Protein 8DWQ (pdb70)

Structure (mmCIF, N/CA/C/O backbone):
data_8DWQ
#
_entry.id   8DWQ
#
loop_
_atom_site.group_PDB
_atom_site.id
_atom_site.type_symbol
_atom_site.label_atom_id
_atom_site.label_alt_id
_atom_site.label_comp_id
_atom_site.label_asym_id
_atom_site.label_entity_id
_atom_site.label_seq_id
_atom_site.pdbx_PDB_ins_code
_atom_site.Cartn_x
_atom_site.Cartn_y
_atom_site.Cartn_z
_atom_site.occupancy
_atom_site.B_iso_or_equiv
_atom_site.auth_seq_id
_atom_site.auth_comp_id
_atom_site.auth_asym_id
_atom_site.auth_atom_id
_atom_site.pdbx_PDB_model_num
ATOM 1 N N . GLY A 1 1 ? -23.123 18.620 12.748 1.00 14.22 1 GLY A N 1
ATOM 2 C CA . GLY A 1 1 ? -21.971 19.018 11.906 1.00 13.88 1 GLY A CA 1
ATOM 3 C C . GLY A 1 1 ? -21.662 17.981 10.852 1.00 12.97 1 GLY A C 1
ATOM 4 O O . GLY A 1 1 ? -22.519 17.156 10.529 1.00 12.74 1 GLY A O 1
ATOM 10 N N . SER A 1 2 ? -20.430 18.013 10.335 1.00 12.59 2 SER A N 1
ATOM 11 C CA . SER A 1 2 ? -19.969 17.101 9.282 1.00 11.85 2 SER A CA 1
ATOM 12 C C . SER A 1 2 ? -20.933 17.082 8.093 1.00 11.08 2 SER A C 1
ATOM 13 O O . SER A 1 2 ? -21.675 18.043 7.881 1.00 10.84 2 SER A O 1
ATOM 21 N N . HIS A 1 3 ? -20.890 16.003 7.302 1.00 10.85 3 HIS A N 1
ATOM 22 C CA . HIS A 1 3 ? -21.687 15.888 6.074 1.00 10.25 3 HIS A CA 1
ATOM 23 C C . HIS A 1 3 ? -21.191 16.889 5.036 1.00 9.72 3 HIS A C 1
ATOM 24 O O . HIS A 1 3 ? -21.814 17.099 3.995 1.00 9.27 3 HIS A O 1
ATOM 39 N N . MET A 1 4 ? -20.042 17.480 5.328 1.00 9.94 4 MET A N 1
ATOM 40 C CA . MET A 1 4 ? -19.463 18.514 4.491 1.00 9.71 4 MET A CA 1
ATOM 41 C C . MET A 1 4 ? -18.710 17.888 3.330 1.00 9.17 4 MET A C 1
ATOM 42 O O . MET A 1 4 ? -18.715 18.413 2.216 1.00 8.90 4 MET A O 1
ATOM 56 N N . ALA A 1 5 ? -18.088 16.747 3.597 1.00 9.23 5 ALA A N 1
ATOM 57 C CA . ALA A 1 5 ? -17.334 16.028 2.582 1.00 9.02 5 ALA A CA 1
ATOM 58 C C . ALA A 1 5 ? -18.271 15.407 1.555 1.00 8.59 5 ALA A C 1
ATOM 59 O O . ALA A 1 5 ? -17.924 15.273 0.381 1.00 8.36 5 ALA A O 1
ATOM 66 N N . SER A 1 6 ? -19.463 15.035 2.009 1.00 8.72 6 SER A N 1
ATOM 67 C CA . SER A 1 6 ? -20.474 14.473 1.127 1.00 8.57 6 SER A CA 1
ATOM 68 C C . SER A 1 6 ? -20.969 15.534 0.148 1.00 8.07 6 SER A C 1
ATOM 69 O O . SER A 1 6 ? -21.363 15.222 -0.976 1.00 7.95 6 SER A O 1
ATOM 77 N N . MET A 1 7 ? -20.930 16.792 0.572 1.00 8.01 7 MET A N 1
ATOM 78 C CA . MET A 1 7 ? -21.320 17.898 -0.290 1.00 7.85 7 MET A CA 1
ATOM 79 C C . MET A 1 7 ? -20.094 18.469 -0.984 1.00 7.19 7 MET A C 1
ATOM 80 O O . MET A 1 7 ? -19.870 19.681 -1.006 1.00 7.09 7 MET A O 1
ATOM 94 N N . THR A 1 8 ? -19.299 17.574 -1.535 1.00 6.95 8 THR A N 1
ATOM 95 C CA . THR A 1 8 ? -18.100 17.932 -2.264 1.00 6.41 8 THR A CA 1
ATOM 96 C C . THR A 1 8 ? -18.460 18.536 -3.623 1.00 6.83 8 THR A C 1
ATOM 97 O O . THR A 1 8 ? -19.539 18.275 -4.159 1.00 7.28 8 THR A O 1
ATOM 108 N N . GLY A 1 9 ? -17.572 19.357 -4.166 1.00 6.85 9 GLY A N 1
ATOM 109 C CA . GLY A 1 9 ? -17.844 19.997 -5.438 1.00 7.36 9 GLY A CA 1
ATOM 110 C C . GLY A 1 9 ? -16.882 19.568 -6.528 1.00 7.02 9 GLY A C 1
ATOM 111 O O . GLY A 1 9 ? -16.148 20.394 -7.070 1.00 7.24 9 GLY A O 1
ATOM 115 N N . GLY A 1 10 ? -16.878 18.275 -6.841 1.00 6.68 10 GLY A N 1
ATOM 116 C CA . GLY A 1 10 ? -16.020 17.762 -7.899 1.00 6.38 10 GLY A CA 1
ATOM 117 C C . GLY A 1 10 ? -14.547 17.934 -7.588 1.00 6.09 10 GLY A C 1
ATOM 118 O O . GLY A 1 10 ? -13.728 18.110 -8.490 1.00 6.41 10 GLY A O 1
ATOM 122 N N . GLN A 1 11 ? -14.213 17.874 -6.308 1.00 5.65 11 GLN A N 1
ATOM 123 C CA . GLN A 1 11 ? -12.846 18.095 -5.855 1.00 5.64 11 GLN A CA 1
ATOM 124 C C . GLN A 1 11 ? -12.016 16.841 -6.073 1.00 4.86 11 GLN A C 1
ATOM 125 O O . GLN A 1 11 ? -10.823 16.905 -6.369 1.00 5.09 11 GLN A O 1
ATOM 139 N N . GLN A 1 12 ? -12.667 15.701 -5.916 1.00 4.06 12 GLN A N 1
ATOM 140 C CA . GLN A 1 12 ? -12.012 14.416 -6.079 1.00 3.31 12 GLN A CA 1
ATOM 141 C C . GLN A 1 12 ? -11.926 14.063 -7.557 1.00 3.19 12 GLN A C 1
ATOM 142 O O . GLN A 1 12 ? -12.946 13.854 -8.218 1.00 3.20 12 GLN A O 1
ATOM 156 N N . MET A 1 13 ? -10.710 14.009 -8.075 1.00 3.28 13 MET A N 1
ATOM 157 C CA . MET A 1 13 ? -10.505 13.809 -9.499 1.00 3.22 13 MET A CA 1
ATOM 158 C C . MET A 1 13 ? -10.389 12.330 -9.844 1.00 2.65 13 MET A C 1
ATOM 159 O O . MET A 1 13 ? -9.461 11.651 -9.395 1.00 2.68 13 MET A O 1
ATOM 173 N N . GLY A 1 14 ? -11.331 11.857 -10.661 1.00 2.47 14 GLY A N 1
ATOM 174 C CA . GLY A 1 14 ? -11.308 10.494 -11.165 1.00 2.21 14 GLY A CA 1
ATOM 175 C C . GLY A 1 14 ? -11.391 9.438 -10.087 1.00 1.92 14 GLY A C 1
ATOM 176 O O . GLY A 1 14 ? -10.389 9.097 -9.467 1.00 1.85 14 GLY A O 1
ATOM 180 N N . ARG A 1 15 ? -12.578 8.897 -9.866 1.00 1.80 15 ARG A N 1
ATOM 181 C CA . ARG A 1 15 ? -12.736 7.850 -8.875 1.00 1.53 15 ARG A CA 1
ATOM 182 C C . ARG A 1 15 ? -12.675 6.472 -9.496 1.00 1.39 15 ARG A C 1
ATOM 183 O O . ARG A 1 15 ? -13.128 6.247 -10.619 1.00 1.55 15 ARG A O 1
ATOM 204 N N . MET A 1 16 ? -12.094 5.569 -8.742 1.00 1.14 16 MET A N 1
ATOM 205 C CA . MET A 1 16 ? -11.865 4.226 -9.149 1.00 1.00 16 MET A CA 1
ATOM 206 C C . MET A 1 16 ? -12.530 3.280 -8.153 1.00 0.92 16 MET A C 1
ATOM 207 O O . MET A 1 16 ? -12.272 3.366 -6.951 1.00 1.01 16 MET A O 1
ATOM 221 N N . GLU A 1 17 ? -13.422 2.424 -8.634 1.00 0.86 17 GLU A N 1
ATOM 222 C CA . GLU A 1 17 ? -14.074 1.454 -7.762 1.00 0.79 17 GLU A CA 1
ATOM 223 C C . GLU A 1 17 ? -13.097 0.346 -7.400 1.00 0.68 17 GLU A C 1
ATOM 224 O O . GLU A 1 17 ? -12.641 -0.407 -8.262 1.00 0.75 17 GLU A O 1
ATOM 236 N N . ILE A 1 18 ? -12.773 0.257 -6.120 1.00 0.58 18 ILE A N 1
ATOM 237 C CA . ILE A 1 18 ? -11.718 -0.633 -5.661 1.00 0.53 18 ILE A CA 1
ATOM 238 C C . ILE A 1 18 ? -12.239 -1.713 -4.727 1.00 0.53 18 ILE A C 1
ATOM 239 O O . ILE A 1 18 ? -13.222 -1.505 -4.019 1.00 0.58 18 ILE A O 1
ATOM 255 N N . PHE A 1 19 ? -11.558 -2.858 -4.716 1.00 0.59 19 PHE A N 1
ATOM 256 C CA . PHE A 1 19 ? -11.990 -3.998 -3.910 1.00 0.72 19 PHE A CA 1
ATOM 257 C C . PHE A 1 19 ? -11.191 -4.102 -2.615 1.00 0.92 19 PHE A C 1
ATOM 258 O O . PHE A 1 19 ? -10.087 -4.640 -2.607 1.00 1.06 19 PHE A O 1
ATOM 275 N N . HIS A 1 20 ? -11.754 -3.606 -1.520 1.00 1.15 20 HIS A N 1
ATOM 276 C CA . HIS A 1 20 ? -11.104 -3.711 -0.214 1.00 1.53 20 HIS A CA 1
ATOM 277 C C . HIS A 1 20 ? -11.531 -4.980 0.493 1.00 1.57 20 HIS A C 1
ATOM 278 O O . HIS A 1 20 ? -12.711 -5.295 0.535 1.00 1.42 20 HIS A O 1
ATOM 293 N N . THR A 1 21 ? -10.584 -5.700 1.062 1.00 1.89 21 THR A N 1
ATOM 294 C CA . THR A 1 21 ? -10.893 -6.979 1.663 1.00 2.02 21 THR A CA 1
ATOM 295 C C . THR A 1 21 ? -10.567 -7.022 3.148 1.00 2.22 21 THR A C 1
ATOM 296 O O . THR A 1 21 ? -9.525 -6.536 3.592 1.00 2.40 21 THR A O 1
ATOM 307 N N . SER A 1 22 ? -11.494 -7.580 3.907 1.00 2.30 22 SER A N 1
ATOM 308 C CA . SER A 1 22 ? -11.299 -7.840 5.319 1.00 2.59 22 SER A CA 1
ATOM 309 C C . SER A 1 22 ? -12.290 -8.917 5.734 1.00 2.60 22 SER A C 1
ATOM 310 O O . SER A 1 22 ? -13.493 -8.666 5.742 1.00 2.40 22 SER A O 1
ATOM 318 N N . PRO A 1 23 ? -11.817 -10.143 6.035 1.00 2.94 23 PRO A N 1
ATOM 319 C CA . PRO A 1 23 ? -12.716 -11.261 6.345 1.00 3.01 23 PRO A CA 1
ATOM 320 C C . PRO A 1 23 ? -13.600 -10.957 7.545 1.00 2.66 23 PRO A C 1
ATOM 321 O O . PRO A 1 23 ? -13.159 -11.030 8.693 1.00 2.73 23 PRO A O 1
ATOM 332 N N . VAL A 1 24 ? -14.852 -10.633 7.270 1.00 2.64 24 VAL A N 1
ATOM 333 C CA . VAL A 1 24 ? -15.784 -10.248 8.308 1.00 2.43 24 VAL A CA 1
ATOM 334 C C . VAL A 1 24 ? -17.215 -10.268 7.768 1.00 2.42 24 VAL A C 1
ATOM 335 O O . VAL A 1 24 ? -17.493 -10.940 6.784 1.00 2.94 24 VAL A O 1
ATOM 348 N N . GLU A 1 25 ? -18.126 -9.655 8.493 1.00 2.38 25 GLU A N 1
ATOM 349 C CA . GLU A 1 25 ? -19.387 -9.194 7.963 1.00 2.61 25 GLU A CA 1
ATOM 350 C C . GLU A 1 25 ? -19.500 -7.694 8.199 1.00 2.14 25 GLU A C 1
ATOM 351 O O . GLU A 1 25 ? -19.031 -7.193 9.224 1.00 2.19 25 GLU A O 1
ATOM 363 N N . ILE A 1 26 ? -20.111 -6.987 7.256 1.00 2.41 26 ILE A N 1
ATOM 364 C CA . ILE A 1 26 ? -20.135 -5.526 7.277 1.00 2.23 26 ILE A CA 1
ATOM 365 C C . ILE A 1 26 ? -20.788 -5.000 8.545 1.00 2.18 26 ILE A C 1
ATOM 366 O O . ILE A 1 26 ? -22.009 -5.060 8.712 1.00 2.61 26 ILE A O 1
ATOM 382 N N . THR A 1 27 ? -19.948 -4.498 9.436 1.00 1.88 27 THR A N 1
ATOM 383 C CA . THR A 1 27 ? -20.385 -3.959 10.709 1.00 2.12 27 THR A CA 1
ATOM 384 C C . THR A 1 27 ? -19.510 -2.771 11.097 1.00 2.07 27 THR A C 1
ATOM 385 O O . THR A 1 27 ? -19.986 -1.644 11.228 1.00 2.58 27 THR A O 1
ATOM 396 N N . THR A 1 28 ? -18.223 -3.036 11.268 1.00 1.88 28 THR A N 1
ATOM 397 C CA . THR A 1 28 ? -17.250 -2.001 11.566 1.00 2.12 28 THR A CA 1
ATOM 398 C C . THR A 1 28 ? -15.958 -2.279 10.803 1.00 1.77 28 THR A C 1
ATOM 399 O O . THR A 1 28 ? -15.714 -3.410 10.378 1.00 1.73 28 THR A O 1
ATOM 410 N N . ILE A 1 29 ? -15.148 -1.247 10.609 1.00 1.77 29 ILE A N 1
ATOM 411 C CA . ILE A 1 29 ? -13.861 -1.405 9.954 1.00 1.61 29 ILE A CA 1
ATOM 412 C C . ILE A 1 29 ? -12.882 -2.100 10.896 1.00 1.69 29 ILE A C 1
ATOM 413 O O . ILE A 1 29 ? -12.565 -1.581 11.969 1.00 1.86 29 ILE A O 1
ATOM 429 N N . ASN A 1 30 ? -12.425 -3.282 10.491 1.00 1.79 30 ASN A N 1
ATOM 430 C CA . ASN A 1 30 ? -11.528 -4.092 11.313 1.00 2.11 30 ASN A CA 1
ATOM 431 C C . ASN A 1 30 ? -10.201 -3.387 11.563 1.00 2.04 30 ASN A C 1
ATOM 432 O O . ASN A 1 30 ? -9.598 -3.600 12.611 1.00 2.70 30 ASN A O 1
ATOM 443 N N . THR A 1 31 ? -9.758 -2.562 10.601 1.00 1.75 31 THR A N 1
ATOM 444 C CA . THR A 1 31 ? -8.552 -1.723 10.746 1.00 2.06 31 THR A CA 1
ATOM 445 C C . THR A 1 31 ? -7.411 -2.472 11.453 1.00 2.25 31 THR A C 1
ATOM 446 O O . THR A 1 31 ? -6.718 -1.932 12.322 1.00 2.70 31 THR A O 1
ATOM 457 N N . GLN A 1 32 ? -7.213 -3.718 11.056 1.00 2.25 32 GLN A N 1
ATOM 458 C CA . GLN A 1 32 ? -6.299 -4.607 11.747 1.00 2.61 32 GLN A CA 1
ATOM 459 C C . GLN A 1 32 ? -5.190 -5.072 10.806 1.00 2.15 32 GLN A C 1
ATOM 460 O O . GLN A 1 32 ? -4.609 -6.141 10.986 1.00 2.48 32 GLN A O 1
ATOM 474 N N . GLY A 1 33 ? -4.939 -4.275 9.768 1.00 1.73 33 GLY A N 1
ATOM 475 C CA . GLY A 1 33 ? -3.882 -4.582 8.815 1.00 2.04 33 GLY A CA 1
ATOM 476 C C . GLY A 1 33 ? -2.532 -4.805 9.481 1.00 1.82 33 GLY A C 1
ATOM 477 O O . GLY A 1 33 ? -2.364 -4.530 10.669 1.00 1.83 33 GLY A O 1
ATOM 481 N N . ARG A 1 34 ? -1.560 -5.264 8.704 1.00 1.80 34 ARG A N 1
ATOM 482 C CA . ARG A 1 34 ? -0.258 -5.675 9.234 1.00 1.65 34 ARG A CA 1
ATOM 483 C C . ARG A 1 34 ? 0.458 -4.541 9.977 1.00 1.63 34 ARG A C 1
ATOM 484 O O . ARG A 1 34 ? 1.343 -4.788 10.795 1.00 1.81 34 ARG A O 1
ATOM 505 N N . PHE A 1 35 ? 0.069 -3.304 9.718 1.00 1.77 35 PHE A N 1
ATOM 506 C CA . PHE A 1 35 ? 0.702 -2.174 10.388 1.00 2.23 35 PHE A CA 1
ATOM 507 C C . PHE A 1 35 ? -0.242 -1.544 11.423 1.00 2.44 35 PHE A C 1
ATOM 508 O O . PHE A 1 35 ? 0.087 -0.529 12.041 1.00 3.07 35 PHE A O 1
ATOM 525 N N . GLY A 1 36 ? -1.417 -2.156 11.616 1.00 2.21 36 GLY A N 1
ATOM 526 C CA . GLY A 1 36 ? -2.474 -1.515 12.397 1.00 2.65 36 GLY A CA 1
ATOM 527 C C . GLY A 1 36 ? -2.977 -0.289 11.668 1.00 2.31 36 GLY A C 1
ATOM 528 O O . GLY A 1 36 ? -3.660 0.574 12.222 1.00 2.86 36 GLY A O 1
ATOM 532 N N . GLU A 1 37 ? -2.612 -0.258 10.406 1.00 1.85 37 GLU A N 1
ATOM 533 C CA . GLU A 1 37 ? -2.767 0.875 9.526 1.00 2.16 37 GLU A CA 1
ATOM 534 C C . GLU A 1 37 ? -3.784 0.557 8.444 1.00 1.48 37 GLU A C 1
ATOM 535 O O . GLU A 1 37 ? -4.470 -0.465 8.517 1.00 1.57 37 GLU A O 1
ATOM 547 N N . PHE A 1 38 ? -3.891 1.454 7.473 1.00 1.75 38 PHE A N 1
ATOM 548 C CA . PHE A 1 38 ? -4.978 1.480 6.502 1.00 1.47 38 PHE A CA 1
ATOM 549 C C . PHE A 1 38 ? -5.143 0.144 5.773 1.00 1.35 38 PHE A C 1
ATOM 550 O O . PHE A 1 38 ? -4.292 -0.746 5.843 1.00 1.90 38 PHE A O 1
ATOM 567 N N . LEU A 1 39 ? -6.229 0.043 5.024 1.00 1.10 39 LEU A N 1
ATOM 568 C CA . LEU A 1 39 ? -6.732 -1.241 4.580 1.00 1.12 39 LEU A CA 1
ATOM 569 C C . LEU A 1 39 ? -6.331 -1.515 3.141 1.00 1.06 39 LEU A C 1
ATOM 570 O O . LEU A 1 39 ? -6.128 -0.595 2.347 1.00 0.97 39 LEU A O 1
ATOM 586 N N . CYS A 1 40 ? -6.239 -2.790 2.815 1.00 1.20 40 CYS A N 1
ATOM 587 C CA . CYS A 1 40 ? -5.768 -3.220 1.513 1.00 1.20 40 CYS A CA 1
ATOM 588 C C . CYS A 1 40 ? -6.926 -3.416 0.541 1.00 1.00 40 CYS A C 1
ATOM 589 O O . CYS A 1 40 ? -8.025 -3.816 0.934 1.00 1.17 40 CYS A O 1
ATOM 597 N N . PHE A 1 41 ? -6.678 -3.093 -0.715 1.00 0.83 41 PHE A N 1
ATOM 598 C CA . PHE A 1 41 ? -7.604 -3.384 -1.789 1.00 0.71 41 PHE A CA 1
ATOM 599 C C . PHE A 1 41 ? -6.819 -3.998 -2.933 1.00 0.71 41 PHE A C 1
ATOM 600 O O . PHE A 1 41 ? -5.650 -3.679 -3.117 1.00 0.81 41 PHE A O 1
ATOM 617 N N . ALA A 1 42 ? -7.444 -4.867 -3.694 1.00 0.74 42 ALA A N 1
ATOM 618 C CA . ALA A 1 42 ? -6.775 -5.480 -4.822 1.00 0.82 42 ALA A CA 1
ATOM 619 C C . ALA A 1 42 ? -7.485 -5.117 -6.110 1.00 0.87 42 ALA A C 1
ATOM 620 O O . ALA A 1 42 ? -8.674 -4.761 -6.110 1.00 0.91 42 ALA A O 1
ATOM 627 N N . ALA A 1 43 ? -6.733 -5.166 -7.193 1.00 0.93 43 ALA A N 1
ATOM 628 C CA . ALA A 1 43 ? -7.229 -4.775 -8.494 1.00 1.00 43 ALA A CA 1
ATOM 629 C C . ALA A 1 43 ? -7.767 -5.983 -9.246 1.00 1.21 43 ALA A C 1
ATOM 630 O O . ALA A 1 43 ? -7.197 -7.075 -9.154 1.00 1.43 43 ALA A O 1
ATOM 637 N N . ASP A 1 44 ? -8.851 -5.764 -9.994 1.00 1.29 44 ASP A N 1
ATOM 638 C CA . ASP A 1 44 ? -9.550 -6.816 -10.741 1.00 1.59 44 ASP A CA 1
ATOM 639 C C . ASP A 1 44 ? -10.387 -7.667 -9.783 1.00 1.55 44 ASP A C 1
ATOM 640 O O . ASP A 1 44 ? -10.612 -7.268 -8.643 1.00 1.49 44 ASP A O 1
ATOM 649 N N . GLU A 1 45 ? -10.842 -8.828 -10.227 1.00 1.71 45 GLU A N 1
ATOM 650 C CA . GLU A 1 45 ? -11.732 -9.653 -9.417 1.00 1.80 45 GLU A CA 1
ATOM 651 C C . GLU A 1 45 ? -10.952 -10.371 -8.316 1.00 1.63 45 GLU A C 1
ATOM 652 O O . GLU A 1 45 ? -11.535 -10.963 -7.406 1.00 1.87 45 GLU A O 1
ATOM 664 N N . TYR A 1 46 ? -9.629 -10.311 -8.403 1.00 1.38 46 TYR A N 1
ATOM 665 C CA . TYR A 1 46 ? -8.755 -10.921 -7.428 1.00 1.35 46 TYR A CA 1
ATOM 666 C C . TYR A 1 46 ? -8.678 -10.092 -6.156 1.00 1.55 46 TYR A C 1
ATOM 667 O O . TYR A 1 46 ? -7.616 -9.592 -5.811 1.00 2.10 46 TYR A O 1
ATOM 685 N N . VAL A 1 47 ? -9.803 -9.946 -5.470 1.00 1.58 47 VAL A N 1
ATOM 686 C CA . VAL A 1 47 ? -9.855 -9.138 -4.258 1.00 1.98 47 VAL A CA 1
ATOM 687 C C . VAL A 1 47 ? -8.869 -9.670 -3.213 1.00 2.99 47 VAL A C 1
ATOM 688 O O . VAL A 1 47 ? -8.107 -8.908 -2.619 1.00 3.63 47 VAL A O 1
ATOM 701 N N . MET A 1 48 ? -8.929 -10.970 -2.943 1.00 3.33 48 MET A N 1
ATOM 702 C CA . MET A 1 48 ? -7.856 -11.634 -2.250 1.00 4.27 48 MET A CA 1
ATOM 703 C C . MET A 1 48 ? -7.256 -12.659 -3.197 1.00 4.16 48 MET A C 1
ATOM 704 O O . MET A 1 48 ? -6.182 -12.467 -3.758 1.00 4.67 48 MET A O 1
ATOM 718 N N . THR A 1 49 ? -7.983 -13.754 -3.360 1.00 3.66 49 THR A N 1
ATOM 719 C CA . THR A 1 49 ? -7.852 -14.615 -4.517 1.00 3.62 49 THR A CA 1
ATOM 720 C C . THR A 1 49 ? -9.220 -14.784 -5.144 1.00 3.26 49 THR A C 1
ATOM 721 O O . THR A 1 49 ? -9.553 -14.213 -6.185 1.00 3.40 49 THR A O 1
ATOM 732 N N . ALA A 1 50 ? -10.001 -15.559 -4.443 1.00 3.08 50 ALA A N 1
ATOM 733 C CA . ALA A 1 50 ? -11.413 -15.755 -4.718 1.00 2.95 50 ALA A CA 1
ATOM 734 C C . ALA A 1 50 ? -12.257 -14.787 -3.895 1.00 2.95 50 ALA A C 1
ATOM 735 O O . ALA A 1 50 ? -11.786 -14.225 -2.900 1.00 3.14 50 ALA A O 1
ATOM 742 N N . GLY A 1 51 ? -13.506 -14.612 -4.293 1.00 3.03 51 GLY A N 1
ATOM 743 C CA . GLY A 1 51 ? -14.401 -13.727 -3.576 1.00 3.15 51 GLY A CA 1
ATOM 744 C C . GLY A 1 51 ? -15.238 -14.456 -2.542 1.00 3.02 51 GLY A C 1
ATOM 745 O O . GLY A 1 51 ? -16.467 -14.449 -2.606 1.00 3.12 51 GLY A O 1
ATOM 749 N N . ASP A 1 52 ? -14.576 -15.104 -1.592 1.00 2.97 52 ASP A N 1
ATOM 750 C CA . ASP A 1 52 ? -15.278 -15.785 -0.503 1.00 3.00 52 ASP A CA 1
ATOM 751 C C . ASP A 1 52 ? -15.220 -14.948 0.765 1.00 2.62 52 ASP A C 1
ATOM 752 O O . ASP A 1 52 ? -15.589 -15.399 1.849 1.00 2.56 52 ASP A O 1
ATOM 761 N N . HIS A 1 53 ? -14.764 -13.718 0.611 1.00 2.46 53 HIS A N 1
ATOM 762 C CA . HIS A 1 53 ? -14.592 -12.803 1.729 1.00 2.19 53 HIS A CA 1
ATOM 763 C C . HIS A 1 53 ? -15.492 -11.598 1.527 1.00 1.87 53 HIS A C 1
ATOM 764 O O . HIS A 1 53 ? -15.914 -11.330 0.405 1.00 2.04 53 HIS A O 1
ATOM 779 N N . VAL A 1 54 ? -15.791 -10.864 2.592 1.00 1.67 54 VAL A N 1
ATOM 780 C CA . VAL A 1 54 ? -16.619 -9.684 2.443 1.00 1.53 54 VAL A CA 1
ATOM 781 C C . VAL A 1 54 ? -15.755 -8.517 1.960 1.00 1.39 54 VAL A C 1
ATOM 782 O O . VAL A 1 54 ? -15.034 -7.867 2.722 1.00 1.42 54 VAL A O 1
ATOM 795 N N . THR A 1 55 ? -15.802 -8.309 0.658 1.00 1.32 55 THR A N 1
ATOM 796 C CA . THR A 1 55 ? -15.058 -7.250 0.012 1.00 1.18 55 THR A CA 1
ATOM 797 C C . THR A 1 55 ? -15.897 -5.983 -0.046 1.00 1.01 55 THR A C 1
ATOM 798 O O . THR A 1 55 ? -17.122 -6.053 -0.086 1.00 1.05 55 THR A O 1
ATOM 809 N N . TYR A 1 56 ? -15.241 -4.838 -0.018 1.00 0.89 56 TYR A N 1
ATOM 810 C CA . TYR A 1 56 ? -15.919 -3.560 -0.098 1.00 0.79 56 TYR A CA 1
ATOM 811 C C . TYR A 1 56 ? -15.481 -2.819 -1.354 1.00 0.66 56 TYR A C 1
ATOM 812 O O . TYR A 1 56 ? -14.286 -2.658 -1.595 1.00 0.64 56 TYR A O 1
ATOM 830 N N . ARG A 1 57 ? -16.441 -2.364 -2.137 1.00 0.65 57 ARG A N 1
ATOM 831 C CA . ARG A 1 57 ? -16.150 -1.584 -3.323 1.00 0.60 57 ARG A CA 1
ATOM 832 C C . ARG A 1 57 ? -16.340 -0.111 -3.024 1.00 0.64 57 ARG A C 1
ATOM 833 O O . ARG A 1 57 ? -17.462 0.371 -2.858 1.00 0.77 57 ARG A O 1
ATOM 854 N N . ILE A 1 58 ? -15.231 0.594 -2.959 1.00 0.61 58 ILE A N 1
ATOM 855 C CA . ILE A 1 58 ? -15.234 1.996 -2.591 1.00 0.71 58 ILE A CA 1
ATOM 856 C C . ILE A 1 58 ? -14.794 2.837 -3.782 1.00 0.74 58 ILE A C 1
ATOM 857 O O . ILE A 1 58 ? -14.172 2.322 -4.712 1.00 0.70 58 ILE A O 1
ATOM 873 N N . LYS A 1 59 ? -15.126 4.116 -3.755 1.00 0.89 59 LYS A N 1
ATOM 874 C CA . LYS A 1 59 ? -14.744 5.023 -4.824 1.00 0.99 59 LYS A CA 1
ATOM 875 C C . LYS A 1 59 ? -13.549 5.842 -4.373 1.00 1.02 59 LYS A C 1
ATOM 876 O O . LYS A 1 59 ? -13.582 6.469 -3.314 1.00 1.16 59 LYS A O 1
ATOM 895 N N . VAL A 1 60 ? -12.500 5.843 -5.170 1.00 1.00 60 VAL A N 1
ATOM 896 C CA . VAL A 1 60 ? -11.237 6.407 -4.746 1.00 1.05 60 VAL A CA 1
ATOM 897 C C . VAL A 1 60 ? -10.606 7.198 -5.874 1.00 1.16 60 VAL A C 1
ATOM 898 O O . VAL A 1 60 ? -10.710 6.823 -7.032 1.00 1.17 60 VAL A O 1
ATOM 911 N N . ASP A 1 61 ? -9.984 8.305 -5.550 1.00 1.30 61 ASP A N 1
ATOM 912 C CA . ASP A 1 61 ? -9.303 9.091 -6.557 1.00 1.39 61 ASP A CA 1
ATOM 913 C C . ASP A 1 61 ? -8.142 8.297 -7.141 1.00 1.39 61 ASP A C 1
ATOM 914 O O . ASP A 1 61 ? -7.251 7.865 -6.414 1.00 1.38 61 ASP A O 1
ATOM 923 N N . GLU A 1 62 ? -8.157 8.104 -8.458 1.00 1.52 62 GLU A N 1
ATOM 924 C CA . GLU A 1 62 ? -7.018 7.516 -9.164 1.00 1.63 62 GLU A CA 1
ATOM 925 C C . GLU A 1 62 ? -5.822 8.439 -9.017 1.00 1.55 62 GLU A C 1
ATOM 926 O O . GLU A 1 62 ? -4.674 8.062 -9.235 1.00 1.74 62 GLU A O 1
ATOM 938 N N . SER A 1 63 ? -6.134 9.655 -8.622 1.00 1.50 63 SER A N 1
ATOM 939 C CA . SER A 1 63 ? -5.148 10.698 -8.420 1.00 1.58 63 SER A CA 1
ATOM 940 C C . SER A 1 63 ? -4.425 10.513 -7.089 1.00 1.48 63 SER A C 1
ATOM 941 O O . SER A 1 63 ? -3.353 11.081 -6.876 1.00 1.68 63 SER A O 1
ATOM 949 N N . ASP A 1 64 ? -5.003 9.695 -6.207 1.00 1.57 64 ASP A N 1
ATOM 950 C CA . ASP A 1 64 ? -4.457 9.498 -4.863 1.00 2.09 64 ASP A CA 1
ATOM 951 C C . ASP A 1 64 ? -3.050 8.922 -4.939 1.00 2.18 64 ASP A C 1
ATOM 952 O O . ASP A 1 64 ? -2.132 9.433 -4.304 1.00 2.44 64 ASP A O 1
ATOM 961 N N . ILE A 1 65 ? -2.876 7.893 -5.759 1.00 2.28 65 ILE A N 1
ATOM 962 C CA . ILE A 1 65 ? -1.569 7.262 -5.923 1.00 2.76 65 ILE A CA 1
ATOM 963 C C . ILE A 1 65 ? -0.601 8.181 -6.666 1.00 2.32 65 ILE A C 1
ATOM 964 O O . ILE A 1 65 ? 0.612 8.075 -6.517 1.00 2.56 65 ILE A O 1
ATOM 980 N N . ILE A 1 66 ? -1.137 9.106 -7.443 1.00 1.92 66 ILE A N 1
ATOM 981 C CA . ILE A 1 66 ? -0.301 10.028 -8.192 1.00 1.97 66 ILE A CA 1
ATOM 982 C C . ILE A 1 66 ? 0.287 11.087 -7.259 1.00 1.46 66 ILE A C 1
ATOM 983 O O . ILE A 1 66 ? 1.494 11.344 -7.273 1.00 1.56 66 ILE A O 1
ATOM 999 N N . MET A 1 67 ? -0.563 11.679 -6.426 1.00 1.34 67 MET A N 1
ATOM 1000 C CA . MET A 1 67 ? -0.117 12.714 -5.499 1.00 1.78 67 MET A CA 1
ATOM 1001 C C . MET A 1 67 ? 0.626 12.112 -4.307 1.00 2.01 67 MET A C 1
ATOM 1002 O O . MET A 1 67 ? 1.471 12.769 -3.702 1.00 2.33 67 MET A O 1
ATOM 1016 N N . ALA A 1 68 ? 0.321 10.861 -3.978 1.00 2.20 68 ALA A N 1
ATOM 1017 C CA . ALA A 1 68 ? 1.046 10.159 -2.926 1.00 2.93 68 ALA A CA 1
ATOM 1018 C C . ALA A 1 68 ? 2.356 9.604 -3.467 1.00 2.87 68 ALA A C 1
ATOM 1019 O O . ALA A 1 68 ? 3.375 9.615 -2.780 1.00 3.25 68 ALA A O 1
ATOM 1026 N N . GLY A 1 69 ? 2.325 9.145 -4.716 1.00 2.60 69 GLY A N 1
ATOM 1027 C CA . GLY A 1 69 ? 3.509 8.593 -5.357 1.00 2.88 69 GLY A CA 1
ATOM 1028 C C . GLY A 1 69 ? 4.616 9.616 -5.508 1.00 2.38 69 GLY A C 1
ATOM 1029 O O . GLY A 1 69 ? 5.762 9.267 -5.801 1.00 2.54 69 GLY A O 1
ATOM 1033 N N . SER A 1 70 ? 4.270 10.883 -5.311 1.00 1.94 70 SER A N 1
ATOM 1034 C CA . SER A 1 70 ? 5.248 11.958 -5.286 1.00 1.78 70 SER A CA 1
ATOM 1035 C C . SER A 1 70 ? 6.277 11.735 -4.170 1.00 1.54 70 SER A C 1
ATOM 1036 O O . SER A 1 70 ? 7.364 12.322 -4.186 1.00 1.73 70 SER A O 1
ATOM 1044 N N . ILE A 1 71 ? 5.939 10.875 -3.204 1.00 1.49 71 ILE A N 1
ATOM 1045 C CA . ILE A 1 71 ? 6.861 10.551 -2.124 1.00 1.76 71 ILE A CA 1
ATOM 1046 C C . ILE A 1 71 ? 8.153 9.967 -2.685 1.00 2.34 71 ILE A C 1
ATOM 1047 O O . ILE A 1 71 ? 9.241 10.334 -2.246 1.00 2.70 71 ILE A O 1
ATOM 1063 N N . PHE A 1 72 ? 8.010 9.131 -3.717 1.00 2.74 72 PHE A N 1
ATOM 1064 C CA . PHE A 1 72 ? 9.127 8.387 -4.297 1.00 3.54 72 PHE A CA 1
ATOM 1065 C C . PHE A 1 72 ? 10.036 9.303 -5.110 1.00 3.62 72 PHE A C 1
ATOM 1066 O O . PHE A 1 72 ? 10.963 8.860 -5.792 1.00 4.20 72 PHE A O 1
ATOM 1083 N N . TYR A 1 73 ? 9.748 10.587 -5.063 1.00 3.23 73 TYR A N 1
ATOM 1084 C CA . TYR A 1 73 ? 10.576 11.570 -5.721 1.00 3.50 73 TYR A CA 1
ATOM 1085 C C . TYR A 1 73 ? 11.426 12.305 -4.692 1.00 3.05 73 TYR A C 1
ATOM 1086 O O . TYR A 1 73 ? 12.580 12.643 -4.953 1.00 3.57 73 TYR A O 1
ATOM 1104 N N . HIS A 1 74 ? 10.862 12.531 -3.511 1.00 2.51 74 HIS A N 1
ATOM 1105 C CA . HIS A 1 74 ? 11.537 13.345 -2.508 1.00 2.62 74 HIS A CA 1
ATOM 1106 C C . HIS A 1 74 ? 12.214 12.521 -1.409 1.00 2.62 74 HIS A C 1
ATOM 1107 O O . HIS A 1 74 ? 13.240 12.947 -0.876 1.00 2.81 74 HIS A O 1
ATOM 1122 N N . GLU A 1 75 ? 11.668 11.352 -1.067 1.00 2.98 75 GLU A N 1
ATOM 1123 C CA . GLU A 1 75 ? 12.101 10.667 0.148 1.00 3.57 75 GLU A CA 1
ATOM 1124 C C . GLU A 1 75 ? 13.535 10.156 0.020 1.00 3.43 75 GLU A C 1
ATOM 1125 O O . GLU A 1 75 ? 14.356 10.367 0.908 1.00 3.46 75 GLU A O 1
ATOM 1137 N N . ARG A 1 76 ? 13.845 9.517 -1.095 1.00 3.64 76 ARG A N 1
ATOM 1138 C CA . ARG A 1 76 ? 15.176 8.978 -1.319 1.00 3.90 76 ARG A CA 1
ATOM 1139 C C . ARG A 1 76 ? 16.220 10.086 -1.301 1.00 3.27 76 ARG A C 1
ATOM 1140 O O . ARG A 1 76 ? 17.356 9.873 -0.888 1.00 3.39 76 ARG A O 1
ATOM 1161 N N . ALA A 1 77 ? 15.816 11.277 -1.715 1.00 2.93 77 ALA A N 1
ATOM 1162 C CA . ALA A 1 77 ? 16.729 12.405 -1.800 1.00 3.03 77 ALA A CA 1
ATOM 1163 C C . ALA A 1 77 ? 17.256 12.805 -0.421 1.00 2.70 77 ALA A C 1
ATOM 1164 O O . ALA A 1 77 ? 18.443 12.647 -0.135 1.00 3.13 77 ALA A O 1
ATOM 1171 N N . ALA A 1 78 ? 16.373 13.302 0.435 1.00 2.48 78 ALA A N 1
ATOM 1172 C CA . ALA A 1 78 ? 16.786 13.813 1.738 1.00 2.93 78 ALA A CA 1
ATOM 1173 C C . ALA A 1 78 ? 16.750 12.736 2.821 1.00 3.03 78 ALA A C 1
ATOM 1174 O O . ALA A 1 78 ? 17.639 12.668 3.672 1.00 3.43 78 ALA A O 1
ATOM 1181 N N . ASP A 1 79 ? 15.739 11.882 2.768 1.00 3.08 79 ASP A N 1
ATOM 1182 C CA . ASP A 1 79 ? 15.480 10.924 3.842 1.00 3.67 79 ASP A CA 1
ATOM 1183 C C . ASP A 1 79 ? 16.392 9.703 3.753 1.00 3.39 79 ASP A C 1
ATOM 1184 O O . ASP A 1 79 ? 16.452 8.918 4.698 1.00 3.72 79 ASP A O 1
ATOM 1193 N N . LEU A 1 80 ? 17.072 9.538 2.607 1.00 3.06 80 LEU A N 1
ATOM 1194 C CA . LEU A 1 80 ? 17.937 8.374 2.339 1.00 3.04 80 LEU A CA 1
ATOM 1195 C C . LEU A 1 80 ? 18.677 7.868 3.579 1.00 2.68 80 LEU A C 1
ATOM 1196 O O . LEU A 1 80 ? 18.578 6.690 3.912 1.00 2.74 80 LEU A O 1
ATOM 1212 N N . SER A 1 81 ? 19.420 8.753 4.241 1.00 2.59 81 SER A N 1
ATOM 1213 C CA . SER A 1 81 ? 20.214 8.380 5.414 1.00 2.67 81 SER A CA 1
ATOM 1214 C C . SER A 1 81 ? 19.390 7.571 6.417 1.00 2.71 81 SER A C 1
ATOM 1215 O O . SER A 1 81 ? 19.766 6.457 6.794 1.00 2.77 81 SER A O 1
ATOM 1223 N N . GLY A 1 82 ? 18.257 8.123 6.824 1.00 2.82 82 GLY A N 1
ATOM 1224 C CA . GLY A 1 82 ? 17.394 7.438 7.759 1.00 3.00 82 GLY A CA 1
ATOM 1225 C C . GLY A 1 82 ? 16.730 6.229 7.141 1.00 2.71 82 GLY A C 1
ATOM 1226 O O . GLY A 1 82 ? 16.568 5.203 7.800 1.00 2.67 82 GLY A O 1
ATOM 1230 N N . LEU A 1 83 ? 16.361 6.345 5.870 1.00 2.57 83 LEU A N 1
ATOM 1231 C CA . LEU A 1 83 ? 15.682 5.265 5.166 1.00 2.44 83 LEU A CA 1
ATOM 1232 C C . LEU A 1 83 ? 16.538 4.009 5.103 1.00 2.11 83 LEU A C 1
ATOM 1233 O O . LEU A 1 83 ? 16.050 2.915 5.376 1.00 1.96 83 LEU A O 1
ATOM 1249 N N . VAL A 1 84 ? 17.811 4.177 4.750 1.00 2.05 84 VAL A N 1
ATOM 1250 C CA . VAL A 1 84 ? 18.747 3.057 4.652 1.00 1.87 84 VAL A CA 1
ATOM 1251 C C . VAL A 1 84 ? 18.709 2.207 5.917 1.00 1.93 84 VAL A C 1
ATOM 1252 O O . VAL A 1 84 ? 18.412 1.017 5.863 1.00 1.83 84 VAL A O 1
ATOM 1265 N N . GLU A 1 85 ? 18.972 2.842 7.051 1.00 2.18 85 GLU A N 1
ATOM 1266 C CA . GLU A 1 85 ? 18.993 2.147 8.333 1.00 2.34 85 GLU A CA 1
ATOM 1267 C C . GLU A 1 85 ? 17.607 1.617 8.697 1.00 2.27 85 GLU A C 1
ATOM 1268 O O . GLU A 1 85 ? 17.473 0.600 9.375 1.00 2.36 85 GLU A O 1
ATOM 1280 N N . ARG A 1 86 ? 16.582 2.312 8.222 1.00 2.17 86 ARG A N 1
ATOM 1281 C CA . ARG A 1 86 ? 15.202 1.972 8.533 1.00 2.13 86 ARG A CA 1
ATOM 1282 C C . ARG A 1 86 ? 14.793 0.633 7.914 1.00 1.85 86 ARG A C 1
ATOM 1283 O O . ARG A 1 86 ? 14.652 -0.360 8.622 1.00 1.90 86 ARG A O 1
ATOM 1304 N N . VAL A 1 87 ? 14.645 0.601 6.594 1.00 1.62 87 VAL A N 1
ATOM 1305 C CA . VAL A 1 87 ? 14.111 -0.580 5.911 1.00 1.37 87 VAL A CA 1
ATOM 1306 C C . VAL A 1 87 ? 15.082 -1.760 5.977 1.00 1.36 87 VAL A C 1
ATOM 1307 O O . VAL A 1 87 ? 14.660 -2.922 5.975 1.00 1.30 87 VAL A O 1
ATOM 1320 N N . MET A 1 88 ? 16.375 -1.464 6.078 1.00 1.50 88 MET A N 1
ATOM 1321 C CA . MET A 1 88 ? 17.377 -2.506 6.283 1.00 1.59 88 MET A CA 1
ATOM 1322 C C . MET A 1 88 ? 17.048 -3.315 7.531 1.00 1.79 88 MET A C 1
ATOM 1323 O O . MET A 1 88 ? 17.141 -4.541 7.524 1.00 1.87 88 MET A O 1
ATOM 1337 N N . GLN A 1 89 ? 16.631 -2.635 8.586 1.00 1.92 89 GLN A N 1
ATOM 1338 C CA . GLN A 1 89 ? 16.323 -3.313 9.832 1.00 2.14 89 GLN A CA 1
ATOM 1339 C C . GLN A 1 89 ? 14.859 -3.739 9.896 1.00 2.00 89 GLN A C 1
ATOM 1340 O O . GLN A 1 89 ? 14.486 -4.586 10.708 1.00 2.11 89 GLN A O 1
ATOM 1354 N N . LEU A 1 90 ? 14.030 -3.155 9.038 1.00 1.77 90 LEU A N 1
ATOM 1355 C CA . LEU A 1 90 ? 12.610 -3.490 9.003 1.00 1.66 90 LEU A CA 1
ATOM 1356 C C . LEU A 1 90 ? 12.391 -4.906 8.479 1.00 1.56 90 LEU A C 1
ATOM 1357 O O . LEU A 1 90 ? 11.770 -5.736 9.146 1.00 1.69 90 LEU A O 1
ATOM 1373 N N . THR A 1 91 ? 12.888 -5.175 7.282 1.00 1.39 91 THR A N 1
ATOM 1374 C CA . THR A 1 91 ? 12.672 -6.467 6.648 1.00 1.37 91 THR A CA 1
ATOM 1375 C C . THR A 1 91 ? 13.957 -7.044 6.052 1.00 1.51 91 THR A C 1
ATOM 1376 O O . THR A 1 91 ? 13.911 -7.933 5.200 1.00 1.60 91 THR A O 1
ATOM 1387 N N . GLY A 1 92 ? 15.100 -6.540 6.511 1.00 1.68 92 GLY A N 1
ATOM 1388 C CA . GLY A 1 92 ? 16.381 -7.069 6.067 1.00 1.85 92 GLY A CA 1
ATOM 1389 C C . GLY A 1 92 ? 16.612 -6.883 4.582 1.00 1.65 92 GLY A C 1
ATOM 1390 O O . GLY A 1 92 ? 17.098 -7.791 3.905 1.00 1.82 92 GLY A O 1
ATOM 1394 N N . CYS A 1 93 ? 16.259 -5.714 4.074 1.00 1.39 93 CYS A N 1
ATOM 1395 C CA . CYS A 1 93 ? 16.358 -5.446 2.649 1.00 1.27 93 CYS A CA 1
ATOM 1396 C C . CYS A 1 93 ? 17.583 -4.599 2.327 1.00 1.45 93 CYS A C 1
ATOM 1397 O O . CYS A 1 93 ? 17.921 -3.671 3.064 1.00 1.66 93 CYS A O 1
ATOM 1405 N N . ASP A 1 94 ? 18.244 -4.938 1.225 1.00 1.49 94 ASP A N 1
ATOM 1406 C CA . ASP A 1 94 ? 19.402 -4.188 0.752 1.00 1.66 94 ASP A CA 1
ATOM 1407 C C . ASP A 1 94 ? 18.962 -2.841 0.204 1.00 1.54 94 ASP A C 1
ATOM 1408 O O . ASP A 1 94 ? 17.885 -2.747 -0.384 1.00 1.41 94 ASP A O 1
ATOM 1417 N N . GLU A 1 95 ? 19.787 -1.815 0.395 1.00 1.65 95 GLU A N 1
ATOM 1418 C CA . GLU A 1 95 ? 19.405 -0.428 0.106 1.00 1.62 95 GLU A CA 1
ATOM 1419 C C . GLU A 1 95 ? 18.755 -0.257 -1.267 1.00 1.49 95 GLU A C 1
ATOM 1420 O O . GLU A 1 95 ? 17.758 0.456 -1.388 1.00 1.44 95 GLU A O 1
ATOM 1432 N N . ASP A 1 96 ? 19.310 -0.911 -2.288 1.00 1.50 96 ASP A N 1
ATOM 1433 C CA . ASP A 1 96 ? 18.757 -0.825 -3.644 1.00 1.46 96 ASP A CA 1
ATOM 1434 C C . ASP A 1 96 ? 17.270 -1.147 -3.639 1.00 1.33 96 ASP A C 1
ATOM 1435 O O . ASP A 1 96 ? 16.436 -0.333 -4.049 1.00 1.32 96 ASP A O 1
ATOM 1444 N N . THR A 1 97 ? 16.953 -2.339 -3.166 1.00 1.31 97 THR A N 1
ATOM 1445 C CA . THR A 1 97 ? 15.575 -2.773 -3.039 1.00 1.22 97 THR A CA 1
ATOM 1446 C C . THR A 1 97 ? 14.835 -1.892 -2.037 1.00 1.05 97 THR A C 1
ATOM 1447 O O . THR A 1 97 ? 13.732 -1.434 -2.308 1.00 1.01 97 THR A O 1
ATOM 1458 N N . ALA A 1 98 ? 15.474 -1.650 -0.894 1.00 1.03 98 ALA A N 1
ATOM 1459 C CA . ALA A 1 98 ? 14.929 -0.828 0.176 1.00 0.98 98 ALA A CA 1
ATOM 1460 C C . ALA A 1 98 ? 14.324 0.484 -0.326 1.00 1.03 98 ALA A C 1
ATOM 1461 O O . ALA A 1 98 ? 13.158 0.763 -0.067 1.00 1.00 98 ALA A O 1
ATOM 1468 N N . GLU A 1 99 ? 15.114 1.276 -1.050 1.00 1.17 99 GLU A N 1
ATOM 1469 C CA . GLU A 1 99 ? 14.668 2.586 -1.530 1.00 1.34 99 GLU A CA 1
ATOM 1470 C C . GLU A 1 99 ? 13.367 2.486 -2.324 1.00 1.28 99 GLU A C 1
ATOM 1471 O O . GLU A 1 99 ? 12.410 3.214 -2.066 1.00 1.33 99 GLU A O 1
ATOM 1483 N N . GLU A 1 100 ? 13.336 1.568 -3.277 1.00 1.25 100 GLU A N 1
ATOM 1484 C CA . GLU A 1 100 ? 12.186 1.407 -4.159 1.00 1.28 100 GLU A CA 1
ATOM 1485 C C . GLU A 1 100 ? 11.046 0.726 -3.416 1.00 1.09 100 GLU A C 1
ATOM 1486 O O . GLU A 1 100 ? 9.865 0.886 -3.739 1.00 1.12 100 GLU A O 1
ATOM 1498 N N . LEU A 1 101 ? 11.436 -0.030 -2.414 1.00 0.97 101 LEU A N 1
ATOM 1499 C CA . LEU A 1 101 ? 10.509 -0.764 -1.563 1.00 0.87 101 LEU A CA 1
ATOM 1500 C C . LEU A 1 101 ? 9.618 0.173 -0.744 1.00 0.80 101 LEU A C 1
ATOM 1501 O O . LEU A 1 101 ? 8.538 -0.224 -0.312 1.00 0.82 101 LEU A O 1
ATOM 1517 N N . ILE A 1 102 ? 10.069 1.410 -0.523 1.00 0.86 102 ILE A N 1
ATOM 1518 C CA . ILE A 1 102 ? 9.278 2.391 0.228 1.00 0.92 102 ILE A CA 1
ATOM 1519 C C . ILE A 1 102 ? 7.896 2.572 -0.399 1.00 1.04 102 ILE A C 1
ATOM 1520 O O . ILE A 1 102 ? 6.887 2.613 0.307 1.00 1.14 102 ILE A O 1
ATOM 1536 N N . SER A 1 103 ? 7.851 2.648 -1.723 1.00 1.16 103 SER A N 1
ATOM 1537 C CA . SER A 1 103 ? 6.588 2.798 -2.429 1.00 1.39 103 SER A CA 1
ATOM 1538 C C . SER A 1 103 ? 6.015 1.434 -2.811 1.00 1.30 103 SER A C 1
ATOM 1539 O O . SER A 1 103 ? 5.059 1.345 -3.580 1.00 1.43 103 SER A O 1
ATOM 1547 N N . GLN A 1 104 ? 6.631 0.380 -2.266 1.00 1.13 104 GLN A N 1
ATOM 1548 C CA . GLN A 1 104 ? 6.227 -1.002 -2.517 1.00 1.13 104 GLN A CA 1
ATOM 1549 C C . GLN A 1 104 ? 6.241 -1.325 -4.008 1.00 1.30 104 GLN A C 1
ATOM 1550 O O . GLN A 1 104 ? 5.243 -1.745 -4.581 1.00 1.49 104 GLN A O 1
ATOM 1564 N N . ARG A 1 105 ? 7.383 -1.127 -4.640 1.00 1.31 105 ARG A N 1
ATOM 1565 C CA . ARG A 1 105 ? 7.499 -1.364 -6.070 1.00 1.51 105 ARG A CA 1
ATOM 1566 C C . ARG A 1 105 ? 7.959 -2.783 -6.380 1.00 1.38 105 ARG A C 1
ATOM 1567 O O . ARG A 1 105 ? 8.282 -3.096 -7.526 1.00 1.45 105 ARG A O 1
ATOM 1588 N N . ILE A 1 106 ? 7.978 -3.642 -5.365 1.00 1.28 106 ILE A N 1
ATOM 1589 C CA . ILE A 1 106 ? 8.379 -5.031 -5.553 1.00 1.22 106 ILE A CA 1
ATOM 1590 C C . ILE A 1 106 ? 8.119 -5.874 -4.306 1.00 1.32 106 ILE A C 1
ATOM 1591 O O . ILE A 1 106 ? 8.836 -5.781 -3.309 1.00 1.48 106 ILE A O 1
ATOM 1607 N N . ASP A 1 107 ? 7.076 -6.684 -4.365 1.00 1.65 107 ASP A N 1
ATOM 1608 C CA . ASP A 1 107 ? 6.883 -7.737 -3.384 1.00 2.09 107 ASP A CA 1
ATOM 1609 C C . ASP A 1 107 ? 7.702 -8.934 -3.813 1.00 1.97 107 ASP A C 1
ATOM 1610 O O . ASP A 1 107 ? 7.926 -9.148 -5.006 1.00 1.57 107 ASP A O 1
ATOM 1619 N N . VAL A 1 108 ? 8.126 -9.732 -2.847 1.00 2.54 108 VAL A N 1
ATOM 1620 C CA . VAL A 1 108 ? 8.979 -10.885 -3.114 1.00 2.65 108 VAL A CA 1
ATOM 1621 C C . VAL A 1 108 ? 8.293 -11.886 -4.058 1.00 2.44 108 VAL A C 1
ATOM 1622 O O . VAL A 1 108 ? 8.905 -12.847 -4.519 1.00 2.42 108 VAL A O 1
ATOM 1635 N N . PHE A 1 109 ? 7.023 -11.633 -4.350 1.00 2.51 109 PHE A N 1
ATOM 1636 C CA . PHE A 1 109 ? 6.222 -12.504 -5.198 1.00 2.79 109 PHE A CA 1
ATOM 1637 C C . PHE A 1 109 ? 6.742 -12.470 -6.633 1.00 2.31 109 PHE A C 1
ATOM 1638 O O . PHE A 1 109 ? 6.608 -13.435 -7.385 1.00 2.45 109 PHE A O 1
ATOM 1655 N N . ASN A 1 110 ? 7.338 -11.346 -7.001 1.00 1.93 110 ASN A N 1
ATOM 1656 C CA . ASN A 1 110 ? 7.928 -11.181 -8.325 1.00 1.96 110 ASN A CA 1
ATOM 1657 C C . ASN A 1 110 ? 9.433 -11.414 -8.251 1.00 1.79 110 ASN A C 1
ATOM 1658 O O . ASN A 1 110 ? 10.134 -11.414 -9.261 1.00 2.29 110 ASN A O 1
ATOM 1669 N N . LEU A 1 111 ? 9.917 -11.618 -7.040 1.00 1.61 111 LEU A N 1
ATOM 1670 C CA . LEU A 1 111 ? 11.343 -11.677 -6.784 1.00 2.02 111 LEU A CA 1
ATOM 1671 C C . LEU A 1 111 ? 11.832 -13.117 -6.653 1.00 2.22 111 LEU A C 1
ATOM 1672 O O . LEU A 1 111 ? 11.386 -13.857 -5.777 1.00 2.04 111 LEU A O 1
ATOM 1688 N N . ASP A 1 112 ? 12.750 -13.509 -7.527 1.00 2.90 112 ASP A N 1
ATOM 1689 C CA . ASP A 1 112 ? 13.368 -14.828 -7.444 1.00 3.28 112 ASP A CA 1
ATOM 1690 C C . ASP A 1 112 ? 14.724 -14.723 -6.761 1.00 3.13 112 ASP A C 1
ATOM 1691 O O . ASP A 1 112 ? 15.233 -15.697 -6.210 1.00 3.32 112 ASP A O 1
ATOM 1700 N N . ASP A 1 113 ? 15.294 -13.524 -6.791 1.00 3.19 113 ASP A N 1
ATOM 1701 C CA . ASP A 1 113 ? 16.593 -13.267 -6.180 1.00 3.48 113 ASP A CA 1
ATOM 1702 C C . ASP A 1 113 ? 16.573 -13.615 -4.696 1.00 3.42 113 ASP A C 1
ATOM 1703 O O . ASP A 1 113 ? 17.297 -14.502 -4.249 1.00 3.71 113 ASP A O 1
ATOM 1712 N N . ILE A 1 114 ? 15.731 -12.924 -3.942 1.00 3.32 114 ILE A N 1
ATOM 1713 C CA . ILE A 1 114 ? 15.585 -13.190 -2.519 1.00 3.35 114 ILE A CA 1
ATOM 1714 C C . ILE A 1 114 ? 14.636 -14.365 -2.306 1.00 2.96 114 ILE A C 1
ATOM 1715 O O . ILE A 1 114 ? 13.646 -14.499 -3.025 1.00 3.14 114 ILE A O 1
ATOM 1731 N N . ASP A 1 115 ? 14.961 -15.220 -1.333 1.00 2.67 115 ASP A N 1
ATOM 1732 C CA . ASP A 1 115 ? 14.158 -16.410 -1.028 1.00 2.55 115 ASP A CA 1
ATOM 1733 C C . ASP A 1 115 ? 12.710 -16.035 -0.743 1.00 2.32 115 ASP A C 1
ATOM 1734 O O . ASP A 1 115 ? 12.392 -15.504 0.321 1.00 2.24 115 ASP A O 1
ATOM 1743 N N . ALA A 1 116 ? 11.831 -16.353 -1.687 1.00 2.32 116 ALA A N 1
ATOM 1744 C CA . ALA A 1 116 ? 10.442 -15.912 -1.638 1.00 2.17 116 ALA A CA 1
ATOM 1745 C C . ALA A 1 116 ? 9.600 -16.739 -0.672 1.00 2.29 116 ALA A C 1
ATOM 1746 O O . ALA A 1 116 ? 8.376 -16.642 -0.670 1.00 2.30 116 ALA A O 1
ATOM 1753 N N . SER A 1 117 ? 10.250 -17.559 0.134 1.00 2.48 117 SER A N 1
ATOM 1754 C CA . SER A 1 117 ? 9.562 -18.298 1.177 1.00 2.64 117 SER A CA 1
ATOM 1755 C C . SER A 1 117 ? 9.551 -17.470 2.463 1.00 2.49 117 SER A C 1
ATOM 1756 O O . SER A 1 117 ? 8.501 -16.982 2.902 1.00 2.45 117 SER A O 1
ATOM 1764 N N . ASP A 1 118 ? 10.731 -17.275 3.039 1.00 2.46 118 ASP A N 1
ATOM 1765 C CA . ASP A 1 118 ? 10.874 -16.502 4.259 1.00 2.40 118 ASP A CA 1
ATOM 1766 C C . ASP A 1 118 ? 10.560 -15.039 4.010 1.00 2.08 118 ASP A C 1
ATOM 1767 O O . ASP A 1 118 ? 9.892 -14.389 4.809 1.00 2.01 118 ASP A O 1
ATOM 1776 N N . ALA A 1 119 ? 11.030 -14.525 2.886 1.00 1.94 119 ALA A N 1
ATOM 1777 C CA . ALA A 1 119 ? 10.808 -13.133 2.543 1.00 1.69 119 ALA A CA 1
ATOM 1778 C C . ALA A 1 119 ? 9.337 -12.874 2.233 1.00 1.57 119 ALA A C 1
ATOM 1779 O O . ALA A 1 119 ? 8.891 -11.731 2.243 1.00 1.38 119 ALA A O 1
ATOM 1786 N N . ALA A 1 120 ? 8.586 -13.938 1.953 1.00 1.77 120 ALA A N 1
ATOM 1787 C CA . ALA A 1 120 ? 7.156 -13.812 1.694 1.00 1.84 120 ALA A CA 1
ATOM 1788 C C . ALA A 1 120 ? 6.431 -13.310 2.931 1.00 1.87 120 ALA A C 1
ATOM 1789 O O . ALA A 1 120 ? 5.651 -12.362 2.858 1.00 1.87 120 ALA A O 1
ATOM 1796 N N . GLU A 1 121 ? 6.705 -13.933 4.075 1.00 1.97 121 GLU A N 1
ATOM 1797 C CA . GLU A 1 121 ? 6.092 -13.500 5.325 1.00 2.07 121 GLU A CA 1
ATOM 1798 C C . GLU A 1 121 ? 6.566 -12.089 5.679 1.00 1.81 121 GLU A C 1
ATOM 1799 O O . GLU A 1 121 ? 5.827 -11.298 6.266 1.00 1.87 121 GLU A O 1
ATOM 1811 N N . LEU A 1 122 ? 7.796 -11.770 5.284 1.00 1.59 122 LEU A N 1
ATOM 1812 C CA . LEU A 1 122 ? 8.351 -10.438 5.492 1.00 1.39 122 LEU A CA 1
ATOM 1813 C C . LEU A 1 122 ? 7.715 -9.421 4.550 1.00 1.21 122 LEU A C 1
ATOM 1814 O O . LEU A 1 122 ? 7.685 -8.231 4.850 1.00 1.11 122 LEU A O 1
ATOM 1830 N N . SER A 1 123 ? 7.201 -9.886 3.416 1.00 1.24 123 SER A N 1
ATOM 1831 C CA . SER A 1 123 ? 6.585 -8.990 2.445 1.00 1.17 123 SER A CA 1
ATOM 1832 C C . SER A 1 123 ? 5.261 -8.449 2.970 1.00 1.21 123 SER A C 1
ATOM 1833 O O . SER A 1 123 ? 4.848 -7.345 2.616 1.00 1.16 123 SER A O 1
ATOM 1841 N N . TRP A 1 124 ? 4.615 -9.205 3.850 1.00 1.33 124 TRP A N 1
ATOM 1842 C CA . TRP A 1 124 ? 3.443 -8.698 4.547 1.00 1.39 124 TRP A CA 1
ATOM 1843 C C . TRP A 1 124 ? 3.849 -7.548 5.460 1.00 1.26 124 TRP A C 1
ATOM 1844 O O . TRP A 1 124 ? 3.096 -6.596 5.658 1.00 1.25 124 TRP A O 1
ATOM 1865 N N . GLU A 1 125 ? 5.064 -7.628 5.993 1.00 1.20 125 GLU A N 1
ATOM 1866 C CA . GLU A 1 125 ? 5.581 -6.576 6.850 1.00 1.13 125 GLU A CA 1
ATOM 1867 C C . GLU A 1 125 ? 6.044 -5.400 6.004 1.00 0.99 125 GLU A C 1
ATOM 1868 O O . GLU A 1 125 ? 5.954 -4.251 6.426 1.00 0.94 125 GLU A O 1
ATOM 1880 N N . ILE A 1 126 ? 6.529 -5.694 4.800 1.00 0.97 126 ILE A N 1
ATOM 1881 C CA . ILE A 1 126 ? 6.835 -4.656 3.826 1.00 0.89 126 ILE A CA 1
ATOM 1882 C C . ILE A 1 126 ? 5.582 -3.846 3.517 1.00 0.86 126 ILE A C 1
ATOM 1883 O O . ILE A 1 126 ? 5.631 -2.630 3.331 1.00 0.86 126 ILE A O 1
ATOM 1899 N N . GLN A 1 127 ? 4.454 -4.532 3.494 1.00 0.90 127 GLN A N 1
ATOM 1900 C CA . GLN A 1 127 ? 3.192 -3.907 3.246 1.00 0.92 127 GLN A CA 1
ATOM 1901 C C . GLN A 1 127 ? 2.805 -3.035 4.445 1.00 0.92 127 GLN A C 1
ATOM 1902 O O . GLN A 1 127 ? 2.257 -1.949 4.294 1.00 0.91 127 GLN A O 1
ATOM 1916 N N . ALA A 1 128 ? 3.123 -3.509 5.641 1.00 0.96 128 ALA A N 1
ATOM 1917 C CA . ALA A 1 128 ? 2.899 -2.729 6.852 1.00 0.99 128 ALA A CA 1
ATOM 1918 C C . ALA A 1 128 ? 3.735 -1.446 6.823 1.00 0.96 128 ALA A C 1
ATOM 1919 O O . ALA A 1 128 ? 3.214 -0.348 7.017 1.00 0.97 128 ALA A O 1
ATOM 1926 N N . ILE A 1 129 ? 5.028 -1.582 6.549 1.00 0.94 129 ILE A N 1
ATOM 1927 C CA . ILE A 1 129 ? 5.938 -0.444 6.583 1.00 0.92 129 ILE A CA 1
ATOM 1928 C C . ILE A 1 129 ? 5.659 0.549 5.450 1.00 0.87 129 ILE A C 1
ATOM 1929 O O . ILE A 1 129 ? 5.963 1.736 5.575 1.00 0.90 129 ILE A O 1
ATOM 1945 N N . THR A 1 130 ? 5.073 0.074 4.354 1.00 0.83 130 THR A N 1
ATOM 1946 C CA . THR A 1 130 ? 4.736 0.957 3.245 1.00 0.81 130 THR A CA 1
ATOM 1947 C C . THR A 1 130 ? 3.533 1.828 3.621 1.00 0.85 130 THR A C 1
ATOM 1948 O O . THR A 1 130 ? 3.363 2.934 3.108 1.00 0.91 130 THR A O 1
ATOM 1959 N N . ALA A 1 131 ? 2.723 1.332 4.555 1.00 0.86 131 ALA A N 1
ATOM 1960 C CA . ALA A 1 131 ? 1.588 2.089 5.060 1.00 0.94 131 ALA A CA 1
ATOM 1961 C C . ALA A 1 131 ? 2.070 3.239 5.933 1.00 1.02 131 ALA A C 1
ATOM 1962 O O . ALA A 1 131 ? 1.369 4.229 6.115 1.00 1.10 131 ALA A O 1
ATOM 1969 N N . LYS A 1 132 ? 3.278 3.094 6.469 1.00 1.05 132 LYS A N 1
ATOM 1970 C CA . LYS A 1 132 ? 3.914 4.151 7.248 1.00 1.17 132 LYS A CA 1
ATOM 1971 C C . LYS A 1 132 ? 4.204 5.345 6.340 1.00 1.17 132 LYS A C 1
ATOM 1972 O O . LYS A 1 132 ? 4.025 6.499 6.728 1.00 1.28 132 LYS A O 1
ATOM 1991 N N . ALA A 1 133 ? 4.627 5.051 5.116 1.00 1.12 133 ALA A N 1
ATOM 1992 C CA . ALA A 1 133 ? 4.866 6.088 4.120 1.00 1.20 133 ALA A CA 1
ATOM 1993 C C . ALA A 1 133 ? 3.558 6.787 3.759 1.00 1.23 133 ALA A C 1
ATOM 1994 O O . ALA A 1 133 ? 3.481 8.018 3.723 1.00 1.38 133 ALA A O 1
ATOM 2001 N N . ALA A 1 134 ? 2.525 5.987 3.524 1.00 1.14 134 ALA A N 1
ATOM 2002 C CA . ALA A 1 134 ? 1.192 6.498 3.212 1.00 1.21 134 ALA A CA 1
ATOM 2003 C C . ALA A 1 134 ? 0.621 7.292 4.385 1.00 1.30 134 ALA A C 1
ATOM 2004 O O . ALA A 1 134 ? -0.220 8.178 4.213 1.00 1.46 134 ALA A O 1
ATOM 2011 N N . LYS A 1 135 ? 1.087 6.959 5.575 1.00 1.29 135 LYS A N 1
ATOM 2012 C CA . LYS A 1 135 ? 0.643 7.602 6.803 1.00 1.46 135 LYS A CA 1
ATOM 2013 C C . LYS A 1 135 ? 1.260 8.993 6.941 1.00 1.58 135 LYS A C 1
ATOM 2014 O O . LYS A 1 135 ? 0.758 9.837 7.681 1.00 1.78 135 LYS A O 1
ATOM 2033 N N . THR A 1 136 ? 2.340 9.230 6.212 1.00 1.53 136 THR A N 1
ATOM 2034 C CA . THR A 1 136 ? 3.076 10.480 6.324 1.00 1.72 136 THR A CA 1
ATOM 2035 C C . THR A 1 136 ? 2.468 11.587 5.452 1.00 1.86 136 THR A C 1
ATOM 2036 O O . THR A 1 136 ? 2.306 12.721 5.904 1.00 2.22 136 THR A O 1
ATOM 2047 N N . LEU A 1 137 ? 2.117 11.258 4.213 1.00 1.73 137 LEU A N 1
ATOM 2048 C CA . LEU A 1 137 ? 1.657 12.273 3.261 1.00 2.08 137 LEU A CA 1
ATOM 2049 C C . LEU A 1 137 ? 0.193 12.651 3.478 1.00 2.57 137 LEU A C 1
ATOM 2050 O O . LEU A 1 137 ? -0.194 13.799 3.266 1.00 3.27 137 LEU A O 1
ATOM 2066 N N . GLY A 1 138 ? -0.618 11.694 3.898 1.00 2.51 138 GLY A N 1
ATOM 2067 C CA . GLY A 1 138 ? -2.037 11.955 4.086 1.00 3.22 138 GLY A CA 1
ATOM 2068 C C . GLY A 1 138 ? -2.858 11.370 2.959 1.00 2.88 138 GLY A C 1
ATOM 2069 O O . GLY A 1 138 ? -4.008 10.975 3.146 1.00 3.52 138 GLY A O 1
ATOM 2073 N N . PHE A 1 139 ? -2.257 11.325 1.785 1.00 2.19 139 PHE A N 1
ATOM 2074 C CA . PHE A 1 139 ? -2.808 10.591 0.659 1.00 2.09 139 PHE A CA 1
ATOM 2075 C C . PHE A 1 139 ? -2.132 9.235 0.664 1.00 1.76 139 PHE A C 1
ATOM 2076 O O . PHE A 1 139 ? -0.910 9.167 0.806 1.00 2.25 139 PHE A O 1
ATOM 2093 N N . ARG A 1 140 ? -2.893 8.154 0.558 1.00 1.81 140 ARG A N 1
ATOM 2094 C CA . ARG A 1 140 ? -2.320 6.862 0.895 1.00 2.31 140 ARG A CA 1
ATOM 2095 C C . ARG A 1 140 ? -1.707 6.194 -0.324 1.00 2.17 140 ARG A C 1
ATOM 2096 O O . ARG A 1 140 ? -0.633 5.614 -0.220 1.00 2.91 140 ARG A O 1
ATOM 2117 N N . GLY A 1 141 ? -2.405 6.299 -1.453 1.00 1.66 141 GLY A N 1
ATOM 2118 C CA . GLY A 1 141 ? -1.843 6.095 -2.784 1.00 1.90 141 GLY A CA 1
ATOM 2119 C C . GLY A 1 141 ? -0.729 5.062 -2.920 1.00 1.70 141 GLY A C 1
ATOM 2120 O O . GLY A 1 141 ? 0.218 5.296 -3.672 1.00 2.11 141 GLY A O 1
ATOM 2124 N N . VAL A 1 142 ? -0.804 3.930 -2.239 1.00 1.37 142 VAL A N 1
ATOM 2125 C CA . VAL A 1 142 ? 0.312 2.992 -2.294 1.00 1.45 142 VAL A CA 1
ATOM 2126 C C . VAL A 1 142 ? -0.118 1.671 -2.919 1.00 1.31 142 VAL A C 1
ATOM 2127 O O . VAL A 1 142 ? -1.263 1.250 -2.763 1.00 1.18 142 VAL A O 1
ATOM 2140 N N . SER A 1 143 ? 0.799 1.024 -3.637 1.00 1.48 143 SER A N 1
ATOM 2141 C CA . SER A 1 143 ? 0.470 -0.176 -4.396 1.00 1.39 143 SER A CA 1
ATOM 2142 C C . SER A 1 143 ? 1.509 -1.269 -4.226 1.00 1.50 143 SER A C 1
ATOM 2143 O O . SER A 1 143 ? 2.682 -0.999 -4.015 1.00 1.71 143 SER A O 1
ATOM 2151 N N . MET A 1 144 ? 1.032 -2.503 -4.317 1.00 1.39 144 MET A N 1
ATOM 2152 C CA . MET A 1 144 ? 1.829 -3.694 -4.068 1.00 1.50 144 MET A CA 1
ATOM 2153 C C . MET A 1 144 ? 1.817 -4.593 -5.293 1.00 1.51 144 MET A C 1
ATOM 2154 O O . MET A 1 144 ? 1.244 -4.237 -6.324 1.00 1.91 144 MET A O 1
ATOM 2168 N N . GLN A 1 145 ? 2.427 -5.764 -5.169 1.00 1.47 145 GLN A N 1
ATOM 2169 C CA . GLN A 1 145 ? 2.385 -6.765 -6.218 1.00 1.57 145 GLN A CA 1
ATOM 2170 C C . GLN A 1 145 ? 1.815 -8.080 -5.691 1.00 1.88 145 GLN A C 1
ATOM 2171 O O . GLN A 1 145 ? 2.512 -8.879 -5.064 1.00 2.44 145 GLN A O 1
ATOM 2185 N N . ASP A 1 146 ? 0.538 -8.293 -5.973 1.00 1.85 146 ASP A N 1
ATOM 2186 C CA . ASP A 1 146 ? -0.210 -9.444 -5.460 1.00 2.54 146 ASP A CA 1
ATOM 2187 C C . ASP A 1 146 ? -0.354 -10.516 -6.538 1.00 2.61 146 ASP A C 1
ATOM 2188 O O . ASP A 1 146 ? 0.364 -10.499 -7.540 1.00 2.31 146 ASP A O 1
ATOM 2197 N N . GLU A 1 147 ? -1.255 -11.469 -6.297 1.00 3.39 147 GLU A N 1
ATOM 2198 C CA . GLU A 1 147 ? -1.603 -12.493 -7.272 1.00 3.65 147 GLU A CA 1
ATOM 2199 C C . GLU A 1 147 ? -1.915 -11.875 -8.642 1.00 2.91 147 GLU A C 1
ATOM 2200 O O . GLU A 1 147 ? -1.393 -12.323 -9.666 1.00 2.96 147 GLU A O 1
ATOM 2212 N N . GLN A 1 148 ? -2.768 -10.850 -8.654 1.00 2.57 148 GLN A N 1
ATOM 2213 C CA . GLN A 1 148 ? -3.127 -10.164 -9.895 1.00 2.38 148 GLN A CA 1
ATOM 2214 C C . GLN A 1 148 ? -1.997 -9.215 -10.280 1.00 2.21 148 GLN A C 1
ATOM 2215 O O . GLN A 1 148 ? -1.816 -8.858 -11.441 1.00 2.80 148 GLN A O 1
ATOM 2229 N N . GLY A 1 149 ? -1.209 -8.865 -9.288 1.00 2.17 149 GLY A N 1
ATOM 2230 C CA . GLY A 1 149 ? 0.006 -8.127 -9.516 1.00 2.74 149 GLY A CA 1
ATOM 2231 C C . GLY A 1 149 ? -0.007 -6.732 -8.944 1.00 2.43 149 GLY A C 1
ATOM 2232 O O . GLY A 1 149 ? 1.055 -6.180 -8.677 1.00 3.10 149 GLY A O 1
ATOM 2236 N N . THR A 1 150 ? -1.168 -6.132 -8.758 1.00 1.66 150 THR A N 1
ATOM 2237 C CA . THR A 1 150 ? -1.210 -4.883 -8.025 1.00 1.45 150 THR A CA 1
ATOM 2238 C C . THR A 1 150 ? -2.236 -4.871 -6.891 1.00 1.10 150 THR A C 1
ATOM 2239 O O . THR A 1 150 ? -3.440 -4.990 -7.126 1.00 0.99 150 THR A O 1
ATOM 2250 N N . CYS A 1 151 ? -1.751 -4.699 -5.671 1.00 1.21 151 CYS A N 1
ATOM 2251 C CA . CYS A 1 151 ? -2.616 -4.393 -4.540 1.00 1.02 151 CYS A CA 1
ATOM 2252 C C . CYS A 1 151 ? -2.478 -2.905 -4.247 1.00 0.98 151 CYS A C 1
ATOM 2253 O O . CYS A 1 151 ? -1.588 -2.254 -4.791 1.00 1.16 151 CYS A O 1
ATOM 2261 N N . TYR A 1 152 ? -3.354 -2.361 -3.424 1.00 0.87 152 TYR A N 1
ATOM 2262 C CA . TYR A 1 152 ? -3.215 -0.985 -2.956 1.00 0.89 152 TYR A CA 1
ATOM 2263 C C . TYR A 1 152 ? -3.628 -0.879 -1.492 1.00 0.87 152 TYR A C 1
ATOM 2264 O O . TYR A 1 152 ? -4.532 -1.576 -1.044 1.00 0.82 152 TYR A O 1
ATOM 2282 N N . MET A 1 153 ? -2.962 -0.011 -0.749 1.00 0.97 153 MET A N 1
ATOM 2283 C CA . MET A 1 153 ? -3.334 0.266 0.631 1.00 0.98 153 MET A CA 1
ATOM 2284 C C . MET A 1 153 ? -3.871 1.688 0.735 1.00 1.01 153 MET A C 1
ATOM 2285 O O . MET A 1 153 ? -3.181 2.647 0.381 1.00 1.17 153 MET A O 1
ATOM 2299 N N . ILE A 1 154 ? -5.116 1.822 1.187 1.00 0.91 154 ILE A N 1
ATOM 2300 C CA . ILE A 1 154 ? -5.733 3.134 1.332 1.00 0.98 154 ILE A CA 1
ATOM 2301 C C . ILE A 1 154 ? -6.519 3.215 2.621 1.00 1.02 154 ILE A C 1
ATOM 2302 O O . ILE A 1 154 ? -6.879 2.197 3.213 1.00 0.99 154 ILE A O 1
ATOM 2318 N N . ASP A 1 155 ? -6.796 4.436 3.029 1.00 1.18 155 ASP A N 1
ATOM 2319 C CA . ASP A 1 155 ? -7.393 4.699 4.330 1.00 1.31 155 ASP A CA 1
ATOM 2320 C C . ASP A 1 155 ? -8.890 4.449 4.314 1.00 1.30 155 ASP A C 1
ATOM 2321 O O . ASP A 1 155 ? -9.593 4.862 3.393 1.00 1.53 155 ASP A O 1
ATOM 2330 N N . MET A 1 156 ? -9.362 3.758 5.335 1.00 1.20 156 MET A N 1
ATOM 2331 C CA . MET A 1 156 ? -10.779 3.515 5.509 1.00 1.34 156 MET A CA 1
ATOM 2332 C C . MET A 1 156 ? -11.362 4.575 6.438 1.00 1.62 156 MET A C 1
ATOM 2333 O O . MET A 1 156 ? -11.492 4.369 7.648 1.00 1.44 156 MET A O 1
ATOM 2347 N N . LEU A 1 157 ? -11.663 5.730 5.853 1.00 2.22 157 LEU A N 1
ATOM 2348 C CA . LEU A 1 157 ? -12.199 6.877 6.584 1.00 2.53 157 LEU A CA 1
ATOM 2349 C C . LEU A 1 157 ? -13.610 6.598 7.090 1.00 2.20 157 LEU A C 1
ATOM 2350 O O . LEU A 1 157 ? -14.291 5.689 6.608 1.00 2.39 157 LEU A O 1
ATOM 2366 N N . GLY A 1 158 ? -14.036 7.411 8.060 1.00 2.14 158 GLY A N 1
ATOM 2367 C CA . GLY A 1 158 ? -15.342 7.263 8.692 1.00 2.04 158 GLY A CA 1
ATOM 2368 C C . GLY A 1 158 ? -16.512 7.419 7.732 1.00 2.22 158 GLY A C 1
ATOM 2369 O O . GLY A 1 158 ? -17.663 7.277 8.131 1.00 2.49 158 GLY A O 1
ATOM 2373 N N . HIS A 1 159 ? -16.216 7.718 6.473 1.00 2.80 159 HIS A N 1
ATOM 2374 C CA . HIS A 1 159 ? -17.204 7.690 5.392 1.00 3.41 159 HIS A CA 1
ATOM 2375 C C . HIS A 1 159 ? -17.574 6.246 5.020 1.00 2.89 159 HIS A C 1
ATOM 2376 O O . HIS A 1 159 ? -17.829 5.953 3.855 1.00 3.12 159 HIS A O 1
ATOM 2391 N N . ASP A 1 160 ? -17.486 5.349 6.009 1.00 2.38 160 ASP A N 1
ATOM 2392 C CA . ASP A 1 160 ? -17.656 3.891 5.850 1.00 2.12 160 ASP A CA 1
ATOM 2393 C C . ASP A 1 160 ? -18.789 3.466 4.899 1.00 1.55 160 ASP A C 1
ATOM 2394 O O . ASP A 1 160 ? -18.793 2.329 4.425 1.00 1.53 160 ASP A O 1
ATOM 2403 N N . ALA A 1 161 ? -19.742 4.350 4.627 1.00 1.43 161 ALA A N 1
ATOM 2404 C CA . ALA A 1 161 ? -20.786 4.075 3.640 1.00 1.48 161 ALA A CA 1
ATOM 2405 C C . ALA A 1 161 ? -20.178 3.730 2.274 1.00 1.45 161 ALA A C 1
ATOM 2406 O O . ALA A 1 161 ? -20.796 3.036 1.462 1.00 1.56 161 ALA A O 1
ATOM 2413 N N . GLU A 1 162 ? -18.962 4.222 2.041 1.00 1.41 162 GLU A N 1
ATOM 2414 C CA . GLU A 1 162 ? -18.219 3.942 0.815 1.00 1.39 162 GLU A CA 1
ATOM 2415 C C . GLU A 1 162 ? -17.914 2.459 0.658 1.00 1.18 162 GLU A C 1
ATOM 2416 O O . GLU A 1 162 ? -17.775 1.968 -0.461 1.00 1.20 162 GLU A O 1
ATOM 2428 N N . LEU A 1 163 ? -17.788 1.749 1.771 1.00 1.05 163 LEU A N 1
ATOM 2429 C CA . LEU A 1 163 ? -17.468 0.338 1.721 1.00 0.98 163 LEU A CA 1
ATOM 2430 C C . LEU A 1 163 ? -18.716 -0.474 1.403 1.00 1.13 163 LEU A C 1
ATOM 2431 O O . LEU A 1 163 ? -19.498 -0.804 2.290 1.00 1.42 163 LEU A O 1
ATOM 2447 N N . VAL A 1 164 ? -18.897 -0.779 0.132 1.00 1.01 164 VAL A N 1
ATOM 2448 C CA . VAL A 1 164 ? -20.061 -1.522 -0.329 1.00 1.13 164 VAL A CA 1
ATOM 2449 C C . VAL A 1 164 ? -19.685 -2.971 -0.599 1.00 1.08 164 VAL A C 1
ATOM 2450 O O . VAL A 1 164 ? -18.802 -3.232 -1.407 1.00 0.94 164 VAL A O 1
ATOM 2463 N N . ARG A 1 165 ? -20.340 -3.911 0.069 1.00 1.23 165 ARG A N 1
ATOM 2464 C CA . ARG A 1 165 ? -19.978 -5.319 -0.070 1.00 1.26 165 ARG A CA 1
ATOM 2465 C C . ARG A 1 165 ? -20.061 -5.796 -1.513 1.00 1.27 165 ARG A C 1
ATOM 2466 O O . ARG A 1 165 ? -21.071 -5.607 -2.197 1.00 1.41 165 ARG A O 1
ATOM 2487 N N . VAL A 1 166 ? -18.979 -6.416 -1.959 1.00 1.18 166 VAL A N 1
ATOM 2488 C CA . VAL A 1 166 ? -18.901 -6.973 -3.295 1.00 1.25 166 VAL A CA 1
ATOM 2489 C C . VAL A 1 166 ? -18.427 -8.420 -3.285 1.00 1.41 166 VAL A C 1
ATOM 2490 O O . VAL A 1 166 ? -18.315 -9.029 -4.344 1.00 1.47 166 VAL A O 1
ATOM 2503 N N . LYS A 1 167 ? -18.175 -8.949 -2.082 1.00 1.62 167 LYS A N 1
ATOM 2504 C CA . LYS A 1 167 ? -17.693 -10.329 -1.879 1.00 1.91 167 LYS A CA 1
ATOM 2505 C C . LYS A 1 167 ? -16.684 -10.770 -2.948 1.00 1.95 167 LYS A C 1
ATOM 2506 O O . LYS A 1 167 ? -17.081 -11.453 -3.922 1.00 2.38 167 LYS A O 1
ATOM 2526 N N . GLY A 1 1 ? -14.210 11.853 16.852 1.00 14.22 1 GLY A N 2
ATOM 2527 C CA . GLY A 1 1 ? -14.038 10.991 15.657 1.00 13.88 1 GLY A CA 2
ATOM 2528 C C . GLY A 1 1 ? -13.544 11.778 14.464 1.00 12.97 1 GLY A C 2
ATOM 2529 O O . GLY A 1 1 ? -13.457 13.007 14.519 1.00 12.74 1 GLY A O 2
ATOM 2535 N N . SER A 1 2 ? -13.224 11.080 13.383 1.00 12.59 2 SER A N 2
ATOM 2536 C CA . SER A 1 2 ? -12.711 11.722 12.182 1.00 11.85 2 SER A CA 2
ATOM 2537 C C . SER A 1 2 ? -13.838 12.359 11.371 1.00 11.08 2 SER A C 2
ATOM 2538 O O . SER A 1 2 ? -14.195 11.883 10.291 1.00 10.84 2 SER A O 2
ATOM 2546 N N . HIS A 1 3 ? -14.396 13.444 11.893 1.00 10.85 3 HIS A N 2
ATOM 2547 C CA . HIS A 1 3 ? -15.426 14.181 11.177 1.00 10.25 3 HIS A CA 2
ATOM 2548 C C . HIS A 1 3 ? -14.784 15.104 10.145 1.00 9.72 3 HIS A C 2
ATOM 2549 O O . HIS A 1 3 ? -15.465 15.685 9.305 1.00 9.27 3 HIS A O 2
ATOM 2564 N N . MET A 1 4 ? -13.461 15.219 10.219 1.00 9.94 4 MET A N 2
ATOM 2565 C CA . MET A 1 4 ? -12.678 15.899 9.189 1.00 9.71 4 MET A CA 2
ATOM 2566 C C . MET A 1 4 ? -12.928 15.262 7.829 1.00 9.17 4 MET A C 2
ATOM 2567 O O . MET A 1 4 ? -13.173 15.951 6.838 1.00 8.90 4 MET A O 2
ATOM 2581 N N . ALA A 1 5 ? -12.889 13.937 7.802 1.00 9.23 5 ALA A N 2
ATOM 2582 C CA . ALA A 1 5 ? -13.087 13.184 6.571 1.00 9.02 5 ALA A CA 2
ATOM 2583 C C . ALA A 1 5 ? -14.551 13.201 6.144 1.00 8.59 5 ALA A C 2
ATOM 2584 O O . ALA A 1 5 ? -14.881 12.848 5.014 1.00 8.36 5 ALA A O 2
ATOM 2591 N N . SER A 1 6 ? -15.422 13.616 7.053 1.00 8.72 6 SER A N 2
ATOM 2592 C CA . SER A 1 6 ? -16.844 13.706 6.759 1.00 8.57 6 SER A CA 2
ATOM 2593 C C . SER A 1 6 ? -17.146 15.004 6.017 1.00 8.07 6 SER A C 2
ATOM 2594 O O . SER A 1 6 ? -18.164 15.123 5.333 1.00 7.95 6 SER A O 2
ATOM 2602 N N . MET A 1 7 ? -16.248 15.971 6.147 1.00 8.01 7 MET A N 2
ATOM 2603 C CA . MET A 1 7 ? -16.409 17.259 5.494 1.00 7.85 7 MET A CA 2
ATOM 2604 C C . MET A 1 7 ? -16.144 17.125 4.005 1.00 7.19 7 MET A C 2
ATOM 2605 O O . MET A 1 7 ? -15.225 16.414 3.595 1.00 7.09 7 MET A O 2
ATOM 2619 N N . THR A 1 8 ? -16.949 17.789 3.197 1.00 6.95 8 THR A N 2
ATOM 2620 C CA . THR A 1 8 ? -16.745 17.776 1.763 1.00 6.41 8 THR A CA 2
ATOM 2621 C C . THR A 1 8 ? -16.384 19.178 1.284 1.00 6.83 8 THR A C 2
ATOM 2622 O O . THR A 1 8 ? -16.987 20.166 1.710 1.00 7.28 8 THR A O 2
ATOM 2633 N N . GLY A 1 9 ? -15.372 19.263 0.436 1.00 6.85 9 GLY A N 2
ATOM 2634 C CA . GLY A 1 9 ? -14.902 20.551 -0.032 1.00 7.36 9 GLY A CA 2
ATOM 2635 C C . GLY A 1 9 ? -13.720 20.423 -0.962 1.00 7.02 9 GLY A C 2
ATOM 2636 O O . GLY A 1 9 ? -12.766 21.197 -0.880 1.00 7.24 9 GLY A O 2
ATOM 2640 N N . GLY A 1 10 ? -13.773 19.436 -1.842 1.00 6.68 10 GLY A N 2
ATOM 2641 C CA . GLY A 1 10 ? -12.673 19.196 -2.752 1.00 6.38 10 GLY A CA 2
ATOM 2642 C C . GLY A 1 10 ? -11.526 18.477 -2.074 1.00 6.09 10 GLY A C 2
ATOM 2643 O O . GLY A 1 10 ? -10.389 18.523 -2.542 1.00 6.41 10 GLY A O 2
ATOM 2647 N N . GLN A 1 11 ? -11.825 17.820 -0.961 1.00 5.65 11 GLN A N 2
ATOM 2648 C CA . GLN A 1 11 ? -10.818 17.068 -0.228 1.00 5.64 11 GLN A CA 2
ATOM 2649 C C . GLN A 1 11 ? -10.605 15.724 -0.905 1.00 4.86 11 GLN A C 2
ATOM 2650 O O . GLN A 1 11 ? -9.475 15.255 -1.052 1.00 5.09 11 GLN A O 2
ATOM 2664 N N . GLN A 1 12 ? -11.711 15.124 -1.324 1.00 4.06 12 GLN A N 2
ATOM 2665 C CA . GLN A 1 12 ? -11.681 13.846 -2.011 1.00 3.31 12 GLN A CA 2
ATOM 2666 C C . GLN A 1 12 ? -11.853 14.062 -3.509 1.00 3.19 12 GLN A C 2
ATOM 2667 O O . GLN A 1 12 ? -12.971 14.229 -4.002 1.00 3.20 12 GLN A O 2
ATOM 2681 N N . MET A 1 13 ? -10.741 14.086 -4.223 1.00 3.28 13 MET A N 2
ATOM 2682 C CA . MET A 1 13 ? -10.755 14.370 -5.649 1.00 3.22 13 MET A CA 2
ATOM 2683 C C . MET A 1 13 ? -10.796 13.094 -6.483 1.00 2.65 13 MET A C 2
ATOM 2684 O O . MET A 1 13 ? -9.855 12.299 -6.450 1.00 2.68 13 MET A O 2
ATOM 2698 N N . GLY A 1 14 ? -11.868 12.930 -7.258 1.00 2.47 14 GLY A N 2
ATOM 2699 C CA . GLY A 1 14 ? -11.973 11.826 -8.206 1.00 2.21 14 GLY A CA 2
ATOM 2700 C C . GLY A 1 14 ? -11.987 10.460 -7.557 1.00 1.92 14 GLY A C 2
ATOM 2701 O O . GLY A 1 14 ? -10.954 9.952 -7.133 1.00 1.85 14 GLY A O 2
ATOM 2705 N N . ARG A 1 15 ? -13.153 9.844 -7.493 1.00 1.80 15 ARG A N 2
ATOM 2706 C CA . ARG A 1 15 ? -13.274 8.562 -6.827 1.00 1.53 15 ARG A CA 2
ATOM 2707 C C . ARG A 1 15 ? -13.299 7.393 -7.794 1.00 1.39 15 ARG A C 2
ATOM 2708 O O . ARG A 1 15 ? -13.844 7.471 -8.895 1.00 1.55 15 ARG A O 2
ATOM 2729 N N . MET A 1 16 ? -12.695 6.313 -7.339 1.00 1.14 16 MET A N 2
ATOM 2730 C CA . MET A 1 16 ? -12.565 5.090 -8.065 1.00 1.00 16 MET A CA 2
ATOM 2731 C C . MET A 1 16 ? -13.272 3.978 -7.290 1.00 0.92 16 MET A C 2
ATOM 2732 O O . MET A 1 16 ? -13.324 4.025 -6.063 1.00 1.01 16 MET A O 2
ATOM 2746 N N . GLU A 1 17 ? -13.838 3.006 -7.984 1.00 0.86 17 GLU A N 2
ATOM 2747 C CA . GLU A 1 17 ? -14.412 1.847 -7.314 1.00 0.79 17 GLU A CA 2
ATOM 2748 C C . GLU A 1 17 ? -13.388 0.728 -7.238 1.00 0.68 17 GLU A C 2
ATOM 2749 O O . GLU A 1 17 ? -12.991 0.168 -8.261 1.00 0.75 17 GLU A O 2
ATOM 2761 N N . ILE A 1 18 ? -12.950 0.406 -6.028 1.00 0.58 18 ILE A N 2
ATOM 2762 C CA . ILE A 1 18 ? -11.940 -0.621 -5.844 1.00 0.53 18 ILE A CA 2
ATOM 2763 C C . ILE A 1 18 ? -12.546 -1.866 -5.212 1.00 0.53 18 ILE A C 2
ATOM 2764 O O . ILE A 1 18 ? -13.522 -1.781 -4.463 1.00 0.58 18 ILE A O 2
ATOM 2780 N N . PHE A 1 19 ? -11.971 -3.020 -5.536 1.00 0.59 19 PHE A N 2
ATOM 2781 C CA . PHE A 1 19 ? -12.506 -4.307 -5.102 1.00 0.72 19 PHE A CA 2
ATOM 2782 C C . PHE A 1 19 ? -11.416 -5.148 -4.444 1.00 0.92 19 PHE A C 2
ATOM 2783 O O . PHE A 1 19 ? -10.252 -5.086 -4.833 1.00 1.06 19 PHE A O 2
ATOM 2800 N N . HIS A 1 20 ? -11.788 -5.943 -3.457 1.00 1.15 20 HIS A N 2
ATOM 2801 C CA . HIS A 1 20 ? -10.833 -6.838 -2.822 1.00 1.53 20 HIS A CA 2
ATOM 2802 C C . HIS A 1 20 ? -11.518 -8.089 -2.305 1.00 1.57 20 HIS A C 2
ATOM 2803 O O . HIS A 1 20 ? -12.459 -8.004 -1.520 1.00 1.42 20 HIS A O 2
ATOM 2818 N N . THR A 1 21 ? -11.037 -9.240 -2.751 1.00 1.89 21 THR A N 2
ATOM 2819 C CA . THR A 1 21 ? -11.574 -10.516 -2.317 1.00 2.02 21 THR A CA 2
ATOM 2820 C C . THR A 1 21 ? -10.797 -11.056 -1.124 1.00 2.22 21 THR A C 2
ATOM 2821 O O . THR A 1 21 ? -9.579 -10.874 -1.027 1.00 2.40 21 THR A O 2
ATOM 2832 N N . SER A 1 22 ? -11.510 -11.683 -0.210 1.00 2.30 22 SER A N 2
ATOM 2833 C CA . SER A 1 22 ? -10.913 -12.364 0.927 1.00 2.59 22 SER A CA 2
ATOM 2834 C C . SER A 1 22 ? -11.884 -13.424 1.417 1.00 2.60 22 SER A C 2
ATOM 2835 O O . SER A 1 22 ? -13.056 -13.381 1.043 1.00 2.40 22 SER A O 2
ATOM 2843 N N . PRO A 1 23 ? -11.440 -14.397 2.232 1.00 2.94 23 PRO A N 2
ATOM 2844 C CA . PRO A 1 23 ? -12.365 -15.323 2.890 1.00 3.01 23 PRO A CA 2
ATOM 2845 C C . PRO A 1 23 ? -13.434 -14.537 3.621 1.00 2.66 23 PRO A C 2
ATOM 2846 O O . PRO A 1 23 ? -13.246 -13.350 3.875 1.00 2.73 23 PRO A O 2
ATOM 2857 N N . VAL A 1 24 ? -14.505 -15.168 4.059 1.00 2.64 24 VAL A N 2
ATOM 2858 C CA . VAL A 1 24 ? -15.708 -14.394 4.274 1.00 2.43 24 VAL A CA 2
ATOM 2859 C C . VAL A 1 24 ? -15.875 -13.998 5.716 1.00 2.42 24 VAL A C 2
ATOM 2860 O O . VAL A 1 24 ? -15.857 -14.810 6.642 1.00 2.94 24 VAL A O 2
ATOM 2873 N N . GLU A 1 25 ? -16.001 -12.705 5.870 1.00 2.38 25 GLU A N 2
ATOM 2874 C CA . GLU A 1 25 ? -16.124 -12.097 7.156 1.00 2.61 25 GLU A CA 2
ATOM 2875 C C . GLU A 1 25 ? -17.275 -11.106 7.268 1.00 2.14 25 GLU A C 2
ATOM 2876 O O . GLU A 1 25 ? -17.919 -10.754 6.278 1.00 2.19 25 GLU A O 2
ATOM 2888 N N . ILE A 1 26 ? -17.516 -10.677 8.501 1.00 2.41 26 ILE A N 2
ATOM 2889 C CA . ILE A 1 26 ? -18.332 -9.506 8.790 1.00 2.23 26 ILE A CA 2
ATOM 2890 C C . ILE A 1 26 ? -17.537 -8.595 9.709 1.00 2.18 26 ILE A C 2
ATOM 2891 O O . ILE A 1 26 ? -17.349 -8.914 10.883 1.00 2.61 26 ILE A O 2
ATOM 2907 N N . THR A 1 27 ? -17.052 -7.479 9.197 1.00 1.88 27 THR A N 2
ATOM 2908 C CA . THR A 1 27 ? -16.159 -6.652 9.982 1.00 2.12 27 THR A CA 2
ATOM 2909 C C . THR A 1 27 ? -16.468 -5.161 9.879 1.00 2.07 27 THR A C 2
ATOM 2910 O O . THR A 1 27 ? -17.368 -4.736 9.146 1.00 2.58 27 THR A O 2
ATOM 2921 N N . THR A 1 28 ? -15.714 -4.384 10.645 1.00 1.88 28 THR A N 2
ATOM 2922 C CA . THR A 1 28 ? -15.785 -2.937 10.616 1.00 2.12 28 THR A CA 2
ATOM 2923 C C . THR A 1 28 ? -14.371 -2.387 10.430 1.00 1.77 28 THR A C 2
ATOM 2924 O O . THR A 1 28 ? -13.392 -3.099 10.670 1.00 1.73 28 THR A O 2
ATOM 2935 N N . ILE A 1 29 ? -14.261 -1.143 9.989 1.00 1.77 29 ILE A N 2
ATOM 2936 C CA . ILE A 1 29 ? -12.967 -0.572 9.644 1.00 1.61 29 ILE A CA 2
ATOM 2937 C C . ILE A 1 29 ? -12.066 -0.412 10.864 1.00 1.69 29 ILE A C 2
ATOM 2938 O O . ILE A 1 29 ? -12.368 0.350 11.784 1.00 1.86 29 ILE A O 2
ATOM 2954 N N . ASN A 1 30 ? -10.966 -1.150 10.863 1.00 1.79 30 ASN A N 2
ATOM 2955 C CA . ASN A 1 30 ? -9.924 -0.981 11.866 1.00 2.11 30 ASN A CA 2
ATOM 2956 C C . ASN A 1 30 ? -8.940 0.086 11.407 1.00 2.04 30 ASN A C 2
ATOM 2957 O O . ASN A 1 30 ? -8.884 1.160 12.003 1.00 2.70 30 ASN A O 2
ATOM 2968 N N . THR A 1 31 ? -8.176 -0.222 10.351 1.00 1.75 31 THR A N 2
ATOM 2969 C CA . THR A 1 31 ? -7.205 0.706 9.746 1.00 2.06 31 THR A CA 2
ATOM 2970 C C . THR A 1 31 ? -6.322 1.397 10.805 1.00 2.25 31 THR A C 2
ATOM 2971 O O . THR A 1 31 ? -5.871 2.530 10.633 1.00 2.70 31 THR A O 2
ATOM 2982 N N . GLN A 1 32 ? -6.068 0.698 11.900 1.00 2.25 32 GLN A N 2
ATOM 2983 C CA . GLN A 1 32 ? -5.285 1.252 12.992 1.00 2.61 32 GLN A CA 2
ATOM 2984 C C . GLN A 1 32 ? -4.059 0.377 13.259 1.00 2.15 32 GLN A C 2
ATOM 2985 O O . GLN A 1 32 ? -3.367 0.533 14.268 1.00 2.48 32 GLN A O 2
ATOM 2999 N N . GLY A 1 33 ? -3.786 -0.529 12.334 1.00 1.73 33 GLY A N 2
ATOM 3000 C CA . GLY A 1 33 ? -2.719 -1.490 12.524 1.00 2.04 33 GLY A CA 2
ATOM 3001 C C . GLY A 1 33 ? -1.331 -0.922 12.285 1.00 1.82 33 GLY A C 2
ATOM 3002 O O . GLY A 1 33 ? -1.125 0.293 12.310 1.00 1.83 33 GLY A O 2
ATOM 3006 N N . ARG A 1 34 ? -0.393 -1.828 12.025 1.00 1.80 34 ARG A N 2
ATOM 3007 C CA . ARG A 1 34 ? 1.032 -1.510 11.863 1.00 1.65 34 ARG A CA 2
ATOM 3008 C C . ARG A 1 34 ? 1.260 -0.447 10.783 1.00 1.63 34 ARG A C 2
ATOM 3009 O O . ARG A 1 34 ? 2.232 0.306 10.826 1.00 1.81 34 ARG A O 2
ATOM 3030 N N . PHE A 1 35 ? 0.352 -0.391 9.828 1.00 1.77 35 PHE A N 2
ATOM 3031 C CA . PHE A 1 35 ? 0.534 0.438 8.644 1.00 2.23 35 PHE A CA 2
ATOM 3032 C C . PHE A 1 35 ? -0.008 1.850 8.861 1.00 2.44 35 PHE A C 2
ATOM 3033 O O . PHE A 1 35 ? 0.409 2.795 8.199 1.00 3.07 35 PHE A O 2
ATOM 3050 N N . GLY A 1 36 ? -0.927 1.972 9.812 1.00 2.21 36 GLY A N 2
ATOM 3051 C CA . GLY A 1 36 ? -1.644 3.221 10.085 1.00 2.65 36 GLY A CA 2
ATOM 3052 C C . GLY A 1 36 ? -2.482 3.743 8.915 1.00 2.31 36 GLY A C 2
ATOM 3053 O O . GLY A 1 36 ? -3.378 4.558 9.116 1.00 2.86 36 GLY A O 2
ATOM 3057 N N . GLU A 1 37 ? -2.186 3.290 7.705 1.00 1.85 37 GLU A N 2
ATOM 3058 C CA . GLU A 1 37 ? -3.099 3.383 6.574 1.00 2.16 37 GLU A CA 2
ATOM 3059 C C . GLU A 1 37 ? -3.439 1.965 6.145 1.00 1.48 37 GLU A C 2
ATOM 3060 O O . GLU A 1 37 ? -2.573 1.274 5.609 1.00 1.57 37 GLU A O 2
ATOM 3072 N N . PHE A 1 38 ? -4.645 1.481 6.407 1.00 1.75 38 PHE A N 2
ATOM 3073 C CA . PHE A 1 38 ? -4.897 0.092 6.078 1.00 1.47 38 PHE A CA 2
ATOM 3074 C C . PHE A 1 38 ? -6.299 -0.237 5.580 1.00 1.35 38 PHE A C 2
ATOM 3075 O O . PHE A 1 38 ? -7.269 -0.263 6.340 1.00 1.90 38 PHE A O 2
ATOM 3092 N N . LEU A 1 39 ? -6.367 -0.494 4.283 1.00 1.10 39 LEU A N 2
ATOM 3093 C CA . LEU A 1 39 ? -7.429 -1.283 3.684 1.00 1.12 39 LEU A CA 2
ATOM 3094 C C . LEU A 1 39 ? -6.944 -1.765 2.329 1.00 1.06 39 LEU A C 2
ATOM 3095 O O . LEU A 1 39 ? -6.360 -0.995 1.563 1.00 0.97 39 LEU A O 2
ATOM 3111 N N . CYS A 1 40 ? -7.177 -3.028 2.042 1.00 1.20 40 CYS A N 2
ATOM 3112 C CA . CYS A 1 40 ? -6.531 -3.679 0.916 1.00 1.20 40 CYS A CA 2
ATOM 3113 C C . CYS A 1 40 ? -7.358 -3.619 -0.362 1.00 1.00 40 CYS A C 2
ATOM 3114 O O . CYS A 1 40 ? -8.568 -3.836 -0.353 1.00 1.17 40 CYS A O 2
ATOM 3122 N N . PHE A 1 41 ? -6.675 -3.317 -1.454 1.00 0.83 41 PHE A N 2
ATOM 3123 C CA . PHE A 1 41 ? -7.223 -3.438 -2.797 1.00 0.71 41 PHE A CA 2
ATOM 3124 C C . PHE A 1 41 ? -6.162 -4.072 -3.683 1.00 0.71 41 PHE A C 2
ATOM 3125 O O . PHE A 1 41 ? -4.977 -3.991 -3.373 1.00 0.81 41 PHE A O 2
ATOM 3142 N N . ALA A 1 42 ? -6.575 -4.734 -4.748 1.00 0.74 42 ALA A N 2
ATOM 3143 C CA . ALA A 1 42 ? -5.630 -5.254 -5.717 1.00 0.82 42 ALA A CA 2
ATOM 3144 C C . ALA A 1 42 ? -6.192 -5.104 -7.114 1.00 0.87 42 ALA A C 2
ATOM 3145 O O . ALA A 1 42 ? -7.399 -5.239 -7.331 1.00 0.91 42 ALA A O 2
ATOM 3152 N N . ALA A 1 43 ? -5.311 -4.813 -8.046 1.00 0.93 43 ALA A N 2
ATOM 3153 C CA . ALA A 1 43 ? -5.712 -4.477 -9.395 1.00 1.00 43 ALA A CA 2
ATOM 3154 C C . ALA A 1 43 ? -5.346 -5.583 -10.372 1.00 1.21 43 ALA A C 2
ATOM 3155 O O . ALA A 1 43 ? -4.208 -5.643 -10.857 1.00 1.43 43 ALA A O 2
ATOM 3162 N N . ASP A 1 44 ? -6.332 -6.434 -10.658 1.00 1.29 44 ASP A N 2
ATOM 3163 C CA . ASP A 1 44 ? -6.207 -7.522 -11.630 1.00 1.59 44 ASP A CA 2
ATOM 3164 C C . ASP A 1 44 ? -7.469 -8.382 -11.593 1.00 1.55 44 ASP A C 2
ATOM 3165 O O . ASP A 1 44 ? -8.544 -7.897 -11.238 1.00 1.49 44 ASP A O 2
ATOM 3174 N N . GLU A 1 45 ? -7.330 -9.655 -11.932 1.00 1.71 45 GLU A N 2
ATOM 3175 C CA . GLU A 1 45 ? -8.453 -10.587 -11.947 1.00 1.80 45 GLU A CA 2
ATOM 3176 C C . GLU A 1 45 ? -8.780 -11.066 -10.525 1.00 1.63 45 GLU A C 2
ATOM 3177 O O . GLU A 1 45 ? -9.662 -11.903 -10.328 1.00 1.87 45 GLU A O 2
ATOM 3189 N N . TYR A 1 46 ? -8.082 -10.495 -9.548 1.00 1.38 46 TYR A N 2
ATOM 3190 C CA . TYR A 1 46 ? -8.150 -10.913 -8.144 1.00 1.35 46 TYR A CA 2
ATOM 3191 C C . TYR A 1 46 ? -9.568 -10.866 -7.578 1.00 1.55 46 TYR A C 2
ATOM 3192 O O . TYR A 1 46 ? -9.874 -11.526 -6.588 1.00 2.10 46 TYR A O 2
ATOM 3210 N N . VAL A 1 47 ? -10.432 -10.095 -8.206 1.00 1.58 47 VAL A N 2
ATOM 3211 C CA . VAL A 1 47 ? -11.770 -9.873 -7.681 1.00 1.98 47 VAL A CA 2
ATOM 3212 C C . VAL A 1 47 ? -12.817 -10.590 -8.501 1.00 2.99 47 VAL A C 2
ATOM 3213 O O . VAL A 1 47 ? -13.997 -10.617 -8.150 1.00 3.63 47 VAL A O 2
ATOM 3226 N N . MET A 1 48 ? -12.373 -11.175 -9.591 1.00 3.33 48 MET A N 2
ATOM 3227 C CA . MET A 1 48 ? -13.265 -11.921 -10.467 1.00 4.27 48 MET A CA 2
ATOM 3228 C C . MET A 1 48 ? -13.551 -13.301 -9.888 1.00 4.16 48 MET A C 2
ATOM 3229 O O . MET A 1 48 ? -14.377 -14.046 -10.406 1.00 4.67 48 MET A O 2
ATOM 3243 N N . THR A 1 49 ? -12.864 -13.626 -8.801 1.00 3.66 49 THR A N 2
ATOM 3244 C CA . THR A 1 49 ? -13.062 -14.886 -8.097 1.00 3.62 49 THR A CA 2
ATOM 3245 C C . THR A 1 49 ? -14.105 -14.744 -6.995 1.00 3.26 49 THR A C 2
ATOM 3246 O O . THR A 1 49 ? -14.140 -15.515 -6.029 1.00 3.40 49 THR A O 2
ATOM 3257 N N . ALA A 1 50 ? -14.928 -13.733 -7.146 1.00 3.08 50 ALA A N 2
ATOM 3258 C CA . ALA A 1 50 ? -16.007 -13.441 -6.217 1.00 2.95 50 ALA A CA 2
ATOM 3259 C C . ALA A 1 50 ? -17.067 -14.542 -6.234 1.00 2.95 50 ALA A C 2
ATOM 3260 O O . ALA A 1 50 ? -17.128 -15.349 -7.164 1.00 3.14 50 ALA A O 2
ATOM 3267 N N . GLY A 1 51 ? -17.904 -14.562 -5.208 1.00 3.03 51 GLY A N 2
ATOM 3268 C CA . GLY A 1 51 ? -18.919 -15.588 -5.087 1.00 3.15 51 GLY A CA 2
ATOM 3269 C C . GLY A 1 51 ? -19.107 -16.046 -3.655 1.00 3.02 51 GLY A C 2
ATOM 3270 O O . GLY A 1 51 ? -20.137 -15.776 -3.037 1.00 3.12 51 GLY A O 2
ATOM 3274 N N . ASP A 1 52 ? -18.108 -16.736 -3.125 1.00 2.97 52 ASP A N 2
ATOM 3275 C CA . ASP A 1 52 ? -18.171 -17.266 -1.763 1.00 3.00 52 ASP A CA 2
ATOM 3276 C C . ASP A 1 52 ? -17.427 -16.355 -0.798 1.00 2.62 52 ASP A C 2
ATOM 3277 O O . ASP A 1 52 ? -17.687 -16.350 0.405 1.00 2.56 52 ASP A O 2
ATOM 3286 N N . HIS A 1 53 ? -16.505 -15.586 -1.343 1.00 2.46 53 HIS A N 2
ATOM 3287 C CA . HIS A 1 53 ? -15.644 -14.722 -0.543 1.00 2.19 53 HIS A CA 2
ATOM 3288 C C . HIS A 1 53 ? -16.379 -13.441 -0.144 1.00 1.87 53 HIS A C 2
ATOM 3289 O O . HIS A 1 53 ? -17.564 -13.278 -0.440 1.00 2.04 53 HIS A O 2
ATOM 3304 N N . VAL A 1 54 ? -15.682 -12.551 0.557 1.00 1.67 54 VAL A N 2
ATOM 3305 C CA . VAL A 1 54 ? -16.198 -11.213 0.811 1.00 1.53 54 VAL A CA 2
ATOM 3306 C C . VAL A 1 54 ? -15.378 -10.185 0.037 1.00 1.39 54 VAL A C 2
ATOM 3307 O O . VAL A 1 54 ? -14.288 -9.789 0.451 1.00 1.42 54 VAL A O 2
ATOM 3320 N N . THR A 1 55 ? -15.892 -9.794 -1.110 1.00 1.32 55 THR A N 2
ATOM 3321 C CA . THR A 1 55 ? -15.304 -8.725 -1.889 1.00 1.18 55 THR A CA 2
ATOM 3322 C C . THR A 1 55 ? -15.881 -7.393 -1.426 1.00 1.01 55 THR A C 2
ATOM 3323 O O . THR A 1 55 ? -17.083 -7.286 -1.195 1.00 1.05 55 THR A O 2
ATOM 3334 N N . TYR A 1 56 ? -15.034 -6.396 -1.246 1.00 0.89 56 TYR A N 2
ATOM 3335 C CA . TYR A 1 56 ? -15.501 -5.077 -0.849 1.00 0.79 56 TYR A CA 2
ATOM 3336 C C . TYR A 1 56 ? -15.361 -4.095 -1.999 1.00 0.66 56 TYR A C 2
ATOM 3337 O O . TYR A 1 56 ? -14.281 -3.947 -2.568 1.00 0.64 56 TYR A O 2
ATOM 3355 N N . ARG A 1 57 ? -16.469 -3.458 -2.356 1.00 0.65 57 ARG A N 2
ATOM 3356 C CA . ARG A 1 57 ? -16.471 -2.432 -3.385 1.00 0.60 57 ARG A CA 2
ATOM 3357 C C . ARG A 1 57 ? -16.612 -1.062 -2.741 1.00 0.64 57 ARG A C 2
ATOM 3358 O O . ARG A 1 57 ? -17.665 -0.742 -2.196 1.00 0.77 57 ARG A O 2
ATOM 3379 N N . ILE A 1 58 ? -15.556 -0.267 -2.795 1.00 0.61 58 ILE A N 2
ATOM 3380 C CA . ILE A 1 58 ? -15.562 1.043 -2.156 1.00 0.71 58 ILE A CA 2
ATOM 3381 C C . ILE A 1 58 ? -15.264 2.138 -3.168 1.00 0.74 58 ILE A C 2
ATOM 3382 O O . ILE A 1 58 ? -14.766 1.866 -4.262 1.00 0.70 58 ILE A O 2
ATOM 3398 N N . LYS A 1 59 ? -15.584 3.370 -2.800 1.00 0.89 59 LYS A N 2
ATOM 3399 C CA . LYS A 1 59 ? -15.174 4.525 -3.576 1.00 0.99 59 LYS A CA 2
ATOM 3400 C C . LYS A 1 59 ? -13.962 5.169 -2.911 1.00 1.02 59 LYS A C 2
ATOM 3401 O O . LYS A 1 59 ? -13.931 5.355 -1.692 1.00 1.16 59 LYS A O 2
ATOM 3420 N N . VAL A 1 60 ? -12.972 5.497 -3.719 1.00 1.00 60 VAL A N 2
ATOM 3421 C CA . VAL A 1 60 ? -11.669 5.900 -3.222 1.00 1.05 60 VAL A CA 2
ATOM 3422 C C . VAL A 1 60 ? -11.070 6.967 -4.120 1.00 1.16 60 VAL A C 2
ATOM 3423 O O . VAL A 1 60 ? -11.390 7.033 -5.293 1.00 1.17 60 VAL A O 2
ATOM 3436 N N . ASP A 1 61 ? -10.211 7.802 -3.579 1.00 1.30 61 ASP A N 2
ATOM 3437 C CA . ASP A 1 61 ? -9.551 8.815 -4.377 1.00 1.39 61 ASP A CA 2
ATOM 3438 C C . ASP A 1 61 ? -8.577 8.190 -5.366 1.00 1.39 61 ASP A C 2
ATOM 3439 O O . ASP A 1 61 ? -7.588 7.576 -4.975 1.00 1.38 61 ASP A O 2
ATOM 3448 N N . GLU A 1 62 ? -8.868 8.367 -6.647 1.00 1.52 62 GLU A N 2
ATOM 3449 C CA . GLU A 1 62 ? -7.966 7.975 -7.727 1.00 1.63 62 GLU A CA 2
ATOM 3450 C C . GLU A 1 62 ? -6.818 8.980 -7.808 1.00 1.55 62 GLU A C 2
ATOM 3451 O O . GLU A 1 62 ? -5.923 8.893 -8.652 1.00 1.74 62 GLU A O 2
ATOM 3463 N N . SER A 1 63 ? -6.878 9.956 -6.916 1.00 1.50 63 SER A N 2
ATOM 3464 C CA . SER A 1 63 ? -5.866 10.996 -6.819 1.00 1.58 63 SER A CA 2
ATOM 3465 C C . SER A 1 63 ? -4.543 10.423 -6.308 1.00 1.48 63 SER A C 2
ATOM 3466 O O . SER A 1 63 ? -3.538 11.130 -6.247 1.00 1.68 63 SER A O 2
ATOM 3474 N N . ASP A 1 64 ? -4.554 9.144 -5.948 1.00 1.57 64 ASP A N 2
ATOM 3475 C CA . ASP A 1 64 ? -3.351 8.445 -5.487 1.00 2.09 64 ASP A CA 2
ATOM 3476 C C . ASP A 1 64 ? -2.226 8.545 -6.516 1.00 2.18 64 ASP A C 2
ATOM 3477 O O . ASP A 1 64 ? -1.044 8.555 -6.164 1.00 2.44 64 ASP A O 2
ATOM 3486 N N . ILE A 1 65 ? -2.605 8.643 -7.785 1.00 2.28 65 ILE A N 2
ATOM 3487 C CA . ILE A 1 65 ? -1.652 8.685 -8.891 1.00 2.76 65 ILE A CA 2
ATOM 3488 C C . ILE A 1 65 ? -0.606 9.787 -8.704 1.00 2.32 65 ILE A C 2
ATOM 3489 O O . ILE A 1 65 ? 0.575 9.591 -9.002 1.00 2.56 65 ILE A O 2
ATOM 3505 N N . ILE A 1 66 ? -1.033 10.934 -8.185 1.00 1.92 66 ILE A N 2
ATOM 3506 C CA . ILE A 1 66 ? -0.147 12.087 -8.075 1.00 1.97 66 ILE A CA 2
ATOM 3507 C C . ILE A 1 66 ? 0.924 11.869 -7.009 1.00 1.46 66 ILE A C 2
ATOM 3508 O O . ILE A 1 66 ? 2.017 12.420 -7.103 1.00 1.56 66 ILE A O 2
ATOM 3524 N N . MET A 1 67 ? 0.620 11.055 -6.005 1.00 1.34 67 MET A N 2
ATOM 3525 C CA . MET A 1 67 ? 1.587 10.792 -4.946 1.00 1.78 67 MET A CA 2
ATOM 3526 C C . MET A 1 67 ? 2.461 9.601 -5.320 1.00 2.01 67 MET A C 2
ATOM 3527 O O . MET A 1 67 ? 3.593 9.480 -4.857 1.00 2.33 67 MET A O 2
ATOM 3541 N N . ALA A 1 68 ? 1.930 8.735 -6.180 1.00 2.20 68 ALA A N 2
ATOM 3542 C CA . ALA A 1 68 ? 2.652 7.549 -6.627 1.00 2.93 68 ALA A CA 2
ATOM 3543 C C . ALA A 1 68 ? 3.975 7.932 -7.279 1.00 2.87 68 ALA A C 2
ATOM 3544 O O . ALA A 1 68 ? 5.007 7.322 -7.016 1.00 3.25 68 ALA A O 2
ATOM 3551 N N . GLY A 1 69 ? 3.937 8.952 -8.123 1.00 2.60 69 GLY A N 2
ATOM 3552 C CA . GLY A 1 69 ? 5.154 9.439 -8.740 1.00 2.88 69 GLY A CA 2
ATOM 3553 C C . GLY A 1 69 ? 5.895 10.413 -7.845 1.00 2.38 69 GLY A C 2
ATOM 3554 O O . GLY A 1 69 ? 7.127 10.423 -7.805 1.00 2.54 69 GLY A O 2
ATOM 3558 N N . SER A 1 70 ? 5.137 11.215 -7.102 1.00 1.94 70 SER A N 2
ATOM 3559 C CA . SER A 1 70 ? 5.704 12.259 -6.256 1.00 1.78 70 SER A CA 2
ATOM 3560 C C . SER A 1 70 ? 6.670 11.681 -5.222 1.00 1.54 70 SER A C 2
ATOM 3561 O O . SER A 1 70 ? 7.645 12.333 -4.844 1.00 1.73 70 SER A O 2
ATOM 3569 N N . ILE A 1 71 ? 6.415 10.451 -4.783 1.00 1.49 71 ILE A N 2
ATOM 3570 C CA . ILE A 1 71 ? 7.256 9.826 -3.773 1.00 1.76 71 ILE A CA 2
ATOM 3571 C C . ILE A 1 71 ? 8.666 9.595 -4.310 1.00 2.34 71 ILE A C 2
ATOM 3572 O O . ILE A 1 71 ? 9.635 9.667 -3.567 1.00 2.70 71 ILE A O 2
ATOM 3588 N N . PHE A 1 72 ? 8.782 9.357 -5.611 1.00 2.74 72 PHE A N 2
ATOM 3589 C CA . PHE A 1 72 ? 10.081 9.110 -6.222 1.00 3.54 72 PHE A CA 2
ATOM 3590 C C . PHE A 1 72 ? 10.817 10.413 -6.499 1.00 3.62 72 PHE A C 2
ATOM 3591 O O . PHE A 1 72 ? 12.038 10.489 -6.369 1.00 4.20 72 PHE A O 2
ATOM 3608 N N . TYR A 1 73 ? 10.073 11.441 -6.875 1.00 3.23 73 TYR A N 2
ATOM 3609 C CA . TYR A 1 73 ? 10.679 12.705 -7.260 1.00 3.50 73 TYR A CA 2
ATOM 3610 C C . TYR A 1 73 ? 10.959 13.597 -6.058 1.00 3.05 73 TYR A C 2
ATOM 3611 O O . TYR A 1 73 ? 12.029 14.189 -5.964 1.00 3.57 73 TYR A O 2
ATOM 3629 N N . HIS A 1 74 ? 10.001 13.699 -5.143 1.00 2.51 74 HIS A N 2
ATOM 3630 C CA . HIS A 1 74 ? 10.129 14.627 -4.021 1.00 2.62 74 HIS A CA 2
ATOM 3631 C C . HIS A 1 74 ? 10.546 13.923 -2.738 1.00 2.62 74 HIS A C 2
ATOM 3632 O O . HIS A 1 74 ? 11.581 14.242 -2.157 1.00 2.81 74 HIS A O 2
ATOM 3647 N N . GLU A 1 75 ? 9.736 12.969 -2.292 1.00 2.98 75 GLU A N 2
ATOM 3648 C CA . GLU A 1 75 ? 9.977 12.304 -1.016 1.00 3.57 75 GLU A CA 2
ATOM 3649 C C . GLU A 1 75 ? 11.320 11.581 -1.039 1.00 3.43 75 GLU A C 2
ATOM 3650 O O . GLU A 1 75 ? 12.161 11.778 -0.163 1.00 3.46 75 GLU A O 2
ATOM 3662 N N . ARG A 1 76 ? 11.521 10.770 -2.069 1.00 3.64 76 ARG A N 2
ATOM 3663 C CA . ARG A 1 76 ? 12.774 10.048 -2.271 1.00 3.90 76 ARG A CA 2
ATOM 3664 C C . ARG A 1 76 ? 13.944 11.020 -2.424 1.00 3.27 76 ARG A C 2
ATOM 3665 O O . ARG A 1 76 ? 15.083 10.677 -2.140 1.00 3.39 76 ARG A O 2
ATOM 3686 N N . ALA A 1 77 ? 13.651 12.239 -2.858 1.00 2.93 77 ALA A N 2
ATOM 3687 C CA . ALA A 1 77 ? 14.685 13.243 -3.069 1.00 3.03 77 ALA A CA 2
ATOM 3688 C C . ALA A 1 77 ? 15.293 13.701 -1.750 1.00 2.70 77 ALA A C 2
ATOM 3689 O O . ALA A 1 77 ? 16.513 13.708 -1.586 1.00 3.13 77 ALA A O 2
ATOM 3696 N N . ALA A 1 78 ? 14.445 14.098 -0.815 1.00 2.48 78 ALA A N 2
ATOM 3697 C CA . ALA A 1 78 ? 14.917 14.642 0.450 1.00 2.93 78 ALA A CA 2
ATOM 3698 C C . ALA A 1 78 ? 15.087 13.566 1.517 1.00 3.03 78 ALA A C 2
ATOM 3699 O O . ALA A 1 78 ? 16.079 13.554 2.247 1.00 3.43 78 ALA A O 2
ATOM 3706 N N . ASP A 1 79 ? 14.130 12.654 1.591 1.00 3.08 79 ASP A N 2
ATOM 3707 C CA . ASP A 1 79 ? 14.062 11.694 2.691 1.00 3.67 79 ASP A CA 2
ATOM 3708 C C . ASP A 1 79 ? 15.018 10.515 2.487 1.00 3.39 79 ASP A C 2
ATOM 3709 O O . ASP A 1 79 ? 15.299 9.781 3.431 1.00 3.72 79 ASP A O 2
ATOM 3718 N N . LEU A 1 80 ? 15.523 10.356 1.256 1.00 3.06 80 LEU A N 2
ATOM 3719 C CA . LEU A 1 80 ? 16.351 9.199 0.872 1.00 3.04 80 LEU A CA 2
ATOM 3720 C C . LEU A 1 80 ? 17.386 8.816 1.932 1.00 2.68 80 LEU A C 2
ATOM 3721 O O . LEU A 1 80 ? 17.438 7.665 2.361 1.00 2.74 80 LEU A O 2
ATOM 3737 N N . SER A 1 81 ? 18.205 9.780 2.337 1.00 2.59 81 SER A N 2
ATOM 3738 C CA . SER A 1 81 ? 19.290 9.525 3.281 1.00 2.67 81 SER A CA 2
ATOM 3739 C C . SER A 1 81 ? 18.791 8.857 4.565 1.00 2.71 81 SER A C 2
ATOM 3740 O O . SER A 1 81 ? 19.340 7.843 4.999 1.00 2.77 81 SER A O 2
ATOM 3748 N N . GLY A 1 82 ? 17.739 9.406 5.154 1.00 2.82 82 GLY A N 2
ATOM 3749 C CA . GLY A 1 82 ? 17.206 8.836 6.374 1.00 3.00 82 GLY A CA 2
ATOM 3750 C C . GLY A 1 82 ? 16.382 7.595 6.108 1.00 2.71 82 GLY A C 2
ATOM 3751 O O . GLY A 1 82 ? 16.245 6.734 6.974 1.00 2.67 82 GLY A O 2
ATOM 3755 N N . LEU A 1 83 ? 15.840 7.507 4.903 1.00 2.57 83 LEU A N 2
ATOM 3756 C CA . LEU A 1 83 ? 14.992 6.391 4.512 1.00 2.44 83 LEU A CA 2
ATOM 3757 C C . LEU A 1 83 ? 15.805 5.109 4.347 1.00 2.11 83 LEU A C 2
ATOM 3758 O O . LEU A 1 83 ? 15.440 4.065 4.885 1.00 1.96 83 LEU A O 2
ATOM 3774 N N . VAL A 1 84 ? 16.915 5.195 3.621 1.00 2.05 84 VAL A N 2
ATOM 3775 C CA . VAL A 1 84 ? 17.739 4.019 3.345 1.00 1.87 84 VAL A CA 2
ATOM 3776 C C . VAL A 1 84 ? 18.331 3.439 4.631 1.00 1.93 84 VAL A C 2
ATOM 3777 O O . VAL A 1 84 ? 18.435 2.222 4.780 1.00 1.83 84 VAL A O 2
ATOM 3790 N N . GLU A 1 85 ? 18.674 4.311 5.573 1.00 2.18 85 GLU A N 2
ATOM 3791 C CA . GLU A 1 85 ? 19.238 3.883 6.847 1.00 2.34 85 GLU A CA 2
ATOM 3792 C C . GLU A 1 85 ? 18.137 3.434 7.805 1.00 2.27 85 GLU A C 2
ATOM 3793 O O . GLU A 1 85 ? 18.402 2.831 8.845 1.00 2.36 85 GLU A O 2
ATOM 3805 N N . ARG A 1 86 ? 16.902 3.724 7.433 1.00 2.17 86 ARG A N 2
ATOM 3806 C CA . ARG A 1 86 ? 15.749 3.384 8.247 1.00 2.13 86 ARG A CA 2
ATOM 3807 C C . ARG A 1 86 ? 15.366 1.919 8.070 1.00 1.85 86 ARG A C 2
ATOM 3808 O O . ARG A 1 86 ? 15.526 1.111 8.984 1.00 1.90 86 ARG A O 2
ATOM 3829 N N . VAL A 1 87 ? 14.886 1.579 6.879 1.00 1.62 87 VAL A N 2
ATOM 3830 C CA . VAL A 1 87 ? 14.390 0.232 6.596 1.00 1.37 87 VAL A CA 2
ATOM 3831 C C . VAL A 1 87 ? 15.496 -0.816 6.749 1.00 1.36 87 VAL A C 2
ATOM 3832 O O . VAL A 1 87 ? 15.223 -1.977 7.078 1.00 1.30 87 VAL A O 2
ATOM 3845 N N . MET A 1 88 ? 16.741 -0.391 6.556 1.00 1.50 88 MET A N 2
ATOM 3846 C CA . MET A 1 88 ? 17.891 -1.256 6.801 1.00 1.59 88 MET A CA 2
ATOM 3847 C C . MET A 1 88 ? 17.822 -1.848 8.205 1.00 1.79 88 MET A C 2
ATOM 3848 O O . MET A 1 88 ? 18.043 -3.042 8.396 1.00 1.87 88 MET A O 2
ATOM 3862 N N . GLN A 1 89 ? 17.487 -1.017 9.179 1.00 1.92 89 GLN A N 2
ATOM 3863 C CA . GLN A 1 89 ? 17.420 -1.468 10.560 1.00 2.14 89 GLN A CA 2
ATOM 3864 C C . GLN A 1 89 ? 16.019 -1.963 10.914 1.00 2.00 89 GLN A C 2
ATOM 3865 O O . GLN A 1 89 ? 15.827 -2.637 11.927 1.00 2.11 89 GLN A O 2
ATOM 3879 N N . LEU A 1 90 ? 15.042 -1.616 10.087 1.00 1.77 90 LEU A N 2
ATOM 3880 C CA . LEU A 1 90 ? 13.659 -1.996 10.345 1.00 1.66 90 LEU A CA 2
ATOM 3881 C C . LEU A 1 90 ? 13.457 -3.492 10.156 1.00 1.56 90 LEU A C 2
ATOM 3882 O O . LEU A 1 90 ? 13.086 -4.200 11.089 1.00 1.69 90 LEU A O 2
ATOM 3898 N N . THR A 1 91 ? 13.711 -3.969 8.950 1.00 1.39 91 THR A N 2
ATOM 3899 C CA . THR A 1 91 ? 13.504 -5.372 8.634 1.00 1.37 91 THR A CA 2
ATOM 3900 C C . THR A 1 91 ? 14.784 -6.026 8.132 1.00 1.51 91 THR A C 2
ATOM 3901 O O . THR A 1 91 ? 14.751 -7.120 7.569 1.00 1.60 91 THR A O 2
ATOM 3912 N N . GLY A 1 92 ? 15.911 -5.357 8.343 1.00 1.68 92 GLY A N 2
ATOM 3913 C CA . GLY A 1 92 ? 17.189 -5.897 7.912 1.00 1.85 92 GLY A CA 2
ATOM 3914 C C . GLY A 1 92 ? 17.327 -5.910 6.403 1.00 1.65 92 GLY A C 2
ATOM 3915 O O . GLY A 1 92 ? 17.967 -6.797 5.836 1.00 1.82 92 GLY A O 2
ATOM 3919 N N . CYS A 1 93 ? 16.728 -4.926 5.754 1.00 1.39 93 CYS A N 2
ATOM 3920 C CA . CYS A 1 93 ? 16.753 -4.841 4.302 1.00 1.27 93 CYS A CA 2
ATOM 3921 C C . CYS A 1 93 ? 17.823 -3.868 3.836 1.00 1.45 93 CYS A C 2
ATOM 3922 O O . CYS A 1 93 ? 17.881 -2.732 4.299 1.00 1.66 93 CYS A O 2
ATOM 3930 N N . ASP A 1 94 ? 18.674 -4.326 2.926 1.00 1.49 94 ASP A N 2
ATOM 3931 C CA . ASP A 1 94 ? 19.723 -3.481 2.369 1.00 1.66 94 ASP A CA 2
ATOM 3932 C C . ASP A 1 94 ? 19.104 -2.303 1.632 1.00 1.54 94 ASP A C 2
ATOM 3933 O O . ASP A 1 94 ? 18.006 -2.437 1.090 1.00 1.41 94 ASP A O 2
ATOM 3942 N N . GLU A 1 95 ? 19.781 -1.161 1.619 1.00 1.65 95 GLU A N 2
ATOM 3943 C CA . GLU A 1 95 ? 19.241 0.042 0.989 1.00 1.62 95 GLU A CA 2
ATOM 3944 C C . GLU A 1 95 ? 18.757 -0.229 -0.437 1.00 1.49 95 GLU A C 2
ATOM 3945 O O . GLU A 1 95 ? 17.716 0.286 -0.855 1.00 1.44 95 GLU A O 2
ATOM 3957 N N . ASP A 1 96 ? 19.494 -1.059 -1.169 1.00 1.50 96 ASP A N 2
ATOM 3958 C CA . ASP A 1 96 ? 19.133 -1.392 -2.545 1.00 1.46 96 ASP A CA 2
ATOM 3959 C C . ASP A 1 96 ? 17.800 -2.122 -2.580 1.00 1.33 96 ASP A C 2
ATOM 3960 O O . ASP A 1 96 ? 16.913 -1.803 -3.371 1.00 1.32 96 ASP A O 2
ATOM 3969 N N . THR A 1 97 ? 17.674 -3.105 -1.706 1.00 1.31 97 THR A N 2
ATOM 3970 C CA . THR A 1 97 ? 16.435 -3.851 -1.558 1.00 1.22 97 THR A CA 2
ATOM 3971 C C . THR A 1 97 ? 15.305 -2.924 -1.107 1.00 1.05 97 THR A C 2
ATOM 3972 O O . THR A 1 97 ? 14.209 -2.948 -1.664 1.00 1.01 97 THR A O 2
ATOM 3983 N N . ALA A 1 98 ? 15.595 -2.099 -0.099 1.00 1.03 98 ALA A N 2
ATOM 3984 C CA . ALA A 1 98 ? 14.659 -1.105 0.404 1.00 0.98 98 ALA A CA 2
ATOM 3985 C C . ALA A 1 98 ? 14.104 -0.221 -0.712 1.00 1.03 98 ALA A C 2
ATOM 3986 O O . ALA A 1 98 ? 12.934 0.148 -0.684 1.00 1.00 98 ALA A O 2
ATOM 3993 N N . GLU A 1 99 ? 14.947 0.114 -1.684 1.00 1.17 99 GLU A N 2
ATOM 3994 C CA . GLU A 1 99 ? 14.530 0.913 -2.837 1.00 1.34 99 GLU A CA 2
ATOM 3995 C C . GLU A 1 99 ? 13.290 0.304 -3.492 1.00 1.28 99 GLU A C 2
ATOM 3996 O O . GLU A 1 99 ? 12.279 0.980 -3.694 1.00 1.33 99 GLU A O 2
ATOM 4008 N N . GLU A 1 100 ? 13.379 -0.986 -3.790 1.00 1.25 100 GLU A N 2
ATOM 4009 C CA . GLU A 1 100 ? 12.305 -1.713 -4.447 1.00 1.28 100 GLU A CA 2
ATOM 4010 C C . GLU A 1 100 ? 11.129 -1.921 -3.503 1.00 1.09 100 GLU A C 2
ATOM 4011 O O . GLU A 1 100 ? 10.005 -2.170 -3.934 1.00 1.12 100 GLU A O 2
ATOM 4023 N N . LEU A 1 101 ? 11.408 -1.830 -2.213 1.00 0.97 101 LEU A N 2
ATOM 4024 C CA . LEU A 1 101 ? 10.388 -2.037 -1.190 1.00 0.87 101 LEU A CA 2
ATOM 4025 C C . LEU A 1 101 ? 9.547 -0.780 -0.978 1.00 0.80 101 LEU A C 2
ATOM 4026 O O . LEU A 1 101 ? 8.378 -0.869 -0.626 1.00 0.82 101 LEU A O 2
ATOM 4042 N N . ILE A 1 102 ? 10.139 0.390 -1.182 1.00 0.86 102 ILE A N 2
ATOM 4043 C CA . ILE A 1 102 ? 9.378 1.635 -1.097 1.00 0.92 102 ILE A CA 2
ATOM 4044 C C . ILE A 1 102 ? 8.385 1.718 -2.250 1.00 1.04 102 ILE A C 2
ATOM 4045 O O . ILE A 1 102 ? 7.232 2.104 -2.062 1.00 1.14 102 ILE A O 2
ATOM 4061 N N . SER A 1 103 ? 8.831 1.322 -3.434 1.00 1.16 103 SER A N 2
ATOM 4062 C CA . SER A 1 103 ? 7.971 1.314 -4.605 1.00 1.39 103 SER A CA 2
ATOM 4063 C C . SER A 1 103 ? 7.062 0.092 -4.598 1.00 1.30 103 SER A C 2
ATOM 4064 O O . SER A 1 103 ? 5.997 0.082 -5.217 1.00 1.43 103 SER A O 2
ATOM 4072 N N . GLN A 1 104 ? 7.524 -0.943 -3.896 1.00 1.13 104 GLN A N 2
ATOM 4073 C CA . GLN A 1 104 ? 6.793 -2.191 -3.728 1.00 1.13 104 GLN A CA 2
ATOM 4074 C C . GLN A 1 104 ? 6.462 -2.851 -5.060 1.00 1.30 104 GLN A C 2
ATOM 4075 O O . GLN A 1 104 ? 5.464 -3.563 -5.178 1.00 1.49 104 GLN A O 2
ATOM 4089 N N . ARG A 1 105 ? 7.315 -2.620 -6.057 1.00 1.31 105 ARG A N 2
ATOM 4090 C CA . ARG A 1 105 ? 7.157 -3.251 -7.360 1.00 1.51 105 ARG A CA 2
ATOM 4091 C C . ARG A 1 105 ? 7.342 -4.755 -7.237 1.00 1.38 105 ARG A C 2
ATOM 4092 O O . ARG A 1 105 ? 6.861 -5.532 -8.065 1.00 1.45 105 ARG A O 2
ATOM 4113 N N . ILE A 1 106 ? 8.041 -5.147 -6.188 1.00 1.28 106 ILE A N 2
ATOM 4114 C CA . ILE A 1 106 ? 8.262 -6.545 -5.877 1.00 1.22 106 ILE A CA 2
ATOM 4115 C C . ILE A 1 106 ? 7.565 -6.906 -4.568 1.00 1.32 106 ILE A C 2
ATOM 4116 O O . ILE A 1 106 ? 7.862 -6.346 -3.513 1.00 1.48 106 ILE A O 2
ATOM 4132 N N . ASP A 1 107 ? 6.608 -7.818 -4.650 1.00 1.65 107 ASP A N 2
ATOM 4133 C CA . ASP A 1 107 ? 5.942 -8.321 -3.458 1.00 2.09 107 ASP A CA 2
ATOM 4134 C C . ASP A 1 107 ? 6.709 -9.514 -2.929 1.00 1.97 107 ASP A C 2
ATOM 4135 O O . ASP A 1 107 ? 7.431 -10.170 -3.675 1.00 1.57 107 ASP A O 2
ATOM 4144 N N . VAL A 1 108 ? 6.511 -9.815 -1.660 1.00 2.54 108 VAL A N 2
ATOM 4145 C CA . VAL A 1 108 ? 7.098 -10.992 -1.028 1.00 2.65 108 VAL A CA 2
ATOM 4146 C C . VAL A 1 108 ? 6.729 -12.270 -1.793 1.00 2.44 108 VAL A C 2
ATOM 4147 O O . VAL A 1 108 ? 7.375 -13.310 -1.662 1.00 2.42 108 VAL A O 2
ATOM 4160 N N . PHE A 1 109 ? 5.713 -12.152 -2.631 1.00 2.51 109 PHE A N 2
ATOM 4161 C CA . PHE A 1 109 ? 5.142 -13.282 -3.335 1.00 2.79 109 PHE A CA 2
ATOM 4162 C C . PHE A 1 109 ? 5.989 -13.640 -4.549 1.00 2.31 109 PHE A C 2
ATOM 4163 O O . PHE A 1 109 ? 5.962 -14.766 -5.044 1.00 2.45 109 PHE A O 2
ATOM 4180 N N . ASN A 1 110 ? 6.747 -12.668 -5.010 1.00 1.93 110 ASN A N 2
ATOM 4181 C CA . ASN A 1 110 ? 7.502 -12.792 -6.249 1.00 1.96 110 ASN A CA 2
ATOM 4182 C C . ASN A 1 110 ? 9.007 -12.808 -5.970 1.00 1.79 110 ASN A C 2
ATOM 4183 O O . ASN A 1 110 ? 9.813 -12.628 -6.878 1.00 2.29 110 ASN A O 2
ATOM 4194 N N . LEU A 1 111 ? 9.372 -12.984 -4.705 1.00 1.61 111 LEU A N 2
ATOM 4195 C CA . LEU A 1 111 ? 10.781 -12.927 -4.285 1.00 2.02 111 LEU A CA 2
ATOM 4196 C C . LEU A 1 111 ? 11.678 -13.915 -5.038 1.00 2.22 111 LEU A C 2
ATOM 4197 O O . LEU A 1 111 ? 11.195 -14.755 -5.799 1.00 2.04 111 LEU A O 2
ATOM 4213 N N . ASP A 1 112 ? 12.992 -13.778 -4.815 1.00 2.90 112 ASP A N 2
ATOM 4214 C CA . ASP A 1 112 ? 14.033 -14.524 -5.545 1.00 3.28 112 ASP A CA 2
ATOM 4215 C C . ASP A 1 112 ? 13.651 -15.981 -5.792 1.00 3.13 112 ASP A C 2
ATOM 4216 O O . ASP A 1 112 ? 13.714 -16.458 -6.926 1.00 3.32 112 ASP A O 2
ATOM 4225 N N . ASP A 1 113 ? 13.257 -16.684 -4.742 1.00 3.19 113 ASP A N 2
ATOM 4226 C CA . ASP A 1 113 ? 12.670 -18.005 -4.901 1.00 3.48 113 ASP A CA 2
ATOM 4227 C C . ASP A 1 113 ? 11.181 -17.901 -4.631 1.00 3.42 113 ASP A C 2
ATOM 4228 O O . ASP A 1 113 ? 10.432 -17.442 -5.489 1.00 3.71 113 ASP A O 2
ATOM 4237 N N . ILE A 1 114 ? 10.765 -18.320 -3.437 1.00 3.32 114 ILE A N 2
ATOM 4238 C CA . ILE A 1 114 ? 9.420 -18.062 -2.926 1.00 3.35 114 ILE A CA 2
ATOM 4239 C C . ILE A 1 114 ? 9.268 -18.590 -1.511 1.00 2.96 114 ILE A C 2
ATOM 4240 O O . ILE A 1 114 ? 8.791 -19.702 -1.311 1.00 3.14 114 ILE A O 2
ATOM 4256 N N . ASP A 1 115 ? 9.675 -17.819 -0.519 1.00 2.67 115 ASP A N 2
ATOM 4257 C CA . ASP A 1 115 ? 9.218 -18.077 0.829 1.00 2.55 115 ASP A CA 2
ATOM 4258 C C . ASP A 1 115 ? 8.375 -16.914 1.273 1.00 2.32 115 ASP A C 2
ATOM 4259 O O . ASP A 1 115 ? 8.809 -16.077 2.065 1.00 2.24 115 ASP A O 2
ATOM 4268 N N . ALA A 1 116 ? 7.166 -16.874 0.784 1.00 2.32 116 ALA A N 2
ATOM 4269 C CA . ALA A 1 116 ? 6.278 -15.783 1.094 1.00 2.17 116 ALA A CA 2
ATOM 4270 C C . ALA A 1 116 ? 5.475 -16.126 2.335 1.00 2.29 116 ALA A C 2
ATOM 4271 O O . ALA A 1 116 ? 4.402 -15.582 2.578 1.00 2.30 116 ALA A O 2
ATOM 4278 N N . SER A 1 117 ? 5.996 -17.081 3.093 1.00 2.48 117 SER A N 2
ATOM 4279 C CA . SER A 1 117 ? 5.473 -17.392 4.404 1.00 2.64 117 SER A CA 2
ATOM 4280 C C . SER A 1 117 ? 6.225 -16.597 5.471 1.00 2.49 117 SER A C 2
ATOM 4281 O O . SER A 1 117 ? 5.643 -15.753 6.153 1.00 2.45 117 SER A O 2
ATOM 4289 N N . ASP A 1 118 ? 7.532 -16.837 5.600 1.00 2.46 118 ASP A N 2
ATOM 4290 C CA . ASP A 1 118 ? 8.294 -16.224 6.671 1.00 2.40 118 ASP A CA 2
ATOM 4291 C C . ASP A 1 118 ? 8.681 -14.802 6.303 1.00 2.08 118 ASP A C 2
ATOM 4292 O O . ASP A 1 118 ? 8.695 -13.906 7.148 1.00 2.01 118 ASP A O 2
ATOM 4301 N N . ALA A 1 119 ? 8.969 -14.585 5.028 1.00 1.94 119 ALA A N 2
ATOM 4302 C CA . ALA A 1 119 ? 9.265 -13.250 4.544 1.00 1.69 119 ALA A CA 2
ATOM 4303 C C . ALA A 1 119 ? 8.005 -12.390 4.571 1.00 1.57 119 ALA A C 2
ATOM 4304 O O . ALA A 1 119 ? 8.079 -11.165 4.557 1.00 1.38 119 ALA A O 2
ATOM 4311 N N . ALA A 1 120 ? 6.845 -13.045 4.628 1.00 1.77 120 ALA A N 2
ATOM 4312 C CA . ALA A 1 120 ? 5.571 -12.341 4.731 1.00 1.84 120 ALA A CA 2
ATOM 4313 C C . ALA A 1 120 ? 5.440 -11.699 6.101 1.00 1.87 120 ALA A C 2
ATOM 4314 O O . ALA A 1 120 ? 4.847 -10.630 6.246 1.00 1.87 120 ALA A O 2
ATOM 4321 N N . GLU A 1 121 ? 6.011 -12.361 7.101 1.00 1.97 121 GLU A N 2
ATOM 4322 C CA . GLU A 1 121 ? 6.069 -11.822 8.453 1.00 2.07 121 GLU A CA 2
ATOM 4323 C C . GLU A 1 121 ? 6.775 -10.470 8.439 1.00 1.81 121 GLU A C 2
ATOM 4324 O O . GLU A 1 121 ? 6.375 -9.536 9.132 1.00 1.87 121 GLU A O 2
ATOM 4336 N N . LEU A 1 122 ? 7.823 -10.377 7.628 1.00 1.59 122 LEU A N 2
ATOM 4337 C CA . LEU A 1 122 ? 8.545 -9.122 7.452 1.00 1.39 122 LEU A CA 2
ATOM 4338 C C . LEU A 1 122 ? 7.808 -8.209 6.475 1.00 1.21 122 LEU A C 2
ATOM 4339 O O . LEU A 1 122 ? 7.822 -6.990 6.632 1.00 1.11 122 LEU A O 2
ATOM 4355 N N . SER A 1 123 ? 7.164 -8.808 5.472 1.00 1.24 123 SER A N 2
ATOM 4356 C CA . SER A 1 123 ? 6.385 -8.058 4.488 1.00 1.17 123 SER A CA 2
ATOM 4357 C C . SER A 1 123 ? 5.313 -7.227 5.189 1.00 1.21 123 SER A C 2
ATOM 4358 O O . SER A 1 123 ? 4.982 -6.127 4.757 1.00 1.16 123 SER A O 2
ATOM 4366 N N . TRP A 1 124 ? 4.789 -7.769 6.283 1.00 1.33 124 TRP A N 2
ATOM 4367 C CA . TRP A 1 124 ? 3.814 -7.071 7.110 1.00 1.39 124 TRP A CA 2
ATOM 4368 C C . TRP A 1 124 ? 4.359 -5.707 7.544 1.00 1.26 124 TRP A C 2
ATOM 4369 O O . TRP A 1 124 ? 3.644 -4.704 7.533 1.00 1.25 124 TRP A O 2
ATOM 4390 N N . GLU A 1 125 ? 5.638 -5.673 7.896 1.00 1.20 125 GLU A N 2
ATOM 4391 C CA . GLU A 1 125 ? 6.272 -4.443 8.335 1.00 1.13 125 GLU A CA 2
ATOM 4392 C C . GLU A 1 125 ? 6.719 -3.611 7.135 1.00 0.99 125 GLU A C 2
ATOM 4393 O O . GLU A 1 125 ? 6.576 -2.391 7.132 1.00 0.94 125 GLU A O 2
ATOM 4405 N N . ILE A 1 126 ? 7.250 -4.279 6.116 1.00 0.97 126 ILE A N 2
ATOM 4406 C CA . ILE A 1 126 ? 7.715 -3.603 4.906 1.00 0.89 126 ILE A CA 2
ATOM 4407 C C . ILE A 1 126 ? 6.572 -2.857 4.221 1.00 0.86 126 ILE A C 2
ATOM 4408 O O . ILE A 1 126 ? 6.720 -1.709 3.802 1.00 0.86 126 ILE A O 2
ATOM 4424 N N . GLN A 1 127 ? 5.425 -3.503 4.137 1.00 0.90 127 GLN A N 2
ATOM 4425 C CA . GLN A 1 127 ? 4.271 -2.917 3.510 1.00 0.92 127 GLN A CA 2
ATOM 4426 C C . GLN A 1 127 ? 3.693 -1.813 4.405 1.00 0.92 127 GLN A C 2
ATOM 4427 O O . GLN A 1 127 ? 2.985 -0.919 3.949 1.00 0.91 127 GLN A O 2
ATOM 4441 N N . ALA A 1 128 ? 4.031 -1.861 5.684 1.00 0.96 128 ALA A N 2
ATOM 4442 C CA . ALA A 1 128 ? 3.614 -0.824 6.612 1.00 0.99 128 ALA A CA 2
ATOM 4443 C C . ALA A 1 128 ? 4.481 0.425 6.463 1.00 0.96 128 ALA A C 2
ATOM 4444 O O . ALA A 1 128 ? 3.990 1.545 6.576 1.00 0.97 128 ALA A O 2
ATOM 4451 N N . ILE A 1 129 ? 5.771 0.231 6.198 1.00 0.94 129 ILE A N 2
ATOM 4452 C CA . ILE A 1 129 ? 6.699 1.348 6.112 1.00 0.92 129 ILE A CA 2
ATOM 4453 C C . ILE A 1 129 ? 6.586 2.071 4.772 1.00 0.87 129 ILE A C 2
ATOM 4454 O O . ILE A 1 129 ? 6.922 3.251 4.670 1.00 0.90 129 ILE A O 2
ATOM 4470 N N . THR A 1 130 ? 6.107 1.378 3.744 1.00 0.83 130 THR A N 2
ATOM 4471 C CA . THR A 1 130 ? 5.820 2.038 2.480 1.00 0.81 130 THR A CA 2
ATOM 4472 C C . THR A 1 130 ? 4.596 2.938 2.655 1.00 0.85 130 THR A C 2
ATOM 4473 O O . THR A 1 130 ? 4.511 4.020 2.074 1.00 0.91 130 THR A O 2
ATOM 4484 N N . ALA A 1 131 ? 3.675 2.501 3.515 1.00 0.86 131 ALA A N 2
ATOM 4485 C CA . ALA A 1 131 ? 2.524 3.312 3.883 1.00 0.94 131 ALA A CA 2
ATOM 4486 C C . ALA A 1 131 ? 2.959 4.469 4.776 1.00 1.02 131 ALA A C 2
ATOM 4487 O O . ALA A 1 131 ? 2.265 5.475 4.896 1.00 1.10 131 ALA A O 2
ATOM 4494 N N . LYS A 1 132 ? 4.115 4.316 5.415 1.00 1.05 132 LYS A N 2
ATOM 4495 C CA . LYS A 1 132 ? 4.705 5.389 6.206 1.00 1.17 132 LYS A CA 2
ATOM 4496 C C . LYS A 1 132 ? 5.239 6.475 5.279 1.00 1.17 132 LYS A C 2
ATOM 4497 O O . LYS A 1 132 ? 5.015 7.663 5.508 1.00 1.28 132 LYS A O 2
ATOM 4516 N N . ALA A 1 133 ? 5.931 6.052 4.227 1.00 1.12 133 ALA A N 2
ATOM 4517 C CA . ALA A 1 133 ? 6.449 6.977 3.228 1.00 1.20 133 ALA A CA 2
ATOM 4518 C C . ALA A 1 133 ? 5.298 7.674 2.513 1.00 1.23 133 ALA A C 2
ATOM 4519 O O . ALA A 1 133 ? 5.380 8.855 2.175 1.00 1.38 133 ALA A O 2
ATOM 4526 N N . ALA A 1 134 ? 4.220 6.936 2.295 1.00 1.14 134 ALA A N 2
ATOM 4527 C CA . ALA A 1 134 ? 3.016 7.503 1.712 1.00 1.21 134 ALA A CA 2
ATOM 4528 C C . ALA A 1 134 ? 2.346 8.452 2.699 1.00 1.30 134 ALA A C 2
ATOM 4529 O O . ALA A 1 134 ? 1.848 9.504 2.316 1.00 1.46 134 ALA A O 2
ATOM 4536 N N . LYS A 1 135 ? 2.363 8.082 3.975 1.00 1.29 135 LYS A N 2
ATOM 4537 C CA . LYS A 1 135 ? 1.722 8.866 5.027 1.00 1.46 135 LYS A CA 2
ATOM 4538 C C . LYS A 1 135 ? 2.268 10.288 5.077 1.00 1.58 135 LYS A C 2
ATOM 4539 O O . LYS A 1 135 ? 1.507 11.246 5.209 1.00 1.78 135 LYS A O 2
ATOM 4558 N N . THR A 1 136 ? 3.576 10.424 4.958 1.00 1.53 136 THR A N 2
ATOM 4559 C CA . THR A 1 136 ? 4.206 11.733 5.000 1.00 1.72 136 THR A CA 2
ATOM 4560 C C . THR A 1 136 ? 3.966 12.499 3.699 1.00 1.86 136 THR A C 2
ATOM 4561 O O . THR A 1 136 ? 4.036 13.729 3.667 1.00 2.22 136 THR A O 2
ATOM 4572 N N . LEU A 1 137 ? 3.660 11.766 2.640 1.00 1.73 137 LEU A N 2
ATOM 4573 C CA . LEU A 1 137 ? 3.473 12.357 1.322 1.00 2.08 137 LEU A CA 2
ATOM 4574 C C . LEU A 1 137 ? 2.004 12.704 1.062 1.00 2.57 137 LEU A C 2
ATOM 4575 O O . LEU A 1 137 ? 1.691 13.490 0.166 1.00 3.27 137 LEU A O 2
ATOM 4591 N N . GLY A 1 138 ? 1.110 12.130 1.856 1.00 2.51 138 GLY A N 2
ATOM 4592 C CA . GLY A 1 138 ? -0.310 12.359 1.658 1.00 3.22 138 GLY A CA 2
ATOM 4593 C C . GLY A 1 138 ? -1.060 11.078 1.360 1.00 2.88 138 GLY A C 2
ATOM 4594 O O . GLY A 1 138 ? -1.771 10.990 0.359 1.00 3.52 138 GLY A O 2
ATOM 4598 N N . PHE A 1 139 ? -0.878 10.095 2.244 1.00 2.19 139 PHE A N 2
ATOM 4599 C CA . PHE A 1 139 ? -1.449 8.746 2.111 1.00 2.09 139 PHE A CA 2
ATOM 4600 C C . PHE A 1 139 ? -2.875 8.747 1.565 1.00 1.76 139 PHE A C 2
ATOM 4601 O O . PHE A 1 139 ? -3.823 9.173 2.229 1.00 2.25 139 PHE A O 2
ATOM 4618 N N . ARG A 1 140 ? -3.006 8.326 0.322 1.00 1.81 140 ARG A N 2
ATOM 4619 C CA . ARG A 1 140 ? -4.305 8.164 -0.296 1.00 2.31 140 ARG A CA 2
ATOM 4620 C C . ARG A 1 140 ? -4.406 6.842 -1.047 1.00 2.17 140 ARG A C 2
ATOM 4621 O O . ARG A 1 140 ? -4.772 6.823 -2.220 1.00 2.91 140 ARG A O 2
ATOM 4642 N N . GLY A 1 141 ? -4.099 5.738 -0.383 1.00 1.66 141 GLY A N 2
ATOM 4643 C CA . GLY A 1 141 ? -4.067 4.463 -1.072 1.00 1.90 141 GLY A CA 2
ATOM 4644 C C . GLY A 1 141 ? -2.800 4.226 -1.865 1.00 1.70 141 GLY A C 2
ATOM 4645 O O . GLY A 1 141 ? -2.737 4.456 -3.071 1.00 2.11 141 GLY A O 2
ATOM 4649 N N . VAL A 1 142 ? -1.790 3.740 -1.162 1.00 1.37 142 VAL A N 2
ATOM 4650 C CA . VAL A 1 142 ? -0.478 3.485 -1.743 1.00 1.45 142 VAL A CA 2
ATOM 4651 C C . VAL A 1 142 ? -0.462 2.121 -2.446 1.00 1.31 142 VAL A C 2
ATOM 4652 O O . VAL A 1 142 ? -1.095 1.171 -1.990 1.00 1.18 142 VAL A O 2
ATOM 4665 N N . SER A 1 143 ? 0.252 2.033 -3.565 1.00 1.48 143 SER A N 2
ATOM 4666 C CA . SER A 1 143 ? 0.201 0.848 -4.417 1.00 1.39 143 SER A CA 2
ATOM 4667 C C . SER A 1 143 ? 1.379 -0.096 -4.163 1.00 1.50 143 SER A C 2
ATOM 4668 O O . SER A 1 143 ? 2.522 0.348 -4.065 1.00 1.71 143 SER A O 2
ATOM 4676 N N . MET A 1 144 ? 1.101 -1.401 -4.063 1.00 1.39 144 MET A N 2
ATOM 4677 C CA . MET A 1 144 ? 2.170 -2.394 -3.955 1.00 1.50 144 MET A CA 2
ATOM 4678 C C . MET A 1 144 ? 1.840 -3.730 -4.600 1.00 1.51 144 MET A C 2
ATOM 4679 O O . MET A 1 144 ? 1.381 -4.633 -3.916 1.00 1.91 144 MET A O 2
ATOM 4693 N N . GLN A 1 145 ? 2.086 -3.846 -5.898 1.00 1.47 145 GLN A N 2
ATOM 4694 C CA . GLN A 1 145 ? 2.304 -5.110 -6.593 1.00 1.57 145 GLN A CA 2
ATOM 4695 C C . GLN A 1 145 ? 2.726 -4.827 -8.016 1.00 1.88 145 GLN A C 2
ATOM 4696 O O . GLN A 1 145 ? 2.578 -3.702 -8.491 1.00 2.44 145 GLN A O 2
ATOM 4710 N N . ASP A 1 146 ? 3.277 -5.817 -8.686 1.00 1.85 146 ASP A N 2
ATOM 4711 C CA . ASP A 1 146 ? 3.485 -5.718 -10.124 1.00 2.54 146 ASP A CA 2
ATOM 4712 C C . ASP A 1 146 ? 2.127 -5.501 -10.816 1.00 2.61 146 ASP A C 2
ATOM 4713 O O . ASP A 1 146 ? 1.078 -5.682 -10.186 1.00 2.31 146 ASP A O 2
ATOM 4722 N N . GLU A 1 147 ? 2.122 -5.115 -12.090 1.00 3.39 147 GLU A N 2
ATOM 4723 C CA . GLU A 1 147 ? 0.866 -4.922 -12.815 1.00 3.65 147 GLU A CA 2
ATOM 4724 C C . GLU A 1 147 ? 0.003 -6.185 -12.759 1.00 2.91 147 GLU A C 2
ATOM 4725 O O . GLU A 1 147 ? -1.207 -6.145 -12.987 1.00 2.96 147 GLU A O 2
ATOM 4737 N N . GLN A 1 148 ? 0.652 -7.298 -12.445 1.00 2.57 148 GLN A N 2
ATOM 4738 C CA . GLN A 1 148 ? 0.002 -8.582 -12.201 1.00 2.38 148 GLN A CA 2
ATOM 4739 C C . GLN A 1 148 ? -0.865 -8.583 -10.930 1.00 2.21 148 GLN A C 2
ATOM 4740 O O . GLN A 1 148 ? -0.934 -9.593 -10.232 1.00 2.80 148 GLN A O 2
ATOM 4754 N N . GLY A 1 149 ? -1.528 -7.468 -10.625 1.00 2.17 149 GLY A N 2
ATOM 4755 C CA . GLY A 1 149 ? -2.347 -7.426 -9.425 1.00 2.74 149 GLY A CA 2
ATOM 4756 C C . GLY A 1 149 ? -1.932 -6.372 -8.428 1.00 2.43 149 GLY A C 2
ATOM 4757 O O . GLY A 1 149 ? -1.963 -6.613 -7.223 1.00 3.10 149 GLY A O 2
ATOM 4761 N N . THR A 1 150 ? -1.537 -5.207 -8.936 1.00 1.66 150 THR A N 2
ATOM 4762 C CA . THR A 1 150 ? -1.030 -4.127 -8.097 1.00 1.45 150 THR A CA 2
ATOM 4763 C C . THR A 1 150 ? -1.931 -3.857 -6.883 1.00 1.10 150 THR A C 2
ATOM 4764 O O . THR A 1 150 ? -3.106 -3.527 -7.029 1.00 0.99 150 THR A O 2
ATOM 4775 N N . CYS A 1 151 ? -1.367 -4.001 -5.690 1.00 1.21 151 CYS A N 2
ATOM 4776 C CA . CYS A 1 151 ? -2.115 -3.806 -4.455 1.00 1.02 151 CYS A CA 2
ATOM 4777 C C . CYS A 1 151 ? -2.236 -2.323 -4.131 1.00 0.98 151 CYS A C 2
ATOM 4778 O O . CYS A 1 151 ? -1.459 -1.514 -4.619 1.00 1.16 151 CYS A O 2
ATOM 4786 N N . TYR A 1 152 ? -3.222 -1.979 -3.324 1.00 0.87 152 TYR A N 2
ATOM 4787 C CA . TYR A 1 152 ? -3.362 -0.629 -2.792 1.00 0.89 152 TYR A CA 2
ATOM 4788 C C . TYR A 1 152 ? -3.713 -0.695 -1.311 1.00 0.87 152 TYR A C 2
ATOM 4789 O O . TYR A 1 152 ? -4.462 -1.574 -0.884 1.00 0.82 152 TYR A O 2
ATOM 4807 N N . MET A 1 153 ? -3.151 0.221 -0.539 1.00 0.97 153 MET A N 2
ATOM 4808 C CA . MET A 1 153 ? -3.486 0.363 0.871 1.00 0.98 153 MET A CA 2
ATOM 4809 C C . MET A 1 153 ? -4.139 1.707 1.097 1.00 1.01 153 MET A C 2
ATOM 4810 O O . MET A 1 153 ? -3.450 2.717 1.102 1.00 1.17 153 MET A O 2
ATOM 4824 N N . ILE A 1 154 ? -5.453 1.744 1.255 1.00 0.91 154 ILE A N 2
ATOM 4825 C CA . ILE A 1 154 ? -6.119 3.010 1.534 1.00 0.98 154 ILE A CA 2
ATOM 4826 C C . ILE A 1 154 ? -6.472 3.085 2.993 1.00 1.02 154 ILE A C 2
ATOM 4827 O O . ILE A 1 154 ? -7.063 2.164 3.552 1.00 0.99 154 ILE A O 2
ATOM 4843 N N . ASP A 1 155 ? -6.106 4.179 3.597 1.00 1.18 155 ASP A N 2
ATOM 4844 C CA . ASP A 1 155 ? -6.517 4.460 4.962 1.00 1.31 155 ASP A CA 2
ATOM 4845 C C . ASP A 1 155 ? -8.001 4.772 4.972 1.00 1.30 155 ASP A C 2
ATOM 4846 O O . ASP A 1 155 ? -8.428 5.803 4.446 1.00 1.53 155 ASP A O 2
ATOM 4855 N N . MET A 1 156 ? -8.793 3.897 5.549 1.00 1.20 156 MET A N 2
ATOM 4856 C CA . MET A 1 156 ? -10.230 4.054 5.463 1.00 1.34 156 MET A CA 2
ATOM 4857 C C . MET A 1 156 ? -10.744 4.962 6.576 1.00 1.62 156 MET A C 2
ATOM 4858 O O . MET A 1 156 ? -11.316 4.504 7.563 1.00 1.44 156 MET A O 2
ATOM 4872 N N . LEU A 1 157 ? -10.531 6.259 6.391 1.00 2.22 157 LEU A N 2
ATOM 4873 C CA . LEU A 1 157 ? -10.976 7.266 7.346 1.00 2.53 157 LEU A CA 2
ATOM 4874 C C . LEU A 1 157 ? -12.447 7.618 7.146 1.00 2.20 157 LEU A C 2
ATOM 4875 O O . LEU A 1 157 ? -12.811 8.284 6.178 1.00 2.39 157 LEU A O 2
ATOM 4891 N N . GLY A 1 158 ? -13.291 7.162 8.064 1.00 2.14 158 GLY A N 2
ATOM 4892 C CA . GLY A 1 158 ? -14.711 7.485 8.014 1.00 2.04 158 GLY A CA 2
ATOM 4893 C C . GLY A 1 158 ? -15.401 6.961 6.764 1.00 2.22 158 GLY A C 2
ATOM 4894 O O . GLY A 1 158 ? -16.556 7.291 6.501 1.00 2.49 158 GLY A O 2
ATOM 4898 N N . HIS A 1 159 ? -14.692 6.143 5.998 1.00 2.80 159 HIS A N 2
ATOM 4899 C CA . HIS A 1 159 ? -15.205 5.614 4.738 1.00 3.41 159 HIS A CA 2
ATOM 4900 C C . HIS A 1 159 ? -15.921 4.288 4.943 1.00 2.89 159 HIS A C 2
ATOM 4901 O O . HIS A 1 159 ? -16.074 3.512 4.003 1.00 3.12 159 HIS A O 2
ATOM 4916 N N . ASP A 1 160 ? -16.335 4.024 6.177 1.00 2.38 160 ASP A N 2
ATOM 4917 C CA . ASP A 1 160 ? -17.030 2.782 6.520 1.00 2.12 160 ASP A CA 2
ATOM 4918 C C . ASP A 1 160 ? -18.192 2.506 5.571 1.00 1.55 160 ASP A C 2
ATOM 4919 O O . ASP A 1 160 ? -18.402 1.369 5.150 1.00 1.53 160 ASP A O 2
ATOM 4928 N N . ALA A 1 161 ? -18.931 3.553 5.228 1.00 1.43 161 ALA A N 2
ATOM 4929 C CA . ALA A 1 161 ? -20.102 3.421 4.368 1.00 1.48 161 ALA A CA 2
ATOM 4930 C C . ALA A 1 161 ? -19.728 3.031 2.941 1.00 1.45 161 ALA A C 2
ATOM 4931 O O . ALA A 1 161 ? -20.554 2.489 2.205 1.00 1.56 161 ALA A O 2
ATOM 4938 N N . GLU A 1 162 ? -18.484 3.297 2.550 1.00 1.41 162 GLU A N 2
ATOM 4939 C CA . GLU A 1 162 ? -18.031 2.990 1.198 1.00 1.39 162 GLU A CA 2
ATOM 4940 C C . GLU A 1 162 ? -17.903 1.490 1.000 1.00 1.18 162 GLU A C 2
ATOM 4941 O O . GLU A 1 162 ? -18.036 0.999 -0.113 1.00 1.20 162 GLU A O 2
ATOM 4953 N N . LEU A 1 163 ? -17.608 0.775 2.078 1.00 1.05 163 LEU A N 2
ATOM 4954 C CA . LEU A 1 163 ? -17.479 -0.667 2.024 1.00 0.98 163 LEU A CA 2
ATOM 4955 C C . LEU A 1 163 ? -18.810 -1.334 1.750 1.00 1.13 163 LEU A C 2
ATOM 4956 O O . LEU A 1 163 ? -19.616 -1.563 2.656 1.00 1.42 163 LEU A O 2
ATOM 4972 N N . VAL A 1 164 ? -19.031 -1.628 0.490 1.00 1.01 164 VAL A N 2
ATOM 4973 C CA . VAL A 1 164 ? -20.202 -2.356 0.067 1.00 1.13 164 VAL A CA 2
ATOM 4974 C C . VAL A 1 164 ? -19.785 -3.747 -0.373 1.00 1.08 164 VAL A C 2
ATOM 4975 O O . VAL A 1 164 ? -19.091 -3.903 -1.379 1.00 0.94 164 VAL A O 2
ATOM 4988 N N . ARG A 1 165 ? -20.164 -4.753 0.402 1.00 1.23 165 ARG A N 2
ATOM 4989 C CA . ARG A 1 165 ? -19.795 -6.120 0.084 1.00 1.26 165 ARG A CA 2
ATOM 4990 C C . ARG A 1 165 ? -20.415 -6.555 -1.226 1.00 1.27 165 ARG A C 2
ATOM 4991 O O . ARG A 1 165 ? -21.613 -6.384 -1.455 1.00 1.41 165 ARG A O 2
ATOM 5012 N N . VAL A 1 166 ? -19.584 -7.115 -2.078 1.00 1.18 166 VAL A N 2
ATOM 5013 C CA . VAL A 1 166 ? -20.029 -7.598 -3.358 1.00 1.25 166 VAL A CA 2
ATOM 5014 C C . VAL A 1 166 ? -19.774 -9.092 -3.499 1.00 1.41 166 VAL A C 2
ATOM 5015 O O . VAL A 1 166 ? -19.697 -9.615 -4.609 1.00 1.47 166 VAL A O 2
ATOM 5028 N N . LYS A 1 167 ? -19.667 -9.758 -2.348 1.00 1.62 167 LYS A N 2
ATOM 5029 C CA . LYS A 1 167 ? -19.512 -11.213 -2.272 1.00 1.91 167 LYS A CA 2
ATOM 5030 C C . LYS A 1 167 ? -18.350 -11.695 -3.124 1.00 1.95 167 LYS A C 2
ATOM 5031 O O . LYS A 1 167 ? -18.599 -12.247 -4.208 1.00 2.38 167 LYS A O 2
ATOM 5051 N N . GLY A 1 1 ? -4.454 30.611 5.665 1.00 14.22 1 GLY A N 3
ATOM 5052 C CA . GLY A 1 1 ? -5.273 29.587 4.973 1.00 13.88 1 GLY A CA 3
ATOM 5053 C C . GLY A 1 1 ? -6.692 30.059 4.753 1.00 12.97 1 GLY A C 3
ATOM 5054 O O . GLY A 1 1 ? -7.167 30.956 5.451 1.00 12.74 1 GLY A O 3
ATOM 5060 N N . SER A 1 2 ? -7.369 29.460 3.786 1.00 12.59 2 SER A N 3
ATOM 5061 C CA . SER A 1 2 ? -8.737 29.830 3.462 1.00 11.85 2 SER A CA 3
ATOM 5062 C C . SER A 1 2 ? -9.587 28.587 3.219 1.00 11.08 2 SER A C 3
ATOM 5063 O O . SER A 1 2 ? -10.465 28.577 2.354 1.00 10.84 2 SER A O 3
ATOM 5071 N N . HIS A 1 3 ? -9.327 27.539 3.997 1.00 10.85 3 HIS A N 3
ATOM 5072 C CA . HIS A 1 3 ? -10.127 26.316 3.925 1.00 10.25 3 HIS A CA 3
ATOM 5073 C C . HIS A 1 3 ? -11.556 26.607 4.355 1.00 9.72 3 HIS A C 3
ATOM 5074 O O . HIS A 1 3 ? -12.484 25.873 4.019 1.00 9.27 3 HIS A O 3
ATOM 5089 N N . MET A 1 4 ? -11.716 27.692 5.097 1.00 9.94 4 MET A N 3
ATOM 5090 C CA . MET A 1 4 ? -13.026 28.150 5.526 1.00 9.71 4 MET A CA 3
ATOM 5091 C C . MET A 1 4 ? -13.824 28.686 4.340 1.00 9.17 4 MET A C 3
ATOM 5092 O O . MET A 1 4 ? -15.052 28.644 4.334 1.00 8.90 4 MET A O 3
ATOM 5106 N N . ALA A 1 5 ? -13.116 29.174 3.330 1.00 9.23 5 ALA A N 3
ATOM 5107 C CA . ALA A 1 5 ? -13.755 29.714 2.137 1.00 9.02 5 ALA A CA 3
ATOM 5108 C C . ALA A 1 5 ? -13.929 28.633 1.077 1.00 8.59 5 ALA A C 3
ATOM 5109 O O . ALA A 1 5 ? -14.937 28.604 0.367 1.00 8.36 5 ALA A O 3
ATOM 5116 N N . SER A 1 6 ? -12.950 27.743 0.975 1.00 8.72 6 SER A N 3
ATOM 5117 C CA . SER A 1 6 ? -12.999 26.680 -0.018 1.00 8.57 6 SER A CA 3
ATOM 5118 C C . SER A 1 6 ? -13.954 25.575 0.413 1.00 8.07 6 SER A C 3
ATOM 5119 O O . SER A 1 6 ? -14.526 24.882 -0.428 1.00 7.95 6 SER A O 3
ATOM 5127 N N . MET A 1 7 ? -14.114 25.422 1.731 1.00 8.01 7 MET A N 3
ATOM 5128 C CA . MET A 1 7 ? -14.986 24.398 2.311 1.00 7.85 7 MET A CA 3
ATOM 5129 C C . MET A 1 7 ? -14.431 23.002 2.050 1.00 7.19 7 MET A C 3
ATOM 5130 O O . MET A 1 7 ? -13.586 22.806 1.173 1.00 7.09 7 MET A O 3
ATOM 5144 N N . THR A 1 8 ? -14.889 22.037 2.830 1.00 6.95 8 THR A N 3
ATOM 5145 C CA . THR A 1 8 ? -14.453 20.666 2.669 1.00 6.41 8 THR A CA 3
ATOM 5146 C C . THR A 1 8 ? -15.083 20.045 1.428 1.00 6.83 8 THR A C 3
ATOM 5147 O O . THR A 1 8 ? -16.232 19.602 1.451 1.00 7.28 8 THR A O 3
ATOM 5158 N N . GLY A 1 9 ? -14.322 20.029 0.344 1.00 6.85 9 GLY A N 3
ATOM 5159 C CA . GLY A 1 9 ? -14.807 19.483 -0.902 1.00 7.36 9 GLY A CA 3
ATOM 5160 C C . GLY A 1 9 ? -13.696 19.361 -1.922 1.00 7.02 9 GLY A C 3
ATOM 5161 O O . GLY A 1 9 ? -12.726 20.117 -1.873 1.00 7.24 9 GLY A O 3
ATOM 5165 N N . GLY A 1 10 ? -13.831 18.410 -2.837 1.00 6.68 10 GLY A N 3
ATOM 5166 C CA . GLY A 1 10 ? -12.785 18.168 -3.813 1.00 6.38 10 GLY A CA 3
ATOM 5167 C C . GLY A 1 10 ? -11.571 17.527 -3.173 1.00 6.09 10 GLY A C 3
ATOM 5168 O O . GLY A 1 10 ? -10.439 17.724 -3.613 1.00 6.41 10 GLY A O 3
ATOM 5172 N N . GLN A 1 11 ? -11.823 16.752 -2.129 1.00 5.65 11 GLN A N 3
ATOM 5173 C CA . GLN A 1 11 ? -10.761 16.139 -1.345 1.00 5.64 11 GLN A CA 3
ATOM 5174 C C . GLN A 1 11 ? -10.294 14.849 -2.003 1.00 4.86 11 GLN A C 3
ATOM 5175 O O . GLN A 1 11 ? -9.098 14.629 -2.196 1.00 5.09 11 GLN A O 3
ATOM 5189 N N . GLN A 1 12 ? -11.253 14.007 -2.352 1.00 4.06 12 GLN A N 3
ATOM 5190 C CA . GLN A 1 12 ? -10.966 12.714 -2.950 1.00 3.31 12 GLN A CA 3
ATOM 5191 C C . GLN A 1 12 ? -10.842 12.850 -4.465 1.00 3.19 12 GLN A C 3
ATOM 5192 O O . GLN A 1 12 ? -11.847 12.934 -5.169 1.00 3.20 12 GLN A O 3
ATOM 5206 N N . MET A 1 13 ? -9.619 12.918 -4.962 1.00 3.28 13 MET A N 3
ATOM 5207 C CA . MET A 1 13 ? -9.395 13.122 -6.390 1.00 3.22 13 MET A CA 3
ATOM 5208 C C . MET A 1 13 ? -9.213 11.805 -7.147 1.00 2.65 13 MET A C 3
ATOM 5209 O O . MET A 1 13 ? -8.281 11.048 -6.875 1.00 2.68 13 MET A O 3
ATOM 5223 N N . GLY A 1 14 ? -10.107 11.549 -8.104 1.00 2.47 14 GLY A N 3
ATOM 5224 C CA . GLY A 1 14 ? -9.966 10.400 -8.991 1.00 2.21 14 GLY A CA 3
ATOM 5225 C C . GLY A 1 14 ? -10.091 9.069 -8.285 1.00 1.92 14 GLY A C 3
ATOM 5226 O O . GLY A 1 14 ? -9.118 8.553 -7.748 1.00 1.85 14 GLY A O 3
ATOM 5230 N N . ARG A 1 15 ? -11.279 8.490 -8.308 1.00 1.80 15 ARG A N 3
ATOM 5231 C CA . ARG A 1 15 ? -11.529 7.260 -7.572 1.00 1.53 15 ARG A CA 3
ATOM 5232 C C . ARG A 1 15 ? -11.449 6.024 -8.444 1.00 1.39 15 ARG A C 3
ATOM 5233 O O . ARG A 1 15 ? -11.799 6.042 -9.625 1.00 1.55 15 ARG A O 3
ATOM 5254 N N . MET A 1 16 ? -10.978 4.956 -7.832 1.00 1.14 16 MET A N 3
ATOM 5255 C CA . MET A 1 16 ? -10.960 3.648 -8.449 1.00 1.00 16 MET A CA 3
ATOM 5256 C C . MET A 1 16 ? -11.946 2.737 -7.732 1.00 0.92 16 MET A C 3
ATOM 5257 O O . MET A 1 16 ? -12.183 2.906 -6.535 1.00 1.01 16 MET A O 3
ATOM 5271 N N . GLU A 1 17 ? -12.541 1.806 -8.454 1.00 0.86 17 GLU A N 3
ATOM 5272 C CA . GLU A 1 17 ? -13.317 0.749 -7.834 1.00 0.79 17 GLU A CA 3
ATOM 5273 C C . GLU A 1 17 ? -12.440 -0.472 -7.603 1.00 0.68 17 GLU A C 3
ATOM 5274 O O . GLU A 1 17 ? -12.053 -1.157 -8.549 1.00 0.75 17 GLU A O 3
ATOM 5286 N N . ILE A 1 18 ? -12.127 -0.740 -6.346 1.00 0.58 18 ILE A N 3
ATOM 5287 C CA . ILE A 1 18 ? -11.265 -1.857 -6.006 1.00 0.53 18 ILE A CA 3
ATOM 5288 C C . ILE A 1 18 ? -12.071 -2.964 -5.359 1.00 0.53 18 ILE A C 3
ATOM 5289 O O . ILE A 1 18 ? -13.016 -2.700 -4.613 1.00 0.58 18 ILE A O 3
ATOM 5305 N N . PHE A 1 19 ? -11.703 -4.198 -5.658 1.00 0.59 19 PHE A N 3
ATOM 5306 C CA . PHE A 1 19 ? -12.483 -5.344 -5.231 1.00 0.72 19 PHE A CA 3
ATOM 5307 C C . PHE A 1 19 ? -11.685 -6.171 -4.241 1.00 0.92 19 PHE A C 3
ATOM 5308 O O . PHE A 1 19 ? -10.455 -6.171 -4.276 1.00 1.06 19 PHE A O 3
ATOM 5325 N N . HIS A 1 20 ? -12.381 -6.851 -3.344 1.00 1.15 20 HIS A N 3
ATOM 5326 C CA . HIS A 1 20 ? -11.732 -7.790 -2.446 1.00 1.53 20 HIS A CA 3
ATOM 5327 C C . HIS A 1 20 ? -12.753 -8.758 -1.879 1.00 1.57 20 HIS A C 3
ATOM 5328 O O . HIS A 1 20 ? -13.894 -8.377 -1.597 1.00 1.42 20 HIS A O 3
ATOM 5343 N N . THR A 1 21 ? -12.340 -10.001 -1.724 1.00 1.89 21 THR A N 3
ATOM 5344 C CA . THR A 1 21 ? -13.219 -11.046 -1.242 1.00 2.02 21 THR A CA 3
ATOM 5345 C C . THR A 1 21 ? -12.948 -11.365 0.223 1.00 2.22 21 THR A C 3
ATOM 5346 O O . THR A 1 21 ? -11.834 -11.732 0.603 1.00 2.40 21 THR A O 3
ATOM 5357 N N . SER A 1 22 ? -13.973 -11.203 1.040 1.00 2.30 22 SER A N 3
ATOM 5358 C CA . SER A 1 22 ? -13.871 -11.433 2.469 1.00 2.59 22 SER A CA 3
ATOM 5359 C C . SER A 1 22 ? -15.097 -12.186 2.961 1.00 2.60 22 SER A C 3
ATOM 5360 O O . SER A 1 22 ? -16.005 -12.448 2.175 1.00 2.40 22 SER A O 3
ATOM 5368 N N . PRO A 1 23 ? -15.121 -12.591 4.248 1.00 2.94 23 PRO A N 3
ATOM 5369 C CA . PRO A 1 23 ? -16.324 -13.103 4.918 1.00 3.01 23 PRO A CA 3
ATOM 5370 C C . PRO A 1 23 ? -17.576 -12.285 4.600 1.00 2.66 23 PRO A C 3
ATOM 5371 O O . PRO A 1 23 ? -17.508 -11.246 3.947 1.00 2.73 23 PRO A O 3
ATOM 5382 N N . VAL A 1 24 ? -18.710 -12.711 5.120 1.00 2.64 24 VAL A N 3
ATOM 5383 C CA . VAL A 1 24 ? -19.992 -12.241 4.625 1.00 2.43 24 VAL A CA 3
ATOM 5384 C C . VAL A 1 24 ? -20.496 -11.103 5.524 1.00 2.42 24 VAL A C 3
ATOM 5385 O O . VAL A 1 24 ? -19.730 -10.635 6.367 1.00 2.94 24 VAL A O 3
ATOM 5398 N N . GLU A 1 25 ? -21.760 -10.687 5.335 1.00 2.38 25 GLU A N 3
ATOM 5399 C CA . GLU A 1 25 ? -22.330 -9.431 5.869 1.00 2.61 25 GLU A CA 3
ATOM 5400 C C . GLU A 1 25 ? -21.568 -8.849 7.060 1.00 2.14 25 GLU A C 3
ATOM 5401 O O . GLU A 1 25 ? -21.325 -9.537 8.054 1.00 2.19 25 GLU A O 3
ATOM 5413 N N . ILE A 1 26 ? -21.256 -7.551 6.947 1.00 2.41 26 ILE A N 3
ATOM 5414 C CA . ILE A 1 26 ? -20.310 -6.868 7.832 1.00 2.23 26 ILE A CA 3
ATOM 5415 C C . ILE A 1 26 ? -20.583 -7.143 9.302 1.00 2.18 26 ILE A C 3
ATOM 5416 O O . ILE A 1 26 ? -21.548 -6.644 9.881 1.00 2.61 26 ILE A O 3
ATOM 5432 N N . THR A 1 27 ? -19.723 -7.954 9.886 1.00 1.88 27 THR A N 3
ATOM 5433 C CA . THR A 1 27 ? -19.756 -8.216 11.308 1.00 2.12 27 THR A CA 3
ATOM 5434 C C . THR A 1 27 ? -18.379 -7.948 11.904 1.00 2.07 27 THR A C 3
ATOM 5435 O O . THR A 1 27 ? -18.247 -7.585 13.074 1.00 2.58 27 THR A O 3
ATOM 5446 N N . THR A 1 28 ? -17.358 -8.138 11.077 1.00 1.88 28 THR A N 3
ATOM 5447 C CA . THR A 1 28 ? -15.986 -7.868 11.454 1.00 2.12 28 THR A CA 3
ATOM 5448 C C . THR A 1 28 ? -15.233 -7.249 10.275 1.00 1.77 28 THR A C 3
ATOM 5449 O O . THR A 1 28 ? -15.476 -7.599 9.117 1.00 1.73 28 THR A O 3
ATOM 5460 N N . ILE A 1 29 ? -14.343 -6.320 10.575 1.00 1.77 29 ILE A N 3
ATOM 5461 C CA . ILE A 1 29 ? -13.504 -5.701 9.564 1.00 1.61 29 ILE A CA 3
ATOM 5462 C C . ILE A 1 29 ? -12.060 -6.167 9.729 1.00 1.69 29 ILE A C 3
ATOM 5463 O O . ILE A 1 29 ? -11.563 -6.299 10.849 1.00 1.86 29 ILE A O 3
ATOM 5479 N N . ASN A 1 30 ? -11.399 -6.422 8.605 1.00 1.79 30 ASN A N 3
ATOM 5480 C CA . ASN A 1 30 ? -10.066 -7.026 8.593 1.00 2.11 30 ASN A CA 3
ATOM 5481 C C . ASN A 1 30 ? -8.966 -6.016 8.919 1.00 2.04 30 ASN A C 3
ATOM 5482 O O . ASN A 1 30 ? -7.882 -6.064 8.343 1.00 2.70 30 ASN A O 3
ATOM 5493 N N . THR A 1 31 ? -9.237 -5.124 9.858 1.00 1.75 31 THR A N 3
ATOM 5494 C CA . THR A 1 31 ? -8.279 -4.092 10.248 1.00 2.06 31 THR A CA 3
ATOM 5495 C C . THR A 1 31 ? -7.196 -4.664 11.171 1.00 2.25 31 THR A C 3
ATOM 5496 O O . THR A 1 31 ? -6.547 -3.941 11.924 1.00 2.70 31 THR A O 3
ATOM 5507 N N . GLN A 1 32 ? -6.982 -5.960 11.076 1.00 2.25 32 GLN A N 3
ATOM 5508 C CA . GLN A 1 32 ? -6.080 -6.661 11.971 1.00 2.61 32 GLN A CA 3
ATOM 5509 C C . GLN A 1 32 ? -4.735 -6.908 11.282 1.00 2.15 32 GLN A C 3
ATOM 5510 O O . GLN A 1 32 ? -3.976 -7.804 11.656 1.00 2.48 32 GLN A O 3
ATOM 5524 N N . GLY A 1 33 ? -4.459 -6.107 10.257 1.00 1.73 33 GLY A N 3
ATOM 5525 C CA . GLY A 1 33 ? -3.209 -6.219 9.526 1.00 2.04 33 GLY A CA 3
ATOM 5526 C C . GLY A 1 33 ? -2.018 -5.703 10.313 1.00 1.82 33 GLY A C 3
ATOM 5527 O O . GLY A 1 33 ? -2.156 -5.286 11.462 1.00 1.83 33 GLY A O 3
ATOM 5531 N N . ARG A 1 34 ? -0.854 -5.686 9.671 1.00 1.80 34 ARG A N 3
ATOM 5532 C CA . ARG A 1 34 ? 0.408 -5.391 10.348 1.00 1.65 34 ARG A CA 3
ATOM 5533 C C . ARG A 1 34 ? 0.521 -3.919 10.758 1.00 1.63 34 ARG A C 3
ATOM 5534 O O . ARG A 1 34 ? 1.363 -3.559 11.577 1.00 1.81 34 ARG A O 3
ATOM 5555 N N . PHE A 1 35 ? -0.330 -3.071 10.202 1.00 1.77 35 PHE A N 3
ATOM 5556 C CA . PHE A 1 35 ? -0.320 -1.656 10.560 1.00 2.23 35 PHE A CA 3
ATOM 5557 C C . PHE A 1 35 ? -1.368 -1.369 11.639 1.00 2.44 35 PHE A C 3
ATOM 5558 O O . PHE A 1 35 ? -1.398 -0.294 12.235 1.00 3.07 35 PHE A O 3
ATOM 5575 N N . GLY A 1 36 ? -2.219 -2.352 11.883 1.00 2.21 36 GLY A N 3
ATOM 5576 C CA . GLY A 1 36 ? -3.314 -2.216 12.830 1.00 2.65 36 GLY A CA 3
ATOM 5577 C C . GLY A 1 36 ? -4.471 -1.392 12.288 1.00 2.31 36 GLY A C 3
ATOM 5578 O O . GLY A 1 36 ? -5.580 -1.448 12.819 1.00 2.86 36 GLY A O 3
ATOM 5582 N N . GLU A 1 37 ? -4.221 -0.621 11.240 1.00 1.85 37 GLU A N 3
ATOM 5583 C CA . GLU A 1 37 ? -5.284 -0.113 10.391 1.00 2.16 37 GLU A CA 3
ATOM 5584 C C . GLU A 1 37 ? -5.092 -0.709 9.008 1.00 1.48 37 GLU A C 3
ATOM 5585 O O . GLU A 1 37 ? -4.183 -0.311 8.280 1.00 1.57 37 GLU A O 3
ATOM 5597 N N . PHE A 1 38 ? -5.906 -1.682 8.657 1.00 1.75 38 PHE A N 3
ATOM 5598 C CA . PHE A 1 38 ? -5.696 -2.402 7.414 1.00 1.47 38 PHE A CA 3
ATOM 5599 C C . PHE A 1 38 ? -7.001 -2.850 6.781 1.00 1.35 38 PHE A C 3
ATOM 5600 O O . PHE A 1 38 ? -7.984 -3.102 7.475 1.00 1.90 38 PHE A O 3
ATOM 5617 N N . LEU A 1 39 ? -7.002 -2.922 5.462 1.00 1.10 39 LEU A N 3
ATOM 5618 C CA . LEU A 1 39 ? -7.970 -3.725 4.748 1.00 1.12 39 LEU A CA 3
ATOM 5619 C C . LEU A 1 39 ? -7.395 -4.117 3.404 1.00 1.06 39 LEU A C 3
ATOM 5620 O O . LEU A 1 39 ? -6.724 -3.317 2.749 1.00 0.97 39 LEU A O 3
ATOM 5636 N N . CYS A 1 40 ? -7.653 -5.347 3.003 1.00 1.20 40 CYS A N 3
ATOM 5637 C CA . CYS A 1 40 ? -7.085 -5.878 1.786 1.00 1.20 40 CYS A CA 3
ATOM 5638 C C . CYS A 1 40 ? -7.934 -5.506 0.589 1.00 1.00 40 CYS A C 3
ATOM 5639 O O . CYS A 1 40 ? -9.161 -5.518 0.655 1.00 1.17 40 CYS A O 3
ATOM 5647 N N . PHE A 1 41 ? -7.264 -5.161 -0.487 1.00 0.83 41 PHE A N 3
ATOM 5648 C CA . PHE A 1 41 ? -7.904 -4.917 -1.768 1.00 0.71 41 PHE A CA 3
ATOM 5649 C C . PHE A 1 41 ? -6.987 -5.397 -2.865 1.00 0.71 41 PHE A C 3
ATOM 5650 O O . PHE A 1 41 ? -5.771 -5.410 -2.686 1.00 0.81 41 PHE A O 3
ATOM 5667 N N . ALA A 1 42 ? -7.547 -5.797 -3.990 1.00 0.74 42 ALA A N 3
ATOM 5668 C CA . ALA A 1 42 ? -6.730 -6.289 -5.073 1.00 0.82 42 ALA A CA 3
ATOM 5669 C C . ALA A 1 42 ? -7.314 -5.944 -6.432 1.00 0.87 42 ALA A C 3
ATOM 5670 O O . ALA A 1 42 ? -8.527 -5.780 -6.598 1.00 0.91 42 ALA A O 3
ATOM 5677 N N . ALA A 1 43 ? -6.415 -5.812 -7.387 1.00 0.93 43 ALA A N 3
ATOM 5678 C CA . ALA A 1 43 ? -6.750 -5.532 -8.762 1.00 1.00 43 ALA A CA 3
ATOM 5679 C C . ALA A 1 43 ? -6.336 -6.713 -9.628 1.00 1.21 43 ALA A C 3
ATOM 5680 O O . ALA A 1 43 ? -5.151 -6.869 -9.955 1.00 1.43 43 ALA A O 3
ATOM 5687 N N . ASP A 1 44 ? -7.323 -7.551 -9.946 1.00 1.29 44 ASP A N 3
ATOM 5688 C CA . ASP A 1 44 ? -7.142 -8.765 -10.744 1.00 1.59 44 ASP A CA 3
ATOM 5689 C C . ASP A 1 44 ? -8.437 -9.581 -10.661 1.00 1.55 44 ASP A C 3
ATOM 5690 O O . ASP A 1 44 ? -9.512 -9.004 -10.476 1.00 1.49 44 ASP A O 3
ATOM 5699 N N . GLU A 1 45 ? -8.350 -10.898 -10.764 1.00 1.71 45 GLU A N 3
ATOM 5700 C CA . GLU A 1 45 ? -9.531 -11.748 -10.750 1.00 1.80 45 GLU A CA 3
ATOM 5701 C C . GLU A 1 45 ? -9.756 -12.375 -9.374 1.00 1.63 45 GLU A C 3
ATOM 5702 O O . GLU A 1 45 ? -10.487 -13.359 -9.255 1.00 1.87 45 GLU A O 3
ATOM 5714 N N . TYR A 1 46 ? -9.140 -11.805 -8.334 1.00 1.38 46 TYR A N 3
ATOM 5715 C CA . TYR A 1 46 ? -9.246 -12.328 -6.978 1.00 1.35 46 TYR A CA 3
ATOM 5716 C C . TYR A 1 46 ? -10.604 -12.020 -6.350 1.00 1.55 46 TYR A C 3
ATOM 5717 O O . TYR A 1 46 ? -10.706 -11.607 -5.192 1.00 2.10 46 TYR A O 3
ATOM 5735 N N . VAL A 1 47 ? -11.638 -12.230 -7.131 1.00 1.58 47 VAL A N 3
ATOM 5736 C CA . VAL A 1 47 ? -12.990 -11.985 -6.734 1.00 1.98 47 VAL A CA 3
ATOM 5737 C C . VAL A 1 47 ? -13.842 -13.210 -7.059 1.00 2.99 47 VAL A C 3
ATOM 5738 O O . VAL A 1 47 ? -14.937 -13.396 -6.535 1.00 3.63 47 VAL A O 3
ATOM 5751 N N . MET A 1 48 ? -13.294 -14.075 -7.904 1.00 3.33 48 MET A N 3
ATOM 5752 C CA . MET A 1 48 ? -14.035 -15.212 -8.427 1.00 4.27 48 MET A CA 3
ATOM 5753 C C . MET A 1 48 ? -14.342 -16.234 -7.333 1.00 4.16 48 MET A C 3
ATOM 5754 O O . MET A 1 48 ? -15.197 -17.102 -7.504 1.00 4.67 48 MET A O 3
ATOM 5768 N N . THR A 1 49 ? -13.645 -16.125 -6.209 1.00 3.66 49 THR A N 3
ATOM 5769 C CA . THR A 1 49 ? -13.856 -17.030 -5.087 1.00 3.62 49 THR A CA 3
ATOM 5770 C C . THR A 1 49 ? -15.028 -16.559 -4.220 1.00 3.26 49 THR A C 3
ATOM 5771 O O . THR A 1 49 ? -15.212 -17.003 -3.085 1.00 3.40 49 THR A O 3
ATOM 5782 N N . ALA A 1 50 ? -15.822 -15.659 -4.775 1.00 3.08 50 ALA A N 3
ATOM 5783 C CA . ALA A 1 50 ? -16.985 -15.125 -4.084 1.00 2.95 50 ALA A CA 3
ATOM 5784 C C . ALA A 1 50 ? -18.192 -16.034 -4.270 1.00 2.95 50 ALA A C 3
ATOM 5785 O O . ALA A 1 50 ? -18.210 -16.886 -5.162 1.00 3.14 50 ALA A O 3
ATOM 5792 N N . GLY A 1 51 ? -19.194 -15.843 -3.429 1.00 3.03 51 GLY A N 3
ATOM 5793 C CA . GLY A 1 51 ? -20.375 -16.682 -3.464 1.00 3.15 51 GLY A CA 3
ATOM 5794 C C . GLY A 1 51 ? -20.892 -16.933 -2.072 1.00 3.02 51 GLY A C 3
ATOM 5795 O O . GLY A 1 51 ? -21.990 -16.505 -1.715 1.00 3.12 51 GLY A O 3
ATOM 5799 N N . ASP A 1 52 ? -20.089 -17.622 -1.279 1.00 2.97 52 ASP A N 3
ATOM 5800 C CA . ASP A 1 52 ? -20.368 -17.786 0.139 1.00 3.00 52 ASP A CA 3
ATOM 5801 C C . ASP A 1 52 ? -19.837 -16.566 0.872 1.00 2.62 52 ASP A C 3
ATOM 5802 O O . ASP A 1 52 ? -20.346 -16.163 1.916 1.00 2.56 52 ASP A O 3
ATOM 5811 N N . HIS A 1 53 ? -18.807 -15.975 0.287 1.00 2.46 53 HIS A N 3
ATOM 5812 C CA . HIS A 1 53 ? -18.211 -14.755 0.803 1.00 2.19 53 HIS A CA 3
ATOM 5813 C C . HIS A 1 53 ? -18.722 -13.561 0.008 1.00 1.87 53 HIS A C 3
ATOM 5814 O O . HIS A 1 53 ? -19.174 -13.719 -1.129 1.00 2.04 53 HIS A O 3
ATOM 5829 N N . VAL A 1 54 ? -18.668 -12.378 0.607 1.00 1.67 54 VAL A N 3
ATOM 5830 C CA . VAL A 1 54 ? -19.096 -11.159 -0.078 1.00 1.53 54 VAL A CA 3
ATOM 5831 C C . VAL A 1 54 ? -17.891 -10.334 -0.525 1.00 1.39 54 VAL A C 3
ATOM 5832 O O . VAL A 1 54 ? -16.977 -10.041 0.253 1.00 1.42 54 VAL A O 3
ATOM 5845 N N . THR A 1 55 ? -17.878 -10.012 -1.799 1.00 1.32 55 THR A N 3
ATOM 5846 C CA . THR A 1 55 ? -16.903 -9.104 -2.353 1.00 1.18 55 THR A CA 3
ATOM 5847 C C . THR A 1 55 ? -17.307 -7.671 -2.025 1.00 1.01 55 THR A C 3
ATOM 5848 O O . THR A 1 55 ? -18.493 -7.343 -2.037 1.00 1.05 55 THR A O 3
ATOM 5859 N N . TYR A 1 56 ? -16.342 -6.826 -1.702 1.00 0.89 56 TYR A N 3
ATOM 5860 C CA . TYR A 1 56 ? -16.631 -5.423 -1.460 1.00 0.79 56 TYR A CA 3
ATOM 5861 C C . TYR A 1 56 ? -15.900 -4.541 -2.457 1.00 0.66 56 TYR A C 3
ATOM 5862 O O . TYR A 1 56 ? -14.685 -4.662 -2.630 1.00 0.64 56 TYR A O 3
ATOM 5880 N N . ARG A 1 57 ? -16.653 -3.670 -3.107 1.00 0.65 57 ARG A N 3
ATOM 5881 C CA . ARG A 1 57 ? -16.099 -2.689 -4.026 1.00 0.60 57 ARG A CA 3
ATOM 5882 C C . ARG A 1 57 ? -16.124 -1.324 -3.364 1.00 0.64 57 ARG A C 3
ATOM 5883 O O . ARG A 1 57 ? -17.134 -0.942 -2.779 1.00 0.77 57 ARG A O 3
ATOM 5904 N N . ILE A 1 58 ? -15.024 -0.596 -3.428 1.00 0.61 58 ILE A N 3
ATOM 5905 C CA . ILE A 1 58 ? -14.975 0.732 -2.831 1.00 0.71 58 ILE A CA 3
ATOM 5906 C C . ILE A 1 58 ? -14.308 1.711 -3.778 1.00 0.74 58 ILE A C 3
ATOM 5907 O O . ILE A 1 58 ? -13.570 1.308 -4.680 1.00 0.70 58 ILE A O 3
ATOM 5923 N N . LYS A 1 59 ? -14.591 2.989 -3.577 1.00 0.89 59 LYS A N 3
ATOM 5924 C CA . LYS A 1 59 ? -14.003 4.044 -4.380 1.00 0.99 59 LYS A CA 3
ATOM 5925 C C . LYS A 1 59 ? -12.891 4.733 -3.599 1.00 1.02 59 LYS A C 3
ATOM 5926 O O . LYS A 1 59 ? -13.114 5.254 -2.508 1.00 1.16 59 LYS A O 3
ATOM 5945 N N . VAL A 1 60 ? -11.699 4.735 -4.167 1.00 1.00 60 VAL A N 3
ATOM 5946 C CA . VAL A 1 60 ? -10.519 5.234 -3.486 1.00 1.05 60 VAL A CA 3
ATOM 5947 C C . VAL A 1 60 ? -9.672 6.013 -4.487 1.00 1.16 60 VAL A C 3
ATOM 5948 O O . VAL A 1 60 ? -9.708 5.717 -5.678 1.00 1.17 60 VAL A O 3
ATOM 5961 N N . ASP A 1 61 ? -8.944 7.014 -4.025 1.00 1.30 61 ASP A N 3
ATOM 5962 C CA . ASP A 1 61 ? -8.189 7.876 -4.930 1.00 1.39 61 ASP A CA 3
ATOM 5963 C C . ASP A 1 61 ? -7.055 7.110 -5.604 1.00 1.39 61 ASP A C 3
ATOM 5964 O O . ASP A 1 61 ? -6.153 6.599 -4.946 1.00 1.38 61 ASP A O 3
ATOM 5973 N N . GLU A 1 62 ? -7.112 7.043 -6.929 1.00 1.52 62 GLU A N 3
ATOM 5974 C CA . GLU A 1 62 ? -6.072 6.394 -7.718 1.00 1.63 62 GLU A CA 3
ATOM 5975 C C . GLU A 1 62 ? -4.904 7.350 -7.909 1.00 1.55 62 GLU A C 3
ATOM 5976 O O . GLU A 1 62 ? -3.802 6.957 -8.295 1.00 1.74 62 GLU A O 3
ATOM 5988 N N . SER A 1 63 ? -5.156 8.608 -7.593 1.00 1.50 63 SER A N 3
ATOM 5989 C CA . SER A 1 63 ? -4.178 9.670 -7.773 1.00 1.58 63 SER A CA 3
ATOM 5990 C C . SER A 1 63 ? -2.979 9.483 -6.847 1.00 1.48 63 SER A C 3
ATOM 5991 O O . SER A 1 63 ? -1.958 10.157 -6.986 1.00 1.68 63 SER A O 3
ATOM 5999 N N . ASP A 1 64 ? -3.101 8.548 -5.917 1.00 1.57 64 ASP A N 3
ATOM 6000 C CA . ASP A 1 64 ? -2.044 8.267 -4.957 1.00 2.09 64 ASP A CA 3
ATOM 6001 C C . ASP A 1 64 ? -0.820 7.659 -5.626 1.00 2.18 64 ASP A C 3
ATOM 6002 O O . ASP A 1 64 ? 0.242 7.560 -5.016 1.00 2.44 64 ASP A O 3
ATOM 6011 N N . ILE A 1 65 ? -0.960 7.263 -6.886 1.00 2.28 65 ILE A N 3
ATOM 6012 C CA . ILE A 1 65 ? 0.188 6.818 -7.664 1.00 2.76 65 ILE A CA 3
ATOM 6013 C C . ILE A 1 65 ? 1.152 7.988 -7.878 1.00 2.32 65 ILE A C 3
ATOM 6014 O O . ILE A 1 65 ? 2.365 7.802 -8.000 1.00 2.56 65 ILE A O 3
ATOM 6030 N N . ILE A 1 66 ? 0.593 9.195 -7.892 1.00 1.92 66 ILE A N 3
ATOM 6031 C CA . ILE A 1 66 ? 1.379 10.413 -8.011 1.00 1.97 66 ILE A CA 3
ATOM 6032 C C . ILE A 1 66 ? 2.124 10.675 -6.705 1.00 1.46 66 ILE A C 3
ATOM 6033 O O . ILE A 1 66 ? 3.312 11.007 -6.705 1.00 1.56 66 ILE A O 3
ATOM 6049 N N . MET A 1 67 ? 1.418 10.496 -5.595 1.00 1.34 67 MET A N 3
ATOM 6050 C CA . MET A 1 67 ? 2.006 10.665 -4.270 1.00 1.78 67 MET A CA 3
ATOM 6051 C C . MET A 1 67 ? 3.071 9.606 -4.011 1.00 2.01 67 MET A C 3
ATOM 6052 O O . MET A 1 67 ? 4.094 9.886 -3.391 1.00 2.33 67 MET A O 3
ATOM 6066 N N . ALA A 1 68 ? 2.824 8.390 -4.497 1.00 2.20 68 ALA A N 3
ATOM 6067 C CA . ALA A 1 68 ? 3.755 7.277 -4.326 1.00 2.93 68 ALA A CA 3
ATOM 6068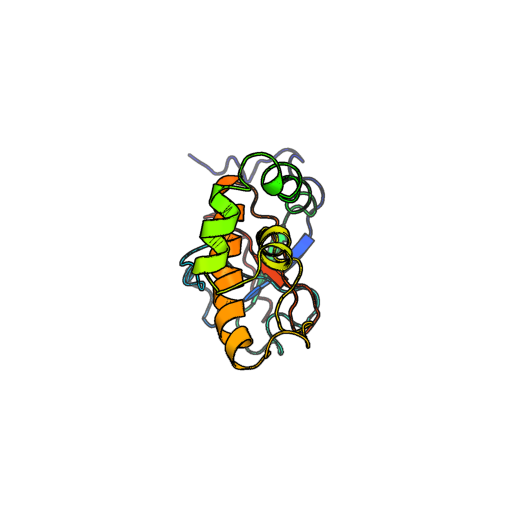 C C . ALA A 1 68 ? 5.129 7.605 -4.901 1.00 2.87 68 ALA A C 3
ATOM 6069 O O . ALA A 1 68 ? 6.151 7.116 -4.419 1.00 3.25 68 ALA A O 3
ATOM 6076 N N . GLY A 1 69 ? 5.145 8.434 -5.935 1.00 2.60 69 GLY A N 3
ATOM 6077 C CA . GLY A 1 69 ? 6.400 8.850 -6.524 1.00 2.88 69 GLY A CA 3
ATOM 6078 C C . GLY A 1 69 ? 7.141 9.845 -5.653 1.00 2.38 69 GLY A C 3
ATOM 6079 O O . GLY A 1 69 ? 8.334 9.688 -5.398 1.00 2.54 69 GLY A O 3
ATOM 6083 N N . SER A 1 70 ? 6.425 10.847 -5.166 1.00 1.94 70 SER A N 3
ATOM 6084 C CA . SER A 1 70 ? 7.042 11.936 -4.421 1.00 1.78 70 SER A CA 3
ATOM 6085 C C . SER A 1 70 ? 7.390 11.530 -2.991 1.00 1.54 70 SER A C 3
ATOM 6086 O O . SER A 1 70 ? 8.390 11.991 -2.436 1.00 1.73 70 SER A O 3
ATOM 6094 N N . ILE A 1 71 ? 6.579 10.658 -2.394 1.00 1.49 71 ILE A N 3
ATOM 6095 C CA . ILE A 1 71 ? 6.811 10.228 -1.017 1.00 1.76 71 ILE A CA 3
ATOM 6096 C C . ILE A 1 71 ? 8.118 9.450 -0.905 1.00 2.34 71 ILE A C 3
ATOM 6097 O O . ILE A 1 71 ? 8.777 9.468 0.135 1.00 2.70 71 ILE A O 3
ATOM 6113 N N . PHE A 1 72 ? 8.495 8.784 -1.985 1.00 2.74 72 PHE A N 3
ATOM 6114 C CA . PHE A 1 72 ? 9.735 8.030 -2.016 1.00 3.54 72 PHE A CA 3
ATOM 6115 C C . PHE A 1 72 ? 10.924 8.966 -1.839 1.00 3.62 72 PHE A C 3
ATOM 6116 O O . PHE A 1 72 ? 11.793 8.736 -1.001 1.00 4.20 72 PHE A O 3
ATOM 6133 N N . TYR A 1 73 ? 10.927 10.048 -2.602 1.00 3.23 73 TYR A N 3
ATOM 6134 C CA . TYR A 1 73 ? 12.026 11.001 -2.572 1.00 3.50 73 TYR A CA 3
ATOM 6135 C C . TYR A 1 73 ? 11.983 11.850 -1.306 1.00 3.05 73 TYR A C 3
ATOM 6136 O O . TYR A 1 73 ? 12.958 12.511 -0.965 1.00 3.57 73 TYR A O 3
ATOM 6154 N N . HIS A 1 74 ? 10.856 11.804 -0.602 1.00 2.51 74 HIS A N 3
ATOM 6155 C CA . HIS A 1 74 ? 10.661 12.586 0.620 1.00 2.62 74 HIS A CA 3
ATOM 6156 C C . HIS A 1 74 ? 11.734 12.285 1.661 1.00 2.62 74 HIS A C 3
ATOM 6157 O O . HIS A 1 74 ? 12.117 13.161 2.427 1.00 2.81 74 HIS A O 3
ATOM 6172 N N . GLU A 1 75 ? 12.212 11.050 1.694 1.00 2.98 75 GLU A N 3
ATOM 6173 C CA . GLU A 1 75 ? 13.203 10.659 2.675 1.00 3.57 75 GLU A CA 3
ATOM 6174 C C . GLU A 1 75 ? 14.599 11.135 2.276 1.00 3.43 75 GLU A C 3
ATOM 6175 O O . GLU A 1 75 ? 15.440 11.433 3.132 1.00 3.46 75 GLU A O 3
ATOM 6187 N N . ARG A 1 76 ? 14.844 11.222 0.974 1.00 3.64 76 ARG A N 3
ATOM 6188 C CA . ARG A 1 76 ? 16.073 11.826 0.482 1.00 3.90 76 ARG A CA 3
ATOM 6189 C C . ARG A 1 76 ? 15.988 13.325 0.714 1.00 3.27 76 ARG A C 3
ATOM 6190 O O . ARG A 1 76 ? 16.962 13.983 1.081 1.00 3.39 76 ARG A O 3
ATOM 6211 N N . ALA A 1 77 ? 14.788 13.844 0.522 1.00 2.93 77 ALA A N 3
ATOM 6212 C CA . ALA A 1 77 ? 14.491 15.228 0.819 1.00 3.03 77 ALA A CA 3
ATOM 6213 C C . ALA A 1 77 ? 14.501 15.468 2.323 1.00 2.70 77 ALA A C 3
ATOM 6214 O O . ALA A 1 77 ? 14.476 16.616 2.769 1.00 3.13 77 ALA A O 3
ATOM 6221 N N . ALA A 1 78 ? 14.537 14.386 3.105 1.00 2.48 78 ALA A N 3
ATOM 6222 C CA . ALA A 1 78 ? 14.498 14.515 4.549 1.00 2.93 78 ALA A CA 3
ATOM 6223 C C . ALA A 1 78 ? 15.836 15.002 5.074 1.00 3.03 78 ALA A C 3
ATOM 6224 O O . ALA A 1 78 ? 15.957 16.185 5.398 1.00 3.43 78 ALA A O 3
ATOM 6231 N N . ASP A 1 79 ? 16.862 14.147 5.175 1.00 3.08 79 ASP A N 3
ATOM 6232 C CA . ASP A 1 79 ? 18.169 14.720 5.482 1.00 3.67 79 ASP A CA 3
ATOM 6233 C C . ASP A 1 79 ? 18.941 15.017 4.195 1.00 3.39 79 ASP A C 3
ATOM 6234 O O . ASP A 1 79 ? 18.708 16.040 3.554 1.00 3.72 79 ASP A O 3
ATOM 6243 N N . LEU A 1 80 ? 19.847 14.121 3.796 1.00 3.06 80 LEU A N 3
ATOM 6244 C CA . LEU A 1 80 ? 20.219 13.899 2.403 1.00 3.04 80 LEU A CA 3
ATOM 6245 C C . LEU A 1 80 ? 19.865 12.475 1.978 1.00 2.68 80 LEU A C 3
ATOM 6246 O O . LEU A 1 80 ? 18.937 12.198 1.232 1.00 2.74 80 LEU A O 3
ATOM 6262 N N . SER A 1 81 ? 20.677 11.576 2.527 1.00 2.59 81 SER A N 3
ATOM 6263 C CA . SER A 1 81 ? 20.707 10.164 2.185 1.00 2.67 81 SER A CA 3
ATOM 6264 C C . SER A 1 81 ? 19.611 9.385 2.894 1.00 2.71 81 SER A C 3
ATOM 6265 O O . SER A 1 81 ? 19.410 8.209 2.609 1.00 2.77 81 SER A O 3
ATOM 6273 N N . GLY A 1 82 ? 18.966 10.042 3.864 1.00 2.82 82 GLY A N 3
ATOM 6274 C CA . GLY A 1 82 ? 17.989 9.399 4.743 1.00 3.00 82 GLY A CA 3
ATOM 6275 C C . GLY A 1 82 ? 17.085 8.385 4.056 1.00 2.71 82 GLY A C 3
ATOM 6276 O O . GLY A 1 82 ? 16.720 7.390 4.663 1.00 2.67 82 GLY A O 3
ATOM 6280 N N . LEU A 1 83 ? 16.731 8.631 2.798 1.00 2.57 83 LEU A N 3
ATOM 6281 C CA . LEU A 1 83 ? 15.965 7.664 2.001 1.00 2.44 83 LEU A CA 3
ATOM 6282 C C . LEU A 1 83 ? 16.601 6.280 2.085 1.00 2.11 83 LEU A C 3
ATOM 6283 O O . LEU A 1 83 ? 15.959 5.314 2.495 1.00 1.96 83 LEU A O 3
ATOM 6299 N N . VAL A 1 84 ? 17.865 6.208 1.707 1.00 2.05 84 VAL A N 3
ATOM 6300 C CA . VAL A 1 84 ? 18.597 4.952 1.694 1.00 1.87 84 VAL A CA 3
ATOM 6301 C C . VAL A 1 84 ? 18.637 4.352 3.093 1.00 1.93 84 VAL A C 3
ATOM 6302 O O . VAL A 1 84 ? 18.200 3.222 3.314 1.00 1.83 84 VAL A O 3
ATOM 6315 N N . GLU A 1 85 ? 19.131 5.149 4.037 1.00 2.18 85 GLU A N 3
ATOM 6316 C CA . GLU A 1 85 ? 19.347 4.705 5.409 1.00 2.34 85 GLU A CA 3
ATOM 6317 C C . GLU A 1 85 ? 18.042 4.273 6.072 1.00 2.27 85 GLU A C 3
ATOM 6318 O O . GLU A 1 85 ? 18.033 3.363 6.897 1.00 2.36 85 GLU A O 3
ATOM 6330 N N . ARG A 1 86 ? 16.951 4.937 5.717 1.00 2.17 86 ARG A N 3
ATOM 6331 C CA . ARG A 1 86 ? 15.650 4.646 6.291 1.00 2.13 86 ARG A CA 3
ATOM 6332 C C . ARG A 1 86 ? 15.274 3.182 6.081 1.00 1.85 86 ARG A C 3
ATOM 6333 O O . ARG A 1 86 ? 15.285 2.392 7.021 1.00 1.90 86 ARG A O 3
ATOM 6354 N N . VAL A 1 87 ? 14.994 2.821 4.843 1.00 1.62 87 VAL A N 3
ATOM 6355 C CA . VAL A 1 87 ? 14.535 1.475 4.520 1.00 1.37 87 VAL A CA 3
ATOM 6356 C C . VAL A 1 87 ? 15.645 0.438 4.717 1.00 1.36 87 VAL A C 3
ATOM 6357 O O . VAL A 1 87 ? 15.373 -0.712 5.075 1.00 1.30 87 VAL A O 3
ATOM 6370 N N . MET A 1 88 ? 16.888 0.856 4.516 1.00 1.50 88 MET A N 3
ATOM 6371 C CA . MET A 1 88 ? 18.038 -0.008 4.777 1.00 1.59 88 MET A CA 3
ATOM 6372 C C . MET A 1 88 ? 18.029 -0.505 6.219 1.00 1.79 88 MET A C 3
ATOM 6373 O O . MET A 1 88 ? 18.422 -1.637 6.498 1.00 1.87 88 MET A O 3
ATOM 6387 N N . GLN A 1 89 ? 17.579 0.340 7.136 1.00 1.92 89 GLN A N 3
ATOM 6388 C CA . GLN A 1 89 ? 17.503 -0.041 8.537 1.00 2.14 89 GLN A CA 3
ATOM 6389 C C . GLN A 1 89 ? 16.140 -0.645 8.878 1.00 2.00 89 GLN A C 3
ATOM 6390 O O . GLN A 1 89 ? 16.005 -1.361 9.869 1.00 2.11 89 GLN A O 3
ATOM 6404 N N . LEU A 1 90 ? 15.134 -0.349 8.061 1.00 1.77 90 LEU A N 3
ATOM 6405 C CA . LEU A 1 90 ? 13.773 -0.820 8.321 1.00 1.66 90 LEU A CA 3
ATOM 6406 C C . LEU A 1 90 ? 13.675 -2.339 8.200 1.00 1.56 90 LEU A C 3
ATOM 6407 O O . LEU A 1 90 ? 13.335 -3.026 9.165 1.00 1.69 90 LEU A O 3
ATOM 6423 N N . THR A 1 91 ? 13.975 -2.856 7.019 1.00 1.39 91 THR A N 3
ATOM 6424 C CA . THR A 1 91 ? 13.904 -4.289 6.774 1.00 1.37 91 THR A CA 3
ATOM 6425 C C . THR A 1 91 ? 15.206 -4.810 6.176 1.00 1.51 91 THR A C 3
ATOM 6426 O O . THR A 1 91 ? 15.247 -5.895 5.587 1.00 1.60 91 THR A O 3
ATOM 6437 N N . GLY A 1 92 ? 16.271 -4.032 6.332 1.00 1.68 92 GLY A N 3
ATOM 6438 C CA . GLY A 1 92 ? 17.573 -4.437 5.833 1.00 1.85 92 GLY A CA 3
ATOM 6439 C C . GLY A 1 92 ? 17.611 -4.536 4.323 1.00 1.65 92 GLY A C 3
ATOM 6440 O O . GLY A 1 92 ? 18.182 -5.478 3.770 1.00 1.82 92 GLY A O 3
ATOM 6444 N N . CYS A 1 93 ? 16.997 -3.576 3.656 1.00 1.39 93 CYS A N 3
ATOM 6445 C CA . CYS A 1 93 ? 16.928 -3.583 2.205 1.00 1.27 93 CYS A CA 3
ATOM 6446 C C . CYS A 1 93 ? 17.914 -2.595 1.603 1.00 1.45 93 CYS A C 3
ATOM 6447 O O . CYS A 1 93 ? 18.001 -1.445 2.033 1.00 1.66 93 CYS A O 3
ATOM 6455 N N . ASP A 1 94 ? 18.659 -3.067 0.613 1.00 1.49 94 ASP A N 3
ATOM 6456 C CA . ASP A 1 94 ? 19.614 -2.235 -0.105 1.00 1.66 94 ASP A CA 3
ATOM 6457 C C . ASP A 1 94 ? 18.873 -1.237 -0.989 1.00 1.54 94 ASP A C 3
ATOM 6458 O O . ASP A 1 94 ? 17.720 -1.484 -1.343 1.00 1.41 94 ASP A O 3
ATOM 6467 N N . GLU A 1 95 ? 19.528 -0.128 -1.341 1.00 1.65 95 GLU A N 3
ATOM 6468 C CA . GLU A 1 95 ? 18.886 0.974 -2.065 1.00 1.62 95 GLU A CA 3
ATOM 6469 C C . GLU A 1 95 ? 18.063 0.473 -3.258 1.00 1.49 95 GLU A C 3
ATOM 6470 O O . GLU A 1 95 ? 16.947 0.941 -3.494 1.00 1.44 95 GLU A O 3
ATOM 6482 N N . ASP A 1 96 ? 18.617 -0.494 -3.987 1.00 1.50 96 ASP A N 3
ATOM 6483 C CA . ASP A 1 96 ? 17.959 -1.059 -5.168 1.00 1.46 96 ASP A CA 3
ATOM 6484 C C . ASP A 1 96 ? 16.568 -1.585 -4.815 1.00 1.33 96 ASP A C 3
ATOM 6485 O O . ASP A 1 96 ? 15.553 -1.147 -5.372 1.00 1.32 96 ASP A O 3
ATOM 6494 N N . THR A 1 97 ? 16.529 -2.515 -3.874 1.00 1.31 97 THR A N 3
ATOM 6495 C CA . THR A 1 97 ? 15.278 -3.109 -3.432 1.00 1.22 97 THR A CA 3
ATOM 6496 C C . THR A 1 97 ? 14.425 -2.069 -2.704 1.00 1.05 97 THR A C 3
ATOM 6497 O O . THR A 1 97 ? 13.204 -2.049 -2.838 1.00 1.01 97 THR A O 3
ATOM 6508 N N . ALA A 1 98 ? 15.094 -1.206 -1.943 1.00 1.03 98 ALA A N 3
ATOM 6509 C CA . ALA A 1 98 ? 14.453 -0.114 -1.226 1.00 0.98 98 ALA A CA 3
ATOM 6510 C C . ALA A 1 98 ? 13.581 0.740 -2.144 1.00 1.03 98 ALA A C 3
ATOM 6511 O O . ALA A 1 98 ? 12.464 1.109 -1.778 1.00 1.00 98 ALA A O 3
ATOM 6518 N N . GLU A 1 99 ? 14.093 1.048 -3.332 1.00 1.17 99 GLU A N 3
ATOM 6519 C CA . GLU A 1 99 ? 13.362 1.862 -4.296 1.00 1.34 99 GLU A CA 3
ATOM 6520 C C . GLU A 1 99 ? 12.000 1.242 -4.609 1.00 1.28 99 GLU A C 3
ATOM 6521 O O . GLU A 1 99 ? 10.967 1.913 -4.540 1.00 1.33 99 GLU A O 3
ATOM 6533 N N . GLU A 1 100 ? 12.004 -0.044 -4.926 1.00 1.25 100 GLU A N 3
ATOM 6534 C CA . GLU A 1 100 ? 10.776 -0.772 -5.223 1.00 1.28 100 GLU A CA 3
ATOM 6535 C C . GLU A 1 100 ? 9.935 -0.964 -3.970 1.00 1.09 100 GLU A C 3
ATOM 6536 O O . GLU A 1 100 ? 8.708 -1.042 -4.032 1.00 1.12 100 GLU A O 3
ATOM 6548 N N . LEU A 1 101 ? 10.621 -1.042 -2.844 1.00 0.97 101 LEU A N 3
ATOM 6549 C CA . LEU A 1 101 ? 9.996 -1.353 -1.560 1.00 0.87 101 LEU A CA 3
ATOM 6550 C C . LEU A 1 101 ? 8.940 -0.322 -1.169 1.00 0.80 101 LEU A C 3
ATOM 6551 O O . LEU A 1 101 ? 7.761 -0.655 -1.057 1.00 0.82 101 LEU A O 3
ATOM 6567 N N . ILE A 1 102 ? 9.362 0.926 -0.962 1.00 0.86 102 ILE A N 3
ATOM 6568 C CA . ILE A 1 102 ? 8.435 1.983 -0.549 1.00 0.92 102 ILE A CA 3
ATOM 6569 C C . ILE A 1 102 ? 7.373 2.196 -1.621 1.00 1.04 102 ILE A C 3
ATOM 6570 O O . ILE A 1 102 ? 6.201 2.415 -1.318 1.00 1.14 102 ILE A O 3
ATOM 6586 N N . SER A 1 103 ? 7.792 2.092 -2.875 1.00 1.16 103 SER A N 3
ATOM 6587 C CA . SER A 1 103 ? 6.893 2.281 -4.000 1.00 1.39 103 SER A CA 3
ATOM 6588 C C . SER A 1 103 ? 5.885 1.133 -4.101 1.00 1.30 103 SER A C 3
ATOM 6589 O O . SER A 1 103 ? 4.876 1.236 -4.797 1.00 1.43 103 SER A O 3
ATOM 6597 N N . GLN A 1 104 ? 6.189 0.039 -3.394 1.00 1.13 104 GLN A N 3
ATOM 6598 C CA . GLN A 1 104 ? 5.328 -1.143 -3.330 1.00 1.13 104 GLN A CA 3
ATOM 6599 C C . GLN A 1 104 ? 5.005 -1.687 -4.716 1.00 1.30 104 GLN A C 3
ATOM 6600 O O . GLN A 1 104 ? 3.915 -2.184 -4.964 1.00 1.49 104 GLN A O 3
ATOM 6614 N N . ARG A 1 105 ? 5.976 -1.620 -5.612 1.00 1.31 105 ARG A N 3
ATOM 6615 C CA . ARG A 1 105 ? 5.782 -2.090 -6.975 1.00 1.51 105 ARG A CA 3
ATOM 6616 C C . ARG A 1 105 ? 6.179 -3.557 -7.110 1.00 1.38 105 ARG A C 3
ATOM 6617 O O . ARG A 1 105 ? 6.452 -4.043 -8.208 1.00 1.45 105 ARG A O 3
ATOM 6638 N N . ILE A 1 106 ? 6.205 -4.255 -5.980 1.00 1.28 106 ILE A N 3
ATOM 6639 C CA . ILE A 1 106 ? 6.582 -5.661 -5.942 1.00 1.22 106 ILE A CA 3
ATOM 6640 C C . ILE A 1 106 ? 6.241 -6.279 -4.585 1.00 1.32 106 ILE A C 3
ATOM 6641 O O . ILE A 1 106 ? 6.666 -5.785 -3.541 1.00 1.48 106 ILE A O 3
ATOM 6657 N N . ASP A 1 107 ? 5.444 -7.338 -4.611 1.00 1.65 107 ASP A N 3
ATOM 6658 C CA . ASP A 1 107 ? 5.166 -8.114 -3.408 1.00 2.09 107 ASP A CA 3
ATOM 6659 C C . ASP A 1 107 ? 6.187 -9.230 -3.277 1.00 1.97 107 ASP A C 3
ATOM 6660 O O . ASP A 1 107 ? 6.845 -9.603 -4.246 1.00 1.57 107 ASP A O 3
ATOM 6669 N N . VAL A 1 108 ? 6.289 -9.795 -2.085 1.00 2.54 108 VAL A N 3
ATOM 6670 C CA . VAL A 1 108 ? 7.201 -10.909 -1.835 1.00 2.65 108 VAL A CA 3
ATOM 6671 C C . VAL A 1 108 ? 6.797 -12.145 -2.648 1.00 2.44 108 VAL A C 3
ATOM 6672 O O . VAL A 1 108 ? 7.541 -13.116 -2.746 1.00 2.42 108 VAL A O 3
ATOM 6685 N N . PHE A 1 109 ? 5.630 -12.072 -3.272 1.00 2.51 109 PHE A N 3
ATOM 6686 C CA . PHE A 1 109 ? 5.039 -13.221 -3.931 1.00 2.79 109 PHE A CA 3
ATOM 6687 C C . PHE A 1 109 ? 5.772 -13.522 -5.234 1.00 2.31 109 PHE A C 3
ATOM 6688 O O . PHE A 1 109 ? 5.777 -14.658 -5.712 1.00 2.45 109 PHE A O 3
ATOM 6705 N N . ASN A 1 110 ? 6.404 -12.497 -5.792 1.00 1.93 110 ASN A N 3
ATOM 6706 C CA . ASN A 1 110 ? 7.110 -12.624 -7.061 1.00 1.96 110 ASN A CA 3
ATOM 6707 C C . ASN A 1 110 ? 8.620 -12.720 -6.837 1.00 1.79 110 ASN A C 3
ATOM 6708 O O . ASN A 1 110 ? 9.368 -13.118 -7.729 1.00 2.29 110 ASN A O 3
ATOM 6719 N N . LEU A 1 111 ? 9.059 -12.369 -5.634 1.00 1.61 111 LEU A N 3
ATOM 6720 C CA . LEU A 1 111 ? 10.484 -12.321 -5.314 1.00 2.02 111 LEU A CA 3
ATOM 6721 C C . LEU A 1 111 ? 11.139 -13.699 -5.423 1.00 2.22 111 LEU A C 3
ATOM 6722 O O . LEU A 1 111 ? 10.777 -14.630 -4.698 1.00 2.04 111 LEU A O 3
ATOM 6738 N N . ASP A 1 112 ? 12.095 -13.822 -6.334 1.00 2.90 112 ASP A N 3
ATOM 6739 C CA . ASP A 1 112 ? 12.870 -15.051 -6.486 1.00 3.28 112 ASP A CA 3
ATOM 6740 C C . ASP A 1 112 ? 14.256 -14.911 -5.869 1.00 3.13 112 ASP A C 3
ATOM 6741 O O . ASP A 1 112 ? 14.680 -15.765 -5.084 1.00 3.32 112 ASP A O 3
ATOM 6750 N N . ASP A 1 113 ? 14.951 -13.831 -6.231 1.00 3.19 113 ASP A N 3
ATOM 6751 C CA . ASP A 1 113 ? 16.317 -13.582 -5.760 1.00 3.48 113 ASP A CA 3
ATOM 6752 C C . ASP A 1 113 ? 16.390 -13.649 -4.242 1.00 3.42 113 ASP A C 3
ATOM 6753 O O . ASP A 1 113 ? 17.049 -14.523 -3.678 1.00 3.71 113 ASP A O 3
ATOM 6762 N N . ILE A 1 114 ? 15.713 -12.718 -3.590 1.00 3.32 114 ILE A N 3
ATOM 6763 C CA . ILE A 1 114 ? 15.576 -12.761 -2.147 1.00 3.35 114 ILE A CA 3
ATOM 6764 C C . ILE A 1 114 ? 14.571 -13.842 -1.784 1.00 2.96 114 ILE A C 3
ATOM 6765 O O . ILE A 1 114 ? 13.437 -13.820 -2.265 1.00 3.14 114 ILE A O 3
ATOM 6781 N N . ASP A 1 115 ? 15.002 -14.794 -0.963 1.00 2.67 115 ASP A N 3
ATOM 6782 C CA . ASP A 1 115 ? 14.165 -15.933 -0.596 1.00 2.55 115 ASP A CA 3
ATOM 6783 C C . ASP A 1 115 ? 12.840 -15.474 -0.011 1.00 2.32 115 ASP A C 3
ATOM 6784 O O . ASP A 1 115 ? 12.804 -14.807 1.025 1.00 2.24 115 ASP A O 3
ATOM 6793 N N . ALA A 1 116 ? 11.756 -15.854 -0.683 1.00 2.32 116 ALA A N 3
ATOM 6794 C CA . ALA A 1 116 ? 10.405 -15.432 -0.316 1.00 2.17 116 ALA A CA 3
ATOM 6795 C C . ALA A 1 116 ? 9.996 -15.943 1.059 1.00 2.29 116 ALA A C 3
ATOM 6796 O O . ALA A 1 116 ? 8.966 -15.549 1.587 1.00 2.30 116 ALA A O 3
ATOM 6803 N N . SER A 1 117 ? 10.805 -16.817 1.635 1.00 2.48 117 SER A N 3
ATOM 6804 C CA . SER A 1 117 ? 10.569 -17.300 2.981 1.00 2.64 117 SER A CA 3
ATOM 6805 C C . SER A 1 117 ? 10.828 -16.187 3.997 1.00 2.49 117 SER A C 3
ATOM 6806 O O . SER A 1 117 ? 9.900 -15.658 4.619 1.00 2.45 117 SER A O 3
ATOM 6814 N N . ASP A 1 118 ? 12.093 -15.812 4.141 1.00 2.46 118 ASP A N 3
ATOM 6815 C CA . ASP A 1 118 ? 12.478 -14.738 5.040 1.00 2.40 118 ASP A CA 3
ATOM 6816 C C . ASP A 1 118 ? 11.887 -13.420 4.580 1.00 2.08 118 ASP A C 3
ATOM 6817 O O . ASP A 1 118 ? 11.442 -12.608 5.391 1.00 2.01 118 ASP A O 3
ATOM 6826 N N . ALA A 1 119 ? 11.857 -13.217 3.270 1.00 1.94 119 ALA A N 3
ATOM 6827 C CA . ALA A 1 119 ? 11.333 -11.984 2.710 1.00 1.69 119 ALA A CA 3
ATOM 6828 C C . ALA A 1 119 ? 9.843 -11.838 2.994 1.00 1.57 119 ALA A C 3
ATOM 6829 O O . ALA A 1 119 ? 9.321 -10.731 2.994 1.00 1.38 119 ALA A O 3
ATOM 6836 N N . ALA A 1 120 ? 9.162 -12.954 3.244 1.00 1.77 120 ALA A N 3
ATOM 6837 C CA . ALA A 1 120 ? 7.736 -12.920 3.544 1.00 1.84 120 ALA A CA 3
ATOM 6838 C C . ALA A 1 120 ? 7.477 -12.220 4.870 1.00 1.87 120 ALA A C 3
ATOM 6839 O O . ALA A 1 120 ? 6.643 -11.320 4.951 1.00 1.87 120 ALA A O 3
ATOM 6846 N N . GLU A 1 121 ? 8.210 -12.617 5.904 1.00 1.97 121 GLU A N 3
ATOM 6847 C CA . GLU A 1 121 ? 8.037 -12.006 7.217 1.00 2.07 121 GLU A CA 3
ATOM 6848 C C . GLU A 1 121 ? 8.539 -10.560 7.201 1.00 1.81 121 GLU A C 3
ATOM 6849 O O . GLU A 1 121 ? 8.051 -9.715 7.949 1.00 1.87 121 GLU A O 3
ATOM 6861 N N . LEU A 1 122 ? 9.515 -10.283 6.339 1.00 1.59 122 LEU A N 3
ATOM 6862 C CA . LEU A 1 122 ? 9.984 -8.917 6.130 1.00 1.39 122 LEU A CA 3
ATOM 6863 C C . LEU A 1 122 ? 8.935 -8.101 5.380 1.00 1.21 122 LEU A C 3
ATOM 6864 O O . LEU A 1 122 ? 8.696 -6.945 5.704 1.00 1.11 122 LEU A O 3
ATOM 6880 N N . SER A 1 123 ? 8.308 -8.719 4.382 1.00 1.24 123 SER A N 3
ATOM 6881 C CA . SER A 1 123 ? 7.266 -8.066 3.595 1.00 1.17 123 SER A CA 3
ATOM 6882 C C . SER A 1 123 ? 6.080 -7.725 4.481 1.00 1.21 123 SER A C 3
ATOM 6883 O O . SER A 1 123 ? 5.367 -6.755 4.236 1.00 1.16 123 SER A O 3
ATOM 6891 N N . TRP A 1 124 ? 5.888 -8.523 5.522 1.00 1.33 124 TRP A N 3
ATOM 6892 C CA . TRP A 1 124 ? 4.865 -8.251 6.514 1.00 1.39 124 TRP A CA 3
ATOM 6893 C C . TRP A 1 124 ? 5.136 -6.893 7.162 1.00 1.26 124 TRP A C 3
ATOM 6894 O O . TRP A 1 124 ? 4.217 -6.110 7.397 1.00 1.25 124 TRP A O 3
ATOM 6915 N N . GLU A 1 125 ? 6.413 -6.601 7.402 1.00 1.20 125 GLU A N 3
ATOM 6916 C CA . GLU A 1 125 ? 6.816 -5.312 7.949 1.00 1.13 125 GLU A CA 3
ATOM 6917 C C . GLU A 1 125 ? 6.736 -4.242 6.868 1.00 0.99 125 GLU A C 3
ATOM 6918 O O . GLU A 1 125 ? 6.237 -3.142 7.102 1.00 0.94 125 GLU A O 3
ATOM 6930 N N . ILE A 1 126 ? 7.218 -4.588 5.678 1.00 0.97 126 ILE A N 3
ATOM 6931 C CA . ILE A 1 126 ? 7.216 -3.682 4.533 1.00 0.89 126 ILE A CA 3
ATOM 6932 C C . ILE A 1 126 ? 5.812 -3.159 4.242 1.00 0.86 126 ILE A C 3
ATOM 6933 O O . ILE A 1 126 ? 5.625 -1.991 3.897 1.00 0.86 126 ILE A O 3
ATOM 6949 N N . GLN A 1 127 ? 4.829 -4.024 4.409 1.00 0.90 127 GLN A N 3
ATOM 6950 C CA . GLN A 1 127 ? 3.460 -3.679 4.152 1.00 0.92 127 GLN A CA 3
ATOM 6951 C C . GLN A 1 127 ? 2.951 -2.692 5.207 1.00 0.92 127 GLN A C 3
ATOM 6952 O O . GLN A 1 127 ? 2.145 -1.811 4.916 1.00 0.91 127 GLN A O 3
ATOM 6966 N N . ALA A 1 128 ? 3.439 -2.832 6.430 1.00 0.96 128 ALA A N 3
ATOM 6967 C CA . ALA A 1 128 ? 3.022 -1.950 7.505 1.00 0.99 128 ALA A CA 3
ATOM 6968 C C . ALA A 1 128 ? 3.732 -0.605 7.405 1.00 0.96 128 ALA A C 3
ATOM 6969 O O . ALA A 1 128 ? 3.128 0.440 7.642 1.00 0.97 128 ALA A O 3
ATOM 6976 N N . ILE A 1 129 ? 5.011 -0.626 7.038 1.00 0.94 129 ILE A N 3
ATOM 6977 C CA . ILE A 1 129 ? 5.782 0.601 6.923 1.00 0.92 129 ILE A CA 3
ATOM 6978 C C . ILE A 1 129 ? 5.308 1.436 5.737 1.00 0.87 129 ILE A C 3
ATOM 6979 O O . ILE A 1 129 ? 5.364 2.663 5.781 1.00 0.90 129 ILE A O 3
ATOM 6995 N N . THR A 1 130 ? 4.825 0.777 4.682 1.00 0.83 130 THR A N 3
ATOM 6996 C CA . THR A 1 130 ? 4.297 1.501 3.536 1.00 0.81 130 THR A CA 3
ATOM 6997 C C . THR A 1 130 ? 2.954 2.130 3.898 1.00 0.85 130 THR A C 3
ATOM 6998 O O . THR A 1 130 ? 2.620 3.217 3.434 1.00 0.91 130 THR A O 3
ATOM 7009 N N . ALA A 1 131 ? 2.203 1.456 4.767 1.00 0.86 131 ALA A N 3
ATOM 7010 C CA . ALA A 1 131 ? 0.944 1.993 5.259 1.00 0.94 131 ALA A CA 3
ATOM 7011 C C . ALA A 1 131 ? 1.205 3.154 6.208 1.00 1.02 131 ALA A C 3
ATOM 7012 O O . ALA A 1 131 ? 0.478 4.146 6.207 1.00 1.10 131 ALA A O 3
ATOM 7019 N N . LYS A 1 132 ? 2.255 3.021 7.011 1.00 1.05 132 LYS A N 3
ATOM 7020 C CA . LYS A 1 132 ? 2.662 4.083 7.914 1.00 1.17 132 LYS A CA 3
ATOM 7021 C C . LYS A 1 132 ? 3.133 5.294 7.122 1.00 1.17 132 LYS A C 3
ATOM 7022 O O . LYS A 1 132 ? 2.710 6.417 7.389 1.00 1.28 132 LYS A O 3
ATOM 7041 N N . ALA A 1 133 ? 3.991 5.053 6.133 1.00 1.12 133 ALA A N 3
ATOM 7042 C CA . ALA A 1 133 ? 4.465 6.112 5.253 1.00 1.20 133 ALA A CA 3
ATOM 7043 C C . ALA A 1 133 ? 3.289 6.781 4.553 1.00 1.23 133 ALA A C 3
ATOM 7044 O O . ALA A 1 133 ? 3.196 8.009 4.492 1.00 1.38 133 ALA A O 3
ATOM 7051 N N . ALA A 1 134 ? 2.379 5.958 4.056 1.00 1.14 134 ALA A N 3
ATOM 7052 C CA . ALA A 1 134 ? 1.178 6.437 3.396 1.00 1.21 134 ALA A CA 3
ATOM 7053 C C . ALA A 1 134 ? 0.349 7.317 4.334 1.00 1.30 134 ALA A C 3
ATOM 7054 O O . ALA A 1 134 ? -0.093 8.404 3.955 1.00 1.46 134 ALA A O 3
ATOM 7061 N N . LYS A 1 135 ? 0.162 6.858 5.562 1.00 1.29 135 LYS A N 3
ATOM 7062 C CA . LYS A 1 135 ? -0.593 7.614 6.555 1.00 1.46 135 LYS A CA 3
ATOM 7063 C C . LYS A 1 135 ? 0.109 8.923 6.913 1.00 1.58 135 LYS A C 3
ATOM 7064 O O . LYS A 1 135 ? -0.542 9.947 7.113 1.00 1.78 135 LYS A O 3
ATOM 7083 N N . THR A 1 136 ? 1.436 8.890 6.974 1.00 1.53 136 THR A N 3
ATOM 7084 C CA . THR A 1 136 ? 2.207 10.057 7.383 1.00 1.72 136 THR A CA 3
ATOM 7085 C C . THR A 1 136 ? 2.264 11.133 6.298 1.00 1.86 136 THR A C 3
ATOM 7086 O O . THR A 1 136 ? 2.738 12.242 6.547 1.00 2.22 136 THR A O 3
ATOM 7097 N N . LEU A 1 137 ? 1.799 10.817 5.092 1.00 1.73 137 LEU A N 3
ATOM 7098 C CA . LEU A 1 137 ? 1.754 11.821 4.038 1.00 2.08 137 LEU A CA 3
ATOM 7099 C C . LEU A 1 137 ? 0.314 12.222 3.728 1.00 2.57 137 LEU A C 3
ATOM 7100 O O . LEU A 1 137 ? 0.048 13.362 3.349 1.00 3.27 137 LEU A O 3
ATOM 7116 N N . GLY A 1 138 ? -0.612 11.288 3.902 1.00 2.51 138 GLY A N 3
ATOM 7117 C CA . GLY A 1 138 ? -2.013 11.579 3.658 1.00 3.22 138 GLY A CA 3
ATOM 7118 C C . GLY A 1 138 ? -2.566 10.789 2.490 1.00 2.88 138 GLY A C 3
ATOM 7119 O O . GLY A 1 138 ? -3.362 11.300 1.703 1.00 3.52 138 GLY A O 3
ATOM 7123 N N . PHE A 1 139 ? -2.143 9.538 2.390 1.00 2.19 139 PHE A N 3
ATOM 7124 C CA . PHE A 1 139 ? -2.537 8.665 1.293 1.00 2.09 139 PHE A CA 3
ATOM 7125 C C . PHE A 1 139 ? -3.960 8.150 1.440 1.00 1.76 139 PHE A C 3
ATOM 7126 O O . PHE A 1 139 ? -4.563 8.204 2.518 1.00 2.25 139 PHE A O 3
ATOM 7143 N N . ARG A 1 140 ? -4.467 7.631 0.339 1.00 1.81 140 ARG A N 3
ATOM 7144 C CA . ARG A 1 140 ? -5.758 6.980 0.288 1.00 2.31 140 ARG A CA 3
ATOM 7145 C C . ARG A 1 140 ? -5.605 5.539 -0.158 1.00 2.17 140 ARG A C 3
ATOM 7146 O O . ARG A 1 140 ? -6.289 5.096 -1.075 1.00 2.91 140 ARG A O 3
ATOM 7167 N N . GLY A 1 141 ? -4.724 4.797 0.496 1.00 1.66 141 GLY A N 3
ATOM 7168 C CA . GLY A 1 141 ? -4.548 3.420 0.107 1.00 1.90 141 GLY A CA 3
ATOM 7169 C C . GLY A 1 141 ? -3.672 3.218 -1.116 1.00 1.70 141 GLY A C 3
ATOM 7170 O O . GLY A 1 141 ? -4.138 3.223 -2.252 1.00 2.11 141 GLY A O 3
ATOM 7174 N N . VAL A 1 142 ? -2.387 3.044 -0.851 1.00 1.37 142 VAL A N 3
ATOM 7175 C CA . VAL A 1 142 ? -1.369 2.955 -1.891 1.00 1.45 142 VAL A CA 3
ATOM 7176 C C . VAL A 1 142 ? -1.356 1.546 -2.513 1.00 1.31 142 VAL A C 3
ATOM 7177 O O . VAL A 1 142 ? -1.888 0.600 -1.933 1.00 1.18 142 VAL A O 3
ATOM 7190 N N . SER A 1 143 ? -0.777 1.431 -3.709 1.00 1.48 143 SER A N 3
ATOM 7191 C CA . SER A 1 143 ? -0.853 0.212 -4.512 1.00 1.39 143 SER A CA 3
ATOM 7192 C C . SER A 1 143 ? 0.396 -0.655 -4.424 1.00 1.50 143 SER A C 3
ATOM 7193 O O . SER A 1 143 ? 1.522 -0.176 -4.556 1.00 1.71 143 SER A O 3
ATOM 7201 N N . MET A 1 144 ? 0.157 -1.937 -4.192 1.00 1.39 144 MET A N 3
ATOM 7202 C CA . MET A 1 144 ? 1.172 -2.969 -4.276 1.00 1.50 144 MET A CA 3
ATOM 7203 C C . MET A 1 144 ? 1.032 -3.633 -5.635 1.00 1.51 144 MET A C 3
ATOM 7204 O O . MET A 1 144 ? 0.208 -4.530 -5.807 1.00 1.91 144 MET A O 3
ATOM 7218 N N . GLN A 1 145 ? 1.825 -3.216 -6.603 1.00 1.47 145 GLN A N 3
ATOM 7219 C CA . GLN A 1 145 ? 1.553 -3.610 -7.971 1.00 1.57 145 GLN A CA 3
ATOM 7220 C C . GLN A 1 145 ? 2.330 -4.836 -8.399 1.00 1.88 145 GLN A C 3
ATOM 7221 O O . GLN A 1 145 ? 3.495 -4.758 -8.791 1.00 2.44 145 GLN A O 3
ATOM 7235 N N . ASP A 1 146 ? 1.668 -5.974 -8.300 1.00 1.85 146 ASP A N 3
ATOM 7236 C CA . ASP A 1 146 ? 2.118 -7.186 -8.953 1.00 2.54 146 ASP A CA 3
ATOM 7237 C C . ASP A 1 146 ? 1.094 -7.580 -10.013 1.00 2.61 146 ASP A C 3
ATOM 7238 O O . ASP A 1 146 ? -0.111 -7.459 -9.787 1.00 2.31 146 ASP A O 3
ATOM 7247 N N . GLU A 1 147 ? 1.565 -8.039 -11.168 1.00 3.39 147 GLU A N 3
ATOM 7248 C CA . GLU A 1 147 ? 0.689 -8.415 -12.271 1.00 3.65 147 GLU A CA 3
ATOM 7249 C C . GLU A 1 147 ? -0.208 -9.605 -11.928 1.00 2.91 147 GLU A C 3
ATOM 7250 O O . GLU A 1 147 ? -1.067 -9.992 -12.719 1.00 2.96 147 GLU A O 3
ATOM 7262 N N . GLN A 1 148 ? -0.009 -10.180 -10.753 1.00 2.57 148 GLN A N 3
ATOM 7263 C CA . GLN A 1 148 ? -0.754 -11.352 -10.336 1.00 2.38 148 GLN A CA 3
ATOM 7264 C C . GLN A 1 148 ? -1.735 -11.020 -9.210 1.00 2.21 148 GLN A C 3
ATOM 7265 O O . GLN A 1 148 ? -1.922 -11.822 -8.293 1.00 2.80 148 GLN A O 3
ATOM 7279 N N . GLY A 1 149 ? -2.357 -9.839 -9.246 1.00 2.17 149 GLY A N 3
ATOM 7280 C CA . GLY A 1 149 ? -3.240 -9.487 -8.146 1.00 2.74 149 GLY A CA 3
ATOM 7281 C C . GLY A 1 149 ? -2.832 -8.243 -7.383 1.00 2.43 149 GLY A C 3
ATOM 7282 O O . GLY A 1 149 ? -2.837 -8.259 -6.153 1.00 3.10 149 GLY A O 3
ATOM 7286 N N . 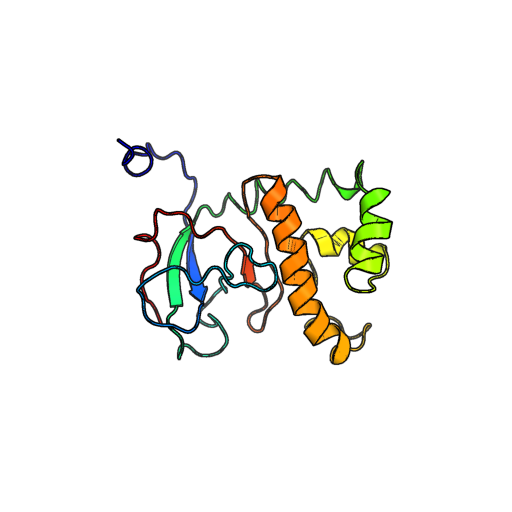THR A 1 150 ? -2.411 -7.201 -8.113 1.00 1.66 150 THR A N 3
ATOM 7287 C CA . THR A 1 150 ? -2.008 -5.922 -7.508 1.00 1.45 150 THR A CA 3
ATOM 7288 C C . THR A 1 150 ? -2.874 -5.573 -6.302 1.00 1.10 150 THR A C 3
ATOM 7289 O O . THR A 1 150 ? -4.072 -5.358 -6.425 1.00 0.99 150 THR A O 3
ATOM 7300 N N . CYS A 1 151 ? -2.253 -5.521 -5.146 1.00 1.21 151 CYS A N 3
ATOM 7301 C CA . CYS A 1 151 ? -2.970 -5.295 -3.909 1.00 1.02 151 CYS A CA 3
ATOM 7302 C C . CYS A 1 151 ? -3.015 -3.810 -3.582 1.00 0.98 151 CYS A C 3
ATOM 7303 O O . CYS A 1 151 ? -2.239 -3.023 -4.116 1.00 1.16 151 CYS A O 3
ATOM 7311 N N . TYR A 1 152 ? -3.955 -3.426 -2.741 1.00 0.87 152 TYR A N 3
ATOM 7312 C CA . TYR A 1 152 ? -4.060 -2.051 -2.283 1.00 0.89 152 TYR A CA 3
ATOM 7313 C C . TYR A 1 152 ? -4.226 -2.007 -0.771 1.00 0.87 152 TYR A C 3
ATOM 7314 O O . TYR A 1 152 ? -5.171 -2.583 -0.228 1.00 0.82 152 TYR A O 3
ATOM 7332 N N . MET A 1 153 ? -3.292 -1.348 -0.098 1.00 0.97 153 MET A N 3
ATOM 7333 C CA . MET A 1 153 ? -3.400 -1.139 1.339 1.00 0.98 153 MET A CA 3
ATOM 7334 C C . MET A 1 153 ? -4.207 0.120 1.600 1.00 1.01 153 MET A C 3
ATOM 7335 O O . MET A 1 153 ? -3.649 1.215 1.601 1.00 1.17 153 MET A O 3
ATOM 7349 N N . ILE A 1 154 ? -5.504 -0.023 1.845 1.00 0.91 154 ILE A N 3
ATOM 7350 C CA . ILE A 1 154 ? -6.326 1.143 2.146 1.00 0.98 154 ILE A CA 3
ATOM 7351 C C . ILE A 1 154 ? -6.711 1.143 3.614 1.00 1.02 154 ILE A C 3
ATOM 7352 O O . ILE A 1 154 ? -6.684 0.110 4.285 1.00 0.99 154 ILE A O 3
ATOM 7368 N N . ASP A 1 155 ? -7.064 2.315 4.095 1.00 1.18 155 ASP A N 3
ATOM 7369 C CA . ASP A 1 155 ? -7.556 2.491 5.444 1.00 1.31 155 ASP A CA 3
ATOM 7370 C C . ASP A 1 155 ? -9.074 2.576 5.415 1.00 1.30 155 ASP A C 3
ATOM 7371 O O . ASP A 1 155 ? -9.623 3.552 4.900 1.00 1.53 155 ASP A O 3
ATOM 7380 N N . MET A 1 156 ? -9.746 1.558 5.943 1.00 1.20 156 MET A N 3
ATOM 7381 C CA . MET A 1 156 ? -11.205 1.507 5.896 1.00 1.34 156 MET A CA 3
ATOM 7382 C C . MET A 1 156 ? -11.820 2.650 6.700 1.00 1.62 156 MET A C 3
ATOM 7383 O O . MET A 1 156 ? -11.741 2.674 7.928 1.00 1.44 156 MET A O 3
ATOM 7397 N N . LEU A 1 157 ? -12.356 3.633 5.997 1.00 2.22 157 LEU A N 3
ATOM 7398 C CA . LEU A 1 157 ? -13.120 4.696 6.628 1.00 2.53 157 LEU A CA 3
ATOM 7399 C C . LEU A 1 157 ? -14.573 4.261 6.799 1.00 2.20 157 LEU A C 3
ATOM 7400 O O . LEU A 1 157 ? -15.331 4.236 5.830 1.00 2.39 157 LEU A O 3
ATOM 7416 N N . GLY A 1 158 ? -14.969 3.956 8.030 1.00 2.14 158 GLY A N 3
ATOM 7417 C CA . GLY A 1 158 ? -16.317 3.466 8.277 1.00 2.04 158 GLY A CA 3
ATOM 7418 C C . GLY A 1 158 ? -16.502 2.032 7.803 1.00 2.22 158 GLY A C 3
ATOM 7419 O O . GLY A 1 158 ? -16.118 1.688 6.686 1.00 2.49 158 GLY A O 3
ATOM 7423 N N . HIS A 1 159 ? -17.106 1.195 8.641 1.00 2.80 159 HIS A N 3
ATOM 7424 C CA . HIS A 1 159 ? -17.212 -0.234 8.340 1.00 3.41 159 HIS A CA 3
ATOM 7425 C C . HIS A 1 159 ? -18.105 -0.474 7.129 1.00 2.89 159 HIS A C 3
ATOM 7426 O O . HIS A 1 159 ? -17.712 -1.134 6.175 1.00 3.12 159 HIS A O 3
ATOM 7441 N N . ASP A 1 160 ? -19.310 0.062 7.180 1.00 2.38 160 ASP A N 3
ATOM 7442 C CA . ASP A 1 160 ? -20.255 -0.066 6.075 1.00 2.12 160 ASP A CA 3
ATOM 7443 C C . ASP A 1 160 ? -20.024 1.009 5.030 1.00 1.55 160 ASP A C 3
ATOM 7444 O O . ASP A 1 160 ? -20.408 0.865 3.871 1.00 1.53 160 ASP A O 3
ATOM 7453 N N . ALA A 1 161 ? -19.402 2.093 5.464 1.00 1.43 161 ALA A N 3
ATOM 7454 C CA . ALA A 1 161 ? -19.320 3.319 4.683 1.00 1.48 161 ALA A CA 3
ATOM 7455 C C . ALA A 1 161 ? -18.656 3.128 3.319 1.00 1.45 161 ALA A C 3
ATOM 7456 O O . ALA A 1 161 ? -19.274 3.390 2.286 1.00 1.56 161 ALA A O 3
ATOM 7463 N N . GLU A 1 162 ? -17.409 2.680 3.303 1.00 1.41 162 GLU A N 3
ATOM 7464 C CA . GLU A 1 162 ? -16.679 2.566 2.043 1.00 1.39 162 GLU A CA 3
ATOM 7465 C C . GLU A 1 162 ? -17.057 1.305 1.273 1.00 1.18 162 GLU A C 3
ATOM 7466 O O . GLU A 1 162 ? -17.159 1.331 0.045 1.00 1.20 162 GLU A O 3
ATOM 7478 N N . LEU A 1 163 ? -17.275 0.212 1.989 1.00 1.05 163 LEU A N 3
ATOM 7479 C CA . LEU A 1 163 ? -17.486 -1.082 1.352 1.00 0.98 163 LEU A CA 3
ATOM 7480 C C . LEU A 1 163 ? -18.867 -1.187 0.722 1.00 1.13 163 LEU A C 3
ATOM 7481 O O . LEU A 1 163 ? -19.886 -0.954 1.372 1.00 1.42 163 LEU A O 3
ATOM 7497 N N . VAL A 1 164 ? -18.884 -1.539 -0.549 1.00 1.01 164 VAL A N 3
ATOM 7498 C CA . VAL A 1 164 ? -20.122 -1.807 -1.257 1.00 1.13 164 VAL A CA 3
ATOM 7499 C C . VAL A 1 164 ? -20.143 -3.266 -1.686 1.00 1.08 164 VAL A C 3
ATOM 7500 O O . VAL A 1 164 ? -19.276 -3.703 -2.444 1.00 0.94 164 VAL A O 3
ATOM 7513 N N . ARG A 1 165 ? -21.105 -4.023 -1.179 1.00 1.23 165 ARG A N 3
ATOM 7514 C CA . ARG A 1 165 ? -21.202 -5.443 -1.493 1.00 1.26 165 ARG A CA 3
ATOM 7515 C C . ARG A 1 165 ? -21.405 -5.674 -2.976 1.00 1.27 165 ARG A C 3
ATOM 7516 O O . ARG A 1 165 ? -22.318 -5.121 -3.589 1.00 1.41 165 ARG A O 3
ATOM 7537 N N . VAL A 1 166 ? -20.547 -6.502 -3.541 1.00 1.18 166 VAL A N 3
ATOM 7538 C CA . VAL A 1 166 ? -20.638 -6.850 -4.939 1.00 1.25 166 VAL A CA 3
ATOM 7539 C C . VAL A 1 166 ? -20.597 -8.358 -5.148 1.00 1.41 166 VAL A C 3
ATOM 7540 O O . VAL A 1 166 ? -20.084 -8.835 -6.160 1.00 1.47 166 VAL A O 3
ATOM 7553 N N . LYS A 1 167 ? -21.119 -9.096 -4.166 1.00 1.62 167 LYS A N 3
ATOM 7554 C CA . LYS A 1 167 ? -21.409 -10.522 -4.323 1.00 1.91 167 LYS A CA 3
ATOM 7555 C C . LYS A 1 167 ? -20.122 -11.327 -4.392 1.00 1.95 167 LYS A C 3
ATOM 7556 O O . LYS A 1 167 ? -19.413 -11.387 -3.374 1.00 2.38 167 LYS A O 3
ATOM 7576 N N . GLY A 1 1 ? -24.542 10.146 9.728 1.00 16.36 1 GLY A N 4
ATOM 7577 C CA . GLY A 1 1 ? -23.671 11.264 9.295 1.00 15.98 1 GLY A CA 4
ATOM 7578 C C . GLY A 1 1 ? -22.321 10.775 8.814 1.00 15.20 1 GLY A C 4
ATOM 7579 O O . GLY A 1 1 ? -22.218 9.674 8.274 1.00 14.69 1 GLY A O 4
ATOM 7585 N N . SER A 1 2 ? -21.294 11.601 9.021 1.00 15.24 2 SER A N 4
ATOM 7586 C CA . SER A 1 2 ? -19.907 11.300 8.633 1.00 14.68 2 SER A CA 4
ATOM 7587 C C . SER A 1 2 ? -19.769 10.900 7.157 1.00 13.94 2 SER A C 4
ATOM 7588 O O . SER A 1 2 ? -18.783 10.285 6.762 1.00 13.76 2 SER A O 4
ATOM 7596 N N . HIS A 1 3 ? -20.742 11.285 6.336 1.00 13.66 3 HIS A N 4
ATOM 7597 C CA . HIS A 1 3 ? -20.651 11.066 4.897 1.00 13.04 3 HIS A CA 4
ATOM 7598 C C . HIS A 1 3 ? -19.809 12.164 4.269 1.00 12.34 3 HIS A C 4
ATOM 7599 O O . HIS A 1 3 ? -19.476 12.119 3.085 1.00 11.83 3 HIS A O 4
ATOM 7614 N N . MET A 1 4 ? -19.463 13.145 5.092 1.00 12.45 4 MET A N 4
ATOM 7615 C CA . MET A 1 4 ? -18.617 14.256 4.679 1.00 12.04 4 MET A CA 4
ATOM 7616 C C . MET A 1 4 ? -17.233 13.758 4.277 1.00 11.50 4 MET A C 4
ATOM 7617 O O . MET A 1 4 ? -16.542 14.392 3.480 1.00 11.01 4 MET A O 4
ATOM 7631 N N . ALA A 1 5 ? -16.839 12.616 4.833 1.00 11.74 5 ALA A N 4
ATOM 7632 C CA . ALA A 1 5 ? -15.560 12.005 4.509 1.00 11.50 5 ALA A CA 4
ATOM 7633 C C . ALA A 1 5 ? -15.541 11.550 3.053 1.00 11.07 5 ALA A C 4
ATOM 7634 O O . ALA A 1 5 ? -14.520 11.647 2.370 1.00 10.83 5 ALA A O 4
ATOM 7641 N N . SER A 1 6 ? -16.688 11.075 2.585 1.00 11.16 6 SER A N 4
ATOM 7642 C CA . SER A 1 6 ? -16.829 10.612 1.216 1.00 11.01 6 SER A CA 4
ATOM 7643 C C . SER A 1 6 ? -17.011 11.790 0.262 1.00 10.43 6 SER A C 4
ATOM 7644 O O . SER A 1 6 ? -16.498 11.783 -0.858 1.00 10.28 6 SER A O 4
ATOM 7652 N N . MET A 1 7 ? -17.740 12.801 0.713 1.00 10.30 7 MET A N 4
ATOM 7653 C CA . MET A 1 7 ? -18.006 13.966 -0.115 1.00 9.93 7 MET A CA 4
ATOM 7654 C C . MET A 1 7 ? -16.771 14.844 -0.223 1.00 9.06 7 MET A C 4
ATOM 7655 O O . MET A 1 7 ? -16.293 15.392 0.772 1.00 9.02 7 MET A O 4
ATOM 7669 N N . THR A 1 8 ? -16.256 14.969 -1.432 1.00 8.53 8 THR A N 4
ATOM 7670 C CA . THR A 1 8 ? -15.055 15.740 -1.666 1.00 7.81 8 THR A CA 4
ATOM 7671 C C . THR A 1 8 ? -15.321 16.900 -2.626 1.00 7.70 8 THR A C 4
ATOM 7672 O O . THR A 1 8 ? -15.680 16.698 -3.787 1.00 7.99 8 THR A O 4
ATOM 7683 N N . GLY A 1 9 ? -15.171 18.114 -2.117 1.00 7.50 9 GLY A N 4
ATOM 7684 C CA . GLY A 1 9 ? -15.388 19.301 -2.921 1.00 7.59 9 GLY A CA 4
ATOM 7685 C C . GLY A 1 9 ? -14.229 19.611 -3.843 1.00 7.12 9 GLY A C 4
ATOM 7686 O O . GLY A 1 9 ? -13.368 20.424 -3.505 1.00 7.36 9 GLY A O 4
ATOM 7690 N N . GLY A 1 10 ? -14.202 18.964 -5.002 1.00 6.60 10 GLY A N 4
ATOM 7691 C CA . GLY A 1 10 ? -13.139 19.199 -5.962 1.00 6.14 10 GLY A CA 4
ATOM 7692 C C . GLY A 1 10 ? -11.780 18.880 -5.381 1.00 5.90 10 GLY A C 4
ATOM 7693 O O . GLY A 1 10 ? -10.825 19.643 -5.541 1.00 5.96 10 GLY A O 4
ATOM 7697 N N . GLN A 1 11 ? -11.699 17.756 -4.688 1.00 5.77 11 GLN A N 4
ATOM 7698 C CA . GLN A 1 11 ? -10.470 17.357 -4.028 1.00 5.80 11 GLN A CA 4
ATOM 7699 C C . GLN A 1 11 ? -9.861 16.158 -4.739 1.00 5.05 11 GLN A C 4
ATOM 7700 O O . GLN A 1 11 ? -8.734 16.215 -5.223 1.00 5.19 11 GLN A O 4
ATOM 7714 N N . GLN A 1 12 ? -10.631 15.085 -4.822 1.00 4.36 12 GLN A N 4
ATOM 7715 C CA . GLN A 1 12 ? -10.152 13.835 -5.388 1.00 3.68 12 GLN A CA 4
ATOM 7716 C C . GLN A 1 12 ? -10.248 13.851 -6.908 1.00 3.36 12 GLN A C 4
ATOM 7717 O O . GLN A 1 12 ? -11.344 13.847 -7.470 1.00 3.15 12 GLN A O 4
ATOM 7731 N N . MET A 1 13 ? -9.103 13.905 -7.570 1.00 3.54 13 MET A N 4
ATOM 7732 C CA . MET A 1 13 ? -9.064 13.933 -9.025 1.00 3.34 13 MET A CA 4
ATOM 7733 C C . MET A 1 13 ? -8.924 12.529 -9.610 1.00 2.80 13 MET A C 4
ATOM 7734 O O . MET A 1 13 ? -7.928 11.849 -9.369 1.00 2.89 13 MET A O 4
ATOM 7748 N N . GLY A 1 14 ? -9.919 12.115 -10.391 1.00 2.58 14 GLY A N 4
ATOM 7749 C CA . GLY A 1 14 ? -9.874 10.831 -11.086 1.00 2.43 14 GLY A CA 4
ATOM 7750 C C . GLY A 1 14 ? -9.815 9.631 -10.159 1.00 2.17 14 GLY A C 4
ATOM 7751 O O . GLY A 1 14 ? -8.743 9.238 -9.705 1.00 2.13 14 GLY A O 4
ATOM 7755 N N . ARG A 1 15 ? -10.965 9.024 -9.900 1.00 2.04 15 ARG A N 4
ATOM 7756 C CA . ARG A 1 15 ? -11.035 7.889 -8.993 1.00 1.80 15 ARG A CA 4
ATOM 7757 C C . ARG A 1 15 ? -10.968 6.567 -9.724 1.00 1.75 15 ARG A C 4
ATOM 7758 O O . ARG A 1 15 ? -11.366 6.453 -10.884 1.00 1.93 15 ARG A O 4
ATOM 7779 N N . MET A 1 16 ? -10.460 5.575 -9.020 1.00 1.58 16 MET A N 4
ATOM 7780 C CA . MET A 1 16 ? -10.535 4.199 -9.459 1.00 1.57 16 MET A CA 4
ATOM 7781 C C . MET A 1 16 ? -11.457 3.433 -8.527 1.00 1.39 16 MET A C 4
ATOM 7782 O O . MET A 1 16 ? -11.757 3.898 -7.426 1.00 1.35 16 MET A O 4
ATOM 7796 N N . GLU A 1 17 ? -11.911 2.277 -8.968 1.00 1.36 17 GLU A N 4
ATOM 7797 C CA . GLU A 1 17 ? -12.730 1.416 -8.139 1.00 1.24 17 GLU A CA 4
ATOM 7798 C C . GLU A 1 17 ? -11.988 0.131 -7.840 1.00 1.17 17 GLU A C 4
ATOM 7799 O O . GLU A 1 17 ? -11.741 -0.683 -8.731 1.00 1.31 17 GLU A O 4
ATOM 7811 N N . ILE A 1 18 ? -11.615 -0.035 -6.585 1.00 1.01 18 ILE A N 4
ATOM 7812 C CA . ILE A 1 18 ? -10.813 -1.171 -6.179 1.00 1.02 18 ILE A CA 4
ATOM 7813 C C . ILE A 1 18 ? -11.632 -2.142 -5.349 1.00 0.97 18 ILE A C 4
ATOM 7814 O O . ILE A 1 18 ? -12.607 -1.754 -4.702 1.00 0.90 18 ILE A O 4
ATOM 7830 N N . PHE A 1 19 ? -11.226 -3.401 -5.374 1.00 1.08 19 PHE A N 4
ATOM 7831 C CA . PHE A 1 19 ? -11.978 -4.466 -4.736 1.00 1.14 19 PHE A CA 4
ATOM 7832 C C . PHE A 1 19 ? -11.054 -5.350 -3.910 1.00 1.19 19 PHE A C 4
ATOM 7833 O O . PHE A 1 19 ? -9.874 -5.485 -4.215 1.00 1.27 19 PHE A O 4
ATOM 7850 N N . HIS A 1 20 ? -11.576 -5.920 -2.840 1.00 1.25 20 HIS A N 4
ATOM 7851 C CA . HIS A 1 20 ? -10.783 -6.791 -1.989 1.00 1.39 20 HIS A CA 4
ATOM 7852 C C . HIS A 1 20 ? -11.671 -7.664 -1.132 1.00 1.42 20 HIS A C 4
ATOM 7853 O O . HIS A 1 20 ? -12.644 -7.182 -0.553 1.00 1.36 20 HIS A O 4
ATOM 7868 N N . THR A 1 21 ? -11.332 -8.938 -1.047 1.00 1.59 21 THR A N 4
ATOM 7869 C CA . THR A 1 21 ? -12.020 -9.836 -0.152 1.00 1.71 21 THR A CA 4
ATOM 7870 C C . THR A 1 21 ? -11.556 -9.596 1.273 1.00 1.83 21 THR A C 4
ATOM 7871 O O . THR A 1 21 ? -10.500 -10.071 1.699 1.00 1.97 21 THR A O 4
ATOM 7882 N N . SER A 1 22 ? -12.346 -8.832 1.986 1.00 1.88 22 SER A N 4
ATOM 7883 C CA . SER A 1 22 ? -12.058 -8.471 3.353 1.00 2.16 22 SER A CA 4
ATOM 7884 C C . SER A 1 22 ? -13.043 -9.209 4.246 1.00 2.25 22 SER A C 4
ATOM 7885 O O . SER A 1 22 ? -13.866 -9.956 3.724 1.00 2.01 22 SER A O 4
ATOM 7893 N N . PRO A 1 23 ? -12.955 -9.079 5.581 1.00 2.80 23 PRO A N 4
ATOM 7894 C CA . PRO A 1 23 ? -13.963 -9.606 6.505 1.00 3.02 23 PRO A CA 4
ATOM 7895 C C . PRO A 1 23 ? -15.401 -9.380 6.032 1.00 2.76 23 PRO A C 4
ATOM 7896 O O . PRO A 1 23 ? -15.654 -8.690 5.047 1.00 3.04 23 PRO A O 4
ATOM 7907 N N . VAL A 1 24 ? -16.349 -9.908 6.775 1.00 2.67 24 VAL A N 4
ATOM 7908 C CA . VAL A 1 24 ? -17.708 -10.021 6.284 1.00 2.62 24 VAL A CA 4
ATOM 7909 C C . VAL A 1 24 ? -18.529 -8.862 6.853 1.00 2.56 24 VAL A C 4
ATOM 7910 O O . VAL A 1 24 ? -17.926 -7.894 7.315 1.00 2.90 24 VAL A O 4
ATOM 7923 N N . GLU A 1 25 ? -19.867 -8.952 6.776 1.00 2.60 25 GLU A N 4
ATOM 7924 C CA . GLU A 1 25 ? -20.797 -7.857 7.108 1.00 2.61 25 GLU A CA 4
ATOM 7925 C C . GLU A 1 25 ? -20.185 -6.810 8.031 1.00 2.35 25 GLU A C 4
ATOM 7926 O O . GLU A 1 25 ? -19.738 -7.128 9.135 1.00 2.39 25 GLU A O 4
ATOM 7938 N N . ILE A 1 26 ? -20.216 -5.559 7.564 1.00 2.52 26 ILE A N 4
ATOM 7939 C CA . ILE A 1 26 ? -19.415 -4.476 8.136 1.00 2.51 26 ILE A CA 4
ATOM 7940 C C . ILE A 1 26 ? -19.509 -4.435 9.649 1.00 2.30 26 ILE A C 4
ATOM 7941 O O . ILE A 1 26 ? -20.573 -4.186 10.223 1.00 2.64 26 ILE A O 4
ATOM 7957 N N . THR A 1 27 ? -18.374 -4.702 10.277 1.00 2.05 27 THR A N 4
ATOM 7958 C CA . THR A 1 27 ? -18.276 -4.757 11.717 1.00 2.22 27 THR A CA 4
ATOM 7959 C C . THR A 1 27 ? -16.934 -4.205 12.187 1.00 2.31 27 THR A C 4
ATOM 7960 O O . THR A 1 27 ? -16.886 -3.278 12.993 1.00 2.76 27 THR A O 4
ATOM 7971 N N . THR A 1 28 ? -15.847 -4.764 11.665 1.00 2.15 28 THR A N 4
ATOM 7972 C CA . THR A 1 28 ? -14.514 -4.317 12.037 1.00 2.32 28 THR A CA 4
ATOM 7973 C C . THR A 1 28 ? -13.634 -4.117 10.804 1.00 1.94 28 THR A C 4
ATOM 7974 O O . THR A 1 28 ? -13.490 -5.019 9.981 1.00 1.99 28 THR A O 4
ATOM 7985 N N . ILE A 1 29 ? -13.062 -2.927 10.675 1.00 1.81 29 ILE A N 4
ATOM 7986 C CA . ILE A 1 29 ? -12.087 -2.658 9.629 1.00 1.56 29 ILE A CA 4
ATOM 7987 C C . ILE A 1 29 ? -10.696 -3.090 10.106 1.00 1.63 29 ILE A C 4
ATOM 7988 O O . ILE A 1 29 ? -10.259 -2.711 11.192 1.00 1.82 29 ILE A O 4
ATOM 8004 N N . ASN A 1 30 ? -10.008 -3.883 9.286 1.00 1.77 30 ASN A N 4
ATOM 8005 C CA . ASN A 1 30 ? -8.714 -4.466 9.663 1.00 2.03 30 ASN A CA 4
ATOM 8006 C C . ASN A 1 30 ? -7.559 -3.470 9.554 1.00 2.11 30 ASN A C 4
ATOM 8007 O O . ASN A 1 30 ? -6.461 -3.828 9.132 1.00 2.74 30 ASN A O 4
ATOM 8018 N N . THR A 1 31 ? -7.802 -2.226 9.935 1.00 2.00 31 THR A N 4
ATOM 8019 C CA . THR A 1 31 ? -6.770 -1.202 9.882 1.00 2.57 31 THR A CA 4
ATOM 8020 C C . THR A 1 31 ? -5.888 -1.267 11.128 1.00 2.76 31 THR A C 4
ATOM 8021 O O . THR A 1 31 ? -4.785 -0.729 11.154 1.00 3.32 31 THR A O 4
ATOM 8032 N N . GLN A 1 32 ? -6.371 -1.963 12.148 1.00 2.66 32 GLN A N 4
ATOM 8033 C CA . GLN A 1 32 ? -5.715 -1.974 13.448 1.00 3.05 32 GLN A CA 4
ATOM 8034 C C . GLN A 1 32 ? -4.838 -3.208 13.626 1.00 2.46 32 GLN A C 4
ATOM 8035 O O . GLN A 1 32 ? -4.491 -3.575 14.752 1.00 2.86 32 GLN A O 4
ATOM 8049 N N . GLY A 1 33 ? -4.473 -3.838 12.518 1.00 1.89 33 GLY A N 4
ATOM 8050 C CA . GLY A 1 33 ? -3.632 -5.018 12.578 1.00 2.07 33 GLY A CA 4
ATOM 8051 C C . GLY A 1 33 ? -2.180 -4.681 12.859 1.00 1.79 33 GLY A C 4
ATOM 8052 O O . GLY A 1 33 ? -1.877 -3.927 13.788 1.00 1.86 33 GLY A O 4
ATOM 8056 N N . ARG A 1 34 ? -1.282 -5.224 12.051 1.00 1.78 34 ARG A N 4
ATOM 8057 C CA . ARG A 1 34 ? 0.145 -5.000 12.229 1.00 1.58 34 ARG A CA 4
ATOM 8058 C C . ARG A 1 34 ? 0.466 -3.532 12.006 1.00 1.31 34 ARG A C 4
ATOM 8059 O O . ARG A 1 34 ? 1.097 -2.885 12.841 1.00 1.48 34 ARG A O 4
ATOM 8080 N N . PHE A 1 35 ? -0.006 -3.013 10.896 1.00 1.35 35 PHE A N 4
ATOM 8081 C CA . PHE A 1 35 ? 0.418 -1.698 10.443 1.00 1.69 35 PHE A CA 4
ATOM 8082 C C . PHE A 1 35 ? -0.229 -0.540 11.206 1.00 1.87 35 PHE A C 4
ATOM 8083 O O . PHE A 1 35 ? 0.348 0.541 11.279 1.00 2.48 35 PHE A O 4
ATOM 8100 N N . GLY A 1 36 ? -1.404 -0.767 11.805 1.00 1.84 36 GLY A N 4
ATOM 8101 C CA . GLY A 1 36 ? -2.174 0.338 12.398 1.00 2.44 36 GLY A CA 4
ATOM 8102 C C . GLY A 1 36 ? -2.545 1.394 11.357 1.00 2.19 36 GLY A C 4
ATOM 8103 O O . GLY A 1 36 ? -3.165 2.415 11.659 1.00 2.89 36 GLY A O 4
ATOM 8107 N N . GLU A 1 37 ? -2.170 1.090 10.132 1.00 1.58 37 GLU A N 4
ATOM 8108 C CA . GLU A 1 37 ? -2.220 1.979 8.994 1.00 1.76 37 GLU A CA 4
ATOM 8109 C C . GLU A 1 37 ? -3.266 1.506 8.000 1.00 1.33 37 GLU A C 4
ATOM 8110 O O . GLU A 1 37 ? -4.031 0.588 8.297 1.00 1.59 37 GLU A O 4
ATOM 8122 N N . PHE A 1 38 ? -3.326 2.168 6.853 1.00 1.64 38 PHE A N 4
ATOM 8123 C CA . PHE A 1 38 ? -4.411 1.991 5.891 1.00 1.67 38 PHE A CA 4
ATOM 8124 C C . PHE A 1 38 ? -4.570 0.523 5.466 1.00 1.59 38 PHE A C 4
ATOM 8125 O O . PHE A 1 38 ? -3.682 -0.307 5.671 1.00 2.18 38 PHE A O 4
ATOM 8142 N N . LEU A 1 39 ? -5.700 0.234 4.830 1.00 1.26 39 LEU A N 4
ATOM 8143 C CA . LEU A 1 39 ? -6.164 -1.138 4.638 1.00 1.37 39 LEU A CA 4
ATOM 8144 C C . LEU A 1 39 ? -5.896 -1.624 3.218 1.00 1.31 39 LEU A C 4
ATOM 8145 O O . LEU A 1 39 ? -5.895 -0.840 2.269 1.00 1.48 39 LEU A O 4
ATOM 8161 N N . CYS A 1 40 ? -5.680 -2.932 3.095 1.00 1.67 40 CYS A N 4
ATOM 8162 C CA . CYS A 1 40 ? -5.242 -3.542 1.847 1.00 1.87 40 CYS A CA 4
ATOM 8163 C C . CYS A 1 40 ? -6.409 -3.895 0.927 1.00 1.67 40 CYS A C 4
ATOM 8164 O O . CYS A 1 40 ? -7.363 -4.561 1.330 1.00 2.06 40 CYS A O 4
ATOM 8172 N N . PHE A 1 41 ? -6.314 -3.439 -0.312 1.00 1.37 41 PHE A N 4
ATOM 8173 C CA . PHE A 1 41 ? -7.226 -3.836 -1.375 1.00 1.35 41 PHE A CA 4
ATOM 8174 C C . PHE A 1 41 ? -6.422 -4.520 -2.471 1.00 1.30 41 PHE A C 4
ATOM 8175 O O . PHE A 1 41 ? -5.213 -4.651 -2.334 1.00 1.43 41 PHE A O 4
ATOM 8192 N N . ALA A 1 42 ? -7.066 -4.953 -3.550 1.00 1.33 42 ALA A N 4
ATOM 8193 C CA . ALA A 1 42 ? -6.348 -5.666 -4.600 1.00 1.44 42 ALA A CA 4
ATOM 8194 C C . ALA A 1 42 ? -6.928 -5.404 -5.984 1.00 1.62 42 ALA A C 4
ATOM 8195 O O . ALA A 1 42 ? -8.106 -5.088 -6.140 1.00 1.75 42 ALA A O 4
ATOM 8202 N N . ALA A 1 43 ? -6.068 -5.513 -6.980 1.00 1.76 43 ALA A N 4
ATOM 8203 C CA . ALA A 1 43 ? -6.465 -5.381 -8.367 1.00 2.06 43 ALA A CA 4
ATOM 8204 C C . ALA A 1 43 ? -6.116 -6.648 -9.135 1.00 2.20 43 ALA A C 4
ATOM 8205 O O . ALA A 1 43 ? -4.959 -6.836 -9.533 1.00 2.23 43 ALA A O 4
ATOM 8212 N N . ASP A 1 44 ? -7.123 -7.507 -9.308 1.00 2.39 44 ASP A N 4
ATOM 8213 C CA . ASP A 1 44 ? -7.020 -8.747 -10.087 1.00 2.57 44 ASP A CA 4
ATOM 8214 C C . ASP A 1 44 ? -8.268 -9.591 -9.815 1.00 2.48 44 ASP A C 4
ATOM 8215 O O . ASP A 1 44 ? -9.298 -9.051 -9.410 1.00 2.55 44 ASP A O 4
ATOM 8224 N N . GLU A 1 45 ? -8.180 -10.899 -10.001 1.00 2.51 45 GLU A N 4
ATOM 8225 C CA . GLU A 1 45 ? -9.329 -11.775 -9.812 1.00 2.65 45 GLU A CA 4
ATOM 8226 C C . GLU A 1 45 ? -9.415 -12.274 -8.370 1.00 2.64 45 GLU A C 4
ATOM 8227 O O . GLU A 1 45 ? -10.157 -13.213 -8.072 1.00 2.95 45 GLU A O 4
ATOM 8239 N N . TYR A 1 46 ? -8.676 -11.625 -7.473 1.00 2.45 46 TYR A N 4
ATOM 8240 C CA . TYR A 1 46 ? -8.649 -11.997 -6.069 1.00 2.57 46 TYR A CA 4
ATOM 8241 C C . TYR A 1 46 ? -9.914 -11.557 -5.336 1.00 2.49 46 TYR A C 4
ATOM 8242 O O . TYR A 1 46 ? -9.858 -11.053 -4.215 1.00 2.81 46 TYR A O 4
ATOM 8260 N N . VAL A 1 47 ? -11.051 -11.737 -5.988 1.00 2.23 47 VAL A N 4
ATOM 8261 C CA . VAL A 1 47 ? -12.338 -11.407 -5.404 1.00 2.18 47 VAL A CA 4
ATOM 8262 C C . VAL A 1 47 ? -13.294 -12.575 -5.564 1.00 2.56 47 VAL A C 4
ATOM 8263 O O . VAL A 1 47 ? -14.334 -12.648 -4.913 1.00 2.79 47 VAL A O 4
ATOM 8276 N N . MET A 1 48 ? -12.907 -13.498 -6.431 1.00 2.77 48 MET A N 4
ATOM 8277 C CA . MET A 1 48 ? -13.710 -14.690 -6.709 1.00 3.28 48 MET A CA 4
ATOM 8278 C C . MET A 1 48 ? -13.757 -15.606 -5.493 1.00 3.42 48 MET A C 4
ATOM 8279 O O . MET A 1 48 ? -14.647 -16.446 -5.365 1.00 3.81 48 MET A O 4
ATOM 8293 N N . THR A 1 49 ? -12.798 -15.425 -4.598 1.00 3.18 49 THR A N 4
ATOM 8294 C CA . THR A 1 49 ? -12.659 -16.271 -3.423 1.00 3.37 49 THR A CA 4
ATOM 8295 C C . THR A 1 49 ? -13.605 -15.826 -2.301 1.00 3.13 49 THR A C 4
ATOM 8296 O O . THR A 1 49 ? -13.343 -16.046 -1.118 1.00 3.22 49 THR A O 4
ATOM 8307 N N . ALA A 1 50 ? -14.702 -15.198 -2.691 1.00 2.96 50 ALA A N 4
ATOM 8308 C CA . ALA A 1 50 ? -15.704 -14.726 -1.748 1.00 2.90 50 ALA A CA 4
ATOM 8309 C C . ALA A 1 50 ? -16.609 -15.864 -1.290 1.00 3.13 50 ALA A C 4
ATOM 8310 O O . ALA A 1 50 ? -16.665 -16.926 -1.919 1.00 3.40 50 ALA A O 4
ATOM 8317 N N . GLY A 1 51 ? -17.310 -15.630 -0.191 1.00 3.20 51 GLY A N 4
ATOM 8318 C CA . GLY A 1 51 ? -18.199 -16.629 0.367 1.00 3.46 51 GLY A CA 4
ATOM 8319 C C . GLY A 1 51 ? -18.375 -16.437 1.857 1.00 3.33 51 GLY A C 4
ATOM 8320 O O . GLY A 1 51 ? -19.484 -16.205 2.341 1.00 3.35 51 GLY A O 4
ATOM 8324 N N . ASP A 1 52 ? -17.275 -16.528 2.586 1.00 3.27 52 ASP A N 4
ATOM 8325 C CA . ASP A 1 52 ? -17.287 -16.268 4.017 1.00 3.24 52 ASP A CA 4
ATOM 8326 C C . ASP A 1 52 ? -16.902 -14.820 4.283 1.00 2.94 52 ASP A C 4
ATOM 8327 O O . ASP A 1 52 ? -17.295 -14.231 5.287 1.00 2.94 52 ASP A O 4
ATOM 8336 N N . HIS A 1 53 ? -16.127 -14.261 3.371 1.00 2.75 53 HIS A N 4
ATOM 8337 C CA . HIS A 1 53 ? -15.750 -12.856 3.428 1.00 2.48 53 HIS A CA 4
ATOM 8338 C C . HIS A 1 53 ? -16.609 -12.059 2.454 1.00 2.21 53 HIS A C 4
ATOM 8339 O O . HIS A 1 53 ? -17.278 -12.640 1.596 1.00 2.30 53 HIS A O 4
ATOM 8354 N N . VAL A 1 54 ? -16.601 -10.736 2.583 1.00 2.01 54 VAL A N 4
ATOM 8355 C CA . VAL A 1 54 ? -17.268 -9.880 1.605 1.00 1.87 54 VAL A CA 4
ATOM 8356 C C . VAL A 1 54 ? -16.253 -8.964 0.935 1.00 1.66 54 VAL A C 4
ATOM 8357 O O . VAL A 1 54 ? -15.377 -8.388 1.586 1.00 1.58 54 VAL A O 4
ATOM 8370 N N . THR A 1 55 ? -16.352 -8.861 -0.376 1.00 1.62 55 THR A N 4
ATOM 8371 C CA . THR A 1 55 ? -15.505 -7.967 -1.134 1.00 1.45 55 THR A CA 4
ATOM 8372 C C . THR A 1 55 ? -15.997 -6.531 -0.963 1.00 1.30 55 THR A C 4
ATOM 8373 O O . THR A 1 55 ? -17.205 -6.289 -0.936 1.00 1.36 55 THR A O 4
ATOM 8384 N N . TYR A 1 56 ? -15.076 -5.591 -0.799 1.00 1.15 56 TYR A N 4
ATOM 8385 C CA . TYR A 1 56 ? -15.436 -4.182 -0.727 1.00 1.04 56 TYR A CA 4
ATOM 8386 C C . TYR A 1 56 ? -14.980 -3.462 -1.988 1.00 0.95 56 TYR A C 4
ATOM 8387 O O . TYR A 1 56 ? -13.840 -3.623 -2.421 1.00 0.94 56 TYR A O 4
ATOM 8405 N N . ARG A 1 57 ? -15.880 -2.687 -2.575 1.00 0.98 57 ARG A N 4
ATOM 8406 C CA . ARG A 1 57 ? -15.559 -1.872 -3.740 1.00 0.96 57 ARG A CA 4
ATOM 8407 C C . ARG A 1 57 ? -15.584 -0.404 -3.346 1.00 0.90 57 ARG A C 4
ATOM 8408 O O . ARG A 1 57 ? -16.595 0.088 -2.853 1.00 1.03 57 ARG A O 4
ATOM 8429 N N . ILE A 1 58 ? -14.476 0.292 -3.541 1.00 0.81 58 ILE A N 4
ATOM 8430 C CA . ILE A 1 58 ? -14.382 1.678 -3.105 1.00 0.84 58 ILE A CA 4
ATOM 8431 C C . ILE A 1 58 ? -13.804 2.568 -4.208 1.00 0.93 58 ILE A C 4
ATOM 8432 O O . ILE A 1 58 ? -13.058 2.101 -5.072 1.00 0.96 58 ILE A O 4
ATOM 8448 N N . LYS A 1 59 ? -14.180 3.846 -4.176 1.00 1.05 59 LYS A N 4
ATOM 8449 C CA . LYS A 1 59 ? -13.646 4.843 -5.100 1.00 1.19 59 LYS A CA 4
ATOM 8450 C C . LYS A 1 59 ? -12.443 5.529 -4.471 1.00 1.17 59 LYS A C 4
ATOM 8451 O O . LYS A 1 59 ? -12.488 5.922 -3.307 1.00 1.22 59 LYS A O 4
ATOM 8470 N N . VAL A 1 60 ? -11.376 5.684 -5.238 1.00 1.18 60 VAL A N 4
ATOM 8471 C CA . VAL A 1 60 ? -10.126 6.175 -4.688 1.00 1.23 60 VAL A CA 4
ATOM 8472 C C . VAL A 1 60 ? -9.202 6.714 -5.790 1.00 1.40 60 VAL A C 4
ATOM 8473 O O . VAL A 1 60 ? -9.054 6.096 -6.838 1.00 1.50 60 VAL A O 4
ATOM 8486 N N . ASP A 1 61 ? -8.625 7.890 -5.581 1.00 1.53 61 ASP A N 4
ATOM 8487 C CA . ASP A 1 61 ? -7.680 8.464 -6.539 1.00 1.76 61 ASP A CA 4
ATOM 8488 C C . ASP A 1 61 ? -6.231 8.197 -6.117 1.00 1.86 61 ASP A C 4
ATOM 8489 O O . ASP A 1 61 ? -5.674 8.883 -5.261 1.00 1.92 61 ASP A O 4
ATOM 8498 N N . GLU A 1 62 ? -5.633 7.172 -6.713 1.00 2.16 62 GLU A N 4
ATOM 8499 C CA . GLU A 1 62 ? -4.266 6.786 -6.388 1.00 2.48 62 GLU A CA 4
AT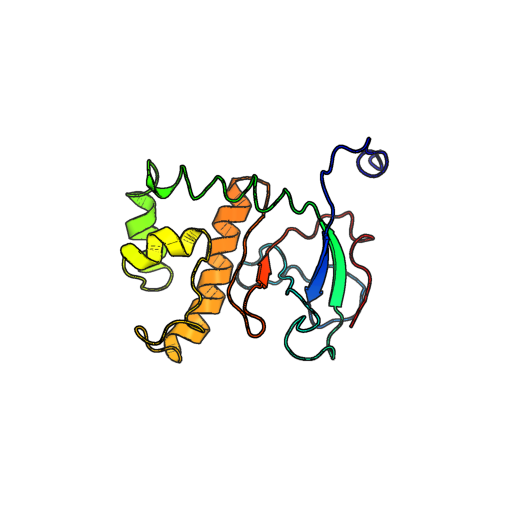OM 8500 C C . GLU A 1 62 ? -3.246 7.461 -7.294 1.00 2.50 62 GLU A C 4
ATOM 8501 O O . GLU A 1 62 ? -2.363 8.190 -6.834 1.00 2.73 62 GLU A O 4
ATOM 8513 N N . SER A 1 63 ? -3.399 7.243 -8.589 1.00 2.63 63 SER A N 4
ATOM 8514 C CA . SER A 1 63 ? -2.378 7.599 -9.559 1.00 2.91 63 SER A CA 4
ATOM 8515 C C . SER A 1 63 ? -2.384 9.081 -9.907 1.00 2.51 63 SER A C 4
ATOM 8516 O O . SER A 1 63 ? -1.811 9.480 -10.922 1.00 2.79 63 SER A O 4
ATOM 8524 N N . ASP A 1 64 ? -3.018 9.910 -9.091 1.00 2.30 64 ASP A N 4
ATOM 8525 C CA . ASP A 1 64 ? -3.108 11.321 -9.440 1.00 2.84 64 ASP A CA 4
ATOM 8526 C C . ASP A 1 64 ? -2.087 12.167 -8.687 1.00 2.91 64 ASP A C 4
ATOM 8527 O O . ASP A 1 64 ? -1.084 12.598 -9.256 1.00 3.29 64 ASP A O 4
ATOM 8536 N N . ILE A 1 65 ? -2.342 12.397 -7.410 1.00 3.08 65 ILE A N 4
ATOM 8537 C CA . ILE A 1 65 ? -1.504 13.281 -6.609 1.00 3.82 65 ILE A CA 4
ATOM 8538 C C . ILE A 1 65 ? -0.422 12.531 -5.826 1.00 3.38 65 ILE A C 4
ATOM 8539 O O . ILE A 1 65 ? 0.771 12.833 -5.934 1.00 3.61 65 ILE A O 4
ATOM 8555 N N . ILE A 1 66 ? -0.852 11.540 -5.062 1.00 3.13 66 ILE A N 4
ATOM 8556 C CA . ILE A 1 66 ? -0.027 10.950 -4.016 1.00 3.37 66 ILE A CA 4
ATOM 8557 C C . ILE A 1 66 ? 1.113 10.075 -4.539 1.00 2.57 66 ILE A C 4
ATOM 8558 O O . ILE A 1 66 ? 2.269 10.291 -4.174 1.00 2.63 66 ILE A O 4
ATOM 8574 N N . MET A 1 67 ? 0.787 9.113 -5.397 1.00 2.20 67 MET A N 4
ATOM 8575 C CA . MET A 1 67 ? 1.717 8.039 -5.743 1.00 2.34 67 MET A CA 4
ATOM 8576 C C . MET A 1 67 ? 3.066 8.557 -6.241 1.00 2.18 67 MET A C 4
ATOM 8577 O O . MET A 1 67 ? 4.107 8.254 -5.662 1.00 2.37 67 MET A O 4
ATOM 8591 N N . ALA A 1 68 ? 3.049 9.341 -7.306 1.00 2.43 68 ALA A N 4
ATOM 8592 C CA . ALA A 1 68 ? 4.285 9.822 -7.906 1.00 3.19 68 ALA A CA 4
ATOM 8593 C C . ALA A 1 68 ? 4.789 11.085 -7.216 1.00 3.16 68 ALA A C 4
ATOM 8594 O O . ALA A 1 68 ? 5.935 11.494 -7.412 1.00 3.57 68 ALA A O 4
ATOM 8601 N N . GLY A 1 69 ? 3.934 11.698 -6.409 1.00 3.03 69 GLY A N 4
ATOM 8602 C CA . GLY A 1 69 ? 4.291 12.946 -5.771 1.00 3.54 69 GLY A CA 4
ATOM 8603 C C . GLY A 1 69 ? 4.942 12.767 -4.411 1.00 3.10 69 GLY A C 4
ATOM 8604 O O . GLY A 1 69 ? 6.144 12.981 -4.260 1.00 3.43 69 GLY A O 4
ATOM 8608 N N . SER A 1 70 ? 4.150 12.333 -3.439 1.00 2.53 70 SER A N 4
ATOM 8609 C CA . SER A 1 70 ? 4.531 12.382 -2.029 1.00 2.48 70 SER A CA 4
ATOM 8610 C C . SER A 1 70 ? 5.894 11.732 -1.744 1.00 2.24 70 SER A C 4
ATOM 8611 O O . SER A 1 70 ? 6.792 12.383 -1.199 1.00 2.37 70 SER A O 4
ATOM 8619 N N . ILE A 1 71 ? 6.053 10.464 -2.119 1.00 2.15 71 ILE A N 4
ATOM 8620 C CA . ILE A 1 71 ? 7.275 9.720 -1.802 1.00 2.32 71 ILE A CA 4
ATOM 8621 C C . ILE A 1 71 ? 8.498 10.325 -2.487 1.00 2.85 71 ILE A C 4
ATOM 8622 O O . ILE A 1 71 ? 9.456 10.729 -1.830 1.00 3.10 71 ILE A O 4
ATOM 8638 N N . PHE A 1 72 ? 8.440 10.414 -3.804 1.00 3.28 72 PHE A N 4
ATOM 8639 C CA . PHE A 1 72 ? 9.604 10.781 -4.596 1.00 3.99 72 PHE A CA 4
ATOM 8640 C C . PHE A 1 72 ? 9.977 12.248 -4.423 1.00 3.94 72 PHE A C 4
ATOM 8641 O O . PHE A 1 72 ? 11.105 12.644 -4.713 1.00 4.38 72 PHE A O 4
ATOM 8658 N N . TYR A 1 73 ? 9.040 13.056 -3.951 1.00 3.58 73 TYR A N 4
ATOM 8659 C CA . TYR A 1 73 ? 9.294 14.479 -3.788 1.00 3.74 73 TYR A CA 4
ATOM 8660 C C . TYR A 1 73 ? 9.736 14.806 -2.364 1.00 3.22 73 TYR A C 4
ATOM 8661 O O . TYR A 1 73 ? 10.677 15.570 -2.168 1.00 3.64 73 TYR A O 4
ATOM 8679 N N . HIS A 1 74 ? 9.068 14.228 -1.371 1.00 2.66 74 HIS A N 4
ATOM 8680 C CA . HIS A 1 74 ? 9.355 14.573 0.024 1.00 2.53 74 HIS A CA 4
ATOM 8681 C C . HIS A 1 74 ? 10.237 13.531 0.698 1.00 2.31 74 HIS A C 4
ATOM 8682 O O . HIS A 1 74 ? 11.320 13.852 1.183 1.00 2.39 74 HIS A O 4
ATOM 8697 N N . GLU A 1 75 ? 9.763 12.288 0.723 1.00 2.65 75 GLU A N 4
ATOM 8698 C CA . GLU A 1 75 ? 10.470 11.201 1.398 1.00 3.11 75 GLU A CA 4
ATOM 8699 C C . GLU A 1 75 ? 11.885 11.060 0.842 1.00 2.88 75 GLU A C 4
ATOM 8700 O O . GLU A 1 75 ? 12.837 10.819 1.576 1.00 2.88 75 GLU A O 4
ATOM 8712 N N . ARG A 1 76 ? 12.016 11.233 -0.461 1.00 3.13 76 ARG A N 4
ATOM 8713 C CA . ARG A 1 76 ? 13.315 11.161 -1.108 1.00 3.53 76 ARG A CA 4
ATOM 8714 C C . ARG A 1 76 ? 14.159 12.390 -0.771 1.00 3.11 76 ARG A C 4
ATOM 8715 O O . ARG A 1 76 ? 15.378 12.299 -0.648 1.00 3.34 76 ARG A O 4
ATOM 8736 N N . ALA A 1 77 ? 13.501 13.529 -0.593 1.00 2.87 77 ALA A N 4
ATOM 8737 C CA . ALA A 1 77 ? 14.192 14.805 -0.427 1.00 3.25 77 ALA A CA 4
ATOM 8738 C C . ALA A 1 77 ? 15.081 14.820 0.814 1.00 2.97 77 ALA A C 4
ATOM 8739 O O . ALA A 1 77 ? 16.307 14.813 0.711 1.00 3.34 77 ALA A O 4
ATOM 8746 N N . ALA A 1 78 ? 14.467 14.855 1.982 1.00 2.67 78 ALA A N 4
ATOM 8747 C CA . ALA A 1 78 ? 15.218 14.906 3.229 1.00 2.96 78 ALA A CA 4
ATOM 8748 C C . ALA A 1 78 ? 15.465 13.514 3.791 1.00 2.75 78 ALA A C 4
ATOM 8749 O O . ALA A 1 78 ? 16.532 13.224 4.333 1.00 3.00 78 ALA A O 4
ATOM 8756 N N . ASP A 1 79 ? 14.471 12.657 3.647 1.00 2.54 79 ASP A N 4
ATOM 8757 C CA . ASP A 1 79 ? 14.440 11.384 4.354 1.00 2.71 79 ASP A CA 4
ATOM 8758 C C . ASP A 1 79 ? 15.284 10.296 3.693 1.00 2.42 79 ASP A C 4
ATOM 8759 O O . ASP A 1 79 ? 15.538 9.275 4.316 1.00 2.51 79 ASP A O 4
ATOM 8768 N N . LEU A 1 80 ? 15.708 10.496 2.441 1.00 2.27 80 LEU A N 4
ATOM 8769 C CA . LEU A 1 80 ? 16.450 9.457 1.704 1.00 2.33 80 LEU A CA 4
ATOM 8770 C C . LEU A 1 80 ? 17.638 8.901 2.505 1.00 2.25 80 LEU A C 4
ATOM 8771 O O . LEU A 1 80 ? 17.955 7.711 2.414 1.00 2.17 80 LEU A O 4
ATOM 8787 N N . SER A 1 81 ? 18.290 9.754 3.287 1.00 2.36 81 SER A N 4
ATOM 8788 C CA . SER A 1 81 ? 19.396 9.321 4.133 1.00 2.45 81 SER A CA 4
ATOM 8789 C C . SER A 1 81 ? 18.896 8.405 5.254 1.00 2.33 81 SER A C 4
ATOM 8790 O O . SER A 1 81 ? 19.481 7.357 5.528 1.00 2.28 81 SER A O 4
ATOM 8798 N N . GLY A 1 82 ? 17.799 8.794 5.883 1.00 2.38 82 GLY A N 4
ATOM 8799 C CA . GLY A 1 82 ? 17.214 7.972 6.921 1.00 2.40 82 GLY A CA 4
ATOM 8800 C C . GLY A 1 82 ? 16.567 6.727 6.353 1.00 2.16 82 GLY A C 4
ATOM 8801 O O . GLY A 1 82 ? 16.459 5.711 7.034 1.00 2.10 82 GLY A O 4
ATOM 8805 N N . LEU A 1 83 ? 16.149 6.816 5.095 1.00 2.08 83 LEU A N 4
ATOM 8806 C CA . LEU A 1 83 ? 15.493 5.716 4.399 1.00 1.95 83 LEU A CA 4
ATOM 8807 C C . LEU A 1 83 ? 16.394 4.488 4.359 1.00 1.77 83 LEU A C 4
ATOM 8808 O O . LEU A 1 83 ? 15.986 3.404 4.781 1.00 1.61 83 LEU A O 4
ATOM 8824 N N . VAL A 1 84 ? 17.624 4.661 3.876 1.00 1.84 84 VAL A N 4
ATOM 8825 C CA . VAL A 1 84 ? 18.563 3.546 3.774 1.00 1.78 84 VAL A CA 4
ATOM 8826 C C . VAL A 1 84 ? 18.776 2.891 5.142 1.00 1.72 84 VAL A C 4
ATOM 8827 O O . VAL A 1 84 ? 18.788 1.667 5.259 1.00 1.62 84 VAL A O 4
ATOM 8840 N N . GLU A 1 85 ? 18.907 3.711 6.180 1.00 1.84 85 GLU A N 4
ATOM 8841 C CA . GLU A 1 85 ? 19.141 3.204 7.527 1.00 1.85 85 GLU A CA 4
ATOM 8842 C C . GLU A 1 85 ? 17.883 2.580 8.124 1.00 1.74 85 GLU A C 4
ATOM 8843 O O . GLU A 1 85 ? 17.959 1.729 9.006 1.00 1.76 85 GLU A O 4
ATOM 8855 N N . ARG A 1 86 ? 16.731 2.998 7.630 1.00 1.67 86 ARG A N 4
ATOM 8856 C CA . ARG A 1 86 ? 15.460 2.577 8.194 1.00 1.60 86 ARG A CA 4
ATOM 8857 C C . ARG A 1 86 ? 15.059 1.188 7.710 1.00 1.44 86 ARG A C 4
ATOM 8858 O O . ARG A 1 86 ? 15.126 0.220 8.464 1.00 1.46 86 ARG A O 4
ATOM 8879 N N . VAL A 1 87 ? 14.687 1.086 6.443 1.00 1.32 87 VAL A N 4
ATOM 8880 C CA . VAL A 1 87 ? 14.092 -0.142 5.918 1.00 1.20 87 VAL A CA 4
ATOM 8881 C C . VAL A 1 87 ? 15.107 -1.289 5.847 1.00 1.24 87 VAL A C 4
ATOM 8882 O O . VAL A 1 87 ? 14.732 -2.460 5.957 1.00 1.25 87 VAL A O 4
ATOM 8895 N N . MET A 1 88 ? 16.389 -0.956 5.721 1.00 1.34 88 MET A N 4
ATOM 8896 C CA . MET A 1 88 ? 17.440 -1.972 5.767 1.00 1.47 88 MET A CA 4
ATOM 8897 C C . MET A 1 88 ? 17.411 -2.704 7.098 1.00 1.54 88 MET A C 4
ATOM 8898 O O . MET A 1 88 ? 17.618 -3.912 7.158 1.00 1.65 88 MET A O 4
ATOM 8912 N N . GLN A 1 89 ? 17.127 -1.979 8.162 1.00 1.57 89 GLN A N 4
ATOM 8913 C CA . GLN A 1 89 ? 17.079 -2.589 9.473 1.00 1.71 89 GLN A CA 4
ATOM 8914 C C . GLN A 1 89 ? 15.673 -3.085 9.801 1.00 1.67 89 GLN A C 4
ATOM 8915 O O . GLN A 1 89 ? 15.484 -3.881 10.723 1.00 1.81 89 GLN A O 4
ATOM 8929 N N . LEU A 1 90 ? 14.683 -2.611 9.050 1.00 1.53 90 LEU A N 4
ATOM 8930 C CA . LEU A 1 90 ? 13.300 -3.022 9.268 1.00 1.49 90 LEU A CA 4
ATOM 8931 C C . LEU A 1 90 ? 13.074 -4.451 8.792 1.00 1.47 90 LEU A C 4
ATOM 8932 O O . LEU A 1 90 ? 12.750 -5.335 9.583 1.00 1.68 90 LEU A O 4
ATOM 8948 N N . THR A 1 91 ? 13.272 -4.677 7.503 1.00 1.33 91 THR A N 4
ATOM 8949 C CA . THR A 1 91 ? 12.996 -5.976 6.907 1.00 1.41 91 THR A CA 4
ATOM 8950 C C . THR A 1 91 ? 14.196 -6.504 6.127 1.00 1.74 91 THR A C 4
ATOM 8951 O O . THR A 1 91 ? 14.049 -7.346 5.241 1.00 2.04 91 THR A O 4
ATOM 8962 N N . GLY A 1 92 ? 15.380 -5.998 6.457 1.00 1.87 92 GLY A N 4
ATOM 8963 C CA . GLY A 1 92 ? 16.601 -6.481 5.833 1.00 2.28 92 GLY A CA 4
ATOM 8964 C C . GLY A 1 92 ? 16.659 -6.196 4.348 1.00 2.01 92 GLY A C 4
ATOM 8965 O O . GLY A 1 92 ? 17.256 -6.955 3.584 1.00 2.42 92 GLY A O 4
ATOM 8969 N N . CYS A 1 93 ? 16.037 -5.109 3.929 1.00 1.61 93 CYS A N 4
ATOM 8970 C CA . CYS A 1 93 ? 16.016 -4.751 2.525 1.00 1.56 93 CYS A CA 4
ATOM 8971 C C . CYS A 1 93 ? 17.105 -3.735 2.221 1.00 1.63 93 CYS A C 4
ATOM 8972 O O . CYS A 1 93 ? 17.112 -2.639 2.783 1.00 1.74 93 CYS A O 4
ATOM 8980 N N . ASP A 1 94 ? 18.025 -4.112 1.334 1.00 1.90 94 ASP A N 4
ATOM 8981 C CA . ASP A 1 94 ? 19.109 -3.224 0.919 1.00 2.07 94 ASP A CA 4
ATOM 8982 C C . ASP A 1 94 ? 18.549 -1.943 0.335 1.00 1.80 94 ASP A C 4
ATOM 8983 O O . ASP A 1 94 ? 17.403 -1.930 -0.104 1.00 1.59 94 ASP A O 4
ATOM 8992 N N . GLU A 1 95 ? 19.342 -0.878 0.314 1.00 1.97 95 GLU A N 4
ATOM 8993 C CA . GLU A 1 95 ? 18.848 0.430 -0.111 1.00 1.90 95 GLU A CA 4
ATOM 8994 C C . GLU A 1 95 ? 18.176 0.344 -1.479 1.00 1.72 95 GLU A C 4
ATOM 8995 O O . GLU A 1 95 ? 17.104 0.915 -1.688 1.00 1.62 95 GLU A O 4
ATOM 9007 N N . ASP A 1 96 ? 18.809 -0.382 -2.395 1.00 1.80 96 ASP A N 4
ATOM 9008 C CA . ASP A 1 96 ? 18.269 -0.584 -3.736 1.00 1.76 96 ASP A CA 4
ATOM 9009 C C . ASP A 1 96 ? 16.869 -1.173 -3.673 1.00 1.53 96 ASP A C 4
ATOM 9010 O O . ASP A 1 96 ? 15.918 -0.621 -4.227 1.00 1.48 96 ASP A O 4
ATOM 9019 N N . THR A 1 97 ? 16.766 -2.300 -2.989 1.00 1.49 97 THR A N 4
ATOM 9020 C CA . THR A 1 97 ? 15.496 -2.977 -2.797 1.00 1.37 97 THR A CA 4
ATOM 9021 C C . THR A 1 97 ? 14.509 -2.063 -2.072 1.00 1.16 97 THR A C 4
ATOM 9022 O O . THR A 1 97 ? 13.384 -1.868 -2.527 1.00 1.11 97 THR A O 4
ATOM 9033 N N . ALA A 1 98 ? 14.960 -1.491 -0.956 1.00 1.16 98 ALA A N 4
ATOM 9034 C CA . ALA A 1 98 ? 14.184 -0.539 -0.176 1.00 1.07 98 ALA A CA 4
ATOM 9035 C C . ALA A 1 98 ? 13.560 0.545 -1.047 1.00 1.11 98 ALA A C 4
ATOM 9036 O O . ALA A 1 98 ? 12.358 0.770 -0.986 1.00 1.14 98 ALA A O 4
ATOM 9043 N N . GLU A 1 99 ? 14.386 1.200 -1.853 1.00 1.25 99 GLU A N 4
ATOM 9044 C CA . GLU A 1 99 ? 13.947 2.290 -2.730 1.00 1.40 99 GLU A CA 4
ATOM 9045 C C . GLU A 1 99 ? 12.678 1.919 -3.500 1.00 1.34 99 GLU A C 4
ATOM 9046 O O . GLU A 1 99 ? 11.668 2.622 -3.439 1.00 1.47 99 GLU A O 4
ATOM 9058 N N . GLU A 1 100 ? 12.727 0.793 -4.186 1.00 1.26 100 GLU A N 4
ATOM 9059 C CA . GLU A 1 100 ? 11.637 0.373 -5.048 1.00 1.36 100 GLU A CA 4
ATOM 9060 C C . GLU A 1 100 ? 10.502 -0.227 -4.230 1.00 1.47 100 GLU A C 4
ATOM 9061 O O . GLU A 1 100 ? 9.324 -0.089 -4.568 1.00 1.77 100 GLU A O 4
ATOM 9073 N N . LEU A 1 101 ? 10.878 -0.879 -3.149 1.00 1.44 101 LEU A N 4
ATOM 9074 C CA . LEU A 1 101 ? 9.916 -1.488 -2.228 1.00 1.76 101 LEU A CA 4
ATOM 9075 C C . LEU A 1 101 ? 9.110 -0.446 -1.451 1.00 1.68 101 LEU A C 4
ATOM 9076 O O . LEU A 1 101 ? 7.951 -0.680 -1.138 1.00 1.93 101 LEU A O 4
ATOM 9092 N N . ILE A 1 102 ? 9.714 0.698 -1.141 1.00 1.52 102 ILE A N 4
ATOM 9093 C CA . ILE A 1 102 ? 8.994 1.765 -0.444 1.00 1.52 102 ILE A CA 4
ATOM 9094 C C . ILE A 1 102 ? 7.833 2.262 -1.301 1.00 1.36 102 ILE A C 4
ATOM 9095 O O . ILE A 1 102 ? 6.762 2.580 -0.790 1.00 1.58 102 ILE A O 4
ATOM 9111 N N . SER A 1 103 ? 8.042 2.303 -2.611 1.00 1.28 103 SER A N 4
ATOM 9112 C CA . SER A 1 103 ? 6.974 2.667 -3.530 1.00 1.49 103 SER A CA 4
ATOM 9113 C C . SER A 1 103 ? 6.229 1.418 -3.991 1.00 1.45 103 SER A C 4
ATOM 9114 O O . SER A 1 103 ? 5.335 1.486 -4.834 1.00 1.73 103 SER A O 4
ATOM 9122 N N . GLN A 1 104 ? 6.639 0.279 -3.425 1.00 1.25 104 GLN A N 4
ATOM 9123 C CA . GLN A 1 104 ? 6.055 -1.030 -3.711 1.00 1.32 104 GLN A CA 4
ATOM 9124 C C . GLN A 1 104 ? 5.924 -1.293 -5.206 1.00 1.47 104 GLN A C 4
ATOM 9125 O O . GLN A 1 104 ? 4.913 -1.821 -5.662 1.00 1.65 104 GLN A O 4
ATOM 9139 N N . ARG A 1 105 ? 6.956 -0.931 -5.966 1.00 1.50 105 ARG A N 4
ATOM 9140 C CA . ARG A 1 105 ? 6.954 -1.127 -7.412 1.00 1.76 105 ARG A CA 4
ATOM 9141 C C . ARG A 1 105 ? 6.948 -2.613 -7.759 1.00 1.82 105 ARG A C 4
ATOM 9142 O O . ARG A 1 105 ? 6.638 -3.004 -8.885 1.00 2.09 105 ARG A O 4
ATOM 9163 N N . ILE A 1 106 ? 7.306 -3.423 -6.780 1.00 1.66 106 ILE A N 4
ATOM 9164 C CA . ILE A 1 106 ? 7.302 -4.871 -6.908 1.00 1.73 106 ILE A CA 4
ATOM 9165 C C . ILE A 1 106 ? 7.481 -5.488 -5.528 1.00 1.62 106 ILE A C 4
ATOM 9166 O O . ILE A 1 106 ? 8.324 -5.044 -4.749 1.00 1.62 106 ILE A O 4
ATOM 9182 N N . ASP A 1 107 ? 6.660 -6.474 -5.212 1.00 1.75 107 ASP A N 4
ATOM 9183 C CA . ASP A 1 107 ? 6.781 -7.173 -3.945 1.00 1.88 107 ASP A CA 4
ATOM 9184 C C . ASP A 1 107 ? 7.621 -8.426 -4.133 1.00 1.86 107 ASP A C 4
ATOM 9185 O O . ASP A 1 107 ? 8.218 -8.630 -5.188 1.00 1.81 107 ASP A O 4
ATOM 9194 N N . VAL A 1 108 ? 7.648 -9.277 -3.130 1.00 2.07 108 VAL A N 4
ATOM 9195 C CA . VAL A 1 108 ? 8.340 -10.545 -3.242 1.00 2.19 108 VAL A CA 4
ATOM 9196 C C . VAL A 1 108 ? 7.456 -11.546 -3.986 1.00 2.19 108 VAL A C 4
ATOM 9197 O O . VAL A 1 108 ? 7.902 -12.612 -4.405 1.00 2.32 108 VAL A O 4
ATOM 9210 N N . PHE A 1 109 ? 6.201 -11.158 -4.184 1.00 2.25 109 PHE A N 4
ATOM 9211 C CA . PHE A 1 109 ? 5.185 -12.046 -4.724 1.00 2.56 109 PHE A CA 4
ATOM 9212 C C . PHE A 1 109 ? 5.504 -12.456 -6.161 1.00 2.51 109 PHE A C 4
ATOM 9213 O O . PHE A 1 109 ? 5.427 -13.636 -6.511 1.00 2.74 109 PHE A O 4
ATOM 9230 N N . ASN A 1 110 ? 5.866 -11.487 -6.989 1.00 2.34 110 ASN A N 4
ATOM 9231 C CA . ASN A 1 110 ? 6.210 -11.763 -8.379 1.00 2.53 110 ASN A CA 4
ATOM 9232 C C . ASN A 1 110 ? 7.700 -12.038 -8.524 1.00 2.51 110 ASN A C 4
ATOM 9233 O O . ASN A 1 110 ? 8.182 -12.389 -9.602 1.00 2.80 110 ASN A O 4
ATOM 9244 N N . LEU A 1 111 ? 8.422 -11.860 -7.430 1.00 2.33 111 LEU A N 4
ATOM 9245 C CA . LEU A 1 111 ? 9.874 -11.982 -7.432 1.00 2.49 111 LEU A CA 4
ATOM 9246 C C . LEU A 1 111 ? 10.308 -13.441 -7.327 1.00 2.63 111 LEU A C 4
ATOM 9247 O O . LEU A 1 111 ? 9.773 -14.204 -6.521 1.00 2.59 111 LEU A O 4
ATOM 9263 N N . ASP A 1 112 ? 11.271 -13.826 -8.157 1.00 2.96 112 ASP A N 4
ATOM 9264 C CA . ASP A 1 112 ? 11.814 -15.184 -8.124 1.00 3.20 112 ASP A CA 4
ATOM 9265 C C . ASP A 1 112 ? 13.149 -15.215 -7.394 1.00 3.06 112 ASP A C 4
ATOM 9266 O O . ASP A 1 112 ? 13.570 -16.258 -6.895 1.00 3.21 112 ASP A O 4
ATOM 9275 N N . ASP A 1 113 ? 13.811 -14.063 -7.343 1.00 3.02 113 ASP A N 4
ATOM 9276 C CA . ASP A 1 113 ? 15.134 -13.953 -6.727 1.00 3.16 113 ASP A CA 4
ATOM 9277 C C . ASP A 1 113 ? 15.096 -14.372 -5.262 1.00 3.03 113 ASP A C 4
ATOM 9278 O O . ASP A 1 113 ? 15.793 -15.298 -4.850 1.00 3.27 113 ASP A O 4
ATOM 9287 N N . ILE A 1 114 ? 14.272 -13.688 -4.487 1.00 2.91 114 ILE A N 4
ATOM 9288 C CA . ILE A 1 114 ? 14.156 -13.954 -3.065 1.00 2.89 114 ILE A CA 4
ATOM 9289 C C . ILE A 1 114 ? 13.042 -14.962 -2.810 1.00 2.68 114 ILE A C 4
ATOM 9290 O O . ILE A 1 114 ? 11.991 -14.896 -3.449 1.00 2.81 114 ILE A O 4
ATOM 9306 N N . ASP A 1 115 ? 13.285 -15.899 -1.890 1.00 2.53 115 ASP A N 4
ATOM 9307 C CA . ASP A 1 115 ? 12.303 -16.929 -1.540 1.00 2.49 115 ASP A CA 4
ATOM 9308 C C . ASP A 1 115 ? 10.999 -16.294 -1.086 1.00 2.34 115 ASP A C 4
ATOM 9309 O O . ASP A 1 115 ? 10.905 -15.771 0.026 1.00 2.21 115 ASP A O 4
ATOM 9318 N N . ALA A 1 116 ? 9.991 -16.373 -1.942 1.00 2.39 116 ALA A N 4
ATOM 9319 C CA . ALA A 1 116 ? 8.724 -15.690 -1.710 1.00 2.28 116 ALA A CA 4
ATOM 9320 C C . ALA A 1 116 ? 7.873 -16.386 -0.656 1.00 2.35 116 ALA A C 4
ATOM 9321 O O . ALA A 1 116 ? 6.705 -16.054 -0.481 1.00 2.37 116 ALA A O 4
ATOM 9328 N N . SER A 1 117 ? 8.438 -17.364 0.026 1.00 2.45 117 SER A N 4
ATOM 9329 C CA . SER A 1 117 ? 7.769 -17.967 1.163 1.00 2.54 117 SER A CA 4
ATOM 9330 C C . SER A 1 117 ? 8.152 -17.227 2.440 1.00 2.33 117 SER A C 4
ATOM 9331 O O . SER A 1 117 ? 7.312 -16.597 3.085 1.00 2.27 117 SER A O 4
ATOM 9339 N N . ASP A 1 118 ? 9.433 -17.283 2.779 1.00 2.27 118 ASP A N 4
ATOM 9340 C CA . ASP A 1 118 ? 9.933 -16.662 3.990 1.00 2.14 118 ASP A CA 4
ATOM 9341 C C . ASP A 1 118 ? 9.899 -15.150 3.880 1.00 1.89 118 ASP A C 4
ATOM 9342 O O . ASP A 1 118 ? 9.508 -14.456 4.815 1.00 1.80 118 ASP A O 4
ATOM 9351 N N . ALA A 1 119 ? 10.299 -14.639 2.727 1.00 1.82 119 ALA A N 4
ATOM 9352 C CA . ALA A 1 119 ? 10.311 -13.204 2.505 1.00 1.62 119 ALA A CA 4
ATOM 9353 C C . ALA A 1 119 ? 8.890 -12.656 2.476 1.00 1.57 119 ALA A C 4
ATOM 9354 O O . ALA A 1 119 ? 8.669 -11.486 2.762 1.00 1.43 119 ALA A O 4
ATOM 9361 N N . ALA A 1 120 ? 7.926 -13.518 2.154 1.00 1.74 120 ALA A N 4
ATOM 9362 C CA . ALA A 1 120 ? 6.522 -13.123 2.173 1.00 1.79 120 ALA A CA 4
ATOM 9363 C C . ALA A 1 120 ? 6.100 -12.747 3.584 1.00 1.74 120 ALA A C 4
ATOM 9364 O O . ALA A 1 120 ? 5.291 -11.842 3.784 1.00 1.71 120 ALA A O 4
ATOM 9371 N N . GLU A 1 121 ? 6.676 -13.442 4.566 1.00 1.78 121 GLU A N 4
ATOM 9372 C CA . GLU A 1 121 ? 6.403 -13.158 5.967 1.00 1.80 121 GLU A CA 4
ATOM 9373 C C . GLU A 1 121 ? 6.847 -11.736 6.296 1.00 1.55 121 GLU A C 4
ATOM 9374 O O . GLU A 1 121 ? 6.178 -11.014 7.038 1.00 1.53 121 GLU A O 4
ATOM 9386 N N . LEU A 1 122 ? 7.973 -11.341 5.712 1.00 1.41 122 LEU A N 4
ATOM 9387 C CA . LEU A 1 122 ? 8.514 -10.003 5.903 1.00 1.22 122 LEU A CA 4
ATOM 9388 C C . LEU A 1 122 ? 7.769 -8.986 5.043 1.00 1.12 122 LEU A C 4
ATOM 9389 O O . LEU A 1 122 ? 7.716 -7.810 5.380 1.00 1.01 122 LEU A O 4
ATOM 9405 N N . SER A 1 123 ? 7.191 -9.441 3.937 1.00 1.22 123 SER A N 4
ATOM 9406 C CA . SER A 1 123 ? 6.414 -8.563 3.069 1.00 1.23 123 SER A CA 4
ATOM 9407 C C . SER A 1 123 ? 5.151 -8.061 3.767 1.00 1.20 123 SER A C 4
ATOM 9408 O O . SER A 1 123 ? 4.639 -6.990 3.441 1.00 1.15 123 SER A O 4
ATOM 9416 N N . TRP A 1 124 ? 4.661 -8.821 4.739 1.00 1.28 124 TRP A N 4
ATOM 9417 C CA . TRP A 1 124 ? 3.558 -8.350 5.566 1.00 1.32 124 TRP A CA 4
ATOM 9418 C C . TRP A 1 124 ? 4.020 -7.159 6.404 1.00 1.15 124 TRP A C 4
ATOM 9419 O O . TRP A 1 124 ? 3.243 -6.256 6.715 1.00 1.16 124 TRP A O 4
ATOM 9440 N N . GLU A 1 125 ? 5.304 -7.159 6.741 1.00 1.05 125 GLU A N 4
ATOM 9441 C CA . GLU A 1 125 ? 5.914 -6.062 7.472 1.00 0.94 125 GLU A CA 4
ATOM 9442 C C . GLU A 1 125 ? 6.200 -4.905 6.522 1.00 0.81 125 GLU A C 4
ATOM 9443 O O . GLU A 1 125 ? 5.970 -3.744 6.852 1.00 0.79 125 GLU A O 4
ATOM 9455 N N . ILE A 1 126 ? 6.703 -5.235 5.334 1.00 0.81 126 ILE A N 4
ATOM 9456 C CA . ILE A 1 126 ? 7.012 -4.235 4.316 1.00 0.78 126 ILE A CA 4
ATOM 9457 C C . ILE A 1 126 ? 5.767 -3.435 3.944 1.00 0.81 126 ILE A C 4
ATOM 9458 O O . ILE A 1 126 ? 5.786 -2.204 3.936 1.00 0.83 126 ILE A O 4
ATOM 9474 N N . GLN A 1 127 ? 4.684 -4.143 3.653 1.00 0.89 127 GLN A N 4
ATOM 9475 C CA . GLN A 1 127 ? 3.414 -3.509 3.348 1.00 0.97 127 GLN A CA 4
ATOM 9476 C C . GLN A 1 127 ? 2.957 -2.613 4.497 1.00 0.95 127 GLN A C 4
ATOM 9477 O O . GLN A 1 127 ? 2.255 -1.622 4.289 1.00 1.02 127 GLN A O 4
ATOM 9491 N N . ALA A 1 128 ? 3.361 -2.958 5.712 1.00 0.91 128 ALA A N 4
ATOM 9492 C CA . ALA A 1 128 ? 3.016 -2.167 6.879 1.00 0.97 128 ALA A CA 4
ATOM 9493 C C . ALA A 1 128 ? 3.860 -0.895 6.948 1.00 1.01 128 ALA A C 4
ATOM 9494 O O . ALA A 1 128 ? 3.343 0.187 7.220 1.00 1.13 128 ALA A O 4
ATOM 9501 N N . ILE A 1 129 ? 5.157 -1.025 6.682 1.00 0.97 129 ILE A N 4
ATOM 9502 C CA . ILE A 1 129 ? 6.071 0.101 6.802 1.00 1.08 129 ILE A CA 4
ATOM 9503 C C . ILE A 1 129 ? 5.875 1.114 5.672 1.00 1.13 129 ILE A C 4
ATOM 9504 O O . ILE A 1 129 ? 6.056 2.315 5.884 1.00 1.31 129 ILE A O 4
ATOM 9520 N N . THR A 1 130 ? 5.492 0.647 4.481 1.00 1.05 130 THR A N 4
ATOM 9521 C CA . THR A 1 130 ? 5.223 1.567 3.383 1.00 1.19 130 THR A CA 4
ATOM 9522 C C . THR A 1 130 ? 3.989 2.404 3.702 1.00 1.27 130 THR A C 4
ATOM 9523 O O . THR A 1 130 ? 3.926 3.584 3.375 1.00 1.41 130 THR A O 4
ATOM 9534 N N . ALA A 1 131 ? 3.029 1.794 4.389 1.00 1.24 131 ALA A N 4
ATOM 9535 C CA . ALA A 1 131 ? 1.816 2.493 4.782 1.00 1.40 131 ALA A CA 4
ATOM 9536 C C . ALA A 1 131 ? 2.096 3.452 5.932 1.00 1.61 131 ALA A C 4
ATOM 9537 O O . ALA A 1 131 ? 1.498 4.525 6.019 1.00 1.89 131 ALA A O 4
ATOM 9544 N N . LYS A 1 132 ? 3.016 3.060 6.808 1.00 1.58 132 LYS A N 4
ATOM 9545 C CA . LYS A 1 132 ? 3.412 3.895 7.934 1.00 1.87 132 LYS A CA 4
ATOM 9546 C C . LYS A 1 132 ? 4.106 5.156 7.425 1.00 1.85 132 LYS A C 4
ATOM 9547 O O . LYS A 1 132 ? 3.865 6.259 7.921 1.00 2.20 132 LYS A O 4
ATOM 9566 N N . ALA A 1 133 ? 4.953 4.986 6.415 1.00 1.54 133 ALA A N 4
ATOM 9567 C CA . ALA A 1 133 ? 5.581 6.117 5.747 1.00 1.58 133 ALA A CA 4
ATOM 9568 C C . ALA A 1 133 ? 4.538 6.899 4.958 1.00 1.78 133 ALA A C 4
ATOM 9569 O O . ALA A 1 133 ? 4.547 8.129 4.935 1.00 2.06 133 ALA A O 4
ATOM 9576 N N . ALA A 1 134 ? 3.622 6.163 4.340 1.00 1.77 134 ALA A N 4
ATOM 9577 C CA . ALA A 1 134 ? 2.552 6.748 3.547 1.00 2.20 134 ALA A CA 4
ATOM 9578 C C . ALA A 1 134 ? 1.715 7.726 4.364 1.00 2.59 134 ALA A C 4
ATOM 9579 O O . ALA A 1 134 ? 1.470 8.849 3.934 1.00 3.00 134 ALA A O 4
ATOM 9586 N N . LYS A 1 135 ? 1.284 7.304 5.548 1.00 2.60 135 LYS A N 4
ATOM 9587 C CA . LYS A 1 135 ? 0.475 8.163 6.408 1.00 3.11 135 LYS A CA 4
ATOM 9588 C C . LYS A 1 135 ? 1.272 9.392 6.841 1.00 3.24 135 LYS A C 4
ATOM 9589 O O . LYS A 1 135 ? 0.722 10.478 7.003 1.00 3.71 135 LYS A O 4
ATOM 9608 N N . THR A 1 136 ? 2.577 9.217 6.995 1.00 2.94 136 THR A N 4
ATOM 9609 C CA . THR A 1 136 ? 3.459 10.311 7.368 1.00 3.14 136 THR A CA 4
ATOM 9610 C C . THR A 1 136 ? 3.576 11.322 6.224 1.00 2.85 136 THR A C 4
ATOM 9611 O O . THR A 1 136 ? 3.786 12.516 6.446 1.00 3.27 136 THR A O 4
ATOM 9622 N N . LEU A 1 137 ? 3.419 10.832 5.000 1.00 2.34 137 LEU A N 4
ATOM 9623 C CA . LEU A 1 137 ? 3.469 11.678 3.816 1.00 2.40 137 LEU A CA 4
ATOM 9624 C C . LEU A 1 137 ? 2.085 12.224 3.473 1.00 2.69 137 LEU A C 4
ATOM 9625 O O . LEU A 1 137 ? 1.940 13.068 2.587 1.00 3.15 137 LEU A O 4
ATOM 9641 N N . GLY A 1 138 ? 1.075 11.741 4.186 1.00 2.73 138 GLY A N 4
ATOM 9642 C CA . GLY A 1 138 ? -0.292 12.155 3.931 1.00 3.20 138 GLY A CA 4
ATOM 9643 C C . GLY A 1 138 ? -0.885 11.447 2.731 1.00 2.99 138 GLY A C 4
ATOM 9644 O O . GLY A 1 138 ? -1.530 12.065 1.883 1.00 3.52 138 GLY A O 4
ATOM 9648 N N . PHE A 1 139 ? -0.663 10.143 2.659 1.00 2.55 139 PHE A N 4
ATOM 9649 C CA . PHE A 1 139 ? -1.107 9.355 1.521 1.00 2.51 139 PHE A CA 4
ATOM 9650 C C . PHE A 1 139 ? -2.591 9.038 1.571 1.00 2.10 139 PHE A C 4
ATOM 9651 O O . PHE A 1 139 ? -3.232 9.086 2.621 1.00 2.55 139 PHE A O 4
ATOM 9668 N N . ARG A 1 140 ? -3.110 8.694 0.411 1.00 2.05 140 ARG A N 4
ATOM 9669 C CA . ARG A 1 140 ? -4.502 8.341 0.236 1.00 2.32 140 ARG A CA 4
ATOM 9670 C C . ARG A 1 140 ? -4.622 7.032 -0.522 1.00 1.95 140 ARG A C 4
ATOM 9671 O O . ARG A 1 140 ? -5.303 6.958 -1.540 1.00 2.68 140 ARG A O 4
ATOM 9692 N N . GLY A 1 141 ? -3.978 5.992 -0.015 1.00 1.63 141 GLY A N 4
ATOM 9693 C CA . GLY A 1 141 ? -3.958 4.744 -0.740 1.00 2.31 141 GLY A CA 4
ATOM 9694 C C . GLY A 1 141 ? -2.881 4.616 -1.794 1.00 2.33 141 GLY A C 4
ATOM 9695 O O . GLY A 1 141 ? -3.072 4.975 -2.953 1.00 3.15 141 GLY A O 4
ATOM 9699 N N . VAL A 1 142 ? -1.732 4.100 -1.358 1.00 1.67 142 VAL A N 4
ATOM 9700 C CA . VAL A 1 142 ? -0.602 3.835 -2.243 1.00 1.71 142 VAL A CA 4
ATOM 9701 C C . VAL A 1 142 ? -0.849 2.534 -2.991 1.00 1.59 142 VAL A C 4
ATOM 9702 O O . VAL A 1 142 ? -1.635 1.692 -2.545 1.00 1.54 142 VAL A O 4
ATOM 9715 N N . SER A 1 143 ? -0.167 2.359 -4.107 1.00 1.80 143 SER A N 4
ATOM 9716 C CA . SER A 1 143 ? -0.309 1.151 -4.889 1.00 1.82 143 SER A CA 4
ATOM 9717 C C . SER A 1 143 ? 0.851 0.199 -4.640 1.00 1.84 143 SER A C 4
ATOM 9718 O O . SER A 1 143 ? 2.016 0.569 -4.746 1.00 2.00 143 SER A O 4
ATOM 9726 N N . MET A 1 144 ? 0.518 -1.025 -4.284 1.00 1.76 144 MET A N 4
ATOM 9727 C CA . MET A 1 144 ? 1.504 -2.076 -4.134 1.00 1.87 144 MET A CA 4
ATOM 9728 C C . MET A 1 144 ? 1.494 -2.879 -5.426 1.00 2.11 144 MET A C 4
ATOM 9729 O O . MET A 1 144 ? 0.665 -3.774 -5.596 1.00 2.38 144 MET A O 4
ATOM 9743 N N . GLN A 1 145 ? 2.411 -2.570 -6.327 1.00 2.32 145 GLN A N 4
ATOM 9744 C CA . GLN A 1 145 ? 2.282 -3.010 -7.704 1.00 2.69 145 GLN A CA 4
ATOM 9745 C C . GLN A 1 145 ? 2.839 -4.404 -7.928 1.00 3.04 145 GLN A C 4
ATOM 9746 O O . GLN A 1 145 ? 4.042 -4.589 -8.117 1.00 3.46 145 GLN A O 4
ATOM 9760 N N . ASP A 1 146 ? 1.959 -5.384 -7.880 1.00 3.34 146 ASP A N 4
ATOM 9761 C CA . ASP A 1 146 ? 2.247 -6.692 -8.433 1.00 4.10 146 ASP A CA 4
ATOM 9762 C C . ASP A 1 146 ? 1.286 -6.939 -9.587 1.00 4.18 146 ASP A C 4
ATOM 9763 O O . ASP A 1 146 ? 0.081 -6.742 -9.436 1.00 3.73 146 ASP A O 4
ATOM 9772 N N . GLU A 1 147 ? 1.793 -7.360 -10.734 1.00 5.01 147 GLU A N 4
ATOM 9773 C CA . GLU A 1 147 ? 0.951 -7.550 -11.910 1.00 5.30 147 GLU A CA 4
ATOM 9774 C C . GLU A 1 147 ? -0.035 -8.708 -11.721 1.00 4.64 147 GLU A C 4
ATOM 9775 O O . GLU A 1 147 ? -0.831 -9.013 -12.606 1.00 4.70 147 GLU A O 4
ATOM 9787 N N . GLN A 1 148 ? 0.034 -9.345 -10.566 1.00 4.30 148 GLN A N 4
ATOM 9788 C CA . GLN A 1 148 ? -0.795 -10.494 -10.254 1.00 4.02 148 GLN A CA 4
ATOM 9789 C C . GLN A 1 148 ? -1.741 -10.211 -9.089 1.00 3.36 148 GLN A C 4
ATOM 9790 O O . GLN A 1 148 ? -2.003 -11.099 -8.280 1.00 3.63 148 GLN A O 4
ATOM 9804 N N . GLY A 1 149 ? -2.284 -8.996 -9.006 1.00 3.09 149 GLY A N 4
ATOM 9805 C CA . GLY A 1 149 ? -3.051 -8.643 -7.823 1.00 3.07 149 GLY A CA 4
ATOM 9806 C C . GLY A 1 149 ? -2.527 -7.427 -7.092 1.00 2.71 149 GLY A C 4
ATOM 9807 O O . GLY A 1 149 ? -2.431 -7.434 -5.865 1.00 3.05 149 GLY A O 4
ATOM 9811 N N . THR A 1 150 ? -2.134 -6.405 -7.858 1.00 2.37 150 THR A N 4
ATOM 9812 C CA . THR A 1 150 ? -1.673 -5.135 -7.290 1.00 2.10 150 THR A CA 4
ATOM 9813 C C . THR A 1 150 ? -2.556 -4.712 -6.122 1.00 1.91 150 THR A C 4
ATOM 9814 O O . THR A 1 150 ? -3.742 -4.447 -6.289 1.00 2.07 150 THR A O 4
ATOM 9825 N N . CYS A 1 151 ? -1.975 -4.660 -4.946 1.00 1.72 151 CYS A N 4
ATOM 9826 C CA . CYS A 1 151 ? -2.719 -4.313 -3.757 1.00 1.57 151 CYS A CA 4
ATOM 9827 C C . CYS A 1 151 ? -2.677 -2.808 -3.536 1.00 1.45 151 CYS A C 4
ATOM 9828 O O . CYS A 1 151 ? -1.858 -2.113 -4.127 1.00 1.66 151 CYS A O 4
ATOM 9836 N N . TYR A 1 152 ? -3.578 -2.303 -2.720 1.00 1.29 152 TYR A N 4
ATOM 9837 C CA . TYR A 1 152 ? -3.622 -0.878 -2.417 1.00 1.24 152 TYR A CA 4
ATOM 9838 C C . TYR A 1 152 ? -3.847 -0.673 -0.933 1.00 1.20 152 TYR A C 4
ATOM 9839 O O . TYR A 1 152 ? -4.625 -1.396 -0.325 1.00 1.33 152 TYR A O 4
ATOM 9857 N N . MET A 1 153 ? -3.166 0.296 -0.346 1.00 1.15 153 MET A N 4
ATOM 9858 C CA . MET A 1 153 ? -3.360 0.590 1.070 1.00 1.15 153 MET A CA 4
ATOM 9859 C C . MET A 1 153 ? -4.063 1.931 1.220 1.00 1.15 153 MET A C 4
ATOM 9860 O O . MET A 1 153 ? -3.402 2.964 1.284 1.00 1.29 153 MET A O 4
ATOM 9874 N N . ILE A 1 154 ? -5.391 1.918 1.341 1.00 1.07 154 ILE A N 4
ATOM 9875 C CA . ILE A 1 154 ? -6.162 3.166 1.330 1.00 1.11 154 ILE A CA 4
ATOM 9876 C C . ILE A 1 154 ? -6.702 3.496 2.709 1.00 1.15 154 ILE A C 4
ATOM 9877 O O . ILE A 1 154 ? -6.938 2.609 3.529 1.00 1.14 154 ILE A O 4
ATOM 9893 N N . ASP A 1 155 ? -6.900 4.786 2.943 1.00 1.30 155 ASP A N 4
ATOM 9894 C CA . ASP A 1 155 ? -7.558 5.259 4.147 1.00 1.43 155 ASP A CA 4
ATOM 9895 C C . ASP A 1 155 ? -9.048 4.973 4.040 1.00 1.34 155 ASP A C 4
ATOM 9896 O O . ASP A 1 155 ? -9.756 5.600 3.249 1.00 1.46 155 ASP A O 4
ATOM 9905 N N . MET A 1 156 ? -9.503 4.000 4.811 1.00 1.27 156 MET A N 4
ATOM 9906 C CA . MET A 1 156 ? -10.881 3.535 4.748 1.00 1.28 156 MET A CA 4
ATOM 9907 C C . MET A 1 156 ? -11.808 4.540 5.421 1.00 1.57 156 MET A C 4
ATOM 9908 O O . MET A 1 156 ? -12.181 4.377 6.585 1.00 1.65 156 MET A O 4
ATOM 9922 N N . LEU A 1 157 ? -12.147 5.592 4.682 1.00 1.89 157 LEU A N 4
ATOM 9923 C CA . LEU A 1 157 ? -13.054 6.626 5.162 1.00 2.22 157 LEU A CA 4
ATOM 9924 C C . LEU A 1 157 ? -14.410 6.020 5.498 1.00 2.16 157 LEU A C 4
ATOM 9925 O O . LEU A 1 157 ? -15.163 5.627 4.608 1.00 2.34 157 LEU A O 4
ATOM 9941 N N . GLY A 1 158 ? -14.712 5.948 6.786 1.00 2.18 158 GLY A N 4
ATOM 9942 C CA . GLY A 1 158 ? -15.921 5.288 7.225 1.00 2.26 158 GLY A CA 4
ATOM 9943 C C . GLY A 1 158 ? -15.808 3.779 7.108 1.00 2.17 158 GLY A C 4
ATOM 9944 O O . GLY A 1 158 ? -15.241 3.266 6.144 1.00 2.72 158 GLY A O 4
ATOM 9948 N N . HIS A 1 159 ? -16.340 3.062 8.081 1.00 2.34 159 HIS A N 4
ATOM 9949 C CA . HIS A 1 159 ? -16.241 1.608 8.076 1.00 2.98 159 HIS A CA 4
ATOM 9950 C C . HIS A 1 159 ? -17.110 1.027 6.969 1.00 2.56 159 HIS A C 4
ATOM 9951 O O . HIS A 1 159 ? -16.663 0.214 6.169 1.00 2.87 159 HIS A O 4
ATOM 9966 N N . ASP A 1 160 ? -18.365 1.433 6.963 1.00 2.14 160 ASP A N 4
ATOM 9967 C CA . ASP A 1 160 ? -19.300 1.060 5.908 1.00 2.07 160 ASP A CA 4
ATOM 9968 C C . ASP A 1 160 ? -19.218 2.015 4.722 1.00 1.64 160 ASP A C 4
ATOM 9969 O O . ASP A 1 160 ? -19.464 1.629 3.581 1.00 1.75 160 ASP A O 4
ATOM 9978 N N . ALA A 1 161 ? -18.867 3.260 5.022 1.00 1.53 161 ALA A N 4
ATOM 9979 C CA . ALA A 1 161 ? -19.003 4.372 4.083 1.00 1.68 161 ALA A CA 4
ATOM 9980 C C . ALA A 1 161 ? -18.378 4.103 2.718 1.00 1.59 161 ALA A C 4
ATOM 9981 O O . ALA A 1 161 ? -19.095 3.936 1.731 1.00 1.77 161 ALA A O 4
ATOM 9988 N N . GLU A 1 162 ? -17.055 4.075 2.645 1.00 1.40 162 GLU A N 4
ATOM 9989 C CA . GLU A 1 162 ? -16.388 3.868 1.373 1.00 1.34 162 GLU A CA 4
ATOM 9990 C C . GLU A 1 162 ? -16.409 2.415 0.935 1.00 1.19 162 GLU A C 4
ATOM 9991 O O . GLU A 1 162 ? -16.323 2.130 -0.258 1.00 1.24 162 GLU A O 4
ATOM 10003 N N . LEU A 1 163 ? -16.524 1.500 1.882 1.00 1.09 163 LEU A N 4
ATOM 10004 C CA . LEU A 1 163 ? -16.512 0.089 1.548 1.00 1.05 163 LEU A CA 4
ATOM 10005 C C . LEU A 1 163 ? -17.891 -0.377 1.133 1.00 1.20 163 LEU A C 4
ATOM 10006 O O . LEU A 1 163 ? -18.720 -0.738 1.966 1.00 1.44 163 LEU A O 4
ATOM 10022 N N . VAL A 1 164 ? -18.127 -0.373 -0.158 1.00 1.18 164 VAL A N 4
ATOM 10023 C CA . VAL A 1 164 ? -19.380 -0.847 -0.696 1.00 1.35 164 VAL A CA 4
ATOM 10024 C C . VAL A 1 164 ? -19.317 -2.353 -0.871 1.00 1.33 164 VAL A C 4
ATOM 10025 O O . VAL A 1 164 ? -18.514 -2.858 -1.660 1.00 1.24 164 VAL A O 4
ATOM 10038 N N . ARG A 1 165 ? -20.127 -3.069 -0.103 1.00 1.46 165 ARG A N 4
ATOM 10039 C CA . ARG A 1 165 ? -20.142 -4.523 -0.161 1.00 1.52 165 ARG A CA 4
ATOM 10040 C C . ARG A 1 165 ? -20.479 -5.017 -1.557 1.00 1.58 165 ARG A C 4
ATOM 10041 O O . ARG A 1 165 ? -21.524 -4.688 -2.114 1.00 1.69 165 ARG A O 4
ATOM 10062 N N . VAL A 1 166 ? -19.576 -5.800 -2.113 1.00 1.53 166 VAL A N 4
ATOM 10063 C CA . VAL A 1 166 ? -19.800 -6.429 -3.397 1.00 1.62 166 VAL A CA 4
ATOM 10064 C C . VAL A 1 166 ? -19.652 -7.941 -3.294 1.00 1.81 166 VAL A C 4
ATOM 10065 O O . VAL A 1 166 ? -19.700 -8.641 -4.305 1.00 1.96 166 VAL A O 4
ATOM 10078 N N . LYS A 1 167 ? -19.476 -8.420 -2.048 1.00 1.89 167 LYS A N 4
ATOM 10079 C CA . LYS A 1 167 ? -19.456 -9.851 -1.711 1.00 2.16 167 LYS A CA 4
ATOM 10080 C C . LYS A 1 167 ? -18.755 -10.702 -2.766 1.00 2.62 167 LYS A C 4
ATOM 10081 O O . LYS A 1 167 ? -19.440 -11.467 -3.477 1.00 3.09 167 LYS A O 4
ATOM 10101 N N . GLY A 1 1 ? -29.623 5.874 5.387 1.00 16.36 1 GLY A N 5
ATOM 10102 C CA . GLY A 1 1 ? -29.660 5.275 4.030 1.00 15.98 1 GLY A CA 5
ATOM 10103 C C . GLY A 1 1 ? -28.273 4.941 3.526 1.00 15.20 1 GLY A C 5
ATOM 10104 O O . GLY A 1 1 ? -27.320 5.670 3.795 1.00 14.69 1 GLY A O 5
ATOM 10110 N N . SER A 1 2 ? -28.153 3.842 2.800 1.00 15.24 2 SER A N 5
ATOM 10111 C CA . SER A 1 2 ? -26.868 3.421 2.270 1.00 14.68 2 SER A CA 5
ATOM 10112 C C . SER A 1 2 ? -26.795 3.701 0.774 1.00 13.94 2 SER A C 5
ATOM 10113 O O . SER A 1 2 ? -27.760 4.193 0.182 1.00 13.76 2 SER A O 5
ATOM 10121 N N . HIS A 1 3 ? -25.641 3.397 0.173 1.00 13.66 3 HIS A N 5
ATOM 10122 C CA . HIS A 1 3 ? -25.399 3.660 -1.247 1.00 13.04 3 HIS A CA 5
ATOM 10123 C C . HIS A 1 3 ? -25.535 5.154 -1.526 1.00 12.34 3 HIS A C 5
ATOM 10124 O O . HIS A 1 3 ? -25.868 5.570 -2.635 1.00 11.83 3 HIS A O 5
ATOM 10139 N N . MET A 1 4 ? -25.254 5.949 -0.506 1.00 12.45 4 MET A N 5
ATOM 10140 C CA . MET A 1 4 ? -25.479 7.383 -0.558 1.00 12.04 4 MET A CA 5
ATOM 10141 C C . MET A 1 4 ? -24.267 8.096 -1.142 1.00 11.50 4 MET A C 5
ATOM 10142 O O . MET A 1 4 ? -24.355 8.753 -2.179 1.00 11.01 4 MET A O 5
ATOM 10156 N N . ALA A 1 5 ? -23.130 7.943 -0.477 1.00 11.74 5 ALA A N 5
ATOM 10157 C CA . ALA A 1 5 ? -21.885 8.536 -0.944 1.00 11.50 5 ALA A CA 5
ATOM 10158 C C . ALA A 1 5 ? -21.218 7.613 -1.953 1.00 11.07 5 ALA A C 5
ATOM 10159 O O . ALA A 1 5 ? -20.265 7.993 -2.633 1.00 10.83 5 ALA A O 5
ATOM 10166 N N . SER A 1 6 ? -21.738 6.396 -2.035 1.00 11.16 6 SER A N 5
ATOM 10167 C CA . SER A 1 6 ? -21.259 5.405 -2.983 1.00 11.01 6 SER A CA 5
ATOM 10168 C C . SER A 1 6 ? -21.476 5.891 -4.410 1.00 10.43 6 SER A C 5
ATOM 10169 O O . SER A 1 6 ? -20.585 5.798 -5.262 1.00 10.28 6 SER A O 5
ATOM 10177 N N . MET A 1 7 ? -22.669 6.417 -4.651 1.00 10.30 7 MET A N 5
ATOM 10178 C CA . MET A 1 7 ? -23.028 6.930 -5.957 1.00 9.93 7 MET A CA 5
ATOM 10179 C C . MET A 1 7 ? -22.427 8.308 -6.150 1.00 9.06 7 MET A C 5
ATOM 10180 O O . MET A 1 7 ? -22.797 9.260 -5.464 1.00 9.02 7 MET A O 5
ATOM 10194 N N . THR A 1 8 ? -21.481 8.404 -7.063 1.00 8.53 8 THR A N 5
ATOM 10195 C CA . THR A 1 8 ? -20.842 9.666 -7.359 1.00 7.81 8 THR A CA 5
ATOM 10196 C C . THR A 1 8 ? -20.717 9.836 -8.870 1.00 7.70 8 THR A C 5
ATOM 10197 O O . THR A 1 8 ? -20.136 8.997 -9.559 1.00 7.99 8 THR A O 5
ATOM 10208 N N . GLY A 1 9 ? -21.307 10.903 -9.387 1.00 7.50 9 GLY A N 5
ATOM 10209 C CA . GLY A 1 9 ? -21.293 11.139 -10.816 1.00 7.59 9 GLY A CA 5
ATOM 10210 C C . GLY A 1 9 ? -20.004 11.775 -11.284 1.00 7.12 9 GLY A C 5
ATOM 10211 O O . GLY A 1 9 ? -20.011 12.879 -11.830 1.00 7.36 9 GLY A O 5
ATOM 10215 N N . GLY A 1 10 ? -18.894 11.080 -11.064 1.00 6.60 10 GLY A N 5
ATOM 10216 C CA . GLY A 1 10 ? -17.598 11.601 -11.451 1.00 6.14 10 GLY A CA 5
ATOM 10217 C C . GLY A 1 10 ? -17.232 12.857 -10.688 1.00 5.90 10 GLY A C 5
ATOM 10218 O O . GLY A 1 10 ? -16.480 13.696 -11.184 1.00 5.96 10 GLY A O 5
ATOM 10222 N N . GLN A 1 11 ? -17.770 12.992 -9.480 1.00 5.77 11 GLN A N 5
ATOM 10223 C CA . GLN A 1 11 ? -17.499 14.163 -8.649 1.00 5.80 11 GLN A CA 5
ATOM 10224 C C . GLN A 1 11 ? -16.074 14.099 -8.128 1.00 5.05 11 GLN A C 5
ATOM 10225 O O . GLN A 1 11 ? -15.413 15.121 -7.946 1.00 5.19 11 GLN A O 5
ATOM 10239 N N . GLN A 1 12 ? -15.617 12.883 -7.889 1.00 4.36 12 GLN A N 5
ATOM 10240 C CA . GLN A 1 12 ? -14.254 12.650 -7.448 1.00 3.68 12 GLN A CA 5
ATOM 10241 C C . GLN A 1 12 ? -13.411 12.174 -8.626 1.00 3.36 12 GLN A C 5
ATOM 10242 O O . GLN A 1 12 ? -13.383 10.987 -8.940 1.00 3.15 12 GLN A O 5
ATOM 10256 N N . MET A 1 13 ? -12.723 13.106 -9.271 1.00 3.54 13 MET A N 5
ATOM 10257 C CA . MET A 1 13 ? -11.824 12.766 -10.370 1.00 3.34 13 MET A CA 5
ATOM 10258 C C . MET A 1 13 ? -10.422 12.531 -9.832 1.00 2.80 13 MET A C 5
ATOM 10259 O O . MET A 1 13 ? -9.883 13.359 -9.103 1.00 2.89 13 MET A O 5
ATOM 10273 N N . GLY A 1 14 ? -9.846 11.399 -10.181 1.00 2.58 14 GLY A N 5
ATOM 10274 C CA . GLY A 1 14 ? -8.625 10.964 -9.535 1.00 2.43 14 GLY A CA 5
ATOM 10275 C C . GLY A 1 14 ? -8.905 9.787 -8.645 1.00 2.17 14 GLY A C 5
ATOM 10276 O O . GLY A 1 14 ? -8.037 9.299 -7.931 1.00 2.13 14 GLY A O 5
ATOM 10280 N N . ARG A 1 15 ? -10.144 9.341 -8.696 1.00 2.04 15 ARG A N 5
ATOM 10281 C CA . ARG A 1 15 ? -10.622 8.298 -7.821 1.00 1.80 15 ARG A CA 5
ATOM 10282 C C . ARG A 1 15 ? -10.664 6.957 -8.524 1.00 1.75 15 ARG A C 5
ATOM 10283 O O . ARG A 1 15 ? -10.961 6.870 -9.714 1.00 1.93 15 ARG A O 5
ATOM 10304 N N . MET A 1 16 ? -10.368 5.917 -7.774 1.00 1.58 16 MET A N 5
ATOM 10305 C CA . MET A 1 16 ? -10.458 4.569 -8.274 1.00 1.57 16 MET A CA 5
ATOM 10306 C C . MET A 1 16 ? -11.512 3.804 -7.488 1.00 1.39 16 MET A C 5
ATOM 10307 O O . MET A 1 16 ? -11.779 4.126 -6.330 1.00 1.35 16 MET A O 5
ATOM 10321 N N . GLU A 1 17 ? -12.121 2.818 -8.122 1.00 1.36 17 GLU A N 5
ATOM 10322 C CA . GLU A 1 17 ? -13.044 1.930 -7.435 1.00 1.24 17 GLU A CA 5
ATOM 10323 C C . GLU A 1 17 ? -12.349 0.617 -7.114 1.00 1.17 17 GLU A C 5
ATOM 10324 O O . GLU A 1 17 ? -12.067 -0.185 -8.005 1.00 1.31 17 GLU A O 5
ATOM 10336 N N . ILE A 1 18 ? -12.069 0.407 -5.838 1.00 1.01 18 ILE A N 5
ATOM 10337 C CA . ILE A 1 18 ? -11.327 -0.763 -5.410 1.00 1.02 18 ILE A CA 5
ATOM 10338 C C . ILE A 1 18 ? -12.240 -1.732 -4.685 1.00 0.97 18 ILE A C 5
ATOM 10339 O O . ILE A 1 18 ? -13.198 -1.321 -4.026 1.00 0.90 18 ILE A O 5
ATOM 10355 N N . PHE A 1 19 ? -11.952 -3.015 -4.831 1.00 1.08 19 PHE A N 5
ATOM 10356 C CA . PHE A 1 19 ? -12.812 -4.055 -4.295 1.00 1.14 19 PHE A CA 5
ATOM 10357 C C . PHE A 1 19 ? -12.037 -4.931 -3.326 1.00 1.19 19 PHE A C 5
ATOM 10358 O O . PHE A 1 19 ? -10.815 -5.051 -3.425 1.00 1.27 19 PHE A O 5
ATOM 10375 N N . HIS A 1 20 ? -12.736 -5.527 -2.374 1.00 1.25 20 HIS A N 5
ATOM 10376 C CA . HIS A 1 20 ? -12.128 -6.521 -1.506 1.00 1.39 20 HIS A CA 5
ATOM 10377 C C . HIS A 1 20 ? -13.177 -7.365 -0.826 1.00 1.42 20 HIS A C 5
ATOM 10378 O O . HIS A 1 20 ? -14.127 -6.842 -0.246 1.00 1.36 20 HIS A O 5
ATOM 10393 N N . THR A 1 21 ? -12.985 -8.667 -0.894 1.00 1.59 21 THR A N 5
ATOM 10394 C CA . THR A 1 21 ? -13.822 -9.592 -0.176 1.00 1.71 21 THR A CA 5
ATOM 10395 C C . THR A 1 21 ? -13.439 -9.588 1.290 1.00 1.83 21 THR A C 5
ATOM 10396 O O . THR A 1 21 ? -12.457 -10.206 1.707 1.00 1.97 21 THR A O 5
ATOM 10407 N N . SER A 1 22 ? -14.211 -8.849 2.054 1.00 1.88 22 SER A N 5
ATOM 10408 C CA . SER A 1 22 ? -13.925 -8.602 3.445 1.00 2.16 22 SER A CA 5
ATOM 10409 C C . SER A 1 22 ? -15.029 -9.233 4.283 1.00 2.25 22 SER A C 5
ATOM 10410 O O . SER A 1 22 ? -15.887 -9.913 3.726 1.00 2.01 22 SER A O 5
ATOM 10418 N N . PRO A 1 23 ? -15.012 -9.083 5.617 1.00 2.80 23 PRO A N 5
ATOM 10419 C CA . PRO A 1 23 ? -16.154 -9.434 6.469 1.00 3.02 23 PRO A CA 5
ATOM 10420 C C . PRO A 1 23 ? -17.499 -8.958 5.915 1.00 2.76 23 PRO A C 5
ATOM 10421 O O . PRO A 1 23 ? -17.573 -8.276 4.894 1.00 3.04 23 PRO A O 5
ATOM 10432 N N . VAL A 1 24 ? -18.561 -9.286 6.622 1.00 2.67 24 VAL A N 5
ATOM 10433 C CA . VAL A 1 24 ? -19.906 -9.098 6.111 1.00 2.62 24 VAL A CA 5
ATOM 10434 C C . VAL A 1 24 ? -20.459 -7.794 6.691 1.00 2.56 24 VAL A C 5
ATOM 10435 O O . VAL A 1 24 ? -19.709 -7.088 7.365 1.00 2.90 24 VAL A O 5
ATOM 10448 N N . GLU A 1 25 ? -21.739 -7.495 6.405 1.00 2.60 25 GLU A N 5
ATOM 10449 C CA . GLU A 1 25 ? -22.378 -6.188 6.664 1.00 2.61 25 GLU A CA 5
ATOM 10450 C C . GLU A 1 25 ? -21.667 -5.335 7.709 1.00 2.35 25 GLU A C 5
ATOM 10451 O O . GLU A 1 25 ? -21.374 -5.798 8.815 1.00 2.39 25 GLU A O 5
ATOM 10463 N N . ILE A 1 26 ? -21.483 -4.060 7.353 1.00 2.52 26 ILE A N 5
ATOM 10464 C CA . ILE A 1 26 ? -20.603 -3.142 8.068 1.00 2.51 26 ILE A CA 5
ATOM 10465 C C . ILE A 1 26 ? -20.789 -3.190 9.571 1.00 2.30 26 ILE A C 5
ATOM 10466 O O . ILE A 1 26 ? -21.823 -2.785 10.104 1.00 2.64 26 ILE A O 5
ATOM 10482 N N . THR A 1 27 ? -19.764 -3.688 10.241 1.00 2.05 27 THR A N 5
ATOM 10483 C CA . THR A 1 27 ? -19.778 -3.809 11.678 1.00 2.22 27 THR A CA 5
ATOM 10484 C C . THR A 1 27 ? -18.460 -3.323 12.273 1.00 2.31 27 THR A C 5
ATOM 10485 O O . THR A 1 27 ? -18.427 -2.342 13.019 1.00 2.76 27 THR A O 5
ATOM 10496 N N . THR A 1 28 ? -17.373 -3.990 11.918 1.00 2.15 28 THR A N 5
ATOM 10497 C CA . THR A 1 28 ? -16.062 -3.630 12.430 1.00 2.32 28 THR A CA 5
ATOM 10498 C C . THR A 1 28 ? -15.041 -3.508 11.299 1.00 1.94 28 THR A C 5
ATOM 10499 O O . THR A 1 28 ? -15.004 -4.338 10.390 1.00 1.99 28 THR A O 5
ATOM 10510 N N . ILE A 1 29 ? -14.239 -2.452 11.351 1.00 1.81 29 ILE A N 5
ATOM 10511 C CA . ILE A 1 29 ? -13.139 -2.268 10.413 1.00 1.56 29 ILE A CA 5
ATOM 10512 C C . ILE A 1 29 ? -11.936 -3.112 10.844 1.00 1.63 29 ILE A C 5
ATOM 10513 O O . ILE A 1 29 ? -11.584 -3.151 12.024 1.00 1.82 29 ILE A O 5
ATOM 10529 N N . ASN A 1 30 ? -11.314 -3.784 9.880 1.00 1.77 30 ASN A N 5
ATOM 10530 C CA . ASN A 1 30 ? -10.225 -4.727 10.154 1.00 2.03 30 ASN A CA 5
ATOM 10531 C C . ASN A 1 30 ? -8.868 -4.022 10.278 1.00 2.11 30 ASN A C 5
ATOM 10532 O O . ASN A 1 30 ? -7.841 -4.539 9.842 1.00 2.74 30 ASN A O 5
ATOM 10543 N N . THR A 1 31 ? -8.868 -2.853 10.904 1.00 2.00 31 THR A N 5
ATOM 10544 C CA . THR A 1 31 ? -7.671 -2.020 10.985 1.00 2.57 31 THR A CA 5
ATOM 10545 C C . THR A 1 31 ? -6.638 -2.576 11.976 1.00 2.76 31 THR A C 5
ATOM 10546 O O . THR A 1 31 ? -5.536 -2.046 12.085 1.00 3.32 31 THR A O 5
ATOM 10557 N N . GLN A 1 32 ? -6.977 -3.662 12.666 1.00 2.66 32 GLN A N 5
ATOM 10558 C CA . GLN A 1 32 ? -6.104 -4.242 13.693 1.00 3.05 32 GLN A CA 5
ATOM 10559 C C . GLN A 1 32 ? -4.925 -5.008 13.063 1.00 2.46 32 GLN A C 5
ATOM 10560 O O . GLN A 1 32 ? -4.328 -5.882 13.690 1.00 2.86 32 GLN A O 5
ATOM 10574 N N . GLY A 1 33 ? -4.605 -4.673 11.818 1.00 1.89 33 GLY A N 5
ATOM 10575 C CA . GLY A 1 33 ? -3.542 -5.355 11.100 1.00 2.07 33 GLY A CA 5
ATOM 10576 C C . GLY A 1 33 ? -2.145 -4.969 11.568 1.00 1.79 33 GLY A C 5
ATOM 10577 O O . GLY A 1 33 ? -1.954 -4.512 12.697 1.00 1.86 33 GLY A O 5
ATOM 10581 N N . ARG A 1 34 ? -1.175 -5.132 10.678 1.00 1.78 34 ARG A N 5
ATOM 10582 C CA . ARG A 1 34 ? 0.241 -4.982 11.014 1.00 1.58 34 ARG A CA 5
ATOM 10583 C C . ARG A 1 34 ? 0.595 -3.580 11.511 1.00 1.31 34 ARG A C 5
ATOM 10584 O O . ARG A 1 34 ? 1.221 -3.428 12.561 1.00 1.48 34 ARG A O 5
ATOM 10605 N N . PHE A 1 35 ? 0.201 -2.564 10.768 1.00 1.35 35 PHE A N 5
ATOM 10606 C CA . PHE A 1 35 ? 0.543 -1.187 11.128 1.00 1.69 35 PHE A CA 5
ATOM 10607 C C . PHE A 1 35 ? -0.415 -0.654 12.196 1.00 1.87 35 PHE A C 5
ATOM 10608 O O . PHE A 1 35 ? -0.120 0.308 12.901 1.00 2.48 35 PHE A O 5
ATOM 10625 N N . GLY A 1 36 ? -1.562 -1.296 12.291 1.00 1.84 36 GLY A N 5
ATOM 10626 C CA . GLY A 1 36 ? -2.592 -0.911 13.238 1.00 2.44 36 GLY A CA 5
ATOM 10627 C C . GLY A 1 36 ? -3.539 0.132 12.674 1.00 2.19 36 GLY A C 5
ATOM 10628 O O . GLY A 1 36 ? -4.641 0.317 13.190 1.00 2.89 36 GLY A O 5
ATOM 10632 N N . GLU A 1 37 ? -3.124 0.821 11.621 1.00 1.58 37 GLU A N 5
ATOM 10633 C CA . GLU A 1 37 ? -4.070 1.484 10.739 1.00 1.76 37 GLU A CA 5
ATOM 10634 C C . GLU A 1 37 ? -3.934 0.870 9.357 1.00 1.33 37 GLU A C 5
ATOM 10635 O O . GLU A 1 37 ? -2.997 1.191 8.625 1.00 1.59 37 GLU A O 5
ATOM 10647 N N . PHE A 1 38 ? -4.838 -0.021 9.004 1.00 1.64 38 PHE A N 5
ATOM 10648 C CA . PHE A 1 38 ? -4.752 -0.692 7.721 1.00 1.67 38 PHE A CA 5
ATOM 10649 C C . PHE A 1 38 ? -6.126 -1.058 7.182 1.00 1.59 38 PHE A C 5
ATOM 10650 O O . PHE A 1 38 ? -7.019 -1.428 7.943 1.00 2.18 38 PHE A O 5
ATOM 10667 N N . LEU A 1 39 ? -6.292 -0.947 5.877 1.00 1.26 39 LEU A N 5
ATOM 10668 C CA . LEU A 1 39 ? -7.455 -1.500 5.213 1.00 1.37 39 LEU A CA 5
ATOM 10669 C C . LEU A 1 39 ? -7.027 -2.120 3.895 1.00 1.31 39 LEU A C 5
ATOM 10670 O O . LEU A 1 39 ? -6.519 -1.434 3.005 1.00 1.48 39 LEU A O 5
ATOM 10686 N N . CYS A 1 40 ? -7.221 -3.422 3.794 1.00 1.67 40 CYS A N 5
ATOM 10687 C CA . CYS A 1 40 ? -6.779 -4.178 2.642 1.00 1.87 40 CYS A CA 5
ATOM 10688 C C . CYS A 1 40 ? -7.814 -4.176 1.532 1.00 1.67 40 CYS A C 5
ATOM 10689 O O . CYS A 1 40 ? -8.955 -4.589 1.728 1.00 2.06 40 CYS A O 5
ATOM 10697 N N . PHE A 1 41 ? -7.408 -3.697 0.370 1.00 1.37 41 PHE A N 5
ATOM 10698 C CA . PHE A 1 41 ? -8.205 -3.837 -0.834 1.00 1.35 41 PHE A CA 5
ATOM 10699 C C . PHE A 1 41 ? -7.373 -4.527 -1.892 1.00 1.30 41 PHE A C 5
ATOM 10700 O O . PHE A 1 41 ? -6.176 -4.731 -1.694 1.00 1.43 41 PHE A O 5
ATOM 10717 N N . ALA A 1 42 ? -7.988 -4.898 -3.001 1.00 1.33 42 ALA A N 5
ATOM 10718 C CA . ALA A 1 42 ? -7.273 -5.624 -4.032 1.00 1.44 42 ALA A CA 5
ATOM 10719 C C . ALA A 1 42 ? -7.832 -5.345 -5.415 1.00 1.62 42 ALA A C 5
ATOM 10720 O O . ALA A 1 42 ? -9.000 -4.988 -5.576 1.00 1.75 42 ALA A O 5
ATOM 10727 N N . ALA A 1 43 ? -6.968 -5.487 -6.402 1.00 1.76 43 ALA A N 5
ATOM 10728 C CA . ALA A 1 43 ? -7.355 -5.357 -7.788 1.00 2.06 43 ALA A CA 5
ATOM 10729 C C . ALA A 1 43 ? -7.025 -6.647 -8.526 1.00 2.20 43 ALA A C 5
ATOM 10730 O O . ALA A 1 43 ? -5.854 -6.916 -8.846 1.00 2.23 43 ALA A O 5
ATOM 10737 N N . ASP A 1 44 ? -8.071 -7.452 -8.734 1.00 2.39 44 ASP A N 5
ATOM 10738 C CA . ASP A 1 44 ? -7.987 -8.728 -9.441 1.00 2.57 44 ASP A CA 5
ATOM 10739 C C . ASP A 1 44 ? -9.320 -9.469 -9.295 1.00 2.48 44 ASP A C 5
ATOM 10740 O O . ASP A 1 44 ? -10.349 -8.843 -9.029 1.00 2.55 44 ASP A O 5
ATOM 10749 N N . GLU A 1 45 ? -9.311 -10.788 -9.451 1.00 2.51 45 GLU A N 5
ATOM 10750 C CA . GLU A 1 45 ? -10.541 -11.573 -9.378 1.00 2.65 45 GLU A CA 5
ATOM 10751 C C . GLU A 1 45 ? -10.789 -12.121 -7.967 1.00 2.64 45 GLU A C 5
ATOM 10752 O O . GLU A 1 45 ? -11.747 -12.860 -7.740 1.00 2.95 45 GLU A O 5
ATOM 10764 N N . TYR A 1 46 ? -9.940 -11.731 -7.019 1.00 2.45 46 TYR A N 5
ATOM 10765 C CA . TYR A 1 46 ? -10.070 -12.147 -5.617 1.00 2.57 46 TYR A CA 5
ATOM 10766 C C . TYR A 1 46 ? -11.403 -11.708 -5.029 1.00 2.49 46 TYR A C 5
ATOM 10767 O O . TYR A 1 46 ? -11.891 -12.266 -4.042 1.00 2.81 46 TYR A O 5
ATOM 10785 N N . VAL A 1 47 ? -11.992 -10.719 -5.657 1.00 2.23 47 VAL A N 5
ATOM 10786 C CA . VAL A 1 47 ? -13.195 -10.096 -5.153 1.00 2.18 47 VAL A CA 5
ATOM 10787 C C . VAL A 1 47 ? -14.435 -10.791 -5.693 1.00 2.56 47 VAL A C 5
ATOM 10788 O O . VAL A 1 47 ? -15.558 -10.513 -5.277 1.00 2.79 47 VAL A O 5
ATOM 10801 N N . MET A 1 48 ? -14.213 -11.711 -6.616 1.00 2.77 48 MET A N 5
ATOM 10802 C CA . MET A 1 48 ? -15.304 -12.468 -7.216 1.00 3.28 48 MET A CA 5
ATOM 10803 C C . MET A 1 48 ? -15.678 -13.658 -6.336 1.00 3.42 48 MET A C 5
ATOM 10804 O O . MET A 1 48 ? -16.721 -14.283 -6.522 1.00 3.81 48 MET A O 5
ATOM 10818 N N . THR A 1 49 ? -14.828 -13.948 -5.358 1.00 3.18 49 THR A N 5
ATOM 10819 C CA . THR A 1 49 ? -15.032 -15.079 -4.460 1.00 3.37 49 THR A CA 5
ATOM 10820 C C . THR A 1 49 ? -15.937 -14.693 -3.283 1.00 3.13 49 THR A C 5
ATOM 10821 O O . THR A 1 49 ? -15.849 -15.253 -2.189 1.00 3.22 49 THR A O 5
ATOM 10832 N N . ALA A 1 50 ? -16.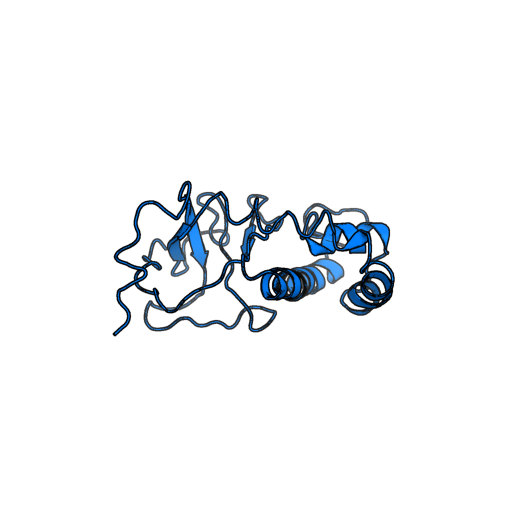803 -13.722 -3.516 1.00 2.96 50 ALA A N 5
ATOM 10833 C CA . ALA A 1 50 ? -17.720 -13.253 -2.492 1.00 2.90 50 ALA A CA 5
ATOM 10834 C C . ALA A 1 50 ? -18.889 -14.213 -2.310 1.00 3.13 50 ALA A C 5
ATOM 10835 O O . ALA A 1 50 ? -19.164 -15.053 -3.173 1.00 3.40 50 ALA A O 5
ATOM 10842 N N . GLY A 1 51 ? -19.574 -14.073 -1.188 1.00 3.20 51 GLY A N 5
ATOM 10843 C CA . GLY A 1 51 ? -20.704 -14.923 -0.883 1.00 3.46 51 GLY A CA 5
ATOM 10844 C C . GLY A 1 51 ? -21.148 -14.733 0.546 1.00 3.33 51 GLY A C 5
ATOM 10845 O O . GLY A 1 51 ? -22.062 -13.953 0.823 1.00 3.35 51 GLY A O 5
ATOM 10849 N N . ASP A 1 52 ? -20.488 -15.428 1.460 1.00 3.27 52 ASP A N 5
ATOM 10850 C CA . ASP A 1 52 ? -20.741 -15.243 2.882 1.00 3.24 52 ASP A CA 5
ATOM 10851 C C . ASP A 1 52 ? -20.116 -13.937 3.341 1.00 2.94 52 ASP A C 5
ATOM 10852 O O . ASP A 1 52 ? -20.685 -13.206 4.150 1.00 2.94 52 ASP A O 5
ATOM 10861 N N . HIS A 1 53 ? -18.937 -13.650 2.802 1.00 2.75 53 HIS A N 5
ATOM 10862 C CA . HIS A 1 53 ? -18.271 -12.378 3.039 1.00 2.48 53 HIS A CA 5
ATOM 10863 C C . HIS A 1 53 ? -18.755 -11.379 2.002 1.00 2.21 53 HIS A C 5
ATOM 10864 O O . HIS A 1 53 ? -19.219 -11.778 0.929 1.00 2.30 53 HIS A O 5
ATOM 10879 N N . VAL A 1 54 ? -18.646 -10.091 2.293 1.00 2.01 54 VAL A N 5
ATOM 10880 C CA . VAL A 1 54 ? -19.090 -9.091 1.334 1.00 1.87 54 VAL A CA 5
ATOM 10881 C C . VAL A 1 54 ? -17.914 -8.288 0.793 1.00 1.66 54 VAL A C 5
ATOM 10882 O O . VAL A 1 54 ? -16.995 -7.915 1.526 1.00 1.58 54 VAL A O 5
ATOM 10895 N N . THR A 1 55 ? -17.928 -8.070 -0.506 1.00 1.62 55 THR A N 5
ATOM 10896 C CA . THR A 1 55 ? -16.962 -7.203 -1.140 1.00 1.45 55 THR A CA 5
ATOM 10897 C C . THR A 1 55 ? -17.370 -5.755 -0.923 1.00 1.30 55 THR A C 5
ATOM 10898 O O . THR A 1 55 ? -18.551 -5.428 -1.011 1.00 1.36 55 THR A O 5
ATOM 10909 N N . TYR A 1 56 ? -16.419 -4.898 -0.607 1.00 1.15 56 TYR A N 5
ATOM 10910 C CA . TYR A 1 56 ? -16.699 -3.479 -0.519 1.00 1.04 56 TYR A CA 5
ATOM 10911 C C . TYR A 1 56 ? -16.039 -2.749 -1.672 1.00 0.95 56 TYR A C 5
ATOM 10912 O O . TYR A 1 56 ? -14.837 -2.892 -1.899 1.00 0.94 56 TYR A O 5
ATOM 10930 N N . ARG A 1 57 ? -16.837 -1.999 -2.414 1.00 0.98 57 ARG A N 5
ATOM 10931 C CA . ARG A 1 57 ? -16.311 -1.113 -3.437 1.00 0.96 57 ARG A CA 5
ATOM 10932 C C . ARG A 1 57 ? -16.241 0.294 -2.871 1.00 0.90 57 ARG A C 5
ATOM 10933 O O . ARG A 1 57 ? -17.197 0.765 -2.262 1.00 1.03 57 ARG A O 5
ATOM 10954 N N . ILE A 1 58 ? -15.095 0.939 -3.018 1.00 0.81 58 ILE A N 5
ATOM 10955 C CA . ILE A 1 58 ? -14.922 2.287 -2.501 1.00 0.84 58 ILE A CA 5
ATOM 10956 C C . ILE A 1 58 ? -14.217 3.156 -3.531 1.00 0.93 58 ILE A C 5
ATOM 10957 O O . ILE A 1 58 ? -13.559 2.644 -4.439 1.00 0.96 58 ILE A O 5
ATOM 10973 N N . LYS A 1 59 ? -14.376 4.463 -3.393 1.00 1.05 59 LYS A N 5
ATOM 10974 C CA . LYS A 1 59 ? -13.687 5.416 -4.246 1.00 1.19 59 LYS A CA 5
ATOM 10975 C C . LYS A 1 59 ? -12.510 6.017 -3.495 1.00 1.17 59 LYS A C 5
ATOM 10976 O O . LYS A 1 59 ? -12.686 6.651 -2.455 1.00 1.22 59 LYS A O 5
ATOM 10995 N N . VAL A 1 60 ? -11.318 5.825 -4.027 1.00 1.18 60 VAL A N 5
ATOM 10996 C CA . VAL A 1 60 ? -10.107 6.257 -3.353 1.00 1.23 60 VAL A CA 5
ATOM 10997 C C . VAL A 1 60 ? -9.176 6.920 -4.362 1.00 1.40 60 VAL A C 5
ATOM 10998 O O . VAL A 1 60 ? -9.226 6.609 -5.548 1.00 1.50 60 VAL A O 5
ATOM 11011 N N . ASP A 1 61 ? -8.358 7.850 -3.903 1.00 1.53 61 ASP A N 5
ATOM 11012 C CA . ASP A 1 61 ? -7.523 8.637 -4.800 1.00 1.76 61 ASP A CA 5
ATOM 11013 C C . ASP A 1 61 ? -6.365 7.817 -5.347 1.00 1.86 61 ASP A C 5
ATOM 11014 O O . ASP A 1 61 ? -5.566 7.270 -4.593 1.00 1.92 61 ASP A O 5
ATOM 11023 N N . GLU A 1 62 ? -6.276 7.760 -6.668 1.00 2.16 62 GLU A N 5
ATOM 11024 C CA . GLU A 1 62 ? -5.165 7.109 -7.349 1.00 2.48 62 GLU A CA 5
ATOM 11025 C C . GLU A 1 62 ? -3.963 8.050 -7.359 1.00 2.50 62 GLU A C 5
ATOM 11026 O O . GLU A 1 62 ? -2.870 7.711 -7.816 1.00 2.73 62 GLU A O 5
ATOM 11038 N N . SER A 1 63 ? -4.190 9.237 -6.815 1.00 2.63 63 SER A N 5
ATOM 11039 C CA . SER A 1 63 ? -3.176 10.278 -6.737 1.00 2.91 63 SER A CA 5
ATOM 11040 C C . SER A 1 63 ? -2.042 9.864 -5.798 1.00 2.51 63 SER A C 5
ATOM 11041 O O . SER A 1 63 ? -0.981 10.483 -5.776 1.00 2.79 63 SER A O 5
ATOM 11049 N N . ASP A 1 64 ? -2.280 8.806 -5.031 1.00 2.30 64 ASP A N 5
ATOM 11050 C CA . ASP A 1 64 ? -1.291 8.278 -4.093 1.00 2.84 64 ASP A CA 5
ATOM 11051 C C . ASP A 1 64 ? 0.029 7.948 -4.787 1.00 2.91 64 ASP A C 5
ATOM 11052 O O . ASP A 1 64 ? 1.106 8.128 -4.217 1.00 3.29 64 ASP A O 5
ATOM 11061 N N . ILE A 1 65 ? -0.066 7.492 -6.031 1.00 3.08 65 ILE A N 5
ATOM 11062 C CA . ILE A 1 65 ? 1.103 7.060 -6.795 1.00 3.82 65 ILE A CA 5
ATOM 11063 C C . ILE A 1 65 ? 2.181 8.148 -6.862 1.00 3.38 65 ILE A C 5
ATOM 11064 O O . ILE A 1 65 ? 3.375 7.852 -6.800 1.00 3.61 65 ILE A O 5
ATOM 11080 N N . ILE A 1 66 ? 1.762 9.407 -6.948 1.00 3.13 66 ILE A N 5
ATOM 11081 C CA . ILE A 1 66 ? 2.715 10.508 -7.065 1.00 3.37 66 ILE A CA 5
ATOM 11082 C C . ILE A 1 66 ? 3.406 10.776 -5.731 1.00 2.57 66 ILE A C 5
ATOM 11083 O O . ILE A 1 66 ? 4.476 11.382 -5.687 1.00 2.63 66 ILE A O 5
ATOM 11099 N N . MET A 1 67 ? 2.794 10.309 -4.648 1.00 2.20 67 MET A N 5
ATOM 11100 C CA . MET A 1 67 ? 3.352 10.498 -3.315 1.00 2.34 67 MET A CA 5
ATOM 11101 C C . MET A 1 67 ? 4.517 9.543 -3.111 1.00 2.18 67 MET A C 5
ATOM 11102 O O . MET A 1 67 ? 5.514 9.883 -2.473 1.00 2.37 67 MET A O 5
ATOM 11116 N N . ALA A 1 68 ? 4.384 8.346 -3.669 1.00 2.43 68 ALA A N 5
ATOM 11117 C CA . ALA A 1 68 ? 5.444 7.349 -3.607 1.00 3.19 68 ALA A CA 5
ATOM 11118 C C . ALA A 1 68 ? 6.653 7.807 -4.413 1.00 3.16 68 ALA A C 5
ATOM 11119 O O . ALA A 1 68 ? 7.793 7.450 -4.111 1.00 3.57 68 ALA A O 5
ATOM 11126 N N . GLY A 1 69 ? 6.393 8.609 -5.436 1.00 3.03 69 GLY A N 5
ATOM 11127 C CA . GLY A 1 69 ? 7.462 9.138 -6.254 1.00 3.54 69 GLY A CA 5
ATOM 11128 C C . GLY A 1 69 ? 8.222 10.251 -5.562 1.00 3.10 69 GLY A C 5
ATOM 11129 O O . GLY A 1 69 ? 9.447 10.335 -5.666 1.00 3.43 69 GLY A O 5
ATOM 11133 N N . SER A 1 70 ? 7.500 11.092 -4.835 1.00 2.53 70 SER A N 5
ATOM 11134 C CA . SER A 1 70 ? 8.096 12.255 -4.199 1.00 2.48 70 SER A CA 5
ATOM 11135 C C . SER A 1 70 ? 8.841 11.887 -2.915 1.00 2.24 70 SER A C 5
ATOM 11136 O O . SER A 1 70 ? 9.880 12.478 -2.609 1.00 2.37 70 SER A O 5
ATOM 11144 N N . ILE A 1 71 ? 8.324 10.911 -2.171 1.00 2.15 71 ILE A N 5
ATOM 11145 C CA . ILE A 1 71 ? 8.924 10.529 -0.892 1.00 2.32 71 ILE A CA 5
ATOM 11146 C C . ILE A 1 71 ? 10.369 10.062 -1.056 1.00 2.85 71 ILE A C 5
ATOM 11147 O O . ILE A 1 71 ? 11.255 10.494 -0.318 1.00 3.10 71 ILE A O 5
ATOM 11163 N N . PHE A 1 72 ? 10.624 9.226 -2.051 1.00 3.28 72 PHE A N 5
ATOM 11164 C CA . PHE A 1 72 ? 11.950 8.661 -2.233 1.00 3.99 72 PHE A CA 5
ATOM 11165 C C . PHE A 1 72 ? 12.880 9.676 -2.894 1.00 3.94 72 PHE A C 5
ATOM 11166 O O . PHE A 1 72 ? 14.074 9.431 -3.056 1.00 4.38 72 PHE A O 5
ATOM 11183 N N . TYR A 1 73 ? 12.328 10.825 -3.256 1.00 3.58 73 TYR A N 5
ATOM 11184 C CA . TYR A 1 73 ? 13.105 11.871 -3.900 1.00 3.74 73 TYR A CA 5
ATOM 11185 C C . TYR A 1 73 ? 13.402 13.006 -2.919 1.00 3.22 73 TYR A C 5
ATOM 11186 O O . TYR A 1 73 ? 14.488 13.576 -2.924 1.00 3.64 73 TYR A O 5
ATOM 11204 N N . HIS A 1 74 ? 12.431 13.336 -2.077 1.00 2.66 74 HIS A N 5
ATOM 11205 C CA . HIS A 1 74 ? 12.575 14.467 -1.164 1.00 2.53 74 HIS A CA 5
ATOM 11206 C C . HIS A 1 74 ? 12.945 14.017 0.245 1.00 2.31 74 HIS A C 5
ATOM 11207 O O . HIS A 1 74 ? 13.867 14.566 0.853 1.00 2.39 74 HIS A O 5
ATOM 11222 N N . GLU A 1 75 ? 12.231 13.030 0.773 1.00 2.65 75 GLU A N 5
ATOM 11223 C CA . GLU A 1 75 ? 12.522 12.535 2.110 1.00 3.11 75 GLU A CA 5
ATOM 11224 C C . GLU A 1 75 ? 13.908 11.910 2.140 1.00 2.88 75 GLU A C 5
ATOM 11225 O O . GLU A 1 75 ? 14.697 12.171 3.044 1.00 2.88 75 GLU A O 5
ATOM 11237 N N . ARG A 1 76 ? 14.219 11.124 1.115 1.00 3.13 76 ARG A N 5
ATOM 11238 C CA . ARG A 1 76 ? 15.521 10.474 1.020 1.00 3.53 76 ARG A CA 5
ATOM 11239 C C . ARG A 1 76 ? 16.639 11.500 0.818 1.00 3.11 76 ARG A C 5
ATOM 11240 O O . ARG A 1 76 ? 17.813 11.180 0.958 1.00 3.34 76 ARG A O 5
ATOM 11261 N N . ALA A 1 77 ? 16.279 12.729 0.485 1.00 2.87 77 ALA A N 5
ATOM 11262 C CA . ALA A 1 77 ? 17.272 13.782 0.335 1.00 3.25 77 ALA A CA 5
ATOM 11263 C C . ALA A 1 77 ? 17.908 14.112 1.685 1.00 2.97 77 ALA A C 5
ATOM 11264 O O . ALA A 1 77 ? 19.130 14.083 1.831 1.00 3.34 77 ALA A O 5
ATOM 11271 N N . ALA A 1 78 ? 17.070 14.409 2.671 1.00 2.67 78 ALA A N 5
ATOM 11272 C CA . ALA A 1 78 ? 17.555 14.771 4.002 1.00 2.96 78 ALA A CA 5
ATOM 11273 C C . ALA A 1 78 ? 17.680 13.557 4.921 1.00 2.75 78 ALA A C 5
ATOM 11274 O O . ALA A 1 78 ? 18.660 13.407 5.648 1.00 3.00 78 ALA A O 5
ATOM 11281 N N . ASP A 1 79 ? 16.686 12.684 4.864 1.00 2.54 79 ASP A N 5
ATOM 11282 C CA . ASP A 1 79 ? 16.561 11.559 5.791 1.00 2.71 79 ASP A CA 5
ATOM 11283 C C . ASP A 1 79 ? 17.472 10.395 5.397 1.00 2.42 79 ASP A C 5
ATOM 11284 O O . ASP A 1 79 ? 17.634 9.451 6.170 1.00 2.51 79 ASP A O 5
ATOM 11293 N N . LEU A 1 80 ? 18.057 10.484 4.195 1.00 2.27 80 LEU A N 5
ATOM 11294 C CA . LEU A 1 80 ? 18.879 9.414 3.599 1.00 2.33 80 LEU A CA 5
ATOM 11295 C C . LEU A 1 80 ? 19.676 8.605 4.620 1.00 2.25 80 LEU A C 5
ATOM 11296 O O . LEU A 1 80 ? 19.546 7.386 4.665 1.00 2.17 80 LEU A O 5
ATOM 11312 N N . SER A 1 81 ? 20.490 9.282 5.425 1.00 2.36 81 SER A N 5
ATOM 11313 C CA . SER A 1 81 ? 21.380 8.610 6.369 1.00 2.45 81 SER A CA 5
ATOM 11314 C C . SER A 1 81 ? 20.648 7.540 7.182 1.00 2.33 81 SER A C 5
ATOM 11315 O O . SER A 1 81 ? 21.037 6.374 7.173 1.00 2.28 81 SER A O 5
ATOM 11323 N N . GLY A 1 82 ? 19.575 7.929 7.855 1.00 2.38 82 GLY A N 5
ATOM 11324 C CA . GLY A 1 82 ? 18.823 6.980 8.647 1.00 2.40 82 GLY A CA 5
ATOM 11325 C C . GLY A 1 82 ? 17.925 6.106 7.794 1.00 2.16 82 GLY A C 5
ATOM 11326 O O . GLY A 1 82 ? 17.728 4.929 8.094 1.00 2.10 82 GLY A O 5
ATOM 11330 N N . LEU A 1 83 ? 17.399 6.683 6.719 1.00 2.08 83 LEU A N 5
ATOM 11331 C CA . LEU A 1 83 ? 16.457 5.989 5.846 1.00 1.95 83 LEU A CA 5
ATOM 11332 C C . LEU A 1 83 ? 17.091 4.743 5.235 1.00 1.77 83 LEU A C 5
ATOM 11333 O O . LEU A 1 83 ? 16.521 3.653 5.308 1.00 1.61 83 LEU A O 5
ATOM 11349 N N . VAL A 1 84 ? 18.275 4.900 4.647 1.00 1.84 84 VAL A N 5
ATOM 11350 C CA . VAL A 1 84 ? 18.939 3.787 3.980 1.00 1.78 84 VAL A CA 5
ATOM 11351 C C . VAL A 1 84 ? 19.276 2.677 4.973 1.00 1.72 84 VAL A C 5
ATOM 11352 O O . VAL A 1 84 ? 18.963 1.518 4.726 1.00 1.62 84 VAL A O 5
ATOM 11365 N N . GLU A 1 85 ? 19.871 3.043 6.111 1.00 1.84 85 GLU A N 5
ATOM 11366 C CA . GLU A 1 85 ? 20.298 2.064 7.110 1.00 1.85 85 GLU A CA 5
ATOM 11367 C C . GLU A 1 85 ? 19.105 1.320 7.699 1.00 1.74 85 GLU A C 5
ATOM 11368 O O . GLU A 1 85 ? 19.198 0.138 8.028 1.00 1.76 85 GLU A O 5
ATOM 11380 N N . ARG A 1 86 ? 17.987 2.023 7.825 1.00 1.67 86 ARG A N 5
ATOM 11381 C CA . ARG A 1 86 ? 16.775 1.458 8.381 1.00 1.60 86 ARG A CA 5
ATOM 11382 C C . ARG A 1 86 ? 16.290 0.259 7.565 1.00 1.44 86 ARG A C 5
ATOM 11383 O O . ARG A 1 86 ? 16.394 -0.883 8.013 1.00 1.46 86 ARG A O 5
ATOM 11404 N N . VAL A 1 87 ? 15.797 0.518 6.361 1.00 1.32 87 VAL A N 5
ATOM 11405 C CA . VAL A 1 87 ? 15.275 -0.542 5.498 1.00 1.20 87 VAL A CA 5
ATOM 11406 C C . VAL A 1 87 ? 16.392 -1.511 5.095 1.00 1.24 87 VAL A C 5
ATOM 11407 O O . VAL A 1 87 ? 16.133 -2.683 4.815 1.00 1.25 87 VAL A O 5
ATOM 11420 N N . MET A 1 88 ? 17.635 -1.019 5.103 1.00 1.34 88 MET A N 5
ATOM 11421 C CA . MET A 1 88 ? 18.816 -1.869 4.922 1.00 1.47 88 MET A CA 5
ATOM 11422 C C . MET A 1 88 ? 18.749 -3.082 5.845 1.00 1.54 88 MET A C 5
ATOM 11423 O O . MET A 1 88 ? 19.065 -4.206 5.458 1.00 1.65 88 MET A O 5
ATOM 11437 N N . GLN A 1 89 ? 18.310 -2.849 7.064 1.00 1.57 89 GLN A N 5
ATOM 11438 C CA . GLN A 1 89 ? 18.271 -3.895 8.063 1.00 1.71 89 GLN A CA 5
ATOM 11439 C C . GLN A 1 89 ? 16.940 -4.634 8.057 1.00 1.67 89 GLN A C 5
ATOM 11440 O O . GLN A 1 89 ? 16.837 -5.722 8.626 1.00 1.81 89 GLN A O 5
ATOM 11454 N N . LEU A 1 90 ? 15.926 -4.062 7.418 1.00 1.53 90 LEU A N 5
ATOM 11455 C CA . LEU A 1 90 ? 14.574 -4.556 7.631 1.00 1.49 90 LEU A CA 5
ATOM 11456 C C . LEU A 1 90 ? 14.087 -5.570 6.590 1.00 1.47 90 LEU A C 5
ATOM 11457 O O . LEU A 1 90 ? 13.983 -6.765 6.866 1.00 1.68 90 LEU A O 5
ATOM 11473 N N . THR A 1 91 ? 13.812 -5.069 5.391 1.00 1.33 91 THR A N 5
ATOM 11474 C CA . THR A 1 91 ? 12.877 -5.733 4.489 1.00 1.41 91 THR A CA 5
ATOM 11475 C C . THR A 1 91 ? 13.182 -5.512 3.004 1.00 1.74 91 THR A C 5
ATOM 11476 O O . THR A 1 91 ? 12.271 -5.113 2.277 1.00 2.04 91 THR A O 5
ATOM 11487 N N . GLY A 1 92 ? 14.383 -5.736 2.496 1.00 1.87 92 GLY A N 5
ATOM 11488 C CA . GLY A 1 92 ? 14.656 -5.098 1.224 1.00 2.28 92 GLY A CA 5
ATOM 11489 C C . GLY A 1 92 ? 15.761 -4.081 1.323 1.00 2.01 92 GLY A C 5
ATOM 11490 O O . GLY A 1 92 ? 15.529 -2.889 1.155 1.00 2.42 92 GLY A O 5
ATOM 11494 N N . CYS A 1 93 ? 16.948 -4.578 1.651 1.00 1.61 93 CYS A N 5
ATOM 11495 C CA . CYS A 1 93 ? 18.074 -3.805 2.171 1.00 1.56 93 CYS A CA 5
ATOM 11496 C C . CYS A 1 93 ? 18.519 -2.654 1.236 1.00 1.63 93 CYS A C 5
ATOM 11497 O O . CYS A 1 93 ? 17.842 -2.354 0.261 1.00 1.74 93 CYS A O 5
ATOM 11505 N N . ASP A 1 94 ? 19.684 -2.058 1.557 1.00 1.90 94 ASP A N 5
ATOM 11506 C CA . ASP A 1 94 ? 20.102 -0.699 1.140 1.00 2.07 94 ASP A CA 5
ATOM 11507 C C . ASP A 1 94 ? 19.613 -0.249 -0.240 1.00 1.80 94 ASP A C 5
ATOM 11508 O O . ASP A 1 94 ? 19.344 -1.062 -1.120 1.00 1.59 94 ASP A O 5
ATOM 11517 N N . GLU A 1 95 ? 19.659 1.080 -0.422 1.00 1.97 95 GLU A N 5
ATOM 11518 C CA . GLU A 1 95 ? 18.861 1.839 -1.405 1.00 1.90 95 GLU A CA 5
ATOM 11519 C C . GLU A 1 95 ? 18.450 1.085 -2.670 1.00 1.72 95 GLU A C 5
ATOM 11520 O O . GLU A 1 95 ? 17.325 1.246 -3.116 1.00 1.62 95 GLU A O 5
ATOM 11532 N N . ASP A 1 96 ? 19.353 0.317 -3.270 1.00 1.80 96 ASP A N 5
ATOM 11533 C CA . ASP A 1 96 ? 19.016 -0.497 -4.444 1.00 1.76 96 ASP A CA 5
ATOM 11534 C C . ASP A 1 96 ? 17.685 -1.223 -4.242 1.00 1.53 96 ASP A C 5
ATOM 11535 O O . ASP A 1 96 ? 16.700 -0.948 -4.934 1.00 1.48 96 ASP A O 5
ATOM 11544 N N . THR A 1 97 ? 17.655 -2.116 -3.268 1.00 1.49 97 THR A N 5
ATOM 11545 C CA . THR A 1 97 ? 16.459 -2.892 -2.979 1.00 1.37 97 THR A CA 5
ATOM 11546 C C . THR A 1 97 ? 15.414 -2.035 -2.261 1.00 1.16 97 THR A C 5
ATOM 11547 O O . THR A 1 97 ? 14.223 -2.127 -2.551 1.00 1.11 97 THR A O 5
ATOM 11558 N N . ALA A 1 98 ? 15.865 -1.205 -1.324 1.00 1.16 98 ALA A N 5
ATOM 11559 C CA . ALA A 1 98 ? 14.984 -0.282 -0.617 1.00 1.07 98 ALA A CA 5
ATOM 11560 C C . ALA A 1 98 ? 14.124 0.531 -1.583 1.00 1.11 98 ALA A C 5
ATOM 11561 O O . ALA A 1 98 ? 12.923 0.670 -1.380 1.00 1.14 98 ALA A O 5
ATOM 11568 N N . GLU A 1 99 ? 14.740 1.048 -2.640 1.00 1.25 99 GLU A N 5
ATOM 11569 C CA . GLU A 1 99 ? 14.032 1.827 -3.654 1.00 1.40 99 GLU A CA 5
ATOM 11570 C C . GLU A 1 99 ? 12.872 1.033 -4.226 1.00 1.34 99 GLU A C 5
ATOM 11571 O O . GLU A 1 99 ? 11.782 1.566 -4.440 1.00 1.47 99 GLU A O 5
ATOM 11583 N N . GLU A 1 100 ? 13.119 -0.248 -4.456 1.00 1.26 100 GLU A N 5
ATOM 11584 C CA . GLU A 1 100 ? 12.118 -1.134 -5.025 1.00 1.36 100 GLU A CA 5
ATOM 11585 C C . GLU A 1 100 ? 10.900 -1.235 -4.109 1.00 1.47 100 GLU A C 5
ATOM 11586 O O . GLU A 1 100 ? 9.759 -1.122 -4.558 1.00 1.77 100 GLU A O 5
ATOM 11598 N N . LEU A 1 101 ? 11.159 -1.399 -2.821 1.00 1.44 101 LEU A N 5
ATOM 11599 C CA . LEU A 1 101 ? 10.095 -1.646 -1.846 1.00 1.76 101 LEU A CA 5
ATOM 11600 C C . LEU A 1 101 ? 9.460 -0.360 -1.303 1.00 1.68 101 LEU A C 5
ATOM 11601 O O . LEU A 1 101 ? 8.246 -0.299 -1.152 1.00 1.93 101 LEU A O 5
ATOM 11617 N N . ILE A 1 102 ? 10.259 0.667 -1.008 1.00 1.52 102 ILE A N 5
ATOM 11618 C CA . ILE A 1 102 ? 9.710 1.907 -0.437 1.00 1.52 102 ILE A CA 5
ATOM 11619 C C . ILE A 1 102 ? 8.705 2.550 -1.400 1.00 1.36 102 ILE A C 5
ATOM 11620 O O . ILE A 1 102 ? 7.762 3.219 -0.979 1.00 1.58 102 ILE A O 5
ATOM 11636 N N . SER A 1 103 ? 8.906 2.336 -2.694 1.00 1.28 103 SER A N 5
ATOM 11637 C CA . SER A 1 103 ? 8.006 2.883 -3.697 1.00 1.49 103 SER A CA 5
ATOM 11638 C C . SER A 1 103 ? 6.860 1.918 -3.981 1.00 1.45 103 SER A C 5
ATOM 11639 O O . SER A 1 103 ? 5.787 2.321 -4.440 1.00 1.73 103 SER A O 5
ATOM 11647 N N . GLN A 1 104 ? 7.116 0.638 -3.702 1.00 1.25 104 GLN A N 5
ATOM 11648 C CA . GLN A 1 104 ? 6.182 -0.449 -3.980 1.00 1.32 104 GLN A CA 5
ATOM 11649 C C . GLN A 1 104 ? 5.844 -0.539 -5.464 1.00 1.47 104 GLN A C 5
ATOM 11650 O O . GLN A 1 104 ? 4.862 -1.172 -5.856 1.00 1.65 104 GLN A O 5
ATOM 11664 N N . ARG A 1 105 ? 6.675 0.089 -6.294 1.00 1.50 105 ARG A N 5
ATOM 11665 C CA . ARG A 1 105 ? 6.557 -0.034 -7.731 1.00 1.76 105 ARG A CA 5
ATOM 11666 C C . ARG A 1 105 ? 6.937 -1.443 -8.150 1.00 1.82 105 ARG A C 5
ATOM 11667 O O . ARG A 1 105 ? 6.521 -1.937 -9.201 1.00 2.09 105 ARG A O 5
ATOM 11688 N N . ILE A 1 106 ? 7.724 -2.078 -7.304 1.00 1.66 106 ILE A N 5
ATOM 11689 C CA . ILE A 1 106 ? 8.096 -3.470 -7.463 1.00 1.73 106 ILE A CA 5
ATOM 11690 C C . ILE A 1 106 ? 8.088 -4.152 -6.098 1.00 1.62 106 ILE A C 5
ATOM 11691 O O . ILE A 1 106 ? 8.914 -3.862 -5.236 1.00 1.62 106 ILE A O 5
ATOM 11707 N N . ASP A 1 107 ? 7.121 -5.038 -5.912 1.00 1.75 107 ASP A N 5
ATOM 11708 C CA . ASP A 1 107 ? 6.932 -5.722 -4.639 1.00 1.88 107 ASP A CA 5
ATOM 11709 C C . ASP A 1 107 ? 7.824 -6.955 -4.579 1.00 1.86 107 ASP A C 5
ATOM 11710 O O . ASP A 1 107 ? 8.557 -7.249 -5.525 1.00 1.81 107 ASP A O 5
ATOM 11719 N N . VAL A 1 108 ? 7.729 -7.703 -3.496 1.00 2.07 108 VAL A N 5
ATOM 11720 C CA . VAL A 1 108 ? 8.476 -8.920 -3.330 1.00 2.19 108 VAL A CA 5
ATOM 11721 C C . VAL A 1 108 ? 7.978 -9.997 -4.290 1.00 2.19 108 VAL A C 5
ATOM 11722 O O . VAL A 1 108 ? 8.597 -11.048 -4.446 1.00 2.32 108 VAL A O 5
ATOM 11735 N N . PHE A 1 109 ? 6.864 -9.702 -4.948 1.00 2.25 109 PHE A N 5
ATOM 11736 C CA . PHE A 1 109 ? 6.199 -10.651 -5.820 1.00 2.56 109 PHE A CA 5
ATOM 11737 C C . PHE A 1 109 ? 7.046 -10.964 -7.048 1.00 2.51 109 PHE A C 5
ATOM 11738 O O . PHE A 1 109 ? 7.155 -12.116 -7.463 1.00 2.74 109 PHE A O 5
ATOM 11755 N N . ASN A 1 110 ? 7.652 -9.935 -7.620 1.00 2.34 110 ASN A N 5
ATOM 11756 C CA . ASN A 1 110 ? 8.444 -10.098 -8.833 1.00 2.53 110 ASN A CA 5
ATOM 11757 C C . ASN A 1 110 ? 9.929 -10.170 -8.486 1.00 2.51 110 ASN A C 5
ATOM 11758 O O . ASN A 1 110 ? 10.783 -10.302 -9.360 1.00 2.80 110 ASN A O 5
ATOM 11769 N N . LEU A 1 111 ? 10.228 -10.086 -7.199 1.00 2.33 111 LEU A N 5
ATOM 11770 C CA . LEU A 1 111 ? 11.605 -10.142 -6.725 1.00 2.49 111 LEU A CA 5
ATOM 11771 C C . LEU A 1 111 ? 12.164 -11.556 -6.841 1.00 2.63 111 LEU A C 5
ATOM 11772 O O . LEU A 1 111 ? 11.616 -12.498 -6.271 1.00 2.59 111 LEU A O 5
ATOM 11788 N N . ASP A 1 112 ? 13.230 -11.702 -7.616 1.00 2.96 112 ASP A N 5
ATOM 11789 C CA . ASP A 1 112 ? 13.911 -12.986 -7.741 1.00 3.20 112 ASP A CA 5
ATOM 11790 C C . ASP A 1 112 ? 15.183 -13.012 -6.903 1.00 3.06 112 ASP A C 5
ATOM 11791 O O . ASP A 1 112 ? 15.713 -14.082 -6.605 1.00 3.21 112 ASP A O 5
ATOM 11800 N N . ASP A 1 113 ? 15.677 -11.832 -6.536 1.00 3.02 113 ASP A N 5
ATOM 11801 C CA . ASP A 1 113 ? 16.877 -11.730 -5.707 1.00 3.16 113 ASP A CA 5
ATOM 11802 C C . ASP A 1 113 ? 16.622 -12.349 -4.343 1.00 3.03 113 ASP A C 5
ATOM 11803 O O . ASP A 1 113 ? 17.307 -13.284 -3.926 1.00 3.27 113 ASP A O 5
ATOM 11812 N N . ILE A 1 114 ? 15.632 -11.816 -3.654 1.00 2.91 114 ILE A N 5
ATOM 11813 C CA . ILE A 1 114 ? 15.186 -12.376 -2.398 1.00 2.89 114 ILE A CA 5
ATOM 11814 C C . ILE A 1 114 ? 14.068 -13.369 -2.668 1.00 2.68 114 ILE A C 5
ATOM 11815 O O . ILE A 1 114 ? 13.148 -13.064 -3.427 1.00 2.81 114 ILE A O 5
ATOM 11831 N N . ASP A 1 115 ? 14.164 -14.557 -2.081 1.00 2.53 115 ASP A N 5
ATOM 11832 C CA . ASP A 1 115 ? 13.126 -15.571 -2.239 1.00 2.49 115 ASP A CA 5
ATOM 11833 C C . ASP A 1 115 ? 11.782 -15.010 -1.816 1.00 2.34 115 ASP A C 5
ATOM 11834 O O . ASP A 1 115 ? 11.610 -14.618 -0.667 1.00 2.21 115 ASP A O 5
ATOM 11843 N N . ALA A 1 116 ? 10.838 -14.972 -2.753 1.00 2.39 116 ALA A N 5
ATOM 11844 C CA . ALA A 1 116 ? 9.512 -14.415 -2.508 1.00 2.28 116 ALA A CA 5
ATOM 11845 C C . ALA A 1 116 ? 8.811 -15.115 -1.350 1.00 2.35 116 ALA A C 5
ATOM 11846 O O . ALA A 1 116 ? 7.894 -14.563 -0.758 1.00 2.37 116 ALA A O 5
ATOM 11853 N N . SER A 1 117 ? 9.252 -16.322 -1.024 1.00 2.45 117 SER A N 5
ATOM 11854 C CA . SER A 1 117 ? 8.764 -17.019 0.153 1.00 2.54 117 SER A CA 5
ATOM 11855 C C . SER A 1 117 ? 9.138 -16.244 1.422 1.00 2.33 117 SER A C 5
ATOM 11856 O O . SER A 1 117 ? 8.278 -15.893 2.231 1.00 2.27 117 SER A O 5
ATOM 11864 N N . ASP A 1 118 ? 10.424 -15.948 1.559 1.00 2.27 118 ASP A N 5
ATOM 11865 C CA . ASP A 1 118 ? 10.936 -15.218 2.716 1.00 2.14 118 ASP A CA 5
ATOM 11866 C C . ASP A 1 118 ? 10.619 -13.734 2.602 1.00 1.89 118 ASP A C 5
ATOM 11867 O O . ASP A 1 118 ? 10.304 -13.069 3.591 1.00 1.80 118 ASP A O 5
ATOM 11876 N N . ALA A 1 119 ? 10.677 -13.224 1.380 1.00 1.82 119 ALA A N 5
ATOM 11877 C CA . ALA A 1 119 ? 10.374 -11.829 1.114 1.00 1.62 119 ALA A CA 5
ATOM 11878 C C . ALA A 1 119 ? 8.915 -11.523 1.428 1.00 1.57 119 ALA A C 5
ATOM 11879 O O . ALA A 1 119 ? 8.571 -10.400 1.777 1.00 1.43 119 ALA A O 5
ATOM 11886 N N . ALA A 1 120 ? 8.060 -12.529 1.307 1.00 1.74 120 ALA A N 5
ATOM 11887 C CA . ALA A 1 120 ? 6.654 -12.372 1.647 1.00 1.79 120 ALA A CA 5
ATOM 11888 C C . ALA A 1 120 ? 6.480 -12.254 3.154 1.00 1.74 120 ALA A C 5
ATOM 11889 O O . ALA A 1 120 ? 5.594 -11.548 3.634 1.00 1.71 120 ALA A O 5
ATOM 11896 N N . GLU A 1 121 ? 7.349 -12.931 3.902 1.00 1.78 121 GLU A N 5
ATOM 11897 C CA . GLU A 1 121 ? 7.312 -12.857 5.356 1.00 1.80 121 GLU A CA 5
ATOM 11898 C C . GLU A 1 121 ? 7.611 -11.432 5.805 1.00 1.55 121 GLU A C 5
ATOM 11899 O O . GLU A 1 121 ? 6.887 -10.858 6.623 1.00 1.53 121 GLU A O 5
ATOM 11911 N N . LEU A 1 122 ? 8.665 -10.854 5.241 1.00 1.41 122 LEU A N 5
ATOM 11912 C CA . LEU A 1 122 ? 9.045 -9.487 5.569 1.00 1.22 122 LEU A CA 5
ATOM 11913 C C . LEU A 1 122 ? 8.197 -8.474 4.805 1.00 1.12 122 LEU A C 5
ATOM 11914 O O . LEU A 1 122 ? 8.234 -7.284 5.094 1.00 1.01 122 LEU A O 5
ATOM 11930 N N . SER A 1 123 ? 7.434 -8.953 3.834 1.00 1.22 123 SER A N 5
ATOM 11931 C CA . SER A 1 123 ? 6.508 -8.100 3.088 1.00 1.23 123 SER A CA 5
ATOM 11932 C C . SER A 1 123 ? 5.452 -7.515 4.019 1.00 1.20 123 SER A C 5
ATOM 11933 O O . SER A 1 123 ? 5.017 -6.376 3.847 1.00 1.15 123 SER A O 5
ATOM 11941 N N . TRP A 1 124 ? 5.051 -8.293 5.016 1.00 1.28 124 TRP A N 5
ATOM 11942 C CA . TRP A 1 124 ? 4.135 -7.794 6.034 1.00 1.32 124 TRP A CA 5
ATOM 11943 C C . TRP A 1 124 ? 4.779 -6.638 6.792 1.00 1.15 124 TRP A C 5
ATOM 11944 O O . TRP A 1 124 ? 4.103 -5.699 7.208 1.00 1.16 124 TRP A O 5
ATOM 11965 N N . GLU A 1 125 ? 6.095 -6.708 6.940 1.00 1.05 125 GLU A N 5
ATOM 11966 C CA . GLU A 1 125 ? 6.854 -5.642 7.572 1.00 0.94 125 GLU A CA 5
ATOM 11967 C C . GLU A 1 125 ? 7.026 -4.471 6.604 1.00 0.81 125 GLU A C 5
ATOM 11968 O O . GLU A 1 125 ? 6.946 -3.312 7.006 1.00 0.79 125 GLU A O 5
ATOM 11980 N N . ILE A 1 126 ? 7.254 -4.780 5.324 1.00 0.81 126 ILE A N 5
ATOM 11981 C CA . ILE A 1 126 ? 7.325 -3.754 4.285 1.00 0.78 126 ILE A CA 5
ATOM 11982 C C . ILE A 1 126 ? 6.042 -2.950 4.255 1.00 0.81 126 ILE A C 5
ATOM 11983 O O . ILE A 1 126 ? 6.066 -1.728 4.299 1.00 0.83 126 ILE A O 5
ATOM 11999 N N . GLN A 1 127 ? 4.924 -3.650 4.181 1.00 0.89 127 GLN A N 5
ATOM 12000 C CA . GLN A 1 127 ? 3.620 -3.014 4.188 1.00 0.97 127 GLN A CA 5
ATOM 12001 C C . GLN A 1 127 ? 3.447 -2.141 5.427 1.00 0.95 127 GLN A C 5
ATOM 12002 O O . GLN A 1 127 ? 2.857 -1.065 5.363 1.00 1.02 127 GLN A O 5
ATOM 12016 N N . ALA A 1 128 ? 3.997 -2.587 6.550 1.00 0.91 128 ALA A N 5
ATOM 12017 C CA . ALA A 1 128 ? 3.942 -1.805 7.775 1.00 0.97 128 ALA A CA 5
ATOM 12018 C C . ALA A 1 128 ? 4.703 -0.490 7.616 1.00 1.01 128 ALA A C 5
ATOM 12019 O O . ALA A 1 128 ? 4.168 0.580 7.893 1.00 1.13 128 ALA A O 5
ATOM 12026 N N . ILE A 1 129 ? 5.952 -0.572 7.151 1.00 0.97 129 ILE A N 5
ATOM 12027 C CA . ILE A 1 129 ? 6.771 0.621 6.964 1.00 1.08 129 ILE A CA 5
ATOM 12028 C C . ILE A 1 129 ? 6.239 1.454 5.800 1.00 1.13 129 ILE A C 5
ATOM 12029 O O . ILE A 1 129 ? 6.462 2.659 5.731 1.00 1.31 129 ILE A O 5
ATOM 12045 N N . THR A 1 130 ? 5.519 0.798 4.901 1.00 1.05 130 THR A N 5
ATOM 12046 C CA . THR A 1 130 ? 4.854 1.445 3.806 1.00 1.19 130 THR A CA 5
ATOM 12047 C C . THR A 1 130 ? 3.704 2.308 4.323 1.00 1.27 130 THR A C 5
ATOM 12048 O O . THR A 1 130 ? 3.550 3.462 3.927 1.00 1.41 130 THR A O 5
ATOM 12059 N N . ALA A 1 131 ? 2.914 1.748 5.235 1.00 1.24 131 ALA A N 5
ATOM 12060 C CA . ALA A 1 131 ? 1.852 2.502 5.887 1.00 1.40 131 ALA A CA 5
ATOM 12061 C C . ALA A 1 131 ? 2.448 3.549 6.820 1.00 1.61 131 ALA A C 5
ATOM 12062 O O . ALA A 1 131 ? 1.856 4.601 7.056 1.00 1.89 131 ALA A O 5
ATOM 12069 N N . LYS A 1 132 ? 3.625 3.246 7.346 1.00 1.58 132 LYS A N 5
ATOM 12070 C CA . LYS A 1 132 ? 4.373 4.188 8.164 1.00 1.87 132 LYS A CA 5
ATOM 12071 C C . LYS A 1 132 ? 4.770 5.393 7.318 1.00 1.85 132 LYS A C 5
ATOM 12072 O O . LYS A 1 132 ? 4.549 6.542 7.706 1.00 2.20 132 LYS A O 5
ATOM 12091 N N . ALA A 1 133 ? 5.332 5.115 6.144 1.00 1.54 133 ALA A N 5
ATOM 12092 C CA . ALA A 1 133 ? 5.661 6.153 5.174 1.00 1.58 133 ALA A CA 5
ATOM 12093 C C . ALA A 1 133 ? 4.395 6.889 4.746 1.00 1.78 133 ALA A C 5
ATOM 12094 O O . ALA A 1 133 ? 4.400 8.103 4.534 1.00 2.06 133 ALA A O 5
ATOM 12101 N N . ALA A 1 134 ? 3.306 6.137 4.638 1.00 1.77 134 ALA A N 5
ATOM 12102 C CA . ALA A 1 134 ? 2.009 6.695 4.290 1.00 2.20 134 ALA A CA 5
ATOM 12103 C C . ALA A 1 134 ? 1.557 7.726 5.314 1.00 2.59 134 ALA A C 5
ATOM 12104 O O . ALA A 1 134 ? 1.114 8.814 4.953 1.00 3.00 134 ALA A O 5
ATOM 12111 N N . LYS A 1 135 ? 1.687 7.391 6.589 1.00 2.60 135 LYS A N 5
ATOM 12112 C CA . LYS A 1 135 ? 1.317 8.303 7.668 1.00 3.11 135 LYS A CA 5
ATOM 12113 C C . LYS A 1 135 ? 2.300 9.468 7.761 1.00 3.24 135 LYS A C 5
ATOM 12114 O O . LYS A 1 135 ? 2.031 10.471 8.424 1.00 3.71 135 LYS A O 5
ATOM 12133 N N . THR A 1 136 ? 3.430 9.341 7.080 1.00 2.94 136 THR A N 5
ATOM 12134 C CA . THR A 1 136 ? 4.444 10.379 7.086 1.00 3.14 136 THR A CA 5
ATOM 12135 C C . THR A 1 136 ? 4.040 11.550 6.194 1.00 2.85 136 THR A C 5
ATOM 12136 O O . THR A 1 136 ? 4.059 12.702 6.625 1.00 3.27 136 THR A O 5
ATOM 12147 N N . LEU A 1 137 ? 3.665 11.258 4.952 1.00 2.34 137 LEU A N 5
ATOM 12148 C CA . LEU A 1 137 ? 3.362 12.320 3.997 1.00 2.40 137 LEU A CA 5
ATOM 12149 C C . LEU A 1 137 ? 1.868 12.436 3.738 1.00 2.69 137 LEU A C 5
ATOM 12150 O O . LEU A 1 137 ? 1.431 13.268 2.944 1.00 3.15 137 LEU A O 5
ATOM 12166 N N . GLY A 1 138 ? 1.089 11.594 4.398 1.00 2.73 138 GLY A N 5
ATOM 12167 C CA . GLY A 1 138 ? -0.341 11.601 4.181 1.00 3.20 138 GLY A CA 5
ATOM 12168 C C . GLY A 1 138 ? -0.711 10.931 2.872 1.00 2.99 138 GLY A C 5
ATOM 12169 O O . GLY A 1 138 ? -1.385 11.527 2.035 1.00 3.52 138 GLY A O 5
ATOM 12173 N N . PHE A 1 139 ? -0.229 9.708 2.685 1.00 2.55 139 PHE A N 5
ATOM 12174 C CA . PHE A 1 139 ? -0.527 8.939 1.480 1.00 2.51 139 PHE A CA 5
ATOM 12175 C C . PHE A 1 139 ? -2.013 8.604 1.405 1.00 2.10 139 PHE A C 5
ATOM 12176 O O . PHE A 1 139 ? -2.760 8.798 2.366 1.00 2.55 139 PHE A O 5
ATOM 12193 N N . ARG A 1 140 ? -2.431 8.088 0.268 1.00 2.05 140 ARG A N 5
ATOM 12194 C CA . ARG A 1 140 ? -3.839 7.876 0.000 1.00 2.32 140 ARG A CA 5
ATOM 12195 C C . ARG A 1 140 ? -4.105 6.476 -0.539 1.00 1.95 140 ARG A C 5
ATOM 12196 O O . ARG A 1 140 ? -4.755 6.314 -1.570 1.00 2.68 140 ARG A O 5
ATOM 12217 N N . GLY A 1 141 ? -3.631 5.463 0.166 1.00 1.63 141 GLY A N 5
ATOM 12218 C CA . GLY A 1 141 ? -3.848 4.114 -0.303 1.00 2.31 141 GLY A CA 5
ATOM 12219 C C . GLY A 1 141 ? -2.890 3.662 -1.386 1.00 2.33 141 GLY A C 5
ATOM 12220 O O . GLY A 1 141 ? -3.161 3.786 -2.579 1.00 3.15 141 GLY A O 5
ATOM 12224 N N . VAL A 1 142 ? -1.776 3.104 -0.937 1.00 1.67 142 VAL A N 5
ATOM 12225 C CA . VAL A 1 142 ? -0.696 2.669 -1.814 1.00 1.71 142 VAL A CA 5
ATOM 12226 C C . VAL A 1 142 ? -1.026 1.338 -2.479 1.00 1.59 142 VAL A C 5
ATOM 12227 O O . VAL A 1 142 ? -1.718 0.493 -1.900 1.00 1.54 142 VAL A O 5
ATOM 12240 N N . SER A 1 143 ? -0.511 1.153 -3.689 1.00 1.80 143 SER A N 5
ATOM 12241 C CA . SER A 1 143 ? -0.752 -0.065 -4.451 1.00 1.82 143 SER A CA 5
ATOM 12242 C C . SER A 1 143 ? 0.360 -1.086 -4.227 1.00 1.84 143 SER A C 5
ATOM 12243 O O . SER A 1 143 ? 1.532 -0.811 -4.479 1.00 2.00 143 SER A O 5
ATOM 12251 N N . MET A 1 144 ? -0.028 -2.260 -3.753 1.00 1.76 144 MET A N 5
ATOM 12252 C CA . MET A 1 144 ? 0.906 -3.350 -3.493 1.00 1.87 144 MET A CA 5
ATOM 12253 C C . MET A 1 144 ? 0.806 -4.363 -4.628 1.00 2.11 144 MET A C 5
ATOM 12254 O O . MET A 1 144 ? -0.151 -4.326 -5.404 1.00 2.38 144 MET A O 5
ATOM 12268 N N . GLN A 1 145 ? 1.757 -5.283 -4.714 1.00 2.32 145 GLN A N 5
ATOM 12269 C CA . GLN A 1 145 ? 1.696 -6.326 -5.732 1.00 2.69 145 GLN A CA 5
ATOM 12270 C C . GLN A 1 145 ? 1.783 -7.704 -5.094 1.00 3.04 145 GLN A C 5
ATOM 12271 O O . GLN A 1 145 ? 2.816 -8.104 -4.565 1.00 3.46 145 GLN A O 5
ATOM 12285 N N . ASP A 1 146 ? 0.681 -8.424 -5.170 1.00 3.34 146 ASP A N 5
ATOM 12286 C CA . ASP A 1 146 ? 0.547 -9.718 -4.512 1.00 4.10 146 ASP A CA 5
ATOM 12287 C C . ASP A 1 146 ? 0.573 -10.831 -5.564 1.00 4.18 146 ASP A C 5
ATOM 12288 O O . ASP A 1 146 ? 0.825 -10.554 -6.734 1.00 3.73 146 ASP A O 5
ATOM 12297 N N . GLU A 1 147 ? 0.326 -12.074 -5.172 1.00 5.01 147 GLU A N 5
ATOM 12298 C CA . GLU A 1 147 ? 0.212 -13.156 -6.128 1.00 5.30 147 GLU A CA 5
ATOM 12299 C C . GLU A 1 147 ? -1.039 -12.971 -6.983 1.00 4.64 147 GLU A C 5
ATOM 12300 O O . GLU A 1 147 ? -1.067 -13.347 -8.156 1.00 4.70 147 GLU A O 5
ATOM 12312 N N . GLN A 1 148 ? -2.073 -12.372 -6.390 1.00 4.30 148 GLN A N 5
ATOM 12313 C CA . GLN A 1 148 ? -3.268 -11.991 -7.140 1.00 4.02 148 GLN A CA 5
ATOM 12314 C C . GLN A 1 148 ? -2.940 -10.778 -8.016 1.00 3.36 148 GLN A C 5
ATOM 12315 O O . GLN A 1 148 ? -3.590 -10.502 -9.025 1.00 3.63 148 GLN A O 5
ATOM 12329 N N . GLY A 1 149 ? -1.899 -10.082 -7.601 1.00 3.09 149 GLY A N 5
ATOM 12330 C CA . GLY A 1 149 ? -1.187 -9.138 -8.436 1.00 3.07 149 GLY A CA 5
ATOM 12331 C C . GLY A 1 149 ? -1.365 -7.688 -8.045 1.00 2.71 149 GLY A C 5
ATOM 12332 O O . GLY A 1 149 ? -0.425 -6.909 -8.179 1.00 3.05 149 GLY A O 5
ATOM 12336 N N . THR A 1 150 ? -2.521 -7.290 -7.534 1.00 2.37 150 THR A N 5
ATOM 12337 C CA . THR A 1 150 ? -2.608 -5.994 -6.882 1.00 2.10 150 THR A CA 5
ATOM 12338 C C . THR A 1 150 ? -3.291 -6.065 -5.522 1.00 1.91 150 THR A C 5
ATOM 12339 O O . THR A 1 150 ? -4.304 -6.743 -5.362 1.00 2.07 150 THR A O 5
ATOM 12350 N N . CYS A 1 151 ? -2.744 -5.343 -4.561 1.00 1.72 151 CYS A N 5
ATOM 12351 C CA . CYS A 1 151 ? -3.421 -5.096 -3.297 1.00 1.57 151 CYS A CA 5
ATOM 12352 C C . CYS A 1 151 ? -3.292 -3.615 -2.964 1.00 1.45 151 CYS A C 5
ATOM 12353 O O . CYS A 1 151 ? -2.585 -2.892 -3.656 1.00 1.66 151 CYS A O 5
ATOM 12361 N N . TYR A 1 152 ? -3.994 -3.150 -1.947 1.00 1.29 152 TYR A N 5
ATOM 12362 C CA . TYR A 1 152 ? -3.939 -1.741 -1.574 1.00 1.24 152 TYR A CA 5
ATOM 12363 C C . TYR A 1 152 ? -3.910 -1.578 -0.065 1.00 1.20 152 TYR A C 5
ATOM 12364 O O . TYR A 1 152 ? -4.572 -2.325 0.659 1.00 1.33 152 TYR A O 5
ATOM 12382 N N . MET A 1 153 ? -3.142 -0.603 0.402 1.00 1.15 153 MET A N 5
ATOM 12383 C CA . MET A 1 153 ? -3.183 -0.216 1.808 1.00 1.15 153 MET A CA 5
ATOM 12384 C C . MET A 1 153 ? -3.814 1.158 1.927 1.00 1.15 153 MET A C 5
ATOM 12385 O O . MET A 1 153 ? -3.127 2.163 1.751 1.00 1.29 153 MET A O 5
ATOM 12399 N N . ILE A 1 154 ? -5.100 1.228 2.228 1.00 1.07 154 ILE A N 5
ATOM 12400 C CA . ILE A 1 154 ? -5.718 2.528 2.425 1.00 1.11 154 ILE A CA 5
ATOM 12401 C C . ILE A 1 154 ? -5.906 2.789 3.902 1.00 1.15 154 ILE A C 5
ATOM 12402 O O . ILE A 1 154 ? -6.104 1.864 4.691 1.00 1.14 154 ILE A O 5
ATOM 12418 N N . ASP A 1 155 ? -5.825 4.048 4.265 1.00 1.30 155 ASP A N 5
ATOM 12419 C CA . ASP A 1 155 ? -6.127 4.475 5.615 1.00 1.43 155 ASP A CA 5
ATOM 12420 C C . ASP A 1 155 ? -7.625 4.704 5.709 1.00 1.34 155 ASP A C 5
ATOM 12421 O O . ASP A 1 155 ? -8.163 5.584 5.035 1.00 1.46 155 ASP A O 5
ATOM 12430 N N . MET A 1 156 ? -8.306 3.906 6.510 1.00 1.27 156 MET A N 5
ATOM 12431 C CA . MET A 1 156 ? -9.756 3.872 6.456 1.00 1.28 156 MET A CA 5
ATOM 12432 C C . MET A 1 156 ? -10.385 4.918 7.383 1.00 1.57 156 MET A C 5
ATOM 12433 O O . MET A 1 156 ? -10.857 4.600 8.477 1.00 1.65 156 MET A O 5
ATOM 12447 N N . LEU A 1 157 ? -10.370 6.173 6.941 1.00 1.89 157 LEU A N 5
ATOM 12448 C CA . LEU A 1 157 ? -11.079 7.245 7.637 1.00 2.22 157 LEU A CA 5
ATOM 12449 C C . LEU A 1 157 ? -12.542 7.279 7.211 1.00 2.16 157 LEU A C 5
ATOM 12450 O O . LEU A 1 157 ? -12.838 7.263 6.014 1.00 2.34 157 LEU A O 5
ATOM 12466 N N . GLY A 1 158 ? -13.450 7.347 8.180 1.00 2.18 158 GLY A N 5
ATOM 12467 C CA . GLY A 1 158 ? -14.870 7.420 7.870 1.00 2.26 158 GLY A CA 5
ATOM 12468 C C . GLY A 1 158 ? -15.363 6.174 7.168 1.00 2.17 158 GLY A C 5
ATOM 12469 O O . GLY A 1 158 ? -15.705 6.212 5.986 1.00 2.72 158 GLY A O 5
ATOM 12473 N N . HIS A 1 159 ? -15.413 5.074 7.905 1.00 2.34 159 HIS A N 5
ATOM 12474 C CA . HIS A 1 159 ? -15.695 3.768 7.321 1.00 2.98 159 HIS A CA 5
ATOM 12475 C C . HIS A 1 159 ? -17.044 3.708 6.616 1.00 2.56 159 HIS A C 5
ATOM 12476 O O . HIS A 1 159 ? -17.138 3.244 5.482 1.00 2.87 159 HIS A O 5
ATOM 12491 N N . ASP A 1 160 ? -18.080 4.208 7.257 1.00 2.14 160 ASP A N 5
ATOM 12492 C CA . ASP A 1 160 ? -19.431 3.980 6.767 1.00 2.07 160 ASP A CA 5
ATOM 12493 C C . ASP A 1 160 ? -19.700 4.732 5.469 1.00 1.64 160 ASP A C 5
ATOM 12494 O O . ASP A 1 160 ? -20.474 4.279 4.628 1.00 1.75 160 ASP A O 5
ATOM 12503 N N . ALA A 1 161 ? -19.051 5.872 5.303 1.00 1.53 161 ALA A N 5
ATOM 12504 C CA . ALA A 1 161 ? -19.269 6.700 4.128 1.00 1.68 161 ALA A CA 5
ATOM 12505 C C . ALA A 1 161 ? -18.502 6.165 2.925 1.00 1.59 161 ALA A C 5
ATOM 12506 O O . ALA A 1 161 ? -18.942 6.313 1.782 1.00 1.77 161 ALA A O 5
ATOM 12513 N N . GLU A 1 162 ? -17.364 5.536 3.178 1.00 1.40 162 GLU A N 5
ATOM 12514 C CA . GLU A 1 162 ? -16.514 5.052 2.104 1.00 1.34 162 GLU A CA 5
ATOM 12515 C C . GLU A 1 162 ? -16.938 3.663 1.628 1.00 1.19 162 GLU A C 5
ATOM 12516 O O . GLU A 1 162 ? -17.176 3.466 0.435 1.00 1.24 162 GLU A O 5
ATOM 12528 N N . LEU A 1 163 ? -17.041 2.700 2.545 1.00 1.09 163 LEU A N 5
ATOM 12529 C CA . LEU A 1 163 ? -17.418 1.345 2.157 1.00 1.05 163 LEU A CA 5
ATOM 12530 C C . LEU A 1 163 ? -18.880 1.280 1.766 1.00 1.20 163 LEU A C 5
ATOM 12531 O O . LEU A 1 163 ? -19.735 1.943 2.356 1.00 1.44 163 LEU A O 5
ATOM 12547 N N . VAL A 1 164 ? -19.151 0.481 0.760 1.00 1.18 164 VAL A N 5
ATOM 12548 C CA . VAL A 1 164 ? -20.504 0.105 0.419 1.00 1.35 164 VAL A CA 5
ATOM 12549 C C . VAL A 1 164 ? -20.523 -1.348 -0.027 1.00 1.33 164 VAL A C 5
ATOM 12550 O O . VAL A 1 164 ? -19.712 -1.755 -0.868 1.00 1.24 164 VAL A O 5
ATOM 12563 N N . ARG A 1 165 ? -21.406 -2.141 0.579 1.00 1.46 165 ARG A N 5
ATOM 12564 C CA . ARG A 1 165 ? -21.529 -3.549 0.234 1.00 1.52 165 ARG A CA 5
ATOM 12565 C C . ARG A 1 165 ? -21.745 -3.723 -1.254 1.00 1.58 165 ARG A C 5
ATOM 12566 O O . ARG A 1 165 ? -22.667 -3.149 -1.838 1.00 1.69 165 ARG A O 5
ATOM 12587 N N . VAL A 1 166 ? -20.882 -4.506 -1.862 1.00 1.53 166 VAL A N 5
ATOM 12588 C CA . VAL A 1 166 ? -20.987 -4.779 -3.265 1.00 1.62 166 VAL A CA 5
ATOM 12589 C C . VAL A 1 166 ? -21.188 -6.275 -3.503 1.00 1.81 166 VAL A C 5
ATOM 12590 O O . VAL A 1 166 ? -21.717 -6.676 -4.537 1.00 1.96 166 VAL A O 5
ATOM 12603 N N . LYS A 1 167 ? -20.789 -7.078 -2.514 1.00 1.89 167 LYS A N 5
ATOM 12604 C CA . LYS A 1 167 ? -20.941 -8.532 -2.562 1.00 2.16 167 LYS A CA 5
ATOM 12605 C C . LYS A 1 167 ? -20.331 -9.105 -3.841 1.00 2.62 167 LYS A C 5
ATOM 12606 O O . LYS A 1 167 ? -21.091 -9.533 -4.742 1.00 3.09 167 LYS A O 5
ATOM 12626 N N . GLY A 1 1 ? -29.665 20.532 5.021 1.00 16.36 1 GLY A N 6
ATOM 12627 C CA . GLY A 1 1 ? -29.133 21.478 4.012 1.00 15.98 1 GLY A CA 6
ATOM 12628 C C . GLY A 1 1 ? -27.648 21.713 4.168 1.00 15.20 1 GLY A C 6
ATOM 12629 O O . GLY A 1 1 ? -26.869 21.438 3.257 1.00 14.69 1 GLY A O 6
ATOM 12635 N N . SER A 1 2 ? -27.249 22.219 5.324 1.00 15.24 2 SER A N 6
ATOM 12636 C CA . SER A 1 2 ? -25.849 22.497 5.589 1.00 14.68 2 SER A CA 6
ATOM 12637 C C . SER A 1 2 ? -25.171 21.278 6.209 1.00 13.94 2 SER A C 6
ATOM 12638 O O . SER A 1 2 ? -25.799 20.225 6.357 1.00 13.76 2 SER A O 6
ATOM 12646 N N . HIS A 1 3 ? -23.887 21.419 6.548 1.00 13.66 3 HIS A N 6
ATOM 12647 C CA . HIS A 1 3 ? -23.091 20.314 7.090 1.00 13.04 3 HIS A CA 6
ATOM 12648 C C . HIS A 1 3 ? -23.026 19.187 6.060 1.00 12.34 3 HIS A C 6
ATOM 12649 O O . HIS A 1 3 ? -22.850 18.020 6.391 1.00 11.83 3 HIS A O 6
ATOM 12664 N N . MET A 1 4 ? -23.153 19.569 4.800 1.00 12.45 4 MET A N 6
ATOM 12665 C CA . MET A 1 4 ? -23.205 18.618 3.703 1.00 12.04 4 MET A CA 6
ATOM 12666 C C . MET A 1 4 ? -21.801 18.321 3.200 1.00 11.50 4 MET A C 6
ATOM 12667 O O . MET A 1 4 ? -21.436 17.170 2.956 1.00 11.01 4 MET A O 6
ATOM 12681 N N . ALA A 1 5 ? -21.006 19.375 3.077 1.00 11.74 5 ALA A N 6
ATOM 12682 C CA . ALA A 1 5 ? -19.648 19.258 2.578 1.00 11.50 5 ALA A CA 6
ATOM 12683 C C . ALA A 1 5 ? -18.705 18.787 3.675 1.00 11.07 5 ALA A C 6
ATOM 12684 O O . ALA A 1 5 ? -17.515 18.593 3.441 1.00 10.83 5 ALA A O 6
ATOM 12691 N N . SER A 1 6 ? -19.251 18.610 4.873 1.00 11.16 6 SER A N 6
ATOM 12692 C CA . SER A 1 6 ? -18.474 18.155 6.010 1.00 11.01 6 SER A CA 6
ATOM 12693 C C . SER A 1 6 ? -18.070 16.692 5.839 1.00 10.43 6 SER A C 6
ATOM 12694 O O . SER A 1 6 ? -16.945 16.308 6.161 1.00 10.28 6 SER A O 6
ATOM 12702 N N . MET A 1 7 ? -18.985 15.882 5.324 1.00 10.30 7 MET A N 6
ATOM 12703 C CA . MET A 1 7 ? -18.684 14.486 5.041 1.00 9.93 7 MET A CA 6
ATOM 12704 C C . MET A 1 7 ? -18.069 14.359 3.662 1.00 9.06 7 MET A C 6
ATOM 12705 O O . MET A 1 7 ? -16.933 13.908 3.515 1.00 9.02 7 MET A O 6
ATOM 12719 N N . THR A 1 8 ? -18.817 14.774 2.653 1.00 8.53 8 THR A N 6
ATOM 12720 C CA . THR A 1 8 ? -18.371 14.656 1.279 1.00 7.81 8 THR A CA 6
ATOM 12721 C C . THR A 1 8 ? -18.728 15.910 0.489 1.00 7.70 8 THR A C 6
ATOM 12722 O O . THR A 1 8 ? -19.871 16.083 0.057 1.00 7.99 8 THR A O 6
ATOM 12733 N N . GLY A 1 9 ? -17.751 16.789 0.316 1.00 7.50 9 GLY A N 6
ATOM 12734 C CA . GLY A 1 9 ? -17.987 18.031 -0.386 1.00 7.59 9 GLY A CA 6
ATOM 12735 C C . GLY A 1 9 ? -16.769 18.507 -1.141 1.00 7.12 9 GLY A C 6
ATOM 12736 O O . GLY A 1 9 ? -16.228 19.572 -0.848 1.00 7.36 9 GLY A O 6
ATOM 12740 N N . GLY A 1 10 ? -16.333 17.712 -2.108 1.00 6.60 10 GLY A N 6
ATOM 12741 C CA . GLY A 1 10 ? -15.167 18.065 -2.891 1.00 6.14 10 GLY A CA 6
ATOM 12742 C C . GLY A 1 10 ? -13.896 18.059 -2.067 1.00 5.90 10 GLY A C 6
ATOM 12743 O O . GLY A 1 10 ? -12.973 18.831 -2.330 1.00 5.96 10 GLY A O 6
ATOM 12747 N N . GLN A 1 11 ? -13.851 17.192 -1.062 1.00 5.77 11 GLN A N 6
ATOM 12748 C CA . GLN A 1 11 ? -12.680 17.089 -0.202 1.00 5.80 11 GLN A CA 6
ATOM 12749 C C . GLN A 1 11 ? -11.631 16.228 -0.878 1.00 5.05 11 GLN A C 6
ATOM 12750 O O . GLN A 1 11 ? -10.430 16.424 -0.704 1.00 5.19 11 GLN A O 6
ATOM 12764 N N . GLN A 1 12 ? -12.113 15.266 -1.640 1.00 4.36 12 GLN A N 6
ATOM 12765 C CA . GLN A 1 12 ? -11.260 14.309 -2.319 1.00 3.68 12 GLN A CA 6
ATOM 12766 C C . GLN A 1 12 ? -11.287 14.542 -3.823 1.00 3.36 12 GLN A C 6
ATOM 12767 O O . GLN A 1 12 ? -12.308 14.330 -4.470 1.00 3.15 12 GLN A O 6
ATOM 12781 N N . MET A 1 13 ? -10.185 15.024 -4.372 1.00 3.54 13 MET A N 6
ATOM 12782 C CA . MET A 1 13 ? -10.090 15.255 -5.804 1.00 3.34 13 MET A CA 6
ATOM 12783 C C . MET A 1 13 ? -9.495 14.046 -6.518 1.00 2.80 13 MET A C 6
ATOM 12784 O O . MET A 1 13 ? -8.471 13.512 -6.099 1.00 2.89 13 MET A O 6
ATOM 12798 N N . GLY A 1 14 ? -10.151 13.606 -7.586 1.00 2.58 14 GLY A N 6
ATOM 12799 C CA . GLY A 1 14 ? -9.629 12.517 -8.392 1.00 2.43 14 GLY A CA 6
ATOM 12800 C C . GLY A 1 14 ? -9.724 11.174 -7.709 1.00 2.17 14 GLY A C 6
ATOM 12801 O O . GLY A 1 14 ? -8.791 10.740 -7.032 1.00 2.13 14 GLY A O 6
ATOM 12805 N N . ARG A 1 15 ? -10.841 10.503 -7.898 1.00 2.04 15 ARG A N 6
ATOM 12806 C CA . ARG A 1 15 ? -11.087 9.250 -7.215 1.00 1.80 15 ARG A CA 6
ATOM 12807 C C . ARG A 1 15 ? -10.834 8.037 -8.087 1.00 1.75 15 ARG A C 6
ATOM 12808 O O . ARG A 1 15 ? -10.757 8.125 -9.312 1.00 1.93 15 ARG A O 6
ATOM 12829 N N . MET A 1 16 ? -10.696 6.908 -7.415 1.00 1.58 16 MET A N 6
ATOM 12830 C CA . MET A 1 16 ? -10.542 5.618 -8.066 1.00 1.57 16 MET A CA 6
ATOM 12831 C C . MET A 1 16 ? -11.521 4.632 -7.449 1.00 1.39 16 MET A C 6
ATOM 12832 O O . MET A 1 16 ? -11.958 4.833 -6.317 1.00 1.35 16 MET A O 6
ATOM 12846 N N . GLU A 1 17 ? -11.860 3.580 -8.172 1.00 1.36 17 GLU A N 6
ATOM 12847 C CA . GLU A 1 17 ? -12.634 2.493 -7.593 1.00 1.24 17 GLU A CA 6
ATOM 12848 C C . GLU A 1 17 ? -11.717 1.310 -7.334 1.00 1.17 17 GLU A C 6
ATOM 12849 O O . GLU A 1 17 ? -11.224 0.675 -8.269 1.00 1.31 17 GLU A O 6
ATOM 12861 N N . ILE A 1 18 ? -11.469 1.029 -6.068 1.00 1.01 18 ILE A N 6
ATOM 12862 C CA . ILE A 1 18 ? -10.583 -0.056 -5.693 1.00 1.02 18 ILE A CA 6
ATOM 12863 C C . ILE A 1 18 ? -11.368 -1.191 -5.068 1.00 0.97 18 ILE A C 6
ATOM 12864 O O . ILE A 1 18 ? -12.339 -0.956 -4.346 1.00 0.90 18 ILE A O 6
ATOM 12880 N N . PHE A 1 19 ? -10.953 -2.413 -5.356 1.00 1.08 19 PHE A N 6
ATOM 12881 C CA . PHE A 1 19 ? -11.685 -3.590 -4.928 1.00 1.14 19 PHE A CA 6
ATOM 12882 C C . PHE A 1 19 ? -10.742 -4.740 -4.600 1.00 1.19 19 PHE A C 6
ATOM 12883 O O . PHE A 1 19 ? -9.704 -4.910 -5.238 1.00 1.27 19 PHE A O 6
ATOM 12900 N N . HIS A 1 20 ? -11.095 -5.502 -3.576 1.00 1.25 20 HIS A N 6
ATOM 12901 C CA . HIS A 1 20 ? -10.348 -6.695 -3.204 1.00 1.39 20 HIS A CA 6
ATOM 12902 C C . HIS A 1 20 ? -11.213 -7.595 -2.340 1.00 1.42 20 HIS A C 6
ATOM 12903 O O . HIS A 1 20 ? -12.106 -7.118 -1.639 1.00 1.36 20 HIS A O 6
ATOM 12918 N N . THR A 1 21 ? -10.936 -8.889 -2.395 1.00 1.59 21 THR A N 6
ATOM 12919 C CA . THR A 1 21 ? -11.621 -9.857 -1.568 1.00 1.71 21 THR A CA 6
ATOM 12920 C C . THR A 1 21 ? -11.104 -9.794 -0.141 1.00 1.83 21 THR A C 6
ATOM 12921 O O . THR A 1 21 ? -10.059 -10.354 0.196 1.00 1.97 21 THR A O 6
ATOM 12932 N N . SER A 1 22 ? -11.852 -9.103 0.690 1.00 1.88 22 SER A N 6
ATOM 12933 C CA . SER A 1 22 ? -11.436 -8.798 2.039 1.00 2.16 22 SER A CA 6
ATOM 12934 C C . SER A 1 22 ? -12.372 -9.485 3.033 1.00 2.25 22 SER A C 6
ATOM 12935 O O . SER A 1 22 ? -13.271 -10.210 2.608 1.00 2.01 22 SER A O 6
ATOM 12943 N N . PRO A 1 23 ? -12.147 -9.339 4.358 1.00 2.80 23 PRO A N 6
ATOM 12944 C CA . PRO A 1 23 ? -13.073 -9.837 5.384 1.00 3.02 23 PRO A CA 6
ATOM 12945 C C . PRO A 1 23 ? -14.546 -9.582 5.075 1.00 2.76 23 PRO A C 6
ATOM 12946 O O . PRO A 1 23 ? -14.892 -8.859 4.147 1.00 3.04 23 PRO A O 6
ATOM 12957 N N . VAL A 1 24 ? -15.407 -10.129 5.910 1.00 2.67 24 VAL A N 6
ATOM 12958 C CA . VAL A 1 24 ? -16.814 -10.250 5.580 1.00 2.62 24 VAL A CA 6
ATOM 12959 C C . VAL A 1 24 ? -17.612 -9.163 6.306 1.00 2.56 24 VAL A C 6
ATOM 12960 O O . VAL A 1 24 ? -17.017 -8.364 7.027 1.00 2.90 24 VAL A O 6
ATOM 12973 N N . GLU A 1 25 ? -18.939 -9.159 6.093 1.00 2.60 25 GLU A N 6
ATOM 12974 C CA . GLU A 1 25 ? -19.861 -8.070 6.474 1.00 2.61 25 GLU A CA 6
ATOM 12975 C C . GLU A 1 25 ? -19.329 -7.138 7.564 1.00 2.35 25 GLU A C 6
ATOM 12976 O O . GLU A 1 25 ? -18.923 -7.583 8.642 1.00 2.39 25 GLU A O 6
ATOM 12988 N N . ILE A 1 26 ? -19.398 -5.837 7.270 1.00 2.52 26 ILE A N 6
ATOM 12989 C CA . ILE A 1 26 ? -18.761 -4.797 8.073 1.00 2.51 26 ILE A CA 6
ATOM 12990 C C . ILE A 1 26 ? -19.139 -4.894 9.544 1.00 2.30 26 ILE A C 6
ATOM 12991 O O . ILE A 1 26 ? -20.287 -4.655 9.924 1.00 2.64 26 ILE A O 6
ATOM 13007 N N . THR A 1 27 ? -18.162 -5.245 10.360 1.00 2.05 27 THR A N 6
ATOM 13008 C CA . THR A 1 27 ? -18.331 -5.267 11.797 1.00 2.22 27 THR A CA 6
ATOM 13009 C C . THR A 1 27 ? -17.206 -4.482 12.459 1.00 2.31 27 THR A C 6
ATOM 13010 O O . THR A 1 27 ? -17.437 -3.651 13.341 1.00 2.76 27 THR A O 6
ATOM 13021 N N . THR A 1 28 ? -15.987 -4.748 12.0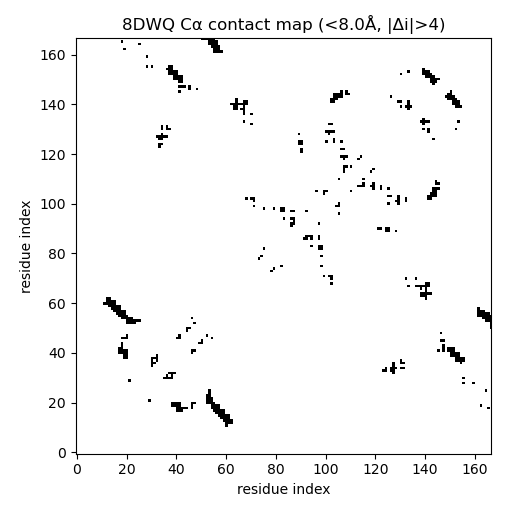10 1.00 2.15 28 THR A N 6
ATOM 13022 C CA . THR A 1 28 ? -14.814 -4.028 12.473 1.00 2.32 28 THR A CA 6
ATOM 13023 C C . THR A 1 28 ? -13.913 -3.680 11.293 1.00 1.94 28 THR A C 6
ATOM 13024 O O . THR A 1 28 ? -13.998 -4.304 10.235 1.00 1.99 28 THR A O 6
ATOM 13035 N N . ILE A 1 29 ? -13.078 -2.670 11.463 1.00 1.81 29 ILE A N 6
ATOM 13036 C CA . ILE A 1 29 ? -12.091 -2.317 10.457 1.00 1.56 29 ILE A CA 6
ATOM 13037 C C . ILE A 1 29 ? -10.704 -2.738 10.933 1.00 1.63 29 ILE A C 6
ATOM 13038 O O . ILE A 1 29 ? -10.384 -2.617 12.115 1.00 1.82 29 ILE A O 6
ATOM 13054 N N . ASN A 1 30 ? -9.888 -3.233 10.003 1.00 1.77 30 ASN A N 6
ATOM 13055 C CA . ASN A 1 30 ? -8.564 -3.785 10.312 1.00 2.03 30 ASN A CA 6
ATOM 13056 C C . ASN A 1 30 ? -7.544 -2.681 10.635 1.00 2.11 30 ASN A C 6
ATOM 13057 O O . ASN A 1 30 ? -6.379 -2.745 10.239 1.00 2.74 30 ASN A O 6
ATOM 13068 N N . THR A 1 31 ? -7.986 -1.667 11.361 1.00 2.00 31 THR A N 6
ATOM 13069 C CA . THR A 1 31 ? -7.118 -0.571 11.773 1.00 2.57 31 THR A CA 6
ATOM 13070 C C . THR A 1 31 ? -6.289 -0.981 13.003 1.00 2.76 31 THR A C 6
ATOM 13071 O O . THR A 1 31 ? -5.985 -0.167 13.875 1.00 3.32 31 THR A O 6
ATOM 13082 N N . GLN A 1 32 ? -5.919 -2.254 13.051 1.00 2.66 32 GLN A N 6
ATOM 13083 C CA . GLN A 1 32 ? -5.250 -2.818 14.214 1.00 3.05 32 GLN A CA 6
ATOM 13084 C C . GLN A 1 32 ? -3.878 -3.405 13.869 1.00 2.46 32 GLN A C 6
ATOM 13085 O O . GLN A 1 32 ? -2.961 -3.391 14.695 1.00 2.86 32 GLN A O 6
ATOM 13099 N N . GLY A 1 33 ? -3.735 -3.902 12.645 1.00 1.89 33 GLY A N 6
ATOM 13100 C CA . GLY A 1 33 ? -2.558 -4.676 12.279 1.00 2.07 33 GLY A CA 6
ATOM 13101 C C . GLY A 1 33 ? -1.264 -3.876 12.230 1.00 1.79 33 GLY A C 6
ATOM 13102 O O . GLY A 1 33 ? -1.259 -2.700 11.870 1.00 1.86 33 GLY A O 6
ATOM 13106 N N . ARG A 1 34 ? -0.169 -4.540 12.598 1.00 1.78 34 ARG A N 6
ATOM 13107 C CA . ARG A 1 34 ? 1.184 -3.986 12.480 1.00 1.58 34 ARG A CA 6
ATOM 13108 C C . ARG A 1 34 ? 1.542 -3.738 11.023 1.00 1.31 34 ARG A C 6
ATOM 13109 O O . ARG A 1 34 ? 2.385 -2.905 10.706 1.00 1.48 34 ARG A O 6
ATOM 13130 N N . PHE A 1 35 ? 0.864 -4.441 10.142 1.00 1.35 35 PHE A N 6
ATOM 13131 C CA . PHE A 1 35 ? 1.243 -4.489 8.740 1.00 1.69 35 PHE A CA 6
ATOM 13132 C C . PHE A 1 35 ? 0.774 -3.253 7.985 1.00 1.87 35 PHE A C 6
ATOM 13133 O O . PHE A 1 35 ? 0.459 -3.336 6.802 1.00 2.48 35 PHE A O 6
ATOM 13150 N N . GLY A 1 36 ? 0.716 -2.110 8.660 1.00 1.84 36 GLY A N 6
ATOM 13151 C CA . GLY A 1 36 ? 0.250 -0.916 7.997 1.00 2.44 36 GLY A CA 6
ATOM 13152 C C . GLY A 1 36 ? -1.248 -0.795 8.085 1.00 2.19 36 GLY A C 6
ATOM 13153 O O . GLY A 1 36 ? -1.884 -0.484 7.083 1.00 2.89 36 GLY A O 6
ATOM 13157 N N . GLU A 1 37 ? -1.783 -1.011 9.300 1.00 1.58 37 GLU A N 6
ATOM 13158 C CA . GLU A 1 37 ? -3.205 -1.314 9.529 1.00 1.76 37 GLU A CA 6
ATOM 13159 C C . GLU A 1 37 ? -4.116 -0.722 8.454 1.00 1.33 37 GLU A C 6
ATOM 13160 O O . GLU A 1 37 ? -4.357 0.485 8.381 1.00 1.59 37 GLU A O 6
ATOM 13172 N N . PHE A 1 38 ? -4.613 -1.621 7.623 1.00 1.64 38 PHE A N 6
ATOM 13173 C CA . PHE A 1 38 ? -5.239 -1.273 6.361 1.00 1.67 38 PHE A CA 6
ATOM 13174 C C . PHE A 1 38 ? -6.406 -2.197 6.068 1.00 1.59 38 PHE A C 6
ATOM 13175 O O . PHE A 1 38 ? -6.615 -3.188 6.768 1.00 2.18 38 PHE A O 6
ATOM 13192 N N . LEU A 1 39 ? -7.158 -1.874 5.031 1.00 1.26 39 LEU A N 6
ATOM 13193 C CA . LEU A 1 39 ? -8.060 -2.838 4.436 1.00 1.37 39 LEU A CA 6
ATOM 13194 C C . LEU A 1 39 ? -7.534 -3.179 3.049 1.00 1.31 39 LEU A C 6
ATOM 13195 O O . LEU A 1 39 ? -7.062 -2.298 2.326 1.00 1.48 39 LEU A O 6
ATOM 13211 N N . CYS A 1 40 ? -7.589 -4.452 2.693 1.00 1.67 40 CYS A N 6
ATOM 13212 C CA . CYS A 1 40 ? -6.965 -4.934 1.468 1.00 1.87 40 CYS A CA 6
ATOM 13213 C C . CYS A 1 40 ? -7.723 -4.475 0.216 1.00 1.67 40 CYS A C 6
ATOM 13214 O O . CYS A 1 40 ? -8.935 -4.657 0.114 1.00 2.06 40 CYS A O 6
ATOM 13222 N N . PHE A 1 41 ? -6.991 -3.877 -0.726 1.00 1.37 41 PHE A N 6
ATOM 13223 C CA . PHE A 1 41 ? -7.543 -3.482 -2.023 1.00 1.35 41 PHE A CA 6
ATOM 13224 C C . PHE A 1 41 ? -6.538 -3.784 -3.131 1.00 1.30 41 PHE A C 6
ATOM 13225 O O . PHE A 1 41 ? -5.356 -3.996 -2.863 1.00 1.43 41 PHE A O 6
ATOM 13242 N N . ALA A 1 42 ? -7.001 -3.806 -4.374 1.00 1.33 42 ALA A N 6
ATOM 13243 C CA . ALA A 1 42 ? -6.119 -4.043 -5.506 1.00 1.44 42 ALA A CA 6
ATOM 13244 C C . ALA A 1 42 ? -6.739 -3.515 -6.792 1.00 1.62 42 ALA A C 6
ATOM 13245 O O . ALA A 1 42 ? -7.942 -3.265 -6.853 1.00 1.75 42 ALA A O 6
ATOM 13252 N N . ALA A 1 43 ? -5.908 -3.326 -7.806 1.00 1.76 43 ALA A N 6
ATOM 13253 C CA . ALA A 1 43 ? -6.379 -2.886 -9.107 1.00 2.06 43 ALA A CA 6
ATOM 13254 C C . ALA A 1 43 ? -6.054 -3.929 -10.171 1.00 2.20 43 ALA A C 6
ATOM 13255 O O . ALA A 1 43 ? -4.923 -3.983 -10.676 1.00 2.23 43 ALA A O 6
ATOM 13262 N N . ASP A 1 44 ? -7.069 -4.746 -10.482 1.00 2.39 44 ASP A N 6
ATOM 13263 C CA . ASP A 1 44 ? -7.000 -5.810 -11.494 1.00 2.57 44 ASP A CA 6
ATOM 13264 C C . ASP A 1 44 ? -8.227 -6.708 -11.310 1.00 2.48 44 ASP A C 6
ATOM 13265 O O . ASP A 1 44 ? -9.279 -6.232 -10.888 1.00 2.55 44 ASP A O 6
ATOM 13274 N N . GLU A 1 45 ? -8.096 -7.993 -11.593 1.00 2.51 45 GLU A N 6
ATOM 13275 C CA . GLU A 1 45 ? -9.208 -8.919 -11.483 1.00 2.65 45 GLU A CA 6
ATOM 13276 C C . GLU A 1 45 ? -9.076 -9.792 -10.237 1.00 2.64 45 GLU A C 6
ATOM 13277 O O . GLU A 1 45 ? -9.744 -10.821 -10.119 1.00 2.95 45 GLU A O 6
ATOM 13289 N N . TYR A 1 46 ? -8.233 -9.366 -9.295 1.00 2.45 46 TYR A N 6
ATOM 13290 C CA . TYR A 1 46 ? -8.010 -10.096 -8.058 1.00 2.57 46 TYR A CA 6
ATOM 13291 C C . TYR A 1 46 ? -9.183 -9.943 -7.093 1.00 2.49 46 TYR A C 6
ATOM 13292 O O . TYR A 1 46 ? -9.008 -9.716 -5.894 1.00 2.81 46 TYR A O 6
ATOM 13310 N N . VAL A 1 47 ? -10.377 -10.056 -7.642 1.00 2.23 47 VAL A N 6
ATOM 13311 C CA . VAL A 1 47 ? -11.611 -9.982 -6.880 1.00 2.18 47 VAL A CA 6
ATOM 13312 C C . VAL A 1 47 ? -12.485 -11.168 -7.244 1.00 2.56 47 VAL A C 6
ATOM 13313 O O . VAL A 1 47 ? -13.514 -11.437 -6.629 1.00 2.79 47 VAL A O 6
ATOM 13326 N N . MET A 1 48 ? -12.039 -11.876 -8.269 1.00 2.77 48 MET A N 6
ATOM 13327 C CA . MET A 1 48 ? -12.746 -13.046 -8.773 1.00 3.28 48 MET A CA 6
ATOM 13328 C C . MET A 1 48 ? -12.422 -14.272 -7.927 1.00 3.42 48 MET A C 6
ATOM 13329 O O . MET A 1 48 ? -12.956 -15.358 -8.149 1.00 3.81 48 MET A O 6
ATOM 13343 N N . THR A 1 49 ? -11.546 -14.083 -6.950 1.00 3.18 49 THR A N 6
ATOM 13344 C CA . THR A 1 49 ? -11.175 -15.144 -6.025 1.00 3.37 49 THR A CA 6
ATOM 13345 C C . THR A 1 49 ? -12.104 -15.125 -4.809 1.00 3.13 49 THR A C 6
ATOM 13346 O O . THR A 1 49 ? -11.764 -15.606 -3.728 1.00 3.22 49 THR A O 6
ATOM 13357 N N . ALA A 1 50 ? -13.281 -14.554 -5.007 1.00 2.96 50 ALA A N 6
ATOM 13358 C CA . ALA A 1 50 ? -14.256 -14.396 -3.942 1.00 2.90 50 ALA A CA 6
ATOM 13359 C C . ALA A 1 50 ? -14.832 -15.734 -3.507 1.00 3.13 50 ALA A C 6
ATOM 13360 O O . ALA A 1 50 ? -15.198 -16.568 -4.336 1.00 3.40 50 ALA A O 6
ATOM 13367 N N . GLY A 1 51 ? -14.902 -15.932 -2.201 1.00 3.20 51 GLY A N 6
ATOM 13368 C CA . GLY A 1 51 ? -15.475 -17.146 -1.661 1.00 3.46 51 GLY A CA 6
ATOM 13369 C C . GLY A 1 51 ? -16.348 -16.868 -0.456 1.00 3.33 51 GLY A C 6
ATOM 13370 O O . GLY A 1 51 ? -17.513 -16.505 -0.597 1.00 3.35 51 GLY A O 6
ATOM 13374 N N . ASP A 1 52 ? -15.776 -17.022 0.731 1.00 3.27 52 ASP A N 6
ATOM 13375 C CA . ASP A 1 52 ? -16.495 -16.751 1.975 1.00 3.24 52 ASP A CA 6
ATOM 13376 C C . ASP A 1 52 ? -16.303 -15.304 2.394 1.00 2.94 52 ASP A C 6
ATOM 13377 O O . ASP A 1 52 ? -16.961 -14.809 3.311 1.00 2.94 52 ASP A O 6
ATOM 13386 N N . HIS A 1 53 ? -15.386 -14.633 1.720 1.00 2.75 53 HIS A N 6
ATOM 13387 C CA . HIS A 1 53 ? -15.071 -13.244 2.016 1.00 2.48 53 HIS A CA 6
ATOM 13388 C C . HIS A 1 53 ? -15.834 -12.328 1.073 1.00 2.21 53 HIS A C 6
ATOM 13389 O O . HIS A 1 53 ? -16.374 -12.791 0.070 1.00 2.30 53 HIS A O 6
ATOM 13404 N N . VAL A 1 54 ? -15.884 -11.041 1.388 1.00 2.01 54 VAL A N 6
ATOM 13405 C CA . VAL A 1 54 ? -16.594 -10.087 0.534 1.00 1.87 54 VAL A CA 6
ATOM 13406 C C . VAL A 1 54 ? -15.614 -9.094 -0.083 1.00 1.66 54 VAL A C 6
ATOM 13407 O O . VAL A 1 54 ? -14.707 -8.589 0.583 1.00 1.58 54 VAL A O 6
ATOM 13420 N N . THR A 1 55 ? -15.770 -8.860 -1.368 1.00 1.62 55 THR A N 6
ATOM 13421 C CA . THR A 1 55 ? -15.012 -7.833 -2.045 1.00 1.45 55 THR A CA 6
ATOM 13422 C C . THR A 1 55 ? -15.595 -6.466 -1.697 1.00 1.30 55 THR A C 6
ATOM 13423 O O . THR A 1 55 ? -16.814 -6.309 -1.650 1.00 1.36 55 THR A O 6
ATOM 13434 N N . TYR A 1 56 ? -14.740 -5.497 -1.408 1.00 1.15 56 TYR A N 6
ATOM 13435 C CA . TYR A 1 56 ? -15.191 -4.132 -1.169 1.00 1.04 56 TYR A CA 6
ATOM 13436 C C . TYR A 1 56 ? -14.754 -3.229 -2.308 1.00 0.95 56 TYR A C 6
ATOM 13437 O O . TYR A 1 56 ? -13.630 -3.339 -2.789 1.00 0.94 56 TYR A O 6
ATOM 13455 N N . ARG A 1 57 ? -15.647 -2.347 -2.739 1.00 0.98 57 ARG A N 6
ATOM 13456 C CA . ARG A 1 57 ? -15.326 -1.389 -3.789 1.00 0.96 57 ARG A CA 6
ATOM 13457 C C . ARG A 1 57 ? -15.546 0.020 -3.271 1.00 0.90 57 ARG A C 6
ATOM 13458 O O . ARG A 1 57 ? -16.665 0.387 -2.908 1.00 1.03 57 ARG A O 6
ATOM 13479 N N . ILE A 1 58 ? -14.475 0.799 -3.221 1.00 0.81 58 ILE A N 6
ATOM 13480 C CA . ILE A 1 58 ? -14.517 2.117 -2.595 1.00 0.84 58 ILE A CA 6
ATOM 13481 C C . ILE A 1 58 ? -13.840 3.157 -3.469 1.00 0.93 58 ILE A C 6
ATOM 13482 O O . ILE A 1 58 ? -13.090 2.818 -4.391 1.00 0.96 58 ILE A O 6
ATOM 13498 N N . LYS A 1 59 ? -14.119 4.415 -3.179 1.00 1.05 59 LYS A N 6
ATOM 13499 C CA . LYS A 1 59 ? -13.495 5.522 -3.874 1.00 1.19 59 LYS A CA 6
ATOM 13500 C C . LYS A 1 59 ? -12.397 6.138 -3.010 1.00 1.17 59 LYS A C 6
ATOM 13501 O O . LYS A 1 59 ? -12.600 6.398 -1.826 1.00 1.22 59 LYS A O 6
ATOM 13520 N N . VAL A 1 60 ? -11.230 6.362 -3.596 1.00 1.18 60 VAL A N 6
ATOM 13521 C CA . VAL A 1 60 ? -10.117 6.947 -2.867 1.00 1.23 60 VAL A CA 6
ATOM 13522 C C . VAL A 1 60 ? -9.438 8.008 -3.740 1.00 1.40 60 VAL A C 6
ATOM 13523 O O . VAL A 1 60 ? -9.411 7.881 -4.967 1.00 1.50 60 VAL A O 6
ATOM 13536 N N . ASP A 1 61 ? -8.935 9.065 -3.115 1.00 1.53 61 ASP A N 6
ATOM 13537 C CA . ASP A 1 61 ? -8.341 10.190 -3.834 1.00 1.76 61 ASP A CA 6
ATOM 13538 C C . ASP A 1 61 ? -6.883 9.932 -4.212 1.00 1.86 61 ASP A C 6
ATOM 13539 O O . ASP A 1 61 ? -5.980 10.021 -3.385 1.00 1.92 61 ASP A O 6
ATOM 13548 N N . GLU A 1 62 ? -6.681 9.593 -5.480 1.00 2.16 62 GLU A N 6
ATOM 13549 C CA . GLU A 1 62 ? -5.351 9.361 -6.028 1.00 2.48 62 GLU A CA 6
ATOM 13550 C C . GLU A 1 62 ? -4.779 10.628 -6.634 1.00 2.50 62 GLU A C 6
ATOM 13551 O O . GLU A 1 62 ? -3.725 11.121 -6.240 1.00 2.73 62 GLU A O 6
ATOM 13563 N N . SER A 1 63 ? -5.499 11.147 -7.600 1.00 2.63 63 SER A N 6
ATOM 13564 C CA . SER A 1 63 ? -5.032 12.258 -8.404 1.00 2.91 63 SER A CA 6
ATOM 13565 C C . SER A 1 63 ? -5.209 13.598 -7.696 1.00 2.51 63 SER A C 6
ATOM 13566 O O . SER A 1 63 ? -5.239 14.635 -8.360 1.00 2.79 63 SER A O 6
ATOM 13574 N N . ASP A 1 64 ? -5.352 13.594 -6.367 1.00 2.30 64 ASP A N 6
ATOM 13575 C CA . ASP A 1 64 ? -5.733 14.827 -5.679 1.00 2.84 64 ASP A CA 6
ATOM 13576 C C . ASP A 1 64 ? -4.643 15.895 -5.797 1.00 2.91 64 ASP A C 6
ATOM 13577 O O . ASP A 1 64 ? -4.719 16.750 -6.683 1.00 3.29 64 ASP A O 6
ATOM 13586 N N . ILE A 1 65 ? -3.632 15.882 -4.932 1.00 3.08 65 ILE A N 6
ATOM 13587 C CA . ILE A 1 65 ? -2.434 16.671 -5.200 1.00 3.82 65 ILE A CA 6
ATOM 13588 C C . ILE A 1 65 ? -1.233 15.798 -5.574 1.00 3.38 65 ILE A C 6
ATOM 13589 O O . ILE A 1 65 ? -0.900 15.601 -6.745 1.00 3.61 65 ILE A O 6
ATOM 13605 N N . ILE A 1 66 ? -0.620 15.245 -4.528 1.00 3.13 66 ILE A N 6
ATOM 13606 C CA . ILE A 1 66 ? 0.630 14.499 -4.641 1.00 3.37 66 ILE A CA 6
ATOM 13607 C C . ILE A 1 66 ? 0.417 12.991 -4.690 1.00 2.57 66 ILE A C 6
ATOM 13608 O O . ILE A 1 66 ? 1.301 12.249 -5.119 1.00 2.63 66 ILE A O 6
ATOM 13624 N N . MET A 1 67 ? -0.757 12.553 -4.238 1.00 2.20 67 MET A N 6
ATOM 13625 C CA . MET A 1 67 ? -1.037 11.137 -3.975 1.00 2.34 67 MET A CA 6
ATOM 13626 C C . MET A 1 67 ? -0.714 10.235 -5.165 1.00 2.18 67 MET A C 6
ATOM 13627 O O . MET A 1 67 ? -0.437 9.046 -4.991 1.00 2.37 67 MET A O 6
ATOM 13641 N N . ALA A 1 68 ? -0.744 10.792 -6.363 1.00 2.43 68 ALA A N 6
ATOM 13642 C CA . ALA A 1 68 ? -0.489 10.014 -7.563 1.00 3.19 68 ALA A CA 6
ATOM 13643 C C . ALA A 1 68 ? 1.007 9.885 -7.850 1.00 3.16 68 ALA A C 6
ATOM 13644 O O . ALA A 1 68 ? 1.545 8.778 -7.886 1.00 3.57 68 ALA A O 6
ATOM 13651 N N . GLY A 1 69 ? 1.681 11.012 -8.045 1.00 3.03 69 GLY A N 6
ATOM 13652 C CA . GLY A 1 69 ? 3.048 10.976 -8.540 1.00 3.54 69 GLY A CA 6
ATOM 13653 C C . GLY A 1 69 ? 4.126 10.941 -7.467 1.00 3.10 69 GLY A C 6
ATOM 13654 O O . GLY A 1 69 ? 5.186 10.349 -7.670 1.00 3.43 69 GLY A O 6
ATOM 13658 N N . SER A 1 70 ? 3.865 11.552 -6.323 1.00 2.53 70 SER A N 6
ATOM 13659 C CA . SER A 1 70 ? 4.920 11.837 -5.350 1.00 2.48 70 SER A CA 6
ATOM 13660 C C . SER A 1 70 ? 5.585 10.597 -4.741 1.00 2.24 70 SER A C 6
ATOM 13661 O O . SER A 1 70 ? 6.713 10.691 -4.256 1.00 2.37 70 SER A O 6
ATOM 13669 N N . ILE A 1 71 ? 4.929 9.440 -4.775 1.00 2.15 71 ILE A N 6
ATOM 13670 C CA . ILE A 1 71 ? 5.495 8.263 -4.119 1.00 2.32 71 ILE A CA 6
ATOM 13671 C C . ILE A 1 71 ? 6.712 7.748 -4.892 1.00 2.85 71 ILE A C 6
ATOM 13672 O O . ILE A 1 71 ? 7.555 7.037 -4.346 1.00 3.10 71 ILE A O 6
ATOM 13688 N N . PHE A 1 72 ? 6.805 8.135 -6.160 1.00 3.28 72 PHE A N 6
ATOM 13689 C CA . PHE A 1 72 ? 7.873 7.657 -7.022 1.00 3.99 72 PHE A CA 6
ATOM 13690 C C . PHE A 1 72 ? 9.167 8.423 -6.780 1.00 3.94 72 PHE A C 6
ATOM 13691 O O . PHE A 1 72 ? 10.178 7.841 -6.391 1.00 4.38 72 PHE A O 6
ATOM 13708 N N . TYR A 1 73 ? 9.137 9.726 -6.995 1.00 3.58 73 TYR A N 6
ATOM 13709 C CA . TYR A 1 73 ? 10.345 10.531 -6.873 1.00 3.74 73 TYR A CA 6
ATOM 13710 C C . TYR A 1 73 ? 10.332 11.375 -5.603 1.00 3.22 73 TYR A C 6
ATOM 13711 O O . TYR A 1 73 ? 11.295 11.364 -4.845 1.00 3.64 73 TYR A O 6
ATOM 13729 N N . HIS A 1 74 ? 9.233 12.087 -5.367 1.00 2.66 74 HIS A N 6
ATOM 13730 C CA . HIS A 1 74 ? 9.174 13.073 -4.282 1.00 2.53 74 HIS A CA 6
ATOM 13731 C C . HIS A 1 74 ? 9.437 12.449 -2.911 1.00 2.31 74 HIS A C 6
ATOM 13732 O O . HIS A 1 74 ? 10.061 13.074 -2.052 1.00 2.39 74 HIS A O 6
ATOM 13747 N N . GLU A 1 75 ? 8.959 11.227 -2.696 1.00 2.65 75 GLU A N 6
ATOM 13748 C CA . GLU A 1 75 ? 9.246 10.509 -1.459 1.00 3.11 75 GLU A CA 6
ATOM 13749 C C . GLU A 1 75 ? 10.748 10.255 -1.327 1.00 2.88 75 GLU A C 6
ATOM 13750 O O . GLU A 1 75 ? 11.385 10.714 -0.375 1.00 2.88 75 GLU A O 6
ATOM 13762 N N . ARG A 1 76 ? 11.313 9.561 -2.312 1.00 3.13 76 ARG A N 6
ATOM 13763 C CA . ARG A 1 76 ? 12.727 9.192 -2.289 1.00 3.53 76 ARG A CA 6
ATOM 13764 C C . ARG A 1 76 ? 13.630 10.423 -2.324 1.00 3.11 76 ARG A C 6
ATOM 13765 O O . ARG A 1 76 ? 14.787 10.357 -1.926 1.00 3.34 76 ARG A O 6
ATOM 13786 N N . ALA A 1 77 ? 13.100 11.536 -2.803 1.00 2.87 77 ALA A N 6
ATOM 13787 C CA . ALA A 1 77 ? 13.869 12.769 -2.894 1.00 3.25 77 ALA A CA 6
ATOM 13788 C C . ALA A 1 77 ? 14.323 13.244 -1.517 1.00 2.97 77 ALA A C 6
ATOM 13789 O O . ALA A 1 77 ? 15.520 13.345 -1.246 1.00 3.34 77 ALA A O 6
ATOM 13796 N N . ALA A 1 78 ? 13.366 13.511 -0.644 1.00 2.67 78 ALA A N 6
ATOM 13797 C CA . ALA A 1 78 ? 13.671 14.080 0.662 1.00 2.96 78 ALA A CA 6
ATOM 13798 C C . ALA A 1 78 ? 13.910 13.009 1.723 1.00 2.75 78 ALA A C 6
ATOM 13799 O O . ALA A 1 78 ? 14.772 13.166 2.585 1.00 3.00 78 ALA A O 6
ATOM 13806 N N . ASP A 1 79 ? 13.153 11.922 1.662 1.00 2.54 79 ASP A N 6
ATOM 13807 C CA . ASP A 1 79 ? 13.168 10.927 2.735 1.00 2.71 79 ASP A CA 6
ATOM 13808 C C . ASP A 1 79 ? 14.339 9.954 2.619 1.00 2.42 79 ASP A C 6
ATOM 13809 O O . ASP A 1 79 ? 14.663 9.282 3.587 1.00 2.51 79 ASP A O 6
ATOM 13818 N N . LEU A 1 80 ? 14.981 9.910 1.446 1.00 2.27 80 LEU A N 6
ATOM 13819 C CA . LEU A 1 80 ? 15.986 8.880 1.121 1.00 2.33 80 LEU A CA 6
ATOM 13820 C C . LEU A 1 80 ? 16.938 8.566 2.280 1.00 2.25 80 LEU A C 6
ATOM 13821 O O . LEU A 1 80 ? 17.137 7.400 2.616 1.00 2.17 80 LEU A O 6
ATOM 13837 N N . SER A 1 81 ? 17.515 9.601 2.882 1.00 2.36 81 SER A N 6
ATOM 13838 C CA . SER A 1 81 ? 18.484 9.422 3.964 1.00 2.45 81 SER A CA 6
ATOM 13839 C C . SER A 1 81 ? 17.892 8.624 5.132 1.00 2.33 81 SER A C 6
ATOM 13840 O O . SER A 1 81 ? 18.534 7.727 5.685 1.00 2.28 81 SER A O 6
ATOM 13848 N N . GLY A 1 82 ? 16.663 8.940 5.500 1.00 2.38 82 GLY A N 6
ATOM 13849 C CA . GLY A 1 82 ? 16.013 8.208 6.562 1.00 2.40 82 GLY A CA 6
ATOM 13850 C C . GLY A 1 82 ? 15.388 6.927 6.054 1.00 2.16 82 GLY A C 6
ATOM 13851 O O . GLY A 1 82 ? 15.289 5.944 6.784 1.00 2.10 82 GLY A O 6
ATOM 13855 N N . LEU A 1 83 ? 14.980 6.950 4.791 1.00 2.08 83 LEU A N 6
ATOM 13856 C CA . LEU A 1 83 ? 14.352 5.806 4.145 1.00 1.95 83 LEU A CA 6
ATOM 13857 C C . LEU A 1 83 ? 15.303 4.616 4.132 1.00 1.77 83 LEU A C 6
ATOM 13858 O O . LEU A 1 83 ? 14.923 3.514 4.532 1.00 1.61 83 LEU A O 6
ATOM 13874 N N . VAL A 1 84 ? 16.540 4.847 3.686 1.00 1.84 84 VAL A N 6
ATOM 13875 C CA . VAL A 1 84 ? 17.536 3.785 3.627 1.00 1.78 84 VAL A CA 6
ATOM 13876 C C . VAL A 1 84 ? 17.713 3.130 4.996 1.00 1.72 84 VAL A C 6
ATOM 13877 O O . VAL A 1 84 ? 17.561 1.919 5.126 1.00 1.62 84 VAL A O 6
ATOM 13890 N N . GLU A 1 85 ? 17.988 3.937 6.021 1.00 1.84 85 GLU A N 6
ATOM 13891 C CA . GLU A 1 85 ? 18.239 3.403 7.355 1.00 1.85 85 GLU A CA 6
ATOM 13892 C C . GLU A 1 85 ? 16.993 2.734 7.932 1.00 1.74 85 GLU A C 6
ATOM 13893 O O . GLU A 1 85 ? 17.093 1.744 8.653 1.00 1.76 85 GLU A O 6
ATOM 13905 N N . ARG A 1 86 ? 15.827 3.270 7.592 1.00 1.67 86 ARG A N 6
ATOM 13906 C CA . ARG A 1 86 ? 14.568 2.776 8.129 1.00 1.60 86 ARG A CA 6
ATOM 13907 C C . ARG A 1 86 ? 14.342 1.306 7.772 1.00 1.44 86 ARG A C 6
ATOM 13908 O O . ARG A 1 86 ? 14.446 0.437 8.634 1.00 1.46 86 ARG A O 6
ATOM 13929 N N . VAL A 1 87 ? 14.076 1.026 6.503 1.00 1.32 87 VAL A N 6
ATOM 13930 C CA . VAL A 1 87 ? 13.729 -0.333 6.089 1.00 1.20 87 VAL A CA 6
ATOM 13931 C C . VAL A 1 87 ? 14.937 -1.276 6.188 1.00 1.24 87 VAL A C 6
ATOM 13932 O O . VAL A 1 87 ? 14.776 -2.486 6.392 1.00 1.25 87 VAL A O 6
ATOM 13945 N N . MET A 1 88 ? 16.141 -0.715 6.102 1.00 1.34 88 MET A N 6
ATOM 13946 C CA . MET A 1 88 ? 17.366 -1.486 6.334 1.00 1.47 88 MET A CA 6
ATOM 13947 C C . MET A 1 88 ? 17.361 -2.107 7.728 1.00 1.54 88 MET A C 6
ATOM 13948 O O . MET A 1 88 ? 17.803 -3.240 7.915 1.00 1.65 88 MET A O 6
ATOM 13962 N N . GLN A 1 89 ? 16.853 -1.368 8.700 1.00 1.57 89 GLN A N 6
ATOM 13963 C CA . GLN A 1 89 ? 16.795 -1.860 10.066 1.00 1.71 89 GLN A CA 6
ATOM 13964 C C . GLN A 1 89 ? 15.481 -2.591 10.336 1.00 1.67 89 GLN A C 6
ATOM 13965 O O . GLN A 1 89 ? 15.389 -3.393 11.265 1.00 1.81 89 GLN A O 6
ATOM 13979 N N . LEU A 1 90 ? 14.466 -2.309 9.524 1.00 1.53 90 LEU A N 6
ATOM 13980 C CA . LEU A 1 90 ? 13.149 -2.908 9.718 1.00 1.49 90 LEU A CA 6
ATOM 13981 C C . LEU A 1 90 ? 13.146 -4.382 9.332 1.00 1.47 90 LEU A C 6
ATOM 13982 O O . LEU A 1 90 ? 12.896 -5.252 10.166 1.00 1.68 90 LEU A O 6
ATOM 13998 N N . THR A 1 91 ? 13.432 -4.657 8.070 1.00 1.33 91 THR A N 6
ATOM 13999 C CA . THR A 1 91 ? 13.380 -6.015 7.557 1.00 1.41 91 THR A CA 6
ATOM 14000 C C . THR A 1 91 ? 14.752 -6.482 7.086 1.00 1.74 91 THR A C 6
ATOM 14001 O O . THR A 1 91 ? 14.890 -7.551 6.485 1.00 2.04 91 THR A O 6
ATOM 14012 N N . GLY A 1 92 ? 15.766 -5.674 7.365 1.00 1.87 92 GLY A N 6
ATOM 14013 C CA . GLY A 1 92 ? 17.121 -6.023 6.990 1.00 2.28 92 GLY A CA 6
ATOM 14014 C C . GLY A 1 92 ? 17.337 -5.977 5.492 1.00 2.01 92 GLY A C 6
ATOM 14015 O O . GLY A 1 92 ? 18.145 -6.732 4.951 1.00 2.42 92 GLY A O 6
ATOM 14019 N N . CYS A 1 93 ? 16.620 -5.088 4.824 1.00 1.61 93 CYS A N 6
ATOM 14020 C CA . CYS A 1 93 ? 16.705 -4.975 3.379 1.00 1.56 93 CYS A CA 6
ATOM 14021 C C . CYS A 1 93 ? 17.637 -3.844 2.978 1.00 1.63 93 CYS A C 6
ATOM 14022 O O . CYS A 1 93 ? 17.437 -2.698 3.378 1.00 1.74 93 CYS A O 6
ATOM 14030 N N . ASP A 1 94 ? 18.656 -4.185 2.195 1.00 1.90 94 ASP A N 6
ATOM 14031 C CA . ASP A 1 94 ? 19.593 -3.196 1.674 1.00 2.07 94 ASP A CA 6
ATOM 14032 C C . ASP A 1 94 ? 18.855 -2.139 0.874 1.00 1.80 94 ASP A C 6
ATOM 14033 O O . ASP A 1 94 ? 17.788 -2.420 0.327 1.00 1.59 94 ASP A O 6
ATOM 14042 N N . GLU A 1 95 ? 19.424 -0.942 0.802 1.00 1.97 95 GLU A N 6
ATOM 14043 C CA . GLU A 1 95 ? 18.743 0.217 0.222 1.00 1.90 95 GLU A CA 6
ATOM 14044 C C . GLU A 1 95 ? 18.106 -0.106 -1.130 1.00 1.72 95 GLU A C 6
ATOM 14045 O O . GLU A 1 95 ? 16.978 0.310 -1.407 1.00 1.62 95 GLU A O 6
ATOM 14057 N N . ASP A 1 96 ? 18.826 -0.858 -1.959 1.00 1.80 96 ASP A N 6
ATOM 14058 C CA . ASP A 1 96 ? 18.342 -1.222 -3.289 1.00 1.76 96 ASP A CA 6
ATOM 14059 C C . ASP A 1 96 ? 17.026 -1.985 -3.190 1.00 1.53 96 ASP A C 6
ATOM 14060 O O . ASP A 1 96 ? 16.039 -1.619 -3.822 1.00 1.48 96 ASP A O 6
ATOM 14069 N N . THR A 1 97 ? 17.019 -3.023 -2.372 1.00 1.49 97 THR A N 6
ATOM 14070 C CA . THR A 1 97 ? 15.844 -3.861 -2.194 1.00 1.37 97 THR A CA 6
ATOM 14071 C C . THR A 1 97 ? 14.758 -3.102 -1.439 1.00 1.16 97 THR A C 6
ATOM 14072 O O . THR A 1 97 ? 13.578 -3.186 -1.779 1.00 1.11 97 THR A O 6
ATOM 14083 N N . ALA A 1 98 ? 15.178 -2.356 -0.418 1.00 1.16 98 ALA A N 6
ATOM 14084 C CA . ALA A 1 98 ? 14.298 -1.474 0.324 1.00 1.07 98 ALA A CA 6
ATOM 14085 C C . ALA A 1 98 ? 13.488 -0.591 -0.615 1.00 1.11 98 ALA A C 6
ATOM 14086 O O . ALA A 1 98 ? 12.266 -0.526 -0.516 1.00 1.14 98 ALA A O 6
ATOM 14093 N N . GLU A 1 99 ? 14.185 0.070 -1.533 1.00 1.25 99 GLU A N 6
ATOM 14094 C CA . GLU A 1 99 ? 13.560 0.968 -2.497 1.00 1.40 99 GLU A CA 6
ATOM 14095 C C . GLU A 1 99 ? 12.465 0.259 -3.292 1.00 1.34 99 GLU A C 6
ATOM 14096 O O . GLU A 1 99 ? 11.362 0.785 -3.455 1.00 1.47 99 GLU A O 6
ATOM 14108 N N . GLU A 1 100 ? 12.769 -0.946 -3.765 1.00 1.26 100 GLU A N 6
ATOM 14109 C CA . GLU A 1 100 ? 11.819 -1.736 -4.538 1.00 1.36 100 GLU A CA 6
ATOM 14110 C C . GLU A 1 100 ? 10.586 -2.049 -3.706 1.00 1.47 100 GLU A C 6
ATOM 14111 O O . GLU A 1 100 ? 9.478 -2.152 -4.225 1.00 1.77 100 GLU A O 6
ATOM 14123 N N . LEU A 1 101 ? 10.804 -2.191 -2.409 1.00 1.44 101 LEU A N 6
ATOM 14124 C CA . LEU A 1 101 ? 9.737 -2.542 -1.473 1.00 1.76 101 LEU A CA 6
ATOM 14125 C C . LEU A 1 101 ? 8.738 -1.400 -1.289 1.00 1.68 101 LEU A C 6
ATOM 14126 O O . LEU A 1 101 ? 7.580 -1.642 -0.953 1.00 1.93 101 LEU A O 6
ATOM 14142 N N . ILE A 1 102 ? 9.176 -0.163 -1.513 1.00 1.52 102 ILE A N 6
ATOM 14143 C CA . ILE A 1 102 ? 8.274 0.988 -1.415 1.00 1.52 102 ILE A CA 6
ATOM 14144 C C . ILE A 1 102 ? 7.134 0.843 -2.422 1.00 1.36 102 ILE A C 6
ATOM 14145 O O . ILE A 1 102 ? 5.973 1.105 -2.106 1.00 1.58 102 ILE A O 6
ATOM 14161 N N . SER A 1 103 ? 7.468 0.395 -3.627 1.00 1.28 103 SER A N 6
ATOM 14162 C CA . SER A 1 103 ? 6.464 0.148 -4.650 1.00 1.49 103 SER A CA 6
ATOM 14163 C C . SER A 1 103 ? 6.113 -1.337 -4.707 1.00 1.45 103 SER A C 6
ATOM 14164 O O . SER A 1 103 ? 5.335 -1.775 -5.555 1.00 1.73 103 SER A O 6
ATOM 14172 N N . GLN A 1 104 ? 6.712 -2.090 -3.780 1.00 1.25 104 GLN A N 6
ATOM 14173 C CA . GLN A 1 104 ? 6.513 -3.532 -3.653 1.00 1.32 104 GLN A CA 6
ATOM 14174 C C . GLN A 1 104 ? 6.769 -4.247 -4.981 1.00 1.47 104 GLN A C 6
ATOM 14175 O O . GLN A 1 104 ? 5.978 -5.076 -5.426 1.00 1.65 104 GLN A O 6
ATOM 14189 N N . ARG A 1 105 ? 7.890 -3.910 -5.606 1.00 1.50 105 ARG A N 6
ATOM 14190 C CA . ARG A 1 105 ? 8.262 -4.476 -6.894 1.00 1.76 105 ARG A CA 6
ATOM 14191 C C . ARG A 1 105 ? 8.790 -5.901 -6.752 1.00 1.82 105 ARG A C 6
ATOM 14192 O O . ARG A 1 105 ? 8.899 -6.636 -7.735 1.00 2.09 105 ARG A O 6
ATOM 14213 N N . ILE A 1 106 ? 9.112 -6.286 -5.531 1.00 1.66 106 ILE A N 6
ATOM 14214 C CA . ILE A 1 106 ? 9.648 -7.611 -5.272 1.00 1.73 106 ILE A CA 6
ATOM 14215 C C . ILE A 1 106 ? 8.908 -8.292 -4.126 1.00 1.62 106 ILE A C 6
ATOM 14216 O O . ILE A 1 106 ? 9.127 -7.993 -2.949 1.00 1.62 106 ILE A O 6
ATOM 14232 N N . ASP A 1 107 ? 8.009 -9.196 -4.490 1.00 1.75 107 ASP A N 6
ATOM 14233 C CA . ASP A 1 107 ? 7.317 -10.026 -3.517 1.00 1.88 107 ASP A CA 6
ATOM 14234 C C . ASP A 1 107 ? 8.278 -11.073 -2.980 1.00 1.86 107 ASP A C 6
ATOM 14235 O O . ASP A 1 107 ? 9.177 -11.523 -3.693 1.00 1.81 107 ASP A O 6
ATOM 14244 N N . VAL A 1 108 ? 8.070 -11.473 -1.731 1.00 2.07 108 VAL A N 6
ATOM 14245 C CA . VAL A 1 108 ? 8.969 -12.351 -1.011 1.00 2.19 108 VAL A CA 6
ATOM 14246 C C . VAL A 1 108 ? 9.194 -13.697 -1.697 1.00 2.19 108 VAL A C 6
ATOM 14247 O O . VAL A 1 108 ? 10.056 -14.468 -1.283 1.00 2.32 108 VAL A O 6
ATOM 14260 N N . PHE A 1 109 ? 8.434 -13.968 -2.743 1.00 2.25 109 PHE A N 6
ATOM 14261 C CA . PHE A 1 109 ? 8.467 -15.266 -3.390 1.00 2.56 109 PHE A CA 6
ATOM 14262 C C . PHE A 1 109 ? 9.573 -15.306 -4.439 1.00 2.51 109 PHE A C 6
ATOM 14263 O O . PHE A 1 109 ? 10.008 -16.373 -4.873 1.00 2.74 109 PHE A O 6
ATOM 14280 N N . ASN A 1 110 ? 10.029 -14.126 -4.826 1.00 2.34 110 ASN A N 6
ATOM 14281 C CA . ASN A 1 110 ? 11.001 -13.983 -5.907 1.00 2.53 110 ASN A CA 6
ATOM 14282 C C . ASN A 1 110 ? 12.353 -13.515 -5.367 1.00 2.51 110 ASN A C 6
ATOM 14283 O O . ASN A 1 110 ? 13.229 -13.099 -6.126 1.00 2.80 110 ASN A O 6
ATOM 14294 N N . LEU A 1 111 ? 12.503 -13.565 -4.048 1.00 2.33 111 LEU A N 6
ATOM 14295 C CA . LEU A 1 111 ? 13.697 -13.040 -3.368 1.00 2.49 111 LEU A CA 6
ATOM 14296 C C . LEU A 1 111 ? 15.010 -13.672 -3.847 1.00 2.63 111 LEU A C 6
ATOM 14297 O O . LEU A 1 111 ? 15.005 -14.622 -4.630 1.00 2.59 111 LEU A O 6
ATOM 14313 N N . ASP A 1 112 ? 16.122 -13.100 -3.354 1.00 2.96 112 ASP A N 6
ATOM 14314 C CA . ASP A 1 112 ? 17.497 -13.439 -3.783 1.00 3.20 112 ASP A CA 6
ATOM 14315 C C . ASP A 1 112 ? 17.681 -14.915 -4.137 1.00 3.06 112 ASP A C 6
ATOM 14316 O O . ASP A 1 112 ? 18.194 -15.236 -5.209 1.00 3.21 112 ASP A O 6
ATOM 14325 N N . ASP A 1 113 ? 17.270 -15.809 -3.256 1.00 3.02 113 ASP A N 6
ATOM 14326 C CA . ASP A 1 113 ? 17.229 -17.221 -3.600 1.00 3.16 113 ASP A CA 6
ATOM 14327 C C . ASP A 1 113 ? 15.780 -17.663 -3.669 1.00 3.03 113 ASP A C 6
ATOM 14328 O O . ASP A 1 113 ? 15.155 -17.566 -4.723 1.00 3.27 113 ASP A O 6
ATOM 14337 N N . ILE A 1 114 ? 15.258 -18.138 -2.537 1.00 2.91 114 ILE A N 6
ATOM 14338 C CA . ILE A 1 114 ? 13.825 -18.348 -2.340 1.00 2.89 114 ILE A CA 6
ATOM 14339 C C . ILE A 1 114 ? 13.550 -18.778 -0.908 1.00 2.68 114 ILE A C 6
ATOM 14340 O O . ILE A 1 114 ? 13.380 -19.964 -0.629 1.00 2.81 114 ILE A O 6
ATOM 14356 N N . ASP A 1 115 ? 13.498 -17.822 0.005 1.00 2.53 115 ASP A N 6
ATOM 14357 C CA . ASP A 1 115 ? 12.988 -18.102 1.334 1.00 2.49 115 ASP A CA 6
ATOM 14358 C C . ASP A 1 115 ? 11.744 -17.293 1.583 1.00 2.34 115 ASP A C 6
ATOM 14359 O O . ASP A 1 115 ? 11.766 -16.320 2.331 1.00 2.21 115 ASP A O 6
ATOM 14368 N N . ALA A 1 116 ? 10.649 -17.716 1.003 1.00 2.39 116 ALA A N 6
ATOM 14369 C CA . ALA A 1 116 ? 9.406 -16.988 1.147 1.00 2.28 116 ALA A CA 6
ATOM 14370 C C . ALA A 1 116 ? 8.640 -17.514 2.347 1.00 2.35 116 ALA A C 6
ATOM 14371 O O . ALA A 1 116 ? 7.474 -17.193 2.556 1.00 2.37 116 ALA A O 6
ATOM 14378 N N . SER A 1 117 ? 9.322 -18.339 3.126 1.00 2.45 117 SER A N 6
ATOM 14379 C CA . SER A 1 117 ? 8.829 -18.754 4.422 1.00 2.54 117 SER A CA 6
ATOM 14380 C C . SER A 1 117 ? 9.301 -17.757 5.476 1.00 2.33 117 SER A C 6
ATOM 14381 O O . SER A 1 117 ? 8.503 -17.237 6.263 1.00 2.27 117 SER A O 6
ATOM 14389 N N . ASP A 1 118 ? 10.597 -17.451 5.462 1.00 2.27 118 ASP A N 6
ATOM 14390 C CA . ASP A 1 118 ? 11.149 -16.523 6.424 1.00 2.14 118 ASP A CA 6
ATOM 14391 C C . ASP A 1 118 ? 10.830 -15.103 6.006 1.00 1.89 118 ASP A C 6
ATOM 14392 O O . ASP A 1 118 ? 10.543 -14.247 6.837 1.00 1.80 118 ASP A O 6
ATOM 14401 N N . ALA A 1 119 ? 10.863 -14.863 4.704 1.00 1.82 119 ALA A N 6
ATOM 14402 C CA . ALA A 1 119 ? 10.511 -13.563 4.167 1.00 1.62 119 ALA A CA 6
ATOM 14403 C C . ALA A 1 119 ? 9.019 -13.310 4.315 1.00 1.57 119 ALA A C 6
ATOM 14404 O O . ALA A 1 119 ? 8.573 -12.171 4.256 1.00 1.43 119 ALA A O 6
ATOM 14411 N N . ALA A 1 120 ? 8.247 -14.374 4.507 1.00 1.74 120 ALA A N 6
ATOM 14412 C CA . ALA A 1 120 ? 6.823 -14.238 4.773 1.00 1.79 120 ALA A CA 6
ATOM 14413 C C . ALA A 1 120 ? 6.618 -13.485 6.079 1.00 1.74 120 ALA A C 6
ATOM 14414 O O . ALA A 1 120 ? 5.730 -12.637 6.188 1.00 1.71 120 ALA A O 6
ATOM 14421 N N . GLU A 1 121 ? 7.471 -13.791 7.058 1.00 1.78 121 GLU A N 6
ATOM 14422 C CA . GLU A 1 121 ? 7.479 -13.072 8.329 1.00 1.80 121 GLU A CA 6
ATOM 14423 C C . GLU A 1 121 ? 7.717 -11.586 8.082 1.00 1.55 121 GLU A C 6
ATOM 14424 O O . GLU A 1 121 ? 7.123 -10.725 8.728 1.00 1.53 121 GLU A O 6
ATOM 14436 N N . LEU A 1 122 ? 8.598 -11.306 7.135 1.00 1.41 122 LEU A N 6
ATOM 14437 C CA . LEU A 1 122 ? 8.989 -9.941 6.818 1.00 1.22 122 LEU A CA 6
ATOM 14438 C C . LEU A 1 122 ? 7.964 -9.260 5.919 1.00 1.12 122 LEU A C 6
ATOM 14439 O O . LEU A 1 122 ? 7.823 -8.043 5.957 1.00 1.01 122 LEU A O 6
ATOM 14455 N N . SER A 1 123 ? 7.250 -10.047 5.115 1.00 1.22 123 SER A N 6
ATOM 14456 C CA . SER A 1 123 ? 6.255 -9.510 4.189 1.00 1.23 123 SER A CA 6
ATOM 14457 C C . SER A 1 123 ? 5.220 -8.681 4.936 1.00 1.20 123 SER A C 6
ATOM 14458 O O . SER A 1 123 ? 4.748 -7.659 4.436 1.00 1.15 123 SER A O 6
ATOM 14466 N N . TRP A 1 124 ? 4.878 -9.127 6.134 1.00 1.28 124 TRP A N 6
ATOM 14467 C CA . TRP A 1 124 ? 3.933 -8.409 6.970 1.00 1.32 124 TRP A CA 6
ATOM 14468 C C . TRP A 1 124 ? 4.486 -7.041 7.356 1.00 1.15 124 TRP A C 6
ATOM 14469 O O . TRP A 1 124 ? 3.764 -6.045 7.345 1.00 1.16 124 TRP A O 6
ATOM 14490 N N . GLU A 1 125 ? 5.775 -6.993 7.666 1.00 1.05 125 GLU A N 6
ATOM 14491 C CA . GLU A 1 125 ? 6.420 -5.737 8.015 1.00 0.94 125 GLU A CA 6
ATOM 14492 C C . GLU A 1 125 ? 6.595 -4.873 6.766 1.00 0.81 125 GLU A C 6
ATOM 14493 O O . GLU A 1 125 ? 6.418 -3.660 6.816 1.00 0.79 125 GLU A O 6
ATOM 14505 N N . ILE A 1 126 ? 6.937 -5.513 5.646 1.00 0.81 126 ILE A N 6
ATOM 14506 C CA . ILE A 1 126 ? 7.092 -4.821 4.367 1.00 0.78 126 ILE A CA 6
ATOM 14507 C C . ILE A 1 126 ? 5.810 -4.094 3.983 1.00 0.81 126 ILE A C 6
ATOM 14508 O O . ILE A 1 126 ? 5.843 -2.958 3.513 1.00 0.83 126 ILE A O 6
ATOM 14524 N N . GLN A 1 127 ? 4.682 -4.753 4.195 1.00 0.89 127 GLN A N 6
ATOM 14525 C CA . GLN A 1 127 ? 3.392 -4.140 3.942 1.00 0.97 127 GLN A CA 6
ATOM 14526 C C . GLN A 1 127 ? 3.236 -2.862 4.756 1.00 0.95 127 GLN A C 6
ATOM 14527 O O . GLN A 1 127 ? 2.605 -1.902 4.321 1.00 1.02 127 GLN A O 6
ATOM 14541 N N . ALA A 1 128 ? 3.847 -2.845 5.924 1.00 0.91 128 ALA A N 6
ATOM 14542 C CA . ALA A 1 128 ? 3.767 -1.691 6.786 1.00 0.97 128 ALA A CA 6
ATOM 14543 C C . ALA A 1 128 ? 4.741 -0.593 6.342 1.00 1.01 128 ALA A C 6
ATOM 14544 O O . ALA A 1 128 ? 4.521 0.586 6.618 1.00 1.13 128 ALA A O 6
ATOM 14551 N N . ILE A 1 129 ? 5.820 -0.974 5.650 1.00 0.97 129 ILE A N 6
ATOM 14552 C CA . ILE A 1 129 ? 6.818 -0.004 5.216 1.00 1.08 129 ILE A CA 6
ATOM 14553 C C . ILE A 1 129 ? 6.373 0.700 3.934 1.00 1.13 129 ILE A C 6
ATOM 14554 O O . ILE A 1 129 ? 6.664 1.882 3.734 1.00 1.31 129 ILE A O 6
ATOM 14570 N N . THR A 1 130 ? 5.651 -0.016 3.073 1.00 1.05 130 THR A N 6
ATOM 14571 C CA . THR A 1 130 ? 5.094 0.595 1.877 1.00 1.19 130 THR A CA 6
ATOM 14572 C C . THR A 1 130 ? 3.949 1.530 2.275 1.00 1.27 130 THR A C 6
ATOM 14573 O O . THR A 1 130 ? 3.585 2.452 1.540 1.00 1.41 130 THR A O 6
ATOM 14584 N N . ALA A 1 131 ? 3.428 1.310 3.482 1.00 1.24 131 ALA A N 6
ATOM 14585 C CA . ALA A 1 131 ? 2.405 2.170 4.053 1.00 1.40 131 ALA A CA 6
ATOM 14586 C C . ALA A 1 131 ? 2.983 3.534 4.415 1.00 1.61 131 ALA A C 6
ATOM 14587 O O . ALA A 1 131 ? 2.307 4.557 4.295 1.00 1.89 131 ALA A O 6
ATOM 14594 N N . LYS A 1 132 ? 4.243 3.540 4.846 1.00 1.58 132 LYS A N 6
ATOM 14595 C CA . LYS A 1 132 ? 4.928 4.777 5.216 1.00 1.87 132 LYS A CA 6
ATOM 14596 C C . LYS A 1 132 ? 4.988 5.734 4.035 1.00 1.85 132 LYS A C 6
ATOM 14597 O O . LYS A 1 132 ? 4.598 6.895 4.140 1.00 2.20 132 LYS A O 6
ATOM 14616 N N . ALA A 1 133 ? 5.474 5.221 2.909 1.00 1.54 133 ALA A N 6
ATOM 14617 C CA . ALA A 1 133 ? 5.692 6.034 1.720 1.00 1.58 133 ALA A CA 6
ATOM 14618 C C . ALA A 1 133 ? 4.406 6.712 1.265 1.00 1.78 133 ALA A C 6
ATOM 14619 O O . ALA A 1 133 ? 4.397 7.897 0.938 1.00 2.06 133 ALA A O 6
ATOM 14626 N N . ALA A 1 134 ? 3.315 5.964 1.272 1.00 1.77 134 ALA A N 6
ATOM 14627 C CA . ALA A 1 134 ? 2.038 6.488 0.817 1.00 2.20 134 ALA A CA 6
ATOM 14628 C C . ALA A 1 134 ? 1.435 7.448 1.836 1.00 2.59 134 ALA A C 6
ATOM 14629 O O . ALA A 1 134 ? 0.621 8.311 1.490 1.00 3.00 134 ALA A O 6
ATOM 14636 N N . LYS A 1 135 ? 1.833 7.301 3.092 1.00 2.60 135 LYS A N 6
ATOM 14637 C CA . LYS A 1 135 ? 1.354 8.181 4.149 1.00 3.11 135 LYS A CA 6
ATOM 14638 C C . LYS A 1 135 ? 2.070 9.528 4.075 1.00 3.24 135 LYS A C 6
ATOM 14639 O O . LYS A 1 135 ? 1.579 10.536 4.586 1.00 3.71 135 LYS A O 6
ATOM 14658 N N . THR A 1 136 ? 3.235 9.538 3.436 1.00 2.94 136 THR A N 6
ATOM 14659 C CA . THR A 1 136 ? 3.946 10.778 3.169 1.00 3.14 136 THR A CA 6
ATOM 14660 C C . THR A 1 136 ? 3.130 11.642 2.212 1.00 2.85 136 THR A C 6
ATOM 14661 O O . THR A 1 136 ? 3.017 12.858 2.386 1.00 3.27 136 THR A O 6
ATOM 14672 N N . LEU A 1 137 ? 2.549 10.986 1.212 1.00 2.34 137 LEU A N 6
ATOM 14673 C CA . LEU A 1 137 ? 1.668 11.643 0.255 1.00 2.40 137 LEU A CA 6
ATOM 14674 C C . LEU A 1 137 ? 0.371 12.040 0.949 1.00 2.69 137 LEU A C 6
ATOM 14675 O O . LEU A 1 137 ? -0.200 13.097 0.690 1.00 3.15 137 LEU A O 6
ATOM 14691 N N . GLY A 1 138 ? -0.087 11.167 1.824 1.00 2.73 138 GLY A N 6
ATOM 14692 C CA . GLY A 1 138 ? -1.090 11.529 2.797 1.00 3.20 138 GLY A CA 6
ATOM 14693 C C . GLY A 1 138 ? -2.377 10.744 2.687 1.00 2.99 138 GLY A C 6
ATOM 14694 O O . GLY A 1 138 ? -2.945 10.373 3.716 1.00 3.52 138 GLY A O 6
ATOM 14698 N N . PHE A 1 139 ? -2.849 10.444 1.480 1.00 2.55 139 PHE A N 6
ATOM 14699 C CA . PHE A 1 139 ? -3.971 9.521 1.369 1.00 2.51 139 PHE A CA 6
ATOM 14700 C C . PHE A 1 139 ? -3.775 8.496 0.262 1.00 2.10 139 PHE A C 6
ATOM 14701 O O . PHE A 1 139 ? -4.206 8.692 -0.871 1.00 2.55 139 PHE A O 6
ATOM 14718 N N . ARG A 1 140 ? -3.096 7.417 0.589 1.00 2.05 140 ARG A N 6
ATOM 14719 C CA . ARG A 1 140 ? -3.250 6.143 -0.097 1.00 2.32 140 ARG A CA 6
ATOM 14720 C C . ARG A 1 140 ? -3.094 5.035 0.927 1.00 1.95 140 ARG A C 6
ATOM 14721 O O . ARG A 1 140 ? -3.688 3.967 0.857 1.00 2.68 140 ARG A O 6
ATOM 14742 N N . GLY A 1 141 ? -2.246 5.378 1.881 1.00 1.63 141 GLY A N 6
ATOM 14743 C CA . GLY A 1 141 ? -1.662 4.495 2.868 1.00 2.31 141 GLY A CA 6
ATOM 14744 C C . GLY A 1 141 ? -0.990 3.235 2.332 1.00 2.33 141 GLY A C 6
ATOM 14745 O O . GLY A 1 141 ? -0.332 2.560 3.107 1.00 3.15 141 GLY A O 6
ATOM 14749 N N . VAL A 1 142 ? -1.143 2.919 1.038 1.00 1.67 142 VAL A N 6
ATOM 14750 C CA . VAL A 1 142 ? -0.206 2.087 0.261 1.00 1.71 142 VAL A CA 6
ATOM 14751 C C . VAL A 1 142 ? -0.511 2.218 -1.224 1.00 1.59 142 VAL A C 6
ATOM 14752 O O . VAL A 1 142 ? -1.683 2.254 -1.601 1.00 1.54 142 VAL A O 6
ATOM 14765 N N . SER A 1 143 ? 0.506 2.226 -2.065 1.00 1.80 143 SER A N 6
ATOM 14766 C CA . SER A 1 143 ? 0.296 1.941 -3.473 1.00 1.82 143 SER A CA 6
ATOM 14767 C C . SER A 1 143 ? 1.466 1.146 -4.023 1.00 1.84 143 SER A C 6
ATOM 14768 O O . SER A 1 143 ? 2.550 1.688 -4.253 1.00 2.00 143 SER A O 6
ATOM 14776 N N . MET A 1 144 ? 1.249 -0.145 -4.215 1.00 1.76 144 MET A N 6
ATOM 14777 C CA . MET A 1 144 ? 2.259 -0.986 -4.822 1.00 1.87 144 MET A CA 6
ATOM 14778 C C . MET A 1 144 ? 1.984 -1.066 -6.307 1.00 2.11 144 MET A C 6
ATOM 14779 O O . MET A 1 144 ? 1.155 -1.863 -6.750 1.00 2.38 144 MET A O 6
ATOM 14793 N N . GLN A 1 145 ? 2.684 -0.245 -7.077 1.00 2.32 145 GLN A N 6
ATOM 14794 C CA . GLN A 1 145 ? 2.363 -0.082 -8.481 1.00 2.69 145 GLN A CA 6
ATOM 14795 C C . GLN A 1 145 ? 2.853 -1.267 -9.295 1.00 3.04 145 GLN A C 6
ATOM 14796 O O . GLN A 1 145 ? 4.006 -1.310 -9.724 1.00 3.46 145 GLN A O 6
ATOM 14810 N N . ASP A 1 146 ? 1.968 -2.226 -9.488 1.00 3.34 146 ASP A N 6
ATOM 14811 C CA . ASP A 1 146 ? 2.204 -3.318 -10.409 1.00 4.10 146 ASP A CA 6
ATOM 14812 C C . ASP A 1 146 ? 1.188 -3.237 -11.538 1.00 4.18 146 ASP A C 6
ATOM 14813 O O . ASP A 1 146 ? -0.010 -3.145 -11.285 1.00 3.73 146 ASP A O 6
ATOM 14822 N N . GLU A 1 147 ? 1.651 -3.278 -12.773 1.00 5.01 147 GLU A N 6
ATOM 14823 C CA . GLU A 1 147 ? 0.770 -3.178 -13.926 1.00 5.30 147 GLU A CA 6
ATOM 14824 C C . GLU A 1 147 ? -0.117 -4.419 -14.065 1.00 4.64 147 GLU A C 6
ATOM 14825 O O . GLU A 1 147 ? -0.947 -4.506 -14.969 1.00 4.70 147 GLU A O 6
ATOM 14837 N N . GLN A 1 148 ? 0.081 -5.376 -13.171 1.00 4.30 148 GLN A N 6
ATOM 14838 C CA . GLN A 1 148 ? -0.658 -6.625 -13.192 1.00 4.02 148 GLN A CA 6
ATOM 14839 C C . GLN A 1 148 ? -1.437 -6.844 -11.892 1.00 3.36 148 GLN A C 6
ATOM 14840 O O . GLN A 1 148 ? -1.515 -7.970 -11.396 1.00 3.63 148 GLN A O 6
ATOM 14854 N N . GLY A 1 149 ? -2.020 -5.791 -11.318 1.00 3.09 149 GLY A N 6
ATOM 14855 C CA . GLY A 1 149 ? -2.593 -5.953 -9.994 1.00 3.07 149 GLY A CA 6
ATOM 14856 C C . GLY A 1 149 ? -2.032 -5.018 -8.951 1.00 2.71 149 GLY A C 6
ATOM 14857 O O . GLY A 1 149 ? -1.684 -5.459 -7.858 1.00 3.05 149 GLY A O 6
ATOM 14861 N N . THR A 1 150 ? -1.868 -3.744 -9.320 1.00 2.37 150 THR A N 6
ATOM 14862 C CA . THR A 1 150 ? -1.426 -2.721 -8.369 1.00 2.10 150 THR A CA 6
ATOM 14863 C C . THR A 1 150 ? -2.127 -2.916 -7.030 1.00 1.91 150 THR A C 6
ATOM 14864 O O . THR A 1 150 ? -3.348 -2.789 -6.928 1.00 2.07 150 THR A O 6
ATOM 14875 N N . CYS A 1 151 ? -1.355 -3.251 -6.019 1.00 1.72 151 CYS A N 6
ATOM 14876 C CA . CYS A 1 151 ? -1.910 -3.590 -4.728 1.00 1.57 151 CYS A CA 6
ATOM 14877 C C . CYS A 1 151 ? -2.047 -2.351 -3.865 1.00 1.45 151 CYS A C 6
ATOM 14878 O O . CYS A 1 151 ? -1.099 -1.581 -3.701 1.00 1.66 151 CYS A O 6
ATOM 14886 N N . TYR A 1 152 ? -3.234 -2.150 -3.330 1.00 1.29 152 TYR A N 6
ATOM 14887 C CA . TYR A 1 152 ? -3.495 -1.001 -2.492 1.00 1.24 152 TYR A CA 6
ATOM 14888 C C . TYR A 1 152 ? -3.787 -1.426 -1.070 1.00 1.20 152 TYR A C 6
ATOM 14889 O O . TYR A 1 152 ? -4.639 -2.275 -0.821 1.00 1.33 152 TYR A O 6
ATOM 14907 N N . MET A 1 153 ? -3.066 -0.845 -0.139 1.00 1.15 153 MET A N 6
ATOM 14908 C CA . MET A 1 153 ? -3.394 -1.002 1.264 1.00 1.15 153 MET A CA 6
ATOM 14909 C C . MET A 1 153 ? -3.811 0.355 1.778 1.00 1.15 153 MET A C 6
ATOM 14910 O O . MET A 1 153 ? -2.970 1.162 2.145 1.00 1.29 153 MET A O 6
ATOM 14924 N N . ILE A 1 154 ? -5.099 0.626 1.801 1.00 1.07 154 ILE A N 6
ATOM 14925 C CA . ILE A 1 154 ? -5.539 1.953 2.176 1.00 1.11 154 ILE A CA 6
ATOM 14926 C C . ILE A 1 154 ? -5.807 2.009 3.659 1.00 1.15 154 ILE A C 6
ATOM 14927 O O . ILE A 1 154 ? -6.420 1.097 4.225 1.00 1.14 154 ILE A O 6
ATOM 14943 N N . ASP A 1 155 ? -5.297 3.057 4.279 1.00 1.30 155 ASP A N 6
ATOM 14944 C CA . ASP A 1 155 ? -5.621 3.373 5.651 1.00 1.43 155 ASP A CA 6
ATOM 14945 C C . ASP A 1 155 ? -7.126 3.538 5.752 1.00 1.34 155 ASP A C 6
ATOM 14946 O O . ASP A 1 155 ? -7.669 4.573 5.360 1.00 1.46 155 ASP A O 6
ATOM 14955 N N . MET A 1 156 ? -7.800 2.504 6.235 1.00 1.27 156 MET A N 6
ATOM 14956 C CA . MET A 1 156 ? -9.248 2.449 6.146 1.00 1.28 156 MET A CA 6
ATOM 14957 C C . MET A 1 156 ? -9.890 3.336 7.202 1.00 1.57 156 MET A C 6
ATOM 14958 O O . MET A 1 156 ? -10.338 2.872 8.252 1.00 1.65 156 MET A O 6
ATOM 14972 N N . LEU A 1 157 ? -9.895 4.625 6.899 1.00 1.89 157 LEU A N 6
ATOM 14973 C CA . LEU A 1 157 ? -10.589 5.636 7.681 1.00 2.22 157 LEU A CA 6
ATOM 14974 C C . LEU A 1 157 ? -12.077 5.311 7.745 1.00 2.16 157 LEU A C 6
ATOM 14975 O O . LEU A 1 157 ? -12.569 4.503 6.958 1.00 2.34 157 LEU A O 6
ATOM 14991 N N . GLY A 1 158 ? -12.778 5.931 8.694 1.00 2.18 158 GLY A N 6
ATOM 14992 C CA . GLY A 1 158 ? -14.192 5.640 8.925 1.00 2.26 158 GLY A CA 6
ATOM 14993 C C . GLY A 1 158 ? -15.119 6.080 7.796 1.00 2.17 158 GLY A C 6
ATOM 14994 O O . GLY A 1 158 ? -16.198 6.616 8.042 1.00 2.72 158 GLY A O 6
ATOM 14998 N N . HIS A 1 159 ? -14.684 5.854 6.566 1.00 2.34 159 HIS A N 6
ATOM 14999 C CA . HIS A 1 159 ? -15.495 6.058 5.375 1.00 2.98 159 HIS A CA 6
ATOM 15000 C C . HIS A 1 159 ? -16.204 4.768 4.993 1.00 2.56 159 HIS A C 6
ATOM 15001 O O . HIS A 1 159 ? -16.505 4.559 3.824 1.00 2.87 159 HIS A O 6
ATOM 15016 N N . ASP A 1 160 ? -16.400 3.882 5.974 1.00 2.14 160 ASP A N 6
ATOM 15017 C CA . ASP A 1 160 ? -16.991 2.549 5.757 1.00 2.07 160 ASP A CA 6
ATOM 15018 C C . ASP A 1 160 ? -18.282 2.598 4.929 1.00 1.64 160 ASP A C 6
ATOM 15019 O O . ASP A 1 160 ? -18.722 1.586 4.393 1.00 1.75 160 ASP A O 6
ATOM 15028 N N . ALA A 1 161 ? -18.872 3.776 4.839 1.00 1.53 161 ALA A N 6
ATOM 15029 C CA . ALA A 1 161 ? -20.031 4.014 3.984 1.00 1.68 161 ALA A CA 6
ATOM 15030 C C . ALA A 1 161 ? -19.705 3.703 2.523 1.00 1.59 161 ALA A C 6
ATOM 15031 O O . ALA A 1 161 ? -20.552 3.230 1.766 1.00 1.77 161 ALA A O 6
ATOM 15038 N N . GLU A 1 162 ? -18.464 3.979 2.144 1.00 1.40 162 GLU A N 6
ATOM 15039 C CA . GLU A 1 162 ? -17.976 3.726 0.798 1.00 1.34 162 GLU A CA 6
ATOM 15040 C C . GLU A 1 162 ? -17.593 2.272 0.616 1.00 1.19 162 GLU A C 6
ATOM 15041 O O . GLU A 1 162 ? -17.306 1.830 -0.495 1.00 1.24 162 GLU A O 6
ATOM 15053 N N . LEU A 1 163 ? -17.579 1.534 1.709 1.00 1.09 163 LEU A N 6
ATOM 15054 C CA . LEU A 1 163 ? -17.234 0.133 1.668 1.00 1.05 163 LEU A CA 6
ATOM 15055 C C . LEU A 1 163 ? -18.419 -0.701 1.243 1.00 1.20 163 LEU A C 6
ATOM 15056 O O . LEU A 1 163 ? -19.256 -1.098 2.055 1.00 1.44 163 LEU A O 6
ATOM 15072 N N . VAL A 1 164 ? -18.475 -0.944 -0.048 1.00 1.18 164 VAL A N 6
ATOM 15073 C CA . VAL A 1 164 ? -19.591 -1.633 -0.661 1.00 1.35 164 VAL A CA 6
ATOM 15074 C C . VAL A 1 164 ? -19.221 -3.073 -0.963 1.00 1.33 164 VAL A C 6
ATOM 15075 O O . VAL A 1 164 ? -18.198 -3.335 -1.596 1.00 1.24 164 VAL A O 6
ATOM 15088 N N . ARG A 1 165 ? -20.042 -4.004 -0.492 1.00 1.46 165 ARG A N 6
ATOM 15089 C CA . ARG A 1 165 ? -19.858 -5.405 -0.828 1.00 1.52 165 ARG A CA 6
ATOM 15090 C C . ARG A 1 165 ? -20.109 -5.622 -2.308 1.00 1.58 165 ARG A C 6
ATOM 15091 O O . ARG A 1 165 ? -21.171 -5.280 -2.826 1.00 1.69 165 ARG A O 6
ATOM 15112 N N . VAL A 1 166 ? -19.126 -6.179 -2.983 1.00 1.53 166 VAL A N 6
ATOM 15113 C CA . VAL A 1 166 ? -19.256 -6.481 -4.390 1.00 1.62 166 VAL A CA 6
ATOM 15114 C C . VAL A 1 166 ? -18.910 -7.936 -4.680 1.00 1.81 166 VAL A C 6
ATOM 15115 O O . VAL A 1 166 ? -18.507 -8.267 -5.795 1.00 1.96 166 VAL A O 6
ATOM 15128 N N . LYS A 1 167 ? -19.072 -8.792 -3.659 1.00 1.89 167 LYS A N 6
ATOM 15129 C CA . LYS A 1 167 ? -18.912 -10.239 -3.801 1.00 2.16 167 LYS A CA 6
ATOM 15130 C C . LYS A 1 167 ? -17.445 -10.601 -3.874 1.00 2.62 167 LYS A C 6
ATOM 15131 O O . LYS A 1 167 ? -16.846 -10.837 -2.811 1.00 3.09 167 LYS A O 6
ATOM 15151 N N . GLY A 1 1 ? -9.836 38.341 5.691 1.00 16.36 1 GLY A N 7
ATOM 15152 C CA . GLY A 1 1 ? -10.140 36.929 6.020 1.00 15.98 1 GLY A CA 7
ATOM 15153 C C . GLY A 1 1 ? -9.518 35.973 5.026 1.00 15.20 1 GLY A C 7
ATOM 15154 O O . GLY A 1 1 ? -9.494 36.246 3.824 1.00 14.69 1 GLY A O 7
ATOM 15160 N N . SER A 1 2 ? -9.006 34.860 5.523 1.00 15.24 2 SER A N 7
ATOM 15161 C CA . SER A 1 2 ? -8.363 33.866 4.683 1.00 14.68 2 SER A CA 7
ATOM 15162 C C . SER A 1 2 ? -8.779 32.467 5.116 1.00 13.94 2 SER A C 7
ATOM 15163 O O . SER A 1 2 ? -8.039 31.766 5.804 1.00 13.76 2 SER A O 7
ATOM 15171 N N . HIS A 1 3 ? -9.976 32.067 4.717 1.00 13.66 3 HIS A N 7
ATOM 15172 C CA . HIS A 1 3 ? -10.437 30.705 4.946 1.00 13.04 3 HIS A CA 7
ATOM 15173 C C . HIS A 1 3 ? -10.058 29.840 3.750 1.00 12.34 3 HIS A C 7
ATOM 15174 O O . HIS A 1 3 ? -10.706 28.838 3.449 1.00 11.83 3 HIS A O 7
ATOM 15189 N N . MET A 1 4 ? -8.978 30.247 3.093 1.00 12.45 4 MET A N 7
ATOM 15190 C CA . MET A 1 4 ? -8.522 29.625 1.861 1.00 12.04 4 MET A CA 7
ATOM 15191 C C . MET A 1 4 ? -8.002 28.214 2.115 1.00 11.50 4 MET A C 7
ATOM 15192 O O . MET A 1 4 ? -8.297 27.288 1.361 1.00 11.01 4 MET A O 7
ATOM 15206 N N . ALA A 1 5 ? -7.231 28.058 3.182 1.00 11.74 5 ALA A N 7
ATOM 15207 C CA . ALA A 1 5 ? -6.708 26.751 3.556 1.00 11.50 5 ALA A CA 7
ATOM 15208 C C . ALA A 1 5 ? -7.788 25.915 4.225 1.00 11.07 5 ALA A C 7
ATOM 15209 O O . ALA A 1 5 ? -7.763 24.684 4.169 1.00 10.83 5 ALA A O 7
ATOM 15216 N N . SER A 1 6 ? -8.733 26.596 4.858 1.00 11.16 6 SER A N 7
ATOM 15217 C CA . SER A 1 6 ? -9.831 25.937 5.542 1.00 11.01 6 SER A CA 7
ATOM 15218 C C . SER A 1 6 ? -10.789 25.301 4.539 1.00 10.43 6 SER A C 7
ATOM 15219 O O . SER A 1 6 ? -11.131 24.124 4.658 1.00 10.28 6 SER A O 7
ATOM 15227 N N . MET A 1 7 ? -11.218 26.083 3.554 1.00 10.30 7 MET A N 7
ATOM 15228 C CA . MET A 1 7 ? -12.111 25.579 2.522 1.00 9.93 7 MET A CA 7
ATOM 15229 C C . MET A 1 7 ? -11.393 24.570 1.644 1.00 9.06 7 MET A C 7
ATOM 15230 O O . MET A 1 7 ? -10.343 24.861 1.067 1.00 9.02 7 MET A O 7
ATOM 15244 N N . THR A 1 8 ? -11.958 23.380 1.559 1.00 8.53 8 THR A N 7
ATOM 15245 C CA . THR A 1 8 ? -11.372 22.315 0.780 1.00 7.81 8 THR A CA 7
ATOM 15246 C C . THR A 1 8 ? -12.408 21.693 -0.148 1.00 7.70 8 THR A C 7
ATOM 15247 O O . THR A 1 8 ? -13.604 21.692 0.148 1.00 7.99 8 THR A O 7
ATOM 15258 N N . GLY A 1 9 ? -11.939 21.177 -1.272 1.00 7.50 9 GLY A N 7
ATOM 15259 C CA . GLY A 1 9 ? -12.812 20.567 -2.245 1.00 7.59 9 GLY A CA 7
ATOM 15260 C C . GLY A 1 9 ? -12.010 19.924 -3.349 1.00 7.12 9 GLY A C 7
ATOM 15261 O O . GLY A 1 9 ? -11.039 20.511 -3.827 1.00 7.36 9 GLY A O 7
ATOM 15265 N N . GLY A 1 10 ? -12.391 18.722 -3.746 1.00 6.60 10 GLY A N 7
ATOM 15266 C CA . GLY A 1 10 ? -11.591 17.986 -4.705 1.00 6.14 10 GLY A CA 7
ATOM 15267 C C . GLY A 1 10 ? -10.311 17.496 -4.069 1.00 5.90 10 GLY A C 7
ATOM 15268 O O . GLY A 1 10 ? -9.243 17.509 -4.687 1.00 5.96 10 GLY A O 7
ATOM 15272 N N . GLN A 1 11 ? -10.431 17.081 -2.815 1.00 5.77 11 GLN A N 7
ATOM 15273 C CA . GLN A 1 11 ? -9.295 16.643 -2.022 1.00 5.80 11 GLN A CA 7
ATOM 15274 C C . GLN A 1 11 ? -8.798 15.302 -2.530 1.00 5.05 11 GLN A C 7
ATOM 15275 O O . GLN A 1 11 ? -7.629 15.151 -2.880 1.00 5.19 11 GLN A O 7
ATOM 15289 N N . GLN A 1 12 ? -9.699 14.337 -2.581 1.00 4.36 12 GLN A N 7
ATOM 15290 C CA . GLN A 1 12 ? -9.382 13.040 -3.149 1.00 3.68 12 GLN A CA 7
ATOM 15291 C C . GLN A 1 12 ? -9.691 13.073 -4.640 1.00 3.36 12 GLN A C 7
ATOM 15292 O O . GLN A 1 12 ? -10.841 12.942 -5.045 1.00 3.15 12 GLN A O 7
ATOM 15306 N N . MET A 1 13 ? -8.668 13.289 -5.447 1.00 3.54 13 MET A N 7
ATOM 15307 C CA . MET A 1 13 ? -8.851 13.442 -6.884 1.00 3.34 13 MET A CA 7
ATOM 15308 C C . MET A 1 13 ? -8.701 12.118 -7.628 1.00 2.80 13 MET A C 7
ATOM 15309 O O . MET A 1 13 ? -7.748 11.377 -7.399 1.00 2.89 13 MET A O 7
ATOM 15323 N N . GLY A 1 14 ? -9.661 11.826 -8.504 1.00 2.58 14 GLY A N 7
ATOM 15324 C CA . GLY A 1 14 ? -9.560 10.673 -9.387 1.00 2.43 14 GLY A CA 7
ATOM 15325 C C . GLY A 1 14 ? -9.654 9.344 -8.664 1.00 2.17 14 GLY A C 7
ATOM 15326 O O . GLY A 1 14 ? -8.642 8.744 -8.317 1.00 2.13 14 GLY A O 7
ATOM 15330 N N . ARG A 1 15 ? -10.867 8.866 -8.456 1.00 2.04 15 ARG A N 7
ATOM 15331 C CA . ARG A 1 15 ? -11.065 7.621 -7.734 1.00 1.80 15 ARG A CA 7
ATOM 15332 C C . ARG A 1 15 ? -11.221 6.439 -8.663 1.00 1.75 15 ARG A C 7
ATOM 15333 O O . ARG A 1 15 ? -11.669 6.569 -9.804 1.00 1.93 15 ARG A O 7
ATOM 15354 N N . MET A 1 16 ? -10.836 5.290 -8.152 1.00 1.58 16 MET A N 7
ATOM 15355 C CA . MET A 1 16 ? -11.104 4.025 -8.800 1.00 1.57 16 MET A CA 7
ATOM 15356 C C . MET A 1 16 ? -11.867 3.118 -7.849 1.00 1.39 16 MET A C 7
ATOM 15357 O O . MET A 1 16 ? -11.768 3.262 -6.630 1.00 1.35 16 MET A O 7
ATOM 15371 N N . GLU A 1 17 ? -12.633 2.206 -8.411 1.00 1.36 17 GLU A N 7
ATOM 15372 C CA . GLU A 1 17 ? -13.388 1.238 -7.642 1.00 1.24 17 GLU A CA 7
ATOM 15373 C C . GLU A 1 17 ? -12.607 -0.055 -7.532 1.00 1.17 17 GLU A C 7
ATOM 15374 O O . GLU A 1 17 ? -12.408 -0.761 -8.518 1.00 1.31 17 GLU A O 7
ATOM 15386 N N . ILE A 1 18 ? -12.172 -0.359 -6.326 1.00 1.01 18 ILE A N 7
ATOM 15387 C CA . ILE A 1 18 ? -11.259 -1.462 -6.101 1.00 1.02 18 ILE A CA 7
ATOM 15388 C C . ILE A 1 18 ? -11.956 -2.625 -5.418 1.00 0.97 18 ILE A C 7
ATOM 15389 O O . ILE A 1 18 ? -12.843 -2.421 -4.587 1.00 0.90 18 ILE A O 7
ATOM 15405 N N . PHE A 1 19 ? -11.551 -3.846 -5.760 1.00 1.08 19 PHE A N 7
ATOM 15406 C CA . PHE A 1 19 ? -12.320 -5.022 -5.373 1.00 1.14 19 PHE A CA 7
ATOM 15407 C C . PHE A 1 19 ? -11.493 -5.964 -4.515 1.00 1.19 19 PHE A C 7
ATOM 15408 O O . PHE A 1 19 ? -10.284 -6.048 -4.672 1.00 1.27 19 PHE A O 7
ATOM 15425 N N . HIS A 1 20 ? -12.139 -6.630 -3.570 1.00 1.25 20 HIS A N 7
ATOM 15426 C CA . HIS A 1 20 ? -11.469 -7.633 -2.747 1.00 1.39 20 HIS A CA 7
ATOM 15427 C C . HIS A 1 20 ? -12.473 -8.525 -2.054 1.00 1.42 20 HIS A C 7
ATOM 15428 O O . HIS A 1 20 ? -13.491 -8.050 -1.550 1.00 1.36 20 HIS A O 7
ATOM 15443 N N . THR A 1 21 ? -12.171 -9.809 -2.030 1.00 1.59 21 THR A N 7
ATOM 15444 C CA . THR A 1 21 ? -13.012 -10.782 -1.376 1.00 1.71 21 THR A CA 7
ATOM 15445 C C . THR A 1 21 ? -12.638 -10.912 0.091 1.00 1.83 21 THR A C 7
ATOM 15446 O O . THR A 1 21 ? -11.660 -11.566 0.454 1.00 1.97 21 THR A O 7
ATOM 15457 N N . SER A 1 22 ? -13.414 -10.255 0.922 1.00 1.88 22 SER A N 7
ATOM 15458 C CA . SER A 1 22 ? -13.178 -10.223 2.347 1.00 2.16 22 SER A CA 7
ATOM 15459 C C . SER A 1 22 ? -14.306 -10.959 3.055 1.00 2.25 22 SER A C 7
ATOM 15460 O O . SER A 1 22 ? -15.181 -11.515 2.390 1.00 2.01 22 SER A O 7
ATOM 15468 N N . PRO A 1 23 ? -14.267 -11.046 4.396 1.00 2.80 23 PRO A N 7
ATOM 15469 C CA . PRO A 1 23 ? -15.411 -11.440 5.219 1.00 3.02 23 PRO A CA 7
ATOM 15470 C C . PRO A 1 23 ? -16.745 -10.866 4.722 1.00 2.76 23 PRO A C 7
ATOM 15471 O O . PRO A 1 23 ? -16.796 -10.064 3.792 1.00 3.04 23 PRO A O 7
ATOM 15482 N N . VAL A 1 24 ? -17.824 -11.228 5.385 1.00 2.67 24 VAL A N 7
ATOM 15483 C CA . VAL A 1 24 ? -19.152 -11.007 4.841 1.00 2.62 24 VAL A CA 7
ATOM 15484 C C . VAL A 1 24 ? -19.732 -9.732 5.461 1.00 2.56 24 VAL A C 7
ATOM 15485 O O . VAL A 1 24 ? -18.965 -8.974 6.051 1.00 2.90 24 VAL A O 7
ATOM 15498 N N . GLU A 1 25 ? -21.051 -9.500 5.300 1.00 2.60 25 GLU A N 7
ATOM 15499 C CA . GLU A 1 25 ? -21.726 -8.235 5.653 1.00 2.61 25 GLU A CA 7
ATOM 15500 C C . GLU A 1 25 ? -20.949 -7.405 6.668 1.00 2.35 25 GLU A C 7
ATOM 15501 O O . GLU A 1 25 ? -20.634 -7.878 7.763 1.00 2.39 25 GLU A O 7
ATOM 15513 N N . ILE A 1 26 ? -20.691 -6.147 6.287 1.00 2.52 26 ILE A N 7
ATOM 15514 C CA . ILE A 1 26 ? -19.675 -5.308 6.930 1.00 2.51 26 ILE A CA 7
ATOM 15515 C C . ILE A 1 26 ? -19.773 -5.355 8.443 1.00 2.30 26 ILE A C 7
ATOM 15516 O O . ILE A 1 26 ? -20.745 -4.885 9.035 1.00 2.64 26 ILE A O 7
ATOM 15532 N N . THR A 1 27 ? -18.755 -5.946 9.050 1.00 2.05 27 THR A N 7
ATOM 15533 C CA . THR A 1 27 ? -18.713 -6.124 10.486 1.00 2.22 27 THR A CA 7
ATOM 15534 C C . THR A 1 27 ? -17.282 -6.028 11.016 1.00 2.31 27 THR A C 7
ATOM 15535 O O . THR A 1 27 ? -17.044 -5.473 12.087 1.00 2.76 27 THR A O 7
ATOM 15546 N N . THR A 1 28 ? -16.330 -6.564 10.263 1.00 2.15 28 THR A N 7
ATOM 15547 C CA . THR A 1 28 ? -14.937 -6.547 10.680 1.00 2.32 28 THR A CA 7
ATOM 15548 C C . THR A 1 28 ? -14.006 -6.285 9.496 1.00 1.94 28 THR A C 7
ATOM 15549 O O . THR A 1 28 ? -14.151 -6.890 8.434 1.00 1.99 28 THR A O 7
ATOM 15560 N N . ILE A 1 29 ? -13.064 -5.363 9.682 1.00 1.81 29 ILE A N 7
ATOM 15561 C CA . ILE A 1 29 ? -12.031 -5.104 8.684 1.00 1.56 29 ILE A CA 7
ATOM 15562 C C . ILE A 1 29 ? -11.046 -6.272 8.637 1.00 1.63 29 ILE A C 7
ATOM 15563 O O . ILE A 1 29 ? -10.582 -6.744 9.675 1.00 1.82 29 ILE A O 7
ATOM 15579 N N . ASN A 1 30 ? -10.731 -6.723 7.428 1.00 1.77 30 ASN A N 7
ATOM 15580 C CA . ASN A 1 30 ? -9.917 -7.923 7.219 1.00 2.03 30 ASN A CA 7
ATOM 15581 C C . ASN A 1 30 ? -8.419 -7.641 7.395 1.00 2.11 30 ASN A C 7
ATOM 15582 O O . ASN A 1 30 ? -7.585 -8.136 6.634 1.00 2.74 30 ASN A O 7
ATOM 15593 N N . THR A 1 31 ? -8.077 -6.826 8.384 1.00 2.00 31 THR A N 7
ATOM 15594 C CA . THR A 1 31 ? -6.682 -6.514 8.654 1.00 2.57 31 THR A CA 7
ATOM 15595 C C . THR A 1 31 ? -5.990 -7.726 9.289 1.00 2.76 31 THR A C 7
ATOM 15596 O O . THR A 1 31 ? -6.636 -8.735 9.590 1.00 3.32 31 THR A O 7
ATOM 15607 N N . GLN A 1 32 ? -4.683 -7.632 9.494 1.00 2.66 32 GLN A N 7
ATOM 15608 C CA . GLN A 1 32 ? -3.917 -8.777 9.957 1.00 3.05 32 GLN A CA 7
ATOM 15609 C C . GLN A 1 32 ? -3.330 -8.553 11.352 1.00 2.46 32 GLN A C 7
ATOM 15610 O O . GLN A 1 32 ? -3.493 -9.394 12.231 1.00 2.86 32 GLN A O 7
ATOM 15624 N N . GLY A 1 33 ? -2.644 -7.430 11.563 1.00 1.89 33 GLY A N 7
ATOM 15625 C CA . GLY A 1 33 ? -2.097 -7.165 12.887 1.00 2.07 33 GLY A CA 7
ATOM 15626 C C . GLY A 1 33 ? -0.868 -6.272 12.894 1.00 1.79 33 GLY A C 7
ATOM 15627 O O . GLY A 1 33 ? -0.824 -5.295 13.638 1.00 1.86 33 GLY A O 7
ATOM 15631 N N . ARG A 1 34 ? 0.130 -6.606 12.074 1.00 1.78 34 ARG A N 7
ATOM 15632 C CA . ARG A 1 34 ? 1.393 -5.854 12.033 1.00 1.58 34 ARG A CA 7
ATOM 15633 C C . ARG A 1 34 ? 1.163 -4.358 11.858 1.00 1.31 34 ARG A C 7
ATOM 15634 O O . ARG A 1 34 ? 1.764 -3.538 12.546 1.00 1.48 34 ARG A O 7
ATOM 15655 N N . PHE A 1 35 ? 0.300 -4.025 10.927 1.00 1.35 35 PHE A N 7
ATOM 15656 C CA . PHE A 1 35 ? -0.099 -2.643 10.687 1.00 1.69 35 PHE A CA 7
ATOM 15657 C C . PHE A 1 35 ? -1.342 -2.308 11.520 1.00 1.87 35 PHE A C 7
ATOM 15658 O O . PHE A 1 35 ? -1.624 -1.154 11.833 1.00 2.48 35 PHE A O 7
ATOM 15675 N N . GLY A 1 36 ? -2.037 -3.380 11.873 1.00 1.84 36 GLY A N 7
ATOM 15676 C CA . GLY A 1 36 ? -3.238 -3.387 12.707 1.00 2.44 36 GLY A CA 7
ATOM 15677 C C . GLY A 1 36 ? -4.412 -2.514 12.266 1.00 2.19 36 GLY A C 7
ATOM 15678 O O . GLY A 1 36 ? -5.546 -2.818 12.632 1.00 2.89 36 GLY A O 7
ATOM 15682 N 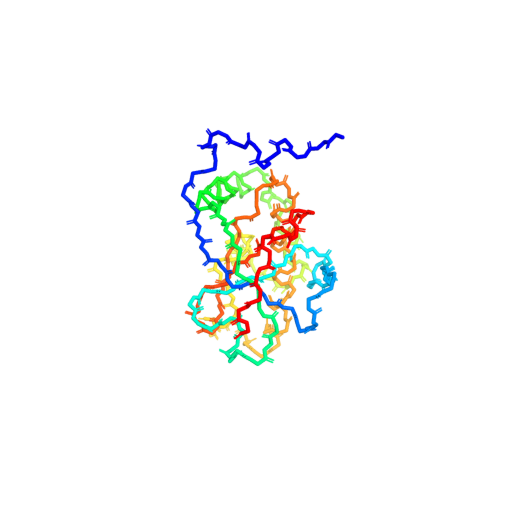N . GLU A 1 37 ? -4.206 -1.453 11.499 1.00 1.58 37 GLU A N 7
ATOM 15683 C CA . GLU A 1 37 ? -5.310 -0.897 10.734 1.00 1.76 37 GLU A CA 7
ATOM 15684 C C . GLU A 1 37 ? -4.960 -0.830 9.257 1.00 1.33 37 GLU A C 7
ATOM 15685 O O . GLU A 1 37 ? -4.405 0.162 8.798 1.00 1.59 37 GLU A O 7
ATOM 15697 N N . PHE A 1 38 ? -5.325 -1.847 8.502 1.00 1.64 38 PHE A N 7
ATOM 15698 C CA . PHE A 1 38 ? -5.210 -1.805 7.052 1.00 1.67 38 PHE A CA 7
ATOM 15699 C C . PHE A 1 38 ? -6.251 -2.691 6.408 1.00 1.59 38 PHE A C 7
ATOM 15700 O O . PHE A 1 38 ? -6.931 -3.456 7.093 1.00 2.18 38 PHE A O 7
ATOM 15717 N N . LEU A 1 39 ? -6.366 -2.595 5.099 1.00 1.26 39 LEU A N 7
ATOM 15718 C CA . LEU A 1 39 ? -7.184 -3.513 4.339 1.00 1.37 39 LEU A CA 7
ATOM 15719 C C . LEU A 1 39 ? -6.698 -3.537 2.898 1.00 1.31 39 LEU A C 7
ATOM 15720 O O . LEU A 1 39 ? -6.292 -2.509 2.351 1.00 1.48 39 LEU A O 7
ATOM 15736 N N . CYS A 1 40 ? -6.726 -4.708 2.294 1.00 1.67 40 CYS A N 7
ATOM 15737 C CA . CYS A 1 40 ? -6.143 -4.896 0.980 1.00 1.87 40 CYS A CA 7
ATOM 15738 C C . CYS A 1 40 ? -7.214 -4.955 -0.096 1.00 1.67 40 CYS A C 7
ATOM 15739 O O . CYS A 1 40 ? -8.342 -5.383 0.154 1.00 2.06 40 CYS A O 7
ATOM 15747 N N . PHE A 1 41 ? -6.865 -4.506 -1.288 1.00 1.37 41 PHE A N 7
ATOM 15748 C CA . PHE A 1 41 ? -7.726 -4.679 -2.442 1.00 1.35 41 PHE A CA 7
ATOM 15749 C C . PHE A 1 41 ? -6.955 -5.417 -3.514 1.00 1.30 41 PHE A C 7
ATOM 15750 O O . PHE A 1 41 ? -5.749 -5.245 -3.634 1.00 1.43 41 PHE A O 7
ATOM 15767 N N . ALA A 1 42 ? -7.640 -6.218 -4.300 1.00 1.33 42 ALA A N 7
ATOM 15768 C CA . ALA A 1 42 ? -6.980 -6.980 -5.331 1.00 1.44 42 ALA A CA 7
ATOM 15769 C C . ALA A 1 42 ? -7.502 -6.595 -6.703 1.00 1.62 42 ALA A C 7
ATOM 15770 O O . ALA A 1 42 ? -8.639 -6.114 -6.858 1.00 1.75 42 ALA A O 7
ATOM 15777 N N . ALA A 1 43 ? -6.634 -6.764 -7.682 1.00 1.76 43 ALA A N 7
ATOM 15778 C CA . ALA A 1 43 ? -6.949 -6.486 -9.062 1.00 2.06 43 ALA A CA 7
ATOM 15779 C C . ALA A 1 43 ? -6.780 -7.747 -9.905 1.00 2.20 43 ALA A C 7
ATOM 15780 O O . ALA A 1 43 ? -5.650 -8.108 -10.263 1.00 2.23 43 ALA A O 7
ATOM 15787 N N . ASP A 1 44 ? -7.909 -8.417 -10.169 1.00 2.39 44 ASP A N 7
ATOM 15788 C CA . ASP A 1 44 ? -7.979 -9.613 -11.020 1.00 2.57 44 ASP A CA 7
ATOM 15789 C C . ASP A 1 44 ? -9.336 -10.290 -10.814 1.00 2.48 44 ASP A C 7
ATOM 15790 O O . ASP A 1 44 ? -10.229 -9.707 -10.198 1.00 2.55 44 ASP A O 7
ATOM 15799 N N . GLU A 1 45 ? -9.491 -11.522 -11.290 1.00 2.51 45 GLU A N 7
ATOM 15800 C CA . GLU A 1 45 ? -10.744 -12.257 -11.129 1.00 2.65 45 GLU A CA 7
ATOM 15801 C C . GLU A 1 45 ? -10.845 -12.847 -9.723 1.00 2.64 45 GLU A C 7
ATOM 15802 O O . GLU A 1 45 ? -11.787 -13.570 -9.404 1.00 2.95 45 GLU A O 7
ATOM 15814 N N . TYR A 1 46 ? -9.874 -12.494 -8.886 1.00 2.45 46 TYR A N 7
ATOM 15815 C CA . TYR A 1 46 ? -9.789 -12.963 -7.503 1.00 2.57 46 TYR A CA 7
ATOM 15816 C C . TYR A 1 46 ? -11.044 -12.616 -6.712 1.00 2.49 46 TYR A C 7
ATOM 15817 O O . TYR A 1 46 ? -11.354 -13.242 -5.698 1.00 2.81 46 TYR A O 7
ATOM 15835 N N . VAL A 1 47 ? -11.774 -11.634 -7.196 1.00 2.23 47 VAL A N 7
ATOM 15836 C CA . VAL A 1 47 ? -12.897 -11.089 -6.463 1.00 2.18 47 VAL A CA 7
ATOM 15837 C C . VAL A 1 47 ? -14.215 -11.652 -6.967 1.00 2.56 47 VAL A C 7
ATOM 15838 O O . VAL A 1 47 ? -15.270 -11.429 -6.381 1.00 2.79 47 VAL A O 7
ATOM 15851 N N . MET A 1 48 ? -14.144 -12.396 -8.052 1.00 2.77 48 MET A N 7
ATOM 15852 C CA . MET A 1 48 ? -15.339 -12.991 -8.635 1.00 3.28 48 MET A CA 7
ATOM 15853 C C . MET A 1 48 ? -15.575 -14.393 -8.081 1.00 3.42 48 MET A C 7
ATOM 15854 O O . MET A 1 48 ? -16.271 -15.207 -8.690 1.00 3.81 48 MET A O 7
ATOM 15868 N N . THR A 1 49 ? -14.992 -14.667 -6.924 1.00 3.18 49 THR A N 7
ATOM 15869 C CA . THR A 1 49 ? -15.137 -15.959 -6.273 1.00 3.37 49 THR A CA 7
ATOM 15870 C C . THR A 1 49 ? -15.835 -15.798 -4.920 1.00 3.13 49 THR A C 7
ATOM 15871 O O . THR A 1 49 ? -15.645 -16.596 -3.999 1.00 3.22 49 THR A O 7
ATOM 15882 N N . ALA A 1 50 ? -16.637 -14.753 -4.801 1.00 2.96 50 ALA A N 7
ATOM 15883 C CA . ALA A 1 50 ? -17.318 -14.462 -3.548 1.00 2.90 50 ALA A CA 7
ATOM 15884 C C . ALA A 1 50 ? -18.577 -15.308 -3.390 1.00 3.13 50 ALA A C 7
ATOM 15885 O O . ALA A 1 50 ? -19.594 -15.059 -4.038 1.00 3.40 50 ALA A O 7
ATOM 15892 N N . GLY A 1 51 ? -18.506 -16.288 -2.502 1.00 3.20 51 GLY A N 7
ATOM 15893 C CA . GLY A 1 51 ? -19.652 -17.129 -2.227 1.00 3.46 51 GLY A CA 7
ATOM 15894 C C . GLY A 1 51 ? -20.212 -16.869 -0.848 1.00 3.33 51 GLY A C 7
ATOM 15895 O O . GLY A 1 51 ? -21.294 -16.302 -0.704 1.00 3.35 51 GLY A O 7
ATOM 15899 N N . ASP A 1 52 ? -19.463 -17.274 0.168 1.00 3.27 52 ASP A N 7
ATOM 15900 C CA . ASP A 1 52 ? -19.834 -17.003 1.549 1.00 3.24 52 ASP A CA 7
ATOM 15901 C C . ASP A 1 52 ? -19.237 -15.675 1.989 1.00 2.94 52 ASP A C 7
ATOM 15902 O O . ASP A 1 52 ? -19.752 -15.012 2.886 1.00 2.94 52 ASP A O 7
ATOM 15911 N N . HIS A 1 53 ? -18.141 -15.296 1.343 1.00 2.75 53 HIS A N 7
ATOM 15912 C CA . HIS A 1 53 ? -17.490 -14.019 1.611 1.00 2.48 53 HIS A CA 7
ATOM 15913 C C . HIS A 1 53 ? -18.100 -12.948 0.717 1.00 2.21 53 HIS A C 7
ATOM 15914 O O . HIS A 1 53 ? -18.720 -13.273 -0.296 1.00 2.30 53 HIS A O 7
ATOM 15929 N N . VAL A 1 54 ? -17.944 -11.680 1.078 1.00 2.01 54 VAL A N 7
ATOM 15930 C CA . VAL A 1 54 ? -18.416 -10.607 0.208 1.00 1.87 54 VAL A CA 7
ATOM 15931 C C . VAL A 1 54 ? -17.260 -9.752 -0.285 1.00 1.66 54 VAL A C 7
ATOM 15932 O O . VAL A 1 54 ? -16.294 -9.489 0.437 1.00 1.58 54 VAL A O 7
ATOM 15945 N N . THR A 1 55 ? -17.357 -9.351 -1.533 1.00 1.62 55 THR A N 7
ATOM 15946 C CA . THR A 1 55 ? -16.429 -8.411 -2.110 1.00 1.45 55 THR A CA 7
ATOM 15947 C C . THR A 1 55 ? -16.764 -7.007 -1.620 1.00 1.30 55 THR A C 7
ATOM 15948 O O . THR A 1 55 ? -17.938 -6.648 -1.519 1.00 1.36 55 THR A O 7
ATOM 15959 N N . TYR A 1 56 ? -15.745 -6.235 -1.268 1.00 1.15 56 TYR A N 7
ATOM 15960 C CA . TYR A 1 56 ? -15.942 -4.835 -0.926 1.00 1.04 56 TYR A CA 7
ATOM 15961 C C . TYR A 1 56 ? -15.371 -3.959 -2.029 1.00 0.95 56 TYR A C 7
ATOM 15962 O O . TYR A 1 56 ? -14.249 -4.182 -2.490 1.00 0.94 56 TYR A O 7
ATOM 15980 N N . ARG A 1 57 ? -16.149 -2.983 -2.457 1.00 0.98 57 ARG A N 7
ATOM 15981 C CA . ARG A 1 57 ? -15.696 -1.999 -3.421 1.00 0.96 57 ARG A CA 7
ATOM 15982 C C . ARG A 1 57 ? -15.494 -0.669 -2.719 1.00 0.90 57 ARG A C 7
ATOM 15983 O O . ARG A 1 57 ? -16.344 -0.241 -1.949 1.00 1.03 57 ARG A O 7
ATOM 16004 N N . ILE A 1 58 ? -14.366 -0.029 -2.959 1.00 0.81 58 ILE A N 7
ATOM 16005 C CA . ILE A 1 58 ? -14.113 1.286 -2.389 1.00 0.84 58 ILE A CA 7
ATOM 16006 C C . ILE A 1 58 ? -13.555 2.210 -3.463 1.00 0.93 58 ILE A C 7
ATOM 16007 O O . ILE A 1 58 ? -13.029 1.742 -4.474 1.00 0.96 58 ILE A O 7
ATOM 16023 N N . LYS A 1 59 ? -13.697 3.510 -3.252 1.00 1.05 59 LYS A N 7
ATOM 16024 C CA . LYS A 1 59 ? -13.174 4.501 -4.179 1.00 1.19 59 LYS A CA 7
ATOM 16025 C C . LYS A 1 59 ? -11.867 5.070 -3.642 1.00 1.17 59 LYS A C 7
ATOM 16026 O O . LYS A 1 59 ? -11.785 5.472 -2.482 1.00 1.22 59 LYS A O 7
ATOM 16045 N N . VAL A 1 60 ? -10.851 5.108 -4.490 1.00 1.18 60 VAL A N 7
ATOM 16046 C CA . VAL A 1 60 ? -9.502 5.426 -4.053 1.00 1.23 60 VAL A CA 7
ATOM 16047 C C . VAL A 1 60 ? -8.656 5.883 -5.245 1.00 1.40 60 VAL A C 7
ATOM 16048 O O . VAL A 1 60 ? -8.903 5.464 -6.370 1.00 1.50 60 VAL A O 7
ATOM 16061 N N . ASP A 1 61 ? -7.697 6.766 -5.014 1.00 1.53 61 ASP A N 7
ATOM 16062 C CA . ASP A 1 61 ? -6.750 7.139 -6.062 1.00 1.76 61 ASP A CA 7
ATOM 16063 C C . ASP A 1 61 ? -5.404 6.446 -5.883 1.00 1.86 61 ASP A C 7
ATOM 16064 O O . ASP A 1 61 ? -4.842 6.428 -4.787 1.00 1.92 61 ASP A O 7
ATOM 16073 N N . GLU A 1 62 ? -4.926 5.836 -6.961 1.00 2.16 62 GLU A N 7
ATOM 16074 C CA . GLU A 1 62 ? -3.574 5.295 -7.006 1.00 2.48 62 GLU A CA 7
ATOM 16075 C C . GLU A 1 62 ? -2.584 6.285 -7.622 1.00 2.50 62 GLU A C 7
ATOM 16076 O O . GLU A 1 62 ? -1.469 6.462 -7.133 1.00 2.73 62 GLU A O 7
ATOM 16088 N N . SER A 1 63 ? -3.003 6.916 -8.704 1.00 2.63 63 SER A N 7
ATOM 16089 C CA . SER A 1 63 ? -2.078 7.592 -9.600 1.00 2.91 63 SER A CA 7
ATOM 16090 C C . SER A 1 63 ? -1.833 9.063 -9.256 1.00 2.51 63 SER A C 7
ATOM 16091 O O . SER A 1 63 ? -0.714 9.556 -9.420 1.00 2.79 63 SER A O 7
ATOM 16099 N N . ASP A 1 64 ? -2.847 9.762 -8.770 1.00 2.30 64 ASP A N 7
ATOM 16100 C CA . ASP A 1 64 ? -2.746 11.216 -8.638 1.00 2.84 64 ASP A CA 7
ATOM 16101 C C . ASP A 1 64 ? -2.024 11.629 -7.363 1.00 2.91 64 ASP A C 7
ATOM 16102 O O . ASP A 1 64 ? -0.912 12.162 -7.408 1.00 3.29 64 ASP A O 7
ATOM 16111 N N . ILE A 1 65 ? -2.645 11.359 -6.233 1.00 3.08 65 ILE A N 7
ATOM 16112 C CA . ILE A 1 65 ? -2.173 11.865 -4.958 1.00 3.82 65 ILE A CA 7
ATOM 16113 C C . ILE A 1 65 ? -0.972 11.083 -4.451 1.00 3.38 65 ILE A C 7
ATOM 16114 O O . ILE A 1 65 ? 0.101 11.645 -4.272 1.00 3.61 65 ILE A O 7
ATOM 16130 N N . ILE A 1 66 ? -1.141 9.787 -4.238 1.00 3.13 66 ILE A N 7
ATOM 16131 C CA . ILE A 1 66 ? -0.083 8.979 -3.636 1.00 3.37 66 ILE A CA 7
ATOM 16132 C C . ILE A 1 66 ? 1.117 8.816 -4.573 1.00 2.57 66 ILE A C 7
ATOM 16133 O O . ILE A 1 66 ? 2.244 9.155 -4.202 1.00 2.63 66 ILE A O 7
ATOM 16149 N N . MET A 1 67 ? 0.879 8.329 -5.783 1.00 2.20 67 MET A N 7
ATOM 16150 C CA . MET A 1 67 ? 1.968 8.041 -6.712 1.00 2.34 67 MET A CA 7
ATOM 16151 C C . MET A 1 67 ? 2.770 9.298 -7.049 1.00 2.18 67 MET A C 7
ATOM 16152 O O . MET A 1 67 ? 3.966 9.374 -6.772 1.00 2.37 67 MET A O 7
ATOM 16166 N N . ALA A 1 68 ? 2.103 10.290 -7.620 1.00 2.43 68 ALA A N 7
ATOM 16167 C CA . ALA A 1 68 ? 2.793 11.473 -8.117 1.00 3.19 68 ALA A CA 7
ATOM 16168 C C . ALA A 1 68 ? 3.019 12.516 -7.025 1.00 3.16 68 ALA A C 7
ATOM 16169 O O . ALA A 1 68 ? 4.144 12.973 -6.825 1.00 3.57 68 ALA A O 7
ATOM 16176 N N . GLY A 1 69 ? 1.957 12.881 -6.319 1.00 3.03 69 GLY A N 7
ATOM 16177 C CA . GLY A 1 69 ? 2.025 14.002 -5.393 1.00 3.54 69 GLY A CA 7
ATOM 16178 C C . GLY A 1 69 ? 2.656 13.663 -4.054 1.00 3.10 69 GLY A C 7
ATOM 16179 O O . GLY A 1 69 ? 3.228 14.531 -3.395 1.00 3.43 69 GLY A O 7
ATOM 16183 N N . SER A 1 70 ? 2.554 12.420 -3.634 1.00 2.53 70 SER A N 7
ATOM 16184 C CA . SER A 1 70 ? 3.051 12.040 -2.326 1.00 2.48 70 SER A CA 7
ATOM 16185 C C . SER A 1 70 ? 4.499 11.573 -2.382 1.00 2.24 70 SER A C 7
ATOM 16186 O O . SER A 1 70 ? 5.401 12.283 -1.924 1.00 2.37 70 SER A O 7
ATOM 16194 N N . ILE A 1 71 ? 4.721 10.400 -2.972 1.00 2.15 71 ILE A N 7
ATOM 16195 C CA . ILE A 1 71 ? 6.030 9.754 -2.938 1.00 2.32 71 ILE A CA 7
ATOM 16196 C C . ILE A 1 71 ? 7.102 10.598 -3.630 1.00 2.85 71 ILE A C 7
ATOM 16197 O O . ILE A 1 71 ? 7.990 11.152 -2.979 1.00 3.10 71 ILE A O 7
ATOM 16213 N N . PHE A 1 72 ? 6.995 10.725 -4.942 1.00 3.28 72 PHE A N 7
ATOM 16214 C CA . PHE A 1 72 ? 8.055 11.333 -5.737 1.00 3.99 72 PHE A CA 7
ATOM 16215 C C . PHE A 1 72 ? 8.049 12.859 -5.650 1.00 3.94 72 PHE A C 7
ATOM 16216 O O . PHE A 1 72 ? 8.990 13.510 -6.099 1.00 4.38 72 PHE A O 7
ATOM 16233 N N . TYR A 1 73 ? 7.004 13.433 -5.069 1.00 3.58 73 TYR A N 7
ATOM 16234 C CA . TYR A 1 73 ? 6.889 14.884 -5.023 1.00 3.74 73 TYR A CA 7
ATOM 16235 C C . TYR A 1 73 ? 7.404 15.456 -3.702 1.00 3.22 73 TYR A C 7
ATOM 16236 O O . TYR A 1 73 ? 8.388 16.194 -3.691 1.00 3.64 73 TYR A O 7
ATOM 16254 N N . HIS A 1 74 ? 6.769 15.110 -2.586 1.00 2.66 74 HIS A N 7
ATOM 16255 C CA . HIS A 1 74 ? 7.178 15.689 -1.307 1.00 2.53 74 HIS A CA 7
ATOM 16256 C C . HIS A 1 74 ? 8.025 14.721 -0.487 1.00 2.31 74 HIS A C 7
ATOM 16257 O O . HIS A 1 74 ? 8.971 15.139 0.181 1.00 2.39 74 HIS A O 7
ATOM 16272 N N . GLU A 1 75 ? 7.695 13.432 -0.542 1.00 2.65 75 GLU A N 7
ATOM 16273 C CA . GLU A 1 75 ? 8.393 12.445 0.268 1.00 3.11 75 GLU A CA 7
ATOM 16274 C C . GLU A 1 75 ? 9.861 12.384 -0.115 1.00 2.88 75 GLU A C 7
ATOM 16275 O O . GLU A 1 75 ? 10.735 12.599 0.715 1.00 2.88 75 GLU A O 7
ATOM 16287 N N . ARG A 1 76 ? 10.121 12.099 -1.384 1.00 3.13 76 ARG A N 7
ATOM 16288 C CA . ARG A 1 76 ? 11.483 12.047 -1.894 1.00 3.53 76 ARG A CA 7
ATOM 16289 C C . ARG A 1 76 ? 12.239 13.328 -1.545 1.00 3.11 76 ARG A C 7
ATOM 16290 O O . ARG A 1 76 ? 13.366 13.282 -1.054 1.00 3.34 76 ARG A O 7
ATOM 16311 N N . ALA A 1 77 ? 11.588 14.466 -1.756 1.00 2.87 77 ALA A N 7
ATOM 16312 C CA . ALA A 1 77 ? 12.211 15.764 -1.536 1.00 3.25 77 ALA A CA 7
ATOM 16313 C C . ALA A 1 77 ? 12.690 15.935 -0.092 1.00 2.97 77 ALA A C 7
ATOM 16314 O O . ALA A 1 77 ? 13.895 15.947 0.172 1.00 3.34 77 ALA A O 7
ATOM 16321 N N . ALA A 1 78 ? 11.752 16.068 0.835 1.00 2.67 78 ALA A N 7
ATOM 16322 C CA . ALA A 1 78 ? 12.093 16.352 2.224 1.00 2.96 78 ALA A CA 7
ATOM 16323 C C . ALA A 1 78 ? 12.242 15.088 3.067 1.00 2.75 78 ALA A C 7
ATOM 16324 O O . ALA A 1 78 ? 13.160 14.980 3.876 1.00 3.00 78 ALA A O 7
ATOM 16331 N N . ASP A 1 79 ? 11.340 14.140 2.872 1.00 2.54 79 ASP A N 7
ATOM 16332 C CA . ASP A 1 79 ? 11.214 12.999 3.777 1.00 2.71 79 ASP A CA 7
ATOM 16333 C C . ASP A 1 79 ? 12.232 11.893 3.511 1.00 2.42 79 ASP A C 7
ATOM 16334 O O . ASP A 1 79 ? 12.406 11.013 4.358 1.00 2.51 79 ASP A O 7
ATOM 16343 N N . LEU A 1 80 ? 12.885 11.917 2.346 1.00 2.27 80 LEU A N 7
ATOM 16344 C CA . LEU A 1 80 ? 13.795 10.837 1.962 1.00 2.33 80 LEU A CA 7
ATOM 16345 C C . LEU A 1 80 ? 14.846 10.559 3.035 1.00 2.25 80 LEU A C 7
ATOM 16346 O O . LEU A 1 80 ? 15.145 9.401 3.319 1.00 2.17 80 LEU A O 7
ATOM 16362 N N . SER A 1 81 ? 15.391 11.617 3.634 1.00 2.36 81 SER A N 7
ATOM 16363 C CA . SER A 1 81 ? 16.426 11.477 4.655 1.00 2.45 81 SER A CA 7
ATOM 16364 C C . SER A 1 81 ? 15.973 10.554 5.787 1.00 2.33 81 SER A C 7
ATOM 16365 O O . SER A 1 81 ? 16.692 9.635 6.183 1.00 2.28 81 SER A O 7
ATOM 16373 N N . GLY A 1 82 ? 14.772 10.790 6.291 1.00 2.38 82 GLY A N 7
ATOM 16374 C CA . GLY A 1 82 ? 14.250 9.973 7.365 1.00 2.40 82 GLY A CA 7
ATOM 16375 C C . GLY A 1 82 ? 13.823 8.605 6.882 1.00 2.16 82 GLY A C 7
ATOM 16376 O O . GLY A 1 82 ? 14.003 7.608 7.578 1.00 2.10 82 GLY A O 7
ATOM 16380 N N . LEU A 1 83 ? 13.275 8.555 5.674 1.00 2.08 83 LEU A N 7
ATOM 16381 C CA . LEU A 1 83 ? 12.770 7.309 5.118 1.00 1.95 83 LEU A CA 7
ATOM 16382 C C . LEU A 1 83 ? 13.899 6.325 4.836 1.00 1.77 83 LEU A C 7
ATOM 16383 O O . LEU A 1 83 ? 13.794 5.148 5.183 1.00 1.61 83 LEU A O 7
ATOM 16399 N N . VAL A 1 84 ? 14.975 6.805 4.214 1.00 1.84 84 VAL A N 7
ATOM 16400 C CA . VAL A 1 84 ? 16.075 5.930 3.820 1.00 1.78 84 VAL A CA 7
ATOM 16401 C C . VAL A 1 84 ? 16.655 5.195 5.025 1.00 1.72 84 VAL A C 7
ATOM 16402 O O . VAL A 1 84 ? 16.838 3.982 4.978 1.00 1.62 84 VAL A O 7
ATOM 16415 N N . GLU A 1 85 ? 16.907 5.922 6.111 1.00 1.84 85 GLU A N 7
ATOM 16416 C CA . GLU A 1 85 ? 17.491 5.330 7.311 1.00 1.85 85 GLU A CA 7
ATOM 16417 C C . GLU A 1 85 ? 16.503 4.381 7.982 1.00 1.74 85 GLU A C 7
ATOM 16418 O O . GLU A 1 85 ? 16.892 3.382 8.589 1.00 1.76 85 GLU A O 7
ATOM 16430 N N . ARG A 1 86 ? 15.226 4.699 7.849 1.00 1.67 86 ARG A N 7
ATOM 16431 C CA . ARG A 1 86 ? 14.160 3.904 8.422 1.00 1.60 86 ARG A CA 7
ATOM 16432 C C . ARG A 1 86 ? 14.128 2.493 7.829 1.00 1.44 86 ARG A C 7
ATOM 16433 O O . ARG A 1 86 ? 14.473 1.520 8.503 1.00 1.46 86 ARG A O 7
ATOM 16454 N N . VAL A 1 87 ? 13.737 2.394 6.564 1.00 1.32 87 VAL A N 7
ATOM 16455 C CA . VAL A 1 87 ? 13.640 1.105 5.880 1.00 1.20 87 VAL A CA 7
ATOM 16456 C C . VAL A 1 87 ? 15.005 0.420 5.831 1.00 1.24 87 VAL A C 7
ATOM 16457 O O . VAL A 1 87 ? 15.089 -0.808 5.794 1.00 1.25 87 VAL A O 7
ATOM 16470 N N . MET A 1 88 ? 16.066 1.228 5.878 1.00 1.34 88 MET A N 7
ATOM 16471 C CA . MET A 1 88 ? 17.434 0.720 5.930 1.00 1.47 88 MET A CA 7
ATOM 16472 C C . MET A 1 88 ? 17.600 -0.288 7.059 1.00 1.54 88 MET A C 7
ATOM 16473 O O . MET A 1 88 ? 18.341 -1.258 6.943 1.00 1.65 88 MET A O 7
ATOM 16487 N N . GLN A 1 89 ? 16.925 -0.039 8.160 1.00 1.57 89 GLN A N 7
ATOM 16488 C CA . GLN A 1 89 ? 17.007 -0.925 9.300 1.00 1.71 89 GLN A CA 7
ATOM 16489 C C . GLN A 1 89 ? 15.908 -1.985 9.281 1.00 1.67 89 GLN A C 7
ATOM 16490 O O . GLN A 1 89 ? 15.994 -2.973 10.013 1.00 1.81 89 GLN A O 7
ATOM 16504 N N . LEU A 1 90 ? 14.873 -1.800 8.463 1.00 1.53 90 LEU A N 7
ATOM 16505 C CA . LEU A 1 90 ? 13.659 -2.585 8.664 1.00 1.49 90 LEU A CA 7
ATOM 16506 C C . LEU A 1 90 ? 13.577 -3.901 7.875 1.00 1.47 90 LEU A C 7
ATOM 16507 O O . LEU A 1 90 ? 13.774 -4.980 8.438 1.00 1.68 90 LEU A O 7
ATOM 16523 N N . THR A 1 91 ? 13.305 -3.805 6.578 1.00 1.33 91 THR A N 7
ATOM 16524 C CA . THR A 1 91 ? 12.806 -4.959 5.828 1.00 1.41 91 THR A CA 7
ATOM 16525 C C . THR A 1 91 ? 13.153 -4.948 4.335 1.00 1.74 91 THR A C 7
ATOM 16526 O O . THR A 1 91 ? 12.239 -5.096 3.528 1.00 2.04 91 THR A O 7
ATOM 16537 N N . GLY A 1 92 ? 14.394 -4.783 3.913 1.00 1.87 92 GLY A N 7
ATOM 16538 C CA . GLY A 1 92 ? 14.562 -4.375 2.526 1.00 2.28 92 GLY A CA 7
ATOM 16539 C C . GLY A 1 92 ? 15.169 -3.001 2.438 1.00 2.01 92 GLY A C 7
ATOM 16540 O O . GLY A 1 92 ? 14.573 -2.076 1.897 1.00 2.42 92 GLY A O 7
ATOM 16544 N N . CYS A 1 93 ? 16.354 -2.909 3.012 1.00 1.61 93 CYS A N 7
ATOM 16545 C CA . CYS A 1 93 ? 16.984 -1.685 3.477 1.00 1.56 93 CYS A CA 7
ATOM 16546 C C . CYS A 1 93 ? 17.248 -0.633 2.394 1.00 1.63 93 CYS A C 7
ATOM 16547 O O . CYS A 1 93 ? 16.714 -0.707 1.304 1.00 1.74 93 CYS A O 7
ATOM 16555 N N . ASP A 1 94 ? 18.103 0.334 2.767 1.00 1.90 94 ASP A N 7
ATOM 16556 C CA . ASP A 1 94 ? 18.264 1.658 2.129 1.00 2.07 94 ASP A CA 7
ATOM 16557 C C . ASP A 1 94 ? 18.029 1.731 0.615 1.00 1.80 94 ASP A C 7
ATOM 16558 O O . ASP A 1 94 ? 18.085 0.741 -0.106 1.00 1.59 94 ASP A O 7
ATOM 16567 N N . GLU A 1 95 ? 17.899 2.985 0.167 1.00 1.97 95 GLU A N 7
ATOM 16568 C CA . GLU A 1 95 ? 17.229 3.383 -1.081 1.00 1.90 95 GLU A CA 7
ATOM 16569 C C . GLU A 1 95 ? 17.250 2.376 -2.230 1.00 1.72 95 GLU A C 7
ATOM 16570 O O . GLU A 1 95 ? 16.233 2.208 -2.887 1.00 1.62 95 GLU A O 7
ATOM 16582 N N . ASP A 1 96 ? 18.382 1.756 -2.526 1.00 1.80 96 ASP A N 7
ATOM 16583 C CA . ASP A 1 96 ? 18.437 0.796 -3.634 1.00 1.76 96 ASP A CA 7
ATOM 16584 C C . ASP A 1 96 ? 17.363 -0.274 -3.466 1.00 1.53 96 ASP A C 7
ATOM 16585 O O . ASP A 1 96 ? 16.471 -0.432 -4.312 1.00 1.48 96 ASP A O 7
ATOM 16594 N N . THR A 1 97 ? 17.434 -0.983 -2.355 1.00 1.49 97 THR A N 7
ATOM 16595 C CA . THR A 1 97 ? 16.454 -2.006 -2.043 1.00 1.37 97 THR A CA 7
ATOM 16596 C C . THR A 1 97 ? 15.128 -1.360 -1.637 1.00 1.16 97 THR A C 7
ATOM 16597 O O . THR A 1 97 ? 14.058 -1.796 -2.063 1.00 1.11 97 THR A O 7
ATOM 16608 N N . ALA A 1 98 ? 15.213 -0.309 -0.827 1.00 1.16 98 ALA A N 7
ATOM 16609 C CA . ALA A 1 98 ? 14.047 0.426 -0.359 1.00 1.07 98 ALA A CA 7
ATOM 16610 C C . ALA A 1 98 ? 13.190 0.965 -1.505 1.00 1.11 98 ALA A C 7
ATOM 16611 O O . ALA A 1 98 ? 11.983 1.094 -1.358 1.00 1.14 98 ALA A O 7
ATOM 16618 N N . GLU A 1 99 ? 13.803 1.287 -2.635 1.00 1.25 99 GLU A N 7
ATOM 16619 C CA . GLU A 1 99 ? 13.054 1.766 -3.795 1.00 1.40 99 GLU A CA 7
ATOM 16620 C C . GLU A 1 99 ? 12.087 0.687 -4.253 1.00 1.34 99 GLU A C 7
ATOM 16621 O O . GLU A 1 99 ? 10.886 0.924 -4.390 1.00 1.47 99 GLU A O 7
ATOM 16633 N N . GLU A 1 100 ? 12.625 -0.507 -4.463 1.00 1.26 100 GLU A N 7
ATOM 16634 C CA . GLU A 1 100 ? 11.819 -1.666 -4.814 1.00 1.36 100 GLU A CA 7
ATOM 16635 C C . GLU A 1 100 ? 10.859 -2.001 -3.684 1.00 1.47 100 GLU A C 7
ATOM 16636 O O . GLU A 1 100 ? 9.763 -2.514 -3.907 1.00 1.77 100 GLU A O 7
ATOM 16648 N N . LEU A 1 101 ? 11.294 -1.695 -2.477 1.00 1.44 101 LEU A N 7
ATOM 16649 C CA . LEU A 1 101 ? 10.540 -1.998 -1.269 1.00 1.76 101 LEU A CA 7
ATOM 16650 C C . LEU A 1 101 ? 9.302 -1.106 -1.141 1.00 1.68 101 LEU A C 7
ATOM 16651 O O . LEU A 1 101 ? 8.183 -1.608 -1.109 1.00 1.93 101 LEU A O 7
ATOM 16667 N N . ILE A 1 102 ? 9.509 0.209 -1.082 1.00 1.52 102 ILE A N 7
ATOM 16668 C CA . ILE A 1 102 ? 8.416 1.158 -0.846 1.00 1.52 102 ILE A CA 7
ATOM 16669 C C . ILE A 1 102 ? 7.326 1.016 -1.906 1.00 1.36 102 ILE A C 7
ATOM 16670 O O . ILE A 1 102 ? 6.138 1.003 -1.593 1.00 1.58 102 ILE A O 7
ATOM 16686 N N . SER A 1 103 ? 7.739 0.892 -3.158 1.00 1.28 103 SER A N 7
ATOM 16687 C CA . SER A 1 103 ? 6.794 0.778 -4.260 1.00 1.49 103 SER A CA 7
ATOM 16688 C C . SER A 1 103 ? 6.287 -0.656 -4.424 1.00 1.45 103 SER A C 7
ATOM 16689 O O . SER A 1 103 ? 5.269 -0.895 -5.079 1.00 1.73 103 SER A O 7
ATOM 16697 N N . GLN A 1 104 ? 7.019 -1.596 -3.817 1.00 1.25 104 GLN A N 7
ATOM 16698 C CA . GLN A 1 104 ? 6.697 -3.025 -3.866 1.00 1.32 104 GLN A CA 7
ATOM 16699 C C . GLN A 1 104 ? 6.543 -3.531 -5.298 1.00 1.47 104 GLN A C 7
ATOM 16700 O O . GLN A 1 104 ? 5.679 -4.351 -5.586 1.00 1.65 104 GLN A O 7
ATOM 16714 N N . ARG A 1 105 ? 7.398 -3.045 -6.192 1.00 1.50 105 ARG A N 7
ATOM 16715 C CA . ARG A 1 105 ? 7.356 -3.462 -7.587 1.00 1.76 105 ARG A CA 7
ATOM 16716 C C . ARG A 1 105 ? 7.916 -4.872 -7.756 1.00 1.82 105 ARG A C 7
ATOM 16717 O O . ARG A 1 105 ? 7.824 -5.460 -8.832 1.00 2.09 105 ARG A O 7
ATOM 16738 N N . ILE A 1 106 ? 8.500 -5.401 -6.692 1.00 1.66 106 ILE A N 7
ATOM 16739 C CA . ILE A 1 106 ? 8.966 -6.776 -6.677 1.00 1.73 106 ILE A CA 7
ATOM 16740 C C . ILE A 1 106 ? 8.596 -7.441 -5.358 1.00 1.62 106 ILE A C 7
ATOM 16741 O O . ILE A 1 106 ? 9.087 -7.071 -4.288 1.00 1.62 106 ILE A O 7
ATOM 16757 N N . ASP A 1 107 ? 7.704 -8.405 -5.454 1.00 1.75 107 ASP A N 7
ATOM 16758 C CA . ASP A 1 107 ? 7.251 -9.159 -4.304 1.00 1.88 107 ASP A CA 7
ATOM 16759 C C . ASP A 1 107 ? 8.214 -10.287 -4.002 1.00 1.86 107 ASP A C 7
ATOM 16760 O O . ASP A 1 107 ? 8.956 -10.742 -4.872 1.00 1.81 107 ASP A O 7
ATOM 16769 N N . VAL A 1 108 ? 8.166 -10.771 -2.771 1.00 2.07 108 VAL A N 7
ATOM 16770 C CA . VAL A 1 108 ? 8.983 -11.903 -2.349 1.00 2.19 108 VAL A CA 7
ATOM 16771 C C . VAL A 1 108 ? 8.590 -13.163 -3.128 1.00 2.19 108 VAL A C 7
ATOM 16772 O O . VAL A 1 108 ? 9.261 -14.190 -3.072 1.00 2.32 108 VAL A O 7
ATOM 16785 N N . PHE A 1 109 ? 7.511 -13.051 -3.886 1.00 2.25 109 PHE A N 7
ATOM 16786 C CA . PHE A 1 109 ? 6.938 -14.178 -4.588 1.00 2.56 109 PHE A CA 7
ATOM 16787 C C . PHE A 1 109 ? 7.767 -14.503 -5.823 1.00 2.51 109 PHE A C 7
ATOM 16788 O O . PHE A 1 109 ? 7.864 -15.657 -6.238 1.00 2.74 109 PHE A O 7
ATOM 16805 N N . ASN A 1 110 ? 8.374 -13.473 -6.387 1.00 2.34 110 ASN A N 7
ATOM 16806 C CA . ASN A 1 110 ? 9.178 -13.621 -7.590 1.00 2.53 110 ASN A CA 7
ATOM 16807 C C . ASN A 1 110 ? 10.651 -13.810 -7.228 1.00 2.51 110 ASN A C 7
ATOM 16808 O O . ASN A 1 110 ? 11.461 -14.193 -8.066 1.00 2.80 110 ASN A O 7
ATOM 16819 N N . LEU A 1 111 ? 10.991 -13.539 -5.969 1.00 2.33 111 LEU A N 7
ATOM 16820 C CA . LEU A 1 111 ? 12.362 -13.714 -5.494 1.00 2.49 111 LEU A CA 7
ATOM 16821 C C . LEU A 1 111 ? 12.795 -15.175 -5.589 1.00 2.63 111 LEU A C 7
ATOM 16822 O O . LEU A 1 111 ? 12.241 -16.046 -4.914 1.00 2.59 111 LEU A O 7
ATOM 16838 N N . ASP A 1 112 ? 13.792 -15.432 -6.419 1.00 2.96 112 ASP A N 7
ATOM 16839 C CA . ASP A 1 112 ? 14.365 -16.766 -6.540 1.00 3.20 112 ASP A CA 7
ATOM 16840 C C . ASP A 1 112 ? 15.690 -16.853 -5.793 1.00 3.06 112 ASP A C 7
ATOM 16841 O O . ASP A 1 112 ? 15.918 -17.787 -5.021 1.00 3.21 112 ASP A O 7
ATOM 16850 N N . ASP A 1 113 ? 16.560 -15.870 -6.028 1.00 3.02 113 ASP A N 7
ATOM 16851 C CA . ASP A 1 113 ? 17.890 -15.849 -5.441 1.00 3.16 113 ASP A CA 7
ATOM 16852 C C . ASP A 1 113 ? 17.817 -15.753 -3.922 1.00 3.03 113 ASP A C 7
ATOM 16853 O O . ASP A 1 113 ? 18.526 -16.457 -3.206 1.00 3.27 113 ASP A O 7
ATOM 16862 N N . ILE A 1 114 ? 16.959 -14.877 -3.442 1.00 2.91 114 ILE A N 7
ATOM 16863 C CA . ILE A 1 114 ? 16.698 -14.760 -2.022 1.00 2.89 114 ILE A CA 7
ATOM 16864 C C . ILE A 1 114 ? 15.543 -15.680 -1.648 1.00 2.68 114 ILE A C 7
ATOM 16865 O O . ILE A 1 114 ? 14.626 -15.878 -2.449 1.00 2.81 114 ILE A O 7
ATOM 16881 N N . ASP A 1 115 ? 15.611 -16.265 -0.456 1.00 2.53 115 ASP A N 7
ATOM 16882 C CA . ASP A 1 115 ? 14.561 -17.158 0.021 1.00 2.49 115 ASP A CA 7
ATOM 16883 C C . ASP A 1 115 ? 13.204 -16.480 -0.022 1.00 2.34 115 ASP A C 7
ATOM 16884 O O . ASP A 1 115 ? 13.047 -15.337 0.401 1.00 2.21 115 ASP A O 7
ATOM 16893 N N . ALA A 1 116 ? 12.230 -17.186 -0.557 1.00 2.39 116 ALA A N 7
ATOM 16894 C CA . ALA A 1 116 ? 10.858 -16.732 -0.508 1.00 2.28 116 ALA A CA 7
ATOM 16895 C C . ALA A 1 116 ? 10.186 -17.283 0.742 1.00 2.35 116 ALA A C 7
ATOM 16896 O O . ALA A 1 116 ? 8.977 -17.173 0.916 1.00 2.37 116 ALA A O 7
ATOM 16903 N N . SER A 1 117 ? 10.990 -17.900 1.601 1.00 2.45 117 SER A N 7
ATOM 16904 C CA . SER A 1 117 ? 10.495 -18.478 2.839 1.00 2.54 117 SER A CA 7
ATOM 16905 C C . SER A 1 117 ? 10.580 -17.471 3.987 1.00 2.33 117 SER A C 7
ATOM 16906 O O . SER A 1 117 ? 9.556 -17.057 4.537 1.00 2.27 117 SER A O 7
ATOM 16914 N N . ASP A 1 118 ? 11.798 -17.054 4.329 1.00 2.27 118 ASP A N 7
ATOM 16915 C CA . ASP A 1 118 ? 12.009 -16.160 5.472 1.00 2.14 118 ASP A CA 7
ATOM 16916 C C . ASP A 1 118 ? 11.689 -14.719 5.098 1.00 1.89 118 ASP A C 7
ATOM 16917 O O . ASP A 1 118 ? 11.109 -13.973 5.890 1.00 1.80 118 ASP A O 7
ATOM 16926 N N . ALA A 1 119 ? 12.051 -14.334 3.883 1.00 1.82 119 ALA A N 7
ATOM 16927 C CA . ALA A 1 119 ? 11.714 -13.013 3.374 1.00 1.62 119 ALA A CA 7
ATOM 16928 C C . ALA A 1 119 ? 10.199 -12.859 3.233 1.00 1.57 119 ALA A C 7
ATOM 16929 O O . ALA A 1 119 ? 9.681 -11.745 3.182 1.00 1.43 119 ALA A O 7
ATOM 16936 N N . ALA A 1 120 ? 9.488 -13.985 3.183 1.00 1.74 120 ALA A N 7
ATOM 16937 C CA . ALA A 1 120 ? 8.029 -13.965 3.161 1.00 1.79 120 ALA A CA 7
ATOM 16938 C C . ALA A 1 120 ? 7.486 -13.648 4.545 1.00 1.74 120 ALA A C 7
ATOM 16939 O O . ALA A 1 120 ? 6.463 -12.979 4.686 1.00 1.71 120 ALA A O 7
ATOM 16946 N N . GLU A 1 121 ? 8.180 -14.129 5.567 1.00 1.78 121 GLU A N 7
ATOM 16947 C CA . GLU A 1 121 ? 7.842 -13.784 6.938 1.00 1.80 121 GLU A CA 7
ATOM 16948 C C . GLU A 1 121 ? 8.085 -12.304 7.138 1.00 1.55 121 GLU A C 7
ATOM 16949 O O . GLU A 1 121 ? 7.362 -11.617 7.860 1.00 1.53 121 GLU A O 7
ATOM 16961 N N . LEU A 1 122 ? 9.120 -11.828 6.465 1.00 1.41 122 LEU A N 7
ATOM 16962 C CA . LEU A 1 122 ? 9.491 -10.430 6.494 1.00 1.22 122 LEU A CA 7
ATOM 16963 C C . LEU A 1 122 ? 8.506 -9.604 5.674 1.00 1.12 122 LEU A C 7
ATOM 16964 O O . LEU A 1 122 ? 8.343 -8.415 5.907 1.00 1.01 122 LEU A O 7
ATOM 16980 N N . SER A 1 123 ? 7.845 -10.254 4.718 1.00 1.22 123 SER A N 7
ATOM 16981 C CA . SER A 1 123 ? 6.876 -9.587 3.853 1.00 1.23 123 SER A CA 7
ATOM 16982 C C . SER A 1 123 ? 5.724 -9.017 4.672 1.00 1.20 123 SER A C 7
ATOM 16983 O O . SER A 1 123 ? 5.221 -7.932 4.380 1.00 1.15 123 SER A O 7
ATOM 16991 N N . TRP A 1 124 ? 5.326 -9.739 5.714 1.00 1.28 124 TRP A N 7
ATOM 16992 C CA . TRP A 1 124 ? 4.275 -9.262 6.605 1.00 1.32 124 TRP A CA 7
ATOM 16993 C C . TRP A 1 124 ? 4.726 -8.008 7.347 1.00 1.15 124 TRP A C 7
ATOM 16994 O O . TRP A 1 124 ? 3.908 -7.159 7.709 1.00 1.16 124 TRP A O 7
ATOM 17015 N N . GLU A 1 125 ? 6.031 -7.890 7.567 1.00 1.05 125 GLU A N 7
ATOM 17016 C CA . GLU A 1 125 ? 6.592 -6.704 8.179 1.00 0.94 125 GLU A CA 7
ATOM 17017 C C . GLU A 1 125 ? 6.726 -5.612 7.127 1.00 0.81 125 GLU A C 7
ATOM 17018 O O . GLU A 1 125 ? 6.393 -4.457 7.375 1.00 0.79 125 GLU A O 7
ATOM 17030 N N . ILE A 1 126 ? 7.191 -6.002 5.940 1.00 0.81 126 ILE A N 7
ATOM 17031 C CA . ILE A 1 126 ? 7.303 -5.092 4.808 1.00 0.78 126 ILE A CA 7
ATOM 17032 C C . ILE A 1 126 ? 5.982 -4.391 4.546 1.00 0.81 126 ILE A C 7
ATOM 17033 O O . ILE A 1 126 ? 5.935 -3.171 4.436 1.00 0.83 126 ILE A O 7
ATOM 17049 N N . GLN A 1 127 ? 4.914 -5.169 4.456 1.00 0.89 127 GLN A N 7
ATOM 17050 C CA . GLN A 1 127 ? 3.589 -4.623 4.210 1.00 0.97 127 GLN A CA 7
ATOM 17051 C C . GLN A 1 127 ? 3.208 -3.597 5.261 1.00 0.95 127 GLN A C 7
ATOM 17052 O O . GLN A 1 127 ? 2.590 -2.585 4.950 1.00 1.02 127 GLN A O 7
ATOM 17066 N N . ALA A 1 128 ? 3.592 -3.852 6.499 1.00 0.91 128 ALA A N 7
ATOM 17067 C CA . ALA A 1 128 ? 3.279 -2.937 7.579 1.00 0.97 128 ALA A CA 7
ATOM 17068 C C . ALA A 1 128 ? 4.110 -1.665 7.472 1.00 1.01 128 ALA A C 7
ATOM 17069 O O . ALA A 1 128 ? 3.586 -0.566 7.624 1.00 1.13 128 ALA A O 7
ATOM 17076 N N . ILE A 1 129 ? 5.401 -1.814 7.190 1.00 0.97 129 ILE A N 7
ATOM 17077 C CA . ILE A 1 129 ? 6.307 -0.677 7.167 1.00 1.08 129 ILE A CA 7
ATOM 17078 C C . ILE A 1 129 ? 6.154 0.147 5.886 1.00 1.13 129 ILE A C 7
ATOM 17079 O O . ILE A 1 129 ? 6.232 1.376 5.926 1.00 1.31 129 ILE A O 7
ATOM 17095 N N . THR A 1 130 ? 5.912 -0.522 4.758 1.00 1.05 130 THR A N 7
ATOM 17096 C CA . THR A 1 130 ? 5.847 0.163 3.476 1.00 1.19 130 THR A CA 7
ATOM 17097 C C . THR A 1 130 ? 4.527 0.913 3.363 1.00 1.27 130 THR A C 7
ATOM 17098 O O . THR A 1 130 ? 4.438 1.964 2.732 1.00 1.41 130 THR A O 7
ATOM 17109 N N . ALA A 1 131 ? 3.510 0.381 4.020 1.00 1.24 131 ALA A N 7
ATOM 17110 C CA . ALA A 1 131 ? 2.211 1.014 4.037 1.00 1.40 131 ALA A CA 7
ATOM 17111 C C . ALA A 1 131 ? 2.138 2.037 5.162 1.00 1.61 131 ALA A C 7
ATOM 17112 O O . ALA A 1 131 ? 1.274 2.908 5.165 1.00 1.89 131 ALA A O 7
ATOM 17119 N N . LYS A 1 132 ? 3.061 1.926 6.117 1.00 1.58 132 LYS A N 7
ATOM 17120 C CA . LYS A 1 132 ? 3.151 2.891 7.208 1.00 1.87 132 LYS A CA 7
ATOM 17121 C C . LYS A 1 132 ? 3.828 4.164 6.720 1.00 1.85 132 LYS A C 7
ATOM 17122 O O . LYS A 1 132 ? 3.490 5.264 7.154 1.00 2.20 132 LYS A O 7
ATOM 17141 N N . ALA A 1 133 ? 4.780 4.007 5.809 1.00 1.54 133 ALA A N 7
ATOM 17142 C CA . ALA A 1 133 ? 5.395 5.153 5.155 1.00 1.58 133 ALA A CA 7
ATOM 17143 C C . ALA A 1 133 ? 4.350 5.878 4.320 1.00 1.78 133 ALA A C 7
ATOM 17144 O O . ALA A 1 133 ? 4.137 7.084 4.464 1.00 2.06 133 ALA A O 7
ATOM 17151 N N . ALA A 1 134 ? 3.664 5.112 3.483 1.00 1.77 134 ALA A N 7
ATOM 17152 C CA . ALA A 1 134 ? 2.581 5.636 2.667 1.00 2.20 134 ALA A CA 7
ATOM 17153 C C . ALA A 1 134 ? 1.438 6.167 3.540 1.00 2.59 134 ALA A C 7
ATOM 17154 O O . ALA A 1 134 ? 0.625 6.980 3.105 1.00 3.00 134 ALA A O 7
ATOM 17161 N N . LYS A 1 135 ? 1.388 5.699 4.783 1.00 2.60 135 LYS A N 7
ATOM 17162 C CA . LYS A 1 135 ? 0.393 6.160 5.745 1.00 3.11 135 LYS A CA 7
ATOM 17163 C C . LYS A 1 135 ? 0.626 7.630 6.085 1.00 3.24 135 LYS A C 7
ATOM 17164 O O . LYS A 1 135 ? -0.322 8.391 6.281 1.00 3.71 135 LYS A O 7
ATOM 17183 N N . THR A 1 136 ? 1.887 8.033 6.114 1.00 2.94 136 THR A N 7
ATOM 17184 C CA . THR A 1 136 ? 2.241 9.423 6.364 1.00 3.14 136 THR A CA 7
ATOM 17185 C C . THR A 1 136 ? 1.921 10.285 5.139 1.00 2.85 136 THR A C 7
ATOM 17186 O O . THR A 1 136 ? 1.749 11.501 5.237 1.00 3.27 136 THR A O 7
ATOM 17197 N N . LEU A 1 137 ? 1.817 9.630 3.986 1.00 2.34 137 LEU A N 7
ATOM 17198 C CA . LEU A 1 137 ? 1.586 10.310 2.712 1.00 2.40 137 LEU A CA 7
ATOM 17199 C C . LEU A 1 137 ? 0.093 10.551 2.446 1.00 2.69 137 LEU A C 7
ATOM 17200 O O . LEU A 1 137 ? -0.279 11.093 1.404 1.00 3.15 137 LEU A O 7
ATOM 17216 N N . GLY A 1 138 ? -0.757 10.135 3.380 1.00 2.73 138 GLY A N 7
ATOM 17217 C CA . GLY A 1 138 ? -2.191 10.398 3.276 1.00 3.20 138 GLY A CA 7
ATOM 17218 C C . GLY A 1 138 ? -2.933 9.379 2.424 1.00 2.99 138 GLY A C 7
ATOM 17219 O O . GLY A 1 138 ? -4.080 9.038 2.705 1.00 3.52 138 GLY A O 7
ATOM 17223 N N . PHE A 1 139 ? -2.268 8.872 1.404 1.00 2.55 139 PHE A N 7
ATOM 17224 C CA . PHE A 1 139 ? -2.792 7.787 0.589 1.00 2.51 139 PHE A CA 7
ATOM 17225 C C . PHE A 1 139 ? -1.759 6.684 0.569 1.00 2.10 139 PHE A C 7
ATOM 17226 O O . PHE A 1 139 ? -0.569 6.966 0.583 1.00 2.55 139 PHE A O 7
ATOM 17243 N N . ARG A 1 140 ? -2.193 5.432 0.565 1.00 2.05 140 ARG A N 7
ATOM 17244 C CA . ARG A 1 140 ? -1.239 4.348 0.740 1.00 2.32 140 ARG A CA 7
ATOM 17245 C C . ARG A 1 140 ? -0.761 3.800 -0.600 1.00 1.95 140 ARG A C 7
ATOM 17246 O O . ARG A 1 140 ? 0.413 3.493 -0.744 1.00 2.68 140 ARG A O 7
ATOM 17267 N N . GLY A 1 141 ? -1.687 3.717 -1.567 1.00 1.63 141 GLY A N 7
ATOM 17268 C CA . GLY A 1 141 ? -1.369 3.396 -2.966 1.00 2.31 141 GLY A CA 7
ATOM 17269 C C . GLY A 1 141 ? -0.275 2.353 -3.191 1.00 2.33 141 GLY A C 7
ATOM 17270 O O . GLY A 1 141 ? 0.384 2.383 -4.233 1.00 3.15 141 GLY A O 7
ATOM 17274 N N . VAL A 1 142 ? -0.086 1.420 -2.264 1.00 1.67 142 VAL A N 7
ATOM 17275 C CA . VAL A 1 142 ? 1.055 0.519 -2.353 1.00 1.71 142 VAL A CA 7
ATOM 17276 C C . VAL A 1 142 ? 0.609 -0.870 -2.801 1.00 1.59 142 VAL A C 7
ATOM 17277 O O . VAL A 1 142 ? -0.298 -1.468 -2.224 1.00 1.54 142 VAL A O 7
ATOM 17290 N N . SER A 1 143 ? 1.243 -1.374 -3.848 1.00 1.80 143 SER A N 7
ATOM 17291 C CA . SER A 1 143 ? 0.763 -2.563 -4.533 1.00 1.82 143 SER A CA 7
ATOM 17292 C C . SER A 1 143 ? 1.671 -3.766 -4.327 1.00 1.84 143 SER A C 7
ATOM 17293 O O . SER A 1 143 ? 2.878 -3.667 -4.497 1.00 2.00 143 SER A O 7
ATOM 17301 N N . MET A 1 144 ? 1.069 -4.893 -3.982 1.00 1.76 144 MET A N 7
ATOM 17302 C CA . MET A 1 144 ? 1.761 -6.172 -3.986 1.00 1.87 144 MET A CA 7
ATOM 17303 C C . MET A 1 144 ? 1.428 -6.856 -5.301 1.00 2.11 144 MET A C 7
ATOM 17304 O O . MET A 1 144 ? 0.304 -7.333 -5.491 1.00 2.38 144 MET A O 7
ATOM 17318 N N . GLN A 1 145 ? 2.385 -6.880 -6.215 1.00 2.32 145 GLN A N 7
ATOM 17319 C CA . GLN A 1 145 ? 2.099 -7.220 -7.596 1.00 2.69 145 GLN A CA 7
ATOM 17320 C C . GLN A 1 145 ? 1.954 -8.717 -7.807 1.00 3.04 145 GLN A C 7
ATOM 17321 O O . GLN A 1 145 ? 2.928 -9.448 -7.999 1.00 3.46 145 GLN A O 7
ATOM 17335 N N . ASP A 1 146 ? 0.707 -9.151 -7.800 1.00 3.34 146 ASP A N 7
ATOM 17336 C CA . ASP A 1 146 ? 0.348 -10.499 -8.179 1.00 4.10 146 ASP A CA 7
ATOM 17337 C C . ASP A 1 146 ? -0.396 -10.458 -9.499 1.00 4.18 146 ASP A C 7
ATOM 17338 O O . ASP A 1 146 ? -1.417 -9.786 -9.612 1.00 3.73 146 ASP A O 7
ATOM 17347 N N . GLU A 1 147 ? 0.099 -11.170 -10.495 1.00 5.01 147 GLU A N 7
ATOM 17348 C CA . GLU A 1 147 ? -0.597 -11.274 -11.767 1.00 5.30 147 GLU A CA 7
ATOM 17349 C C . GLU A 1 147 ? -1.899 -12.048 -11.578 1.00 4.64 147 GLU A C 7
ATOM 17350 O O . GLU A 1 147 ? -2.707 -12.191 -12.493 1.00 4.70 147 GLU A O 7
ATOM 17362 N N . GLN A 1 148 ? -2.076 -12.535 -10.361 1.00 4.30 148 GLN A N 7
ATOM 17363 C CA . GLN A 1 148 ? -3.226 -13.319 -9.969 1.00 4.02 148 GLN A CA 7
ATOM 17364 C C . GLN A 1 148 ? -4.078 -12.584 -8.932 1.00 3.36 148 GLN A C 7
ATOM 17365 O O . GLN A 1 148 ? -4.640 -13.219 -8.041 1.00 3.63 148 GLN A O 7
ATOM 17379 N N . GLY A 1 149 ? -4.190 -11.255 -9.023 1.00 3.09 149 GLY A N 7
ATOM 17380 C CA . GLY A 1 149 ? -4.902 -10.545 -7.969 1.00 3.07 149 GLY A CA 7
ATOM 17381 C C . GLY A 1 149 ? -4.064 -9.536 -7.206 1.00 2.71 149 GLY A C 7
ATOM 17382 O O . GLY A 1 149 ? -4.086 -9.531 -5.979 1.00 3.05 149 GLY A O 7
ATOM 17386 N N . THR A 1 150 ? -3.254 -8.752 -7.928 1.00 2.37 150 THR A N 7
ATOM 17387 C CA . THR A 1 150 ? -2.412 -7.709 -7.314 1.00 2.10 150 THR A CA 7
ATOM 17388 C C . THR A 1 150 ? -3.131 -7.011 -6.155 1.00 1.91 150 THR A C 7
ATOM 17389 O O . THR A 1 150 ? -4.157 -6.361 -6.350 1.00 2.07 150 THR A O 7
ATOM 17400 N N . CYS A 1 151 ? -2.578 -7.151 -4.960 1.00 1.72 151 CYS A N 7
ATOM 17401 C CA . CYS A 1 151 ? -3.213 -6.634 -3.755 1.00 1.57 151 CYS A CA 7
ATOM 17402 C C . CYS A 1 151 ? -2.550 -5.350 -3.279 1.00 1.45 151 CYS A C 7
ATOM 17403 O O . CYS A 1 151 ? -1.366 -5.328 -2.967 1.00 1.66 151 CYS A O 7
ATOM 17411 N N . TYR A 1 152 ? -3.317 -4.279 -3.238 1.00 1.29 152 TYR A N 7
ATOM 17412 C CA . TYR A 1 152 ? -2.832 -3.013 -2.710 1.00 1.24 152 TYR A CA 7
ATOM 17413 C C . TYR A 1 152 ? -3.176 -2.885 -1.235 1.00 1.20 152 TYR A C 7
ATOM 17414 O O . TYR A 1 152 ? -4.278 -3.236 -0.814 1.00 1.33 152 TYR A O 7
ATOM 17432 N N . MET A 1 153 ? -2.231 -2.380 -0.463 1.00 1.15 153 MET A N 7
ATOM 17433 C CA . MET A 1 153 ? -2.471 -2.039 0.929 1.00 1.15 153 MET A CA 7
ATOM 17434 C C . MET A 1 153 ? -2.977 -0.608 1.004 1.00 1.15 153 MET A C 7
ATOM 17435 O O . MET A 1 153 ? -2.255 0.326 0.635 1.00 1.29 153 MET A O 7
ATOM 17449 N N . ILE A 1 154 ? -4.222 -0.424 1.429 1.00 1.07 154 ILE A N 7
ATOM 17450 C CA . ILE A 1 154 ? -4.751 0.918 1.611 1.00 1.11 154 ILE A CA 7
ATOM 17451 C C . ILE A 1 154 ? -5.425 1.044 2.962 1.00 1.15 154 ILE A C 7
ATOM 17452 O O . ILE A 1 154 ? -5.793 0.053 3.594 1.00 1.14 154 ILE A O 7
ATOM 17468 N N . ASP A 1 155 ? -5.572 2.275 3.399 1.00 1.30 155 ASP A N 7
ATOM 17469 C CA . ASP A 1 155 ? -6.111 2.564 4.713 1.00 1.43 155 ASP A CA 7
ATOM 17470 C C . ASP A 1 155 ? -7.597 2.838 4.599 1.00 1.34 155 ASP A C 7
ATOM 17471 O O . ASP A 1 155 ? -8.018 3.682 3.807 1.00 1.46 155 ASP A O 7
ATOM 17480 N N . MET A 1 156 ? -8.385 2.124 5.377 1.00 1.27 156 MET A N 7
ATOM 17481 C CA . MET A 1 156 ? -9.827 2.253 5.302 1.00 1.28 156 MET A CA 7
ATOM 17482 C C . MET A 1 156 ? -10.327 3.162 6.416 1.00 1.57 156 MET A C 7
ATOM 17483 O O . MET A 1 156 ? -10.801 2.699 7.457 1.00 1.65 156 MET A O 7
ATOM 17497 N N . LEU A 1 157 ? -10.179 4.466 6.186 1.00 1.89 157 LEU A N 7
ATOM 17498 C CA . LEU A 1 157 ? -10.631 5.484 7.127 1.00 2.22 157 LEU A CA 7
ATOM 17499 C C . LEU A 1 157 ? -12.141 5.400 7.284 1.00 2.16 157 LEU A C 7
ATOM 17500 O O . LEU A 1 157 ? -12.885 5.666 6.345 1.00 2.34 157 LEU A O 7
ATOM 17516 N N . GLY A 1 158 ? -12.592 5.036 8.468 1.00 2.18 158 GLY A N 7
ATOM 17517 C CA . GLY A 1 158 ? -13.991 4.723 8.647 1.00 2.26 158 GLY A CA 7
ATOM 17518 C C . GLY A 1 158 ? -14.257 3.297 8.225 1.00 2.17 158 GLY A C 7
ATOM 17519 O O . GLY A 1 158 ? -14.460 3.021 7.040 1.00 2.72 158 GLY A O 7
ATOM 17523 N N . HIS A 1 159 ? -14.243 2.396 9.197 1.00 2.34 159 HIS A N 7
ATOM 17524 C CA . HIS A 1 159 ? -14.285 0.957 8.940 1.00 2.98 159 HIS A CA 7
ATOM 17525 C C . HIS A 1 159 ? -15.453 0.573 8.038 1.00 2.56 159 HIS A C 7
ATOM 17526 O O . HIS A 1 159 ? -15.276 -0.132 7.049 1.00 2.87 159 HIS A O 7
ATOM 17541 N N . ASP A 1 160 ? -16.639 1.032 8.388 1.00 2.14 160 ASP A N 7
ATOM 17542 C CA . ASP A 1 160 ? -17.837 0.715 7.620 1.00 2.07 160 ASP A CA 7
ATOM 17543 C C . ASP A 1 160 ? -17.990 1.639 6.418 1.00 1.64 160 ASP A C 7
ATOM 17544 O O . ASP A 1 160 ? -18.660 1.301 5.443 1.00 1.75 160 ASP A O 7
ATOM 17553 N N . ALA A 1 161 ? -17.359 2.800 6.495 1.00 1.53 161 ALA A N 7
ATOM 17554 C CA . ALA A 1 161 ? -17.598 3.875 5.539 1.00 1.68 161 ALA A CA 7
ATOM 17555 C C . ALA A 1 161 ? -17.033 3.572 4.155 1.00 1.59 161 ALA A C 7
ATOM 17556 O O . ALA A 1 161 ? -17.743 3.683 3.154 1.00 1.77 161 ALA A O 7
ATOM 17563 N N . GLU A 1 162 ? -15.761 3.207 4.095 1.00 1.40 162 GLU A N 7
ATOM 17564 C CA . GLU A 1 162 ? -15.079 3.037 2.818 1.00 1.34 162 GLU A CA 7
ATOM 17565 C C . GLU A 1 162 ? -15.541 1.803 2.053 1.00 1.19 162 GLU A C 7
ATOM 17566 O O . GLU A 1 162 ? -15.652 1.839 0.827 1.00 1.24 162 GLU A O 7
ATOM 17578 N N . LEU A 1 163 ? -15.806 0.719 2.763 1.00 1.09 163 LEU A N 7
ATOM 17579 C CA . LEU A 1 163 ? -16.130 -0.538 2.112 1.00 1.05 163 LEU A CA 7
ATOM 17580 C C . LEU A 1 163 ? -17.590 -0.599 1.706 1.00 1.20 163 LEU A C 7
ATOM 17581 O O . LEU A 1 163 ? -18.490 -0.420 2.526 1.00 1.44 163 LEU A O 7
ATOM 17597 N N . VAL A 1 164 ? -17.803 -0.845 0.429 1.00 1.18 164 VAL A N 7
ATOM 17598 C CA . VAL A 1 164 ? -19.134 -1.032 -0.113 1.00 1.35 164 VAL A CA 7
ATOM 17599 C C . VAL A 1 164 ? -19.307 -2.479 -0.554 1.00 1.33 164 VAL A C 7
ATOM 17600 O O . VAL A 1 164 ? -18.649 -2.931 -1.489 1.00 1.24 164 VAL A O 7
ATOM 17613 N N . ARG A 1 165 ? -20.166 -3.208 0.138 1.00 1.46 165 ARG A N 7
ATOM 17614 C CA . ARG A 1 165 ? -20.418 -4.607 -0.180 1.00 1.52 165 ARG A CA 7
ATOM 17615 C C . ARG A 1 165 ? -20.959 -4.764 -1.585 1.00 1.58 165 ARG A C 7
ATOM 17616 O O . ARG A 1 165 ? -21.950 -4.134 -1.963 1.00 1.69 165 ARG A O 7
ATOM 17637 N N . VAL A 1 166 ? -20.294 -5.602 -2.355 1.00 1.53 166 VAL A N 7
ATOM 17638 C CA . VAL A 1 166 ? -20.693 -5.839 -3.723 1.00 1.62 166 VAL A CA 7
ATOM 17639 C C . VAL A 1 166 ? -20.882 -7.322 -4.025 1.00 1.81 166 VAL A C 7
ATOM 17640 O O . VAL A 1 166 ? -21.690 -7.669 -4.886 1.00 1.96 166 VAL A O 7
ATOM 17653 N N . LYS A 1 167 ? -20.169 -8.182 -3.295 1.00 1.89 167 LYS A N 7
ATOM 17654 C CA . LYS A 1 167 ? -20.203 -9.628 -3.545 1.00 2.16 167 LYS A CA 7
ATOM 17655 C C . LYS A 1 167 ? -19.823 -9.936 -4.995 1.00 2.62 167 LYS A C 7
ATOM 17656 O O . LYS A 1 167 ? -20.727 -10.091 -5.846 1.00 3.09 167 LYS A O 7
ATOM 17676 N N . GLY A 1 1 ? -18.603 12.082 -16.801 1.00 16.36 1 GLY A N 8
ATOM 17677 C CA . GLY A 1 1 ? -19.756 12.887 -16.334 1.00 15.98 1 GLY A CA 8
ATOM 17678 C C . GLY A 1 1 ? -19.311 14.137 -15.608 1.00 15.20 1 GLY A C 8
ATOM 17679 O O . GLY A 1 1 ? -18.173 14.219 -15.148 1.00 14.69 1 GLY A O 8
ATOM 17685 N N . SER A 1 2 ? -20.202 15.112 -15.500 1.00 15.24 2 SER A N 8
ATOM 17686 C CA . SER A 1 2 ? -19.877 16.369 -14.846 1.00 14.68 2 SER A CA 8
ATOM 17687 C C . SER A 1 2 ? -21.120 17.020 -14.250 1.00 13.94 2 SER A C 8
ATOM 17688 O O . SER A 1 2 ? -21.420 18.181 -14.512 1.00 13.76 2 SER A O 8
ATOM 17696 N N . HIS A 1 3 ? -21.853 16.253 -13.458 1.00 13.66 3 HIS A N 8
ATOM 17697 C CA . HIS A 1 3 ? -22.975 16.793 -12.698 1.00 13.04 3 HIS A CA 8
ATOM 17698 C C . HIS A 1 3 ? -22.535 17.012 -11.258 1.00 12.34 3 HIS A C 8
ATOM 17699 O O . HIS A 1 3 ? -23.343 16.985 -10.329 1.00 11.83 3 HIS A O 8
ATOM 17714 N N . MET A 1 4 ? -21.240 17.253 -11.095 1.00 12.45 4 MET A N 8
ATOM 17715 C CA . MET A 1 4 ? -20.620 17.346 -9.781 1.00 12.04 4 MET A CA 8
ATOM 17716 C C . MET A 1 4 ? -20.949 18.674 -9.100 1.00 11.50 4 MET A C 8
ATOM 17717 O O . MET A 1 4 ? -20.732 18.837 -7.899 1.00 11.01 4 MET A O 8
ATOM 17731 N N . ALA A 1 5 ? -21.455 19.627 -9.875 1.00 11.74 5 ALA A N 8
ATOM 17732 C CA . ALA A 1 5 ? -21.923 20.891 -9.321 1.00 11.50 5 ALA A CA 8
ATOM 17733 C C . ALA A 1 5 ? -23.377 20.768 -8.887 1.00 11.07 5 ALA A C 8
ATOM 17734 O O . ALA A 1 5 ? -23.886 21.584 -8.117 1.00 10.83 5 ALA A O 8
ATOM 17741 N N . SER A 1 6 ? -24.038 19.733 -9.387 1.00 11.16 6 SER A N 8
ATOM 17742 C CA . SER A 1 6 ? -25.420 19.462 -9.034 1.00 11.01 6 SER A CA 8
ATOM 17743 C C . SER A 1 6 ? -25.475 18.519 -7.837 1.00 10.43 6 SER A C 8
ATOM 17744 O O . SER A 1 6 ? -26.148 18.793 -6.841 1.00 10.28 6 SER A O 8
ATOM 17752 N N . MET A 1 7 ? -24.747 17.415 -7.933 1.00 10.30 7 MET A N 8
ATOM 17753 C CA . MET A 1 7 ? -24.671 16.448 -6.848 1.00 9.93 7 MET A CA 8
ATOM 17754 C C . MET A 1 7 ? -23.229 16.291 -6.396 1.00 9.06 7 MET A C 8
ATOM 17755 O O . MET A 1 7 ? -22.322 16.160 -7.221 1.00 9.02 7 MET A O 8
ATOM 17769 N N . THR A 1 8 ? -23.025 16.308 -5.087 1.00 8.53 8 THR A N 8
ATOM 17770 C CA . THR A 1 8 ? -21.693 16.259 -4.512 1.00 7.81 8 THR A CA 8
ATOM 17771 C C . THR A 1 8 ? -21.016 14.918 -4.772 1.00 7.70 8 THR A C 8
ATOM 17772 O O . THR A 1 8 ? -21.395 13.894 -4.202 1.00 7.99 8 THR A O 8
ATOM 17783 N N . GLY A 1 9 ? -20.021 14.940 -5.645 1.00 7.50 9 GLY A N 8
ATOM 17784 C CA . GLY A 1 9 ? -19.296 13.741 -6.001 1.00 7.59 9 GLY A CA 8
ATOM 17785 C C . GLY A 1 9 ? -18.132 14.067 -6.907 1.00 7.12 9 GLY A C 8
ATOM 17786 O O . GLY A 1 9 ? -18.114 15.131 -7.528 1.00 7.36 9 GLY A O 8
ATOM 17790 N N . GLY A 1 10 ? -17.157 13.170 -6.977 1.00 6.60 10 GLY A N 8
ATOM 17791 C CA . GLY A 1 10 ? -15.972 13.422 -7.782 1.00 6.14 10 GLY A CA 8
ATOM 17792 C C . GLY A 1 10 ? -15.161 14.582 -7.245 1.00 5.90 10 GLY A C 8
ATOM 17793 O O . GLY A 1 10 ? -14.515 15.309 -8.001 1.00 5.96 10 GLY A O 8
ATOM 17797 N N . GLN A 1 11 ? -15.198 14.749 -5.934 1.00 5.77 11 GLN A N 8
ATOM 17798 C CA . GLN A 1 11 ? -14.536 15.862 -5.276 1.00 5.80 11 GLN A CA 8
ATOM 17799 C C . GLN A 1 11 ? -13.050 15.583 -5.143 1.00 5.05 11 GLN A C 8
ATOM 17800 O O . GLN A 1 11 ? -12.214 16.453 -5.381 1.00 5.19 11 GLN A O 8
ATOM 17814 N N . GLN A 1 12 ? -12.739 14.354 -4.772 1.00 4.36 12 GLN A N 8
ATOM 17815 C CA . GLN A 1 12 ? -11.359 13.933 -4.605 1.00 3.68 12 GLN A CA 8
ATOM 17816 C C . GLN A 1 12 ? -10.735 13.594 -5.952 1.00 3.36 12 GLN A C 8
ATOM 17817 O O . GLN A 1 12 ? -11.160 12.656 -6.625 1.00 3.15 12 GLN A O 8
ATOM 17831 N N . MET A 1 13 ? -9.723 14.357 -6.339 1.00 3.54 13 MET A N 8
ATOM 17832 C CA . MET A 1 13 ? -9.063 14.164 -7.623 1.00 3.34 13 MET A CA 8
ATOM 17833 C C . MET A 1 13 ? -8.007 13.073 -7.527 1.00 2.80 13 MET A C 8
ATOM 17834 O O . MET A 1 13 ? -7.431 12.847 -6.462 1.00 2.89 13 MET A O 8
ATOM 17848 N N . GLY A 1 14 ? -7.773 12.383 -8.637 1.00 2.58 14 GLY A N 8
ATOM 17849 C CA . GLY A 1 14 ? -6.756 11.348 -8.673 1.00 2.43 14 GLY A CA 8
ATOM 17850 C C . GLY A 1 14 ? -7.174 10.097 -7.927 1.00 2.17 14 GLY A C 8
ATOM 17851 O O . GLY A 1 14 ? -6.337 9.272 -7.567 1.00 2.13 14 GLY A O 8
ATOM 17855 N N . ARG A 1 15 ? -8.473 9.950 -7.705 1.00 2.04 15 ARG A N 8
ATOM 17856 C CA . ARG A 1 15 ? -8.986 8.830 -6.929 1.00 1.80 15 ARG A CA 8
ATOM 17857 C C . ARG A 1 15 ? -9.355 7.659 -7.814 1.00 1.75 15 ARG A C 8
ATOM 17858 O O . ARG A 1 15 ? -9.640 7.817 -9.002 1.00 1.93 15 ARG A O 8
ATOM 17879 N N . MET A 1 16 ? -9.352 6.486 -7.212 1.00 1.58 16 MET A N 8
ATOM 17880 C CA . MET A 1 16 ? -9.740 5.273 -7.893 1.00 1.57 16 MET A CA 8
ATOM 17881 C C . MET A 1 16 ? -10.649 4.439 -7.004 1.00 1.39 16 MET A C 8
ATOM 17882 O O . MET A 1 16 ? -10.711 4.650 -5.791 1.00 1.35 16 MET A O 8
ATOM 17896 N N . GLU A 1 17 ? -11.338 3.494 -7.617 1.00 1.36 17 GLU A N 8
ATOM 17897 C CA . GLU A 1 17 ? -12.237 2.595 -6.912 1.00 1.24 17 GLU A CA 8
ATOM 17898 C C . GLU A 1 17 ? -11.535 1.275 -6.656 1.00 1.17 17 GLU A C 8
ATOM 17899 O O . GLU A 1 17 ? -11.344 0.474 -7.572 1.00 1.31 17 GLU A O 8
ATOM 17911 N N . ILE A 1 18 ? -11.143 1.056 -5.414 1.00 1.01 18 ILE A N 8
ATOM 17912 C CA . ILE A 1 18 ? -10.384 -0.125 -5.058 1.00 1.02 18 ILE A CA 8
ATOM 17913 C C . ILE A 1 18 ? -11.232 -1.087 -4.246 1.00 0.97 18 ILE A C 8
ATOM 17914 O O . ILE A 1 18 ? -11.929 -0.683 -3.321 1.00 0.90 18 ILE A O 8
ATOM 17930 N N . PHE A 1 19 ? -11.173 -2.360 -4.610 1.00 1.08 19 PHE A N 8
ATOM 17931 C CA . PHE A 1 19 ? -12.027 -3.367 -4.001 1.00 1.14 19 PHE A CA 8
ATOM 17932 C C . PHE A 1 19 ? -11.223 -4.589 -3.560 1.00 1.19 19 PHE A C 8
ATOM 17933 O O . PHE A 1 19 ? -10.316 -5.026 -4.261 1.00 1.27 19 PHE A O 8
ATOM 17950 N N . HIS A 1 20 ? -11.557 -5.121 -2.390 1.00 1.25 20 HIS A N 8
ATOM 17951 C CA . HIS A 1 20 ? -10.868 -6.288 -1.834 1.00 1.39 20 HIS A CA 8
ATOM 17952 C C . HIS A 1 20 ? -11.848 -7.175 -1.089 1.00 1.42 20 HIS A C 8
ATOM 17953 O O . HIS A 1 20 ? -12.749 -6.683 -0.408 1.00 1.36 20 HIS A O 8
ATOM 17968 N N . THR A 1 21 ? -11.649 -8.479 -1.206 1.00 1.59 21 THR A N 8
ATOM 17969 C CA . THR A 1 21 ? -12.465 -9.447 -0.504 1.00 1.71 21 THR A CA 8
ATOM 17970 C C . THR A 1 21 ? -12.077 -9.498 0.961 1.00 1.83 21 THR A C 8
ATOM 17971 O O . THR A 1 21 ? -11.086 -10.120 1.343 1.00 1.97 21 THR A O 8
ATOM 17982 N N . SER A 1 22 ? -12.862 -8.821 1.767 1.00 1.88 22 SER A N 8
ATOM 17983 C CA . SER A 1 22 ? -12.584 -8.676 3.174 1.00 2.16 22 SER A CA 8
ATOM 17984 C C . SER A 1 22 ? -13.665 -9.417 3.958 1.00 2.25 22 SER A C 8
ATOM 17985 O O . SER A 1 22 ? -14.484 -10.096 3.345 1.00 2.01 22 SER A O 8
ATOM 17993 N N . PRO A 1 23 ? -13.658 -9.371 5.303 1.00 2.80 23 PRO A N 8
ATOM 17994 C CA . PRO A 1 23 ? -14.782 -9.846 6.123 1.00 3.02 23 PRO A CA 8
ATOM 17995 C C . PRO A 1 23 ? -16.156 -9.434 5.586 1.00 2.76 23 PRO A C 8
ATOM 17996 O O . PRO A 1 23 ? -16.270 -8.694 4.612 1.00 3.04 23 PRO A O 8
ATOM 18007 N N . VAL A 1 24 ? -17.202 -9.875 6.256 1.00 2.67 24 VAL A N 8
ATOM 18008 C CA . VAL A 1 24 ? -18.544 -9.797 5.709 1.00 2.62 24 VAL A CA 8
ATOM 18009 C C . VAL A 1 24 ? -19.234 -8.563 6.305 1.00 2.56 24 VAL A C 8
ATOM 18010 O O . VAL A 1 24 ? -18.535 -7.733 6.878 1.00 2.90 24 VAL A O 8
ATOM 18023 N N . GLU A 1 25 ? -20.567 -8.441 6.137 1.00 2.60 25 GLU A N 8
ATOM 18024 C CA . GLU A 1 25 ? -21.342 -7.229 6.487 1.00 2.61 25 GLU A CA 8
ATOM 18025 C C . GLU A 1 25 ? -20.639 -6.333 7.498 1.00 2.35 25 GLU A C 8
ATOM 18026 O O . GLU A 1 25 ? -20.311 -6.768 8.603 1.00 2.39 25 GLU A O 8
ATOM 18038 N N . ILE A 1 26 ? -20.478 -5.065 7.112 1.00 2.52 26 ILE A N 8
ATOM 18039 C CA . ILE A 1 26 ? -19.516 -4.158 7.738 1.00 2.51 26 ILE A CA 8
ATOM 18040 C C . ILE A 1 26 ? -19.588 -4.192 9.257 1.00 2.30 26 ILE A C 8
ATOM 18041 O O . ILE A 1 26 ? -20.582 -3.783 9.865 1.00 2.64 26 ILE A O 8
ATOM 18057 N N . THR A 1 27 ? -18.522 -4.708 9.849 1.00 2.05 27 THR A N 8
ATOM 18058 C CA . THR A 1 27 ? -18.391 -4.783 11.288 1.00 2.22 27 THR A CA 8
ATOM 18059 C C . THR A 1 27 ? -16.964 -4.426 11.708 1.00 2.31 27 THR A C 8
ATOM 18060 O O . THR A 1 27 ? -16.700 -3.307 12.148 1.00 2.76 27 THR A O 8
ATOM 18071 N N . THR A 1 28 ? -16.047 -5.372 11.547 1.00 2.15 28 THR A N 8
ATOM 18072 C CA . THR A 1 28 ? -14.648 -5.154 11.882 1.00 2.32 28 THR A CA 8
ATOM 18073 C C . THR A 1 28 ? -13.740 -5.830 10.854 1.00 1.94 28 THR A C 8
ATOM 18074 O O . THR A 1 28 ? -14.015 -6.949 10.420 1.00 1.99 28 THR A O 8
ATOM 18085 N N . ILE A 1 29 ? -12.676 -5.148 10.452 1.00 1.81 29 ILE A N 8
ATOM 18086 C CA . ILE A 1 29 ? -11.679 -5.749 9.578 1.00 1.56 29 ILE A CA 8
ATOM 18087 C C . ILE A 1 29 ? -10.701 -6.565 10.419 1.00 1.63 29 ILE A C 8
ATOM 18088 O O . ILE A 1 29 ? -9.951 -6.007 11.222 1.00 1.82 29 ILE A O 8
ATOM 18104 N N . ASN A 1 30 ? -10.735 -7.876 10.255 1.00 1.77 30 ASN A N 8
ATOM 18105 C CA . ASN A 1 30 ? -9.891 -8.773 11.044 1.00 2.03 30 ASN A CA 8
ATOM 18106 C C . ASN A 1 30 ? -9.148 -9.761 10.150 1.00 2.11 30 ASN A C 8
ATOM 18107 O O . ASN A 1 30 ? -8.967 -10.926 10.504 1.00 2.74 30 ASN A O 8
ATOM 18118 N N . THR A 1 31 ? -8.703 -9.285 9.000 1.00 2.00 31 THR A N 8
ATOM 18119 C CA . THR A 1 31 ? -8.164 -10.165 7.972 1.00 2.57 31 THR A CA 8
ATOM 18120 C C . THR A 1 31 ? -6.715 -10.598 8.255 1.00 2.76 31 THR A C 8
ATOM 18121 O O . THR A 1 31 ? -6.458 -11.791 8.437 1.00 3.32 31 THR A O 8
ATOM 18132 N N . GLN A 1 32 ? -5.776 -9.659 8.306 1.00 2.66 32 GLN A N 8
ATOM 18133 C CA . GLN A 1 32 ? -4.367 -10.006 8.492 1.00 3.05 32 GLN A CA 8
ATOM 18134 C C . GLN A 1 32 ? -3.826 -9.437 9.803 1.00 2.46 32 GLN A C 8
ATOM 18135 O O . GLN A 1 32 ? -3.265 -10.171 10.619 1.00 2.86 32 GLN A O 8
ATOM 18149 N N . GLY A 1 33 ? -4.021 -8.144 10.012 1.00 1.89 33 GLY A N 8
ATOM 18150 C CA . GLY A 1 33 ? -3.613 -7.502 11.254 1.00 2.07 33 GLY A CA 8
ATOM 18151 C C . GLY A 1 33 ? -2.129 -7.626 11.556 1.00 1.79 33 GLY A C 8
ATOM 18152 O O . GLY A 1 33 ? -1.751 -8.200 12.575 1.00 1.86 33 GLY A O 8
ATOM 18156 N N . ARG A 1 34 ? -1.282 -7.120 10.665 1.00 1.78 34 ARG A N 8
ATOM 18157 C CA . ARG A 1 34 ? 0.155 -7.089 10.935 1.00 1.58 34 ARG A CA 8
ATOM 18158 C C . ARG A 1 34 ? 0.548 -5.764 11.583 1.00 1.31 34 ARG A C 8
ATOM 18159 O O . ARG A 1 34 ? 1.236 -5.728 12.599 1.00 1.48 34 ARG A O 8
ATOM 18180 N N . PHE A 1 35 ? 0.096 -4.679 10.982 1.00 1.35 35 PHE A N 8
ATOM 18181 C CA . PHE A 1 35 ? 0.501 -3.340 11.398 1.00 1.69 35 PHE A CA 8
ATOM 18182 C C . PHE A 1 35 ? -0.669 -2.581 12.036 1.00 1.87 35 PHE A C 8
ATOM 18183 O O . PHE A 1 35 ? -0.756 -1.358 11.950 1.00 2.48 35 PHE A O 8
ATOM 18200 N N . GLY A 1 36 ? -1.581 -3.285 12.686 1.00 1.84 36 GLY A N 8
ATOM 18201 C CA . GLY A 1 36 ? -2.831 -2.632 13.004 1.00 2.44 36 GLY A CA 8
ATOM 18202 C C . GLY A 1 36 ? -3.576 -2.429 11.712 1.00 2.19 36 GLY A C 8
ATOM 18203 O O . GLY A 1 36 ? -4.071 -1.341 11.432 1.00 2.89 36 GLY A O 8
ATOM 18207 N N . GLU A 1 37 ? -3.612 -3.520 10.947 1.00 1.58 37 GLU A N 8
ATOM 18208 C CA . GLU A 1 37 ? -3.769 -3.534 9.490 1.00 1.76 37 GLU A CA 8
ATOM 18209 C C . GLU A 1 37 ? -4.571 -2.388 8.897 1.00 1.33 37 GLU A C 8
ATOM 18210 O O . GLU A 1 37 ? -5.610 -1.976 9.411 1.00 1.59 37 GLU A O 8
ATOM 18222 N N . PHE A 1 38 ? -4.043 -1.905 7.784 1.00 1.64 38 PHE A N 8
ATOM 18223 C CA . PHE A 1 38 ? -4.690 -0.914 6.953 1.00 1.67 38 PHE A CA 8
ATOM 18224 C C . PHE A 1 38 ? -4.667 -1.423 5.518 1.00 1.59 38 PHE A C 8
ATOM 18225 O O . PHE A 1 38 ? -3.643 -1.327 4.853 1.00 2.18 38 PHE A O 8
ATOM 18242 N N . LEU A 1 39 ? -5.777 -1.982 5.051 1.00 1.26 39 LEU A N 8
ATOM 18243 C CA . LEU A 1 39 ? -5.814 -2.629 3.736 1.00 1.37 39 LEU A CA 8
ATOM 18244 C C . LEU A 1 39 ? -7.185 -2.525 3.069 1.00 1.31 39 LEU A C 8
ATOM 18245 O O . LEU A 1 39 ? -8.209 -2.745 3.697 1.00 1.48 39 LEU A O 8
ATOM 18261 N N . CYS A 1 40 ? -7.210 -2.094 1.824 1.00 1.67 40 CYS A N 8
ATOM 18262 C CA . CYS A 1 40 ? -8.330 -2.412 0.949 1.00 1.87 40 CYS A CA 8
ATOM 18263 C C . CYS A 1 40 ? -7.997 -2.298 -0.541 1.00 1.67 40 CYS A C 8
ATOM 18264 O O . CYS A 1 40 ? -8.162 -1.238 -1.139 1.00 2.06 40 CYS A O 8
ATOM 18272 N N . PHE A 1 41 ? -7.527 -3.381 -1.130 1.00 1.37 41 PHE A N 8
ATOM 18273 C CA . PHE A 1 41 ? -7.613 -3.593 -2.585 1.00 1.35 41 PHE A CA 8
ATOM 18274 C C . PHE A 1 41 ? -7.220 -5.014 -2.948 1.00 1.30 41 PHE A C 8
ATOM 18275 O O . PHE A 1 41 ? -6.481 -5.665 -2.215 1.00 1.43 41 PHE A O 8
ATOM 18292 N N . ALA A 1 42 ? -7.723 -5.480 -4.070 1.00 1.33 42 ALA A N 8
ATOM 18293 C CA . ALA A 1 42 ? -7.180 -6.638 -4.739 1.00 1.44 42 ALA A CA 8
ATOM 18294 C C . ALA A 1 42 ? -7.419 -6.505 -6.225 1.00 1.62 42 ALA A C 8
ATOM 18295 O O . ALA A 1 42 ? -8.423 -5.932 -6.654 1.00 1.75 42 ALA A O 8
ATOM 18302 N N . ALA A 1 43 ? -6.483 -7.006 -6.999 1.00 1.76 43 ALA A N 8
ATOM 18303 C CA . ALA A 1 43 ? -6.600 -6.997 -8.438 1.00 2.06 43 ALA A CA 8
ATOM 18304 C C . ALA A 1 43 ? -6.572 -8.422 -8.936 1.00 2.20 43 ALA A C 8
ATOM 18305 O O . ALA A 1 43 ? -5.506 -9.039 -9.037 1.00 2.23 43 ALA A O 8
ATOM 18312 N N . ASP A 1 44 ? -7.764 -8.930 -9.203 1.00 2.39 44 ASP A N 8
ATOM 18313 C CA . ASP A 1 44 ? -7.982 -10.312 -9.585 1.00 2.57 44 ASP A CA 8
ATOM 18314 C C . ASP A 1 44 ? -9.482 -10.521 -9.682 1.00 2.48 44 ASP A C 8
ATOM 18315 O O . ASP A 1 44 ? -10.254 -9.676 -9.227 1.00 2.55 44 ASP A O 8
ATOM 18324 N N . GLU A 1 45 ? -9.901 -11.633 -10.255 1.00 2.51 45 GLU A N 8
ATOM 18325 C CA . GLU A 1 45 ? -11.317 -11.946 -10.340 1.00 2.65 45 GLU A CA 8
ATOM 18326 C C . GLU A 1 45 ? -11.810 -12.492 -9.001 1.00 2.64 45 GLU A C 8
ATOM 18327 O O . GLU A 1 45 ? -12.967 -12.887 -8.861 1.00 2.95 45 GLU A O 8
ATOM 18339 N N . TYR A 1 46 ? -10.901 -12.476 -8.023 1.00 2.45 46 TYR A N 8
ATOM 18340 C CA . TYR A 1 46 ? -11.162 -12.911 -6.650 1.00 2.57 46 TYR A CA 8
ATOM 18341 C C . TYR A 1 46 ? -12.443 -12.303 -6.101 1.00 2.49 46 TYR A C 8
ATOM 18342 O O . TYR A 1 46 ? -13.220 -12.956 -5.406 1.00 2.81 46 TYR A O 8
ATOM 18360 N N . VAL A 1 47 ? -12.655 -11.052 -6.452 1.00 2.23 47 VAL A N 8
ATOM 18361 C CA . VAL A 1 47 ? -13.718 -10.248 -5.880 1.00 2.18 47 VAL A CA 8
ATOM 18362 C C . VAL A 1 47 ? -15.048 -10.499 -6.575 1.00 2.56 47 VAL A C 8
ATOM 18363 O O . VAL A 1 47 ? -16.113 -10.235 -6.023 1.00 2.79 47 VAL A O 8
ATOM 18376 N N . MET A 1 48 ? -14.978 -11.025 -7.786 1.00 2.77 48 MET A N 8
ATOM 18377 C CA . MET A 1 48 ? -16.180 -11.325 -8.549 1.00 3.28 48 MET A CA 8
ATOM 18378 C C . MET A 1 48 ? -16.697 -12.715 -8.201 1.00 3.42 48 MET A C 8
ATOM 18379 O O . MET A 1 48 ? -17.830 -13.069 -8.521 1.00 3.81 48 MET A O 8
ATOM 18393 N N . THR A 1 49 ? -15.865 -13.492 -7.524 1.00 3.18 49 THR A N 8
ATOM 18394 C CA . THR A 1 49 ? -16.230 -14.841 -7.126 1.00 3.37 49 THR A CA 8
ATOM 18395 C C . THR A 1 49 ? -16.432 -14.916 -5.610 1.00 3.13 49 THR A C 8
ATOM 18396 O O . THR A 1 49 ? -16.351 -15.985 -5.000 1.00 3.22 49 THR A O 8
ATOM 18407 N N . ALA A 1 50 ? -16.705 -13.766 -5.010 1.00 2.96 50 ALA A N 8
ATOM 18408 C CA . ALA A 1 50 ? -16.881 -13.671 -3.565 1.00 2.90 50 ALA A CA 8
ATOM 18409 C C . ALA A 1 50 ? -18.285 -14.096 -3.148 1.00 3.13 50 ALA A C 8
ATOM 18410 O O . ALA A 1 50 ? -19.254 -13.870 -3.873 1.00 3.40 50 ALA A O 8
ATOM 18417 N N . GLY A 1 51 ? -18.383 -14.711 -1.976 1.00 3.20 51 GLY A N 8
ATOM 18418 C CA . GLY A 1 51 ? -19.665 -15.171 -1.477 1.00 3.46 51 GLY A CA 8
ATOM 18419 C C . GLY A 1 51 ? -19.688 -15.273 0.036 1.00 3.33 51 GLY A C 8
ATOM 18420 O O . GLY A 1 51 ? -20.610 -14.773 0.688 1.00 3.35 51 GLY A O 8
ATOM 18424 N N . ASP A 1 52 ? -18.676 -15.925 0.599 1.00 3.27 52 ASP A N 8
ATOM 18425 C CA . ASP A 1 52 ? -18.569 -16.074 2.049 1.00 3.24 52 ASP A CA 8
ATOM 18426 C C . ASP A 1 52 ? -18.107 -14.768 2.688 1.00 2.94 52 ASP A C 8
ATOM 18427 O O . ASP A 1 52 ? -18.524 -14.418 3.791 1.00 2.94 52 ASP A O 8
ATOM 18436 N N . HIS A 1 53 ? -17.245 -14.055 1.983 1.00 2.75 53 HIS A N 8
ATOM 18437 C CA . HIS A 1 53 ? -16.779 -12.748 2.426 1.00 2.48 53 HIS A CA 8
ATOM 18438 C C . HIS A 1 53 ? -17.345 -11.674 1.510 1.00 2.21 53 HIS A C 8
ATOM 18439 O O . HIS A 1 53 ? -17.843 -11.986 0.428 1.00 2.30 53 HIS A O 8
ATOM 18454 N N . VAL A 1 54 ? -17.283 -10.415 1.929 1.00 2.01 54 VAL A N 8
ATOM 18455 C CA . VAL A 1 54 ? -17.772 -9.338 1.077 1.00 1.87 54 VAL A CA 8
ATOM 18456 C C . VAL A 1 54 ? -16.626 -8.444 0.630 1.00 1.66 54 VAL A C 8
ATOM 18457 O O . VAL A 1 54 ? -15.715 -8.124 1.397 1.00 1.58 54 VAL A O 8
ATOM 18470 N N . THR A 1 55 ? -16.662 -8.081 -0.634 1.00 1.62 55 THR A N 8
ATOM 18471 C CA . THR A 1 55 ? -15.695 -7.166 -1.190 1.00 1.45 55 THR A CA 8
ATOM 18472 C C . THR A 1 55 ? -16.035 -5.736 -0.768 1.00 1.30 55 THR A C 8
ATOM 18473 O O . THR A 1 55 ? -17.206 -5.363 -0.732 1.00 1.36 55 THR A O 8
ATOM 18484 N N . TYR A 1 56 ? -15.024 -4.961 -0.399 1.00 1.15 56 TYR A N 8
ATOM 18485 C CA . TYR A 1 56 ? -15.219 -3.555 -0.072 1.00 1.04 56 TYR A CA 8
ATOM 18486 C C . TYR A 1 56 ? -14.576 -2.678 -1.134 1.00 0.95 56 TYR A C 8
ATOM 18487 O O . TYR A 1 56 ? -13.433 -2.913 -1.516 1.00 0.94 56 TYR A O 8
ATOM 18505 N N . ARG A 1 57 ? -15.314 -1.683 -1.610 1.00 0.98 57 ARG A N 8
ATOM 18506 C CA . ARG A 1 57 ? -14.801 -0.751 -2.605 1.00 0.96 57 ARG A CA 8
ATOM 18507 C C . ARG A 1 57 ? -14.670 0.651 -2.011 1.00 0.90 57 ARG A C 8
ATOM 18508 O O . ARG A 1 57 ? -15.629 1.182 -1.453 1.00 1.03 57 ARG A O 8
ATOM 18529 N N . ILE A 1 58 ? -13.486 1.247 -2.130 1.00 0.81 58 ILE A N 8
ATOM 18530 C CA . ILE A 1 58 ? -13.225 2.574 -1.568 1.00 0.84 58 ILE A CA 8
ATOM 18531 C C . ILE A 1 58 ? -12.481 3.466 -2.578 1.00 0.93 58 ILE A C 8
ATOM 18532 O O . ILE A 1 58 ? -11.877 2.970 -3.525 1.00 0.96 58 ILE A O 8
ATOM 18548 N N . LYS A 1 59 ? -12.594 4.785 -2.399 1.00 1.05 59 LYS A N 8
ATOM 18549 C CA . LYS A 1 59 ? -11.874 5.758 -3.215 1.00 1.19 59 LYS A CA 8
ATOM 18550 C C . LYS A 1 59 ? -10.566 6.193 -2.557 1.00 1.17 59 LYS A C 8
ATOM 18551 O O . LYS A 1 59 ? -10.537 6.496 -1.364 1.00 1.22 59 LYS A O 8
ATOM 18570 N N . VAL A 1 60 ? -9.495 6.246 -3.344 1.00 1.18 60 VAL A N 8
ATOM 18571 C CA . VAL A 1 60 ? -8.169 6.570 -2.824 1.00 1.23 60 VAL A CA 8
ATOM 18572 C C . VAL A 1 60 ? -7.255 7.033 -3.965 1.00 1.40 60 VAL A C 8
ATOM 18573 O O . VAL A 1 60 ? -7.544 6.755 -5.130 1.00 1.50 60 VAL A O 8
ATOM 18586 N N . ASP A 1 61 ? -6.179 7.749 -3.644 1.00 1.53 61 ASP A N 8
ATOM 18587 C CA . ASP A 1 61 ? -5.169 8.086 -4.647 1.00 1.76 61 ASP A CA 8
ATOM 18588 C C . ASP A 1 61 ? -3.882 7.327 -4.348 1.00 1.86 61 ASP A C 8
ATOM 18589 O O . ASP A 1 61 ? -3.472 7.217 -3.196 1.00 1.92 61 ASP A O 8
ATOM 18598 N N . GLU A 1 62 ? -3.289 6.736 -5.378 1.00 2.16 62 GLU A N 8
ATOM 18599 C CA . GLU A 1 62 ? -2.067 5.964 -5.203 1.00 2.48 62 GLU A CA 8
ATOM 18600 C C . GLU A 1 62 ? -0.815 6.787 -5.455 1.00 2.50 62 GLU A C 8
ATOM 18601 O O . GLU A 1 62 ? -0.102 7.176 -4.529 1.00 2.73 62 GLU A O 8
ATOM 18613 N N . SER A 1 63 ? -0.561 7.061 -6.719 1.00 2.63 63 SER A N 8
ATOM 18614 C CA . SER A 1 63 ? 0.661 7.718 -7.119 1.00 2.91 63 SER A CA 8
ATOM 18615 C C . SER A 1 63 ? 0.457 9.222 -7.161 1.00 2.51 63 SER A C 8
ATOM 18616 O O . SER A 1 63 ? 1.254 9.952 -7.753 1.00 2.79 63 SER A O 8
ATOM 18624 N N . ASP A 1 64 ? -0.607 9.698 -6.527 1.00 2.30 64 ASP A N 8
ATOM 18625 C CA . ASP A 1 64 ? -0.939 11.111 -6.653 1.00 2.84 64 ASP A CA 8
ATOM 18626 C C . ASP A 1 64 ? -0.230 11.947 -5.596 1.00 2.91 64 ASP A C 8
ATOM 18627 O O . ASP A 1 64 ? 0.757 12.621 -5.900 1.00 3.29 64 ASP A O 8
ATOM 18636 N N . ILE A 1 65 ? -0.707 11.902 -4.361 1.00 3.08 65 ILE A N 8
ATOM 18637 C CA . ILE A 1 65 ? -0.048 12.626 -3.283 1.00 3.82 65 ILE A CA 8
ATOM 18638 C C . ILE A 1 65 ? 0.883 11.712 -2.483 1.00 3.38 65 ILE A C 8
ATOM 18639 O O . ILE A 1 65 ? 2.033 12.061 -2.201 1.00 3.61 65 ILE A O 8
ATOM 18655 N N . ILE A 1 66 ? 0.381 10.523 -2.164 1.00 3.13 66 ILE A N 8
ATOM 18656 C CA . ILE A 1 66 ? 1.009 9.644 -1.185 1.00 3.37 66 ILE A CA 8
ATOM 18657 C C . ILE A 1 66 ? 2.359 9.115 -1.647 1.00 2.57 66 ILE A C 8
ATOM 18658 O O . ILE A 1 66 ? 3.407 9.543 -1.154 1.00 2.63 66 ILE A O 8
ATOM 18674 N N . MET A 1 67 ? 2.322 8.216 -2.621 1.00 2.20 67 MET A N 8
ATOM 18675 C CA . MET A 1 67 ? 3.479 7.398 -2.973 1.00 2.34 67 MET A CA 8
ATOM 18676 C C . MET A 1 67 ? 4.653 8.219 -3.496 1.00 2.18 67 MET A C 8
ATOM 18677 O O . MET A 1 67 ? 5.809 7.843 -3.304 1.00 2.37 67 MET A O 8
ATOM 18691 N N . ALA A 1 68 ? 4.373 9.338 -4.139 1.00 2.43 68 ALA A N 8
ATOM 18692 C CA . ALA A 1 68 ? 5.426 10.075 -4.817 1.00 3.19 68 ALA A CA 8
ATOM 18693 C C . ALA A 1 68 ? 6.089 11.117 -3.917 1.00 3.16 68 ALA A C 8
ATOM 18694 O O . ALA A 1 68 ? 7.278 11.019 -3.617 1.00 3.57 68 ALA A O 8
ATOM 18701 N N . GLY A 1 69 ? 5.322 12.104 -3.480 1.00 3.03 69 GLY A N 8
ATOM 18702 C CA . GLY A 1 69 ? 5.907 13.242 -2.795 1.00 3.54 69 GLY A CA 8
ATOM 18703 C C . GLY A 1 69 ? 5.936 13.133 -1.283 1.00 3.10 69 GLY A C 8
ATOM 18704 O O . GLY A 1 69 ? 6.945 13.451 -0.649 1.00 3.43 69 GLY A O 8
ATOM 18708 N N . SER A 1 70 ? 4.843 12.669 -0.711 1.00 2.53 70 SER A N 8
ATOM 18709 C CA . SER A 1 70 ? 4.557 12.900 0.699 1.00 2.48 70 SER A CA 8
ATOM 18710 C C . SER A 1 70 ? 5.099 11.829 1.648 1.00 2.24 70 SER A C 8
ATOM 18711 O O . SER A 1 70 ? 5.168 12.090 2.845 1.00 2.37 70 SER A O 8
ATOM 18719 N N . ILE A 1 71 ? 5.542 10.679 1.118 1.00 2.15 71 ILE A N 8
ATOM 18720 C CA . ILE A 1 71 ? 5.627 9.428 1.898 1.00 2.32 71 ILE A CA 8
ATOM 18721 C C . ILE A 1 71 ? 5.938 9.619 3.396 1.00 2.85 71 ILE A C 8
ATOM 18722 O O . ILE A 1 71 ? 5.063 9.373 4.218 1.00 3.10 71 ILE A O 8
ATOM 18738 N N . PHE A 1 72 ? 7.140 10.010 3.807 1.00 3.28 72 PHE A N 8
ATOM 18739 C CA . PHE A 1 72 ? 7.273 10.368 5.213 1.00 3.99 72 PHE A CA 8
ATOM 18740 C C . PHE A 1 72 ? 6.886 11.824 5.431 1.00 3.94 72 PHE A C 8
ATOM 18741 O O . PHE A 1 72 ? 5.825 12.113 5.987 1.00 4.38 72 PHE A O 8
ATOM 18758 N N . TYR A 1 73 ? 7.739 12.744 5.006 1.00 3.58 73 TYR A N 8
ATOM 18759 C CA . TYR A 1 73 ? 7.334 14.133 4.850 1.00 3.74 73 TYR A CA 8
ATOM 18760 C C . TYR A 1 73 ? 7.624 14.635 3.438 1.00 3.22 73 TYR A C 8
ATOM 18761 O O . TYR A 1 73 ? 6.733 14.865 2.624 1.00 3.64 73 TYR A O 8
ATOM 18779 N N . HIS A 1 74 ? 8.920 14.767 3.182 1.00 2.66 74 HIS A N 8
ATOM 18780 C CA . HIS A 1 74 ? 9.469 15.315 1.939 1.00 2.53 74 HIS A CA 8
ATOM 18781 C C . HIS A 1 74 ? 10.103 14.218 1.102 1.00 2.31 74 HIS A C 8
ATOM 18782 O O . HIS A 1 74 ? 11.142 14.432 0.483 1.00 2.39 74 HIS A O 8
ATOM 18797 N N . GLU A 1 75 ? 9.500 13.038 1.145 1.00 2.65 75 GLU A N 8
ATOM 18798 C CA . GLU A 1 75 ? 10.153 11.783 0.761 1.00 3.11 75 GLU A CA 8
ATOM 18799 C C . GLU A 1 75 ? 10.766 11.741 -0.645 1.00 2.88 75 GLU A C 8
ATOM 18800 O O . GLU A 1 75 ? 11.363 10.738 -1.001 1.00 2.88 75 GLU A O 8
ATOM 18812 N N . ARG A 1 76 ? 10.598 12.768 -1.462 1.00 3.13 76 ARG A N 8
ATOM 18813 C CA . ARG A 1 76 ? 11.375 12.850 -2.700 1.00 3.53 76 ARG A CA 8
ATOM 18814 C C . ARG A 1 76 ? 12.799 13.308 -2.380 1.00 3.11 76 ARG A C 8
ATOM 18815 O O . ARG A 1 76 ? 13.784 12.606 -2.655 1.00 3.34 76 ARG A O 8
ATOM 18836 N N . ALA A 1 77 ? 12.901 14.477 -1.765 1.00 2.87 77 ALA A N 8
ATOM 18837 C CA . ALA A 1 77 ? 14.189 15.015 -1.355 1.00 3.25 77 ALA A CA 8
ATOM 18838 C C . ALA A 1 77 ? 14.795 14.154 -0.257 1.00 2.97 77 ALA A C 8
ATOM 18839 O O . ALA A 1 77 ? 16.008 13.948 -0.208 1.00 3.34 77 ALA A O 8
ATOM 18846 N N . ALA A 1 78 ? 13.936 13.632 0.610 1.00 2.67 78 ALA A N 8
ATOM 18847 C CA . ALA A 1 78 ? 14.376 12.772 1.697 1.00 2.96 78 ALA A CA 8
ATOM 18848 C C . ALA A 1 78 ? 14.637 11.355 1.200 1.00 2.75 78 ALA A C 8
ATOM 18849 O O . ALA A 1 78 ? 15.254 10.549 1.896 1.00 3.00 78 ALA A O 8
ATOM 18856 N N . ASP A 1 79 ? 14.171 11.063 -0.013 1.00 2.54 79 ASP A N 8
ATOM 18857 C CA . ASP A 1 79 ? 14.385 9.754 -0.628 1.00 2.71 79 ASP A CA 8
ATOM 18858 C C . ASP A 1 79 ? 15.863 9.465 -0.738 1.00 2.42 79 ASP A C 8
ATOM 18859 O O . ASP A 1 79 ? 16.321 8.374 -0.400 1.00 2.51 79 ASP A O 8
ATOM 18868 N N . LEU A 1 80 ? 16.598 10.461 -1.212 1.00 2.27 80 LEU A N 8
ATOM 18869 C CA . LEU A 1 80 ? 18.026 10.304 -1.459 1.00 2.33 80 LEU A CA 8
ATOM 18870 C C . LEU A 1 80 ? 18.763 9.761 -0.228 1.00 2.25 80 LEU A C 8
ATOM 18871 O O . LEU A 1 80 ? 19.087 8.574 -0.164 1.00 2.17 80 LEU A O 8
ATOM 18887 N N . SER A 1 81 ? 18.971 10.598 0.776 1.00 2.36 81 SER A N 8
ATOM 18888 C CA . SER A 1 81 ? 19.753 10.188 1.932 1.00 2.45 81 SER A CA 8
ATOM 18889 C C . SER A 1 81 ? 18.915 9.388 2.927 1.00 2.33 81 SER A C 8
ATOM 18890 O O . SER A 1 81 ? 19.299 8.286 3.333 1.00 2.28 81 SER A O 8
ATOM 18898 N N . GLY A 1 82 ? 17.759 9.932 3.286 1.00 2.38 82 GLY A N 8
ATOM 18899 C CA . GLY A 1 82 ? 16.950 9.353 4.341 1.00 2.40 82 GLY A CA 8
ATOM 18900 C C . GLY A 1 82 ? 16.372 7.997 3.990 1.00 2.16 82 GLY A C 8
ATOM 18901 O O . GLY A 1 82 ? 16.513 7.044 4.759 1.00 2.10 82 GLY A O 8
ATOM 18905 N N . LEU A 1 83 ? 15.720 7.897 2.837 1.00 2.08 83 LEU A N 8
ATOM 18906 C CA . LEU A 1 83 ? 15.034 6.667 2.465 1.00 1.95 83 LEU A CA 8
ATOM 18907 C C . LEU A 1 83 ? 16.011 5.509 2.302 1.00 1.77 83 LEU A C 8
ATOM 18908 O O . LEU A 1 83 ? 15.722 4.407 2.763 1.00 1.61 83 LEU A O 8
ATOM 18924 N N . VAL A 1 84 ? 17.170 5.751 1.675 1.00 1.84 84 VAL A N 8
ATOM 18925 C CA . VAL A 1 84 ? 18.183 4.698 1.527 1.00 1.78 84 VAL A CA 8
ATOM 18926 C C . VAL A 1 84 ? 18.486 4.025 2.871 1.00 1.72 84 VAL A C 8
ATOM 18927 O O . VAL A 1 84 ? 18.506 2.799 2.972 1.00 1.62 84 VAL A O 8
ATOM 18940 N N . GLU A 1 85 ? 18.685 4.838 3.902 1.00 1.84 85 GLU A N 8
ATOM 18941 C CA . GLU A 1 85 ? 19.042 4.332 5.225 1.00 1.85 85 GLU A CA 8
ATOM 18942 C C . GLU A 1 85 ? 17.850 3.673 5.911 1.00 1.74 85 GLU A C 8
ATOM 18943 O O . GLU A 1 85 ? 17.987 2.633 6.555 1.00 1.76 85 GLU A O 8
ATOM 18955 N N . ARG A 1 86 ? 16.685 4.291 5.757 1.00 1.67 86 ARG A N 8
ATOM 18956 C CA . ARG A 1 86 ? 15.468 3.851 6.426 1.00 1.60 86 ARG A CA 8
ATOM 18957 C C . ARG A 1 86 ? 15.154 2.382 6.151 1.00 1.44 86 ARG A C 8
ATOM 18958 O O . ARG A 1 86 ? 15.247 1.541 7.041 1.00 1.46 86 ARG A O 8
ATOM 18979 N N . VAL A 1 87 ? 14.800 2.081 4.913 1.00 1.32 87 VAL A N 8
ATOM 18980 C CA . VAL A 1 87 ? 14.354 0.740 4.539 1.00 1.20 87 VAL A CA 8
ATOM 18981 C C . VAL A 1 87 ? 15.485 -0.284 4.651 1.00 1.24 87 VAL A C 8
ATOM 18982 O O . VAL A 1 87 ? 15.239 -1.468 4.903 1.00 1.25 87 VAL A O 8
ATOM 18995 N N . MET A 1 88 ? 16.718 0.184 4.511 1.00 1.34 88 MET A N 8
ATOM 18996 C CA . MET A 1 88 ? 17.883 -0.670 4.707 1.00 1.47 88 MET A CA 8
ATOM 18997 C C . MET A 1 88 ? 17.878 -1.251 6.113 1.00 1.54 88 MET A C 8
ATOM 18998 O O . MET A 1 88 ? 18.247 -2.405 6.329 1.00 1.65 88 MET A O 8
ATOM 19012 N N . GLN A 1 89 ? 17.433 -0.447 7.062 1.00 1.57 89 GLN A N 8
ATOM 19013 C CA . GLN A 1 89 ? 17.384 -0.863 8.450 1.00 1.71 89 GLN A CA 8
ATOM 19014 C C . GLN A 1 89 ? 16.039 -1.509 8.787 1.00 1.67 89 GLN A C 8
ATOM 19015 O O . GLN A 1 89 ? 15.908 -2.183 9.806 1.00 1.81 89 GLN A O 8
ATOM 19029 N N . LEU A 1 90 ? 15.045 -1.302 7.927 1.00 1.53 90 LEU A N 8
ATOM 19030 C CA . LEU A 1 90 ? 13.694 -1.792 8.200 1.00 1.49 90 LEU A CA 8
ATOM 19031 C C . LEU A 1 90 ? 13.590 -3.302 8.008 1.00 1.47 90 LEU A C 8
ATOM 19032 O O . LEU A 1 90 ? 13.318 -4.032 8.956 1.00 1.68 90 LEU A O 8
ATOM 19048 N N . THR A 1 91 ? 13.822 -3.771 6.790 1.00 1.33 91 THR A N 8
ATOM 19049 C CA . THR A 1 91 ? 13.709 -5.193 6.490 1.00 1.41 91 THR A CA 8
ATOM 19050 C C . THR A 1 91 ? 14.994 -5.735 5.872 1.00 1.74 91 THR A C 8
ATOM 19051 O O . THR A 1 91 ? 14.979 -6.748 5.173 1.00 2.04 91 THR A O 8
ATOM 19062 N N . GLY A 1 92 ? 16.104 -5.052 6.134 1.00 1.87 92 GLY A N 8
ATOM 19063 C CA . GLY A 1 92 ? 17.393 -5.492 5.627 1.00 2.28 92 GLY A CA 8
ATOM 19064 C C . GLY A 1 92 ? 17.498 -5.388 4.121 1.00 2.01 92 GLY A C 8
ATOM 19065 O O . GLY A 1 92 ? 18.299 -6.081 3.490 1.00 2.42 92 GLY A O 8
ATOM 19069 N N . CYS A 1 93 ? 16.687 -4.520 3.542 1.00 1.61 93 CYS A N 8
ATOM 19070 C CA . CYS A 1 93 ? 16.667 -4.342 2.103 1.00 1.56 93 CYS A CA 8
ATOM 19071 C C . CYS A 1 93 ? 17.853 -3.513 1.640 1.00 1.63 93 CYS A C 8
ATOM 19072 O O . CYS A 1 93 ? 18.313 -2.613 2.343 1.00 1.74 93 CYS A O 8
ATOM 19080 N N . ASP A 1 94 ? 18.362 -3.844 0.467 1.00 1.90 94 ASP A N 8
ATOM 19081 C CA . ASP A 1 94 ? 19.438 -3.078 -0.135 1.00 2.07 94 ASP A CA 8
ATOM 19082 C C . ASP A 1 94 ? 18.851 -1.908 -0.894 1.00 1.80 94 ASP A C 8
ATOM 19083 O O . ASP A 1 94 ? 17.672 -1.937 -1.233 1.00 1.59 94 ASP A O 8
ATOM 19092 N N . GLU A 1 95 ? 19.664 -0.896 -1.164 1.00 1.97 95 GLU A N 8
ATOM 19093 C CA . GLU A 1 95 ? 19.182 0.371 -1.717 1.00 1.90 95 GLU A CA 8
ATOM 19094 C C . GLU A 1 95 ? 18.293 0.168 -2.950 1.00 1.72 95 GLU A C 8
ATOM 19095 O O . GLU A 1 95 ? 17.256 0.820 -3.089 1.00 1.62 95 GLU A O 8
ATOM 19107 N N . ASP A 1 96 ? 18.692 -0.744 -3.835 1.00 1.80 96 ASP A N 8
ATOM 19108 C CA . ASP A 1 96 ? 17.939 -0.998 -5.064 1.00 1.76 96 ASP A CA 8
ATOM 19109 C C . ASP A 1 96 ? 16.525 -1.471 -4.736 1.00 1.53 96 ASP A C 8
ATOM 19110 O O . ASP A 1 96 ? 15.543 -0.947 -5.258 1.00 1.48 96 ASP A O 8
ATOM 19119 N N . THR A 1 97 ? 16.438 -2.439 -3.838 1.00 1.49 97 THR A N 8
ATOM 19120 C CA . THR A 1 97 ? 15.164 -2.980 -3.401 1.00 1.37 97 THR A CA 8
ATOM 19121 C C . THR A 1 97 ? 14.436 -1.968 -2.522 1.00 1.16 97 THR A C 8
ATOM 19122 O O . THR A 1 97 ? 13.212 -1.906 -2.506 1.00 1.11 97 THR A O 8
ATOM 19133 N N . ALA A 1 98 ? 15.216 -1.175 -1.803 1.00 1.16 98 ALA A N 8
ATOM 19134 C CA . ALA A 1 98 ? 14.709 -0.109 -0.960 1.00 1.07 98 ALA A CA 8
ATOM 19135 C C . ALA A 1 98 ? 13.830 0.866 -1.740 1.00 1.11 98 ALA A C 8
ATOM 19136 O O . ALA A 1 98 ? 12.770 1.276 -1.264 1.00 1.14 98 ALA A O 8
ATOM 19143 N N . GLU A 1 99 ? 14.274 1.231 -2.938 1.00 1.25 99 GLU A N 8
ATOM 19144 C CA . GLU A 1 99 ? 13.511 2.125 -3.804 1.00 1.40 99 GLU A CA 8
ATOM 19145 C C . GLU A 1 99 ? 12.168 1.490 -4.163 1.00 1.34 99 GLU A C 8
ATOM 19146 O O . GLU A 1 99 ? 11.126 2.146 -4.153 1.00 1.47 99 GLU A O 8
ATOM 19158 N N . GLU A 1 100 ? 12.205 0.197 -4.454 1.00 1.26 100 GLU A N 8
ATOM 19159 C CA . GLU A 1 100 ? 11.018 -0.552 -4.832 1.00 1.36 100 GLU A CA 8
ATOM 19160 C C . GLU A 1 100 ? 10.141 -0.823 -3.618 1.00 1.47 100 GLU A C 8
ATOM 19161 O O . GLU A 1 100 ? 8.949 -1.071 -3.748 1.00 1.77 100 GLU A O 8
ATOM 19173 N N . LEU A 1 101 ? 10.762 -0.775 -2.451 1.00 1.44 101 LEU A N 8
ATOM 19174 C CA . LEU A 1 101 ? 10.117 -1.152 -1.194 1.00 1.76 101 LEU A CA 8
ATOM 19175 C C . LEU A 1 101 ? 9.015 -0.164 -0.807 1.00 1.68 101 LEU A C 8
ATOM 19176 O O . LEU A 1 101 ? 7.848 -0.535 -0.715 1.00 1.93 101 LEU A O 8
ATOM 19192 N N . ILE A 1 102 ? 9.385 1.091 -0.577 1.00 1.52 102 ILE A N 8
ATOM 19193 C CA . ILE A 1 102 ? 8.420 2.099 -0.133 1.00 1.52 102 ILE A CA 8
ATOM 19194 C C . ILE A 1 102 ? 7.328 2.297 -1.183 1.00 1.36 102 ILE A C 8
ATOM 19195 O O . ILE A 1 102 ? 6.156 2.462 -0.855 1.00 1.58 102 ILE A O 8
ATOM 19211 N N . SER A 1 103 ? 7.718 2.246 -2.445 1.00 1.28 103 SER A N 8
ATOM 19212 C CA . SER A 1 103 ? 6.767 2.390 -3.534 1.00 1.49 103 SER A CA 8
ATOM 19213 C C . SER A 1 103 ? 6.000 1.089 -3.774 1.00 1.45 103 SER A C 8
ATOM 19214 O O . SER A 1 103 ? 4.979 1.068 -4.460 1.00 1.73 103 SER A O 8
ATOM 19222 N N . GLN A 1 104 ? 6.518 0.008 -3.185 1.00 1.25 104 GLN A N 8
ATOM 19223 C CA . GLN A 1 104 ? 5.935 -1.328 -3.289 1.00 1.32 104 GLN A CA 8
ATOM 19224 C C . GLN A 1 104 ? 5.711 -1.751 -4.738 1.00 1.47 104 GLN A C 8
ATOM 19225 O O . GLN A 1 104 ? 4.643 -2.246 -5.101 1.00 1.65 104 GLN A O 8
ATOM 19239 N N . ARG A 1 105 ? 6.732 -1.560 -5.561 1.00 1.50 105 ARG A N 8
ATOM 19240 C CA . ARG A 1 105 ? 6.659 -1.917 -6.969 1.00 1.76 105 ARG A CA 8
ATOM 19241 C C . ARG A 1 105 ? 6.666 -3.428 -7.160 1.00 1.82 105 ARG A C 8
ATOM 19242 O O . ARG A 1 105 ? 6.065 -3.951 -8.096 1.00 2.09 105 ARG A O 8
ATOM 19263 N N . ILE A 1 106 ? 7.324 -4.120 -6.252 1.00 1.66 106 ILE A N 8
ATOM 19264 C CA . ILE A 1 106 ? 7.499 -5.561 -6.363 1.00 1.73 106 ILE A CA 8
ATOM 19265 C C . ILE A 1 106 ? 7.394 -6.225 -4.993 1.00 1.62 106 ILE A C 8
ATOM 19266 O O . ILE A 1 106 ? 8.023 -5.789 -4.032 1.00 1.62 106 ILE A O 8
ATOM 19282 N N . ASP A 1 107 ? 6.575 -7.265 -4.915 1.00 1.75 107 ASP A N 8
ATOM 19283 C CA . ASP A 1 107 ? 6.408 -8.024 -3.681 1.00 1.88 107 ASP A CA 8
ATOM 19284 C C . ASP A 1 107 ? 7.204 -9.316 -3.773 1.00 1.86 107 ASP A C 8
ATOM 19285 O O . ASP A 1 107 ? 7.965 -9.515 -4.716 1.00 1.81 107 ASP A O 8
ATOM 19294 N N . VAL A 1 108 ? 6.992 -10.212 -2.830 1.00 2.07 108 VAL A N 8
ATOM 19295 C CA . VAL A 1 108 ? 7.641 -11.516 -2.852 1.00 2.19 108 VAL A CA 8
ATOM 19296 C C . VAL A 1 108 ? 6.998 -12.420 -3.911 1.00 2.19 108 VAL A C 8
ATOM 19297 O O . VAL A 1 108 ? 7.509 -13.490 -4.246 1.00 2.32 108 VAL A O 8
ATOM 19310 N N . PHE A 1 109 ? 5.889 -11.956 -4.463 1.00 2.25 109 PHE A N 8
ATOM 19311 C CA . PHE A 1 109 ? 5.072 -12.759 -5.356 1.00 2.56 109 PHE A CA 8
ATOM 19312 C C . PHE A 1 109 ? 5.758 -13.002 -6.699 1.00 2.51 109 PHE A C 8
ATOM 19313 O O . PHE A 1 109 ? 5.781 -14.126 -7.196 1.00 2.74 109 PHE A O 8
ATOM 19330 N N . ASN A 1 110 ? 6.324 -11.953 -7.279 1.00 2.34 110 ASN A N 8
ATOM 19331 C CA . ASN A 1 110 ? 6.884 -12.042 -8.626 1.00 2.53 110 ASN A CA 8
ATOM 19332 C C . ASN A 1 110 ? 8.392 -12.315 -8.585 1.00 2.51 110 ASN A C 8
ATOM 19333 O O . ASN A 1 110 ? 9.047 -12.389 -9.622 1.00 2.80 110 ASN A O 8
ATOM 19344 N N . LEU A 1 111 ? 8.938 -12.478 -7.384 1.00 2.33 111 LEU A N 8
ATOM 19345 C CA . LEU A 1 111 ? 10.360 -12.782 -7.226 1.00 2.49 111 LEU A CA 8
ATOM 19346 C C . LEU A 1 111 ? 10.702 -14.142 -7.834 1.00 2.63 111 LEU A C 8
ATOM 19347 O O . LEU A 1 111 ? 10.178 -15.172 -7.406 1.00 2.59 111 LEU A O 8
ATOM 19363 N N . ASP A 1 112 ? 11.572 -14.137 -8.836 1.00 2.96 112 ASP A N 8
ATOM 19364 C CA . ASP A 1 112 ? 11.984 -15.370 -9.500 1.00 3.20 112 ASP A CA 8
ATOM 19365 C C . ASP A 1 112 ? 13.356 -15.823 -9.018 1.00 3.06 112 ASP A C 8
ATOM 19366 O O . ASP A 1 112 ? 13.590 -17.014 -8.808 1.00 3.21 112 ASP A O 8
ATOM 19375 N N . ASP A 1 113 ? 14.266 -14.869 -8.859 1.00 3.02 113 ASP A N 8
ATOM 19376 C CA . ASP A 1 113 ? 15.635 -15.176 -8.454 1.00 3.16 113 ASP A CA 8
ATOM 19377 C C . ASP A 1 113 ? 15.754 -15.186 -6.941 1.00 3.03 113 ASP A C 8
ATOM 19378 O O . ASP A 1 113 ? 16.195 -16.171 -6.347 1.00 3.27 113 ASP A O 8
ATOM 19387 N N . ILE A 1 114 ? 15.366 -14.078 -6.329 1.00 2.91 114 ILE A N 8
ATOM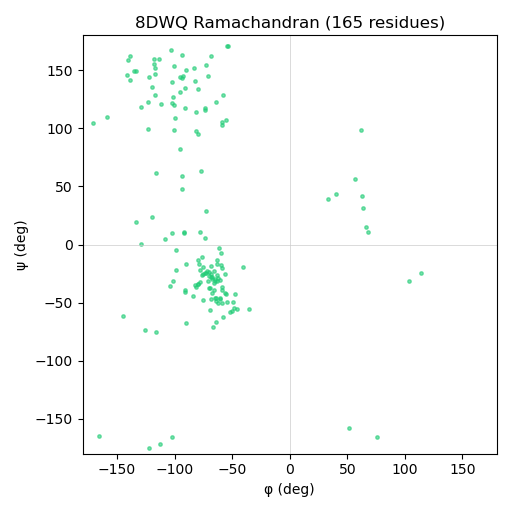 19388 C CA . ILE A 1 114 ? 15.420 -13.940 -4.880 1.00 2.89 114 ILE A CA 8
ATOM 19389 C C . ILE A 1 114 ? 14.461 -14.928 -4.226 1.00 2.68 114 ILE A C 8
ATOM 19390 O O . ILE A 1 114 ? 13.338 -15.114 -4.700 1.00 2.81 114 ILE A O 8
ATOM 19406 N N . ASP A 1 115 ? 14.922 -15.566 -3.152 1.00 2.53 115 ASP A N 8
ATOM 19407 C CA . ASP A 1 115 ? 14.153 -16.606 -2.472 1.00 2.49 115 ASP A CA 8
ATOM 19408 C C . ASP A 1 115 ? 12.806 -16.086 -2.003 1.00 2.34 115 ASP A C 8
ATOM 19409 O O . ASP A 1 115 ? 12.727 -15.262 -1.091 1.00 2.21 115 ASP A O 8
ATOM 19418 N N . ALA A 1 116 ? 11.746 -16.598 -2.613 1.00 2.39 116 ALA A N 8
ATOM 19419 C CA . ALA A 1 116 ? 10.389 -16.190 -2.277 1.00 2.28 116 ALA A CA 8
ATOM 19420 C C . ALA A 1 116 ? 9.918 -16.874 -0.999 1.00 2.35 116 ALA A C 8
ATOM 19421 O O . ALA A 1 116 ? 8.753 -16.776 -0.617 1.00 2.37 116 ALA A O 8
ATOM 19428 N N . SER A 1 117 ? 10.835 -17.566 -0.348 1.00 2.45 117 SER A N 8
ATOM 19429 C CA . SER A 1 117 ? 10.553 -18.232 0.903 1.00 2.54 117 SER A CA 8
ATOM 19430 C C . SER A 1 117 ? 10.742 -17.270 2.075 1.00 2.33 117 SER A C 8
ATOM 19431 O O . SER A 1 117 ? 9.773 -16.861 2.719 1.00 2.27 117 SER A O 8
ATOM 19439 N N . ASP A 1 118 ? 11.989 -16.893 2.330 1.00 2.27 118 ASP A N 8
ATOM 19440 C CA . ASP A 1 118 ? 12.311 -15.996 3.427 1.00 2.14 118 ASP A CA 8
ATOM 19441 C C . ASP A 1 118 ? 11.735 -14.613 3.178 1.00 1.89 118 ASP A C 8
ATOM 19442 O O . ASP A 1 118 ? 11.232 -13.963 4.094 1.00 1.80 118 ASP A O 8
ATOM 19451 N N . ALA A 1 119 ? 11.803 -14.166 1.930 1.00 1.82 119 ALA A N 8
ATOM 19452 C CA . ALA A 1 119 ? 11.294 -12.852 1.561 1.00 1.62 119 ALA A CA 8
ATOM 19453 C C . ALA A 1 119 ? 9.791 -12.760 1.810 1.00 1.57 119 ALA A C 8
ATOM 19454 O O . ALA A 1 119 ? 9.253 -11.673 2.007 1.00 1.43 119 ALA A O 8
ATOM 19461 N N . ALA A 1 120 ? 9.121 -13.907 1.812 1.00 1.74 120 ALA A N 8
ATOM 19462 C CA . ALA A 1 120 ? 7.693 -13.955 2.093 1.00 1.79 120 ALA A CA 8
ATOM 19463 C C . ALA A 1 120 ? 7.432 -13.598 3.547 1.00 1.74 120 ALA A C 8
ATOM 19464 O O . ALA A 1 120 ? 6.456 -12.919 3.866 1.00 1.71 120 ALA A O 8
ATOM 19471 N N . GLU A 1 121 ? 8.326 -14.044 4.424 1.00 1.78 121 GLU A N 8
ATOM 19472 C CA . GLU A 1 121 ? 8.238 -13.711 5.836 1.00 1.80 121 GLU A CA 8
ATOM 19473 C C . GLU A 1 121 ? 8.386 -12.208 6.011 1.00 1.55 121 GLU A C 8
ATOM 19474 O O . GLU A 1 121 ? 7.620 -11.569 6.733 1.00 1.53 121 GLU A O 8
ATOM 19486 N N . LEU A 1 122 ? 9.370 -11.652 5.320 1.00 1.41 122 LEU A N 8
ATOM 19487 C CA . LEU A 1 122 ? 9.650 -10.226 5.392 1.00 1.22 122 LEU A CA 8
ATOM 19488 C C . LEU A 1 122 ? 8.545 -9.411 4.731 1.00 1.12 122 LEU A C 8
ATOM 19489 O O . LEU A 1 122 ? 8.313 -8.271 5.114 1.00 1.01 122 LEU A O 8
ATOM 19505 N N . SER A 1 123 ? 7.861 -9.996 3.749 1.00 1.22 123 SER A N 8
ATOM 19506 C CA . SER A 1 123 ? 6.755 -9.320 3.069 1.00 1.23 123 SER A CA 8
ATOM 19507 C C . SER A 1 123 ? 5.700 -8.869 4.073 1.00 1.20 123 SER A C 8
ATOM 19508 O O . SER A 1 123 ? 5.135 -7.778 3.956 1.00 1.15 123 SER A O 8
ATOM 19516 N N . TRP A 1 124 ? 5.462 -9.700 5.081 1.00 1.28 124 TRP A N 8
ATOM 19517 C CA . TRP A 1 124 ? 4.497 -9.372 6.117 1.00 1.32 124 TRP A CA 8
ATOM 19518 C C . TRP A 1 124 ? 4.954 -8.157 6.921 1.00 1.15 124 TRP A C 8
ATOM 19519 O O . TRP A 1 124 ? 4.130 -7.380 7.406 1.00 1.16 124 TRP A O 8
ATOM 19540 N N . GLU A 1 125 ? 6.267 -7.970 7.043 1.00 1.05 125 GLU A N 8
ATOM 19541 C CA . GLU A 1 125 ? 6.785 -6.827 7.765 1.00 0.94 125 GLU A CA 8
ATOM 19542 C C . GLU A 1 125 ? 6.847 -5.626 6.836 1.00 0.81 125 GLU A C 8
ATOM 19543 O O . GLU A 1 125 ? 6.609 -4.496 7.252 1.00 0.79 125 GLU A O 8
ATOM 19555 N N . ILE A 1 126 ? 7.156 -5.886 5.568 1.00 0.81 126 ILE A N 8
ATOM 19556 C CA . ILE A 1 126 ? 7.171 -4.852 4.546 1.00 0.78 126 ILE A CA 8
ATOM 19557 C C . ILE A 1 126 ? 5.828 -4.141 4.486 1.00 0.81 126 ILE A C 8
ATOM 19558 O O . ILE A 1 126 ? 5.765 -2.915 4.450 1.00 0.83 126 ILE A O 8
ATOM 19574 N N . GLN A 1 127 ? 4.759 -4.923 4.496 1.00 0.89 127 GLN A N 8
ATOM 19575 C CA . GLN A 1 127 ? 3.410 -4.375 4.512 1.00 0.97 127 GLN A CA 8
ATOM 19576 C C . GLN A 1 127 ? 3.211 -3.443 5.698 1.00 0.95 127 GLN A C 8
ATOM 19577 O O . GLN A 1 127 ? 2.624 -2.371 5.568 1.00 1.02 127 GLN A O 8
ATOM 19591 N N . ALA A 1 128 ? 3.721 -3.855 6.847 1.00 0.91 128 ALA A N 8
ATOM 19592 C CA . ALA A 1 128 ? 3.606 -3.061 8.057 1.00 0.97 128 ALA A CA 8
ATOM 19593 C C . ALA A 1 128 ? 4.397 -1.757 7.931 1.00 1.01 128 ALA A C 8
ATOM 19594 O O . ALA A 1 128 ? 3.892 -0.681 8.242 1.00 1.13 128 ALA A O 8
ATOM 19601 N N . ILE A 1 129 ? 5.633 -1.858 7.447 1.00 0.97 129 ILE A N 8
ATOM 19602 C CA . ILE A 1 129 ? 6.526 -0.710 7.387 1.00 1.08 129 ILE A CA 8
ATOM 19603 C C . ILE A 1 129 ? 6.150 0.255 6.262 1.00 1.13 129 ILE A C 8
ATOM 19604 O O . ILE A 1 129 ? 6.291 1.469 6.416 1.00 1.31 129 ILE A O 8
ATOM 19620 N N . THR A 1 130 ? 5.657 -0.268 5.142 1.00 1.05 130 THR A N 8
ATOM 19621 C CA . THR A 1 130 ? 5.301 0.585 4.020 1.00 1.19 130 THR A CA 8
ATOM 19622 C C . THR A 1 130 ? 4.008 1.336 4.335 1.00 1.27 130 THR A C 8
ATOM 19623 O O . THR A 1 130 ? 3.797 2.467 3.893 1.00 1.41 130 THR A O 8
ATOM 19634 N N . ALA A 1 131 ? 3.165 0.716 5.155 1.00 1.24 131 ALA A N 8
ATOM 19635 C CA . ALA A 1 131 ? 1.938 1.350 5.605 1.00 1.40 131 ALA A CA 8
ATOM 19636 C C . ALA A 1 131 ? 2.225 2.306 6.755 1.00 1.61 131 ALA A C 8
ATOM 19637 O O . ALA A 1 131 ? 1.379 3.116 7.120 1.00 1.89 131 ALA A O 8
ATOM 19644 N N . LYS A 1 132 ? 3.422 2.198 7.325 1.00 1.58 132 LYS A N 8
ATOM 19645 C CA . LYS A 1 132 ? 3.830 3.055 8.431 1.00 1.87 132 LYS A CA 8
ATOM 19646 C C . LYS A 1 132 ? 4.198 4.443 7.922 1.00 1.85 132 LYS A C 8
ATOM 19647 O O . LYS A 1 132 ? 3.812 5.452 8.508 1.00 2.20 132 LYS A O 8
ATOM 19666 N N . ALA A 1 133 ? 4.938 4.486 6.829 1.00 1.54 133 ALA A N 8
ATOM 19667 C CA . ALA A 1 133 ? 5.295 5.751 6.202 1.00 1.58 133 ALA A CA 8
ATOM 19668 C C . ALA A 1 133 ? 4.041 6.455 5.698 1.00 1.78 133 ALA A C 8
ATOM 19669 O O . ALA A 1 133 ? 3.746 7.602 6.055 1.00 2.06 133 ALA A O 8
ATOM 19676 N N . ALA A 1 134 ? 3.274 5.733 4.905 1.00 1.77 134 ALA A N 8
ATOM 19677 C CA . ALA A 1 134 ? 2.056 6.268 4.343 1.00 2.20 134 ALA A CA 8
ATOM 19678 C C . ALA A 1 134 ? 1.023 6.569 5.434 1.00 2.59 134 ALA A C 8
ATOM 19679 O O . ALA A 1 134 ? 0.097 7.354 5.232 1.00 3.00 134 ALA A O 8
ATOM 19686 N N . LYS A 1 135 ? 1.200 5.941 6.596 1.00 2.60 135 LYS A N 8
ATOM 19687 C CA . LYS A 1 135 ? 0.388 6.248 7.773 1.00 3.11 135 LYS A CA 8
ATOM 19688 C C . LYS A 1 135 ? 0.536 7.715 8.147 1.00 3.24 135 LYS A C 8
ATOM 19689 O O . LYS A 1 135 ? -0.424 8.356 8.574 1.00 3.71 135 LYS A O 8
ATOM 19708 N N . THR A 1 136 ? 1.746 8.236 7.972 1.00 2.94 136 THR A N 8
ATOM 19709 C CA . THR A 1 136 ? 2.039 9.629 8.266 1.00 3.14 136 THR A CA 8
ATOM 19710 C C . THR A 1 136 ? 1.133 10.552 7.457 1.00 2.85 136 THR A C 8
ATOM 19711 O O . THR A 1 136 ? 0.675 11.585 7.951 1.00 3.27 136 THR A O 8
ATOM 19722 N N . LEU A 1 137 ? 0.872 10.171 6.212 1.00 2.34 137 LEU A N 8
ATOM 19723 C CA . LEU A 1 137 ? 0.004 10.973 5.347 1.00 2.40 137 LEU A CA 8
ATOM 19724 C C . LEU A 1 137 ? -1.459 10.869 5.763 1.00 2.69 137 LEU A C 8
ATOM 19725 O O . LEU A 1 137 ? -2.197 11.854 5.726 1.00 3.15 137 LEU A O 8
ATOM 19741 N N . GLY A 1 138 ? -1.879 9.677 6.151 1.00 2.73 138 GLY A N 8
ATOM 19742 C CA . GLY A 1 138 ? -3.264 9.471 6.527 1.00 3.20 138 GLY A CA 8
ATOM 19743 C C . GLY A 1 138 ? -3.939 8.465 5.625 1.00 2.99 138 GLY A C 8
ATOM 19744 O O . GLY A 1 138 ? -4.873 7.786 6.033 1.00 3.52 138 GLY A O 8
ATOM 19748 N N . PHE A 1 139 ? -3.462 8.391 4.393 1.00 2.55 139 PHE A N 8
ATOM 19749 C CA . PHE A 1 139 ? -3.889 7.372 3.442 1.00 2.51 139 PHE A CA 8
ATOM 19750 C C . PHE A 1 139 ? -2.656 6.591 3.018 1.00 2.10 139 PHE A C 8
ATOM 19751 O O . PHE A 1 139 ? -1.602 7.183 2.798 1.00 2.55 139 PHE A O 8
ATOM 19768 N N . ARG A 1 140 ? -2.758 5.268 2.931 1.00 2.05 140 ARG A N 8
ATOM 19769 C CA . ARG A 1 140 ? -1.556 4.461 2.743 1.00 2.32 140 ARG A CA 8
ATOM 19770 C C . ARG A 1 140 ? -1.239 4.173 1.268 1.00 1.95 140 ARG A C 8
ATOM 19771 O O . ARG A 1 140 ? -0.071 4.119 0.898 1.00 2.68 140 ARG A O 8
ATOM 19792 N N . GLY A 1 141 ? -2.276 4.003 0.445 1.00 1.63 141 GLY A N 8
ATOM 19793 C CA . GLY A 1 141 ? -2.119 3.876 -1.012 1.00 2.31 141 GLY A CA 8
ATOM 19794 C C . GLY A 1 141 ? -0.912 3.060 -1.489 1.00 2.33 141 GLY A C 8
ATOM 19795 O O . GLY A 1 141 ? -0.179 3.510 -2.368 1.00 3.15 141 GLY A O 8
ATOM 19799 N N . VAL A 1 142 ? -0.704 1.866 -0.937 1.00 1.67 142 VAL A N 8
ATOM 19800 C CA . VAL A 1 142 ? 0.441 1.033 -1.336 1.00 1.71 142 VAL A CA 8
ATOM 19801 C C . VAL A 1 142 ? -0.004 -0.252 -2.035 1.00 1.59 142 VAL A C 8
ATOM 19802 O O . VAL A 1 142 ? -1.067 -0.784 -1.737 1.00 1.54 142 VAL A O 8
ATOM 19815 N N . SER A 1 143 ? 0.839 -0.763 -2.934 1.00 1.80 143 SER A N 8
ATOM 19816 C CA . SER A 1 143 ? 0.495 -1.925 -3.757 1.00 1.82 143 SER A CA 8
ATOM 19817 C C . SER A 1 143 ? 1.290 -3.176 -3.365 1.00 1.84 143 SER A C 8
ATOM 19818 O O . SER A 1 143 ? 2.511 -3.163 -3.339 1.00 2.00 143 SER A O 8
ATOM 19826 N N . MET A 1 144 ? 0.582 -4.251 -3.072 1.00 1.76 144 MET A N 8
ATOM 19827 C CA . MET A 1 144 ? 1.200 -5.537 -2.753 1.00 1.87 144 MET A CA 8
ATOM 19828 C C . MET A 1 144 ? 0.933 -6.523 -3.875 1.00 2.11 144 MET A C 8
ATOM 19829 O O . MET A 1 144 ? 0.090 -6.276 -4.742 1.00 2.38 144 MET A O 8
ATOM 19843 N N . GLN A 1 145 ? 1.621 -7.648 -3.836 1.00 2.32 145 GLN A N 8
ATOM 19844 C CA . GLN A 1 145 ? 1.339 -8.746 -4.743 1.00 2.69 145 GLN A CA 8
ATOM 19845 C C . GLN A 1 145 ? 1.043 -9.997 -3.926 1.00 3.04 145 GLN A C 8
ATOM 19846 O O . GLN A 1 145 ? 1.939 -10.605 -3.344 1.00 3.46 145 GLN A O 8
ATOM 19860 N N . ASP A 1 146 ? -0.225 -10.361 -3.886 1.00 3.34 146 ASP A N 8
ATOM 19861 C CA . ASP A 1 146 ? -0.701 -11.427 -3.005 1.00 4.10 146 ASP A CA 8
ATOM 19862 C C . ASP A 1 146 ? -1.111 -12.651 -3.832 1.00 4.18 146 ASP A C 8
ATOM 19863 O O . ASP A 1 146 ? -0.807 -12.718 -5.018 1.00 3.73 146 ASP A O 8
ATOM 19872 N N . GLU A 1 147 ? -1.770 -13.620 -3.208 1.00 5.01 147 GLU A N 8
ATOM 19873 C CA . GLU A 1 147 ? -2.345 -14.752 -3.914 1.00 5.30 147 GLU A CA 8
ATOM 19874 C C . GLU A 1 147 ? -3.343 -14.264 -4.962 1.00 4.64 147 GLU A C 8
ATOM 19875 O O . GLU A 1 147 ? -3.450 -14.821 -6.056 1.00 4.70 147 GLU A O 8
ATOM 19887 N N . GLN A 1 148 ? -4.055 -13.195 -4.619 1.00 4.30 148 GLN A N 8
ATOM 19888 C CA . GLN A 1 148 ? -4.967 -12.534 -5.549 1.00 4.02 148 GLN A CA 8
ATOM 19889 C C . GLN A 1 148 ? -4.188 -11.539 -6.417 1.00 3.36 148 GLN A C 8
ATOM 19890 O O . GLN A 1 148 ? -4.748 -10.634 -7.025 1.00 3.63 148 GLN A O 8
ATOM 19904 N N . GLY A 1 149 ? -2.881 -11.738 -6.411 1.00 3.09 149 GLY A N 8
ATOM 19905 C CA . GLY A 1 149 ? -1.914 -11.034 -7.241 1.00 3.07 149 GLY A CA 8
ATOM 19906 C C . GLY A 1 149 ? -1.758 -9.549 -6.964 1.00 2.71 149 GLY A C 8
ATOM 19907 O O . GLY A 1 149 ? -0.656 -9.025 -7.088 1.00 3.05 149 GLY A O 8
ATOM 19911 N N . THR A 1 150 ? -2.808 -8.849 -6.579 1.00 2.37 150 THR A N 8
ATOM 19912 C CA . THR A 1 150 ? -2.625 -7.513 -6.034 1.00 2.10 150 THR A CA 8
ATOM 19913 C C . THR A 1 150 ? -3.370 -7.323 -4.716 1.00 1.91 150 THR A C 8
ATOM 19914 O O . THR A 1 150 ? -4.407 -7.939 -4.487 1.00 2.07 150 THR A O 8
ATOM 19925 N N . CYS A 1 151 ? -2.829 -6.472 -3.866 1.00 1.72 151 CYS A N 8
ATOM 19926 C CA . CYS A 1 151 ? -3.514 -6.026 -2.663 1.00 1.57 151 CYS A CA 8
ATOM 19927 C C . CYS A 1 151 ? -3.030 -4.633 -2.318 1.00 1.45 151 CYS A C 8
ATOM 19928 O O . CYS A 1 151 ? -1.841 -4.402 -2.282 1.00 1.66 151 CYS A O 8
ATOM 19936 N N . TYR A 1 152 ? -3.915 -3.691 -2.092 1.00 1.29 152 TYR A N 8
ATOM 19937 C CA . TYR A 1 152 ? -3.456 -2.389 -1.638 1.00 1.24 152 TYR A CA 8
ATOM 19938 C C . TYR A 1 152 ? -3.730 -2.224 -0.165 1.00 1.20 152 TYR A C 8
ATOM 19939 O O . TYR A 1 152 ? -4.830 -2.518 0.318 1.00 1.33 152 TYR A O 8
ATOM 19957 N N . MET A 1 153 ? -2.710 -1.771 0.534 1.00 1.15 153 MET A N 8
ATOM 19958 C CA . MET A 1 153 ? -2.811 -1.472 1.947 1.00 1.15 153 MET A CA 8
ATOM 19959 C C . MET A 1 153 ? -3.286 -0.031 2.132 1.00 1.15 153 MET A C 8
ATOM 19960 O O . MET A 1 153 ? -2.502 0.896 1.966 1.00 1.29 153 MET A O 8
ATOM 19974 N N . ILE A 1 154 ? -4.578 0.165 2.407 1.00 1.07 154 ILE A N 8
ATOM 19975 C CA . ILE A 1 154 ? -5.078 1.491 2.775 1.00 1.11 154 ILE A CA 8
ATOM 19976 C C . ILE A 1 154 ? -5.955 1.376 3.987 1.00 1.15 154 ILE A C 8
ATOM 19977 O O . ILE A 1 154 ? -6.630 0.377 4.200 1.00 1.14 154 ILE A O 8
ATOM 19993 N N . ASP A 1 155 ? -5.951 2.433 4.738 1.00 1.30 155 ASP A N 8
ATOM 19994 C CA . ASP A 1 155 ? -6.651 2.522 5.996 1.00 1.43 155 ASP A CA 8
ATOM 19995 C C . ASP A 1 155 ? -8.142 2.269 5.853 1.00 1.34 155 ASP A C 8
ATOM 19996 O O . ASP A 1 155 ? -8.914 3.159 5.494 1.00 1.46 155 ASP A O 8
ATOM 20005 N N . MET A 1 156 ? -8.531 1.028 6.112 1.00 1.27 156 MET A N 8
ATOM 20006 C CA . MET A 1 156 ? -9.924 0.688 6.326 1.00 1.28 156 MET A CA 8
ATOM 20007 C C . MET A 1 156 ? -10.314 1.197 7.715 1.00 1.57 156 MET A C 8
ATOM 20008 O O . MET A 1 156 ? -10.413 0.446 8.686 1.00 1.65 156 MET A O 8
ATOM 20022 N N . LEU A 1 157 ? -10.519 2.499 7.769 1.00 1.89 157 LEU A N 8
ATOM 20023 C CA . LEU A 1 157 ? -10.722 3.245 9.007 1.00 2.22 157 LEU A CA 8
ATOM 20024 C C . LEU A 1 157 ? -12.032 2.892 9.698 1.00 2.16 157 LEU A C 8
ATOM 20025 O O . LEU A 1 157 ? -12.910 2.268 9.103 1.00 2.34 157 LEU A O 8
ATOM 20041 N N . GLY A 1 158 ? -12.132 3.267 10.977 1.00 2.18 158 GLY A N 8
ATOM 20042 C CA . GLY A 1 158 ? -13.398 3.185 11.698 1.00 2.26 158 GLY A CA 8
ATOM 20043 C C . GLY A 1 158 ? -14.482 3.982 10.991 1.00 2.17 158 GLY A C 8
ATOM 20044 O O . GLY A 1 158 ? -15.675 3.770 11.200 1.00 2.72 158 GLY A O 8
ATOM 20048 N N . HIS A 1 159 ? -14.037 4.908 10.151 1.00 2.34 159 HIS A N 8
ATOM 20049 C CA . HIS A 1 159 ? -14.872 5.580 9.153 1.00 2.98 159 HIS A CA 8
ATOM 20050 C C . HIS A 1 159 ? -15.317 4.595 8.057 1.00 2.56 159 HIS A C 8
ATOM 20051 O O . HIS A 1 159 ? -15.458 4.982 6.896 1.00 2.87 159 HIS A O 8
ATOM 20066 N N . ASP A 1 160 ? -15.433 3.315 8.445 1.00 2.14 160 ASP A N 8
ATOM 20067 C CA . ASP A 1 160 ? -15.707 2.159 7.564 1.00 2.07 160 ASP A CA 8
ATOM 20068 C C . ASP A 1 160 ? -16.788 2.385 6.501 1.00 1.64 160 ASP A C 8
ATOM 20069 O O . ASP A 1 160 ? -16.979 1.533 5.634 1.00 1.75 160 ASP A O 8
ATOM 20078 N N . ALA A 1 161 ? -17.505 3.494 6.573 1.00 1.53 161 ALA A N 8
ATOM 20079 C CA . ALA A 1 161 ? -18.414 3.889 5.508 1.00 1.68 161 ALA A CA 8
ATOM 20080 C C . ALA A 1 161 ? -17.670 3.967 4.172 1.00 1.59 161 ALA A C 8
ATOM 20081 O O . ALA A 1 161 ? -18.278 3.876 3.103 1.00 1.77 161 ALA A O 8
ATOM 20088 N N . GLU A 1 162 ? -16.350 4.147 4.244 1.00 1.40 162 GLU A N 8
ATOM 20089 C CA . GLU A 1 162 ? -15.503 4.130 3.061 1.00 1.34 162 GLU A CA 8
ATOM 20090 C C . GLU A 1 162 ? -15.445 2.745 2.430 1.00 1.19 162 GLU A C 8
ATOM 20091 O O . GLU A 1 162 ? -15.414 2.624 1.208 1.00 1.24 162 GLU A O 8
ATOM 20103 N N . LEU A 1 163 ? -15.417 1.700 3.254 1.00 1.09 163 LEU A N 8
ATOM 20104 C CA . LEU A 1 163 ? -15.493 0.351 2.730 1.00 1.05 163 LEU A CA 8
ATOM 20105 C C . LEU A 1 163 ? -16.916 0.057 2.288 1.00 1.20 163 LEU A C 8
ATOM 20106 O O . LEU A 1 163 ? -17.759 -0.354 3.087 1.00 1.44 163 LEU A O 8
ATOM 20122 N N . VAL A 1 164 ? -17.180 0.281 1.022 1.00 1.18 164 VAL A N 8
ATOM 20123 C CA . VAL A 1 164 ? -18.502 0.068 0.477 1.00 1.35 164 VAL A CA 8
ATOM 20124 C C . VAL A 1 164 ? -18.651 -1.372 0.018 1.00 1.33 164 VAL A C 8
ATOM 20125 O O . VAL A 1 164 ? -17.918 -1.822 -0.865 1.00 1.24 164 VAL A O 8
ATOM 20138 N N . ARG A 1 165 ? -19.577 -2.099 0.633 1.00 1.46 165 ARG A N 8
ATOM 20139 C CA . ARG A 1 165 ? -19.795 -3.493 0.285 1.00 1.52 165 ARG A CA 8
ATOM 20140 C C . ARG A 1 165 ? -20.201 -3.634 -1.167 1.00 1.58 165 ARG A C 8
ATOM 20141 O O . ARG A 1 165 ? -21.181 -3.041 -1.620 1.00 1.69 165 ARG A O 8
ATOM 20162 N N . VAL A 1 166 ? -19.421 -4.411 -1.887 1.00 1.53 166 VAL A N 8
ATOM 20163 C CA . VAL A 1 166 ? -19.722 -4.741 -3.258 1.00 1.62 166 VAL A CA 8
ATOM 20164 C C . VAL A 1 166 ? -19.840 -6.253 -3.431 1.00 1.81 166 VAL A C 8
ATOM 20165 O O . VAL A 1 166 ? -20.173 -6.736 -4.515 1.00 1.96 166 VAL A O 8
ATOM 20178 N N . LYS A 1 167 ? -19.570 -6.980 -2.338 1.00 1.89 167 LYS A N 8
ATOM 20179 C CA . LYS A 1 167 ? -19.757 -8.431 -2.269 1.00 2.16 167 LYS A CA 8
ATOM 20180 C C . LYS A 1 167 ? -19.121 -9.128 -3.468 1.00 2.62 167 LYS A C 8
ATOM 20181 O O . LYS A 1 167 ? -17.882 -9.198 -3.518 1.00 3.09 167 LYS A O 8
ATOM 20201 N N . GLY A 1 1 ? -17.777 22.072 13.628 1.00 16.36 1 GLY A N 9
ATOM 20202 C CA . GLY A 1 1 ? -16.404 22.098 13.070 1.00 15.98 1 GLY A CA 9
ATOM 20203 C C . GLY A 1 1 ? -16.349 22.817 11.739 1.00 15.20 1 GLY A C 9
ATOM 20204 O O . GLY A 1 1 ? -17.365 22.936 11.053 1.00 14.69 1 GLY A O 9
ATOM 20210 N N . SER A 1 2 ? -15.174 23.305 11.377 1.00 15.24 2 SER A N 9
ATOM 20211 C CA . SER A 1 2 ? -14.988 23.982 10.104 1.00 14.68 2 SER A CA 9
ATOM 20212 C C . SER A 1 2 ? -14.316 23.040 9.104 1.00 13.94 2 SER A C 9
ATOM 20213 O O . SER A 1 2 ? -14.333 21.819 9.294 1.00 13.76 2 SER A O 9
ATOM 20221 N N . HIS A 1 3 ? -13.737 23.610 8.043 1.00 13.66 3 HIS A N 9
ATOM 20222 C CA . HIS A 1 3 ? -13.146 22.832 6.955 1.00 13.04 3 HIS A CA 9
ATOM 20223 C C . HIS A 1 3 ? -14.229 22.061 6.215 1.00 12.34 3 HIS A C 9
ATOM 20224 O O . HIS A 1 3 ? -13.969 21.043 5.573 1.00 11.83 3 HIS A O 9
ATOM 20239 N N . MET A 1 4 ? -15.448 22.574 6.302 1.00 12.45 4 MET A N 9
ATOM 20240 C CA . MET A 1 4 ? -16.596 21.964 5.651 1.00 12.04 4 MET A CA 9
ATOM 20241 C C . MET A 1 4 ? -16.935 22.689 4.356 1.00 11.50 4 MET A C 9
ATOM 20242 O O . MET A 1 4 ? -17.869 22.316 3.650 1.00 11.01 4 MET A O 9
ATOM 20256 N N . ALA A 1 5 ? -16.170 23.727 4.045 1.00 11.74 5 ALA A N 9
ATOM 20257 C CA . ALA A 1 5 ? -16.391 24.488 2.825 1.00 11.50 5 ALA A CA 9
ATOM 20258 C C . ALA A 1 5 ? -15.914 23.706 1.609 1.00 11.07 5 ALA A C 9
ATOM 20259 O O . ALA A 1 5 ? -16.463 23.847 0.514 1.00 10.83 5 ALA A O 9
ATOM 20266 N N . SER A 1 6 ? -14.897 22.879 1.806 1.00 11.16 6 SER A N 9
ATOM 20267 C CA . SER A 1 6 ? -14.361 22.073 0.724 1.00 11.01 6 SER A CA 9
ATOM 20268 C C . SER A 1 6 ? -15.134 20.758 0.592 1.00 10.43 6 SER A C 9
ATOM 20269 O O . SER A 1 6 ? -15.936 20.598 -0.334 1.00 10.28 6 SER A O 9
ATOM 20277 N N . MET A 1 7 ? -14.918 19.842 1.543 1.00 10.30 7 MET A N 9
ATOM 20278 C CA . MET A 1 7 ? -15.578 18.530 1.539 1.00 9.93 7 MET A CA 9
ATOM 20279 C C . MET A 1 7 ? -15.328 17.780 0.230 1.00 9.06 7 MET A C 9
ATOM 20280 O O . MET A 1 7 ? -14.508 18.188 -0.594 1.00 9.02 7 MET A O 9
ATOM 20294 N N . THR A 1 8 ? -16.024 16.673 0.050 1.00 8.53 8 THR A N 9
ATOM 20295 C CA . THR A 1 8 ? -15.878 15.880 -1.155 1.00 7.81 8 THR A CA 9
ATOM 20296 C C . THR A 1 8 ? -16.788 16.403 -2.265 1.00 7.70 8 THR A C 9
ATOM 20297 O O . THR A 1 8 ? -17.981 16.094 -2.310 1.00 7.99 8 THR A O 9
ATOM 20308 N N . GLY A 1 9 ? -16.211 17.198 -3.158 1.00 7.50 9 GLY A N 9
ATOM 20309 C CA . GLY A 1 9 ? -16.972 17.784 -4.242 1.00 7.59 9 GLY A CA 9
ATOM 20310 C C . GLY A 1 9 ? -16.292 17.602 -5.581 1.00 7.12 9 GLY A C 9
ATOM 20311 O O . GLY A 1 9 ? -16.022 18.576 -6.285 1.00 7.36 9 GLY A O 9
ATOM 20315 N N . GLY A 1 10 ? -16.011 16.355 -5.926 1.00 6.60 10 GLY A N 9
ATOM 20316 C CA . GLY A 1 10 ? -15.344 16.060 -7.177 1.00 6.14 10 GLY A CA 9
ATOM 20317 C C . GLY A 1 10 ? -13.905 16.530 -7.177 1.00 5.90 10 GLY A C 9
ATOM 20318 O O . GLY A 1 10 ? -13.374 16.940 -8.210 1.00 5.96 10 GLY A O 9
ATOM 20322 N N . GLN A 1 11 ? -13.272 16.477 -6.014 1.00 5.77 11 GLN A N 9
ATOM 20323 C CA . GLN A 1 11 ? -11.894 16.921 -5.880 1.00 5.80 11 GLN A CA 9
ATOM 20324 C C . GLN A 1 11 ? -10.948 15.801 -6.275 1.00 5.05 11 GLN A C 9
ATOM 20325 O O . GLN A 1 11 ? -10.042 15.989 -7.085 1.00 5.19 11 GLN A O 9
ATOM 20339 N N . GLN A 1 12 ? -11.180 14.635 -5.695 1.00 4.36 12 GLN A N 9
ATOM 20340 C CA . GLN A 1 12 ? -10.378 13.456 -5.989 1.00 3.68 12 GLN A CA 9
ATOM 20341 C C . GLN A 1 12 ? -10.799 12.874 -7.333 1.00 3.36 12 GLN A C 9
ATOM 20342 O O . GLN A 1 12 ? -11.814 12.188 -7.433 1.00 3.15 12 GLN A O 9
ATOM 20356 N N . MET A 1 13 ? -10.038 13.184 -8.370 1.00 3.54 13 MET A N 9
ATOM 20357 C CA . MET A 1 13 ? -10.395 12.801 -9.728 1.00 3.34 13 MET A CA 9
ATOM 20358 C C . MET A 1 13 ? -9.790 11.459 -10.117 1.00 2.80 13 MET A C 9
ATOM 20359 O O . MET A 1 13 ? -8.581 11.258 -10.012 1.00 2.89 13 MET A O 9
ATOM 20373 N N . GLY A 1 14 ? -10.639 10.546 -10.572 1.00 2.58 14 GLY A N 9
ATOM 20374 C CA . GLY A 1 14 ? -10.169 9.263 -11.060 1.00 2.43 14 GLY A CA 9
ATOM 20375 C C . GLY A 1 14 ? -9.768 8.321 -9.946 1.00 2.17 14 GLY A C 9
ATOM 20376 O O . GLY A 1 14 ? -8.600 8.262 -9.557 1.00 2.13 14 GLY A O 9
ATOM 20380 N N . ARG A 1 15 ? -10.733 7.575 -9.428 1.00 2.04 15 ARG A N 9
ATOM 20381 C CA . ARG A 1 15 ? -10.456 6.646 -8.348 1.00 1.80 15 ARG A CA 9
ATOM 20382 C C . ARG A 1 15 ? -10.225 5.237 -8.849 1.00 1.75 15 ARG A C 9
ATOM 20383 O O . ARG A 1 15 ? -10.725 4.829 -9.896 1.00 1.93 15 ARG A O 9
ATOM 20404 N N . MET A 1 16 ? -9.443 4.518 -8.079 1.00 1.58 16 MET A N 9
ATOM 20405 C CA . MET A 1 16 ? -9.153 3.135 -8.317 1.00 1.57 16 MET A CA 9
ATOM 20406 C C . MET A 1 16 ? -10.021 2.274 -7.410 1.00 1.39 16 MET A C 9
ATOM 20407 O O . MET A 1 16 ? -9.830 2.255 -6.197 1.00 1.35 16 MET A O 9
ATOM 20421 N N . GLU A 1 17 ? -11.002 1.604 -7.985 1.00 1.36 17 GLU A N 9
ATOM 20422 C CA . GLU A 1 17 ? -11.873 0.745 -7.207 1.00 1.24 17 GLU A CA 9
ATOM 20423 C C . GLU A 1 17 ? -11.148 -0.542 -6.830 1.00 1.17 17 GLU A C 9
ATOM 20424 O O . GLU A 1 17 ? -10.891 -1.400 -7.675 1.00 1.31 17 GLU A O 9
ATOM 20436 N N . ILE A 1 18 ? -10.819 -0.663 -5.552 1.00 1.01 18 ILE A N 9
ATOM 20437 C CA . ILE A 1 18 ? -10.060 -1.800 -5.060 1.00 1.02 18 ILE A CA 9
ATOM 20438 C C . ILE A 1 18 ? -10.949 -2.718 -4.234 1.00 0.97 18 ILE A C 9
ATOM 20439 O O . ILE A 1 18 ? -11.871 -2.258 -3.557 1.00 0.90 18 ILE A O 9
ATOM 20455 N N . PHE A 1 19 ? -10.675 -4.014 -4.310 1.00 1.08 19 PHE A N 9
ATOM 20456 C CA . PHE A 1 19 ? -11.540 -5.018 -3.700 1.00 1.14 19 PHE A CA 9
ATOM 20457 C C . PHE A 1 19 ? -10.799 -5.843 -2.655 1.00 1.19 19 PHE A C 9
ATOM 20458 O O . PHE A 1 19 ? -9.575 -5.789 -2.553 1.00 1.27 19 PHE A O 9
ATOM 20475 N N . HIS A 1 20 ? -11.562 -6.609 -1.881 1.00 1.25 20 HIS A N 9
ATOM 20476 C CA . HIS A 1 20 ? -11.005 -7.656 -1.032 1.00 1.39 20 HIS A CA 9
ATOM 20477 C C . HIS A 1 20 ? -12.087 -8.649 -0.646 1.00 1.42 20 HIS A C 9
ATOM 20478 O O . HIS A 1 20 ? -13.177 -8.254 -0.249 1.00 1.36 20 HIS A O 9
ATOM 20493 N N . THR A 1 21 ? -11.776 -9.931 -0.779 1.00 1.59 21 THR A N 9
ATOM 20494 C CA . THR A 1 21 ? -12.709 -10.991 -0.447 1.00 1.71 21 THR A CA 9
ATOM 20495 C C . THR A 1 21 ? -12.314 -11.681 0.854 1.00 1.83 21 THR A C 9
ATOM 20496 O O . THR A 1 21 ? -11.126 -11.870 1.129 1.00 1.97 21 THR A O 9
ATOM 20507 N N . SER A 1 22 ? -13.308 -12.026 1.656 1.00 1.88 22 SER A N 9
ATOM 20508 C CA . SER A 1 22 ? -13.089 -12.749 2.904 1.00 2.16 22 SER A CA 9
ATOM 20509 C C . SER A 1 22 ? -14.379 -13.449 3.316 1.00 2.25 22 SER A C 9
ATOM 20510 O O . SER A 1 22 ? -15.424 -13.176 2.727 1.00 2.01 22 SER A O 9
ATOM 20518 N N . PRO A 1 23 ? -14.344 -14.364 4.312 1.00 2.80 23 PRO A N 9
ATOM 20519 C CA . PRO A 1 23 ? -15.563 -14.930 4.904 1.00 3.02 23 PRO A CA 9
ATOM 20520 C C . PRO A 1 23 ? -16.519 -13.817 5.302 1.00 2.76 23 PRO A C 9
ATOM 20521 O O . PRO A 1 23 ? -16.127 -12.659 5.316 1.00 3.04 23 PRO A O 9
ATOM 20532 N N . VAL A 1 24 ? -17.733 -14.128 5.718 1.00 2.67 24 VAL A N 9
ATOM 20533 C CA . VAL A 1 24 ? -18.762 -13.105 5.696 1.00 2.62 24 VAL A CA 9
ATOM 20534 C C . VAL A 1 24 ? -18.912 -12.458 7.051 1.00 2.56 24 VAL A C 9
ATOM 20535 O O . VAL A 1 24 ? -18.935 -13.106 8.102 1.00 2.90 24 VAL A O 9
ATOM 20548 N N . GLU A 1 25 ? -18.904 -11.152 7.002 1.00 2.60 25 GLU A N 9
ATOM 20549 C CA . GLU A 1 25 ? -18.910 -10.360 8.183 1.00 2.61 25 GLU A CA 9
ATOM 20550 C C . GLU A 1 25 ? -19.978 -9.279 8.193 1.00 2.35 25 GLU A C 9
ATOM 20551 O O . GLU A 1 25 ? -20.410 -8.798 7.144 1.00 2.39 25 GLU A O 9
ATOM 20563 N N . ILE A 1 26 ? -20.397 -8.920 9.392 1.00 2.52 26 ILE A N 9
ATOM 20564 C CA . ILE A 1 26 ? -21.006 -7.631 9.646 1.00 2.51 26 ILE A CA 9
ATOM 20565 C C . ILE A 1 26 ? -20.331 -7.044 10.871 1.00 2.30 26 ILE A C 9
ATOM 20566 O O . ILE A 1 26 ? -20.796 -7.236 11.998 1.00 2.64 26 ILE A O 9
ATOM 20582 N N . THR A 1 27 ? -19.233 -6.337 10.661 1.00 2.05 27 THR A N 9
ATOM 20583 C CA . THR A 1 27 ? -18.399 -5.930 11.775 1.00 2.22 27 THR A CA 9
ATOM 20584 C C . THR A 1 27 ? -17.622 -4.648 11.487 1.00 2.31 27 THR A C 9
ATOM 20585 O O . THR A 1 27 ? -17.806 -4.011 10.451 1.00 2.76 27 THR A O 9
ATOM 20596 N N . THR A 1 28 ? -16.742 -4.303 12.419 1.00 2.15 28 THR A N 9
ATOM 20597 C CA . THR A 1 28 ? -15.848 -3.166 12.277 1.00 2.32 28 THR A CA 9
ATOM 20598 C C . THR A 1 28 ? -14.551 -3.590 11.575 1.00 1.94 28 THR A C 9
ATOM 20599 O O . THR A 1 28 ? -14.230 -4.780 11.498 1.00 1.99 28 THR A O 9
ATOM 20610 N N . ILE A 1 29 ? -13.832 -2.611 11.037 1.00 1.81 29 ILE A N 9
ATOM 20611 C CA . ILE A 1 29 ? -12.561 -2.855 10.367 1.00 1.56 29 ILE A CA 9
ATOM 20612 C C . ILE A 1 29 ? -11.464 -3.144 11.387 1.00 1.63 29 ILE A C 9
ATOM 20613 O O . ILE A 1 29 ? -11.221 -2.359 12.309 1.00 1.82 29 ILE A O 9
ATOM 20629 N N . ASN A 1 30 ? -10.818 -4.293 11.196 1.00 1.77 30 ASN A N 9
ATOM 20630 C CA . ASN A 1 30 ? -9.801 -4.807 12.113 1.00 2.03 30 ASN A CA 9
ATOM 20631 C C . ASN A 1 30 ? -8.637 -3.842 12.272 1.00 2.11 30 ASN A C 9
ATOM 20632 O O . ASN A 1 30 ? -8.239 -3.559 13.399 1.00 2.74 30 ASN A O 9
ATOM 20643 N N . THR A 1 31 ? -8.091 -3.355 11.144 1.00 2.00 31 THR A N 9
ATOM 20644 C CA . THR A 1 31 ? -7.011 -2.347 11.129 1.00 2.57 31 THR A CA 9
ATOM 20645 C C . THR A 1 31 ? -5.955 -2.600 12.214 1.00 2.76 31 THR A C 9
ATOM 20646 O O . THR A 1 31 ? -5.464 -1.675 12.871 1.00 3.32 31 THR A O 9
ATOM 20657 N N . GLN A 1 32 ? -5.587 -3.850 12.388 1.00 2.66 32 GLN A N 9
ATOM 20658 C CA . GLN A 1 32 ? -4.729 -4.232 13.489 1.00 3.05 32 GLN A CA 9
ATOM 20659 C C . GLN A 1 32 ? -3.435 -4.833 12.954 1.00 2.46 32 GLN A C 9
ATOM 20660 O O . GLN A 1 32 ? -2.748 -5.598 13.630 1.00 2.86 32 GLN A O 9
ATOM 20674 N N . GLY A 1 33 ? -3.125 -4.489 11.710 1.00 1.89 33 GLY A N 9
ATOM 20675 C CA . GLY A 1 33 ? -1.903 -4.953 11.088 1.00 2.07 33 GLY A CA 9
ATOM 20676 C C . GLY A 1 33 ? -0.664 -4.316 11.694 1.00 1.79 33 GLY A C 9
ATOM 20677 O O . GLY A 1 33 ? -0.758 -3.508 12.615 1.00 1.86 33 GLY A O 9
ATOM 20681 N N . ARG A 1 34 ? 0.492 -4.651 11.137 1.00 1.78 34 ARG A N 9
ATOM 20682 C CA . ARG A 1 34 ? 1.787 -4.226 11.678 1.00 1.58 34 ARG A CA 9
ATOM 20683 C C . ARG A 1 34 ? 1.981 -2.708 11.678 1.00 1.31 34 ARG A C 9
ATOM 20684 O O . ARG A 1 34 ? 2.874 -2.197 12.353 1.00 1.48 34 ARG A O 9
ATOM 20705 N N . PHE A 1 35 ? 1.180 -1.991 10.910 1.00 1.35 35 PHE A N 9
ATOM 20706 C CA . PHE A 1 35 ? 1.303 -0.541 10.849 1.00 1.69 35 PHE A CA 9
ATOM 20707 C C . PHE A 1 35 ? 0.305 0.122 11.798 1.00 1.87 35 PHE A C 9
ATOM 20708 O O . PHE A 1 35 ? 0.445 1.287 12.169 1.00 2.48 35 PHE A O 9
ATOM 20725 N N . GLY A 1 36 ? -0.696 -0.648 12.190 1.00 1.84 36 GLY A N 9
ATOM 20726 C CA . GLY A 1 36 ? -1.774 -0.156 13.030 1.00 2.44 36 GLY A CA 9
ATOM 20727 C C . GLY A 1 36 ? -2.846 0.574 12.239 1.00 2.19 36 GLY A C 9
ATOM 20728 O O . GLY A 1 36 ? -3.965 0.748 12.715 1.00 2.89 36 GLY A O 9
ATOM 20732 N N . GLU A 1 37 ? -2.513 0.982 11.024 1.00 1.58 37 GLU A N 9
ATOM 20733 C CA . GLU A 1 37 ? -3.519 1.376 10.053 1.00 1.76 37 GLU A CA 9
ATOM 20734 C C . GLU A 1 37 ? -3.466 0.377 8.915 1.00 1.33 37 GLU A C 9
ATOM 20735 O O . GLU A 1 37 ? -2.530 0.394 8.115 1.00 1.59 37 GLU A O 9
ATOM 20747 N N . PHE A 1 38 ? -4.436 -0.512 8.855 1.00 1.64 38 PHE A N 9
ATOM 20748 C CA . PHE A 1 38 ? -4.364 -1.600 7.901 1.00 1.67 38 PHE A CA 9
ATOM 20749 C C . PHE A 1 38 ? -5.722 -1.981 7.339 1.00 1.59 38 PHE A C 9
ATOM 20750 O O . PHE A 1 38 ? -6.653 -2.297 8.081 1.00 2.18 38 PHE A O 9
ATOM 20767 N N . LEU A 1 39 ? -5.825 -1.933 6.029 1.00 1.26 39 LEU A N 9
ATOM 20768 C CA . LEU A 1 39 ? -6.885 -2.615 5.327 1.00 1.37 39 LEU A CA 9
ATOM 20769 C C . LEU A 1 39 ? -6.270 -3.391 4.185 1.00 1.31 39 LEU A C 9
ATOM 20770 O O . LEU A 1 39 ? -5.348 -2.914 3.522 1.00 1.48 39 LEU A O 9
ATOM 20786 N N . CYS A 1 40 ? -6.775 -4.580 3.967 1.00 1.67 40 CYS A N 9
ATOM 20787 C CA . CYS A 1 40 ? -6.218 -5.465 2.972 1.00 1.87 40 CYS A CA 9
ATOM 20788 C C . CYS A 1 40 ? -7.039 -5.404 1.700 1.00 1.67 40 CYS A C 9
ATOM 20789 O O . CYS A 1 40 ? -8.255 -5.558 1.733 1.00 2.06 40 CYS A O 9
ATOM 20797 N N . PHE A 1 41 ? -6.377 -5.144 0.590 1.00 1.37 41 PHE A N 9
ATOM 20798 C CA . PHE A 1 41 ? -7.043 -5.096 -0.697 1.00 1.35 41 PHE A CA 9
ATOM 20799 C C . PHE A 1 41 ? -6.305 -5.964 -1.695 1.00 1.30 41 PHE A C 9
ATOM 20800 O O . PHE A 1 41 ? -5.176 -6.375 -1.447 1.00 1.43 41 PHE A O 9
ATOM 20817 N N . ALA A 1 42 ? -6.943 -6.243 -2.814 1.00 1.33 42 ALA A N 9
ATOM 20818 C CA . ALA A 1 42 ? -6.305 -6.973 -3.887 1.00 1.44 42 ALA A CA 9
ATOM 20819 C C . ALA A 1 42 ? -6.977 -6.673 -5.210 1.00 1.62 42 ALA A C 9
ATOM 20820 O O . ALA A 1 42 ? -8.182 -6.422 -5.269 1.00 1.75 42 ALA A O 9
ATOM 20827 N N . ALA A 1 43 ? -6.180 -6.675 -6.259 1.00 1.76 43 ALA A N 9
ATOM 20828 C CA . ALA A 1 43 ? -6.673 -6.447 -7.597 1.00 2.06 43 ALA A CA 9
ATOM 20829 C C . ALA A 1 43 ? -6.331 -7.636 -8.480 1.00 2.20 43 ALA A C 9
ATOM 20830 O O . ALA A 1 43 ? -5.147 -7.893 -8.753 1.00 2.23 43 ALA A O 9
ATOM 20837 N N . ASP A 1 44 ? -7.372 -8.365 -8.876 1.00 2.39 44 ASP A N 9
ATOM 20838 C CA . ASP A 1 44 ? -7.260 -9.528 -9.755 1.00 2.57 44 ASP A CA 9
ATOM 20839 C C . ASP A 1 44 ? -8.608 -10.250 -9.792 1.00 2.48 44 ASP A C 9
ATOM 20840 O O . ASP A 1 44 ? -9.633 -9.658 -9.464 1.00 2.55 44 ASP A O 9
ATOM 20849 N N . GLU A 1 45 ? -8.607 -11.529 -10.150 1.00 2.51 45 GLU A N 9
ATOM 20850 C CA . GLU A 1 45 ? -9.829 -12.316 -10.226 1.00 2.65 45 GLU A CA 9
ATOM 20851 C C . GLU A 1 45 ? -10.201 -12.844 -8.844 1.00 2.64 45 GLU A C 9
ATOM 20852 O O . GLU A 1 45 ? -11.142 -13.621 -8.685 1.00 2.95 45 GLU A O 9
ATOM 20864 N N . TYR A 1 46 ? -9.471 -12.371 -7.840 1.00 2.45 46 TYR A N 9
ATOM 20865 C CA . TYR A 1 46 ? -9.632 -12.818 -6.463 1.00 2.57 46 TYR A CA 9
ATOM 20866 C C . TYR A 1 46 ? -10.949 -12.317 -5.870 1.00 2.49 46 TYR A C 9
ATOM 20867 O O . TYR A 1 46 ? -11.265 -12.573 -4.709 1.00 2.81 46 TYR A O 9
ATOM 20885 N N . VAL A 1 47 ? -11.713 -11.608 -6.685 1.00 2.23 47 VAL A N 9
ATOM 20886 C CA . VAL A 1 47 ? -12.957 -10.995 -6.254 1.00 2.18 47 VAL A CA 9
ATOM 20887 C C . VAL A 1 47 ? -14.145 -11.683 -6.890 1.00 2.56 47 VAL A C 9
ATOM 20888 O O . VAL A 1 47 ? -15.298 -11.397 -6.570 1.00 2.79 47 VAL A O 9
ATOM 20901 N N . MET A 1 48 ? -13.842 -12.597 -7.794 1.00 2.77 48 MET A N 9
ATOM 20902 C CA . MET A 1 48 ? -14.870 -13.371 -8.477 1.00 3.28 48 MET A CA 9
ATOM 20903 C C . MET A 1 48 ? -15.494 -14.379 -7.520 1.00 3.42 48 MET A C 9
ATOM 20904 O O . MET A 1 48 ? -16.496 -15.016 -7.831 1.00 3.81 48 MET A O 9
ATOM 20918 N N . THR A 1 49 ? -14.894 -14.501 -6.345 1.00 3.18 49 THR A N 9
ATOM 20919 C CA . THR A 1 49 ? -15.382 -15.394 -5.308 1.00 3.37 49 THR A CA 9
ATOM 20920 C C . THR A 1 49 ? -16.443 -14.690 -4.453 1.00 3.13 49 THR A C 9
ATOM 20921 O O . THR A 1 49 ? -16.658 -15.020 -3.285 1.00 3.22 49 THR A O 9
ATOM 20932 N N . ALA A 1 50 ? -17.094 -13.707 -5.059 1.00 2.96 50 ALA A N 9
ATOM 20933 C CA . ALA A 1 50 ? -18.155 -12.947 -4.414 1.00 2.90 50 ALA A CA 9
ATOM 20934 C C . ALA A 1 50 ? -19.435 -13.770 -4.317 1.00 3.13 50 ALA A C 9
ATOM 20935 O O . ALA A 1 50 ? -19.575 -14.803 -4.976 1.00 3.40 50 ALA A O 9
ATOM 20942 N N . GLY A 1 51 ? -20.363 -13.315 -3.489 1.00 3.20 51 GLY A N 9
ATOM 20943 C CA . GLY A 1 51 ? -21.599 -14.037 -3.282 1.00 3.46 51 GLY A CA 9
ATOM 20944 C C . GLY A 1 51 ? -21.844 -14.326 -1.818 1.00 3.33 51 GLY A C 9
ATOM 20945 O O . GLY A 1 51 ? -22.642 -13.653 -1.165 1.00 3.35 51 GLY A O 9
ATOM 20949 N N . ASP A 1 52 ? -21.144 -15.322 -1.300 1.00 3.27 52 ASP A N 9
ATOM 20950 C CA . ASP A 1 52 ? -21.267 -15.702 0.101 1.00 3.24 52 ASP A CA 9
ATOM 20951 C C . ASP A 1 52 ? -20.290 -14.901 0.954 1.00 2.94 52 ASP A C 9
ATOM 20952 O O . ASP A 1 52 ? -20.553 -14.607 2.121 1.00 2.94 52 ASP A O 9
ATOM 20961 N N . HIS A 1 53 ? -19.177 -14.525 0.342 1.00 2.75 53 HIS A N 9
ATOM 20962 C CA . HIS A 1 53 ? -18.088 -13.857 1.046 1.00 2.48 53 HIS A CA 9
ATOM 20963 C C . HIS A 1 53 ? -18.260 -12.340 0.995 1.00 2.21 53 HIS A C 9
ATOM 20964 O O . HIS A 1 53 ? -18.761 -11.804 0.007 1.00 2.30 53 HIS A O 9
ATOM 20979 N N . VAL A 1 54 ? -17.839 -11.644 2.053 1.00 2.01 54 VAL A N 9
ATOM 20980 C CA . VAL A 1 54 ? -17.936 -10.186 2.078 1.00 1.87 54 VAL A CA 9
ATOM 20981 C C . VAL A 1 54 ? -16.760 -9.560 1.338 1.00 1.66 54 VAL A C 9
ATOM 20982 O O . VAL A 1 54 ? -15.648 -9.463 1.859 1.00 1.58 54 VAL A O 9
ATOM 20995 N N . THR A 1 55 ? -17.006 -9.177 0.100 1.00 1.62 55 THR A N 9
ATOM 20996 C CA . THR A 1 55 ? -16.044 -8.416 -0.666 1.00 1.45 55 THR A CA 9
ATOM 20997 C C . THR A 1 55 ? -16.289 -6.930 -0.425 1.00 1.30 55 THR A C 9
ATOM 20998 O O . THR A 1 55 ? -17.433 -6.513 -0.246 1.00 1.36 55 THR A O 9
ATOM 21009 N N . TYR A 1 56 ? -15.232 -6.141 -0.362 1.00 1.15 56 TYR A N 9
ATOM 21010 C CA . TYR A 1 56 ? -15.374 -4.700 -0.211 1.00 1.04 56 TYR A CA 9
ATOM 21011 C C . TYR A 1 56 ? -14.764 -3.980 -1.398 1.00 0.95 56 TYR A C 9
ATOM 21012 O O . TYR A 1 56 ? -13.686 -4.343 -1.859 1.00 0.94 56 TYR A O 9
ATOM 21030 N N . ARG A 1 57 ? -15.470 -2.977 -1.900 1.00 0.98 57 ARG A N 9
ATOM 21031 C CA . ARG A 1 57 ? -14.959 -2.142 -2.972 1.00 0.96 57 ARG A CA 9
ATOM 21032 C C . ARG A 1 57 ? -14.855 -0.704 -2.499 1.00 0.90 57 ARG A C 9
ATOM 21033 O O . ARG A 1 57 ? -15.841 -0.117 -2.055 1.00 1.03 57 ARG A O 9
ATOM 21054 N N . ILE A 1 58 ? -13.660 -0.147 -2.569 1.00 0.81 58 ILE A N 9
ATOM 21055 C CA . ILE A 1 58 ? -13.454 1.234 -2.165 1.00 0.84 58 ILE A CA 9
ATOM 21056 C C . ILE A 1 58 ? -12.873 2.037 -3.315 1.00 0.93 58 ILE A C 9
ATOM 21057 O O . ILE A 1 58 ? -12.257 1.481 -4.227 1.00 0.96 58 ILE A O 9
ATOM 21073 N N . LYS A 1 59 ? -13.095 3.335 -3.274 1.00 1.05 59 LYS A N 9
ATOM 21074 C CA . LYS A 1 59 ? -12.554 4.235 -4.273 1.00 1.19 59 LYS A CA 9
ATOM 21075 C C . LYS A 1 59 ? -11.270 4.863 -3.744 1.00 1.17 59 LYS A C 9
ATOM 21076 O O . LYS A 1 59 ? -11.215 5.281 -2.589 1.00 1.22 59 LYS A O 9
ATOM 21095 N N . VAL A 1 60 ? -10.242 4.931 -4.580 1.00 1.18 60 VAL A N 9
ATOM 21096 C CA . VAL A 1 60 ? -8.934 5.393 -4.135 1.00 1.23 60 VAL A CA 9
ATOM 21097 C C . VAL A 1 60 ? -8.161 6.026 -5.308 1.00 1.40 60 VAL A C 9
ATOM 21098 O O . VAL A 1 60 ? -7.736 5.353 -6.240 1.00 1.50 60 VAL A O 9
ATOM 21111 N N . ASP A 1 61 ? -8.038 7.343 -5.293 1.00 1.53 61 ASP A N 9
ATOM 21112 C CA . ASP A 1 61 ? -7.445 8.069 -6.414 1.00 1.76 61 ASP A CA 9
ATOM 21113 C C . ASP A 1 61 ? -5.924 7.973 -6.422 1.00 1.86 61 ASP A C 9
ATOM 21114 O O . ASP A 1 61 ? -5.222 8.806 -5.849 1.00 1.92 61 ASP A O 9
ATOM 21123 N N . GLU A 1 62 ? -5.420 6.946 -7.096 1.00 2.16 62 GLU A N 9
ATOM 21124 C CA . GLU A 1 62 ? -3.985 6.758 -7.237 1.00 2.48 62 GLU A CA 9
ATOM 21125 C C . GLU A 1 62 ? -3.381 7.869 -8.070 1.00 2.50 62 GLU A C 9
ATOM 21126 O O . GLU A 1 62 ? -2.486 8.587 -7.625 1.00 2.73 62 GLU A O 9
ATOM 21138 N N . SER A 1 63 ? -3.896 8.007 -9.277 1.00 2.63 63 SER A N 9
ATOM 21139 C CA . SER A 1 63 ? -3.363 8.949 -10.247 1.00 2.91 63 SER A CA 9
ATOM 21140 C C . SER A 1 63 ? -3.552 10.402 -9.813 1.00 2.51 63 SER A C 9
ATOM 21141 O O . SER A 1 63 ? -2.954 11.303 -10.400 1.00 2.79 63 SER A O 9
ATOM 21149 N N . ASP A 1 64 ? -4.361 10.643 -8.785 1.00 2.30 64 ASP A N 9
ATOM 21150 C CA . ASP A 1 64 ? -4.690 12.023 -8.435 1.00 2.84 64 ASP A CA 9
ATOM 21151 C C . ASP A 1 64 ? -3.880 12.517 -7.244 1.00 2.91 64 ASP A C 9
ATOM 21152 O O . ASP A 1 64 ? -2.973 13.334 -7.404 1.00 3.29 64 ASP A O 9
ATOM 21161 N N . ILE A 1 65 ? -4.184 12.026 -6.050 1.00 3.08 65 ILE A N 9
ATOM 21162 C CA . ILE A 1 65 ? -3.472 12.480 -4.865 1.00 3.82 65 ILE A CA 9
ATOM 21163 C C . ILE A 1 65 ? -2.105 11.813 -4.755 1.00 3.38 65 ILE A C 9
ATOM 21164 O O . ILE A 1 65 ? -1.101 12.482 -4.529 1.00 3.61 65 ILE A O 9
ATOM 21180 N N . ILE A 1 66 ? -2.064 10.507 -4.971 1.00 3.13 66 ILE A N 9
ATOM 21181 C CA . ILE A 1 66 ? -0.856 9.736 -4.723 1.00 3.37 66 ILE A CA 9
ATOM 21182 C C . ILE A 1 66 ? 0.211 10.014 -5.777 1.00 2.57 66 ILE A C 9
ATOM 21183 O O . ILE A 1 66 ? 1.219 10.659 -5.492 1.00 2.63 66 ILE A O 9
ATOM 21199 N N . MET A 1 67 ? -0.038 9.553 -6.996 1.00 2.20 67 MET A N 9
ATOM 21200 C CA . MET A 1 67 ? 0.949 9.603 -8.072 1.00 2.34 67 MET A CA 9
ATOM 21201 C C . MET A 1 67 ? 1.337 11.036 -8.424 1.00 2.18 67 MET A C 9
ATOM 21202 O O . MET A 1 67 ? 2.517 11.344 -8.596 1.00 2.37 67 MET A O 9
ATOM 21216 N N . ALA A 1 68 ? 0.346 11.909 -8.525 1.00 2.43 68 ALA A N 9
ATOM 21217 C CA . ALA A 1 68 ? 0.585 13.278 -8.951 1.00 3.19 68 ALA A CA 9
ATOM 21218 C C . ALA A 1 68 ? 1.176 14.126 -7.831 1.00 3.16 68 ALA A C 9
ATOM 21219 O O . ALA A 1 68 ? 2.249 14.707 -7.981 1.00 3.57 68 ALA A O 9
ATOM 21226 N N . GLY A 1 69 ? 0.484 14.189 -6.706 1.00 3.03 69 GLY A N 9
ATOM 21227 C CA . GLY A 1 69 ? 0.897 15.079 -5.641 1.00 3.54 69 GLY A CA 9
ATOM 21228 C C . GLY A 1 69 ? 1.847 14.440 -4.647 1.00 3.10 69 GLY A C 9
ATOM 21229 O O . GLY A 1 69 ? 2.996 14.861 -4.518 1.00 3.43 69 GLY A O 9
ATOM 21233 N N . SER A 1 70 ? 1.375 13.411 -3.966 1.00 2.53 70 SER A N 9
ATOM 21234 C CA . SER A 1 70 ? 2.068 12.856 -2.812 1.00 2.48 70 SER A CA 9
ATOM 21235 C C . SER A 1 70 ? 3.425 12.239 -3.161 1.00 2.24 70 SER A C 9
ATOM 21236 O O . SER A 1 70 ? 4.431 12.552 -2.520 1.00 2.37 70 SER A O 9
ATOM 21244 N N . ILE A 1 71 ? 3.472 11.372 -4.163 1.00 2.15 71 ILE A N 9
ATOM 21245 C CA . ILE A 1 71 ? 4.732 10.735 -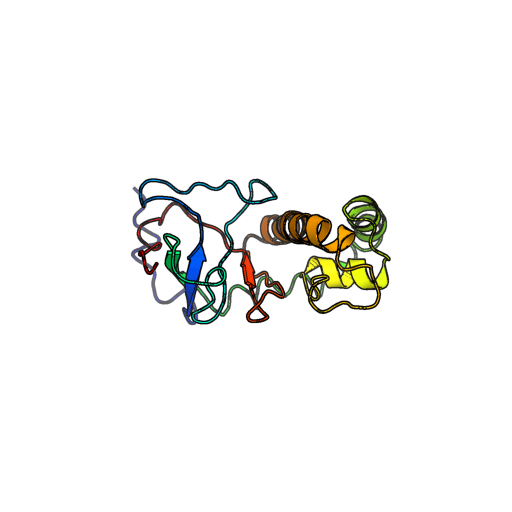4.521 1.00 2.32 71 ILE A CA 9
ATOM 21246 C C . ILE A 1 71 ? 5.720 11.777 -5.040 1.00 2.85 71 ILE A C 9
ATOM 21247 O O . ILE A 1 71 ? 6.931 11.608 -4.941 1.00 3.10 71 ILE A O 9
ATOM 21263 N N . PHE A 1 72 ? 5.197 12.876 -5.556 1.00 3.28 72 PHE A N 9
ATOM 21264 C CA . PHE A 1 72 ? 6.033 13.993 -5.971 1.00 3.99 72 PHE A CA 9
ATOM 21265 C C . PHE A 1 72 ? 6.496 14.782 -4.738 1.00 3.94 72 PHE A C 9
ATOM 21266 O O . PHE A 1 72 ? 7.508 15.482 -4.769 1.00 4.38 72 PHE A O 9
ATOM 21283 N N . TYR A 1 73 ? 5.754 14.630 -3.649 1.00 3.58 73 TYR A N 9
ATOM 21284 C CA . TYR A 1 73 ? 6.074 15.265 -2.374 1.00 3.74 73 TYR A CA 9
ATOM 21285 C C . TYR A 1 73 ? 6.977 14.350 -1.532 1.00 3.22 73 TYR A C 9
ATOM 21286 O O . TYR A 1 73 ? 7.149 14.549 -0.331 1.00 3.64 73 TYR A O 9
ATOM 21304 N N . HIS A 1 74 ? 7.495 13.307 -2.180 1.00 2.66 74 HIS A N 9
ATOM 21305 C CA . HIS A 1 74 ? 8.467 12.357 -1.586 1.00 2.53 74 HIS A CA 9
ATOM 21306 C C . HIS A 1 74 ? 9.748 13.017 -1.010 1.00 2.31 74 HIS A C 9
ATOM 21307 O O . HIS A 1 74 ? 10.830 12.436 -1.080 1.00 2.39 74 HIS A O 9
ATOM 21322 N N . GLU A 1 75 ? 9.634 14.218 -0.464 1.00 2.65 75 GLU A N 9
ATOM 21323 C CA . GLU A 1 75 ? 10.755 14.904 0.173 1.00 3.11 75 GLU A CA 9
ATOM 21324 C C . GLU A 1 75 ? 11.435 14.001 1.211 1.00 2.88 75 GLU A C 9
ATOM 21325 O O . GLU A 1 75 ? 12.644 14.064 1.408 1.00 2.88 75 GLU A O 9
ATOM 21337 N N . ARG A 1 76 ? 10.650 13.140 1.856 1.00 3.13 76 ARG A N 9
ATOM 21338 C CA . ARG A 1 76 ? 11.187 12.221 2.858 1.00 3.53 76 ARG A CA 9
ATOM 21339 C C . ARG A 1 76 ? 12.009 11.107 2.202 1.00 3.11 76 ARG A C 9
ATOM 21340 O O . ARG A 1 76 ? 12.774 10.405 2.866 1.00 3.34 76 ARG A O 9
ATOM 21361 N N . ALA A 1 77 ? 11.870 10.960 0.891 1.00 2.87 77 ALA A N 9
ATOM 21362 C CA . ALA A 1 77 ? 12.677 10.005 0.147 1.00 3.25 77 ALA A CA 9
ATOM 21363 C C . ALA A 1 77 ? 14.068 10.578 -0.090 1.00 2.97 77 ALA A C 9
ATOM 21364 O O . ALA A 1 77 ? 15.001 9.853 -0.407 1.00 3.34 77 ALA A O 9
ATOM 21371 N N . ALA A 1 78 ? 14.194 11.892 0.049 1.00 2.67 78 ALA A N 9
ATOM 21372 C CA . ALA A 1 78 ? 15.509 12.530 0.070 1.00 2.96 78 ALA A CA 9
ATOM 21373 C C . ALA A 1 78 ? 16.125 12.377 1.459 1.00 2.75 78 ALA A C 9
ATOM 21374 O O . ALA A 1 78 ? 17.343 12.404 1.632 1.00 3.00 78 ALA A O 9
ATOM 21381 N N . ASP A 1 79 ? 15.246 12.197 2.439 1.00 2.54 79 ASP A N 9
ATOM 21382 C CA . ASP A 1 79 ? 15.627 11.914 3.821 1.00 2.71 79 ASP A CA 9
ATOM 21383 C C . ASP A 1 79 ? 16.136 10.476 3.940 1.00 2.42 79 ASP A C 9
ATOM 21384 O O . ASP A 1 79 ? 16.611 10.059 4.994 1.00 2.51 79 ASP A O 9
ATOM 21393 N N . LEU A 1 80 ? 15.956 9.724 2.847 1.00 2.27 80 LEU A N 9
ATOM 21394 C CA . LEU A 1 80 ? 16.385 8.317 2.706 1.00 2.33 80 LEU A CA 9
ATOM 21395 C C . LEU A 1 80 ? 17.692 7.972 3.440 1.00 2.25 80 LEU A C 9
ATOM 21396 O O . LEU A 1 80 ? 17.899 6.821 3.789 1.00 2.17 80 LEU A O 9
ATOM 21412 N N . SER A 1 81 ? 18.572 8.942 3.657 1.00 2.36 81 SER A N 9
ATOM 21413 C CA . SER A 1 81 ? 19.789 8.714 4.436 1.00 2.45 81 SER A CA 9
ATOM 21414 C C . SER A 1 81 ? 19.456 8.087 5.803 1.00 2.33 81 SER A C 9
ATOM 21415 O O . SER A 1 81 ? 20.121 7.150 6.266 1.00 2.28 81 SER A O 9
ATOM 21423 N N . GLY A 1 82 ? 18.408 8.593 6.438 1.00 2.38 82 GLY A N 9
ATOM 21424 C CA . GLY A 1 82 ? 17.963 8.026 7.692 1.00 2.40 82 GLY A CA 9
ATOM 21425 C C . GLY A 1 82 ? 17.136 6.779 7.477 1.00 2.16 82 GLY A C 9
ATOM 21426 O O . GLY A 1 82 ? 17.107 5.887 8.325 1.00 2.10 82 GLY A O 9
ATOM 21430 N N . LEU A 1 83 ? 16.477 6.713 6.330 1.00 2.08 83 LEU A N 9
ATOM 21431 C CA . LEU A 1 83 ? 15.622 5.582 6.012 1.00 1.95 83 LEU A CA 9
ATOM 21432 C C . LEU A 1 83 ? 16.451 4.338 5.712 1.00 1.77 83 LEU A C 9
ATOM 21433 O O . LEU A 1 83 ? 16.116 3.259 6.184 1.00 1.61 83 LEU A O 9
ATOM 21449 N N . VAL A 1 84 ? 17.536 4.490 4.949 1.00 1.84 84 VAL A N 9
ATOM 21450 C CA . VAL A 1 84 ? 18.395 3.360 4.600 1.00 1.78 84 VAL A CA 9
ATOM 21451 C C . VAL A 1 84 ? 18.829 2.611 5.855 1.00 1.72 84 VAL A C 9
ATOM 21452 O O . VAL A 1 84 ? 18.638 1.402 5.955 1.00 1.62 84 VAL A O 9
ATOM 21465 N N . GLU A 1 85 ? 19.361 3.345 6.832 1.00 1.84 85 GLU A N 9
ATOM 21466 C CA . GLU A 1 85 ? 19.817 2.740 8.081 1.00 1.85 85 GLU A CA 9
ATOM 21467 C C . GLU A 1 85 ? 18.660 2.089 8.838 1.00 1.74 85 GLU A C 9
ATOM 21468 O O . GLU A 1 85 ? 18.856 1.182 9.647 1.00 1.76 85 GLU A O 9
ATOM 21480 N N . ARG A 1 86 ? 17.456 2.556 8.552 1.00 1.67 86 ARG A N 9
ATOM 21481 C CA . ARG A 1 86 ? 16.251 2.044 9.181 1.00 1.60 86 ARG A CA 9
ATOM 21482 C C . ARG A 1 86 ? 15.796 0.735 8.526 1.00 1.44 86 ARG A C 9
ATOM 21483 O O . ARG A 1 86 ? 15.919 -0.335 9.119 1.00 1.46 86 ARG A O 9
ATOM 21504 N N . VAL A 1 87 ? 15.315 0.820 7.289 1.00 1.32 87 VAL A N 9
ATOM 21505 C CA . VAL A 1 87 ? 14.698 -0.327 6.615 1.00 1.20 87 VAL A CA 9
ATOM 21506 C C . VAL A 1 87 ? 15.707 -1.446 6.330 1.00 1.24 87 VAL A C 9
ATOM 21507 O O . VAL A 1 87 ? 15.346 -2.628 6.347 1.00 1.25 87 VAL A O 9
ATOM 21520 N N . MET A 1 88 ? 16.968 -1.085 6.109 1.00 1.34 88 MET A N 9
ATOM 21521 C CA . MET A 1 88 ? 18.024 -2.083 5.926 1.00 1.47 88 MET A CA 9
ATOM 21522 C C . MET A 1 88 ? 18.099 -3.026 7.117 1.00 1.54 88 MET A C 9
ATOM 21523 O O . MET A 1 88 ? 18.372 -4.217 6.960 1.00 1.65 88 MET A O 9
ATOM 21537 N N . GLN A 1 89 ? 17.845 -2.506 8.307 1.00 1.57 89 GLN A N 9
ATOM 21538 C CA . GLN A 1 89 ? 17.864 -3.342 9.492 1.00 1.71 89 GLN A CA 9
ATOM 21539 C C . GLN A 1 89 ? 16.487 -3.930 9.777 1.00 1.67 89 GLN A C 9
ATOM 21540 O O . GLN A 1 89 ? 16.372 -4.969 10.424 1.00 1.81 89 GLN A O 9
ATOM 21554 N N . LEU A 1 90 ? 15.447 -3.253 9.302 1.00 1.53 90 LEU A N 9
ATOM 21555 C CA . LEU A 1 90 ? 14.075 -3.689 9.542 1.00 1.49 90 LEU A CA 9
ATOM 21556 C C . LEU A 1 90 ? 13.793 -5.032 8.879 1.00 1.47 90 LEU A C 9
ATOM 21557 O O . LEU A 1 90 ? 13.483 -6.016 9.551 1.00 1.68 90 LEU A O 9
ATOM 21573 N N . THR A 1 91 ? 13.917 -5.075 7.562 1.00 1.33 91 THR A N 9
ATOM 21574 C CA . THR A 1 91 ? 13.563 -6.266 6.807 1.00 1.41 91 THR A CA 9
ATOM 21575 C C . THR A 1 91 ? 14.699 -6.720 5.898 1.00 1.74 91 THR A C 9
ATOM 21576 O O . THR A 1 91 ? 14.477 -7.431 4.916 1.00 2.04 91 THR A O 9
ATOM 21587 N N . GLY A 1 92 ? 15.916 -6.302 6.227 1.00 1.87 92 GLY A N 9
ATOM 21588 C CA . GLY A 1 92 ? 17.082 -6.722 5.471 1.00 2.28 92 GLY A CA 9
ATOM 21589 C C . GLY A 1 92 ? 17.107 -6.163 4.063 1.00 2.01 92 GLY A C 9
ATOM 21590 O O . GLY A 1 92 ? 17.822 -6.671 3.196 1.00 2.42 92 GLY A O 9
ATOM 21594 N N . CYS A 1 93 ? 16.329 -5.120 3.832 1.00 1.61 93 CYS A N 9
ATOM 21595 C CA . CYS A 1 93 ? 16.249 -4.501 2.520 1.00 1.56 93 CYS A CA 9
ATOM 21596 C C . CYS A 1 93 ? 17.422 -3.560 2.295 1.00 1.63 93 CYS A C 9
ATOM 21597 O O . CYS A 1 93 ? 17.673 -2.666 3.098 1.00 1.74 93 CYS A O 9
ATOM 21605 N N . ASP A 1 94 ? 18.148 -3.777 1.205 1.00 1.90 94 ASP A N 9
ATOM 21606 C CA . ASP A 1 94 ? 19.246 -2.893 0.830 1.00 2.07 94 ASP A CA 9
ATOM 21607 C C . ASP A 1 94 ? 18.706 -1.499 0.557 1.00 1.80 94 ASP A C 9
ATOM 21608 O O . ASP A 1 94 ? 17.505 -1.347 0.346 1.00 1.59 94 ASP A O 9
ATOM 21617 N N . GLU A 1 95 ? 19.569 -0.493 0.545 1.00 1.97 95 GLU A N 9
ATOM 21618 C CA . GLU A 1 95 ? 19.131 0.878 0.287 1.00 1.90 95 GLU A CA 9
ATOM 21619 C C . GLU A 1 95 ? 18.353 0.940 -1.027 1.00 1.72 95 GLU A C 9
ATOM 21620 O O . GLU A 1 95 ? 17.350 1.647 -1.141 1.00 1.62 95 GLU A O 9
ATOM 21632 N N . ASP A 1 96 ? 18.827 0.170 -2.002 1.00 1.80 96 ASP A N 9
ATOM 21633 C CA . ASP A 1 96 ? 18.168 0.045 -3.298 1.00 1.76 96 ASP A CA 9
ATOM 21634 C C . ASP A 1 96 ? 16.704 -0.336 -3.111 1.00 1.53 96 ASP A C 9
ATOM 21635 O O . ASP A 1 96 ? 15.800 0.386 -3.530 1.00 1.48 96 ASP A O 9
ATOM 21644 N N . THR A 1 97 ? 16.483 -1.466 -2.450 1.00 1.49 97 THR A N 9
ATOM 21645 C CA . THR A 1 97 ? 15.140 -1.948 -2.166 1.00 1.37 97 THR A CA 9
ATOM 21646 C C . THR A 1 97 ? 14.389 -0.964 -1.266 1.00 1.16 97 THR A C 9
ATOM 21647 O O . THR A 1 97 ? 13.195 -0.742 -1.435 1.00 1.11 97 THR A O 9
ATOM 21658 N N . ALA A 1 98 ? 15.107 -0.384 -0.310 1.00 1.16 98 ALA A N 9
ATOM 21659 C CA . ALA A 1 98 ? 14.556 0.613 0.598 1.00 1.07 98 ALA A CA 9
ATOM 21660 C C . ALA A 1 98 ? 14.010 1.838 -0.144 1.00 1.11 98 ALA A C 9
ATOM 21661 O O . ALA A 1 98 ? 13.100 2.506 0.346 1.00 1.14 98 ALA A O 9
ATOM 21668 N N . GLU A 1 99 ? 14.566 2.145 -1.311 1.00 1.25 99 GLU A N 9
ATOM 21669 C CA . GLU A 1 99 ? 14.045 3.235 -2.126 1.00 1.40 99 GLU A CA 9
ATOM 21670 C C . GLU A 1 99 ? 12.778 2.790 -2.855 1.00 1.34 99 GLU A C 9
ATOM 21671 O O . GLU A 1 99 ? 11.800 3.535 -2.940 1.00 1.47 99 GLU A O 9
ATOM 21683 N N . GLU A 1 100 ? 12.801 1.564 -3.369 1.00 1.26 100 GLU A N 9
ATOM 21684 C CA . GLU A 1 100 ? 11.643 0.974 -4.033 1.00 1.36 100 GLU A CA 9
ATOM 21685 C C . GLU A 1 100 ? 10.521 0.739 -3.038 1.00 1.47 100 GLU A C 9
ATOM 21686 O O . GLU A 1 100 ? 9.362 0.602 -3.415 1.00 1.77 100 GLU A O 9
ATOM 21698 N N . LEU A 1 101 ? 10.905 0.678 -1.776 1.00 1.44 101 LEU A N 9
ATOM 21699 C CA . LEU A 1 101 ? 9.989 0.425 -0.664 1.00 1.76 101 LEU A CA 9
ATOM 21700 C C . LEU A 1 101 ? 8.750 1.317 -0.723 1.00 1.68 101 LEU A C 9
ATOM 21701 O O . LEU A 1 101 ? 7.631 0.832 -0.568 1.00 1.93 101 LEU A O 9
ATOM 21717 N N . ILE A 1 102 ? 8.966 2.608 -0.974 1.00 1.52 102 ILE A N 9
ATOM 21718 C CA . ILE A 1 102 ? 7.900 3.613 -0.921 1.00 1.52 102 ILE A CA 9
ATOM 21719 C C . ILE A 1 102 ? 6.682 3.208 -1.760 1.00 1.36 102 ILE A C 9
ATOM 21720 O O . ILE A 1 102 ? 5.548 3.273 -1.288 1.00 1.58 102 ILE A O 9
ATOM 21736 N N . SER A 1 103 ? 6.920 2.779 -2.989 1.00 1.28 103 SER A N 9
ATOM 21737 C CA . SER A 1 103 ? 5.831 2.412 -3.885 1.00 1.49 103 SER A CA 9
ATOM 21738 C C . SER A 1 103 ? 5.819 0.903 -4.127 1.00 1.45 103 SER A C 9
ATOM 21739 O O . SER A 1 103 ? 5.078 0.396 -4.972 1.00 1.73 103 SER A O 9
ATOM 21747 N N . GLN A 1 104 ? 6.635 0.194 -3.345 1.00 1.25 104 GLN A N 9
ATOM 21748 C CA . GLN A 1 104 ? 6.876 -1.233 -3.538 1.00 1.32 104 GLN A CA 9
ATOM 21749 C C . GLN A 1 104 ? 7.174 -1.545 -4.997 1.00 1.47 104 GLN A C 9
ATOM 21750 O O . GLN A 1 104 ? 6.466 -2.315 -5.640 1.00 1.65 104 GLN A O 9
ATOM 21764 N N . ARG A 1 105 ? 8.242 -0.944 -5.510 1.00 1.50 105 ARG A N 9
ATOM 21765 C CA . ARG A 1 105 ? 8.656 -1.145 -6.894 1.00 1.76 105 ARG A CA 9
ATOM 21766 C C . ARG A 1 105 ? 9.327 -2.510 -7.076 1.00 1.82 105 ARG A C 9
ATOM 21767 O O . ARG A 1 105 ? 10.088 -2.727 -8.016 1.00 2.09 105 ARG A O 9
ATOM 21788 N N . ILE A 1 106 ? 9.047 -3.409 -6.145 1.00 1.66 106 ILE A N 9
ATOM 21789 C CA . ILE A 1 106 ? 9.491 -4.789 -6.211 1.00 1.73 106 ILE A CA 9
ATOM 21790 C C . ILE A 1 106 ? 8.620 -5.637 -5.293 1.00 1.62 106 ILE A C 9
ATOM 21791 O O . ILE A 1 106 ? 8.695 -5.534 -4.069 1.00 1.62 106 ILE A O 9
ATOM 21807 N N . ASP A 1 107 ? 7.763 -6.442 -5.898 1.00 1.75 107 ASP A N 9
ATOM 21808 C CA . ASP A 1 107 ? 6.918 -7.353 -5.147 1.00 1.88 107 ASP A CA 9
ATOM 21809 C C . ASP A 1 107 ? 7.758 -8.456 -4.545 1.00 1.86 107 ASP A C 9
ATOM 21810 O O . ASP A 1 107 ? 8.725 -8.913 -5.150 1.00 1.81 107 ASP A O 9
ATOM 21819 N N . VAL A 1 108 ? 7.355 -8.900 -3.362 1.00 2.07 108 VAL A N 9
ATOM 21820 C CA . VAL A 1 108 ? 8.038 -9.965 -2.630 1.00 2.19 108 VAL A CA 9
ATOM 21821 C C . VAL A 1 108 ? 8.111 -11.254 -3.453 1.00 2.19 108 VAL A C 9
ATOM 21822 O O . VAL A 1 108 ? 8.810 -12.198 -3.093 1.00 2.32 108 VAL A O 9
ATOM 21835 N N . PHE A 1 109 ? 7.414 -11.261 -4.580 1.00 2.25 109 PHE A N 9
ATOM 21836 C CA . PHE A 1 109 ? 7.314 -12.438 -5.412 1.00 2.56 109 PHE A CA 9
ATOM 21837 C C . PHE A 1 109 ? 8.440 -12.455 -6.434 1.00 2.51 109 PHE A C 9
ATOM 21838 O O . PHE A 1 109 ? 8.891 -13.512 -6.869 1.00 2.74 109 PHE A O 9
ATOM 21855 N N . ASN A 1 110 ? 8.905 -11.264 -6.781 1.00 2.34 110 ASN A N 9
ATOM 21856 C CA . ASN A 1 110 ? 9.866 -11.088 -7.862 1.00 2.53 110 ASN A CA 9
ATOM 21857 C C . ASN A 1 110 ? 11.283 -10.925 -7.308 1.00 2.51 110 ASN A C 9
ATOM 21858 O O . ASN A 1 110 ? 12.210 -10.558 -8.033 1.00 2.80 110 ASN A O 9
ATOM 21869 N N . LEU A 1 111 ? 11.439 -11.194 -6.013 1.00 2.33 111 LEU A N 9
ATOM 21870 C CA . LEU A 1 111 ? 12.740 -11.087 -5.339 1.00 2.49 111 LEU A CA 9
ATOM 21871 C C . LEU A 1 111 ? 13.811 -11.950 -6.011 1.00 2.63 111 LEU A C 9
ATOM 21872 O O . LEU A 1 111 ? 13.493 -12.758 -6.878 1.00 2.59 111 LEU A O 9
ATOM 21888 N N . ASP A 1 112 ? 15.061 -11.765 -5.559 1.00 2.96 112 ASP A N 9
ATOM 21889 C CA . ASP A 1 112 ? 16.293 -12.286 -6.208 1.00 3.20 112 ASP A CA 9
ATOM 21890 C C . ASP A 1 112 ? 16.087 -13.481 -7.146 1.00 3.06 112 ASP A C 9
ATOM 21891 O O . ASP A 1 112 ? 16.488 -13.427 -8.309 1.00 3.21 112 ASP A O 9
ATOM 21900 N N . ASP A 1 113 ? 15.464 -14.544 -6.666 1.00 3.02 113 ASP A N 9
ATOM 21901 C CA . ASP A 1 113 ? 15.112 -15.656 -7.540 1.00 3.16 113 ASP A CA 9
ATOM 21902 C C . ASP A 1 113 ? 13.605 -15.823 -7.528 1.00 3.03 113 ASP A C 9
ATOM 21903 O O . ASP A 1 113 ? 12.906 -15.169 -8.300 1.00 3.27 113 ASP A O 9
ATOM 21912 N N . ILE A 1 114 ? 13.120 -16.688 -6.644 1.00 2.91 114 ILE A N 9
ATOM 21913 C CA . ILE A 1 114 ? 11.725 -16.689 -6.232 1.00 2.89 114 ILE A CA 9
ATOM 21914 C C . ILE A 1 114 ? 11.568 -17.467 -4.931 1.00 2.68 114 ILE A C 9
ATOM 21915 O O . ILE A 1 114 ? 11.166 -18.630 -4.935 1.00 2.81 114 ILE A O 9
ATOM 21931 N N . ASP A 1 115 ? 11.891 -16.839 -3.812 1.00 2.53 115 ASP A N 9
ATOM 21932 C CA . ASP A 1 115 ? 11.493 -17.374 -2.525 1.00 2.49 115 ASP A CA 9
ATOM 21933 C C . ASP A 1 115 ? 10.579 -16.391 -1.837 1.00 2.34 115 ASP A C 9
ATOM 21934 O O . ASP A 1 115 ? 10.995 -15.677 -0.924 1.00 2.21 115 ASP A O 9
ATOM 21943 N N . ALA A 1 116 ? 9.344 -16.353 -2.258 1.00 2.39 116 ALA A N 9
ATOM 21944 C CA . ALA A 1 116 ? 8.380 -15.463 -1.646 1.00 2.28 116 ALA A CA 9
ATOM 21945 C C . ALA A 1 116 ? 7.664 -16.186 -0.524 1.00 2.35 116 ALA A C 9
ATOM 21946 O O . ALA A 1 116 ? 6.582 -15.797 -0.104 1.00 2.37 116 ALA A O 9
ATOM 21953 N N . SER A 1 117 ? 8.283 -17.263 -0.067 1.00 2.45 117 SER A N 9
ATOM 21954 C CA . SER A 1 117 ? 7.796 -18.005 1.076 1.00 2.54 117 SER A CA 9
ATOM 21955 C C . SER A 1 117 ? 8.428 -17.459 2.357 1.00 2.33 117 SER A C 9
ATOM 21956 O O . SER A 1 117 ? 7.717 -17.049 3.282 1.00 2.27 117 SER A O 9
ATOM 21964 N N . ASP A 1 118 ? 9.763 -17.404 2.408 1.00 2.27 118 ASP A N 9
ATOM 21965 C CA . ASP A 1 118 ? 10.430 -16.882 3.587 1.00 2.14 118 ASP A CA 9
ATOM 21966 C C . ASP A 1 118 ? 10.389 -15.367 3.556 1.00 1.89 118 ASP A C 9
ATOM 21967 O O . ASP A 1 118 ? 10.342 -14.704 4.590 1.00 1.80 118 ASP A O 9
ATOM 21976 N N . ALA A 1 119 ? 10.372 -14.824 2.353 1.00 1.82 119 ALA A N 9
ATOM 21977 C CA . ALA A 1 119 ? 10.253 -13.396 2.172 1.00 1.62 119 ALA A CA 9
ATOM 21978 C C . ALA A 1 119 ? 8.837 -12.937 2.503 1.00 1.57 119 ALA A C 9
ATOM 21979 O O . ALA A 1 119 ? 8.618 -11.777 2.838 1.00 1.43 119 ALA A O 9
ATOM 21986 N N . ALA A 1 120 ? 7.876 -13.858 2.419 1.00 1.74 120 ALA A N 9
ATOM 21987 C CA . ALA A 1 120 ? 6.496 -13.560 2.796 1.00 1.79 120 ALA A CA 9
ATOM 21988 C C . ALA A 1 120 ? 6.413 -13.253 4.282 1.00 1.74 120 ALA A C 9
ATOM 21989 O O . ALA A 1 120 ? 5.590 -12.447 4.716 1.00 1.71 120 ALA A O 9
ATOM 21996 N N . GLU A 1 121 ? 7.274 -13.907 5.055 1.00 1.78 121 GLU A N 9
ATOM 21997 C CA . GLU A 1 121 ? 7.402 -13.610 6.474 1.00 1.80 121 GLU A CA 9
ATOM 21998 C C . GLU A 1 121 ? 7.744 -12.138 6.662 1.00 1.55 121 GLU A C 9
ATOM 21999 O O . GLU A 1 121 ? 7.085 -11.419 7.414 1.00 1.53 121 GLU A O 9
ATOM 22011 N N . LEU A 1 122 ? 8.760 -11.689 5.935 1.00 1.41 122 LEU A N 9
ATOM 22012 C CA . LEU A 1 122 ? 9.206 -10.303 6.011 1.00 1.22 122 LEU A CA 9
ATOM 22013 C C . LEU A 1 122 ? 8.206 -9.363 5.346 1.00 1.12 122 LEU A C 9
ATOM 22014 O O . LEU A 1 122 ? 8.103 -8.204 5.729 1.00 1.01 122 LEU A O 9
ATOM 22030 N N . SER A 1 123 ? 7.467 -9.869 4.357 1.00 1.22 123 SER A N 9
ATOM 22031 C CA . SER A 1 123 ? 6.493 -9.062 3.616 1.00 1.23 123 SER A CA 9
ATOM 22032 C C . SER A 1 123 ? 5.495 -8.401 4.564 1.00 1.20 123 SER A C 9
ATOM 22033 O O . SER A 1 123 ? 5.063 -7.271 4.337 1.00 1.15 123 SER A O 9
ATOM 22041 N N . TRP A 1 124 ? 5.148 -9.102 5.635 1.00 1.28 124 TRP A N 9
ATOM 22042 C CA . TRP A 1 124 ? 4.216 -8.579 6.624 1.00 1.32 124 TRP A CA 9
ATOM 22043 C C . TRP A 1 124 ? 4.802 -7.344 7.311 1.00 1.15 124 TRP A C 9
ATOM 22044 O O . TRP A 1 124 ? 4.096 -6.366 7.570 1.00 1.16 124 TRP A O 9
ATOM 22065 N N . GLU A 1 125 ? 6.103 -7.383 7.577 1.00 1.05 125 GLU A N 9
ATOM 22066 C CA . GLU A 1 125 ? 6.788 -6.260 8.196 1.00 0.94 125 GLU A CA 9
ATOM 22067 C C . GLU A 1 125 ? 7.069 -5.182 7.154 1.00 0.81 125 GLU A C 9
ATOM 22068 O O . GLU A 1 125 ? 6.952 -3.989 7.435 1.00 0.79 125 GLU A O 9
ATOM 22080 N N . ILE A 1 126 ? 7.425 -5.613 5.946 1.00 0.81 126 ILE A N 9
ATOM 22081 C CA . ILE A 1 126 ? 7.656 -4.698 4.837 1.00 0.78 126 ILE A CA 9
ATOM 22082 C C . ILE A 1 126 ? 6.417 -3.859 4.571 1.00 0.81 126 ILE A C 9
ATOM 22083 O O . ILE A 1 126 ? 6.508 -2.650 4.419 1.00 0.83 126 ILE A O 9
ATOM 22099 N N . GLN A 1 127 ? 5.261 -4.507 4.535 1.00 0.89 127 GLN A N 9
ATOM 22100 C CA . GLN A 1 127 ? 3.995 -3.820 4.307 1.00 0.97 127 GLN A CA 9
ATOM 22101 C C . GLN A 1 127 ? 3.750 -2.735 5.345 1.00 0.95 127 GLN A C 9
ATOM 22102 O O . GLN A 1 127 ? 3.176 -1.689 5.039 1.00 1.02 127 GLN A O 9
ATOM 22116 N N . ALA A 1 128 ? 4.192 -2.982 6.565 1.00 0.91 128 ALA A N 9
ATOM 22117 C CA . ALA A 1 128 ? 4.026 -2.019 7.637 1.00 0.97 128 ALA A CA 9
ATOM 22118 C C . ALA A 1 128 ? 4.898 -0.791 7.395 1.00 1.01 128 ALA A C 9
ATOM 22119 O O . ALA A 1 128 ? 4.415 0.340 7.401 1.00 1.13 128 ALA A O 9
ATOM 22126 N N . ILE A 1 129 ? 6.180 -1.032 7.154 1.00 0.97 129 ILE A N 9
ATOM 22127 C CA . ILE A 1 129 ? 7.139 0.042 6.931 1.00 1.08 129 ILE A CA 9
ATOM 22128 C C . ILE A 1 129 ? 6.875 0.718 5.584 1.00 1.13 129 ILE A C 9
ATOM 22129 O O . ILE A 1 129 ? 7.224 1.879 5.366 1.00 1.31 129 ILE A O 9
ATOM 22145 N N . THR A 1 130 ? 6.238 -0.030 4.697 1.00 1.05 130 THR A N 9
ATOM 22146 C CA . THR A 1 130 ? 5.810 0.454 3.412 1.00 1.19 130 THR A CA 9
ATOM 22147 C C . THR A 1 130 ? 4.664 1.448 3.582 1.00 1.27 130 THR A C 9
ATOM 22148 O O . THR A 1 130 ? 4.642 2.510 2.957 1.00 1.41 130 THR A O 9
ATOM 22159 N N . ALA A 1 131 ? 3.737 1.112 4.473 1.00 1.24 131 ALA A N 9
ATOM 22160 C CA . ALA A 1 131 ? 2.601 1.975 4.757 1.00 1.40 131 ALA A CA 9
ATOM 22161 C C . ALA A 1 131 ? 3.035 3.200 5.553 1.00 1.61 131 ALA A C 9
ATOM 22162 O O . ALA A 1 131 ? 2.285 4.163 5.672 1.00 1.89 131 ALA A O 9
ATOM 22169 N N . LYS A 1 132 ? 4.248 3.150 6.094 1.00 1.58 132 LYS A N 9
ATOM 22170 C CA . LYS A 1 132 ? 4.807 4.269 6.846 1.00 1.87 132 LYS A CA 9
ATOM 22171 C C . LYS A 1 132 ? 5.064 5.453 5.922 1.00 1.85 132 LYS A C 9
ATOM 22172 O O . LYS A 1 132 ? 4.543 6.548 6.137 1.00 2.20 132 LYS A O 9
ATOM 22191 N N . ALA A 1 133 ? 5.856 5.223 4.883 1.00 1.54 133 ALA A N 9
ATOM 22192 C CA . ALA A 1 133 ? 6.146 6.261 3.902 1.00 1.58 133 ALA A CA 9
ATOM 22193 C C . ALA A 1 133 ? 4.890 6.606 3.116 1.00 1.78 133 ALA A C 9
ATOM 22194 O O . ALA A 1 133 ? 4.652 7.762 2.759 1.00 2.06 133 ALA A O 9
ATOM 22201 N N . ALA A 1 134 ? 4.072 5.592 2.879 1.00 1.77 134 ALA A N 9
ATOM 22202 C CA . ALA A 1 134 ? 2.833 5.760 2.144 1.00 2.20 134 ALA A CA 9
ATOM 22203 C C . ALA A 1 134 ? 1.799 6.532 2.971 1.00 2.59 134 ALA A C 9
ATOM 22204 O O . ALA A 1 134 ? 0.862 7.116 2.426 1.00 3.00 134 ALA A O 9
ATOM 22211 N N . LYS A 1 135 ? 1.973 6.534 4.292 1.00 2.60 135 LYS A N 9
ATOM 22212 C CA . LYS A 1 135 ? 1.116 7.324 5.175 1.00 3.11 135 LYS A CA 9
ATOM 22213 C C . LYS A 1 135 ? 1.380 8.805 4.961 1.00 3.24 135 LYS A C 9
ATOM 22214 O O . LYS A 1 135 ? 0.462 9.626 5.004 1.00 3.71 135 LYS A O 9
ATOM 22233 N N . THR A 1 136 ? 2.642 9.138 4.713 1.00 2.94 136 THR A N 9
ATOM 22234 C CA . THR A 1 136 ? 3.025 10.505 4.399 1.00 3.14 136 THR A CA 9
ATOM 22235 C C . THR A 1 136 ? 2.316 10.968 3.129 1.00 2.85 136 THR A C 9
ATOM 22236 O O . THR A 1 136 ? 2.009 12.150 2.964 1.00 3.27 136 THR A O 9
ATOM 22247 N N . LEU A 1 137 ? 2.030 10.015 2.251 1.00 2.34 137 LEU A N 9
ATOM 22248 C CA . LEU A 1 137 ? 1.373 10.309 0.988 1.00 2.40 137 LEU A CA 9
ATOM 22249 C C . LEU A 1 137 ? -0.140 10.495 1.177 1.00 2.69 137 LEU A C 9
ATOM 22250 O O . LEU A 1 137 ? -0.860 10.810 0.230 1.00 3.15 137 LEU A O 9
ATOM 22266 N N . GLY A 1 138 ? -0.611 10.285 2.403 1.00 2.73 138 GLY A N 9
ATOM 22267 C CA . GLY A 1 138 ? -2.016 10.505 2.747 1.00 3.20 138 GLY A CA 9
ATOM 22268 C C . GLY A 1 138 ? -2.929 9.382 2.283 1.00 2.99 138 GLY A C 9
ATOM 22269 O O . GLY A 1 138 ? -3.892 9.030 2.959 1.00 3.52 138 GLY A O 9
ATOM 22273 N N . PHE A 1 139 ? -2.606 8.807 1.142 1.00 2.55 139 PHE A N 9
ATOM 22274 C CA . PHE A 1 139 ? -3.259 7.605 0.661 1.00 2.51 139 PHE A CA 9
ATOM 22275 C C . PHE A 1 139 ? -2.174 6.632 0.263 1.00 2.10 139 PHE A C 9
ATOM 22276 O O . PHE A 1 139 ? -1.293 6.972 -0.521 1.00 2.55 139 PHE A O 9
ATOM 22293 N N . ARG A 1 140 ? -2.222 5.434 0.823 1.00 2.05 140 ARG A N 9
ATOM 22294 C CA . ARG A 1 140 ? -1.056 4.571 0.801 1.00 2.32 140 ARG A CA 9
ATOM 22295 C C . ARG A 1 140 ? -0.838 3.947 -0.576 1.00 1.95 140 ARG A C 9
ATOM 22296 O O . ARG A 1 140 ? 0.301 3.778 -0.993 1.00 2.68 140 ARG A O 9
ATOM 22317 N N . GLY A 1 141 ? -1.944 3.624 -1.261 1.00 1.63 141 GLY A N 9
ATOM 22318 C CA . GLY A 1 141 ? -1.920 3.225 -2.674 1.00 2.31 141 GLY A CA 9
ATOM 22319 C C . GLY A 1 141 ? -0.729 2.377 -3.088 1.00 2.33 141 GLY A C 9
ATOM 22320 O O . GLY A 1 141 ? -0.093 2.665 -4.098 1.00 3.15 141 GLY A O 9
ATOM 22324 N N . VAL A 1 142 ? -0.420 1.337 -2.331 1.00 1.67 142 VAL A N 9
ATOM 22325 C CA . VAL A 1 142 ? 0.774 0.550 -2.607 1.00 1.71 142 VAL A CA 9
ATOM 22326 C C . VAL A 1 142 ? 0.442 -0.946 -2.684 1.00 1.59 142 VAL A C 9
ATOM 22327 O O . VAL A 1 142 ? -0.447 -1.423 -1.972 1.00 1.54 142 VAL A O 9
ATOM 22340 N N . SER A 1 143 ? 1.141 -1.683 -3.553 1.00 1.80 143 SER A N 9
ATOM 22341 C CA . SER A 1 143 ? 0.747 -3.050 -3.893 1.00 1.82 143 SER A CA 9
ATOM 22342 C C . SER A 1 143 ? 1.845 -4.100 -3.631 1.00 1.84 143 SER A C 9
ATOM 22343 O O . SER A 1 143 ? 3.034 -3.842 -3.815 1.00 2.00 143 SER A O 9
ATOM 22351 N N . MET A 1 144 ? 1.398 -5.285 -3.199 1.00 1.76 144 MET A N 9
ATOM 22352 C CA . MET A 1 144 ? 2.267 -6.442 -2.886 1.00 1.87 144 MET A CA 9
ATOM 22353 C C . MET A 1 144 ? 1.585 -7.728 -3.310 1.00 2.11 144 MET A C 9
ATOM 22354 O O . MET A 1 144 ? 0.579 -8.064 -2.717 1.00 2.38 144 MET A O 9
ATOM 22368 N N . GLN A 1 145 ? 2.080 -8.483 -4.280 1.00 2.32 145 GLN A N 9
ATOM 22369 C CA . GLN A 1 145 ? 1.386 -9.726 -4.575 1.00 2.69 145 GLN A CA 9
ATOM 22370 C C . GLN A 1 145 ? 2.183 -10.776 -5.335 1.00 3.04 145 GLN A C 9
ATOM 22371 O O . GLN A 1 145 ? 3.175 -10.503 -6.013 1.00 3.46 145 GLN A O 9
ATOM 22385 N N . ASP A 1 146 ? 1.694 -11.995 -5.144 1.00 3.34 146 ASP A N 9
ATOM 22386 C CA . ASP A 1 146 ? 2.093 -13.206 -5.846 1.00 4.10 146 ASP A CA 9
ATOM 22387 C C . ASP A 1 146 ? 1.611 -13.171 -7.295 1.00 4.18 146 ASP A C 9
ATOM 22388 O O . ASP A 1 146 ? 1.372 -12.104 -7.850 1.00 3.73 146 ASP A O 9
ATOM 22397 N N . GLU A 1 147 ? 1.534 -14.345 -7.912 1.00 5.01 147 GLU A N 9
ATOM 22398 C CA . GLU A 1 147 ? 1.085 -14.493 -9.295 1.00 5.30 147 GLU A CA 9
ATOM 22399 C C . GLU A 1 147 ? -0.213 -13.716 -9.600 1.00 4.64 147 GLU A C 9
ATOM 22400 O O . GLU A 1 147 ? -0.382 -13.220 -10.712 1.00 4.70 147 GLU A O 9
ATOM 22412 N N . GLN A 1 148 ? -1.120 -13.594 -8.620 1.00 4.30 148 GLN A N 9
ATOM 22413 C CA . GLN A 1 148 ? -2.388 -12.875 -8.838 1.00 4.02 148 GLN A CA 9
ATOM 22414 C C . GLN A 1 148 ? -2.110 -11.388 -9.072 1.00 3.36 148 GLN A C 9
ATOM 22415 O O . GLN A 1 148 ? -2.900 -10.665 -9.671 1.00 3.63 148 GLN A O 9
ATOM 22429 N N . GLY A 1 149 ? -0.975 -10.961 -8.569 1.00 3.09 149 GLY A N 9
ATOM 22430 C CA . GLY A 1 149 ? -0.321 -9.755 -9.019 1.00 3.07 149 GLY A CA 9
ATOM 22431 C C . GLY A 1 149 ? -0.609 -8.493 -8.235 1.00 2.71 149 GLY A C 9
ATOM 22432 O O . GLY A 1 149 ? 0.279 -7.653 -8.133 1.00 3.05 149 GLY A O 9
ATOM 22436 N N . THR A 1 150 ? -1.794 -8.305 -7.652 1.00 2.37 150 THR A N 9
ATOM 22437 C CA . THR A 1 150 ? -1.945 -7.149 -6.773 1.00 2.10 150 THR A CA 9
ATOM 22438 C C . THR A 1 150 ? -2.567 -7.415 -5.394 1.00 1.91 150 THR A C 9
ATOM 22439 O O . THR A 1 150 ? -3.607 -8.064 -5.283 1.00 2.07 150 THR A O 9
ATOM 22450 N N . CYS A 1 151 ? -1.916 -6.886 -4.352 1.00 1.72 151 CYS A N 9
ATOM 22451 C CA . CYS A 1 151 ? -2.537 -6.688 -3.037 1.00 1.57 151 CYS A CA 9
ATOM 22452 C C . CYS A 1 151 ? -2.246 -5.276 -2.552 1.00 1.45 151 CYS A C 9
ATOM 22453 O O . CYS A 1 151 ? -1.091 -4.896 -2.402 1.00 1.66 151 CYS A O 9
ATOM 22461 N N . TYR A 1 152 ? -3.284 -4.495 -2.318 1.00 1.29 152 TYR A N 9
ATOM 22462 C CA . TYR A 1 152 ? -3.113 -3.090 -1.973 1.00 1.24 152 TYR A CA 9
ATOM 22463 C C . TYR A 1 152 ? -3.215 -2.851 -0.469 1.00 1.20 152 TYR A C 9
ATOM 22464 O O . TYR A 1 152 ? -4.132 -3.337 0.188 1.00 1.33 152 TYR A O 9
ATOM 22482 N N . MET A 1 153 ? -2.249 -2.112 0.062 1.00 1.15 153 MET A N 9
ATOM 22483 C CA . MET A 1 153 ? -2.293 -1.631 1.437 1.00 1.15 153 MET A CA 9
ATOM 22484 C C . MET A 1 153 ? -2.746 -0.175 1.465 1.00 1.15 153 MET A C 9
ATOM 22485 O O . MET A 1 153 ? -2.018 0.711 1.009 1.00 1.29 153 MET A O 9
ATOM 22499 N N . ILE A 1 154 ? -3.961 0.067 1.948 1.00 1.07 154 ILE A N 9
ATOM 22500 C CA . ILE A 1 154 ? -4.419 1.429 2.218 1.00 1.11 154 ILE A CA 9
ATOM 22501 C C . ILE A 1 154 ? -5.180 1.436 3.533 1.00 1.15 154 ILE A C 9
ATOM 22502 O O . ILE A 1 154 ? -5.615 0.398 4.023 1.00 1.14 154 ILE A O 9
ATOM 22518 N N . ASP A 1 155 ? -5.300 2.613 4.095 1.00 1.30 155 ASP A N 9
ATOM 22519 C CA . ASP A 1 155 ? -5.971 2.814 5.371 1.00 1.43 155 ASP A CA 9
ATOM 22520 C C . ASP A 1 155 ? -7.457 3.048 5.145 1.00 1.34 155 ASP A C 9
ATOM 22521 O O . ASP A 1 155 ? -7.841 3.703 4.181 1.00 1.46 155 ASP A O 9
ATOM 22530 N N . MET A 1 156 ? -8.280 2.499 6.020 1.00 1.27 156 MET A N 9
ATOM 22531 C CA . MET A 1 156 ? -9.724 2.581 5.872 1.00 1.28 156 MET A CA 9
ATOM 22532 C C . MET A 1 156 ? -10.258 3.852 6.540 1.00 1.57 156 MET A C 9
ATOM 22533 O O . MET A 1 156 ? -10.397 3.914 7.763 1.00 1.65 156 MET A O 9
ATOM 22547 N N . LEU A 1 157 ? -10.475 4.893 5.740 1.00 1.89 157 LEU A N 9
ATOM 22548 C CA . LEU A 1 157 ? -11.051 6.138 6.241 1.00 2.22 157 LEU A CA 9
ATOM 22549 C C . LEU A 1 157 ? -12.577 6.064 6.270 1.00 2.16 157 LEU A C 9
ATOM 22550 O O . LEU A 1 157 ? -13.225 6.132 5.227 1.00 2.34 157 LEU A O 9
ATOM 22566 N N . GLY A 1 158 ? -13.149 5.978 7.467 1.00 2.18 158 GLY A N 9
ATOM 22567 C CA . GLY A 1 158 ? -14.597 5.909 7.600 1.00 2.26 158 GLY A CA 9
ATOM 22568 C C . GLY A 1 158 ? -15.145 4.559 7.185 1.00 2.17 158 GLY A C 9
ATOM 22569 O O . GLY A 1 158 ? -15.096 4.204 6.006 1.00 2.72 158 GLY A O 9
ATOM 22573 N N . HIS A 1 159 ? -15.697 3.823 8.146 1.00 2.34 159 HIS A N 9
ATOM 22574 C CA . HIS A 1 159 ? -16.079 2.429 7.928 1.00 2.98 159 HIS A CA 9
ATOM 22575 C C . HIS A 1 159 ? -17.003 2.266 6.728 1.00 2.56 159 HIS A C 9
ATOM 22576 O O . HIS A 1 159 ? -16.733 1.478 5.839 1.00 2.87 159 HIS A O 9
ATOM 22591 N N . ASP A 1 160 ? -18.099 2.994 6.705 1.00 2.14 160 ASP A N 9
ATOM 22592 C CA . ASP A 1 160 ? -19.019 2.913 5.579 1.00 2.07 160 ASP A CA 9
ATOM 22593 C C . ASP A 1 160 ? -18.605 3.858 4.458 1.00 1.64 160 ASP A C 9
ATOM 22594 O O . ASP A 1 160 ? -19.083 3.759 3.332 1.00 1.75 160 ASP A O 9
ATOM 22603 N N . ALA A 1 161 ? -17.701 4.764 4.781 1.00 1.53 161 ALA A N 9
ATOM 22604 C CA . ALA A 1 161 ? -17.420 5.911 3.929 1.00 1.68 161 ALA A CA 9
ATOM 22605 C C . ALA A 1 161 ? -16.790 5.515 2.598 1.00 1.59 161 ALA A C 9
ATOM 22606 O O . ALA A 1 161 ? -17.344 5.801 1.536 1.00 1.77 161 ALA A O 9
ATOM 22613 N N . GLU A 1 162 ? -15.638 4.869 2.648 1.00 1.40 162 GLU A N 9
ATOM 22614 C CA . GLU A 1 162 ? -14.958 4.450 1.429 1.00 1.34 162 GLU A CA 9
ATOM 22615 C C . GLU A 1 162 ? -15.421 3.062 1.013 1.00 1.19 162 GLU A C 9
ATOM 22616 O O . GLU A 1 162 ? -15.327 2.685 -0.155 1.00 1.24 162 GLU A O 9
ATOM 22628 N N . LEU A 1 163 ? -15.939 2.319 1.976 1.00 1.09 163 LEU A N 9
ATOM 22629 C CA . LEU A 1 163 ? -16.307 0.935 1.762 1.00 1.05 163 LEU A CA 9
ATOM 22630 C C . LEU A 1 163 ? -17.690 0.764 1.182 1.00 1.20 163 LEU A C 9
ATOM 22631 O O . LEU A 1 163 ? -18.686 1.231 1.733 1.00 1.44 163 LEU A O 9
ATOM 22647 N N . VAL A 1 164 ? -17.735 0.072 0.071 1.00 1.18 164 VAL A N 9
ATOM 22648 C CA . VAL A 1 164 ? -18.982 -0.366 -0.504 1.00 1.35 164 VAL A CA 9
ATOM 22649 C C . VAL A 1 164 ? -18.951 -1.879 -0.597 1.00 1.33 164 VAL A C 9
ATOM 22650 O O . VAL A 1 164 ? -18.200 -2.436 -1.399 1.00 1.24 164 VAL A O 9
ATOM 22663 N N . ARG A 1 165 ? -19.718 -2.546 0.250 1.00 1.46 165 ARG A N 9
ATOM 22664 C CA . ARG A 1 165 ? -19.717 -3.998 0.260 1.00 1.52 165 ARG A CA 9
ATOM 22665 C C . ARG A 1 165 ? -20.205 -4.540 -1.060 1.00 1.58 165 ARG A C 9
ATOM 22666 O O . ARG A 1 165 ? -21.268 -4.164 -1.557 1.00 1.69 165 ARG A O 9
ATOM 22687 N N . VAL A 1 166 ? -19.402 -5.413 -1.625 1.00 1.53 166 VAL A N 9
ATOM 22688 C CA . VAL A 1 166 ? -19.729 -6.051 -2.871 1.00 1.62 166 VAL A CA 9
ATOM 22689 C C . VAL A 1 166 ? -19.757 -7.562 -2.706 1.00 1.81 166 VAL A C 9
ATOM 22690 O O . VAL A 1 166 ? -19.322 -8.312 -3.580 1.00 1.96 166 VAL A O 9
ATOM 22703 N N . LYS A 1 167 ? -20.249 -7.984 -1.548 1.00 1.89 167 LYS A N 9
ATOM 22704 C CA . LYS A 1 167 ? -20.574 -9.381 -1.299 1.00 2.16 167 LYS A CA 9
ATOM 22705 C C . LYS A 1 167 ? -21.501 -9.894 -2.393 1.00 2.62 167 LYS A C 9
ATOM 22706 O O . LYS A 1 167 ? -21.072 -10.746 -3.188 1.00 3.09 167 LYS A O 9
ATOM 22726 N N . GLY A 1 1 ? -9.357 32.040 2.078 1.00 16.36 1 GLY A N 10
ATOM 22727 C CA . GLY A 1 1 ? -9.956 30.698 1.884 1.00 15.98 1 GLY A CA 10
ATOM 22728 C C . GLY A 1 1 ? -9.016 29.589 2.311 1.00 15.20 1 GLY A C 10
ATOM 22729 O O . GLY A 1 1 ? -8.523 28.826 1.479 1.00 14.69 1 GLY A O 10
ATOM 22735 N N . SER A 1 2 ? -8.759 29.506 3.606 1.00 15.24 2 SER A N 10
ATOM 22736 C CA . SER A 1 2 ? -7.876 28.487 4.150 1.00 14.68 2 SER A CA 10
ATOM 22737 C C . SER A 1 2 ? -8.615 27.656 5.190 1.00 13.94 2 SER A C 10
ATOM 22738 O O . SER A 1 2 ? -9.835 27.782 5.329 1.00 13.76 2 SER A O 10
ATOM 22746 N N . HIS A 1 3 ? -7.881 26.812 5.917 1.00 13.66 3 HIS A N 10
ATOM 22747 C CA . HIS A 1 3 ? -8.483 25.893 6.883 1.00 13.04 3 HIS A CA 10
ATOM 22748 C C . HIS A 1 3 ? -9.431 24.952 6.155 1.00 12.34 3 HIS A C 10
ATOM 22749 O O . HIS A 1 3 ? -10.513 24.622 6.644 1.00 11.83 3 HIS A O 10
ATOM 22764 N N . MET A 1 4 ? -9.010 24.530 4.973 1.00 12.45 4 MET A N 10
ATOM 22765 C CA . MET A 1 4 ? -9.842 23.711 4.106 1.00 12.04 4 MET A CA 10
ATOM 22766 C C . MET A 1 4 ? -9.933 22.287 4.637 1.00 11.50 4 MET A C 10
ATOM 22767 O O . MET A 1 4 ? -10.887 21.564 4.356 1.00 11.01 4 MET A O 10
ATOM 22781 N N . ALA A 1 5 ? -8.937 21.895 5.423 1.00 11.74 5 ALA A N 10
ATOM 22782 C CA . ALA A 1 5 ? -8.925 20.578 6.047 1.00 11.50 5 ALA A CA 10
ATOM 22783 C C . ALA A 1 5 ? -9.939 20.512 7.184 1.00 11.07 5 ALA A C 10
ATOM 22784 O O . ALA A 1 5 ? -10.217 19.444 7.726 1.00 10.83 5 ALA A O 10
ATOM 22791 N N . SER A 1 6 ? -10.481 21.669 7.544 1.00 11.16 6 SER A N 10
ATOM 22792 C CA . SER A 1 6 ? -11.538 21.751 8.541 1.00 11.01 6 SER A CA 10
ATOM 22793 C C . SER A 1 6 ? -12.897 21.584 7.866 1.00 10.43 6 SER A C 10
ATOM 22794 O O . SER A 1 6 ? -13.931 21.476 8.525 1.00 10.28 6 SER A O 10
ATOM 22802 N N . MET A 1 7 ? -12.882 21.551 6.540 1.00 10.30 7 MET A N 10
ATOM 22803 C CA . MET A 1 7 ? -14.099 21.407 5.760 1.00 9.93 7 MET A CA 10
ATOM 22804 C C . MET A 1 7 ? -14.169 20.016 5.147 1.00 9.06 7 MET A C 10
ATOM 22805 O O . MET A 1 7 ? -13.359 19.662 4.294 1.00 9.02 7 MET A O 10
ATOM 22819 N N . THR A 1 8 ? -15.130 19.227 5.591 1.00 8.53 8 THR A N 10
ATOM 22820 C CA . THR A 1 8 ? -15.304 17.885 5.064 1.00 7.81 8 THR A CA 10
ATOM 22821 C C . THR A 1 8 ? -16.169 17.925 3.809 1.00 7.70 8 THR A C 10
ATOM 22822 O O . THR A 1 8 ? -16.760 18.958 3.491 1.00 7.99 8 THR A O 10
ATOM 22833 N N . GLY A 1 9 ? -16.230 16.820 3.084 1.00 7.50 9 GLY A N 10
ATOM 22834 C CA . GLY A 1 9 ? -17.030 16.783 1.878 1.00 7.59 9 GLY A CA 10
ATOM 22835 C C . GLY A 1 9 ? -16.309 16.117 0.728 1.00 7.12 9 GLY A C 10
ATOM 22836 O O . GLY A 1 9 ? -15.705 15.057 0.904 1.00 7.36 9 GLY A O 10
ATOM 22840 N N . GLY A 1 10 ? -16.352 16.748 -0.441 1.00 6.60 10 GLY A N 10
ATOM 22841 C CA . GLY A 1 10 ? -15.677 16.217 -1.611 1.00 6.14 10 GLY A CA 10
ATOM 22842 C C . GLY A 1 10 ? -14.178 16.434 -1.551 1.00 5.90 10 GLY A C 10
ATOM 22843 O O . GLY A 1 10 ? -13.597 17.080 -2.424 1.00 5.96 10 GLY A O 10
ATOM 22847 N N . GLN A 1 11 ? -13.560 15.875 -0.524 1.00 5.77 11 GLN A N 10
ATOM 22848 C CA . GLN A 1 11 ? -12.141 16.066 -0.257 1.00 5.80 11 GLN A CA 10
ATOM 22849 C C . GLN A 1 11 ? -11.303 15.204 -1.193 1.00 5.05 11 GLN A C 10
ATOM 22850 O O . GLN A 1 11 ? -10.139 15.499 -1.463 1.00 5.19 11 GLN A O 10
ATOM 22864 N N . GLN A 1 12 ? -11.911 14.136 -1.680 1.00 4.36 12 GLN A N 10
ATOM 22865 C CA . GLN A 1 12 ? -11.225 13.191 -2.544 1.00 3.68 12 GLN A CA 10
ATOM 22866 C C . GLN A 1 12 ? -11.575 13.462 -4.005 1.00 3.36 12 GLN A C 10
ATOM 22867 O O . GLN A 1 12 ? -12.745 13.645 -4.349 1.00 3.15 12 GLN A O 10
ATOM 22881 N N . MET A 1 13 ? -10.560 13.518 -4.855 1.00 3.54 13 MET A N 10
ATOM 22882 C CA . MET A 1 13 ? -10.750 13.867 -6.260 1.00 3.34 13 MET A CA 10
ATOM 22883 C C . MET A 1 13 ? -10.923 12.633 -7.148 1.00 2.80 13 MET A C 10
ATOM 22884 O O . MET A 1 13 ? -10.032 11.790 -7.234 1.00 2.89 13 MET A O 10
ATOM 22898 N N . GLY A 1 14 ? -12.077 12.551 -7.810 1.00 2.58 14 GLY A N 10
ATOM 22899 C CA . GLY A 1 14 ? -12.331 11.495 -8.784 1.00 2.43 14 GLY A CA 10
ATOM 22900 C C . GLY A 1 14 ? -12.253 10.104 -8.198 1.00 2.17 14 GLY A C 10
ATOM 22901 O O . GLY A 1 14 ? -11.190 9.493 -8.170 1.00 2.13 14 GLY A O 10
ATOM 22905 N N . ARG A 1 15 ? -13.383 9.587 -7.747 1.00 2.04 15 ARG A N 10
ATOM 22906 C CA . ARG A 1 15 ? -13.403 8.297 -7.078 1.00 1.80 15 ARG A CA 10
ATOM 22907 C C . ARG A 1 15 ? -13.710 7.145 -8.009 1.00 1.75 15 ARG A C 10
ATOM 22908 O O . ARG A 1 15 ? -14.387 7.295 -9.028 1.00 1.93 15 ARG A O 10
ATOM 22929 N N . MET A 1 16 ? -13.194 5.997 -7.625 1.00 1.58 16 MET A N 10
ATOM 22930 C CA . MET A 1 16 ? -13.512 4.735 -8.260 1.00 1.57 16 MET A CA 10
ATOM 22931 C C . MET A 1 16 ? -14.005 3.761 -7.209 1.00 1.39 16 MET A C 10
ATOM 22932 O O . MET A 1 16 ? -13.759 3.950 -6.018 1.00 1.35 16 MET A O 10
ATOM 22946 N N . GLU A 1 17 ? -14.686 2.726 -7.652 1.00 1.36 17 GLU A N 10
ATOM 22947 C CA . GLU A 1 17 ? -15.192 1.701 -6.761 1.00 1.24 17 GLU A CA 10
ATOM 22948 C C . GLU A 1 17 ? -14.269 0.496 -6.807 1.00 1.17 17 GLU A C 10
ATOM 22949 O O . GLU A 1 17 ? -14.192 -0.193 -7.823 1.00 1.31 17 GLU A O 10
ATOM 22961 N N . ILE A 1 18 ? -13.564 0.246 -5.717 1.00 1.01 18 ILE A N 10
ATOM 22962 C CA . ILE A 1 18 ? -12.557 -0.795 -5.708 1.00 1.02 18 ILE A CA 10
ATOM 22963 C C . ILE A 1 18 ? -12.991 -1.965 -4.850 1.00 0.97 18 ILE A C 10
ATOM 22964 O O . ILE A 1 18 ? -13.756 -1.793 -3.907 1.00 0.90 18 ILE A O 10
ATOM 22980 N N . PHE A 1 19 ? -12.494 -3.146 -5.181 1.00 1.08 19 PHE A N 10
ATOM 22981 C CA . PHE A 1 19 ? -12.936 -4.370 -4.535 1.00 1.14 19 PHE A CA 10
ATOM 22982 C C . PHE A 1 19 ? -11.769 -5.313 -4.238 1.00 1.19 19 PHE A C 10
ATOM 22983 O O . PHE A 1 19 ? -10.833 -5.434 -5.029 1.00 1.27 19 PHE A O 10
ATOM 23000 N N . HIS A 1 20 ? -11.830 -5.964 -3.082 1.00 1.25 20 HIS A N 10
ATOM 23001 C CA . HIS A 1 20 ? -10.833 -6.958 -2.691 1.00 1.39 20 HIS A CA 10
ATOM 23002 C C . HIS A 1 20 ? -11.469 -8.005 -1.789 1.00 1.42 20 HIS A C 10
ATOM 23003 O O . HIS A 1 20 ? -12.334 -7.687 -0.975 1.00 1.36 20 HIS A O 10
ATOM 23018 N N . THR A 1 21 ? -11.028 -9.245 -1.932 1.00 1.59 21 THR A N 10
ATOM 23019 C CA . THR A 1 21 ? -11.551 -10.342 -1.144 1.00 1.71 21 THR A CA 10
ATOM 23020 C C . THR A 1 21 ? -10.652 -10.679 0.035 1.00 1.83 21 THR A C 10
ATOM 23021 O O . THR A 1 21 ? -9.437 -10.805 -0.111 1.00 1.97 21 THR A O 10
ATOM 23032 N N . SER A 1 22 ? -11.257 -10.802 1.197 1.00 1.88 22 SER A N 10
ATOM 23033 C CA . SER A 1 22 ? -10.569 -11.275 2.381 1.00 2.16 22 SER A CA 10
ATOM 23034 C C . SER A 1 22 ? -11.444 -12.326 3.052 1.00 2.25 22 SER A C 10
ATOM 23035 O O . SER A 1 22 ? -12.641 -12.385 2.761 1.00 2.01 22 SER A O 10
ATOM 23043 N N . PRO A 1 23 ? -10.886 -13.187 3.928 1.00 2.80 23 PRO A N 10
ATOM 23044 C CA . PRO A 1 23 ? -11.685 -14.180 4.657 1.00 3.02 23 PRO A CA 10
ATOM 23045 C C . PRO A 1 23 ? -12.866 -13.531 5.352 1.00 2.76 23 PRO A C 10
ATOM 23046 O O . PRO A 1 23 ? -12.841 -12.331 5.614 1.00 3.04 23 PRO A O 10
ATOM 23057 N N . VAL A 1 24 ? -13.864 -14.311 5.740 1.00 2.67 24 VAL A N 10
ATOM 23058 C CA . VAL A 1 24 ? -15.199 -13.756 5.827 1.00 2.62 24 VAL A CA 10
ATOM 23059 C C . VAL A 1 24 ? -15.600 -13.383 7.239 1.00 2.56 24 VAL A C 10
ATOM 23060 O O . VAL A 1 24 ? -15.368 -14.094 8.220 1.00 2.90 24 VAL A O 10
ATOM 23073 N N . GLU A 1 25 ? -16.161 -12.200 7.295 1.00 2.60 25 GLU A N 10
ATOM 23074 C CA . GLU A 1 25 ? -16.573 -11.570 8.515 1.00 2.61 25 GLU A CA 10
ATOM 23075 C C . GLU A 1 25 ? -18.035 -11.165 8.446 1.00 2.35 25 GLU A C 10
ATOM 23076 O O . GLU A 1 25 ? -18.611 -11.106 7.361 1.00 2.39 25 GLU A O 10
ATOM 23088 N N . ILE A 1 26 ? -18.641 -10.877 9.587 1.00 2.52 26 ILE A N 10
ATOM 23089 C CA . ILE A 1 26 ? -19.910 -10.175 9.567 1.00 2.51 26 ILE A CA 10
ATOM 23090 C C . ILE A 1 26 ? -19.670 -8.755 10.005 1.00 2.30 26 ILE A C 10
ATOM 23091 O O . ILE A 1 26 ? -19.898 -8.398 11.162 1.00 2.64 26 ILE A O 10
ATOM 23107 N N . THR A 1 27 ? -19.264 -7.954 9.033 1.00 2.05 27 THR A N 10
ATOM 23108 C CA . THR A 1 27 ? -18.874 -6.568 9.225 1.00 2.22 27 THR A CA 10
ATOM 23109 C C . THR A 1 27 ? -18.578 -5.985 7.850 1.00 2.31 27 THR A C 10
ATOM 23110 O O . THR A 1 27 ? -18.796 -6.659 6.838 1.00 2.76 27 THR A O 10
ATOM 23121 N N . THR A 1 28 ? -18.106 -4.751 7.784 1.00 2.15 28 THR A N 10
ATOM 23122 C CA . THR A 1 28 ? -17.468 -4.286 6.567 1.00 2.32 28 THR A CA 10
ATOM 23123 C C . THR A 1 28 ? -16.274 -3.382 6.890 1.00 1.94 28 THR A C 10
ATOM 23124 O O . THR A 1 28 ? -16.371 -2.165 6.797 1.00 1.99 28 THR A O 10
ATOM 23135 N N . ILE A 1 29 ? -15.152 -4.030 7.229 1.00 1.81 29 ILE A N 10
ATOM 23136 C CA . ILE A 1 29 ? -13.827 -3.409 7.431 1.00 1.56 29 ILE A CA 10
ATOM 23137 C C . ILE A 1 29 ? -12.820 -4.540 7.686 1.00 1.63 29 ILE A C 10
ATOM 23138 O O . ILE A 1 29 ? -12.956 -5.273 8.661 1.00 1.82 29 ILE A O 10
ATOM 23154 N N . ASN A 1 30 ? -11.831 -4.703 6.808 1.00 1.77 30 ASN A N 10
ATOM 23155 C CA . ASN A 1 30 ? -10.875 -5.807 6.951 1.00 2.03 30 ASN A CA 10
ATOM 23156 C C . ASN A 1 30 ? -9.911 -5.553 8.104 1.00 2.11 30 ASN A C 10
ATOM 23157 O O . ASN A 1 30 ? -9.988 -6.239 9.116 1.00 2.74 30 ASN A O 10
ATOM 23168 N N . THR A 1 31 ? -9.000 -4.587 7.931 1.00 2.00 31 THR A N 10
ATOM 23169 C CA . THR A 1 31 ? -8.126 -4.096 9.013 1.00 2.57 31 THR A CA 10
ATOM 23170 C C . THR A 1 31 ? -7.497 -5.232 9.856 1.00 2.76 31 THR A C 10
ATOM 23171 O O . THR A 1 31 ? -7.264 -5.078 11.055 1.00 3.32 31 THR A O 10
ATOM 23182 N N . GLN A 1 32 ? -7.179 -6.349 9.220 1.00 2.66 32 GLN A N 10
ATOM 23183 C CA . GLN A 1 32 ? -6.804 -7.549 9.960 1.00 3.05 32 GLN A CA 10
ATOM 23184 C C . GLN A 1 32 ? -5.355 -7.961 9.691 1.00 2.46 32 GLN A C 10
ATOM 23185 O O . GLN A 1 32 ? -4.970 -9.106 9.911 1.00 2.86 32 GLN A O 10
ATOM 23199 N N . GLY A 1 33 ? -4.545 -7.029 9.225 1.00 1.89 33 GLY A N 10
ATOM 23200 C CA . GLY A 1 33 ? -3.174 -7.362 8.891 1.00 2.07 33 GLY A CA 10
ATOM 23201 C C . GLY A 1 33 ? -2.170 -6.799 9.879 1.00 1.79 33 GLY A C 10
ATOM 23202 O O . GLY A 1 33 ? -2.544 -6.095 10.814 1.00 1.86 33 GLY A O 10
ATOM 23206 N N . ARG A 1 34 ? -0.893 -7.102 9.647 1.00 1.78 34 ARG A N 10
ATOM 23207 C CA . ARG A 1 34 ? 0.211 -6.616 10.485 1.00 1.58 34 ARG A CA 10
ATOM 23208 C C . ARG A 1 34 ? 0.188 -5.092 10.539 1.00 1.31 34 ARG A C 10
ATOM 23209 O O . ARG A 1 34 ? 0.513 -4.478 11.553 1.00 1.48 34 ARG A O 10
ATOM 23230 N N . PHE A 1 35 ? -0.225 -4.503 9.435 1.00 1.35 35 PHE A N 10
ATOM 23231 C CA . PHE A 1 35 ? -0.278 -3.055 9.284 1.00 1.69 35 PHE A CA 10
ATOM 23232 C C . PHE A 1 35 ? -1.338 -2.435 10.194 1.00 1.87 35 PHE A C 10
ATOM 23233 O O . PHE A 1 35 ? -1.234 -1.278 10.592 1.00 2.48 35 PHE A O 10
ATOM 23250 N N . GLY A 1 36 ? -2.320 -3.241 10.563 1.00 1.84 36 GLY A N 10
ATOM 23251 C CA . GLY A 1 36 ? -3.427 -2.792 11.395 1.00 2.44 36 GLY A CA 10
ATOM 23252 C C . GLY A 1 36 ? -4.370 -1.814 10.705 1.00 2.19 36 GLY A C 10
ATOM 23253 O O . GLY A 1 36 ? -5.489 -1.615 11.168 1.00 2.89 36 GLY A O 10
ATOM 23257 N N . GLU A 1 37 ? -3.942 -1.207 9.602 1.00 1.58 37 GLU A N 10
ATOM 23258 C CA . GLU A 1 37 ? -4.861 -0.495 8.726 1.00 1.76 37 GLU A CA 10
ATOM 23259 C C . GLU A 1 37 ? -4.906 -1.194 7.375 1.00 1.33 37 GLU A C 10
ATOM 23260 O O . GLU A 1 37 ? -3.915 -1.215 6.646 1.00 1.59 37 GLU A O 10
ATOM 23272 N N . PHE A 1 38 ? -6.016 -1.828 7.050 1.00 1.64 38 PHE A N 10
ATOM 23273 C CA . PHE A 1 38 ? -6.064 -2.568 5.805 1.00 1.67 38 PHE A CA 10
ATOM 23274 C C . PHE A 1 38 ? -7.406 -2.505 5.105 1.00 1.59 38 PHE A C 10
ATOM 23275 O O . PHE A 1 38 ? -8.418 -3.017 5.594 1.00 2.18 38 PHE A O 10
ATOM 23292 N N . LEU A 1 39 ? -7.378 -1.869 3.956 1.00 1.26 39 LEU A N 10
ATOM 23293 C CA . LEU A 1 39 ? -8.420 -1.968 2.962 1.00 1.37 39 LEU A CA 10
ATOM 23294 C C . LEU A 1 39 ? -7.709 -2.184 1.635 1.00 1.31 39 LEU A C 10
ATOM 23295 O O . LEU A 1 39 ? -6.546 -1.826 1.518 1.00 1.48 39 LEU A O 10
ATOM 23311 N N . CYS A 1 40 ? -8.339 -2.799 0.653 1.00 1.67 40 CYS A N 10
ATOM 23312 C CA . CYS A 1 40 ? -7.579 -3.198 -0.520 1.00 1.87 40 CYS A CA 10
ATOM 23313 C C . CYS A 1 40 ? -8.417 -3.244 -1.789 1.00 1.67 40 CYS A C 10
ATOM 23314 O O . CYS A 1 40 ? -9.639 -3.388 -1.746 1.00 2.06 40 CYS A O 10
ATOM 23322 N N . PHE A 1 41 ? -7.735 -3.066 -2.907 1.00 1.37 41 PHE A N 10
ATOM 23323 C CA . PHE A 1 41 ? -8.290 -3.297 -4.231 1.00 1.35 41 PHE A CA 10
ATOM 23324 C C . PHE A 1 41 ? -7.473 -4.380 -4.917 1.00 1.30 41 PHE A C 10
ATOM 23325 O O . PHE A 1 41 ? -6.250 -4.341 -4.884 1.00 1.43 41 PHE A O 10
ATOM 23342 N N . ALA A 1 42 ? -8.132 -5.348 -5.522 1.00 1.33 42 ALA A N 10
ATOM 23343 C CA . ALA A 1 42 ? -7.422 -6.388 -6.242 1.00 1.44 42 ALA A CA 10
ATOM 23344 C C . ALA A 1 42 ? -7.818 -6.402 -7.702 1.00 1.62 42 ALA A C 10
ATOM 23345 O O . ALA A 1 42 ? -8.966 -6.125 -8.053 1.00 1.75 42 ALA A O 10
ATOM 23352 N N . ALA A 1 43 ? -6.852 -6.725 -8.537 1.00 1.76 43 ALA A N 10
ATOM 23353 C CA . ALA A 1 43 ? -7.070 -6.846 -9.962 1.00 2.06 43 ALA A CA 10
ATOM 23354 C C . ALA A 1 43 ? -6.762 -8.268 -10.392 1.00 2.20 43 ALA A C 10
ATOM 23355 O O . ALA A 1 43 ? -5.600 -8.613 -10.635 1.00 2.23 43 ALA A O 10
ATOM 23362 N N . ASP A 1 44 ? -7.817 -9.075 -10.484 1.00 2.39 44 ASP A N 10
ATOM 23363 C CA . ASP A 1 44 ? -7.712 -10.505 -10.762 1.00 2.57 44 ASP A CA 10
ATOM 23364 C C . ASP A 1 44 ? -9.072 -11.148 -10.513 1.00 2.48 44 ASP A C 10
ATOM 23365 O O . ASP A 1 44 ? -9.977 -10.502 -9.979 1.00 2.55 44 ASP A O 10
ATOM 23374 N N . GLU A 1 45 ? -9.214 -12.415 -10.882 1.00 2.51 45 GLU A N 10
ATOM 23375 C CA . GLU A 1 45 ? -10.433 -13.173 -10.618 1.00 2.65 45 GLU A CA 10
ATOM 23376 C C . GLU A 1 45 ? -10.592 -13.417 -9.113 1.00 2.64 45 GLU A C 10
ATOM 23377 O O . GLU A 1 45 ? -11.613 -13.929 -8.657 1.00 2.95 45 GLU A O 10
ATOM 23389 N N . TYR A 1 46 ? -9.567 -13.015 -8.359 1.00 2.45 46 TYR A N 10
ATOM 23390 C CA . TYR A 1 46 ? -9.499 -13.184 -6.907 1.00 2.57 46 TYR A CA 10
ATOM 23391 C C . TYR A 1 46 ? -10.762 -12.707 -6.195 1.00 2.49 46 TYR A C 10
ATOM 23392 O O . TYR A 1 46 ? -11.121 -13.216 -5.133 1.00 2.81 46 TYR A O 10
ATOM 23410 N N . VAL A 1 47 ? -11.427 -11.742 -6.788 1.00 2.23 47 VAL A N 10
ATOM 23411 C CA . VAL A 1 47 ? -12.557 -11.096 -6.174 1.00 2.18 47 VAL A CA 10
ATOM 23412 C C . VAL A 1 47 ? -13.764 -11.108 -7.105 1.00 2.56 47 VAL A C 10
ATOM 23413 O O . VAL A 1 47 ? -14.913 -11.037 -6.667 1.00 2.79 47 VAL A O 10
ATOM 23426 N N . MET A 1 48 ? -13.503 -11.241 -8.391 1.00 2.77 48 MET A N 10
ATOM 23427 C CA . MET A 1 48 ? -14.528 -10.999 -9.385 1.00 3.28 48 MET A CA 10
ATOM 23428 C C . MET A 1 48 ? -15.586 -12.110 -9.404 1.00 3.42 48 MET A C 10
ATOM 23429 O O . MET A 1 48 ? -16.697 -11.910 -9.895 1.00 3.81 48 MET A O 10
ATOM 23443 N N . THR A 1 49 ? -15.238 -13.276 -8.865 1.00 3.18 49 THR A N 10
ATOM 23444 C CA . THR A 1 49 ? -16.193 -14.374 -8.713 1.00 3.37 49 THR A CA 10
ATOM 23445 C C . THR A 1 49 ? -16.323 -14.752 -7.229 1.00 3.13 49 THR A C 10
ATOM 23446 O O . THR A 1 49 ? -16.562 -15.906 -6.864 1.00 3.22 49 THR A O 10
ATOM 23457 N N . ALA A 1 50 ? -16.143 -13.758 -6.379 1.00 2.96 50 ALA A N 10
ATOM 23458 C CA . ALA A 1 50 ? -16.195 -13.947 -4.933 1.00 2.90 50 ALA A CA 10
ATOM 23459 C C . ALA A 1 50 ? -17.588 -14.328 -4.439 1.00 3.13 50 ALA A C 10
ATOM 23460 O O . ALA A 1 50 ? -18.585 -14.176 -5.154 1.00 3.40 50 ALA A O 10
ATOM 23467 N N . GLY A 1 51 ? -17.640 -14.839 -3.215 1.00 3.20 51 GLY A N 10
ATOM 23468 C CA . GLY A 1 51 ? -18.901 -15.196 -2.605 1.00 3.46 51 GLY A CA 10
ATOM 23469 C C . GLY A 1 51 ? -18.745 -15.628 -1.157 1.00 3.33 51 GLY A C 10
ATOM 23470 O O . GLY A 1 51 ? -19.459 -15.149 -0.279 1.00 3.35 51 GLY A O 10
ATOM 23474 N N . ASP A 1 52 ? -17.802 -16.527 -0.904 1.00 3.27 52 ASP A N 10
ATOM 23475 C CA . ASP A 1 52 ? -17.612 -17.080 0.442 1.00 3.24 52 ASP A CA 10
ATOM 23476 C C . ASP A 1 52 ? -16.784 -16.144 1.325 1.00 2.94 52 ASP A C 10
ATOM 23477 O O . ASP A 1 52 ? -16.657 -16.352 2.530 1.00 2.94 52 ASP A O 10
ATOM 23486 N N . HIS A 1 53 ? -16.233 -15.105 0.722 1.00 2.75 53 HIS A N 10
ATOM 23487 C CA . HIS A 1 53 ? -15.372 -14.173 1.442 1.00 2.48 53 HIS A CA 10
ATOM 23488 C C . HIS A 1 53 ? -16.098 -12.851 1.672 1.00 2.21 53 HIS A C 10
ATOM 23489 O O . HIS A 1 53 ? -17.277 -12.721 1.348 1.00 2.30 53 HIS A O 10
ATOM 23504 N N . VAL A 1 54 ? -15.409 -11.884 2.268 1.00 2.01 54 VAL A N 10
ATOM 23505 C CA . VAL A 1 54 ? -15.962 -10.540 2.419 1.00 1.87 54 VAL A CA 10
ATOM 23506 C C . VAL A 1 54 ? -15.252 -9.569 1.480 1.00 1.66 54 VAL A C 10
ATOM 23507 O O . VAL A 1 54 ? -14.166 -9.069 1.772 1.00 1.58 54 VAL A O 10
ATOM 23520 N N . THR A 1 55 ? -15.872 -9.329 0.338 1.00 1.62 55 THR A N 10
ATOM 23521 C CA . THR A 1 55 ? -15.389 -8.346 -0.612 1.00 1.45 55 THR A CA 10
ATOM 23522 C C . THR A 1 55 ? -15.933 -6.971 -0.247 1.00 1.30 55 THR A C 10
ATOM 23523 O O . THR A 1 55 ? -17.116 -6.836 0.059 1.00 1.36 55 THR A O 10
ATOM 23534 N N . TYR A 1 56 ? -15.077 -5.963 -0.246 1.00 1.15 56 TYR A N 10
ATOM 23535 C CA . TYR A 1 56 ? -15.513 -4.601 0.033 1.00 1.04 56 TYR A CA 10
ATOM 23536 C C . TYR A 1 56 ? -15.337 -3.739 -1.198 1.00 0.95 56 TYR A C 10
ATOM 23537 O O . TYR A 1 56 ? -14.274 -3.749 -1.820 1.00 0.94 56 TYR A O 10
ATOM 23555 N N . ARG A 1 57 ? -16.389 -3.022 -1.557 1.00 0.98 57 ARG A N 10
ATOM 23556 C CA . ARG A 1 57 ? -16.336 -2.096 -2.674 1.00 0.96 57 ARG A CA 10
ATOM 23557 C C . ARG A 1 57 ? -16.394 -0.668 -2.142 1.00 0.90 57 ARG A C 10
ATOM 23558 O O . ARG A 1 57 ? -17.397 -0.255 -1.571 1.00 1.03 57 ARG A O 10
ATOM 23579 N N . ILE A 1 58 ? -15.304 0.071 -2.292 1.00 0.81 58 ILE A N 10
ATOM 23580 C CA . ILE A 1 58 ? -15.215 1.411 -1.717 1.00 0.84 58 ILE A CA 10
ATOM 23581 C C . ILE A 1 58 ? -14.905 2.441 -2.787 1.00 0.93 58 ILE A C 10
ATOM 23582 O O . ILE A 1 58 ? -14.527 2.093 -3.900 1.00 0.96 58 ILE A O 10
ATOM 23598 N N . LYS A 1 59 ? -15.066 3.705 -2.432 1.00 1.05 59 LYS A N 10
ATOM 23599 C CA . LYS A 1 59 ? -14.755 4.797 -3.333 1.00 1.19 59 LYS A CA 10
ATOM 23600 C C . LYS A 1 59 ? -13.414 5.408 -2.948 1.00 1.17 59 LYS A C 10
ATOM 23601 O O . LYS A 1 59 ? -13.197 5.773 -1.792 1.00 1.22 59 LYS A O 10
ATOM 23620 N N . VAL A 1 60 ? -12.515 5.507 -3.914 1.00 1.18 60 VAL A N 10
ATOM 23621 C CA . VAL A 1 60 ? -11.159 5.970 -3.662 1.00 1.23 60 VAL A CA 10
ATOM 23622 C C . VAL A 1 60 ? -10.663 6.771 -4.872 1.00 1.40 60 VAL A C 10
ATOM 23623 O O . VAL A 1 60 ? -11.126 6.549 -5.989 1.00 1.50 60 VAL A O 10
ATOM 23636 N N . ASP A 1 61 ? -9.762 7.721 -4.642 1.00 1.53 61 ASP A N 10
ATOM 23637 C CA . ASP A 1 61 ? -9.289 8.621 -5.700 1.00 1.76 61 ASP A CA 10
ATOM 23638 C C . ASP A 1 61 ? -8.548 7.861 -6.799 1.00 1.86 61 ASP A C 10
ATOM 23639 O O . ASP A 1 61 ? -7.713 7.003 -6.521 1.00 1.92 61 ASP A O 10
ATOM 23648 N N . GLU A 1 62 ? -8.888 8.156 -8.050 1.00 2.16 62 GLU A N 10
ATOM 23649 C CA . GLU A 1 62 ? -8.127 7.670 -9.201 1.00 2.48 62 GLU A CA 10
ATOM 23650 C C . GLU A 1 62 ? -7.070 8.682 -9.597 1.00 2.50 62 GLU A C 10
ATOM 23651 O O . GLU A 1 62 ? -5.990 8.335 -10.073 1.00 2.73 62 GLU A O 10
ATOM 23663 N N . SER A 1 63 ? -7.410 9.937 -9.389 1.00 2.63 63 SER A N 10
ATOM 23664 C CA . SER A 1 63 ? -6.645 11.055 -9.931 1.00 2.91 63 SER A CA 10
ATOM 23665 C C . SER A 1 63 ? -5.560 11.505 -8.955 1.00 2.51 63 SER A C 10
ATOM 23666 O O . SER A 1 63 ? -4.998 12.596 -9.076 1.00 2.79 63 SER A O 10
ATOM 23674 N N . ASP A 1 64 ? -5.261 10.653 -7.997 1.00 2.30 64 ASP A N 10
ATOM 23675 C CA . ASP A 1 64 ? -4.259 10.947 -6.984 1.00 2.84 64 ASP A CA 10
ATOM 23676 C C . ASP A 1 64 ? -2.920 10.327 -7.361 1.00 2.91 64 ASP A C 10
ATOM 23677 O O . ASP A 1 64 ? -1.950 10.403 -6.606 1.00 3.29 64 ASP A O 10
ATOM 23686 N N . ILE A 1 65 ? -2.868 9.725 -8.547 1.00 3.08 65 ILE A N 10
ATOM 23687 C CA . ILE A 1 65 ? -1.650 9.084 -9.041 1.00 3.82 65 ILE A CA 10
ATOM 23688 C C . ILE A 1 65 ? -0.502 10.081 -9.181 1.00 3.38 65 ILE A C 10
ATOM 23689 O O . ILE A 1 65 ? 0.664 9.692 -9.239 1.00 3.61 65 ILE A O 10
ATOM 23705 N N . ILE A 1 66 ? -0.836 11.364 -9.232 1.00 3.13 66 ILE A N 10
ATOM 23706 C CA . ILE A 1 66 ? 0.172 12.413 -9.259 1.00 3.37 66 ILE A CA 10
ATOM 23707 C C . ILE A 1 66 ? 0.990 12.372 -7.971 1.00 2.57 66 ILE A C 10
ATOM 23708 O O . ILE A 1 66 ? 2.211 12.522 -7.986 1.00 2.63 66 ILE A O 10
ATOM 23724 N N . MET A 1 67 ? 0.304 12.115 -6.865 1.00 2.20 67 MET A N 10
ATOM 23725 C CA . MET A 1 67 ? 0.935 12.075 -5.554 1.00 2.34 67 MET A CA 10
ATOM 23726 C C . MET A 1 67 ? 1.863 10.868 -5.442 1.00 2.18 67 MET A C 10
ATOM 23727 O O . MET A 1 67 ? 2.861 10.902 -4.722 1.00 2.37 67 MET A O 10
ATOM 23741 N N . ALA A 1 68 ? 1.534 9.807 -6.172 1.00 2.43 68 ALA A N 10
ATOM 23742 C CA . ALA A 1 68 ? 2.361 8.607 -6.195 1.00 3.19 68 ALA A CA 10
ATOM 23743 C C . ALA A 1 68 ? 3.751 8.926 -6.726 1.00 3.16 68 ALA A C 10
ATOM 23744 O O . ALA A 1 68 ? 4.754 8.499 -6.164 1.00 3.57 68 ALA A O 10
ATOM 23751 N N . GLY A 1 69 ? 3.802 9.702 -7.800 1.00 3.03 69 GLY A N 10
ATOM 23752 C CA . GLY A 1 69 ? 5.075 10.076 -8.379 1.00 3.54 69 GLY A CA 10
ATOM 23753 C C . GLY A 1 69 ? 5.806 11.096 -7.530 1.00 3.10 69 GLY A C 10
ATOM 23754 O O . GLY A 1 69 ? 7.012 11.287 -7.675 1.00 3.43 69 GLY A O 10
ATOM 23758 N N . SER A 1 70 ? 5.078 11.728 -6.623 1.00 2.53 70 SER A N 10
ATOM 23759 C CA . SER A 1 70 ? 5.631 12.800 -5.813 1.00 2.48 70 SER A CA 10
ATOM 23760 C C . SER A 1 70 ? 6.399 12.270 -4.600 1.00 2.24 70 SER A C 10
ATOM 23761 O O . SER A 1 70 ? 7.271 12.964 -4.068 1.00 2.37 70 SER A O 10
ATOM 23769 N N . ILE A 1 71 ? 6.101 11.047 -4.162 1.00 2.15 71 ILE A N 10
ATOM 23770 C CA . ILE A 1 71 ? 6.787 10.498 -2.997 1.00 2.32 71 ILE A CA 10
ATOM 23771 C C . ILE A 1 71 ? 8.260 10.246 -3.310 1.00 2.85 71 ILE A C 10
ATOM 23772 O O . ILE A 1 71 ? 9.135 10.755 -2.615 1.00 3.10 71 ILE A O 10
ATOM 23788 N N . PHE A 1 72 ? 8.529 9.521 -4.392 1.00 3.28 72 PHE A N 10
ATOM 23789 C CA . PHE A 1 72 ? 9.895 9.199 -4.780 1.00 3.99 72 PHE A CA 10
ATOM 23790 C C . PHE A 1 72 ? 10.581 10.435 -5.358 1.00 3.94 72 PHE A C 10
ATOM 23791 O O . PHE A 1 72 ? 11.808 10.527 -5.385 1.00 4.38 72 PHE A O 10
ATOM 23808 N N . TYR A 1 73 ? 9.765 11.389 -5.793 1.00 3.58 73 TYR A N 10
ATOM 23809 C CA . TYR A 1 73 ? 10.251 12.634 -6.377 1.00 3.74 73 TYR A CA 10
ATOM 23810 C C . TYR A 1 73 ? 11.135 13.391 -5.387 1.00 3.22 73 TYR A C 10
ATOM 23811 O O . TYR A 1 73 ? 12.235 13.815 -5.728 1.00 3.64 73 TYR A O 10
ATOM 23829 N N . HIS A 1 74 ? 10.646 13.566 -4.162 1.00 2.66 74 HIS A N 10
ATOM 23830 C CA . HIS A 1 74 ? 11.405 14.296 -3.147 1.00 2.53 74 HIS A CA 10
ATOM 23831 C C . HIS A 1 74 ? 12.077 13.338 -2.160 1.00 2.31 74 HIS A C 10
ATOM 23832 O O . HIS A 1 74 ? 12.768 13.766 -1.236 1.00 2.39 74 HIS A O 10
ATOM 23847 N N . GLU A 1 75 ? 11.875 12.042 -2.375 1.00 2.65 75 GLU A N 10
ATOM 23848 C CA . GLU A 1 75 ? 12.334 11.017 -1.440 1.00 3.11 75 GLU A CA 10
ATOM 23849 C C . GLU A 1 75 ? 13.856 11.003 -1.321 1.00 2.88 75 GLU A C 10
ATOM 23850 O O . GLU A 1 75 ? 14.396 11.097 -0.224 1.00 2.88 75 GLU A O 10
ATOM 23862 N N . ARG A 1 76 ? 14.547 10.910 -2.450 1.00 3.13 76 ARG A N 10
ATOM 23863 C CA . ARG A 1 76 ? 15.997 10.772 -2.432 1.00 3.53 76 ARG A CA 10
ATOM 23864 C C . ARG A 1 76 ? 16.680 12.080 -2.053 1.00 3.11 76 ARG A C 10
ATOM 23865 O O . ARG A 1 76 ? 17.618 12.092 -1.260 1.00 3.34 76 ARG A O 10
ATOM 23886 N N . ALA A 1 77 ? 16.203 13.183 -2.605 1.00 2.87 77 ALA A N 10
ATOM 23887 C CA . ALA A 1 77 ? 16.803 14.484 -2.341 1.00 3.25 77 ALA A CA 10
ATOM 23888 C C . ALA A 1 77 ? 16.761 14.829 -0.853 1.00 2.97 77 ALA A C 10
ATOM 23889 O O . ALA A 1 77 ? 17.785 15.155 -0.252 1.00 3.34 77 ALA A O 10
ATOM 23896 N N . ALA A 1 78 ? 15.576 14.758 -0.264 1.00 2.67 78 ALA A N 10
ATOM 23897 C CA . ALA A 1 78 ? 15.407 15.127 1.134 1.00 2.96 78 ALA A CA 10
ATOM 23898 C C . ALA A 1 78 ? 15.570 13.937 2.077 1.00 2.75 78 ALA A C 10
ATOM 23899 O O . ALA A 1 78 ? 16.466 13.915 2.919 1.00 3.00 78 ALA A O 10
ATOM 23906 N N . ASP A 1 79 ? 14.711 12.946 1.912 1.00 2.54 79 ASP A N 10
ATOM 23907 C CA . ASP A 1 79 ? 14.523 11.903 2.916 1.00 2.71 79 ASP A CA 10
ATOM 23908 C C . ASP A 1 79 ? 15.571 10.792 2.875 1.00 2.42 79 ASP A C 10
ATOM 23909 O O . ASP A 1 79 ? 15.646 10.021 3.820 1.00 2.51 79 ASP A O 10
ATOM 23918 N N . LEU A 1 80 ? 16.357 10.700 1.799 1.00 2.27 80 LEU A N 10
ATOM 23919 C CA . LEU A 1 80 ? 17.297 9.575 1.602 1.00 2.33 80 LEU A CA 10
ATOM 23920 C C . LEU A 1 80 ? 18.068 9.223 2.882 1.00 2.25 80 LEU A C 10
ATOM 23921 O O . LEU A 1 80 ? 18.106 8.059 3.289 1.00 2.17 80 LEU A O 10
ATOM 23937 N N . SER A 1 81 ? 18.672 10.226 3.513 1.00 2.36 81 SER A N 10
ATOM 23938 C CA . SER A 1 81 ? 19.475 10.010 4.714 1.00 2.45 81 SER A CA 10
ATOM 23939 C C . SER A 1 81 ? 18.636 9.358 5.819 1.00 2.33 81 SER A C 10
ATOM 23940 O O . SER A 1 81 ? 19.096 8.449 6.520 1.00 2.28 81 SER A O 10
ATOM 23948 N N . GLY A 1 82 ? 17.399 9.810 5.957 1.00 2.38 82 GLY A N 10
ATOM 23949 C CA . GLY A 1 82 ? 16.498 9.219 6.920 1.00 2.40 82 GLY A CA 10
ATOM 23950 C C . GLY A 1 82 ? 15.991 7.869 6.461 1.00 2.16 82 GLY A C 10
ATOM 23951 O O . GLY A 1 82 ? 15.834 6.956 7.266 1.00 2.10 82 GLY A O 10
ATOM 23955 N N . LEU A 1 83 ? 15.758 7.750 5.157 1.00 2.08 83 LEU A N 10
ATOM 23956 C CA . LEU A 1 83 ? 15.234 6.532 4.548 1.00 1.95 83 LEU A CA 10
ATOM 23957 C C . LEU A 1 83 ? 16.109 5.334 4.888 1.00 1.77 83 LEU A C 10
ATOM 23958 O O . LEU A 1 83 ? 15.615 4.333 5.412 1.00 1.61 83 LEU A O 10
ATOM 23974 N N . VAL A 1 84 ? 17.405 5.449 4.607 1.00 1.84 84 VAL A N 10
ATOM 23975 C CA . VAL A 1 84 ? 18.334 4.350 4.841 1.00 1.78 84 VAL A CA 10
ATOM 23976 C C . VAL A 1 84 ? 18.270 3.871 6.292 1.00 1.72 84 VAL A C 10
ATOM 23977 O O . VAL A 1 84 ? 18.136 2.678 6.548 1.00 1.62 84 VAL A O 10
ATOM 23990 N N . GLU A 1 85 ? 18.325 4.804 7.240 1.00 1.84 85 GLU A N 10
ATOM 23991 C CA . GLU A 1 85 ? 18.320 4.446 8.651 1.00 1.85 85 GLU A CA 10
ATOM 23992 C C . GLU A 1 85 ? 16.931 4.025 9.126 1.00 1.74 85 GLU A C 10
ATOM 23993 O O . GLU A 1 85 ? 16.799 3.323 10.126 1.00 1.76 85 GLU A O 10
ATOM 24005 N N . ARG A 1 86 ? 15.897 4.450 8.411 1.00 1.67 86 ARG A N 10
ATOM 24006 C CA . ARG A 1 86 ? 14.529 4.171 8.824 1.00 1.60 86 ARG A CA 10
ATOM 24007 C C . ARG A 1 86 ? 14.169 2.708 8.594 1.00 1.44 86 ARG A C 10
ATOM 24008 O O . ARG A 1 86 ? 14.175 1.916 9.532 1.00 1.46 86 ARG A O 10
ATOM 24029 N N . VAL A 1 87 ? 13.958 2.327 7.340 1.00 1.32 87 VAL A N 10
ATOM 24030 C CA . VAL A 1 87 ? 13.423 1.001 7.019 1.00 1.20 87 VAL A CA 10
ATOM 24031 C C . VAL A 1 87 ? 14.431 -0.099 7.371 1.00 1.24 87 VAL A C 10
ATOM 24032 O O . VAL A 1 87 ? 14.059 -1.257 7.595 1.00 1.25 87 VAL A O 10
ATOM 24045 N N . MET A 1 88 ? 15.700 0.280 7.458 1.00 1.34 88 MET A N 10
ATOM 24046 C CA . MET A 1 88 ? 16.740 -0.619 7.945 1.00 1.47 88 MET A CA 10
ATOM 24047 C C . MET A 1 88 ? 16.393 -1.153 9.331 1.00 1.54 88 MET A C 10
ATOM 24048 O O . MET A 1 88 ? 16.731 -2.283 9.675 1.00 1.65 88 MET A O 10
ATOM 24062 N N . GLN A 1 89 ? 15.713 -0.341 10.126 1.00 1.57 89 GLN A N 10
ATOM 24063 C CA . GLN A 1 89 ? 15.318 -0.756 11.460 1.00 1.71 89 GLN A CA 10
ATOM 24064 C C . GLN A 1 89 ? 13.933 -1.406 11.438 1.00 1.67 89 GLN A C 10
ATOM 24065 O O . GLN A 1 89 ? 13.624 -2.255 12.272 1.00 1.81 89 GLN A O 10
ATOM 24079 N N . LEU A 1 90 ? 13.107 -0.998 10.479 1.00 1.53 90 LEU A N 10
ATOM 24080 C CA . LEU A 1 90 ? 11.783 -1.563 10.294 1.00 1.49 90 LEU A CA 10
ATOM 24081 C C . LEU A 1 90 ? 11.840 -3.049 9.956 1.00 1.47 90 LEU A C 10
ATOM 24082 O O . LEU A 1 90 ? 11.331 -3.883 10.705 1.00 1.68 90 LEU A O 10
ATOM 24098 N N . THR A 1 91 ? 12.472 -3.386 8.839 1.00 1.33 91 THR A N 10
ATOM 24099 C CA . THR A 1 91 ? 12.495 -4.767 8.376 1.00 1.41 91 THR A CA 10
ATOM 24100 C C . THR A 1 91 ? 13.914 -5.254 8.095 1.00 1.74 91 THR A C 10
ATOM 24101 O O . THR A 1 91 ? 14.112 -6.265 7.418 1.00 2.04 91 THR A O 10
ATOM 24112 N N . GLY A 1 92 ? 14.897 -4.534 8.621 1.00 1.87 92 GLY A N 10
ATOM 24113 C CA . GLY A 1 92 ? 16.285 -4.910 8.423 1.00 2.28 92 GLY A CA 10
ATOM 24114 C C . GLY A 1 92 ? 16.697 -4.830 6.969 1.00 2.01 92 GLY A C 10
ATOM 24115 O O . GLY A 1 92 ? 17.404 -5.700 6.467 1.00 2.42 92 GLY A O 10
ATOM 24119 N N . CYS A 1 93 ? 16.243 -3.792 6.287 1.00 1.61 93 CYS A N 10
ATOM 24120 C CA . CYS A 1 93 ? 16.537 -3.626 4.872 1.00 1.56 93 CYS A CA 10
ATOM 24121 C C . CYS A 1 93 ? 17.457 -2.437 4.650 1.00 1.63 93 CYS A C 10
ATOM 24122 O O . CYS A 1 93 ? 17.123 -1.310 5.013 1.00 1.74 93 CYS A O 10
ATOM 24130 N N . ASP A 1 94 ? 18.617 -2.698 4.059 1.00 1.90 94 ASP A N 10
ATOM 24131 C CA . ASP A 1 94 ? 19.558 -1.634 3.728 1.00 2.07 94 ASP A CA 10
ATOM 24132 C C . ASP A 1 94 ? 18.979 -0.742 2.642 1.00 1.80 94 ASP A C 10
ATOM 24133 O O . ASP A 1 94 ? 18.013 -1.122 1.975 1.00 1.59 94 ASP A O 10
ATOM 24142 N N . GLU A 1 95 ? 19.588 0.424 2.456 1.00 1.97 95 GLU A N 10
ATOM 24143 C CA . GLU A 1 95 ? 19.040 1.479 1.602 1.00 1.90 95 GLU A CA 10
ATOM 24144 C C . GLU A 1 95 ? 18.610 0.956 0.228 1.00 1.72 95 GLU A C 10
ATOM 24145 O O . GLU A 1 95 ? 17.539 1.305 -0.259 1.00 1.62 95 GLU A O 10
ATOM 24157 N N . ASP A 1 96 ? 19.443 0.120 -0.388 1.00 1.80 96 ASP A N 10
ATOM 24158 C CA . ASP A 1 96 ? 19.163 -0.393 -1.732 1.00 1.76 96 ASP A CA 10
ATOM 24159 C C . ASP A 1 96 ? 17.818 -1.113 -1.772 1.00 1.53 96 ASP A C 10
ATOM 24160 O O . ASP A 1 96 ? 16.960 -0.820 -2.611 1.00 1.48 96 ASP A O 10
ATOM 24169 N N . THR A 1 97 ? 17.637 -2.039 -0.853 1.00 1.49 97 THR A N 10
ATOM 24170 C CA . THR A 1 97 ? 16.405 -2.798 -0.763 1.00 1.37 97 THR A CA 10
ATOM 24171 C C . THR A 1 97 ? 15.272 -1.898 -0.286 1.00 1.16 97 THR A C 10
ATOM 24172 O O . THR A 1 97 ? 14.172 -1.922 -0.831 1.00 1.11 97 THR A O 10
ATOM 24183 N N . ALA A 1 98 ? 15.569 -1.078 0.714 1.00 1.16 98 ALA A N 10
ATOM 24184 C CA . ALA A 1 98 ? 14.622 -0.119 1.250 1.00 1.07 98 ALA A CA 10
ATOM 24185 C C . ALA A 1 98 ? 14.038 0.778 0.155 1.00 1.11 98 ALA A C 10
ATOM 24186 O O . ALA A 1 98 ? 12.841 1.063 0.157 1.00 1.14 98 ALA A O 10
ATOM 24193 N N . GLU A 1 99 ? 14.892 1.203 -0.773 1.00 1.25 99 GLU A N 10
ATOM 24194 C CA . GLU A 1 99 ? 14.502 2.113 -1.849 1.00 1.40 99 GLU A CA 10
ATOM 24195 C C . GLU A 1 99 ? 13.316 1.574 -2.647 1.00 1.34 99 GLU A C 10
ATOM 24196 O O . GLU A 1 99 ? 12.293 2.245 -2.782 1.00 1.47 99 GLU A O 10
ATOM 24208 N N . GLU A 1 100 ? 13.453 0.360 -3.170 1.00 1.26 100 GLU A N 10
ATOM 24209 C CA . GLU A 1 100 ? 12.398 -0.241 -3.987 1.00 1.36 100 GLU A CA 10
ATOM 24210 C C . GLU A 1 100 ? 11.175 -0.589 -3.150 1.00 1.47 100 GLU A C 10
ATOM 24211 O O . GLU A 1 100 ? 10.033 -0.428 -3.582 1.00 1.77 100 GLU A O 10
ATOM 24223 N N . LEU A 1 101 ? 11.439 -1.085 -1.965 1.00 1.44 101 LEU A N 10
ATOM 24224 C CA . LEU A 1 101 ? 10.397 -1.477 -1.013 1.00 1.76 101 LEU A CA 10
ATOM 24225 C C . LEU A 1 101 ? 9.423 -0.337 -0.683 1.00 1.68 101 LEU A C 10
ATOM 24226 O O . LEU A 1 101 ? 8.270 -0.600 -0.340 1.00 1.93 101 LEU A O 10
ATOM 24242 N N . ILE A 1 102 ? 9.875 0.914 -0.790 1.00 1.52 102 ILE A N 10
ATOM 24243 C CA . ILE A 1 102 ? 9.024 2.070 -0.474 1.00 1.52 102 ILE A CA 10
ATOM 24244 C C . ILE A 1 102 ? 7.726 2.054 -1.283 1.00 1.36 102 ILE A C 10
ATOM 24245 O O . ILE A 1 102 ? 6.641 2.215 -0.727 1.00 1.58 102 ILE A O 10
ATOM 24261 N N . SER A 1 103 ? 7.838 1.853 -2.586 1.00 1.28 103 SER A N 10
ATOM 24262 C CA . SER A 1 103 ? 6.671 1.838 -3.456 1.00 1.49 103 SER A CA 10
ATOM 24263 C C . SER A 1 103 ? 6.318 0.413 -3.866 1.00 1.45 103 SER A C 10
ATOM 24264 O O . SER A 1 103 ? 5.486 0.203 -4.754 1.00 1.73 103 SER A O 10
ATOM 24272 N N . GLN A 1 104 ? 6.958 -0.557 -3.216 1.00 1.25 104 GLN A N 10
ATOM 24273 C CA . GLN A 1 104 ? 6.778 -1.968 -3.542 1.00 1.32 104 GLN A CA 10
ATOM 24274 C C . GLN A 1 104 ? 7.217 -2.264 -4.972 1.00 1.47 104 GLN A C 10
ATOM 24275 O O . GLN A 1 104 ? 6.487 -2.872 -5.751 1.00 1.65 104 GLN A O 10
ATOM 24289 N N . ARG A 1 105 ? 8.422 -1.822 -5.313 1.00 1.50 105 ARG A N 10
ATOM 24290 C CA . ARG A 1 105 ? 9.003 -2.111 -6.618 1.00 1.76 105 ARG A CA 10
ATOM 24291 C C . ARG A 1 105 ? 9.659 -3.488 -6.609 1.00 1.82 105 ARG A C 10
ATOM 24292 O O . ARG A 1 105 ? 10.457 -3.820 -7.487 1.00 2.09 105 ARG A O 10
ATOM 24313 N N . ILE A 1 106 ? 9.321 -4.267 -5.599 1.00 1.66 106 ILE A N 10
ATOM 24314 C CA . ILE A 1 106 ? 9.791 -5.636 -5.468 1.00 1.73 106 ILE A CA 10
ATOM 24315 C C . ILE A 1 106 ? 8.789 -6.586 -6.122 1.00 1.62 106 ILE A C 10
ATOM 24316 O O . ILE A 1 106 ? 7.580 -6.481 -5.911 1.00 1.62 106 ILE A O 10
ATOM 24332 N N . ASP A 1 107 ? 9.302 -7.482 -6.955 1.00 1.75 107 ASP A N 10
ATOM 24333 C CA . ASP A 1 107 ? 8.473 -8.408 -7.713 1.00 1.88 107 ASP A CA 10
ATOM 24334 C C . ASP A 1 107 ? 8.576 -9.824 -7.148 1.00 1.86 107 ASP A C 10
ATOM 24335 O O . ASP A 1 107 ? 8.769 -10.010 -5.948 1.00 1.81 107 ASP A O 10
ATOM 24344 N N . VAL A 1 108 ? 8.457 -10.818 -8.021 1.00 2.07 108 VAL A N 10
ATOM 24345 C CA . VAL A 1 108 ? 8.556 -12.227 -7.636 1.00 2.19 108 VAL A CA 10
ATOM 24346 C C . VAL A 1 108 ? 9.946 -12.570 -7.065 1.00 2.19 108 VAL A C 10
ATOM 24347 O O . VAL A 1 108 ? 10.164 -13.662 -6.547 1.00 2.32 108 VAL A O 10
ATOM 24360 N N . PHE A 1 109 ? 10.869 -11.616 -7.169 1.00 2.25 109 PHE A N 10
ATOM 24361 C CA . PHE A 1 109 ? 12.246 -11.773 -6.697 1.00 2.56 109 PHE A CA 10
ATOM 24362 C C . PHE A 1 109 ? 12.309 -12.299 -5.256 1.00 2.51 109 PHE A C 10
ATOM 24363 O O . PHE A 1 109 ? 13.042 -13.239 -4.967 1.00 2.74 109 PHE A O 10
ATOM 24380 N N . ASN A 1 110 ? 11.529 -11.687 -4.372 1.00 2.34 110 ASN A N 10
ATOM 24381 C CA . ASN A 1 110 ? 11.525 -12.034 -2.942 1.00 2.53 110 ASN A CA 10
ATOM 24382 C C . ASN A 1 110 ? 10.741 -13.317 -2.723 1.00 2.51 110 ASN A C 10
ATOM 24383 O O . ASN A 1 110 ? 11.029 -14.114 -1.830 1.00 2.80 110 ASN A O 10
ATOM 24394 N N . LEU A 1 111 ? 9.739 -13.474 -3.563 1.00 2.33 111 LEU A N 10
ATOM 24395 C CA . LEU A 1 111 ? 8.883 -14.657 -3.591 1.00 2.49 111 LEU A CA 10
ATOM 24396 C C . LEU A 1 111 ? 9.662 -15.931 -3.931 1.00 2.63 111 LEU A C 10
ATOM 24397 O O . LEU A 1 111 ? 10.869 -15.890 -4.139 1.00 2.59 111 LEU A O 10
ATOM 24413 N N . ASP A 1 112 ? 8.909 -17.040 -3.939 1.00 2.96 112 ASP A N 10
ATOM 24414 C CA . ASP A 1 112 ? 9.383 -18.451 -4.025 1.00 3.20 112 ASP A CA 10
ATOM 24415 C C . ASP A 1 112 ? 10.803 -18.693 -4.574 1.00 3.06 112 ASP A C 10
ATOM 24416 O O . ASP A 1 112 ? 11.468 -19.623 -4.115 1.00 3.21 112 ASP A O 10
ATOM 24425 N N . ASP A 1 113 ? 11.257 -17.921 -5.557 1.00 3.02 113 ASP A N 10
ATOM 24426 C CA . ASP A 1 113 ? 12.631 -18.054 -6.058 1.00 3.16 113 ASP A CA 10
ATOM 24427 C C . ASP A 1 113 ? 13.628 -18.046 -4.899 1.00 3.03 113 ASP A C 10
ATOM 24428 O O . ASP A 1 113 ? 14.535 -18.876 -4.832 1.00 3.27 113 ASP A O 10
ATOM 24437 N N . ILE A 1 114 ? 13.442 -17.097 -3.993 1.00 2.91 114 ILE A N 10
ATOM 24438 C CA . ILE A 1 114 ? 14.195 -17.047 -2.749 1.00 2.89 114 ILE A CA 10
ATOM 24439 C C . ILE A 1 114 ? 13.333 -17.662 -1.637 1.00 2.68 114 ILE A C 10
ATOM 24440 O O . ILE A 1 114 ? 12.191 -18.039 -1.893 1.00 2.81 114 ILE A O 10
ATOM 24456 N N . ASP A 1 115 ? 13.873 -17.802 -0.424 1.00 2.53 115 ASP A N 10
ATOM 24457 C CA . ASP A 1 115 ? 13.108 -18.350 0.699 1.00 2.49 115 ASP A CA 10
ATOM 24458 C C . ASP A 1 115 ? 11.917 -17.461 1.035 1.00 2.34 115 ASP A C 10
ATOM 24459 O O . ASP A 1 115 ? 11.989 -16.629 1.941 1.00 2.21 115 ASP A O 10
ATOM 24468 N N . ALA A 1 116 ? 10.811 -17.669 0.338 1.00 2.39 116 ALA A N 10
ATOM 24469 C CA . ALA A 1 116 ? 9.615 -16.865 0.537 1.00 2.28 116 ALA A CA 10
ATOM 24470 C C . ALA A 1 116 ? 8.841 -17.333 1.765 1.00 2.35 116 ALA A C 10
ATOM 24471 O O . ALA A 1 116 ? 7.644 -17.095 1.889 1.00 2.37 116 ALA A O 10
ATOM 24478 N N . SER A 1 117 ? 9.528 -18.027 2.658 1.00 2.45 117 SER A N 10
ATOM 24479 C CA . SER A 1 117 ? 8.972 -18.363 3.951 1.00 2.54 117 SER A CA 10
ATOM 24480 C C . SER A 1 117 ? 9.273 -17.230 4.927 1.00 2.33 117 SER A C 10
ATOM 24481 O O . SER A 1 117 ? 8.363 -16.593 5.461 1.00 2.27 117 SER A O 10
ATOM 24489 N N . ASP A 1 118 ? 10.561 -16.953 5.115 1.00 2.27 118 ASP A N 10
ATOM 24490 C CA . ASP A 1 118 ? 10.991 -15.860 5.981 1.00 2.14 118 ASP A CA 10
ATOM 24491 C C . ASP A 1 118 ? 10.820 -14.528 5.272 1.00 1.89 118 ASP A C 10
ATOM 24492 O O . ASP A 1 118 ? 10.426 -13.531 5.876 1.00 1.80 118 ASP A O 10
ATOM 24501 N N . ALA A 1 119 ? 11.095 -14.521 3.979 1.00 1.82 119 ALA A N 10
ATOM 24502 C CA . ALA A 1 119 ? 10.958 -13.316 3.182 1.00 1.62 119 ALA A CA 10
ATOM 24503 C C . ALA A 1 119 ? 9.511 -12.833 3.172 1.00 1.57 119 ALA A C 10
ATOM 24504 O O . ALA A 1 119 ? 9.253 -11.634 3.122 1.00 1.43 119 ALA A O 10
ATOM 24511 N N . ALA A 1 120 ? 8.572 -13.770 3.255 1.00 1.74 120 ALA A N 10
ATOM 24512 C CA . ALA A 1 120 ? 7.154 -13.433 3.231 1.00 1.79 120 ALA A CA 10
ATOM 24513 C C . ALA A 1 120 ? 6.703 -12.812 4.546 1.00 1.74 120 ALA A C 10
ATOM 24514 O O . ALA A 1 120 ? 5.913 -11.868 4.548 1.00 1.71 120 ALA A O 10
ATOM 24521 N N . GLU A 1 121 ? 7.203 -13.334 5.663 1.00 1.78 121 GLU A N 10
ATOM 24522 C CA . GLU A 1 121 ? 6.811 -12.810 6.964 1.00 1.80 121 GLU A CA 10
ATOM 24523 C C . GLU A 1 121 ? 7.365 -11.399 7.151 1.00 1.55 121 GLU A C 10
ATOM 24524 O O . GLU A 1 121 ? 6.685 -10.525 7.689 1.00 1.53 121 GLU A O 10
ATOM 24536 N N . LEU A 1 122 ? 8.581 -11.165 6.662 1.00 1.41 122 LEU A N 10
ATOM 24537 C CA . LEU A 1 122 ? 9.138 -9.818 6.641 1.00 1.22 122 LEU A CA 10
ATOM 24538 C C . LEU A 1 122 ? 8.403 -8.954 5.625 1.00 1.12 122 LEU A C 10
ATOM 24539 O O . LEU A 1 122 ? 8.158 -7.774 5.864 1.00 1.01 122 LEU A O 10
ATOM 24555 N N . SER A 1 123 ? 8.042 -9.551 4.493 1.00 1.22 123 SER A N 10
ATOM 24556 C CA . SER A 1 123 ? 7.302 -8.848 3.453 1.00 1.23 123 SER A CA 10
ATOM 24557 C C . SER A 1 123 ? 5.958 -8.366 3.992 1.00 1.20 123 SER A C 10
ATOM 24558 O O . SER A 1 123 ? 5.438 -7.342 3.560 1.00 1.15 123 SER A O 10
ATOM 24566 N N . TRP A 1 124 ? 5.413 -9.098 4.954 1.00 1.28 124 TRP A N 10
ATOM 24567 C CA . TRP A 1 124 ? 4.154 -8.726 5.582 1.00 1.32 124 TRP A CA 10
ATOM 24568 C C . TRP A 1 124 ? 4.320 -7.409 6.342 1.00 1.15 124 TRP A C 10
ATOM 24569 O O . TRP A 1 124 ? 3.396 -6.598 6.414 1.00 1.16 124 TRP A O 10
ATOM 24590 N N . GLU A 1 125 ? 5.515 -7.195 6.887 1.00 1.05 125 GLU A N 10
ATOM 24591 C CA . GLU A 1 125 ? 5.834 -5.949 7.567 1.00 0.94 125 GLU A CA 10
ATOM 24592 C C . GLU A 1 125 ? 6.177 -4.871 6.545 1.00 0.81 125 GLU A C 10
ATOM 24593 O O . GLU A 1 125 ? 5.804 -3.711 6.701 1.00 0.79 125 GLU A O 10
ATOM 24605 N N . ILE A 1 126 ? 6.896 -5.270 5.499 1.00 0.81 126 ILE A N 10
ATOM 24606 C CA . ILE A 1 126 ? 7.251 -4.368 4.408 1.00 0.78 126 ILE A CA 10
ATOM 24607 C C . ILE A 1 126 ? 6.000 -3.818 3.732 1.00 0.81 126 ILE A C 10
ATOM 24608 O O . ILE A 1 126 ? 5.912 -2.630 3.424 1.00 0.83 126 ILE A O 10
ATOM 24624 N N . GLN A 1 127 ? 5.030 -4.690 3.525 1.00 0.89 127 GLN A N 10
ATOM 24625 C CA . GLN A 1 127 ? 3.785 -4.332 2.895 1.00 0.97 127 GLN A CA 10
ATOM 24626 C C . GLN A 1 127 ? 2.968 -3.422 3.825 1.00 0.95 127 GLN A C 10
ATOM 24627 O O . GLN A 1 127 ? 2.108 -2.657 3.386 1.00 1.02 127 GLN A O 10
ATOM 24641 N N . ALA A 1 128 ? 3.276 -3.489 5.112 1.00 0.91 128 ALA A N 10
ATOM 24642 C CA . ALA A 1 128 ? 2.640 -2.630 6.094 1.00 0.97 128 ALA A CA 10
ATOM 24643 C C . ALA A 1 128 ? 3.228 -1.222 6.047 1.00 1.01 128 ALA A C 10
ATOM 24644 O O . ALA A 1 128 ? 2.499 -0.231 6.013 1.00 1.13 128 ALA A O 10
ATOM 24651 N N . ILE A 1 129 ? 4.556 -1.145 6.039 1.00 0.97 129 ILE A N 10
ATOM 24652 C CA . ILE A 1 129 ? 5.252 0.134 6.080 1.00 1.08 129 ILE A CA 10
ATOM 24653 C C . ILE A 1 129 ? 5.084 0.904 4.772 1.00 1.13 129 ILE A C 10
ATOM 24654 O O . ILE A 1 129 ? 5.004 2.133 4.773 1.00 1.31 129 ILE A O 10
ATOM 24670 N N . THR A 1 130 ? 5.011 0.173 3.662 1.00 1.05 130 THR A N 10
ATOM 24671 C CA . THR A 1 130 ? 4.845 0.787 2.353 1.00 1.19 130 THR A CA 10
ATOM 24672 C C . THR A 1 130 ? 3.500 1.511 2.268 1.00 1.27 130 THR A C 10
ATOM 24673 O O . THR A 1 130 ? 3.415 2.620 1.735 1.00 1.41 130 THR A O 10
ATOM 24684 N N . ALA A 1 131 ? 2.462 0.898 2.838 1.00 1.24 131 ALA A N 10
ATOM 24685 C CA . ALA A 1 131 ? 1.125 1.473 2.820 1.00 1.40 131 ALA A CA 10
ATOM 24686 C C . ALA A 1 131 ? 1.067 2.740 3.664 1.00 1.61 131 ALA A C 10
ATOM 24687 O O . ALA A 1 131 ? 0.559 3.766 3.217 1.00 1.89 131 ALA A O 10
ATOM 24694 N N . LYS A 1 132 ? 1.607 2.665 4.878 1.00 1.58 132 LYS A N 10
ATOM 24695 C CA . LYS A 1 132 ? 1.595 3.799 5.799 1.00 1.87 132 LYS A CA 10
ATOM 24696 C C . LYS A 1 132 ? 2.228 5.038 5.176 1.00 1.85 132 LYS A C 10
ATOM 24697 O O . LYS A 1 132 ? 1.718 6.149 5.329 1.00 2.20 132 LYS A O 10
ATOM 24716 N N . ALA A 1 133 ? 3.330 4.844 4.465 1.00 1.54 133 ALA A N 10
ATOM 24717 C CA . ALA A 1 133 ? 4.054 5.954 3.864 1.00 1.58 133 ALA A CA 10
ATOM 24718 C C . ALA A 1 133 ? 3.254 6.598 2.732 1.00 1.78 133 ALA A C 10
ATOM 24719 O O . ALA A 1 133 ? 2.806 7.742 2.843 1.00 2.06 133 ALA A O 10
ATOM 24726 N N . ALA A 1 134 ? 3.043 5.842 1.663 1.00 1.77 134 ALA A N 10
ATOM 24727 C CA . ALA A 1 134 ? 2.461 6.388 0.443 1.00 2.20 134 ALA A CA 10
ATOM 24728 C C . ALA A 1 134 ? 1.013 6.843 0.643 1.00 2.59 134 ALA A C 10
ATOM 24729 O O . ALA A 1 134 ? 0.554 7.771 -0.022 1.00 3.00 134 ALA A O 10
ATOM 24736 N N . LYS A 1 135 ? 0.299 6.200 1.560 1.00 2.60 135 LYS A N 10
ATOM 24737 C CA . LYS A 1 135 ? -1.099 6.550 1.807 1.00 3.11 135 LYS A CA 10
ATOM 24738 C C . LYS A 1 135 ? -1.218 7.926 2.455 1.00 3.24 135 LYS A C 10
ATOM 24739 O O . LYS A 1 135 ? -2.100 8.712 2.100 1.00 3.71 135 LYS A O 10
ATOM 24758 N N . THR A 1 136 ? -0.323 8.211 3.390 1.00 2.94 136 THR A N 10
ATOM 24759 C CA . THR A 1 136 ? -0.361 9.457 4.149 1.00 3.14 136 THR A CA 10
ATOM 24760 C C . THR A 1 136 ? -0.188 10.677 3.240 1.00 2.85 136 THR A C 10
ATOM 24761 O O . THR A 1 136 ? -0.721 11.754 3.516 1.00 3.27 136 THR A O 10
ATOM 24772 N N . LEU A 1 137 ? 0.536 10.500 2.141 1.00 2.34 137 LEU A N 10
ATOM 24773 C CA . LEU A 1 137 ? 0.757 11.591 1.195 1.00 2.40 137 LEU A CA 10
ATOM 24774 C C . LEU A 1 137 ? -0.526 11.979 0.456 1.00 2.69 137 LEU A C 10
ATOM 24775 O O . LEU A 1 137 ? -0.654 13.108 -0.021 1.00 3.15 137 LEU A O 10
ATOM 24791 N N . GLY A 1 138 ? -1.472 11.053 0.371 1.00 2.73 138 GLY A N 10
ATOM 24792 C CA . GLY A 1 138 ? -2.722 11.334 -0.318 1.00 3.20 138 GLY A CA 10
ATOM 24793 C C . GLY A 1 138 ? -2.870 10.528 -1.589 1.00 2.99 138 GLY A C 10
ATOM 24794 O O . GLY A 1 138 ? -3.298 11.045 -2.618 1.00 3.52 138 GLY A O 10
ATOM 24798 N N . PHE A 1 139 ? -2.503 9.261 -1.508 1.00 2.55 139 PHE A N 10
ATOM 24799 C CA . PHE A 1 139 ? -2.574 8.346 -2.637 1.00 2.51 139 PHE A CA 10
ATOM 24800 C C . PHE A 1 139 ? -3.279 7.064 -2.186 1.00 2.10 139 PHE A C 10
ATOM 24801 O O . PHE A 1 139 ? -3.624 6.948 -1.008 1.00 2.55 139 PHE A O 10
ATOM 24818 N N . ARG A 1 140 ? -3.491 6.102 -3.095 1.00 2.05 140 ARG A N 10
ATOM 24819 C CA . ARG A 1 140 ? -4.028 4.789 -2.706 1.00 2.32 140 ARG A CA 10
ATOM 24820 C C . ARG A 1 140 ? -3.088 4.199 -1.668 1.00 1.95 140 ARG A C 10
ATOM 24821 O O . ARG A 1 140 ? -3.472 3.438 -0.789 1.00 2.68 140 ARG A O 10
ATOM 24842 N N . GLY A 1 141 ? -1.863 4.651 -1.785 1.00 1.63 141 GLY A N 10
ATOM 24843 C CA . GLY A 1 141 ? -0.833 4.447 -0.810 1.00 2.31 141 GLY A CA 10
ATOM 24844 C C . GLY A 1 141 ? -0.185 3.085 -0.775 1.00 2.33 141 GLY A C 10
ATOM 24845 O O . GLY A 1 141 ? 0.713 2.882 0.035 1.00 3.15 141 GLY A O 10
ATOM 24849 N N . VAL A 1 142 ? -0.593 2.143 -1.610 1.00 1.67 142 VAL A N 10
ATOM 24850 C CA . VAL A 1 142 ? 0.341 1.109 -2.034 1.00 1.71 142 VAL A CA 10
ATOM 24851 C C . VAL A 1 142 ? -0.153 0.338 -3.261 1.00 1.59 142 VAL A C 10
ATOM 24852 O O . VAL A 1 142 ? -1.345 0.359 -3.579 1.00 1.54 142 VAL A O 10
ATOM 24865 N N . SER A 1 143 ? 0.762 -0.371 -3.915 1.00 1.80 143 SER A N 10
ATOM 24866 C CA . SER A 1 143 ? 0.424 -1.258 -5.013 1.00 1.82 143 SER A CA 10
ATOM 24867 C C . SER A 1 143 ? 1.250 -2.537 -4.942 1.00 1.84 143 SER A C 10
ATOM 24868 O O . SER A 1 143 ? 2.468 -2.494 -4.794 1.00 2.00 143 SER A O 10
ATOM 24876 N N . MET A 1 144 ? 0.564 -3.661 -5.044 1.00 1.76 144 MET A N 10
ATOM 24877 C CA . MET A 1 144 ? 1.198 -4.966 -5.119 1.00 1.87 144 MET A CA 10
ATOM 24878 C C . MET A 1 144 ? 1.330 -5.329 -6.581 1.00 2.11 144 MET A C 10
ATOM 24879 O O . MET A 1 144 ? 0.986 -4.510 -7.428 1.00 2.38 144 MET A O 10
ATOM 24893 N N . GLN A 1 145 ? 1.684 -6.570 -6.875 1.00 2.32 145 GLN A N 10
ATOM 24894 C CA . GLN A 1 145 ? 2.275 -6.938 -8.161 1.00 2.69 145 GLN A CA 10
ATOM 24895 C C . GLN A 1 145 ? 1.319 -6.665 -9.315 1.00 3.04 145 GLN A C 10
ATOM 24896 O O . GLN A 1 145 ? 0.140 -6.488 -9.097 1.00 3.46 145 GLN A O 10
ATOM 24910 N N . ASP A 1 146 ? 1.865 -6.583 -10.525 1.00 3.34 146 ASP A N 10
ATOM 24911 C CA . ASP A 1 146 ? 1.138 -6.110 -11.717 1.00 4.10 146 ASP A CA 10
ATOM 24912 C C . ASP A 1 146 ? -0.161 -6.879 -12.004 1.00 4.18 146 ASP A C 10
ATOM 24913 O O . ASP A 1 146 ? -0.641 -7.639 -11.162 1.00 3.73 146 ASP A O 10
ATOM 24922 N N . GLU A 1 147 ? -0.743 -6.674 -13.188 1.00 5.01 147 GLU A N 10
ATOM 24923 C CA . GLU A 1 147 ? -2.063 -7.231 -13.522 1.00 5.30 147 GLU A CA 10
ATOM 24924 C C . GLU A 1 147 ? -2.179 -8.727 -13.203 1.00 4.64 147 GLU A C 10
ATOM 24925 O O . GLU A 1 147 ? -3.283 -9.260 -13.071 1.00 4.70 147 GLU A O 10
ATOM 24937 N N . GLN A 1 148 ? -1.039 -9.385 -13.063 1.00 4.30 148 GLN A N 10
ATOM 24938 C CA . GLN A 1 148 ? -0.969 -10.762 -12.586 1.00 4.02 148 GLN A CA 10
ATOM 24939 C C . GLN A 1 148 ? -1.401 -10.900 -11.113 1.00 3.36 148 GLN A C 10
ATOM 24940 O O . GLN A 1 148 ? -0.856 -11.731 -10.387 1.00 3.63 148 GLN A O 10
ATOM 24954 N N . GLY A 1 149 ? -2.371 -10.097 -10.667 1.00 3.09 149 GLY A N 10
ATOM 24955 C CA . GLY A 1 149 ? -2.815 -10.185 -9.285 1.00 3.07 149 GLY A CA 10
ATOM 24956 C C . GLY A 1 149 ? -2.556 -8.928 -8.473 1.00 2.71 149 GLY A C 10
ATOM 24957 O O . GLY A 1 149 ? -2.176 -9.012 -7.304 1.00 3.05 149 GLY A O 10
ATOM 24961 N N . THR A 1 150 ? -2.724 -7.761 -9.094 1.00 2.37 150 THR A N 10
ATOM 24962 C CA . THR A 1 150 ? -2.442 -6.497 -8.422 1.00 2.10 150 THR A CA 10
ATOM 24963 C C . THR A 1 150 ? -3.288 -6.315 -7.181 1.00 1.91 150 THR A C 10
ATOM 24964 O O . THR A 1 150 ? -4.447 -6.729 -7.137 1.00 2.07 150 THR A O 10
ATOM 24975 N N . CYS A 1 151 ? -2.703 -5.690 -6.175 1.00 1.72 151 CYS A N 10
ATOM 24976 C CA . CYS A 1 151 ? -3.437 -5.391 -4.957 1.00 1.57 151 CYS A CA 10
ATOM 24977 C C . CYS A 1 151 ? -3.019 -4.036 -4.409 1.00 1.45 151 CYS A C 10
ATOM 24978 O O . CYS A 1 151 ? -1.858 -3.812 -4.099 1.00 1.66 151 CYS A O 10
ATOM 24986 N N . TYR A 1 152 ? -3.959 -3.127 -4.321 1.00 1.29 152 TYR A N 10
ATOM 24987 C CA . TYR A 1 152 ? -3.676 -1.796 -3.816 1.00 1.24 152 TYR A CA 10
ATOM 24988 C C . TYR A 1 152 ? -4.260 -1.663 -2.425 1.00 1.20 152 TYR A C 10
ATOM 24989 O O . TYR A 1 152 ? -5.475 -1.723 -2.252 1.00 1.33 152 TYR A O 10
ATOM 25007 N N . MET A 1 153 ? -3.406 -1.491 -1.440 1.00 1.15 153 MET A N 10
ATOM 25008 C CA . MET A 1 153 ? -3.862 -1.370 -0.066 1.00 1.15 153 MET A CA 10
ATOM 25009 C C . MET A 1 153 ? -4.126 0.082 0.259 1.00 1.15 153 MET A C 10
ATOM 25010 O O . MET A 1 153 ? -3.256 0.936 0.073 1.00 1.29 153 MET A O 10
ATOM 25024 N N . ILE A 1 154 ? -5.335 0.351 0.711 1.00 1.07 154 ILE A N 10
ATOM 25025 C CA . ILE A 1 154 ? -5.722 1.674 1.141 1.00 1.11 154 ILE A CA 10
ATOM 25026 C C . ILE A 1 154 ? -6.018 1.644 2.627 1.00 1.15 154 ILE A C 10
ATOM 25027 O O . ILE A 1 154 ? -6.255 0.585 3.206 1.00 1.14 154 ILE A O 10
ATOM 25043 N N . ASP A 1 155 ? -5.995 2.803 3.233 1.00 1.30 155 ASP A N 10
ATOM 25044 C CA . ASP A 1 155 ? -6.381 2.951 4.623 1.00 1.43 155 ASP A CA 10
ATOM 25045 C C . ASP A 1 155 ? -7.879 3.217 4.681 1.00 1.34 155 ASP A C 10
ATOM 25046 O O . ASP A 1 155 ? -8.380 4.056 3.930 1.00 1.46 155 ASP A O 10
ATOM 25055 N N . MET A 1 156 ? -8.600 2.503 5.537 1.00 1.27 156 MET A N 10
ATOM 25056 C CA . MET A 1 156 ? -10.042 2.704 5.645 1.00 1.28 156 MET A CA 10
ATOM 25057 C C . MET A 1 156 ? -10.317 4.013 6.373 1.00 1.57 156 MET A C 10
ATOM 25058 O O . MET A 1 156 ? -10.424 4.050 7.602 1.00 1.65 156 MET A O 10
ATOM 25072 N N . LEU A 1 157 ? -10.402 5.081 5.592 1.00 1.89 157 LEU A N 10
ATOM 25073 C CA . LEU A 1 157 ? -10.616 6.433 6.097 1.00 2.22 157 LEU A CA 10
ATOM 25074 C C . LEU A 1 157 ? -11.892 6.533 6.929 1.00 2.16 157 LEU A C 10
ATOM 25075 O O . LEU A 1 157 ? -12.784 5.691 6.816 1.00 2.34 157 LEU A O 10
ATOM 25091 N N . GLY A 1 158 ? -11.974 7.589 7.744 1.00 2.18 158 GLY A N 10
ATOM 25092 C CA . GLY A 1 158 ? -13.163 7.852 8.554 1.00 2.26 158 GLY A CA 10
ATOM 25093 C C . GLY A 1 158 ? -14.386 8.156 7.706 1.00 2.17 158 GLY A C 10
ATOM 25094 O O . GLY A 1 158 ? -15.462 8.463 8.217 1.00 2.72 158 GLY A O 10
ATOM 25098 N N . HIS A 1 159 ? -14.196 8.075 6.400 1.00 2.34 159 HIS A N 10
ATOM 25099 C CA . HIS A 1 159 ? -15.270 8.151 5.425 1.00 2.98 159 HIS A CA 10
ATOM 25100 C C . HIS A 1 159 ? -15.899 6.772 5.235 1.00 2.56 159 HIS A C 10
ATOM 25101 O O . HIS A 1 159 ? -16.392 6.460 4.157 1.00 2.87 159 HIS A O 10
ATOM 25116 N N . ASP A 1 160 ? -15.785 5.941 6.283 1.00 2.14 160 ASP A N 10
ATOM 25117 C CA . ASP A 1 160 ? -16.267 4.541 6.333 1.00 2.07 160 ASP A CA 10
ATOM 25118 C C . ASP A 1 160 ? -17.515 4.247 5.488 1.00 1.64 160 ASP A C 10
ATOM 25119 O O . ASP A 1 160 ? -17.713 3.108 5.068 1.00 1.75 160 ASP A O 10
ATOM 25128 N N . ALA A 1 161 ? -18.363 5.251 5.268 1.00 1.53 161 ALA A N 10
ATOM 25129 C CA . ALA A 1 161 ? -19.544 5.110 4.417 1.00 1.68 161 ALA A CA 10
ATOM 25130 C C . ALA A 1 161 ? -19.203 4.502 3.050 1.00 1.59 161 ALA A C 10
ATOM 25131 O O . ALA A 1 161 ? -20.054 3.871 2.417 1.00 1.77 161 ALA A O 10
ATOM 25138 N N . GLU A 1 162 ? -17.968 4.706 2.595 1.00 1.40 162 GLU A N 10
ATOM 25139 C CA . GLU A 1 162 ? -17.511 4.159 1.320 1.00 1.34 162 GLU A CA 10
ATOM 25140 C C . GLU A 1 162 ? -17.616 2.640 1.321 1.00 1.19 162 GLU A C 10
ATOM 25141 O O . GLU A 1 162 ? -18.034 2.035 0.333 1.00 1.24 162 GLU A O 10
ATOM 25153 N N . LEU A 1 163 ? -17.224 2.033 2.433 1.00 1.09 163 LEU A N 10
ATOM 25154 C CA . LEU A 1 163 ? -17.289 0.596 2.598 1.00 1.05 163 LEU A CA 10
ATOM 25155 C C . LEU A 1 163 ? -18.698 0.058 2.434 1.00 1.20 163 LEU A C 10
ATOM 25156 O O . LEU A 1 163 ? -19.644 0.506 3.086 1.00 1.44 163 LEU A O 10
ATOM 25172 N N . VAL A 1 164 ? -18.816 -0.903 1.544 1.00 1.18 164 VAL A N 10
ATOM 25173 C CA . VAL A 1 164 ? -20.020 -1.686 1.394 1.00 1.35 164 VAL A CA 10
ATOM 25174 C C . VAL A 1 164 ? -19.636 -3.079 0.913 1.00 1.33 164 VAL A C 10
ATOM 25175 O O . VAL A 1 164 ? -18.963 -3.226 -0.112 1.00 1.24 164 VAL A O 10
ATOM 25188 N N . ARG A 1 165 ? -19.997 -4.096 1.683 1.00 1.46 165 ARG A N 10
ATOM 25189 C CA . ARG A 1 165 ? -19.638 -5.457 1.323 1.00 1.52 165 ARG A CA 10
ATOM 25190 C C . ARG A 1 165 ? -20.362 -5.892 0.068 1.00 1.58 165 ARG A C 10
ATOM 25191 O O . ARG A 1 165 ? -21.555 -5.639 -0.098 1.00 1.69 165 ARG A O 10
ATOM 25212 N N . VAL A 1 166 ? -19.620 -6.539 -0.808 1.00 1.53 166 VAL A N 10
ATOM 25213 C CA . VAL A 1 166 ? -20.168 -7.053 -2.035 1.00 1.62 166 VAL A CA 10
ATOM 25214 C C . VAL A 1 166 ? -20.018 -8.567 -2.121 1.00 1.81 166 VAL A C 10
ATOM 25215 O O . VAL A 1 166 ? -20.095 -9.142 -3.206 1.00 1.96 166 VAL A O 10
ATOM 25228 N N . LYS A 1 167 ? -19.803 -9.194 -0.960 1.00 1.89 167 LYS A N 10
ATOM 25229 C CA . LYS A 1 167 ? -19.786 -10.648 -0.836 1.00 2.16 167 LYS A CA 10
ATOM 25230 C C . LYS A 1 167 ? -18.531 -11.210 -1.487 1.00 2.62 167 LYS A C 10
ATOM 25231 O O . LYS A 1 167 ? -18.611 -11.696 -2.631 1.00 3.09 167 LYS A O 10
#

Organism: Escherichia coli (NCBI:txid562)

Radius of gyration: 16.27 Å; Cα contacts (8 Å, |Δi|>4): 295; chains: 1; bounding box: 42×38×24 Å

Solvent-accessible surface area: 9907 Å² total; per-residue (Å²): 102,87,140,136,86,98,135,53,70,65,132,70,139,41,100,47,96,1,23,0,20,12,89,47,129,82,115,98,40,54,78,157,26,137,75,52,21,18,10,25,5,2,25,77,124,106,8,78,81,53,35,128,58,18,0,6,92,5,71,13,21,92,29,15,41,124,74,5,31,57,20,67,198,90,6,95,80,90,71,68,82,46,27,43,112,109,1,102,146,54,9,60,8,101,82,114,25,1,30,58,2,17,11,0,100,15,13,9,123,108,43,142,130,58,107,50,89,96,14,37,115,54,10,157,56,10,15,5,28,1,0,92,14,5,111,97,50,38,95,44,7,10,2,8,55,28,99,73,27,47,15,39,0,13,30,21,89,76,80,84,91,52,14,70,149,34,154

Nearest PDB structures (foldseek):
  8dwq-assembly1_A  TM=8.161E-01  e=6.015E-24  Escherichia coli
  6tpk-assembly1_A  TM=2.687E-01  e=7.411E+00  Homo sapiens
  8dwq-assembly1_A  TM=8.594E-01  e=5.308E-24  Escherichia coli
  7xjj-assembly1_E  TM=3.528E-01  e=2.708E+00  Homo sapiens
  4rwa-assembly2_B  TM=2.723E-01  e=5.080E+00  Escherichia coli

B-factor: mean 2.85, std 2.11, range [0.52, 14.45]

Foldseek 3Di:
DDPCVVPDDPPAAAKDWFKAWDAADPDFAPLPAPLSFWDKGKQDVRTVPDDRTWMKIFIHHPPCVVLVVVCLVCCCVPVLVVQQVPVCVQLVDGSVRSSCLLQVVDACVLPPVPPCPSSVVSVSSSVSNSQVRSQVSPHLRYWYDPSVMIMRIHGCDPVVVRIDTPD

Sequence (167 aa):
GSHMASMTGGQQMGRMEIFHTSPVEITTINTQGRFGEFLCFAADEYVMTAGDHVTYRIKVDESDIIMAGSIFYHERAADLSGLVERVMQLTGCDEDTAEELISQRIDVFNLDDIDASDAAELSWEIQAITAKAAKTLGFRGVSMQDEQGTCYMIDMLGHDAELVRVKGSHMASMTGGQQMGRMEIFHTSPVEITTINTQGRFGEFLCFAADEYVMTAGDHVTYRIKVDESDIIMAGSIFYHERAADLSGLVERVMQLTGCDEDTAEELISQRIDVFNLDDIDASDAAELSWEIQAITAKAAKTLGFRGVSMQDEQGTCYMIDMLGHDAELVRVKGSHMASMTGGQQMGRMEIFHTSPVEITTINTQGRFGEFLCFAADEYVMTAGDHVTYRIKVDESDIIMAGSIFYHERAADLSGLVERVMQLTGCDEDTAEELISQRIDVFNLDDIDASDAAELSWEIQAITAKAAKTLGFRGVSMQDEQGTCYMIDMLGHDAELVRVKGSHMASMTGGQQMGRMEIFHTSPVEITTINTQGRFGEFLCFAADEYVMTAGDHVTYRIKVDESDIIMAGSIFYHERAADLSGLVERVMQLTGCDEDTAEELISQRIDVFNLDDIDASDAAELSWEIQAITAKAAKTLGFRGVSMQDEQGTCYMIDMLGHDAELVRVKGSHMASMTGGQQMGRMEIFHTSPVEITTINTQGRFGEFLCFAADEYVMTAGDHVTYRIKVDESDIIMAGSIFYHERAADLSGLVERVMQLTGCDEDTAEELISQRIDVFNLDDIDASDAAELSWEIQAITAKAAKTLGFRGVSMQDEQGTCYMIDMLGHDAELVRVKGSHMASMTGGQQMGRMEIFHTSPVEITTINTQGRFGEFLCFAADEYVMTAGDHVTYRIKVDESDIIMAGSIFYHERAADLSGLVERVMQLTGCDEDTAEELISQRIDVFNLDDIDASDAAELSWEIQAITAKAAKTLGFRGVSMQDEQGTCYMIDMLGHDAELVRVKGSHMASMTGGQQMGRMEIFHTSPVEITTINTQGRFGEFLCFAADEYVMTAGDHVTYRIKVDESDIIMAGSIFYHERAADLSGLVERVMQLTGCDEDTAEELISQRIDVFNLDDIDASDAAELSWEIQAITAKAAKTLGFRGVSMQDEQGTCYMIDMLGHDAELVRVKGSHMASMTGGQQMGRMEIFHTSPVEITTINTQGRFGEFLCFAADEYVMTAGDHVTYRIKVDESDIIMAGSIFYHERAADLSGLVERVMQLTGCDEDTAEELISQRIDVFNLDDIDASDAAELSWEIQAITAKAAKTLGFRGVSMQDEQGTCYMIDMLGHDAELVRVKGSHMASMTGGQQMGRMEIFHTSPVEITTINTQGRFGEFLCFAADEYVMTAGDHVTYRIKVDESDIIMAGSIFYHERAADLSGLVERVMQLTGCDEDTAEELISQRIDVFNLDDIDASDAAELSWEIQAITAKAAKTLGFRGVSMQDEQGTCYMIDMLGHDAELVRVKGSHMASMTGGQQMGRMEIFHTSPVEITTINTQGRFGEFLCFAADEYVMTAGDHVTYRIKVDESDIIMAGSIFYHERAADLSGLVERVMQLTGCDEDTAEELISQRIDVFNLDDIDASDAAELSWEIQAITAKAAKTLGFRGVSMQDEQGTCYMIDMLGHDAELVRVK

InterPro domains:
  IPR058829 Anti-CRISPR Type I-F ADP-ribosyltransferase AcrIF11-like [PF26151] (26-154)

Secondary structure (DSSP, 8-state):
---TTTT--S-S-SEEEEEEE-SS-SSS-----TTS-PEEEESSS-SSSSS-S-EEEEEEETTHHHHHTTHHHHIIIIIHHHHHHHHHHHH---HHHHHHHTTT---TTS-SSS-TTHHHHHHHHHHHHHHHHHHHHS---EEE--SSS-EEEE---S-GGG-EE--